Protein 6LMT (pdb70)

Foldseek 3Di:
DPVPCVVVVPPDPDDVLVVLLVVLVVVVVVDDQDQPLALVCLQCSLVVQLPVVLVVLLVVLLVPDPCNVVLVVQVVDDPVPRPDDVLLSVVLVVVSNVSSNRSSLSSNLVSLLVQLSQQRNCQLVDDQVVFDDPPPCPVHDNNVVSSQSSCLSPPVVHPPVRSSVRSSVVRSVVSNVVSVVSVVVVVVVVVCCVPVVCVPDPPSVVVNVVVVVVVVVVVVVVVVVVVVVCVVVVVVVVVVVCVVVVVVVVVVVD/DPVPCVVVVPPDPDDVLVVLLVVLVVVVVVDDQDQPLALVCLQCSLVVQLPVVLVVLLVVLLVPDPCNVVLVVQVVDDPVPRPDDVLLSVVLVVVSNVSSNRSSLSSNLVSLLVQLSQQRNCQLVDDQVVFDDPPPCPVHDNNVVSSQSSCLSPPVVHPPVRSSVRSSVVRSVVSNVVSVVSVVVVVVVVVCCVPVVCVPDPPSVVVNVVVVVVVVVVVVVVVVVVVVVCVVVVVVVVVVVCVVVVVVVVVVVD/DPVPCVVVVPPDPDDVLVVLLVVLVVVVVVDDQDQPLALVCLQCSLVVQLPVVLVVLLVVLLVPDPCNVVLVVQVVDDPVPRPDDVLLSVVLVVVSNVSSNRSSLSSNLVSLLVQLSQQRNCQLVDDQVVFDDPPPCPVHDNNVVSSQSSCLSPPVVHPPVRSSVRSSVVRSVVSNVVSVVSVVVVVVVVVCCVPVVCVPDPPSVVVNVVVVVVVVVVVVVVVVVVVVVCVVVVVVVVVVVCVVVVVVVVVVVD/DPVPCVVVVPPDPDDVLVVLLVVLVVVVVVDDQDQPLALVCLQCSLVVQLPVVLVVLLVVLLVPDPCNVVLVVQVVDDPVPRPDDVLLSVVLVVVSNVSSNRSSLSSNLVSLLVQLSQQRNCQLVDDQVVFDDPPPCPVHDNNVVSSQSSCLSPPVVHPPVRSSVRSSVVRSVVSNVVSVVSVVVVVVVVVCCVPVVCVPDPPSVVVNVVVVVVVVVVVVVVVVVVVVVCVVVVVVVVVVVCVVVVVVVVVVVD/DPVPCVVVVPPDPDDVLVVLLVVLVVVVVVDDQDQPLALVCLQCSLVVQLPVVLVVLLVVLLVPDPCNVVLVVQVVDDPVPRPDDVLLSVVLVVVSNVSSNRSSLSSNLVSLLVQLSQQRNCQLVDDQVVFDDPPPCPVHDNNVVSSQSSCLSPPVVHPPVRSSVRSSVVRSVVSNVVSVVSVVVVVVVVVCCVPVVCVPDPPSVVVNVVVVVVVVVVVVVVVVVVVVVCVVVVVVVVVVVCVVVVVVVVVVVD/DPVPCVVVVPPDPDDVLVVLLVVLVVVVVVDDQDQPLALVCLQCSLVVQLPVVLVVLLVVLLVPDPCNVVLVVQVVDDPVPRPDDVLLSVVLVVVSNVSSNRSSLSSNLVSLLVQLSQQRNCQLVDDQVVFDDPPPCPVHDNNVVSSQSSCLSPPVVHPPVRSSVRSSVVRSVVSNVVSVVSVVVVVVVVVCCVPVVCVPDPPSVVVNVVVVVVVVVVVVVVVVVVVVVCVVVVVVVVVVVCVVVVVVVVVVVD/DPVPCVVVVPPDPDDVLVVLLVVLVVVVVVDDQDQPLALVCLQCSLVVQLPVVLVVLLVVLLVPDPCNVVLVVQVVDDPVPRPDDVLLSVVLVVVSNVSSNRSSLSSNLVSLLVQLSQQRNCQLVDDQVVFDDPPPCPVHDNNVVSSQSSCLSPPVVHPPVRSSVRSSVVRSVVSNVVSVVSVVVVVVVVVCCVPVVCVPDPPSVVVNVVVVVVVVVVVVVVVVVVVVVCVVVVVVVVVVVCVVVVVVVVVVVD/DPVPCVVVVPPDPDDVLVVLLVVLVVVVVVDDQDQPLALVCLQCSLVVQLPVVLVVLLVVLLVPDPCNVVLVVQVVDDPVPRPDDVLLSVVLVVVSNVSSNRSSLSSNLVSLLVQLSQQRNCQLVDDQVVFDDPPPCPVHDNNVVSSQSSCLSPPVVHPPVRSSVRSSVVRSVVSNVVSVVSVVVVVVVVVCCVPVVCVPDPPSVVVNVVVVVVVVVVVVVVVVVVVVVCVVVVVVVVVVVCVVVVVVVVVVVD

Radius of gyration: 42.04 Å; Cα contacts (8 Å, |Δi|>4): 2346; chains: 8; bounding box: 107×107×84 Å

Structure (mmCIF, N/CA/C/O backbone):
data_6LMT
#
_entry.id   6LMT
#
_cell.length_a   1.00
_cell.length_b   1.00
_cell.length_c   1.00
_cell.angle_alpha   90.00
_cell.angle_beta   90.00
_cell.angle_gamma   90.00
#
_symmetry.space_group_name_H-M   'P 1'
#
loop_
_entity.id
_entity.type
_entity.pdbx_description
1 polymer 'Calcium homeostasis modulator 1'
2 non-polymer 'CHOLESTEROL HEMISUCCINATE'
#
loop_
_atom_site.group_PDB
_atom_site.id
_atom_site.type_symbol
_atom_site.label_atom_id
_atom_site.label_alt_id
_atom_site.label_comp_id
_atom_site.label_asym_id
_atom_site.label_entity_id
_atom_site.label_seq_id
_atom_site.pdbx_PDB_ins_code
_atom_site.Cartn_x
_atom_site.Cartn_y
_atom_site.Cartn_z
_atom_site.occupancy
_atom_site.B_iso_or_equiv
_atom_site.auth_seq_id
_atom_site.auth_comp_id
_atom_site.auth_asym_id
_atom_site.auth_atom_id
_atom_site.pdbx_PDB_model_num
ATOM 1 N N . MET A 1 7 ? 159.838 136.641 149.393 1.00 118.09 7 MET A N 1
ATOM 2 C CA . MET A 1 7 ? 159.479 135.896 150.592 1.00 118.09 7 MET A CA 1
ATOM 3 C C . MET A 1 7 ? 160.155 136.527 151.805 1.00 118.09 7 MET A C 1
ATOM 4 O O . MET A 1 7 ? 160.725 135.830 152.638 1.00 118.09 7 MET A O 1
ATOM 9 N N . PHE A 1 8 ? 160.089 137.854 151.897 1.00 130.83 8 PHE A N 1
ATOM 10 C CA . PHE A 1 8 ? 160.838 138.590 152.908 1.00 130.83 8 PHE A CA 1
ATOM 11 C C . PHE A 1 8 ? 159.987 139.090 154.064 1.00 130.83 8 PHE A C 1
ATOM 12 O O . PHE A 1 8 ? 160.468 139.105 155.203 1.00 130.83 8 PHE A O 1
ATOM 20 N N . GLN A 1 9 ? 158.720 139.445 153.813 1.00 134.06 9 GLN A N 1
ATOM 21 C CA . GLN A 1 9 ? 157.826 140.010 154.821 1.00 134.06 9 GLN A CA 1
ATOM 22 C C . GLN A 1 9 ? 157.476 139.050 155.950 1.00 134.06 9 GLN A C 1
ATOM 23 O O . GLN A 1 9 ? 156.913 139.498 156.954 1.00 134.06 9 GLN A O 1
ATOM 29 N N . PHE A 1 10 ? 157.800 137.761 155.822 1.00 128.63 10 PHE A N 1
ATOM 30 C CA . PHE A 1 10 ? 157.310 136.772 156.779 1.00 128.63 10 PHE A CA 1
ATOM 31 C C . PHE A 1 10 ? 158.049 136.900 158.103 1.00 128.63 10 PHE A C 1
ATOM 32 O O . PHE A 1 10 ? 157.454 137.249 159.128 1.00 128.63 10 PHE A O 1
ATOM 40 N N . LEU A 1 11 ? 159.359 136.662 158.093 1.00 136.20 11 LEU A N 1
ATOM 41 C CA . LEU A 1 11 ? 160.157 136.899 159.285 1.00 136.20 11 LEU A CA 1
ATOM 42 C C . LEU A 1 11 ? 160.435 138.380 159.513 1.00 136.20 11 LEU A C 1
ATOM 43 O O . LEU A 1 11 ? 160.830 138.750 160.626 1.00 136.20 11 LEU A O 1
ATOM 48 N N . GLN A 1 12 ? 160.237 139.230 158.495 1.00 138.50 12 GLN A N 1
ATOM 49 C CA . GLN A 1 12 ? 160.334 140.671 158.713 1.00 138.50 12 GLN A CA 1
ATOM 50 C C . GLN A 1 12 ? 159.240 141.162 159.649 1.00 138.50 12 GLN A C 1
ATOM 51 O O . GLN A 1 12 ? 159.506 141.926 160.584 1.00 138.50 12 GLN A O 1
ATOM 57 N N . SER A 1 13 ? 158.003 140.733 159.414 1.00 139.53 13 SER A N 1
ATOM 58 C CA . SER A 1 13 ? 156.922 141.094 160.314 1.00 139.53 13 SER A CA 1
ATOM 59 C C . SER A 1 13 ? 156.802 140.131 161.486 1.00 139.53 13 SER A C 1
ATOM 60 O O . SER A 1 13 ? 156.036 140.401 162.417 1.00 139.53 13 SER A O 1
ATOM 63 N N . ASN A 1 14 ? 157.541 139.019 161.464 1.00 142.19 14 ASN A N 1
ATOM 64 C CA . ASN A 1 14 ? 157.540 138.090 162.594 1.00 142.19 14 ASN A CA 1
ATOM 65 C C . ASN A 1 14 ? 158.998 137.795 162.951 1.00 142.19 14 ASN A C 1
ATOM 66 O O . ASN A 1 14 ? 159.559 136.774 162.547 1.00 142.19 14 ASN A O 1
ATOM 71 N N . GLN A 1 15 ? 159.589 138.684 163.741 1.00 144.20 15 GLN A N 1
ATOM 72 C CA . GLN A 1 15 ? 160.863 138.412 164.408 1.00 144.20 15 GLN A CA 1
ATOM 73 C C . GLN A 1 15 ? 160.653 137.706 165.747 1.00 144.20 15 GLN A C 1
ATOM 74 O O . GLN A 1 15 ? 161.150 138.129 166.789 1.00 144.20 15 GLN A O 1
ATOM 80 N N . GLU A 1 16 ? 159.884 136.615 165.715 1.00 146.27 16 GLU A N 1
ATOM 81 C CA . GLU A 1 16 ? 159.702 135.720 166.847 1.00 146.27 16 GLU A CA 1
ATOM 82 C C . GLU A 1 16 ? 159.828 134.255 166.452 1.00 146.27 16 GLU A C 1
ATOM 83 O O . GLU A 1 16 ? 160.188 133.429 167.297 1.00 146.27 16 GLU A O 1
ATOM 89 N N . SER A 1 17 ? 159.616 133.926 165.175 1.00 144.69 17 SER A N 1
ATOM 90 C CA . SER A 1 17 ? 159.688 132.557 164.675 1.00 144.69 17 SER A CA 1
ATOM 91 C C . SER A 1 17 ? 161.119 132.038 164.542 1.00 144.69 17 SER A C 1
ATOM 92 O O . SER A 1 17 ? 161.319 130.886 164.136 1.00 144.69 17 SER A O 1
ATOM 95 N N . PHE A 1 18 ? 162.108 132.853 164.887 1.00 140.61 18 PHE A N 1
ATOM 96 C CA . PHE A 1 18 ? 163.501 132.460 164.811 1.00 140.61 18 PHE A CA 1
ATOM 97 C C . PHE A 1 18 ? 163.861 131.532 165.964 1.00 140.61 18 PHE A C 1
ATOM 98 O O . PHE A 1 18 ? 163.127 131.388 166.944 1.00 140.61 18 PHE A O 1
ATOM 106 N N . MET A 1 19 ? 165.007 130.882 165.814 1.00 129.25 19 MET A N 1
ATOM 107 C CA . MET A 1 19 ? 165.729 130.296 166.926 1.00 129.25 19 MET A CA 1
ATOM 108 C C . MET A 1 19 ? 167.175 130.770 166.950 1.00 129.25 19 MET A C 1
ATOM 109 O O . MET A 1 19 ? 167.852 130.593 167.968 1.00 129.25 19 MET A O 1
ATOM 114 N N . ASN A 1 20 ? 167.663 131.348 165.853 1.00 126.49 20 ASN A N 1
ATOM 115 C CA . ASN A 1 20 ? 168.813 132.237 165.832 1.00 126.49 20 ASN A CA 1
ATOM 116 C C . ASN A 1 20 ? 168.507 133.342 164.831 1.00 126.49 20 ASN A C 1
ATOM 117 O O . ASN A 1 20 ? 167.830 133.117 163.824 1.00 126.49 20 ASN A O 1
ATOM 122 N N . GLY A 1 21 ? 169.000 134.539 165.125 1.00 121.91 21 GLY A N 1
ATOM 123 C CA . GLY A 1 21 ? 168.622 135.716 164.373 1.00 121.91 21 GLY A CA 1
ATOM 124 C C . GLY A 1 21 ? 169.531 136.030 163.210 1.00 121.91 21 GLY A C 1
ATOM 125 O O . GLY A 1 21 ? 169.061 136.411 162.137 1.00 121.91 21 GLY A O 1
ATOM 126 N N . ILE A 1 22 ? 170.841 135.875 163.410 1.00 117.87 22 ILE A N 1
ATOM 127 C CA . ILE A 1 22 ? 171.798 136.213 162.368 1.00 117.87 22 ILE A CA 1
ATOM 128 C C . ILE A 1 22 ? 171.734 135.230 161.202 1.00 117.87 22 ILE A C 1
ATOM 129 O O . ILE A 1 22 ? 172.023 135.611 160.063 1.00 117.87 22 ILE A O 1
ATOM 134 N N . CYS A 1 23 ? 171.304 133.989 161.435 1.00 115.94 23 CYS A N 1
ATOM 135 C CA . CYS A 1 23 ? 171.207 133.036 160.339 1.00 115.94 23 CYS A CA 1
ATOM 136 C C . CYS A 1 23 ? 169.980 133.290 159.480 1.00 115.94 23 CYS A C 1
ATOM 137 O O . CYS A 1 23 ? 170.020 133.060 158.268 1.00 115.94 23 CYS A O 1
ATOM 140 N N . GLY A 1 24 ? 168.891 133.768 160.079 1.00 113.00 24 GLY A N 1
ATOM 141 C CA . GLY A 1 24 ? 167.742 134.157 159.286 1.00 113.00 24 GLY A CA 1
ATOM 142 C C . GLY A 1 24 ? 167.974 135.427 158.500 1.00 113.00 24 GLY A C 1
ATOM 143 O O . GLY A 1 24 ? 167.453 135.578 157.393 1.00 113.00 24 GLY A O 1
ATOM 144 N N . ILE A 1 25 ? 168.763 136.349 159.048 1.00 111.08 25 ILE A N 1
ATOM 145 C CA . ILE A 1 25 ? 169.089 137.572 158.326 1.00 111.08 25 ILE A CA 1
ATOM 146 C C . ILE A 1 25 ? 170.024 137.276 157.164 1.00 111.08 25 ILE A C 1
ATOM 147 O O . ILE A 1 25 ? 169.853 137.816 156.067 1.00 111.08 25 ILE A O 1
ATOM 152 N N . MET A 1 26 ? 171.005 136.398 157.366 1.00 107.51 26 MET A N 1
ATOM 153 C CA . MET A 1 26 ? 171.955 136.141 156.289 1.00 107.51 26 MET A CA 1
ATOM 154 C C . MET A 1 26 ? 171.361 135.293 155.178 1.00 107.51 26 MET A C 1
ATOM 155 O O . MET A 1 26 ? 171.798 135.407 154.033 1.00 107.51 26 MET A O 1
ATOM 160 N N . ALA A 1 27 ? 170.379 134.448 155.479 1.00 100.43 27 ALA A N 1
ATOM 161 C CA . ALA A 1 27 ? 169.693 133.736 154.410 1.00 100.43 27 ALA A CA 1
ATOM 162 C C . ALA A 1 27 ? 168.815 134.676 153.603 1.00 100.43 27 ALA A C 1
ATOM 163 O O . ALA A 1 27 ? 168.695 134.536 152.384 1.00 100.43 27 ALA A O 1
ATOM 165 N N . LEU A 1 28 ? 168.178 135.624 154.278 1.00 107.13 28 LEU A N 1
ATOM 166 C CA . LEU A 1 28 ? 167.462 136.700 153.609 1.00 107.13 28 LEU A CA 1
ATOM 167 C C . LEU A 1 28 ? 168.397 137.564 152.777 1.00 107.13 28 LEU A C 1
ATOM 168 O O . LEU A 1 28 ? 168.056 137.955 151.658 1.00 107.13 28 LEU A O 1
ATOM 173 N N . ALA A 1 29 ? 169.582 137.862 153.301 1.00 99.48 29 ALA A N 1
ATOM 174 C CA . ALA A 1 29 ? 170.531 138.690 152.573 1.00 99.48 29 ALA A CA 1
ATOM 175 C C . ALA A 1 29 ? 171.159 137.943 151.411 1.00 99.48 29 ALA A C 1
ATOM 176 O O . ALA A 1 29 ? 171.528 138.563 150.417 1.00 99.48 29 ALA A O 1
ATOM 178 N N . SER A 1 30 ? 171.280 136.622 151.517 1.00 89.26 30 SER A N 1
ATOM 179 C CA . SER A 1 30 ? 171.843 135.818 150.441 1.00 89.26 30 SER A CA 1
ATOM 180 C C . SER A 1 30 ? 170.934 135.802 149.228 1.00 89.26 30 SER A C 1
ATOM 181 O O . SER A 1 30 ? 171.395 135.936 148.092 1.00 89.26 30 SER A O 1
ATOM 184 N N . ALA A 1 31 ? 169.638 135.663 149.448 1.00 93.51 31 ALA A N 1
ATOM 185 C CA . ALA A 1 31 ? 168.706 135.621 148.337 1.00 93.51 31 ALA A CA 1
ATOM 186 C C . ALA A 1 31 ? 168.404 136.999 147.779 1.00 93.51 31 ALA A C 1
ATOM 187 O O . ALA A 1 31 ? 168.086 137.123 146.596 1.00 93.51 31 ALA A O 1
ATOM 189 N N . GLN A 1 32 ? 168.483 138.037 148.604 1.00 96.99 32 GLN A N 1
ATOM 190 C CA . GLN A 1 32 ? 168.323 139.390 148.098 1.00 96.99 32 GLN A CA 1
ATOM 191 C C . GLN A 1 32 ? 169.541 139.833 147.310 1.00 96.99 32 GLN A C 1
ATOM 192 O O . GLN A 1 32 ? 169.415 140.592 146.347 1.00 96.99 32 GLN A O 1
ATOM 198 N N . MET A 1 33 ? 170.719 139.350 147.680 1.00 90.66 33 MET A N 1
ATOM 199 C CA . MET A 1 33 ? 171.910 139.631 146.899 1.00 90.66 33 MET A CA 1
ATOM 200 C C . MET A 1 33 ? 171.897 138.898 145.571 1.00 90.66 33 MET A C 1
ATOM 201 O O . MET A 1 33 ? 172.492 139.372 144.605 1.00 90.66 33 MET A O 1
ATOM 206 N N . TYR A 1 34 ? 171.205 137.765 145.488 1.00 80.15 34 TYR A N 1
ATOM 207 C CA . TYR A 1 34 ? 171.048 137.114 144.197 1.00 80.15 34 TYR A CA 1
ATOM 208 C C . TYR A 1 34 ? 170.153 137.931 143.279 1.00 80.15 34 TYR A C 1
ATOM 209 O O . TYR A 1 34 ? 170.381 137.988 142.068 1.00 80.15 34 TYR A O 1
ATOM 218 N N . SER A 1 35 ? 169.125 138.561 143.837 1.00 87.77 35 SER A N 1
ATOM 219 C CA . SER A 1 35 ? 168.228 139.375 143.032 1.00 87.77 35 SER A CA 1
ATOM 220 C C . SER A 1 35 ? 168.913 140.638 142.538 1.00 87.77 35 SER A C 1
ATOM 221 O O . SER A 1 35 ? 168.679 141.076 141.411 1.00 87.77 35 SER A O 1
ATOM 224 N N . SER A 1 36 ? 169.756 141.235 143.370 1.00 90.81 36 SER A N 1
ATOM 225 C CA . SER A 1 36 ? 170.456 142.455 143.022 1.00 90.81 36 SER A CA 1
ATOM 226 C C . SER A 1 36 ? 171.634 142.222 142.095 1.00 90.81 36 SER A C 1
ATOM 227 O O . SER A 1 36 ? 172.106 143.174 141.473 1.00 90.81 36 SER A O 1
ATOM 230 N N . PHE A 1 37 ? 172.136 141.000 142.011 1.00 81.40 37 PHE A N 1
ATOM 231 C CA . PHE A 1 37 ? 173.284 140.707 141.172 1.00 81.40 37 PHE A CA 1
ATOM 232 C C . PHE A 1 37 ? 172.824 140.646 139.730 1.00 81.40 37 PHE A C 1
ATOM 233 O O . PHE A 1 37 ? 171.820 140.006 139.424 1.00 81.40 37 PHE A O 1
ATOM 241 N N . GLU A 1 38 ? 173.529 141.329 138.848 1.00 81.89 38 GLU A N 1
ATOM 242 C CA . GLU A 1 38 ? 173.167 141.337 137.439 1.00 81.89 38 GLU A CA 1
ATOM 243 C C . GLU A 1 38 ? 174.040 140.292 136.765 1.00 81.89 38 GLU A C 1
ATOM 244 O O . GLU A 1 38 ? 175.240 140.486 136.596 1.00 81.89 38 GLU A O 1
ATOM 250 N N . PHE A 1 39 ? 173.422 139.177 136.406 1.00 76.16 39 PHE A N 1
ATOM 251 C CA . PHE A 1 39 ? 174.095 138.062 135.764 1.00 76.16 39 PHE A CA 1
ATOM 252 C C . PHE A 1 39 ? 174.542 138.479 134.379 1.00 76.16 39 PHE A C 1
ATOM 253 O O . PHE A 1 39 ? 173.722 138.880 133.555 1.00 76.16 39 PHE A O 1
ATOM 261 N N . SER A 1 40 ? 175.833 138.403 134.116 1.00 77.45 40 SER A N 1
ATOM 262 C CA . SER A 1 40 ? 176.382 138.839 132.835 1.00 77.45 40 SER A CA 1
ATOM 263 C C . SER A 1 40 ? 177.264 137.744 132.278 1.00 77.45 40 SER A C 1
ATOM 264 O O . SER A 1 40 ? 178.485 137.828 132.401 1.00 77.45 40 SER A O 1
ATOM 267 N N . CYS A 1 41 ? 176.639 136.767 131.640 1.00 77.94 41 CYS A N 1
ATOM 268 C CA . CYS A 1 41 ? 177.356 135.681 130.999 1.00 77.94 41 CYS A CA 1
ATOM 269 C C . CYS A 1 41 ? 178.247 136.242 129.897 1.00 77.94 41 CYS A C 1
ATOM 270 O O . CYS A 1 41 ? 177.818 137.142 129.171 1.00 77.94 41 CYS A O 1
ATOM 273 N N . PRO A 1 42 ? 179.497 135.787 129.779 1.00 77.38 42 PRO A N 1
ATOM 274 C CA . PRO A 1 42 ? 180.395 136.341 128.762 1.00 77.38 42 PRO A CA 1
ATOM 275 C C . PRO A 1 42 ? 179.940 136.074 127.352 1.00 77.38 42 PRO A C 1
ATOM 276 O O . PRO A 1 42 ? 180.229 136.886 126.469 1.00 77.38 42 PRO A O 1
ATOM 280 N N . CYS A 1 43 ? 179.227 134.963 127.141 1.00 81.72 43 CYS A N 1
ATOM 281 C CA . CYS A 1 43 ? 178.802 134.451 125.841 1.00 81.72 43 CYS A CA 1
ATOM 282 C C . CYS A 1 43 ? 179.979 134.238 124.901 1.00 81.72 43 CYS A C 1
ATOM 283 O O . CYS A 1 43 ? 179.928 134.562 123.720 1.00 81.72 43 CYS A O 1
ATOM 286 N N . MET A 1 44 ? 181.032 133.645 125.442 1.00 85.10 44 MET A N 1
ATOM 287 C CA . MET A 1 44 ? 182.238 133.219 124.772 1.00 85.10 44 MET A CA 1
ATOM 288 C C . MET A 1 44 ? 182.544 131.802 125.225 1.00 85.10 44 MET A C 1
ATOM 289 O O . MET A 1 44 ? 182.426 131.506 126.410 1.00 85.10 44 MET A O 1
ATOM 294 N N . PRO A 1 45 ? 182.950 130.911 124.318 1.00 84.36 45 PRO A N 1
ATOM 295 C CA . PRO A 1 45 ? 183.112 129.501 124.690 1.00 84.36 45 PRO A CA 1
ATOM 296 C C . PRO A 1 45 ? 184.308 129.198 125.567 1.00 84.36 45 PRO A C 1
ATOM 297 O O . PRO A 1 45 ? 184.449 128.051 125.994 1.00 84.36 45 PRO A O 1
ATOM 301 N N . GLU A 1 46 ? 185.168 130.161 125.853 1.00 86.60 46 GLU A N 1
ATOM 302 C CA . GLU A 1 46 ? 186.303 129.937 126.734 1.00 86.60 46 GLU A CA 1
ATOM 303 C C . GLU A 1 46 ? 185.970 130.232 128.177 1.00 86.60 46 GLU A C 1
ATOM 304 O O . GLU A 1 46 ? 186.611 129.697 129.079 1.00 86.60 46 GLU A O 1
ATOM 310 N N . TYR A 1 47 ? 184.981 131.077 128.404 1.00 82.40 47 TYR A N 1
ATOM 311 C CA . TYR A 1 47 ? 184.767 131.713 129.681 1.00 82.40 47 TYR A CA 1
ATOM 312 C C . TYR A 1 47 ? 183.399 131.420 130.256 1.00 82.40 47 TYR A C 1
ATOM 313 O O . TYR A 1 47 ? 183.154 131.773 131.408 1.00 82.40 47 TYR A O 1
ATOM 322 N N . ASN A 1 48 ? 182.508 130.783 129.490 1.00 76.60 48 ASN A N 1
ATOM 323 C CA . ASN A 1 48 ? 181.139 130.558 129.945 1.00 76.60 48 ASN A CA 1
ATOM 324 C C . ASN A 1 48 ? 181.074 129.571 131.088 1.00 76.60 48 ASN A C 1
ATOM 325 O O . ASN A 1 48 ? 180.283 129.748 132.015 1.00 76.60 48 ASN A O 1
ATOM 330 N N . TYR A 1 49 ? 181.881 128.520 131.027 1.00 77.56 49 TYR A N 1
ATOM 331 C CA . TYR A 1 49 ? 181.867 127.505 132.063 1.00 77.56 49 TYR A CA 1
ATOM 332 C C . TYR A 1 49 ? 182.365 128.062 133.388 1.00 77.56 49 TYR A C 1
ATOM 333 O O . TYR A 1 49 ? 181.761 127.819 134.430 1.00 77.56 49 TYR A O 1
ATOM 342 N N . THR A 1 50 ? 183.466 128.808 133.373 1.00 75.44 50 THR A N 1
ATOM 343 C CA . THR A 1 50 ? 184.017 129.283 134.633 1.00 75.44 50 THR A CA 1
ATOM 344 C C . THR A 1 50 ? 183.180 130.401 135.219 1.00 75.44 50 THR A C 1
ATOM 345 O O . THR A 1 50 ? 183.132 130.554 136.437 1.00 75.44 50 THR A O 1
ATOM 349 N N . TYR A 1 51 ? 182.497 131.169 134.381 1.00 71.81 51 TYR A N 1
ATOM 350 C CA . TYR A 1 51 ? 181.589 132.175 134.898 1.00 71.81 51 TYR A CA 1
ATOM 351 C C . TYR A 1 51 ? 180.356 131.532 135.513 1.00 71.81 51 TYR A C 1
ATOM 352 O O . TYR A 1 51 ? 179.951 131.891 136.622 1.00 71.81 51 TYR A O 1
ATOM 361 N N . GLY A 1 52 ? 179.747 130.580 134.804 1.00 72.55 52 GLY A N 1
ATOM 362 C CA . GLY A 1 52 ? 178.522 129.974 135.286 1.00 72.55 52 GLY A CA 1
ATOM 363 C C . GLY A 1 52 ? 178.729 129.077 136.486 1.00 72.55 52 GLY A C 1
ATOM 364 O O . GLY A 1 52 ? 177.915 129.065 137.404 1.00 72.55 52 GLY A O 1
ATOM 365 N N . ILE A 1 53 ? 179.822 128.327 136.507 1.00 75.04 53 ILE A N 1
ATOM 366 C CA . ILE A 1 53 ? 180.091 127.468 137.648 1.00 75.04 53 ILE A CA 1
ATOM 367 C C . ILE A 1 53 ? 180.744 128.256 138.772 1.00 75.04 53 ILE A C 1
ATOM 368 O O . ILE A 1 53 ? 180.546 127.941 139.946 1.00 75.04 53 ILE A O 1
ATOM 373 N N . GLY A 1 54 ? 181.467 129.326 138.453 1.00 71.90 54 GLY A N 1
ATOM 374 C CA . GLY A 1 54 ? 182.016 130.177 139.486 1.00 71.90 54 GLY A CA 1
ATOM 375 C C . GLY A 1 54 ? 180.973 130.934 140.270 1.00 71.90 54 GLY A C 1
ATOM 376 O O . GLY A 1 54 ? 181.148 131.167 141.460 1.00 71.90 54 GLY A O 1
ATOM 377 N N . LEU A 1 55 ? 179.869 131.308 139.636 1.00 74.21 55 LEU A N 1
ATOM 378 C CA . LEU A 1 55 ? 178.781 131.923 140.382 1.00 74.21 55 LEU A CA 1
ATOM 379 C C . LEU A 1 55 ? 177.976 130.938 141.197 1.00 74.21 55 LEU A C 1
ATOM 380 O O . LEU A 1 55 ? 177.135 131.353 141.990 1.00 74.21 55 LEU A O 1
ATOM 385 N N . LEU A 1 56 ? 178.211 129.661 141.025 1.00 74.97 56 LEU A N 1
ATOM 386 C CA . LEU A 1 56 ? 177.594 128.658 141.849 1.00 74.97 56 LEU A CA 1
ATOM 387 C C . LEU A 1 56 ? 178.505 128.211 142.980 1.00 74.97 56 LEU A C 1
ATOM 388 O O . LEU A 1 56 ? 178.014 127.685 143.976 1.00 74.97 56 LEU A O 1
ATOM 393 N N . ILE A 1 57 ? 179.807 128.455 142.874 1.00 74.92 57 ILE A N 1
ATOM 394 C CA . ILE A 1 57 ? 180.793 127.981 143.840 1.00 74.92 57 ILE A CA 1
ATOM 395 C C . ILE A 1 57 ? 181.335 129.110 144.712 1.00 74.92 57 ILE A C 1
ATOM 396 O O . ILE A 1 57 ? 181.365 128.991 145.932 1.00 74.92 57 ILE A O 1
ATOM 401 N N . ILE A 1 58 ? 181.775 130.208 144.106 1.00 74.88 58 ILE A N 1
ATOM 402 C CA . ILE A 1 58 ? 182.490 131.269 144.822 1.00 74.88 58 ILE A CA 1
ATOM 403 C C . ILE A 1 58 ? 181.603 132.069 145.780 1.00 74.88 58 ILE A C 1
ATOM 404 O O . ILE A 1 58 ? 182.044 132.285 146.914 1.00 74.88 58 ILE A O 1
ATOM 409 N N . PRO A 1 59 ? 180.387 132.520 145.443 1.00 74.17 59 PRO A N 1
ATOM 410 C CA . PRO A 1 59 ? 179.580 133.206 146.456 1.00 74.17 59 PRO A CA 1
ATOM 411 C C . PRO A 1 59 ? 179.155 132.334 147.631 1.00 74.17 59 PRO A C 1
ATOM 412 O O . PRO A 1 59 ? 179.064 132.875 148.734 1.00 74.17 59 PRO A O 1
ATOM 416 N N . PRO A 1 60 ? 178.906 131.011 147.496 1.00 75.11 60 PRO A N 1
ATOM 417 C CA . PRO A 1 60 ? 178.739 130.219 148.725 1.00 75.11 60 PRO A CA 1
ATOM 418 C C . PRO A 1 60 ? 179.955 130.144 149.632 1.00 75.11 60 PRO A C 1
ATOM 419 O O . PRO A 1 60 ? 179.779 130.099 150.849 1.00 75.11 60 PRO A O 1
ATOM 423 N N . ILE A 1 61 ? 181.170 130.115 149.088 1.00 77.24 61 ILE A N 1
ATOM 424 C CA . ILE A 1 61 ? 182.374 130.153 149.916 1.00 77.24 61 ILE A CA 1
ATOM 425 C C . ILE A 1 61 ? 182.459 131.471 150.667 1.00 77.24 61 ILE A C 1
ATOM 426 O O . ILE A 1 61 ? 182.813 131.509 151.848 1.00 77.24 61 ILE A O 1
ATOM 431 N N . TRP A 1 62 ? 182.080 132.560 150.012 1.00 79.51 62 TRP A N 1
ATOM 432 C CA . TRP A 1 62 ? 182.134 133.864 150.646 1.00 79.51 62 TRP A CA 1
ATOM 433 C C . TRP A 1 62 ? 181.058 134.026 151.718 1.00 79.51 62 TRP A C 1
ATOM 434 O O . TRP A 1 62 ? 181.324 134.602 152.771 1.00 79.51 62 TRP A O 1
ATOM 445 N N . PHE A 1 63 ? 179.844 133.530 151.477 1.00 79.33 63 PHE A N 1
ATOM 446 C CA . PHE A 1 63 ? 178.806 133.554 152.506 1.00 79.33 63 PHE A CA 1
ATOM 447 C C . PHE A 1 63 ? 179.142 132.651 153.682 1.00 79.33 63 PHE A C 1
ATOM 448 O O . PHE A 1 63 ? 178.697 132.907 154.802 1.00 79.33 63 PHE A O 1
ATOM 456 N N . PHE A 1 64 ? 179.919 131.600 153.453 1.00 84.55 64 PHE A N 1
ATOM 457 C CA . PHE A 1 64 ? 180.349 130.731 154.536 1.00 84.55 64 PHE A CA 1
ATOM 458 C C . PHE A 1 64 ? 181.375 131.416 155.427 1.00 84.55 64 PHE A C 1
ATOM 459 O O . PHE A 1 64 ? 181.283 131.351 156.658 1.00 84.55 64 PHE A O 1
ATOM 467 N N . LEU A 1 65 ? 182.365 132.079 154.821 1.00 86.24 65 LEU A N 1
ATOM 468 C CA . LEU A 1 65 ? 183.357 132.827 155.586 1.00 86.24 65 LEU A CA 1
ATOM 469 C C . LEU A 1 65 ? 182.735 134.002 156.308 1.00 86.24 65 LEU A C 1
ATOM 470 O O . LEU A 1 65 ? 183.178 134.375 157.393 1.00 86.24 65 LEU A O 1
ATOM 475 N N . LEU A 1 66 ? 181.729 134.614 155.704 1.00 87.37 66 LEU A N 1
ATOM 476 C CA . LEU A 1 66 ? 181.041 135.731 156.322 1.00 87.37 66 LEU A CA 1
ATOM 477 C C . LEU A 1 66 ? 180.250 135.291 157.541 1.00 87.37 66 LEU A C 1
ATOM 478 O O . LEU A 1 66 ? 180.035 136.085 158.455 1.00 87.37 66 LEU A O 1
ATOM 483 N N . GLY A 1 67 ? 179.819 134.033 157.583 1.00 92.95 67 GLY A N 1
ATOM 484 C CA . GLY A 1 67 ? 179.221 133.513 158.791 1.00 92.95 67 GLY A CA 1
ATOM 485 C C . GLY A 1 67 ? 180.210 133.337 159.920 1.00 92.95 67 GLY A C 1
ATOM 486 O O . GLY A 1 67 ? 179.848 133.475 161.087 1.00 92.95 67 GLY A O 1
ATOM 487 N N . PHE A 1 68 ? 181.458 133.008 159.601 1.00 95.72 68 PHE A N 1
ATOM 488 C CA . PHE A 1 68 ? 182.498 132.948 160.622 1.00 95.72 68 PHE A CA 1
ATOM 489 C C . PHE A 1 68 ? 182.944 134.323 161.091 1.00 95.72 68 PHE A C 1
ATOM 490 O O . PHE A 1 68 ? 183.303 134.483 162.254 1.00 95.72 68 PHE A O 1
ATOM 498 N N . VAL A 1 69 ? 182.960 135.312 160.207 1.00 94.85 69 VAL A N 1
ATOM 499 C CA . VAL A 1 69 ? 183.389 136.651 160.582 1.00 94.85 69 VAL A CA 1
ATOM 500 C C . VAL A 1 69 ? 182.341 137.329 161.455 1.00 94.85 69 VAL A C 1
ATOM 501 O O . VAL A 1 69 ? 182.673 138.010 162.427 1.00 94.85 69 VAL A O 1
ATOM 505 N N . LEU A 1 70 ? 181.067 137.129 161.158 1.00 97.70 70 LEU A N 1
ATOM 506 C CA . LEU A 1 70 ? 180.014 137.769 161.929 1.00 97.70 70 LEU A CA 1
ATOM 507 C C . LEU A 1 70 ? 179.708 137.069 163.242 1.00 97.70 70 LEU A C 1
ATOM 508 O O . LEU A 1 70 ? 179.019 137.653 164.078 1.00 97.70 70 LEU A O 1
ATOM 513 N N . ASN A 1 71 ? 180.185 135.850 163.446 1.00 107.56 71 ASN A N 1
ATOM 514 C CA . ASN A 1 71 ? 179.941 135.141 164.692 1.00 107.56 71 ASN A CA 1
ATOM 515 C C . ASN A 1 71 ? 180.959 135.588 165.731 1.00 107.56 71 ASN A C 1
ATOM 516 O O . ASN A 1 71 ? 182.166 135.502 165.503 1.00 107.56 71 ASN A O 1
ATOM 521 N N . ASN A 1 72 ? 180.474 136.054 166.875 1.00 116.55 72 ASN A N 1
ATOM 522 C CA . ASN A 1 72 ? 181.324 136.637 167.902 1.00 116.55 72 ASN A CA 1
ATOM 523 C C . ASN A 1 72 ? 181.908 135.614 168.866 1.00 116.55 72 ASN A C 1
ATOM 524 O O . ASN A 1 72 ? 182.483 136.007 169.881 1.00 116.55 72 ASN A O 1
ATOM 529 N N . ASN A 1 73 ? 181.782 134.321 168.583 1.00 122.93 73 ASN A N 1
ATOM 530 C CA . ASN A 1 73 ? 182.390 133.292 169.411 1.00 122.93 73 ASN A CA 1
ATOM 531 C C . ASN A 1 73 ? 183.581 132.636 168.741 1.00 122.93 73 ASN A C 1
ATOM 532 O O . ASN A 1 73 ? 184.156 131.706 169.305 1.00 122.93 73 ASN A O 1
ATOM 537 N N . VAL A 1 74 ? 183.954 133.070 167.540 1.00 121.38 74 VAL A N 1
ATOM 538 C CA . VAL A 1 74 ? 185.058 132.412 166.859 1.00 121.38 74 VAL A CA 1
ATOM 539 C C . VAL A 1 74 ? 186.401 132.897 167.370 1.00 121.38 74 VAL A C 1
ATOM 540 O O . VAL A 1 74 ? 187.400 132.192 167.212 1.00 121.38 74 VAL A O 1
ATOM 544 N N . SER A 1 75 ? 186.452 134.074 167.993 1.00 125.28 75 SER A N 1
ATOM 545 C CA . SER A 1 75 ? 187.691 134.545 168.589 1.00 125.28 75 SER A CA 1
ATOM 546 C C . SER A 1 75 ? 187.936 133.871 169.923 1.00 125.28 75 SER A C 1
ATOM 547 O O . SER A 1 75 ? 189.084 133.590 170.277 1.00 125.28 75 SER A O 1
ATOM 550 N N . VAL A 1 76 ? 186.863 133.593 170.665 1.00 130.59 76 VAL A N 1
ATOM 551 C CA . VAL A 1 76 ? 186.991 132.933 171.956 1.00 130.59 76 VAL A CA 1
ATOM 552 C C . VAL A 1 76 ? 187.347 131.468 171.756 1.00 130.59 76 VAL A C 1
ATOM 553 O O . VAL A 1 76 ? 188.134 130.891 172.515 1.00 130.59 76 VAL A O 1
ATOM 557 N N . LEU A 1 77 ? 186.805 130.859 170.705 1.00 130.31 77 LEU A N 1
ATOM 558 C CA . LEU A 1 77 ? 187.175 129.498 170.345 1.00 130.31 77 LEU A CA 1
ATOM 559 C C . LEU A 1 77 ? 188.598 129.426 169.804 1.00 130.31 77 LEU A C 1
ATOM 560 O O . LEU A 1 77 ? 189.315 128.456 170.068 1.00 130.31 77 LEU A O 1
ATOM 565 N N . ALA A 1 78 ? 189.024 130.433 169.039 1.00 133.30 78 ALA A N 1
ATOM 566 C CA . ALA A 1 78 ? 190.400 130.445 168.555 1.00 133.30 78 ALA A CA 1
ATOM 567 C C . ALA A 1 78 ? 191.383 130.688 169.687 1.00 133.30 78 ALA A C 1
ATOM 568 O O . ALA A 1 78 ? 192.519 130.202 169.631 1.00 133.30 78 ALA A O 1
ATOM 570 N N . GLU A 1 79 ? 190.960 131.433 170.711 1.00 138.77 79 GLU A N 1
ATOM 571 C CA . GLU A 1 79 ? 191.767 131.614 171.911 1.00 138.77 79 GLU A CA 1
ATOM 572 C C . GLU A 1 79 ? 191.992 130.291 172.629 1.00 138.77 79 GLU A C 1
ATOM 573 O O . GLU A 1 79 ? 193.114 129.981 173.038 1.00 138.77 79 GLU A O 1
ATOM 579 N N . GLU A 1 80 ? 190.937 129.489 172.772 1.00 142.64 80 GLU A N 1
ATOM 580 C CA . GLU A 1 80 ? 191.049 128.221 173.481 1.00 142.64 80 GLU A CA 1
ATOM 581 C C . GLU A 1 80 ? 191.867 127.194 172.718 1.00 142.64 80 GLU A C 1
ATOM 582 O O . GLU A 1 80 ? 192.572 126.392 173.333 1.00 142.64 80 GLU A O 1
ATOM 588 N N . TRP A 1 81 ? 191.794 127.198 171.393 1.00 147.05 81 TRP A N 1
ATOM 589 C CA . TRP A 1 81 ? 192.545 126.211 170.633 1.00 147.05 81 TRP A CA 1
ATOM 590 C C . TRP A 1 81 ? 194.024 126.566 170.562 1.00 147.05 81 TRP A C 1
ATOM 591 O O . TRP A 1 81 ? 194.869 125.673 170.442 1.00 147.05 81 TRP A O 1
ATOM 602 N N . LYS A 1 82 ? 194.356 127.853 170.637 1.00 146.35 82 LYS A N 1
ATOM 603 C CA . LYS A 1 82 ? 195.752 128.263 170.582 1.00 146.35 82 LYS A CA 1
ATOM 604 C C . LYS A 1 82 ? 196.494 127.912 171.866 1.00 146.35 82 LYS A C 1
ATOM 605 O O . LYS A 1 82 ? 197.697 127.632 171.828 1.00 146.35 82 LYS A O 1
ATOM 611 N N . ARG A 1 83 ? 195.787 127.882 172.991 1.00 149.12 83 ARG A N 1
ATOM 612 C CA . ARG A 1 83 ? 196.400 127.613 174.278 1.00 149.12 83 ARG A CA 1
ATOM 613 C C . ARG A 1 83 ? 196.763 126.132 174.407 1.00 149.12 83 ARG A C 1
ATOM 614 O O . ARG A 1 83 ? 196.072 125.269 173.862 1.00 149.12 83 ARG A O 1
ATOM 622 N N . PRO A 1 84 ? 197.858 125.819 175.106 1.00 152.79 84 PRO A N 1
ATOM 623 C CA . PRO A 1 84 ? 198.334 124.432 175.165 1.00 152.79 84 PRO A CA 1
ATOM 624 C C . PRO A 1 84 ? 197.432 123.534 175.998 1.00 152.79 84 PRO A C 1
ATOM 625 O O . PRO A 1 84 ? 196.610 123.990 176.795 1.00 152.79 84 PRO A O 1
ATOM 629 N N . THR A 1 85 ? 197.613 122.229 175.800 1.00 155.35 85 THR A N 1
ATOM 630 C CA . THR A 1 85 ? 196.849 121.230 176.537 1.00 155.35 85 THR A CA 1
ATOM 631 C C . THR A 1 85 ? 197.288 121.205 177.996 1.00 155.35 85 THR A C 1
ATOM 632 O O . THR A 1 85 ? 198.483 121.121 178.298 1.00 155.35 85 THR A O 1
ATOM 636 N N . GLY A 1 86 ? 196.319 121.282 178.898 1.00 154.72 86 GLY A N 1
ATOM 637 C CA . GLY A 1 86 ? 196.607 121.440 180.306 1.00 154.72 86 GLY A CA 1
ATOM 638 C C . GLY A 1 86 ? 196.241 122.840 180.735 1.00 154.72 86 GLY A C 1
ATOM 639 O O . GLY A 1 86 ? 195.644 123.049 181.794 1.00 154.72 86 GLY A O 1
ATOM 640 N N . ARG A 1 87 ? 196.590 123.812 179.890 1.00 154.93 87 ARG A N 1
ATOM 641 C CA . ARG A 1 87 ? 196.153 125.183 180.113 1.00 154.93 87 ARG A CA 1
ATOM 642 C C . ARG A 1 87 ? 194.697 125.365 179.700 1.00 154.93 87 ARG A C 1
ATOM 643 O O . ARG A 1 87 ? 194.004 126.232 180.246 1.00 154.93 87 ARG A O 1
ATOM 651 N N . ARG A 1 88 ? 194.214 124.535 178.769 1.00 152.68 88 ARG A N 1
ATOM 652 C CA . ARG A 1 88 ? 192.846 124.615 178.256 1.00 152.68 88 ARG A CA 1
ATOM 653 C C . ARG A 1 88 ? 191.842 124.320 179.362 1.00 152.68 88 ARG A C 1
ATOM 654 O O . ARG A 1 88 ? 191.897 123.266 180.003 1.00 152.68 88 ARG A O 1
ATOM 662 N N . THR A 1 89 ? 190.918 125.252 179.579 1.00 152.41 89 THR A N 1
ATOM 663 C CA . THR A 1 89 ? 189.891 125.078 180.593 1.00 152.41 89 THR A CA 1
ATOM 664 C C . THR A 1 89 ? 188.713 124.262 180.095 1.00 152.41 89 THR A C 1
ATOM 665 O O . THR A 1 89 ? 187.784 124.013 180.866 1.00 152.41 89 THR A O 1
ATOM 669 N N . LYS A 1 90 ? 188.717 123.857 178.831 1.00 147.28 90 LYS A N 1
ATOM 670 C CA . LYS A 1 90 ? 187.586 123.173 178.228 1.00 147.28 90 LYS A CA 1
ATOM 671 C C . LYS A 1 90 ? 187.972 121.774 177.789 1.00 147.28 90 LYS A C 1
ATOM 672 O O . LYS A 1 90 ? 189.129 121.502 177.465 1.00 147.28 90 LYS A O 1
ATOM 678 N N . ASP A 1 91 ? 186.989 120.890 177.785 1.00 139.39 91 ASP A N 1
ATOM 679 C CA . ASP A 1 91 ? 187.170 119.572 177.216 1.00 139.39 91 ASP A CA 1
ATOM 680 C C . ASP A 1 91 ? 187.257 119.682 175.698 1.00 139.39 91 ASP A C 1
ATOM 681 O O . ASP A 1 91 ? 186.695 120.603 175.104 1.00 139.39 91 ASP A O 1
ATOM 683 N N . PRO A 1 92 ? 187.976 118.765 175.043 1.00 136.67 92 PRO A N 1
ATOM 684 C CA . PRO A 1 92 ? 188.023 118.794 173.573 1.00 136.67 92 PRO A CA 1
ATOM 685 C C . PRO A 1 92 ? 186.696 118.481 172.900 1.00 136.67 92 PRO A C 1
ATOM 686 O O . PRO A 1 92 ? 186.518 118.865 171.738 1.00 136.67 92 PRO A O 1
ATOM 690 N N . SER A 1 93 ? 185.762 117.812 173.577 1.00 134.65 93 SER A N 1
ATOM 691 C CA . SER A 1 93 ? 184.450 117.589 172.984 1.00 134.65 93 SER A CA 1
ATOM 692 C C . SER A 1 93 ? 183.602 118.849 172.991 1.00 134.65 93 SER A C 1
ATOM 693 O O . SER A 1 93 ? 182.755 119.021 172.111 1.00 134.65 93 SER A O 1
ATOM 696 N N . VAL A 1 94 ? 183.798 119.725 173.976 1.00 134.20 94 VAL A N 1
ATOM 697 C CA . VAL A 1 94 ? 183.068 120.986 174.021 1.00 134.20 94 VAL A CA 1
ATOM 698 C C . VAL A 1 94 ? 183.578 121.934 172.946 1.00 134.20 94 VAL A C 1
ATOM 699 O O . VAL A 1 94 ? 182.800 122.665 172.326 1.00 134.20 94 VAL A O 1
ATOM 703 N N . LEU A 1 95 ? 184.883 121.903 172.673 1.00 133.08 95 LEU A N 1
ATOM 704 C CA . LEU A 1 95 ? 185.431 122.712 171.593 1.00 133.08 95 LEU A CA 1
ATOM 705 C C . LEU A 1 95 ? 184.996 122.186 170.233 1.00 133.08 95 LEU A C 1
ATOM 706 O O . LEU A 1 95 ? 184.698 122.973 169.330 1.00 133.08 95 LEU A O 1
ATOM 711 N N . ARG A 1 96 ? 184.957 120.861 170.066 1.00 130.94 96 ARG A N 1
ATOM 712 C CA . ARG A 1 96 ? 184.475 120.298 168.812 1.00 130.94 96 ARG A CA 1
ATOM 713 C C . ARG A 1 96 ? 182.993 120.550 168.612 1.00 130.94 96 ARG A C 1
ATOM 714 O O . ARG A 1 96 ? 182.554 120.753 167.476 1.00 130.94 96 ARG A O 1
ATOM 722 N N . TYR A 1 97 ? 182.211 120.549 169.692 1.00 130.55 97 TYR A N 1
ATOM 723 C CA . TYR A 1 97 ? 180.784 120.793 169.553 1.00 130.55 97 TYR A CA 1
ATOM 724 C C . TYR A 1 97 ? 180.519 122.245 169.203 1.00 130.55 97 TYR A C 1
ATOM 725 O O . TYR A 1 97 ? 179.607 122.553 168.432 1.00 130.55 97 TYR A O 1
ATOM 734 N N . MET A 1 98 ? 181.321 123.138 169.761 1.00 128.86 98 MET A N 1
ATOM 735 C CA . MET A 1 98 ? 181.203 124.568 169.527 1.00 128.86 98 MET A CA 1
ATOM 736 C C . MET A 1 98 ? 181.520 124.926 168.084 1.00 128.86 98 MET A C 1
ATOM 737 O O . MET A 1 98 ? 180.810 125.721 167.461 1.00 128.86 98 MET A O 1
ATOM 742 N N . LEU A 1 99 ? 182.597 124.349 167.552 1.00 119.98 99 LEU A N 1
ATOM 743 C CA . LEU A 1 99 ? 182.967 124.539 166.158 1.00 119.98 99 LEU A CA 1
ATOM 744 C C . LEU A 1 99 ? 181.910 123.981 165.219 1.00 119.98 99 LEU A C 1
ATOM 745 O O . LEU A 1 99 ? 181.616 124.582 164.182 1.00 119.98 99 LEU A O 1
ATOM 750 N N . CYS A 1 100 ? 181.318 122.844 165.575 1.00 116.16 100 CYS A N 1
ATOM 751 C CA . CYS A 1 100 ? 180.269 122.261 164.755 1.00 116.16 100 CYS A CA 1
ATOM 752 C C . CYS A 1 100 ? 179.001 123.103 164.781 1.00 116.16 100 CYS A C 1
ATOM 753 O O . CYS A 1 100 ? 178.280 123.157 163.786 1.00 116.16 100 CYS A O 1
ATOM 756 N N . SER A 1 101 ? 178.733 123.785 165.892 1.00 112.71 101 SER A N 1
ATOM 757 C CA . SER A 1 101 ? 177.572 124.664 165.982 1.00 112.71 101 SER A CA 1
ATOM 758 C C . SER A 1 101 ? 177.720 125.891 165.094 1.00 112.71 101 SER A C 1
ATOM 759 O O . SER A 1 101 ? 176.766 126.299 164.426 1.00 112.71 101 SER A O 1
ATOM 762 N N . ILE A 1 102 ? 178.907 126.494 165.086 1.00 108.50 102 ILE A N 1
ATOM 763 C CA . ILE A 1 102 ? 179.160 127.664 164.254 1.00 108.50 102 ILE A CA 1
ATOM 764 C C . ILE A 1 102 ? 179.141 127.287 162.778 1.00 108.50 102 ILE A C 1
ATOM 765 O O . ILE A 1 102 ? 178.612 128.026 161.943 1.00 108.50 102 ILE A O 1
ATOM 770 N N . THR A 1 103 ? 179.685 126.118 162.445 1.00 104.54 103 THR A N 1
ATOM 771 C CA . THR A 1 103 ? 179.761 125.671 161.063 1.00 104.54 103 THR A CA 1
ATOM 772 C C . THR A 1 103 ? 178.382 125.392 160.487 1.00 104.54 103 THR A C 1
ATOM 773 O O . THR A 1 103 ? 178.100 125.759 159.343 1.00 104.54 103 THR A O 1
ATOM 777 N N . GLN A 1 104 ? 177.499 124.784 161.276 1.00 106.75 104 GLN A N 1
ATOM 778 C CA . GLN A 1 104 ? 176.171 124.439 160.785 1.00 106.75 104 GLN A CA 1
ATOM 779 C C . GLN A 1 104 ? 175.296 125.662 160.568 1.00 106.75 104 GLN A C 1
ATOM 780 O O . GLN A 1 104 ? 174.480 125.672 159.645 1.00 106.75 104 GLN A O 1
ATOM 786 N N . ARG A 1 105 ? 175.443 126.698 161.382 1.00 105.81 105 ARG A N 1
ATOM 787 C CA . ARG A 1 105 ? 174.688 127.911 161.113 1.00 105.81 105 ARG A CA 1
ATOM 788 C C . ARG A 1 105 ? 175.296 128.737 159.991 1.00 105.81 105 ARG A C 1
ATOM 789 O O . ARG A 1 105 ? 174.605 129.566 159.399 1.00 105.81 105 ARG A O 1
ATOM 797 N N . SER A 1 106 ? 176.568 128.528 159.682 1.00 96.02 106 SER A N 1
ATOM 798 C CA . SER A 1 106 ? 177.217 129.264 158.618 1.00 96.02 106 SER A CA 1
ATOM 799 C C . SER A 1 106 ? 176.964 128.665 157.252 1.00 96.02 106 SER A C 1
ATOM 800 O O . SER A 1 106 ? 177.429 129.230 156.265 1.00 96.02 106 SER A O 1
ATOM 803 N N . LEU A 1 107 ? 176.248 127.550 157.174 1.00 92.95 107 LEU A N 1
ATOM 804 C CA . LEU A 1 107 ? 175.941 126.891 155.918 1.00 92.95 107 LEU A CA 1
ATOM 805 C C . LEU A 1 107 ? 174.550 127.200 155.399 1.00 92.95 107 LEU A C 1
ATOM 806 O O . LEU A 1 107 ? 174.164 126.656 154.372 1.00 92.95 107 LEU A O 1
ATOM 811 N N . ILE A 1 108 ? 173.800 128.064 156.066 1.00 89.59 108 ILE A N 1
ATOM 812 C CA . ILE A 1 108 ? 172.440 128.363 155.642 1.00 89.59 108 ILE A CA 1
ATOM 813 C C . ILE A 1 108 ? 172.434 129.291 154.440 1.00 89.59 108 ILE A C 1
ATOM 814 O O . ILE A 1 108 ? 171.786 129.008 153.433 1.00 89.59 108 ILE A O 1
ATOM 819 N N . ALA A 1 109 ? 173.129 130.408 154.528 1.00 83.58 109 ALA A N 1
ATOM 820 C CA . ALA A 1 109 ? 173.289 131.339 153.420 1.00 83.58 109 ALA A CA 1
ATOM 821 C C . ALA A 1 109 ? 174.016 130.766 152.196 1.00 83.58 109 ALA A C 1
ATOM 822 O O . ALA A 1 109 ? 173.654 131.149 151.082 1.00 83.58 109 ALA A O 1
ATOM 824 N N . PRO A 1 110 ? 175.032 129.887 152.317 1.00 80.69 110 PRO A N 1
ATOM 825 C CA . PRO A 1 110 ? 175.478 129.164 151.120 1.00 80.69 110 PRO A CA 1
ATOM 826 C C . PRO A 1 110 ? 174.428 128.278 150.494 1.00 80.69 110 PRO A C 1
ATOM 827 O O . PRO A 1 110 ? 174.363 128.188 149.267 1.00 80.69 110 PRO A O 1
ATOM 831 N N . ALA A 1 111 ? 173.607 127.613 151.300 1.00 81.69 111 ALA A N 1
ATOM 832 C CA . ALA A 1 111 ? 172.580 126.738 150.760 1.00 81.69 111 ALA A CA 1
ATOM 833 C C . ALA A 1 111 ? 171.455 127.525 150.110 1.00 81.69 111 ALA A C 1
ATOM 834 O O . ALA A 1 111 ? 170.880 127.069 149.123 1.00 81.69 111 ALA A O 1
ATOM 836 N N . VAL A 1 112 ? 171.143 128.706 150.638 1.00 80.79 112 VAL A N 1
ATOM 837 C CA . VAL A 1 112 ? 170.152 129.573 150.019 1.00 80.79 112 VAL A CA 1
ATOM 838 C C . VAL A 1 112 ? 170.645 130.081 148.673 1.00 80.79 112 VAL A C 1
ATOM 839 O O . VAL A 1 112 ? 169.875 130.137 147.713 1.00 80.79 112 VAL A O 1
ATOM 843 N N . TRP A 1 113 ? 171.938 130.410 148.565 1.00 71.79 113 TRP A N 1
ATOM 844 C CA . TRP A 1 113 ? 172.495 130.865 147.297 1.00 71.79 113 TRP A CA 1
ATOM 845 C C . TRP A 1 113 ? 172.441 129.782 146.233 1.00 71.79 113 TRP A C 1
ATOM 846 O O . TRP A 1 113 ? 172.049 130.059 145.102 1.00 71.79 113 TRP A O 1
ATOM 857 N N . VAL A 1 114 ? 172.862 128.561 146.567 1.00 74.73 114 VAL A N 1
ATOM 858 C CA . VAL A 1 114 ? 172.887 127.468 145.602 1.00 74.73 114 VAL A CA 1
ATOM 859 C C . VAL A 1 114 ? 171.485 127.133 145.131 1.00 74.73 114 VAL A C 1
ATOM 860 O O . VAL A 1 114 ? 171.267 126.869 143.949 1.00 74.73 114 VAL A O 1
ATOM 864 N N . SER A 1 115 ? 170.502 127.243 146.013 1.00 75.87 115 SER A N 1
ATOM 865 C CA . SER A 1 115 ? 169.140 126.911 145.643 1.00 75.87 115 SER A CA 1
ATOM 866 C C . SE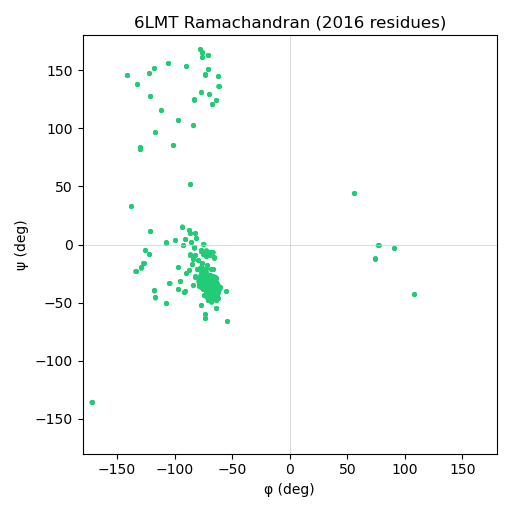R A 1 115 ? 168.501 127.970 144.754 1.00 75.87 115 SER A C 1
ATOM 867 O O . SER A 1 115 ? 167.850 127.617 143.775 1.00 75.87 115 SER A O 1
ATOM 870 N N . VAL A 1 116 ? 168.677 129.263 145.052 1.00 74.45 116 VAL A N 1
ATOM 871 C CA . VAL A 1 116 ? 168.132 130.287 144.159 1.00 74.45 116 VAL A CA 1
ATOM 872 C C . VAL A 1 116 ? 168.859 130.298 142.829 1.00 74.45 116 VAL A C 1
ATOM 873 O O . VAL A 1 116 ? 168.277 130.658 141.813 1.00 74.45 116 VAL A O 1
ATOM 877 N N . THR A 1 117 ? 170.118 129.891 142.802 1.00 71.95 117 THR A N 1
ATOM 878 C CA . THR A 1 117 ? 170.869 129.885 141.561 1.00 71.95 117 THR A CA 1
ATOM 879 C C . THR A 1 117 ? 170.434 128.738 140.664 1.00 71.95 117 THR A C 1
ATOM 880 O O . THR A 1 117 ? 170.333 128.898 139.447 1.00 71.95 117 THR A O 1
ATOM 884 N N . LEU A 1 118 ? 170.140 127.586 141.249 1.00 70.00 118 LEU A N 1
ATOM 885 C CA . LEU A 1 118 ? 169.668 126.459 140.465 1.00 70.00 118 LEU A CA 1
ATOM 886 C C . LEU A 1 118 ? 168.209 126.598 140.062 1.00 70.00 118 LEU A C 1
ATOM 887 O O . LEU A 1 118 ? 167.828 126.119 138.998 1.00 70.00 118 LEU A O 1
ATOM 892 N N . MET A 1 119 ? 167.378 127.247 140.875 1.00 76.00 119 MET A N 1
ATOM 893 C CA . MET A 1 119 ? 165.998 127.458 140.468 1.00 76.00 119 MET A CA 1
ATOM 894 C C . MET A 1 119 ? 165.872 128.534 139.414 1.00 76.00 119 MET A C 1
ATOM 895 O O . MET A 1 119 ? 164.921 128.518 138.637 1.00 76.00 119 MET A O 1
ATOM 900 N N . ASP A 1 120 ? 166.787 129.489 139.387 1.00 79.07 120 ASP A N 1
ATOM 901 C CA . ASP A 1 120 ? 166.750 130.512 138.361 1.00 79.07 120 ASP A CA 1
ATOM 902 C C . ASP A 1 120 ? 167.234 129.971 137.025 1.00 79.07 120 ASP A C 1
ATOM 903 O O . ASP A 1 120 ? 166.706 130.345 135.980 1.00 79.07 120 ASP A O 1
ATOM 908 N N . GLY A 1 121 ? 168.243 129.118 137.029 1.00 73.84 121 GLY A N 1
ATOM 909 C CA . GLY A 1 121 ? 168.651 128.441 135.826 1.00 73.84 121 GLY A CA 1
ATOM 910 C C . GLY A 1 121 ? 169.708 129.118 134.986 1.00 73.84 121 GLY A C 1
ATOM 911 O O . GLY A 1 121 ? 170.142 128.531 133.996 1.00 73.84 121 GLY A O 1
ATOM 912 N N . LYS A 1 122 ? 170.157 130.317 135.353 1.00 76.47 122 LYS A N 1
ATOM 913 C CA . LYS A 1 122 ? 171.095 131.060 134.519 1.00 76.47 122 LYS A CA 1
ATOM 914 C C . LYS A 1 122 ? 172.520 130.541 134.595 1.00 76.47 122 LYS A C 1
ATOM 915 O O . LYS A 1 122 ? 173.252 130.663 133.620 1.00 76.47 122 LYS A O 1
ATOM 921 N N . SER A 1 123 ? 172.943 129.997 135.735 1.00 72.49 123 SER A N 1
ATOM 922 C CA . SER A 1 123 ? 174.279 129.427 135.836 1.00 72.49 123 SER A CA 1
ATOM 923 C C . SER A 1 123 ? 174.432 128.174 135.001 1.00 72.49 123 SER A C 1
ATOM 924 O O . SER A 1 123 ? 175.507 127.927 134.458 1.00 72.49 123 SER A O 1
ATOM 927 N N . PHE A 1 124 ? 173.390 127.353 134.905 1.00 71.84 124 PHE A N 1
ATOM 928 C CA . PHE A 1 124 ? 173.477 126.208 134.017 1.00 71.84 124 PHE A CA 1
ATOM 929 C C . PHE A 1 124 ? 173.353 126.622 132.573 1.00 71.84 124 PHE A C 1
ATOM 930 O O . PHE A 1 124 ? 173.924 125.968 131.704 1.00 71.84 124 PHE A O 1
ATOM 938 N N . LEU A 1 125 ? 172.592 127.677 132.293 1.00 72.48 125 LEU A N 1
ATOM 939 C CA . LEU A 1 125 ? 172.451 128.134 130.921 1.00 72.48 125 LEU A CA 1
ATOM 940 C C . LEU A 1 125 ? 173.758 128.689 130.399 1.00 72.48 125 LEU A C 1
ATOM 941 O O . LEU A 1 125 ? 174.122 128.450 129.249 1.00 72.48 125 LEU A O 1
ATOM 946 N N . CYS A 1 126 ? 174.490 129.408 131.240 1.00 75.97 126 CYS A N 1
ATOM 947 C CA . CYS A 1 126 ? 175.780 129.928 130.831 1.00 75.97 126 CYS A CA 1
ATOM 948 C C . CYS A 1 126 ? 176.802 128.809 130.711 1.00 75.97 126 CYS A C 1
ATOM 949 O O . CYS A 1 126 ? 177.473 128.695 129.690 1.00 75.97 126 CYS A O 1
ATOM 952 N N . ALA A 1 127 ? 176.875 127.923 131.699 1.00 74.24 127 ALA A N 1
ATOM 953 C CA . ALA A 1 127 ? 177.939 126.931 131.735 1.00 74.24 127 ALA A CA 1
ATOM 954 C C . ALA A 1 127 ? 177.775 125.796 130.732 1.00 74.24 127 ALA A C 1
ATOM 955 O O . ALA A 1 127 ? 178.776 125.207 130.324 1.00 74.24 127 ALA A O 1
ATOM 957 N N . PHE A 1 128 ? 176.555 125.469 130.310 1.00 78.59 128 PHE A N 1
ATOM 958 C CA . PHE A 1 128 ? 176.303 124.224 129.592 1.00 78.59 128 PHE A CA 1
ATOM 959 C C . PHE A 1 128 ? 175.713 124.441 128.210 1.00 78.59 128 PHE A C 1
ATOM 960 O O . PHE A 1 128 ? 175.249 123.487 127.597 1.00 78.59 128 PHE A O 1
ATOM 968 N N . SER A 1 129 ? 175.706 125.663 127.702 1.00 82.48 129 SER A N 1
ATOM 969 C CA . SER A 1 129 ? 175.112 125.890 126.396 1.00 82.48 129 SER A CA 1
ATOM 970 C C . SER A 1 129 ? 176.014 125.465 125.251 1.00 82.48 129 SER A C 1
ATOM 971 O O . SER A 1 129 ? 175.517 125.248 124.148 1.00 82.48 129 SER A O 1
ATOM 974 N N . ILE A 1 130 ? 177.322 125.341 125.472 1.00 86.35 130 ILE A N 1
ATOM 975 C CA . ILE A 1 130 ? 178.177 124.775 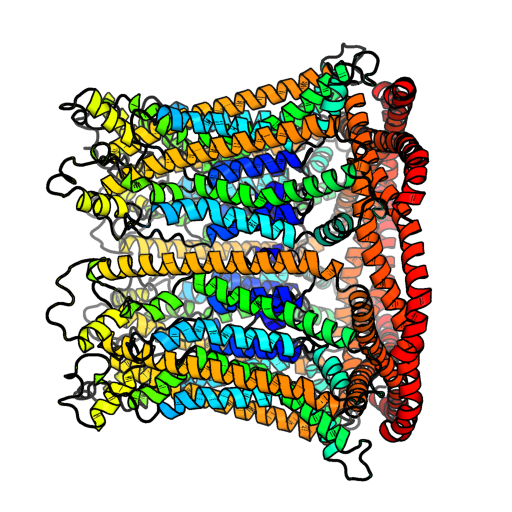124.435 1.00 86.35 130 ILE A CA 1
ATOM 976 C C . ILE A 1 130 ? 178.151 123.260 124.436 1.00 86.35 130 ILE A C 1
ATOM 977 O O . ILE A 1 130 ? 178.707 122.640 123.527 1.00 86.35 130 ILE A O 1
ATOM 982 N N . ASN A 1 131 ? 177.540 122.651 125.439 1.00 88.43 131 ASN A N 1
ATOM 983 C CA . ASN A 1 131 ? 177.368 121.214 125.521 1.00 88.43 131 ASN A CA 1
ATOM 984 C C . ASN A 1 131 ? 176.067 120.755 124.903 1.00 88.43 131 ASN A C 1
ATOM 985 O O . ASN A 1 131 ? 175.743 119.573 124.989 1.00 88.43 131 ASN A O 1
ATOM 990 N N . LEU A 1 132 ? 175.316 121.655 124.290 1.00 91.77 132 LEU A N 1
ATOM 991 C CA . LEU A 1 132 ? 174.041 121.293 123.713 1.00 91.77 132 LEU A CA 1
ATOM 992 C C . LEU A 1 132 ? 174.220 120.544 122.410 1.00 91.77 132 LEU A C 1
ATOM 993 O O . LEU A 1 132 ? 175.277 120.568 121.781 1.00 91.77 132 LEU A O 1
ATOM 998 N N . ASP A 1 133 ? 173.160 119.856 122.023 1.00 106.12 133 ASP A N 1
ATOM 999 C CA . ASP A 1 133 ? 173.054 119.151 120.753 1.00 106.12 133 ASP A CA 1
ATOM 1000 C C . ASP A 1 133 ? 171.914 119.850 120.030 1.00 106.12 133 ASP A C 1
ATOM 1001 O O . ASP A 1 133 ? 170.746 119.548 120.276 1.00 106.12 133 ASP A O 1
ATOM 1006 N N . ILE A 1 134 ? 172.243 120.794 119.147 1.00 106.95 134 ILE A N 1
ATOM 1007 C CA . ILE A 1 134 ? 171.270 121.811 118.758 1.00 106.95 134 ILE A CA 1
ATOM 1008 C C . ILE A 1 134 ? 170.232 121.302 117.769 1.00 106.95 134 ILE A C 1
ATOM 1009 O O . ILE A 1 134 ? 169.258 122.008 117.477 1.00 106.95 134 ILE A O 1
ATOM 1014 N N . GLU A 1 135 ? 170.378 120.068 117.287 1.00 111.44 135 GLU A N 1
ATOM 1015 C CA . GLU A 1 135 ? 169.392 119.480 116.393 1.00 111.44 135 GLU A CA 1
ATOM 1016 C C . GLU A 1 135 ? 168.101 119.101 117.103 1.00 111.44 135 GLU A C 1
ATOM 1017 O O . GLU A 1 135 ? 167.118 118.772 116.433 1.00 111.44 135 GLU A O 1
ATOM 1023 N N . LYS A 1 136 ? 168.079 119.144 118.431 1.00 104.60 136 LYS A N 1
ATOM 1024 C CA . LYS A 1 136 ? 166.890 118.848 119.214 1.00 104.60 136 LYS A CA 1
ATOM 1025 C C . LYS A 1 136 ? 165.982 120.052 119.403 1.00 104.60 136 LYS A C 1
ATOM 1026 O O . LYS A 1 136 ? 164.962 119.929 120.084 1.00 104.60 136 LYS A O 1
ATOM 1032 N N . PHE A 1 137 ? 166.321 121.203 118.829 1.00 100.81 137 PHE A N 1
ATOM 1033 C CA . PHE A 1 137 ? 165.756 122.476 119.251 1.00 100.81 137 PHE A CA 1
ATOM 1034 C C . PHE A 1 137 ? 165.197 123.321 118.120 1.00 100.81 137 PHE A C 1
ATOM 1035 O O . PHE A 1 137 ? 164.390 124.213 118.392 1.00 100.81 137 PHE A O 1
ATOM 1043 N N . GLY A 1 138 ? 165.594 123.078 116.874 1.00 113.08 138 GLY A N 1
ATOM 1044 C CA . GLY A 1 138 ? 165.121 123.898 115.776 1.00 113.08 138 GLY A CA 1
ATOM 1045 C C . GLY A 1 138 ? 165.505 123.393 114.404 1.00 113.08 138 GLY A C 1
ATOM 1046 O O . GLY A 1 138 ? 165.365 122.199 114.122 1.00 113.08 138 GLY A O 1
ATOM 1047 N N . ASN A 1 139 ? 165.953 124.303 113.535 1.00 123.06 139 ASN A N 1
ATOM 1048 C CA . ASN A 1 139 ? 166.496 123.912 112.241 1.00 123.06 139 ASN A CA 1
ATOM 1049 C C . ASN A 1 139 ? 167.744 123.058 112.424 1.00 123.06 139 ASN A C 1
ATOM 1050 O O . ASN A 1 139 ? 168.516 123.236 113.370 1.00 123.06 139 ASN A O 1
ATOM 1055 N N . ALA A 1 140 ? 167.920 122.099 111.523 1.00 125.00 140 ALA A N 1
ATOM 1056 C CA . ALA A 1 140 ? 169.176 121.372 111.452 1.00 125.00 140 ALA A CA 1
ATOM 1057 C C . ALA A 1 140 ? 170.208 122.104 110.617 1.00 125.00 140 ALA A C 1
ATOM 1058 O O . ALA A 1 140 ? 171.404 121.815 110.733 1.00 125.00 140 ALA A O 1
ATOM 1060 N N . SER A 1 141 ? 169.772 123.064 109.803 1.00 125.45 141 SER A N 1
ATOM 1061 C CA . SER A 1 141 ? 170.635 123.816 108.906 1.00 125.45 141 SER A CA 1
ATOM 1062 C C . SER A 1 141 ? 171.345 124.968 109.592 1.00 125.45 141 SER A C 1
ATOM 1063 O O . SER A 1 141 ? 171.939 125.803 108.901 1.00 125.45 141 SER A O 1
ATOM 1066 N N . LEU A 1 142 ? 171.281 125.054 110.920 1.00 122.02 142 LEU A N 1
ATOM 1067 C CA . LEU A 1 142 ? 172.013 126.100 111.619 1.00 122.02 142 LEU A CA 1
ATOM 1068 C C . LEU A 1 142 ? 173.504 125.811 111.643 1.00 122.02 142 LEU A C 1
ATOM 1069 O O . LEU A 1 142 ? 174.296 126.593 111.111 1.00 122.02 142 LEU A O 1
ATOM 1074 N N . VAL A 1 143 ? 173.900 124.681 112.220 1.00 122.85 143 VAL A N 1
ATOM 1075 C CA . VAL A 1 143 ? 175.304 124.388 112.467 1.00 122.85 143 VAL A CA 1
ATOM 1076 C C . VAL A 1 143 ? 175.948 123.589 111.352 1.00 122.85 143 VAL A C 1
ATOM 1077 O O . VAL A 1 143 ? 177.031 123.024 111.563 1.00 122.85 143 VAL A O 1
ATOM 1081 N N . ILE A 1 144 ? 175.327 123.508 110.180 1.00 125.01 144 ILE A N 1
ATOM 1082 C CA . ILE A 1 144 ? 176.034 123.038 108.996 1.00 125.01 144 ILE A CA 1
ATOM 1083 C C . ILE A 1 144 ? 176.643 124.261 108.335 1.00 125.01 144 ILE A C 1
ATOM 1084 O O . ILE A 1 144 ? 176.164 125.387 108.508 1.00 125.01 144 ILE A O 1
ATOM 1089 N N . GLY A 1 145 ? 177.731 124.055 107.599 1.00 123.55 145 GLY A N 1
ATOM 1090 C CA . GLY A 1 145 ? 178.472 125.167 107.049 1.00 123.55 145 GLY A CA 1
ATOM 1091 C C . GLY A 1 145 ? 179.354 125.896 108.039 1.00 123.55 145 GLY A C 1
ATOM 1092 O O . GLY A 1 145 ? 180.019 126.867 107.652 1.00 123.55 145 GLY A O 1
ATOM 1093 N N . MET A 1 146 ? 179.373 125.474 109.300 1.00 118.08 146 MET A N 1
ATOM 1094 C CA . MET A 1 146 ? 180.229 126.042 110.325 1.00 118.08 146 MET A CA 1
ATOM 1095 C C . MET A 1 146 ? 181.373 125.094 110.643 1.00 118.08 146 MET A C 1
ATOM 1096 O O . MET A 1 146 ? 181.287 123.882 110.443 1.00 118.08 146 MET A O 1
ATOM 1101 N N . THR A 1 147 ? 182.446 125.670 111.163 1.00 116.15 147 THR A N 1
ATOM 1102 C CA . THR A 1 147 ? 183.553 124.912 111.707 1.00 116.15 147 THR A CA 1
ATOM 1103 C C . THR A 1 147 ? 183.153 124.416 113.101 1.00 116.15 147 THR A C 1
ATOM 1104 O O . THR A 1 147 ? 182.125 124.817 113.646 1.00 116.15 147 THR A O 1
ATOM 1108 N N . GLU A 1 148 ? 183.939 123.496 113.664 1.00 114.02 148 GLU A N 1
ATOM 1109 C CA . GLU A 1 148 ? 183.758 123.135 115.066 1.00 114.02 148 GLU A CA 1
ATOM 1110 C C . GLU A 1 148 ? 183.999 124.328 115.984 1.00 114.02 148 GLU A C 1
ATOM 1111 O O . GLU A 1 148 ? 183.293 124.496 116.984 1.00 114.02 148 GLU A O 1
ATOM 1117 N N . THR A 1 149 ? 184.963 125.179 115.636 1.00 112.13 149 THR A N 1
ATOM 1118 C CA . THR A 1 149 ? 185.220 126.405 116.385 1.00 112.13 149 THR A CA 1
ATOM 1119 C C . THR A 1 149 ? 184.053 127.377 116.275 1.00 112.13 149 THR A C 1
ATOM 1120 O O . THR A 1 149 ? 183.660 128.005 117.266 1.00 112.13 149 THR A O 1
ATOM 1124 N N . GLU A 1 150 ? 183.475 127.499 115.085 1.00 111.91 150 GLU A N 1
ATOM 1125 C CA . GLU A 1 150 ? 182.446 128.502 114.872 1.00 111.91 150 GLU A CA 1
ATOM 1126 C C . GLU A 1 150 ? 181.118 128.096 115.492 1.00 111.91 150 GLU A C 1
ATOM 1127 O O . GLU A 1 150 ? 180.363 128.960 115.945 1.00 111.91 150 GLU A O 1
ATOM 1133 N N . LYS A 1 151 ? 180.820 126.803 115.555 1.00 106.39 151 LYS A N 1
ATOM 1134 C CA . LYS A 1 151 ? 179.596 126.399 116.230 1.00 106.39 151 LYS A CA 1
ATOM 1135 C C . LYS A 1 151 ? 179.730 126.441 117.744 1.00 106.39 151 LYS A C 1
ATOM 1136 O O . LYS A 1 151 ? 178.717 126.563 118.429 1.00 106.39 151 LYS A O 1
ATOM 1142 N N . LEU A 1 152 ? 180.948 126.360 118.280 1.00 99.32 152 LEU A N 1
ATOM 1143 C CA . LEU A 1 152 ? 181.130 126.628 119.698 1.00 99.32 152 LEU A CA 1
ATOM 1144 C C . LEU A 1 152 ? 180.882 128.090 120.022 1.00 99.32 152 LEU A C 1
ATOM 1145 O O . LEU A 1 152 ? 180.365 128.406 121.094 1.00 99.32 152 LEU A O 1
ATOM 1150 N N . LYS A 1 153 ? 181.250 128.996 119.118 1.00 97.87 153 LYS A N 1
ATOM 1151 C CA . LYS A 1 153 ? 180.912 130.399 119.315 1.00 97.87 153 LYS A CA 1
ATOM 1152 C C . LYS A 1 153 ? 179.427 130.643 119.135 1.00 97.87 153 LYS A C 1
ATOM 1153 O O . LYS A 1 153 ? 178.873 131.555 119.754 1.00 97.87 153 LYS A O 1
ATOM 1159 N N . PHE A 1 154 ? 178.778 129.852 118.284 1.00 95.64 154 PHE A N 1
ATOM 1160 C CA . PHE A 1 154 ? 177.349 129.993 118.050 1.00 95.64 154 PHE A CA 1
ATOM 1161 C C . PHE A 1 154 ? 176.544 129.540 119.262 1.00 95.64 154 PHE A C 1
ATOM 1162 O O . PHE A 1 154 ? 175.601 130.216 119.679 1.00 95.64 154 PHE A O 1
ATOM 1170 N N . LEU A 1 155 ? 176.902 128.394 119.835 1.00 89.93 155 LEU A N 1
ATOM 1171 C CA . LEU A 1 155 ? 176.208 127.863 120.995 1.00 89.93 155 LEU A CA 1
ATOM 1172 C C . LEU A 1 155 ? 176.506 128.636 122.260 1.00 89.93 155 LEU A C 1
ATOM 1173 O O . LEU A 1 155 ? 175.701 128.605 123.188 1.00 89.93 155 LEU A O 1
ATOM 1178 N N . ALA A 1 156 ? 177.638 129.326 122.319 1.00 85.97 156 ALA A N 1
ATOM 1179 C CA . ALA A 1 156 ? 177.978 130.096 123.500 1.00 85.97 156 ALA A CA 1
ATOM 1180 C C . ALA A 1 156 ? 177.132 131.343 123.647 1.00 85.97 156 ALA A C 1
ATOM 1181 O O . ALA A 1 156 ? 177.068 131.894 124.741 1.00 85.97 156 ALA A O 1
ATOM 1183 N N . ARG A 1 157 ? 176.473 131.793 122.589 1.00 86.94 157 ARG A N 1
ATOM 1184 C CA . ARG A 1 157 ? 175.690 133.014 122.635 1.00 86.94 157 ARG A CA 1
ATOM 1185 C C . ARG A 1 157 ? 174.229 132.769 122.971 1.00 86.94 157 ARG A C 1
ATOM 1186 O O . ARG A 1 157 ? 173.469 133.732 123.056 1.00 86.94 157 ARG A O 1
ATOM 1194 N N . ILE A 1 158 ? 173.848 131.498 123.161 1.00 83.48 158 ILE A N 1
ATOM 1195 C CA . ILE A 1 158 ? 172.485 131.170 123.620 1.00 83.48 158 ILE A CA 1
ATOM 1196 C C . ILE A 1 158 ? 172.053 131.848 124.915 1.00 83.48 158 ILE A C 1
ATOM 1197 O O . ILE A 1 158 ? 170.903 132.310 124.974 1.00 83.48 158 ILE A O 1
ATOM 1202 N N . PRO A 1 159 ? 172.884 132.007 125.964 1.00 79.24 159 PRO A N 1
ATOM 1203 C CA . PRO A 1 159 ? 172.402 132.744 127.142 1.00 79.24 159 PRO A CA 1
ATOM 1204 C C . PRO A 1 159 ? 172.142 134.228 126.929 1.00 79.24 159 PRO A C 1
ATOM 1205 O O . PRO A 1 159 ? 171.618 134.871 127.839 1.00 79.24 159 PRO A O 1
ATOM 1209 N N . CYS A 1 160 ? 172.479 134.786 125.782 1.00 87.98 160 CYS A N 1
ATOM 1210 C CA . CYS A 1 160 ? 172.382 136.210 125.506 1.00 87.98 160 CYS A CA 1
ATOM 1211 C C . CYS A 1 160 ? 171.293 136.419 124.461 1.00 87.98 160 CYS A C 1
ATOM 1212 O O . CYS A 1 160 ? 171.419 135.941 123.334 1.00 87.98 160 CYS A O 1
ATOM 1215 N N . LYS A 1 161 ? 170.218 137.115 124.841 1.00 92.48 161 LYS A N 1
ATOM 1216 C CA . LYS A 1 161 ? 169.104 137.338 123.921 1.00 92.48 161 LYS A CA 1
ATOM 1217 C C . LYS A 1 161 ? 169.501 138.243 122.770 1.00 92.48 161 LYS A C 1
ATOM 1218 O O . LYS A 1 161 ? 169.107 138.014 121.624 1.00 92.48 161 LYS A O 1
ATOM 1224 N N . ASP A 1 162 ? 170.263 139.282 123.062 1.00 95.42 162 ASP A N 1
ATOM 1225 C CA . ASP A 1 162 ? 170.670 140.277 122.090 1.00 95.42 162 ASP A CA 1
ATOM 1226 C C . ASP A 1 162 ? 171.949 139.914 121.354 1.00 95.42 162 ASP A C 1
ATOM 1227 O O . ASP A 1 162 ? 172.509 140.763 120.662 1.00 95.42 162 ASP A O 1
ATOM 1232 N N . LEU A 1 163 ? 172.409 138.676 121.468 1.00 90.71 163 LEU A N 1
ATOM 1233 C CA . LEU A 1 163 ? 173.514 138.185 120.667 1.00 90.71 163 LEU A CA 1
ATOM 1234 C C . LEU A 1 163 ? 173.159 136.913 119.923 1.00 90.71 163 LEU A C 1
ATOM 1235 O O . LEU A 1 163 ? 173.983 136.414 119.156 1.00 90.71 163 LEU A O 1
ATOM 1240 N N . PHE A 1 164 ? 171.974 136.364 120.146 1.00 92.22 164 PHE A N 1
ATOM 1241 C CA . PHE A 1 164 ? 171.529 135.145 119.495 1.00 92.22 164 PHE A CA 1
ATOM 1242 C C . PHE A 1 164 ? 170.258 135.507 118.750 1.00 92.22 164 PHE A C 1
ATOM 1243 O O . PHE A 1 164 ? 169.338 136.079 119.340 1.00 92.22 164 PHE A O 1
ATOM 1251 N N . GLU A 1 165 ? 170.206 135.188 117.461 1.00 100.61 165 GLU A N 1
ATOM 1252 C CA . GLU A 1 165 ? 169.165 135.758 116.620 1.00 100.61 165 GLU A CA 1
ATOM 1253 C C . GLU A 1 165 ? 167.951 134.850 116.465 1.00 100.61 165 GLU A C 1
ATOM 1254 O O . GLU A 1 165 ? 166.829 135.347 116.333 1.00 100.61 165 GLU A O 1
ATOM 1260 N N . ASP A 1 166 ? 168.135 133.535 116.500 1.00 99.13 166 ASP A N 1
ATOM 1261 C CA . ASP A 1 166 ? 167.038 132.594 116.300 1.00 99.13 166 ASP A CA 1
ATOM 1262 C C . ASP A 1 166 ? 166.337 132.420 117.634 1.00 99.13 166 ASP A C 1
ATOM 1263 O O . ASP A 1 166 ? 166.820 131.715 118.509 1.00 99.13 166 ASP A O 1
ATOM 1268 N N . ASN A 1 167 ? 165.189 133.068 117.790 1.00 95.26 167 ASN A N 1
ATOM 1269 C CA . ASN A 1 167 ? 164.541 133.112 119.091 1.00 95.26 167 ASN A CA 1
ATOM 1270 C C . ASN A 1 167 ? 163.893 131.784 119.429 1.00 95.26 167 ASN A C 1
ATOM 1271 O O . ASN A 1 167 ? 163.792 131.434 120.602 1.00 95.26 167 ASN A O 1
ATOM 1276 N N . GLU A 1 168 ? 163.480 131.023 118.422 1.00 96.23 168 GLU A N 1
ATOM 1277 C CA . GLU A 1 168 ? 162.833 129.743 118.672 1.00 96.23 168 GLU A CA 1
ATOM 1278 C C . GLU A 1 168 ? 163.820 128.717 119.204 1.00 96.23 168 GLU A C 1
ATOM 1279 O O . GLU A 1 168 ? 163.494 127.962 120.123 1.00 96.23 168 GLU A O 1
ATOM 1285 N N . VAL A 1 169 ? 165.026 128.679 118.649 1.00 92.26 169 VAL A N 1
ATOM 1286 C CA . VAL A 1 169 ? 166.048 127.761 119.134 1.00 92.26 169 VAL A CA 1
ATOM 1287 C C . VAL A 1 169 ? 166.550 128.200 120.500 1.00 92.26 169 VAL A C 1
ATOM 1288 O O . VAL A 1 169 ? 166.843 127.371 121.363 1.00 92.26 169 VAL A O 1
ATOM 1292 N N . ARG A 1 170 ? 166.609 129.504 120.735 1.00 87.44 170 ARG A N 1
ATOM 1293 C CA . ARG A 1 170 ? 167.060 130.003 122.021 1.00 87.44 170 ARG A CA 1
ATOM 1294 C C . ARG A 1 170 ? 166.050 129.705 123.115 1.00 87.44 170 ARG A C 1
ATOM 1295 O O . ARG A 1 170 ? 166.434 129.311 124.211 1.00 87.44 170 ARG A O 1
ATOM 1303 N N . VAL A 1 171 ? 164.760 129.881 122.836 1.00 85.44 171 VAL A N 1
ATOM 1304 C CA . VAL A 1 171 ? 163.722 129.623 123.829 1.00 85.44 171 VAL A CA 1
ATOM 1305 C C . VAL A 1 171 ? 163.630 128.135 124.149 1.00 85.44 171 VAL A C 1
ATOM 1306 O O . VAL A 1 171 ? 163.463 127.749 125.309 1.00 85.44 171 VAL A O 1
ATOM 1310 N N . ALA A 1 172 ? 163.804 127.279 123.145 1.00 83.60 172 ALA A N 1
ATOM 1311 C CA . ALA A 1 172 ? 163.741 125.844 123.382 1.00 83.60 172 ALA A CA 1
ATOM 1312 C C . ALA A 1 172 ? 164.946 125.345 124.165 1.00 83.60 172 ALA A C 1
ATOM 1313 O O . ALA A 1 172 ? 164.807 124.492 125.045 1.00 83.60 172 ALA A O 1
ATOM 1315 N N . ALA A 1 173 ? 166.133 125.866 123.872 1.00 82.49 173 ALA A N 1
ATOM 1316 C CA . ALA A 1 173 ? 167.328 125.455 124.598 1.00 82.49 173 ALA A CA 1
ATOM 1317 C C . ALA A 1 173 ? 167.365 126.021 126.006 1.00 82.49 173 ALA A C 1
ATOM 1318 O O . ALA A 1 173 ? 167.889 125.377 126.912 1.00 82.49 173 ALA A O 1
ATOM 1320 N N . THR A 1 174 ? 166.817 127.213 126.207 1.00 79.47 174 THR A N 1
ATOM 1321 C CA . THR A 1 174 ? 166.747 127.791 127.538 1.00 79.47 174 THR A CA 1
ATOM 1322 C C . THR A 1 174 ? 165.776 127.029 128.424 1.00 79.47 174 THR A C 1
ATOM 1323 O O . THR A 1 174 ? 166.055 126.816 129.603 1.00 79.47 174 THR A O 1
ATOM 1327 N N . ARG A 1 175 ? 164.641 126.597 127.875 1.00 78.92 175 ARG A N 1
ATOM 1328 C CA . ARG A 1 175 ? 163.675 125.838 128.659 1.00 78.92 175 ARG A CA 1
ATOM 1329 C C . ARG A 1 175 ? 164.179 124.460 129.025 1.00 78.92 175 ARG A C 1
ATOM 1330 O O . ARG A 1 175 ? 163.870 123.963 130.108 1.00 78.92 175 ARG A O 1
ATOM 1338 N N . TYR A 1 176 ? 164.941 123.837 128.137 1.00 78.46 176 TYR A N 1
ATOM 1339 C CA . TYR A 1 176 ? 165.516 122.534 128.419 1.00 78.46 176 TYR A CA 1
ATOM 1340 C C . TYR A 1 176 ? 166.550 122.598 129.531 1.00 78.46 176 TYR A C 1
ATOM 1341 O O . TYR A 1 176 ? 166.554 121.752 130.425 1.00 78.46 176 TYR A O 1
ATOM 1350 N N . ILE A 1 177 ? 167.422 123.598 129.509 1.00 75.51 177 ILE A N 1
ATOM 1351 C CA . ILE A 1 177 ? 168.463 123.678 130.523 1.00 75.51 177 ILE A CA 1
ATOM 1352 C C . ILE A 1 177 ? 167.907 124.177 131.850 1.00 75.51 177 ILE A C 1
ATOM 1353 O O . ILE A 1 177 ? 168.328 123.712 132.909 1.00 75.51 177 ILE A O 1
ATOM 1358 N N . LYS A 1 178 ? 166.928 125.074 131.829 1.00 75.27 178 LYS A N 1
ATOM 1359 C CA . LYS A 1 178 ? 166.337 125.544 133.071 1.00 75.27 178 LYS A CA 1
ATOM 1360 C C . LYS A 1 178 ? 165.524 124.455 133.759 1.00 75.27 178 LYS A C 1
ATOM 1361 O O . LYS A 1 178 ? 165.462 124.419 134.988 1.00 75.27 178 LYS A O 1
ATOM 1367 N N . CYS A 1 179 ? 164.945 123.540 132.987 1.00 76.16 179 CYS A N 1
ATOM 1368 C CA . CYS A 1 179 ? 164.304 122.359 133.547 1.00 76.16 179 CYS A CA 1
ATOM 1369 C C . CYS A 1 179 ? 165.290 121.466 134.290 1.00 76.16 179 CYS A C 1
ATOM 1370 O O . CYS A 1 179 ? 164.995 121.001 135.395 1.00 76.16 179 CYS A O 1
ATOM 1373 N N . ILE A 1 180 ? 166.453 121.202 133.696 1.00 71.32 180 ILE A N 1
ATOM 1374 C CA . ILE A 1 180 ? 167.465 120.371 134.338 1.00 71.32 180 ILE A CA 1
ATOM 1375 C C . ILE A 1 180 ? 168.042 121.070 135.562 1.00 71.32 180 ILE A C 1
ATOM 1376 O O . ILE A 1 180 ? 168.347 120.435 136.573 1.00 71.32 180 ILE A O 1
ATOM 1381 N N . SER A 1 181 ? 168.163 122.391 135.505 1.00 71.55 181 SER A N 1
ATOM 1382 C CA . SER A 1 181 ? 168.661 123.156 136.636 1.00 71.55 181 SER A CA 1
ATOM 1383 C C . SER A 1 181 ? 167.669 123.165 137.785 1.00 71.55 181 SER A C 1
ATOM 1384 O O . SER A 1 181 ? 168.065 123.112 138.948 1.00 71.55 181 SER A O 1
ATOM 1387 N N . GLN A 1 182 ? 166.378 123.243 137.481 1.00 72.95 182 GLN A N 1
ATOM 1388 C CA . GLN A 1 182 ? 165.360 123.167 138.517 1.00 72.95 182 GLN A CA 1
ATOM 1389 C C . GLN A 1 182 ? 165.249 121.771 139.095 1.00 72.95 182 GLN A C 1
ATOM 1390 O O . GLN A 1 182 ? 164.920 121.620 140.267 1.00 72.95 182 GLN A O 1
ATOM 1396 N N . ALA A 1 183 ? 165.536 120.748 138.301 1.00 73.43 183 ALA A N 1
ATOM 1397 C CA . ALA A 1 183 ? 165.581 119.394 138.825 1.00 73.43 183 ALA A CA 1
ATOM 1398 C C . ALA A 1 183 ? 166.748 119.210 139.778 1.00 73.43 183 ALA A C 1
ATOM 1399 O O . ALA A 1 183 ? 166.604 118.560 140.812 1.00 73.43 183 ALA A O 1
ATOM 1401 N N . CYS A 1 184 ? 167.911 119.771 139.449 1.00 76.71 184 CYS A N 1
ATOM 1402 C CA . CYS A 1 184 ? 169.042 119.739 140.368 1.00 76.71 184 CYS A CA 1
ATOM 1403 C C . CYS A 1 184 ? 168.795 120.600 141.591 1.00 76.71 184 CYS A C 1
ATOM 1404 O O . CYS A 1 184 ? 169.298 120.292 142.665 1.00 76.71 184 CYS A O 1
ATOM 1407 N N . GLY A 1 185 ? 168.030 121.674 141.452 1.00 75.07 185 GLY A N 1
ATOM 1408 C CA . GLY A 1 185 ? 167.701 122.493 142.597 1.00 75.07 185 GLY A CA 1
ATOM 1409 C C . GLY A 1 185 ? 166.759 121.819 143.561 1.00 75.07 185 GLY A C 1
ATOM 1410 O O . GLY A 1 185 ? 166.878 122.002 144.770 1.00 75.07 185 GLY A O 1
ATOM 1411 N N . TRP A 1 186 ? 165.801 121.050 143.049 1.00 74.70 186 TRP A N 1
ATOM 1412 C CA . TRP A 1 186 ? 164.923 120.295 143.929 1.00 74.70 186 TRP A CA 1
ATOM 1413 C C . TRP A 1 186 ? 165.615 119.098 144.544 1.00 74.70 186 TRP A C 1
ATOM 1414 O O . TRP A 1 186 ? 165.321 118.760 145.688 1.00 74.70 186 TRP A O 1
ATOM 1425 N N . MET A 1 187 ? 166.536 118.457 143.828 1.00 80.60 187 MET A N 1
ATOM 1426 C CA . MET A 1 187 ? 167.293 117.380 144.444 1.00 80.60 187 MET A CA 1
ATOM 1427 C C . MET A 1 187 ? 168.284 117.904 145.465 1.00 80.60 187 MET A C 1
ATOM 1428 O O . MET A 1 187 ? 168.561 117.224 146.450 1.00 80.60 187 MET A O 1
ATOM 1433 N N . PHE A 1 188 ? 168.829 119.099 145.245 1.00 80.07 188 PHE A N 1
ATOM 1434 C CA . PHE A 1 188 ? 169.697 119.711 146.238 1.00 80.07 188 PHE A CA 1
ATOM 1435 C C . PHE A 1 188 ? 168.925 120.075 147.494 1.00 80.07 188 PHE A C 1
ATOM 1436 O O . PHE A 1 188 ? 169.406 119.827 148.597 1.00 80.07 188 PHE A O 1
ATOM 1444 N N . LEU A 1 189 ? 167.740 120.675 147.349 1.00 80.24 189 LEU A N 1
ATOM 1445 C CA . LEU A 1 189 ? 166.923 121.020 148.510 1.00 80.24 189 LEU A CA 1
ATOM 1446 C C . LEU A 1 189 ? 166.508 119.793 149.291 1.00 80.24 189 LEU A C 1
ATOM 1447 O O . LEU A 1 189 ? 166.451 119.820 150.518 1.00 80.24 189 LEU A O 1
ATOM 1452 N N . LEU A 1 190 ? 166.242 118.708 148.594 1.00 84.18 190 LEU A N 1
ATOM 1453 C CA . LEU A 1 190 ? 165.742 117.505 149.219 1.00 84.18 190 LEU A CA 1
ATOM 1454 C C . LEU A 1 190 ? 166.847 116.762 149.948 1.00 84.18 190 LEU A C 1
ATOM 1455 O O . LEU A 1 190 ? 166.608 116.221 151.028 1.00 84.18 190 LEU A O 1
ATOM 1460 N N . MET A 1 191 ? 168.066 116.768 149.407 1.00 91.13 191 MET A N 1
ATOM 1461 C CA . MET A 1 191 ? 169.191 116.150 150.098 1.00 91.13 191 MET A CA 1
ATOM 1462 C C . MET A 1 191 ? 169.648 116.971 151.290 1.00 91.13 191 MET A C 1
ATOM 1463 O O . MET A 1 191 ? 170.077 116.411 152.299 1.00 91.13 191 MET A O 1
ATOM 1468 N N . MET A 1 192 ? 169.600 118.292 151.193 1.00 93.10 192 MET A N 1
ATOM 1469 C CA . MET A 1 192 ? 170.054 119.091 152.316 1.00 93.10 192 MET A CA 1
ATOM 1470 C C . MET A 1 192 ? 169.027 119.134 153.430 1.00 93.10 192 MET A C 1
ATOM 1471 O O . MET A 1 192 ? 169.395 119.303 154.590 1.00 93.10 192 MET A O 1
ATOM 1476 N N . THR A 1 193 ? 167.749 118.977 153.111 1.00 90.37 193 THR A N 1
ATOM 1477 C CA . THR A 1 193 ? 166.737 118.926 154.153 1.00 90.37 193 THR A CA 1
ATOM 1478 C C . THR A 1 193 ? 166.698 117.557 154.809 1.00 90.37 193 THR A C 1
ATOM 1479 O O . THR A 1 193 ? 166.423 117.451 156.005 1.00 90.37 193 THR A O 1
ATOM 1483 N N . PHE A 1 194 ? 166.994 116.503 154.059 1.00 94.56 194 PHE A N 1
ATOM 1484 C CA . PHE A 1 194 ? 167.067 115.185 154.664 1.00 94.56 194 PHE A CA 1
ATOM 1485 C C . PHE A 1 194 ? 168.332 115.021 155.492 1.00 94.56 194 PHE A C 1
ATOM 1486 O O . PHE A 1 194 ? 168.330 114.289 156.485 1.00 94.56 194 PHE A O 1
ATOM 1494 N N . THR A 1 195 ? 169.408 115.706 155.115 1.00 94.60 195 THR A N 1
ATOM 1495 C CA . THR A 1 195 ? 170.580 115.801 155.976 1.00 94.60 195 THR A CA 1
ATOM 1496 C C . THR A 1 195 ? 170.263 116.569 157.250 1.00 94.60 195 THR A C 1
ATOM 1497 O O . THR A 1 195 ? 170.697 116.179 158.335 1.00 94.60 195 THR A O 1
ATOM 1501 N N . ALA A 1 196 ? 169.497 117.651 157.139 1.00 95.25 196 ALA A N 1
ATOM 1502 C CA . ALA A 1 196 ? 169.070 118.405 158.311 1.00 95.25 196 ALA A CA 1
ATOM 1503 C C . ALA A 1 196 ? 168.159 117.592 159.210 1.00 95.25 196 ALA A C 1
ATOM 1504 O O . ALA A 1 196 ? 168.146 117.798 160.425 1.00 95.25 196 ALA A O 1
ATOM 1506 N N . PHE A 1 197 ? 167.394 116.671 158.635 1.00 99.04 197 PHE A N 1
ATOM 1507 C CA . PHE A 1 197 ? 166.529 115.824 159.438 1.00 99.04 197 PHE A CA 1
ATOM 1508 C C . PHE A 1 197 ? 167.334 114.804 160.230 1.00 99.04 197 PHE A C 1
ATOM 1509 O O . PHE A 1 197 ? 167.062 114.581 161.411 1.00 99.04 197 PHE A O 1
ATOM 1517 N N . LEU A 1 198 ? 168.331 114.183 159.601 1.00 103.15 198 LEU A N 1
ATOM 1518 C CA . LEU A 1 198 ? 169.144 113.191 160.290 1.00 103.15 198 LEU A CA 1
ATOM 1519 C C . LEU A 1 198 ? 170.047 113.821 161.332 1.00 103.15 198 LEU A C 1
ATOM 1520 O O . LEU A 1 198 ? 170.361 113.186 162.338 1.00 103.15 198 LEU A O 1
ATOM 1525 N N . ILE A 1 199 ? 170.483 115.055 161.112 1.00 105.86 199 ILE A N 1
ATOM 1526 C CA . ILE A 1 199 ? 171.299 115.727 162.113 1.00 105.86 199 ILE A CA 1
ATOM 1527 C C . ILE A 1 199 ? 170.450 116.139 163.308 1.00 105.86 199 ILE A C 1
ATOM 1528 O O . ILE A 1 199 ? 170.847 115.944 164.456 1.00 105.86 199 ILE A O 1
ATOM 1533 N N . ARG A 1 200 ? 169.254 116.659 163.070 1.00 107.09 200 ARG A N 1
ATOM 1534 C CA . ARG A 1 200 ? 168.399 117.058 164.177 1.00 107.09 200 ARG A CA 1
ATOM 1535 C C . ARG A 1 200 ? 167.623 115.911 164.802 1.00 107.09 200 ARG A C 1
ATOM 1536 O O . ARG A 1 200 ? 166.790 116.165 165.671 1.00 107.09 200 ARG A O 1
ATOM 1544 N N . ALA A 1 201 ? 167.851 114.672 164.394 1.00 113.82 201 ALA A N 1
ATOM 1545 C CA . ALA A 1 201 ? 167.227 113.536 165.052 1.00 113.82 201 ALA A CA 1
ATOM 1546 C C . ALA A 1 201 ? 168.224 112.586 165.687 1.00 113.82 201 ALA A C 1
ATOM 1547 O O . ALA A 1 201 ? 167.976 112.088 166.783 1.00 113.82 201 ALA A O 1
ATOM 1549 N N . ILE A 1 202 ? 169.352 112.327 165.036 1.00 120.13 202 ILE A N 1
ATOM 1550 C CA . ILE A 1 202 ? 170.312 111.352 165.536 1.00 120.13 202 ILE A CA 1
ATOM 1551 C C . ILE A 1 202 ? 171.358 111.997 166.437 1.00 120.13 202 ILE A C 1
ATOM 1552 O O . ILE A 1 202 ? 171.721 111.434 167.469 1.00 120.13 202 ILE A O 1
ATOM 1557 N N . ARG A 1 203 ? 171.844 113.181 166.097 1.00 123.67 203 ARG A N 1
ATOM 1558 C CA . ARG A 1 203 ? 172.908 113.816 166.876 1.00 123.67 203 ARG A CA 1
ATOM 1559 C C . ARG A 1 203 ? 172.498 114.272 168.283 1.00 123.67 203 ARG A C 1
ATOM 1560 O O . ARG A 1 203 ? 173.299 114.080 169.206 1.00 123.67 203 ARG A O 1
ATOM 1568 N N . PRO A 1 204 ? 171.299 114.825 168.548 1.00 127.19 204 PRO A N 1
ATOM 1569 C CA . PRO A 1 204 ? 170.923 115.044 169.958 1.00 127.19 204 PRO A CA 1
ATOM 1570 C C . PRO A 1 204 ? 170.650 113.767 170.748 1.00 127.19 204 PRO A C 1
ATOM 1571 O O . PRO A 1 204 ? 170.440 113.854 171.965 1.00 127.19 204 PRO A O 1
ATOM 1575 N N . CYS A 1 205 ? 170.631 112.600 170.108 1.00 132.45 205 CYS A N 1
ATOM 1576 C CA . CYS A 1 205 ? 170.689 111.330 170.813 1.00 132.45 205 CYS A CA 1
ATOM 1577 C C . CYS A 1 205 ? 172.113 110.905 171.139 1.00 132.45 205 CYS A C 1
ATOM 1578 O O . CYS A 1 205 ? 172.297 109.971 171.925 1.00 132.45 205 CYS A O 1
ATOM 1581 N N . PHE A 1 206 ? 173.114 111.553 170.555 1.00 132.62 206 PHE A N 1
ATOM 1582 C CA . PHE A 1 206 ? 174.510 111.150 170.703 1.00 132.62 206 PHE A CA 1
ATOM 1583 C C . PHE A 1 206 ? 175.381 112.197 171.382 1.00 132.62 206 PHE A C 1
ATOM 1584 O O . PHE A 1 206 ? 176.174 111.844 172.257 1.00 132.62 206 PHE A O 1
ATOM 1592 N N . THR A 1 207 ? 175.274 113.469 170.993 1.00 133.86 207 THR A N 1
ATOM 1593 C CA . THR A 1 207 ? 176.038 114.542 171.635 1.00 133.86 207 THR A CA 1
ATOM 1594 C C . THR A 1 207 ? 175.111 115.285 172.592 1.00 133.86 207 THR A C 1
ATOM 1595 O O . THR A 1 207 ? 174.492 116.290 172.251 1.00 133.86 207 THR A O 1
ATOM 1599 N N . GLN A 1 208 ? 175.006 114.764 173.806 1.00 138.33 208 GLN A N 1
ATOM 1600 C CA . GLN A 1 208 ? 174.305 115.443 174.881 1.00 138.33 208 GLN A CA 1
ATOM 1601 C C . GLN A 1 208 ? 175.277 115.626 176.037 1.00 138.33 208 GLN A C 1
ATOM 1602 O O . GLN A 1 208 ? 176.194 114.820 176.221 1.00 138.33 208 GLN A O 1
ATOM 1608 N N . ALA A 1 209 ? 175.094 116.731 176.763 1.00 139.80 209 ALA A N 1
ATOM 1609 C CA . ALA A 1 209 ? 175.865 117.325 177.854 1.00 139.80 209 ALA A CA 1
ATOM 1610 C C . ALA A 1 209 ? 177.144 117.972 177.356 1.00 139.80 209 ALA A C 1
ATOM 1611 O O . ALA A 1 209 ? 177.746 118.744 178.097 1.00 139.80 209 ALA A O 1
ATOM 1613 N N . ALA A 1 210 ? 177.551 117.739 176.111 1.00 138.21 210 ALA A N 1
ATOM 1614 C CA . ALA A 1 210 ? 178.413 118.691 175.434 1.00 138.21 210 ALA A CA 1
ATOM 1615 C C . ALA A 1 210 ? 177.582 119.855 174.939 1.00 138.21 210 ALA A C 1
ATOM 1616 O O . ALA A 1 210 ? 178.035 121.000 174.965 1.00 138.21 210 ALA A O 1
ATOM 1618 N N . PHE A 1 211 ? 176.355 119.560 174.505 1.00 137.33 211 PHE A N 1
ATOM 1619 C CA . PHE A 1 211 ? 175.371 120.582 174.177 1.00 137.33 211 PHE A CA 1
ATOM 1620 C C . PHE A 1 211 ? 175.037 121.445 175.380 1.00 137.33 211 PHE A C 1
ATOM 1621 O O . PHE A 1 211 ? 174.826 122.653 175.246 1.00 137.33 211 PHE A O 1
ATOM 1629 N N . LEU A 1 212 ? 174.992 120.848 176.561 1.00 140.72 212 LEU A N 1
ATOM 1630 C CA . LEU A 1 212 ? 174.660 121.619 177.748 1.00 140.72 212 LEU A CA 1
ATOM 1631 C C . LEU A 1 212 ? 175.862 122.414 178.248 1.00 140.72 212 LEU A C 1
ATOM 1632 O O . LEU A 1 212 ? 175.692 123.507 178.794 1.00 140.72 212 LEU A O 1
ATOM 1637 N N . LYS A 1 213 ? 177.079 121.900 178.051 1.00 140.45 213 LYS A N 1
ATOM 1638 C CA . LYS A 1 213 ? 178.264 122.681 178.396 1.00 140.45 213 LYS A CA 1
ATOM 1639 C C . LYS A 1 213 ? 178.506 123.805 177.400 1.00 140.45 213 LYS A C 1
ATOM 1640 O O . LYS A 1 213 ? 178.978 124.882 177.780 1.00 140.45 213 LYS A O 1
ATOM 1646 N N . THR A 1 214 ? 178.202 123.576 176.122 1.00 137.97 214 THR A N 1
ATOM 1647 C CA . THR A 1 214 ? 178.371 124.622 175.123 1.00 137.97 214 THR A CA 1
ATOM 1648 C C . THR A 1 214 ? 177.310 125.697 175.278 1.00 137.97 214 THR A C 1
ATOM 1649 O O . THR A 1 214 ? 177.579 126.874 175.010 1.00 137.97 214 THR A O 1
ATOM 1653 N N . LYS A 1 215 ? 176.120 125.326 175.748 1.00 140.11 215 LYS A N 1
ATOM 1654 C CA . LYS A 1 215 ? 175.109 126.331 176.033 1.00 140.11 215 LYS A CA 1
ATOM 1655 C C . LYS A 1 215 ? 175.477 127.180 177.237 1.00 140.11 215 LYS A C 1
ATOM 1656 O O . LYS A 1 215 ? 175.272 128.394 177.206 1.00 140.11 215 LYS A O 1
ATOM 1662 N N . TYR A 1 216 ? 176.042 126.579 178.283 1.00 142.63 216 TYR A N 1
ATOM 1663 C CA . TYR A 1 216 ? 176.512 127.380 179.407 1.00 142.63 216 TYR A CA 1
ATOM 1664 C C . TYR A 1 216 ? 177.683 128.263 179.004 1.00 142.63 216 TYR A C 1
ATOM 1665 O O . TYR A 1 216 ? 177.825 129.381 179.512 1.00 142.63 216 TYR A O 1
ATOM 1674 N N . TRP A 1 217 ? 178.519 127.780 178.085 1.00 139.74 217 TRP A N 1
ATOM 1675 C CA . TRP A 1 217 ? 179.635 128.572 177.582 1.00 139.74 217 TRP A CA 1
ATOM 1676 C C . TRP A 1 217 ? 179.148 129.785 176.801 1.00 139.74 217 TRP A C 1
ATOM 1677 O O . TRP A 1 217 ? 179.702 130.879 176.941 1.00 139.74 217 TRP A O 1
ATOM 1688 N N . SER A 1 218 ? 178.100 129.615 175.995 1.00 139.59 218 SER A N 1
ATOM 1689 C CA . SER A 1 218 ? 177.571 130.728 175.213 1.00 139.59 218 SER A CA 1
ATOM 1690 C C . SER A 1 218 ? 176.882 131.759 176.093 1.00 139.59 218 SER A C 1
ATOM 1691 O O . SER A 1 218 ? 177.013 132.965 175.858 1.00 139.59 218 SER A O 1
ATOM 1694 N N . HIS A 1 219 ? 176.132 131.307 177.104 1.00 142.16 219 HIS A N 1
ATOM 1695 C CA . HIS A 1 219 ? 175.528 132.249 178.038 1.00 142.16 219 HIS A CA 1
ATOM 1696 C C . HIS A 1 219 ? 176.577 132.951 178.878 1.00 142.16 219 HIS A C 1
ATOM 1697 O O . HIS A 1 219 ? 176.393 134.115 179.228 1.00 142.16 219 HIS A O 1
ATOM 1704 N N . TYR A 1 220 ? 177.680 132.273 179.198 1.00 142.85 220 TYR A N 1
ATOM 1705 C CA . TYR A 1 220 ? 178.717 132.904 180.003 1.00 142.85 220 TYR A CA 1
ATOM 1706 C C . TYR A 1 220 ? 179.416 134.019 179.248 1.00 142.85 220 TYR A C 1
ATOM 1707 O O . TYR A 1 220 ? 179.827 135.010 179.857 1.00 142.85 220 TYR A O 1
ATOM 1716 N N . ILE A 1 221 ? 179.535 133.889 177.929 1.00 139.81 221 ILE A N 1
ATOM 1717 C CA . ILE A 1 221 ? 180.185 134.922 177.133 1.00 139.81 221 ILE A CA 1
ATOM 1718 C C . ILE A 1 221 ? 179.334 136.179 177.061 1.00 139.81 221 ILE A C 1
ATOM 1719 O O . ILE A 1 221 ? 179.840 137.291 177.258 1.00 139.81 221 ILE A O 1
ATOM 1724 N N . ASP A 1 222 ? 178.036 136.028 176.783 1.00 141.62 222 ASP A N 1
ATOM 1725 C CA . ASP A 1 222 ? 177.150 137.188 176.725 1.00 141.62 222 ASP A CA 1
ATOM 1726 C C . ASP A 1 222 ? 177.018 137.881 178.075 1.00 141.62 222 ASP A C 1
ATOM 1727 O O . ASP A 1 222 ? 176.871 139.105 178.128 1.00 141.62 222 ASP A O 1
ATOM 1732 N N . ILE A 1 223 ? 177.100 137.128 179.168 1.00 143.43 223 ILE A N 1
ATOM 1733 C CA . ILE A 1 223 ? 177.069 137.739 180.490 1.00 143.43 223 ILE A CA 1
ATOM 1734 C C . ILE A 1 223 ? 178.379 138.467 180.779 1.00 143.43 223 ILE A C 1
ATOM 1735 O O . ILE A 1 223 ? 178.373 139.586 181.301 1.00 143.43 223 ILE A O 1
ATOM 1740 N N . GLU A 1 224 ? 179.516 137.867 180.415 1.00 142.82 224 GLU A N 1
ATOM 1741 C CA . GLU A 1 224 ? 180.810 138.474 180.717 1.00 142.82 224 GLU A CA 1
ATOM 1742 C C . GLU A 1 224 ? 181.053 139.743 179.905 1.00 142.82 224 GLU A C 1
ATOM 1743 O O . GLU A 1 224 ? 181.658 140.693 180.414 1.00 142.82 224 GLU A O 1
ATOM 1749 N N . ARG A 1 225 ? 180.571 139.790 178.661 1.00 137.99 225 ARG A N 1
ATOM 1750 C CA . ARG A 1 225 ? 180.712 140.998 177.855 1.00 137.99 225 ARG A CA 1
ATOM 1751 C C . ARG A 1 225 ? 179.861 142.130 178.394 1.00 137.99 225 ARG A C 1
ATOM 1752 O O . ARG A 1 225 ? 180.332 143.268 178.506 1.00 137.99 225 ARG A O 1
ATOM 1760 N N . LYS A 1 226 ? 178.598 141.839 178.720 1.00 142.02 226 LYS A N 1
ATOM 1761 C CA . LYS A 1 226 ? 177.724 142.881 179.239 1.00 142.02 226 LYS A CA 1
ATOM 1762 C C . LYS A 1 226 ? 178.178 143.371 180.604 1.00 142.02 226 LYS A C 1
ATOM 1763 O O . LYS A 1 226 ? 178.225 144.579 180.828 1.00 142.02 226 LYS A O 1
ATOM 1769 N N . MET A 1 227 ? 178.563 142.466 181.504 1.00 146.32 227 MET A N 1
ATOM 1770 C CA . MET A 1 227 ? 178.958 142.888 182.842 1.00 146.32 227 MET A CA 1
ATOM 1771 C C . MET A 1 227 ? 180.274 143.645 182.834 1.00 146.32 227 MET A C 1
ATOM 1772 O O . MET A 1 227 ? 180.487 144.510 183.688 1.00 146.32 227 MET A O 1
ATOM 1777 N N . PHE A 1 228 ? 181.150 143.362 181.870 1.00 146.53 228 PHE A N 1
ATOM 1778 C CA . PHE A 1 228 ? 182.344 144.182 181.717 1.00 146.53 228 PHE A CA 1
ATOM 1779 C C . PHE A 1 228 ? 182.007 145.577 181.200 1.00 146.53 228 PHE A C 1
ATOM 1780 O O . PHE A 1 228 ? 182.679 146.544 181.576 1.00 146.53 228 PHE A O 1
ATOM 1788 N N . ASP A 1 229 ? 180.965 145.709 180.370 1.00 146.29 229 ASP A N 1
ATOM 1789 C CA . ASP A 1 229 ? 180.588 147.028 179.863 1.00 146.29 229 ASP A CA 1
ATOM 1790 C C . ASP A 1 229 ? 180.038 147.918 180.966 1.00 146.29 229 ASP A C 1
ATOM 1791 O O . ASP A 1 229 ? 180.462 149.070 181.106 1.00 146.29 229 ASP A O 1
ATOM 1796 N N . GLU A 1 230 ? 179.093 147.410 181.762 1.00 147.19 230 GLU A N 1
ATOM 1797 C CA . GLU A 1 230 ? 178.561 148.242 182.834 1.00 147.19 230 GLU A CA 1
ATOM 1798 C C . GLU A 1 230 ? 179.539 148.436 183.979 1.00 147.19 230 GLU A C 1
ATOM 1799 O O . GLU A 1 230 ? 179.386 149.399 184.737 1.00 147.19 230 GLU A O 1
ATOM 1805 N N . THR A 1 231 ? 180.538 147.569 184.130 1.00 148.35 231 THR A N 1
ATOM 1806 C CA . THR A 1 231 ? 181.519 147.815 185.180 1.00 148.35 231 THR A CA 1
ATOM 1807 C C . THR A 1 231 ? 182.489 148.908 184.760 1.00 148.35 231 THR A C 1
ATOM 1808 O O . THR A 1 231 ? 182.897 149.733 185.587 1.00 148.35 231 THR A O 1
ATOM 1812 N N . CYS A 1 232 ? 182.845 148.950 183.471 1.00 148.23 232 CYS A N 1
ATOM 1813 C CA . CYS A 1 232 ? 183.638 150.066 182.963 1.00 148.23 232 CYS A CA 1
ATOM 1814 C C . CYS A 1 232 ? 182.885 151.381 183.086 1.00 148.23 232 CYS A C 1
ATOM 1815 O O . CYS A 1 232 ? 183.486 152.413 183.397 1.00 148.23 232 CYS A O 1
ATOM 1818 N N . LYS A 1 233 ? 181.563 151.361 182.887 1.00 146.83 233 LYS A N 1
ATOM 1819 C CA . LYS A 1 233 ? 180.793 152.597 182.983 1.00 146.83 233 LYS A CA 1
ATOM 1820 C C . LYS A 1 233 ? 180.683 153.099 184.416 1.00 146.83 233 LYS A C 1
ATOM 1821 O O . LYS A 1 233 ? 180.698 154.311 184.641 1.00 146.83 233 LYS A O 1
ATOM 1827 N N . GLU A 1 234 ? 180.583 152.207 185.397 1.00 148.33 234 GLU A N 1
ATOM 1828 C CA . GLU A 1 234 ? 180.508 152.697 186.766 1.00 148.33 234 GLU A CA 1
ATOM 1829 C C . GLU A 1 234 ? 181.875 153.121 187.300 1.00 148.33 234 GLU A C 1
ATOM 1830 O O . GLU A 1 234 ? 181.952 154.043 188.122 1.00 148.33 234 GLU A O 1
ATOM 1836 N N . HIS A 1 235 ? 182.959 152.498 186.836 1.00 149.36 235 HIS A N 1
ATOM 1837 C CA . HIS A 1 235 ? 184.286 153.005 187.160 1.00 149.36 235 HIS A CA 1
ATOM 1838 C C . HIS A 1 235 ? 184.624 154.274 186.397 1.00 149.36 235 HIS A C 1
ATOM 1839 O O . HIS A 1 235 ? 185.506 155.022 186.827 1.00 149.36 235 HIS A O 1
ATOM 1846 N N . ALA A 1 236 ? 183.949 154.533 185.278 1.00 147.89 236 ALA A N 1
ATOM 1847 C CA . ALA A 1 236 ? 184.089 155.828 184.629 1.00 147.89 236 ALA A CA 1
ATOM 1848 C C . ALA A 1 236 ? 183.376 156.913 185.423 1.00 147.89 236 ALA A C 1
ATOM 1849 O O . ALA A 1 236 ? 183.937 157.989 185.646 1.00 147.89 236 ALA A O 1
ATOM 1851 N N . LYS A 1 237 ? 182.149 156.630 185.883 1.00 147.80 237 LYS A N 1
ATOM 1852 C CA . LYS A 1 237 ? 181.328 157.635 186.557 1.00 147.80 237 LYS A CA 1
ATOM 1853 C C . LYS A 1 237 ? 181.932 158.100 187.873 1.00 147.80 237 LYS A C 1
ATOM 1854 O O . LYS A 1 237 ? 181.685 159.234 188.292 1.00 147.80 237 LYS A O 1
ATOM 1860 N N . SER A 1 238 ? 182.719 157.249 188.530 1.00 149.50 238 SER A N 1
ATOM 1861 C CA . SER A 1 238 ? 183.470 157.693 189.697 1.00 149.50 238 SER A CA 1
ATOM 1862 C C . SER A 1 238 ? 184.490 158.760 189.320 1.00 149.50 238 SER A C 1
ATOM 1863 O O . SER A 1 238 ? 184.474 159.870 189.862 1.00 149.50 238 SER A O 1
ATOM 1866 N N . PHE A 1 239 ? 185.357 158.456 188.353 1.00 150.82 239 PHE A N 1
ATOM 1867 C CA . PHE A 1 239 ? 186.448 159.366 188.015 1.00 150.82 239 PHE A CA 1
ATOM 1868 C C . PHE A 1 239 ? 185.970 160.556 187.193 1.00 150.82 239 PHE A C 1
ATOM 1869 O O . PHE A 1 239 ? 186.595 161.622 187.229 1.00 150.82 239 PHE A O 1
ATOM 1877 N N . ALA A 1 240 ? 184.879 160.401 186.443 1.00 149.87 240 ALA A N 1
ATOM 1878 C CA . ALA A 1 240 ? 184.363 161.528 185.676 1.00 149.87 240 ALA A CA 1
ATOM 1879 C C . ALA A 1 240 ? 183.685 162.543 186.582 1.00 149.87 240 ALA A C 1
ATOM 1880 O O . ALA A 1 240 ? 183.783 163.748 186.340 1.00 149.87 240 ALA A O 1
ATOM 1882 N N . LYS A 1 241 ? 183.006 162.080 187.636 1.00 151.46 241 LYS A N 1
ATOM 1883 C CA . LYS A 1 241 ? 182.445 162.999 188.622 1.00 151.46 241 LYS A CA 1
ATOM 1884 C C . LYS A 1 241 ? 183.535 163.784 189.342 1.00 151.46 241 LYS A C 1
ATOM 1885 O O . LYS A 1 241 ? 183.339 164.965 189.656 1.00 151.46 241 LYS A O 1
ATOM 1891 N N . VAL A 1 242 ? 184.694 163.161 189.568 1.00 152.86 242 VAL A N 1
ATOM 1892 C CA . VAL A 1 242 ? 185.811 163.856 190.200 1.00 152.86 242 VAL A CA 1
ATOM 1893 C C . VAL A 1 242 ? 186.329 164.972 189.299 1.00 152.86 242 VAL A C 1
ATOM 1894 O O . VAL A 1 242 ? 186.550 166.103 189.750 1.00 152.86 242 VAL A O 1
ATOM 1898 N N . CYS A 1 243 ? 186.480 164.684 188.004 1.00 153.18 243 CYS A N 1
ATOM 1899 C CA . CYS A 1 243 ? 187.082 165.654 187.092 1.00 153.18 243 CYS A CA 1
ATOM 1900 C C . CYS A 1 243 ? 186.146 166.818 186.796 1.00 153.18 243 CYS A C 1
ATOM 1901 O O . CYS A 1 243 ? 186.594 167.965 186.699 1.00 153.18 243 CYS A O 1
ATOM 1904 N N . ILE A 1 244 ? 184.846 166.549 186.668 1.00 152.40 244 ILE A N 1
ATOM 1905 C CA . ILE A 1 244 ? 183.894 167.605 186.332 1.00 152.40 244 ILE A CA 1
ATOM 1906 C C . ILE A 1 244 ? 183.717 168.565 187.502 1.00 152.40 244 ILE A C 1
ATOM 1907 O O . ILE A 1 244 ? 183.704 169.791 187.324 1.00 152.40 244 ILE A O 1
ATOM 1912 N N . HIS A 1 245 ? 183.616 168.022 188.721 1.00 156.45 245 HIS A N 1
ATOM 1913 C CA . HIS A 1 245 ? 183.441 168.861 189.902 1.00 156.45 245 HIS A CA 1
ATOM 1914 C C . HIS A 1 245 ? 184.676 169.713 190.164 1.00 156.45 245 HIS A C 1
ATOM 1915 O O . HIS A 1 245 ? 184.558 170.891 190.520 1.00 156.45 245 HIS A O 1
ATOM 1922 N N . GLN A 1 246 ? 185.866 169.148 189.951 1.00 156.14 246 GLN A N 1
ATOM 1923 C CA . GLN A 1 246 ? 187.098 169.907 190.099 1.00 156.14 246 GLN A CA 1
ATOM 1924 C C . GLN A 1 246 ? 187.266 170.960 189.006 1.00 156.14 246 GLN A C 1
ATOM 1925 O O . GLN A 1 246 ? 187.915 171.985 189.246 1.00 156.14 246 GLN A O 1
ATOM 1931 N N . TYR A 1 247 ? 186.670 170.752 187.828 1.00 154.70 247 TYR A N 1
ATOM 1932 C CA . TYR A 1 247 ? 186.711 171.783 186.793 1.00 154.70 247 TYR A CA 1
ATOM 1933 C C . TYR A 1 247 ? 185.887 173.004 187.187 1.00 154.70 247 TYR A C 1
ATOM 1934 O O . TYR A 1 247 ? 186.341 174.145 187.037 1.00 154.70 247 TYR A O 1
ATOM 1943 N N . PHE A 1 248 ? 184.675 172.789 187.687 1.00 154.46 248 PHE A N 1
ATOM 1944 C CA . PHE A 1 248 ? 183.823 173.906 188.066 1.00 154.46 248 PHE A CA 1
ATOM 1945 C C . PHE A 1 248 ? 184.210 174.548 189.391 1.00 154.46 248 PHE A C 1
ATOM 1946 O O . PHE A 1 248 ? 183.604 175.558 189.749 1.00 154.46 248 PHE A O 1
ATOM 1954 N N . GLU A 1 249 ? 185.191 174.007 190.120 1.00 157.42 249 GLU A N 1
ATOM 1955 C CA . GLU A 1 249 ? 185.716 174.715 191.286 1.00 157.42 249 GLU A CA 1
ATOM 1956 C C . GLU A 1 249 ? 186.393 176.017 190.882 1.00 157.42 249 GLU A C 1
ATOM 1957 O O . GLU A 1 249 ? 186.325 177.017 191.605 1.00 157.42 249 GLU A O 1
ATOM 1963 N N . ASN A 1 250 ? 187.053 176.019 189.728 1.00 158.19 250 ASN A N 1
ATOM 1964 C CA . ASN A 1 250 ? 187.787 177.200 189.297 1.00 158.19 250 ASN A CA 1
ATOM 1965 C C . ASN A 1 250 ? 186.962 178.043 188.334 1.00 158.19 250 ASN A C 1
ATOM 1966 O O . ASN A 1 250 ? 186.991 179.280 188.389 1.00 158.19 250 ASN A O 1
ATOM 1971 N N . ILE A 1 251 ? 186.202 177.391 187.456 1.00 157.57 251 ILE A N 1
ATOM 1972 C CA . ILE A 1 251 ? 185.524 178.133 186.405 1.00 157.57 251 ILE A CA 1
ATOM 1973 C C . ILE A 1 251 ? 184.275 178.826 186.934 1.00 157.57 251 ILE A C 1
ATOM 1974 O O . ILE A 1 251 ? 183.938 179.922 186.473 1.00 157.57 251 ILE A O 1
ATOM 1979 N N . SER A 1 252 ? 183.605 178.259 187.947 1.00 158.61 252 SER A N 1
ATOM 1980 C CA . SER A 1 252 ? 182.535 179.005 188.607 1.00 158.61 252 SER A CA 1
ATOM 1981 C C . SER A 1 252 ? 183.065 180.186 189.407 1.00 158.61 252 SER A C 1
ATOM 1982 O O . SER A 1 252 ? 182.303 181.120 189.676 1.00 158.61 252 SER A O 1
ATOM 1985 N N . GLY A 1 253 ? 184.346 180.172 189.782 1.00 158.71 253 GLY A N 1
ATOM 1986 C CA . GLY A 1 253 ? 184.968 181.383 190.293 1.00 158.71 253 GLY A CA 1
ATOM 1987 C C . GLY A 1 253 ? 185.051 182.472 189.241 1.00 158.71 253 GLY A C 1
ATOM 1988 O O . GLY A 1 253 ? 185.018 183.663 189.558 1.00 158.71 253 GLY A O 1
ATOM 1989 N N . GLU A 1 254 ? 185.165 182.075 187.971 1.00 159.17 254 GLU A N 1
ATOM 1990 C CA . GLU A 1 254 ? 185.057 183.036 186.876 1.00 159.17 254 GLU A CA 1
ATOM 1991 C C . GLU A 1 254 ? 183.606 183.302 186.487 1.00 159.17 254 GLU A C 1
ATOM 1992 O O . GLU A 1 254 ? 183.260 184.439 186.148 1.00 159.17 254 GLU A O 1
ATOM 1998 N N . MET A 1 255 ? 182.735 182.290 186.565 1.00 159.10 255 MET A N 1
ATOM 1999 C CA . MET A 1 255 ? 181.319 182.449 186.232 1.00 159.10 255 MET A CA 1
ATOM 2000 C C . MET A 1 255 ? 180.555 183.316 187.232 1.00 159.10 255 MET A C 1
ATOM 2001 O O . MET A 1 255 ? 179.385 183.628 186.975 1.00 159.10 255 MET A O 1
ATOM 2006 N N . GLN A 1 256 ? 181.171 183.673 188.363 1.00 159.58 256 GLN A N 1
ATOM 2007 C CA . GLN A 1 256 ? 180.657 184.735 189.223 1.00 159.58 256 GLN A CA 1
ATOM 2008 C C . GLN A 1 256 ? 180.459 186.029 188.442 1.00 159.58 256 GLN A C 1
ATOM 2009 O O . GLN A 1 256 ? 179.329 186.484 188.237 1.00 159.58 256 GLN A O 1
ATOM 2015 N N . ASN A 1 257 ? 181.554 186.618 187.965 1.00 159.87 257 ASN A N 1
ATOM 2016 C CA . ASN A 1 257 ? 181.456 187.868 187.227 1.00 159.87 257 ASN A CA 1
ATOM 2017 C C . ASN A 1 257 ? 180.954 187.669 185.807 1.00 159.87 257 ASN A C 1
ATOM 2018 O O . ASN A 1 257 ? 180.458 188.624 185.200 1.00 159.87 257 ASN A O 1
ATOM 2023 N N . PHE A 1 258 ? 181.060 186.453 185.269 1.00 158.80 258 PHE A N 1
ATOM 2024 C CA . PHE A 1 258 ? 180.749 186.239 183.861 1.00 158.80 258 PHE A CA 1
ATOM 2025 C C . PHE A 1 258 ? 179.273 185.939 183.624 1.00 158.80 258 PHE A C 1
ATOM 2026 O O . PHE A 1 258 ? 178.782 186.135 182.508 1.00 158.80 258 PHE A O 1
ATOM 2034 N N . HIS A 1 259 ? 178.546 185.471 184.642 1.00 156.79 259 HIS A N 1
ATOM 2035 C CA . HIS A 1 259 ? 177.121 185.197 184.488 1.00 156.79 259 HIS A CA 1
ATOM 2036 C C . HIS A 1 259 ? 176.320 185.676 185.693 1.00 156.79 259 HIS A C 1
ATOM 2037 O O . HIS A 1 259 ? 175.312 185.064 186.061 1.00 156.79 259 HIS A O 1
ATOM 2044 N N . ARG A 1 260 ? 176.756 186.766 186.318 1.00 158.71 260 ARG A N 1
ATOM 2045 C CA . ARG A 1 260 ? 175.926 187.462 187.292 1.00 158.71 260 ARG A CA 1
ATOM 2046 C C . ARG A 1 260 ? 176.181 188.962 187.224 1.00 158.71 260 ARG A C 1
ATOM 2047 O O . ARG A 1 260 ? 175.354 189.717 186.717 1.00 158.71 260 ARG A O 1
ATOM 2055 N N . MET B 1 7 ? 169.123 146.383 149.393 1.00 119.52 7 MET B N 1
ATOM 2056 C CA . MET B 1 7 ? 169.396 145.603 150.592 1.00 119.52 7 MET B CA 1
ATOM 2057 C C . MET B 1 7 ? 169.427 146.527 151.805 1.00 119.52 7 MET B C 1
ATOM 2058 O O . MET B 1 7 ? 170.324 146.437 152.638 1.00 119.52 7 MET B O 1
ATOM 2063 N N . PHE B 1 8 ? 168.443 147.419 151.897 1.00 131.00 8 PHE B N 1
ATOM 2064 C CA . PHE B 1 8 ? 168.452 148.469 152.908 1.00 131.00 8 PHE B CA 1
ATOM 2065 C C . PHE B 1 8 ? 167.496 148.221 154.064 1.00 131.00 8 PHE B C 1
ATOM 2066 O O . PHE B 1 8 ? 167.826 148.571 155.203 1.00 131.00 8 PHE B O 1
ATOM 2074 N N . GLN B 1 9 ? 166.349 147.576 153.813 1.00 133.42 9 GLN B N 1
ATOM 2075 C CA . GLN B 1 9 ? 165.318 147.343 154.821 1.00 133.42 9 GLN B CA 1
ATOM 2076 C C . GLN B 1 9 ? 165.749 146.416 155.950 1.00 133.42 9 GLN B C 1
ATOM 2077 O O . GLN B 1 9 ? 165.034 146.335 156.954 1.00 133.42 9 GLN B O 1
ATOM 2083 N N . PHE B 1 10 ? 166.890 145.735 155.822 1.00 128.70 10 PHE B N 1
ATOM 2084 C CA . PHE B 1 10 ? 167.243 144.689 156.779 1.00 128.70 10 PHE B CA 1
ATOM 2085 C C . PHE B 1 10 ? 167.675 145.301 158.103 1.00 128.70 10 PHE B C 1
ATOM 2086 O O . PHE B 1 10 ? 167.007 145.128 159.128 1.00 128.70 10 PHE B O 1
ATOM 2094 N N . LEU B 1 11 ? 168.769 146.060 158.093 1.00 135.77 11 LEU B N 1
ATOM 2095 C CA . LEU B 1 11 ? 169.166 146.792 159.285 1.00 135.77 11 LEU B CA 1
ATOM 2096 C C . LEU B 1 11 ? 168.315 148.035 159.513 1.00 135.77 11 LEU B C 1
ATOM 2097 O O . LEU B 1 11 ? 168.333 148.576 160.626 1.00 135.77 11 LEU B O 1
ATOM 2102 N N . GLN B 1 12 ? 167.574 148.496 158.495 1.00 137.99 12 GLN B N 1
ATOM 2103 C CA . GLN B 1 12 ? 166.624 149.583 158.713 1.00 137.99 12 GLN B CA 1
ATOM 2104 C C . GLN B 1 12 ? 165.503 149.157 159.649 1.00 137.99 12 GLN B C 1
ATOM 2105 O O . GLN B 1 12 ? 165.151 149.886 160.584 1.00 137.99 12 GLN B O 1
ATOM 2111 N N . SER B 1 13 ? 164.932 147.980 159.414 1.00 139.43 13 SER B N 1
ATOM 2112 C CA . SER B 1 13 ? 163.912 147.470 160.314 1.00 139.43 13 SER B CA 1
ATOM 2113 C C . SER B 1 13 ? 164.509 146.705 161.486 1.00 139.43 13 SER B C 1
ATOM 2114 O O . SER B 1 13 ? 163.776 146.354 162.417 1.00 139.43 13 SER B O 1
ATOM 2117 N N . ASN B 1 14 ? 165.817 146.441 161.464 1.00 142.25 14 ASN B N 1
ATOM 2118 C CA . ASN B 1 14 ? 166.473 145.783 162.594 1.00 142.25 14 ASN B CA 1
ATOM 2119 C C . ASN B 1 14 ? 167.713 146.606 162.951 1.00 142.25 14 ASN B C 1
ATOM 2120 O O . ASN B 1 14 ? 168.832 146.280 162.547 1.00 142.25 14 ASN B O 1
ATOM 2125 N N . GLN B 1 15 ? 167.502 147.652 163.741 1.00 143.31 15 GLN B N 1
ATOM 2126 C CA . GLN B 1 15 ? 168.595 148.361 164.408 1.00 143.31 15 GLN B CA 1
ATOM 2127 C C . GLN B 1 15 ? 168.946 147.713 165.747 1.00 143.31 15 GLN B C 1
ATOM 2128 O O . GLN B 1 15 ? 168.998 148.364 166.789 1.00 143.31 15 GLN B O 1
ATOM 2134 N N . GLU B 1 16 ? 169.174 146.398 165.715 1.00 144.50 16 GLU B N 1
ATOM 2135 C CA . GLU B 1 16 ? 169.677 145.636 166.847 1.00 144.50 16 GLU B CA 1
ATOM 2136 C C . GLU B 1 16 ? 170.803 144.689 166.452 1.00 144.50 16 GLU B C 1
ATOM 2137 O O . GLU B 1 16 ? 171.642 144.360 167.297 1.00 144.50 16 GLU B O 1
ATOM 2143 N N . SER B 1 17 ? 170.886 144.307 165.175 1.00 143.17 17 SER B N 1
ATOM 2144 C CA . SER B 1 17 ? 171.904 143.390 164.675 1.00 143.17 17 SER B CA 1
ATOM 2145 C C . SER B 1 17 ? 173.283 144.035 164.542 1.00 143.17 17 SER B C 1
ATOM 2146 O O . SER B 1 17 ? 174.240 143.361 164.136 1.00 143.17 17 SER B O 1
ATOM 2149 N N . PHE B 1 18 ? 173.407 145.310 164.887 1.00 139.47 18 PHE B N 1
ATOM 2150 C CA . PHE B 1 18 ? 174.669 146.017 164.811 1.00 139.47 18 PHE B CA 1
ATOM 2151 C C . PHE B 1 18 ? 175.580 145.616 165.964 1.00 139.47 18 PHE B C 1
ATOM 2152 O O . PHE B 1 18 ? 175.163 144.995 166.944 1.00 139.47 18 PHE B O 1
ATOM 2160 N N . MET B 1 19 ? 176.850 145.967 165.814 1.00 127.31 19 MET B N 1
ATOM 2161 C CA . MET B 1 19 ? 177.774 146.063 166.926 1.00 127.31 19 MET B CA 1
ATOM 2162 C C . MET B 1 19 ? 178.462 147.420 166.950 1.00 127.31 19 MET B C 1
ATOM 2163 O O . MET B 1 19 ? 179.066 147.774 167.968 1.00 127.31 19 MET B O 1
ATOM 2168 N N . ASN B 1 20 ? 178.399 148.174 165.853 1.00 125.95 20 ASN B N 1
ATOM 2169 C CA . ASN B 1 20 ? 178.584 149.616 165.832 1.00 125.95 20 ASN B CA 1
ATOM 2170 C C . ASN B 1 20 ? 177.585 150.180 164.831 1.00 125.95 20 ASN B C 1
ATOM 2171 O O . ASN B 1 20 ? 177.266 149.543 163.824 1.00 125.95 20 ASN B O 1
ATOM 2176 N N . GLY B 1 21 ? 177.087 151.376 165.125 1.00 121.59 21 GLY B N 1
ATOM 2177 C CA . GLY B 1 21 ? 175.988 151.941 164.373 1.00 121.59 21 GLY B CA 1
ATOM 2178 C C . GLY B 1 21 ? 176.409 152.806 163.210 1.00 121.59 21 GLY B C 1
ATOM 2179 O O . GLY B 1 21 ? 175.807 152.742 162.137 1.00 121.59 21 GLY B O 1
ATOM 2180 N N . ILE B 1 22 ? 177.445 153.622 163.410 1.00 117.58 22 ILE B N 1
ATOM 2181 C CA . ILE B 1 22 ? 177.882 154.538 162.368 1.00 117.58 22 ILE B CA 1
ATOM 2182 C C . ILE B 1 22 ? 178.532 153.798 161.202 1.00 117.58 22 ILE B C 1
ATOM 2183 O O . ILE B 1 22 ? 178.468 154.271 160.063 1.00 117.58 22 ILE B O 1
ATOM 2188 N N . CYS B 1 23 ? 179.106 152.616 161.435 1.00 115.93 23 CYS B N 1
ATOM 2189 C CA . CYS B 1 23 ? 179.711 151.873 160.339 1.00 115.93 23 CYS B CA 1
ATOM 2190 C C . CYS B 1 23 ? 178.664 151.185 159.480 1.00 115.93 23 CYS B C 1
ATOM 2191 O O . CYS B 1 23 ? 178.855 151.052 158.268 1.00 115.93 23 CYS B O 1
ATOM 2194 N N . GLY B 1 24 ? 177.556 150.753 160.079 1.00 113.55 24 GLY B N 1
ATOM 2195 C CA . GLY B 1 24 ? 176.468 150.216 159.286 1.00 113.55 24 GLY B CA 1
ATOM 2196 C C . GLY B 1 24 ? 175.734 151.279 158.500 1.00 113.55 24 GLY B C 1
ATOM 2197 O O . GLY B 1 24 ? 175.259 151.017 157.393 1.00 113.55 24 GLY B O 1
ATOM 2198 N N . ILE B 1 25 ? 175.640 152.489 159.048 1.00 111.31 25 ILE B N 1
ATOM 2199 C CA . ILE B 1 25 ? 175.006 153.584 158.326 1.00 111.31 25 ILE B CA 1
ATOM 2200 C C . ILE B 1 25 ? 175.876 154.035 157.164 1.00 111.31 25 ILE B C 1
ATOM 2201 O O . ILE B 1 25 ? 175.373 154.296 156.067 1.00 111.31 25 ILE B O 1
ATOM 2206 N N . MET B 1 26 ? 177.191 154.108 157.366 1.00 107.52 26 MET B N 1
ATOM 2207 C CA . MET B 1 26 ? 178.044 154.598 156.289 1.00 107.52 26 MET B CA 1
ATOM 2208 C C . MET B 1 26 ? 178.224 153.578 155.178 1.00 107.52 26 MET B C 1
ATOM 2209 O O . MET B 1 26 ? 178.452 153.968 154.033 1.00 107.52 26 MET B O 1
ATOM 2214 N N . ALA B 1 27 ? 178.127 152.286 155.479 1.00 101.14 27 ALA B N 1
ATOM 2215 C CA . ALA B 1 27 ? 178.145 151.298 154.410 1.00 101.14 27 ALA B CA 1
ATOM 2216 C C . ALA B 1 27 ? 176.860 151.342 153.603 1.00 101.14 27 ALA B C 1
ATOM 2217 O O . ALA B 1 27 ? 176.874 151.158 152.384 1.00 101.14 27 ALA B O 1
ATOM 2219 N N . LEU B 1 28 ? 175.739 151.562 154.278 1.00 107.13 28 LEU B N 1
ATOM 2220 C CA . LEU B 1 28 ? 174.472 151.817 153.609 1.00 107.13 28 LEU B CA 1
ATOM 2221 C C . LEU B 1 28 ? 174.522 153.088 152.777 1.00 107.13 28 LEU B C 1
ATOM 2222 O O . LEU B 1 28 ? 174.004 153.123 151.658 1.00 107.13 28 LEU B O 1
ATOM 2227 N N . ALA B 1 29 ? 175.149 154.137 153.301 1.00 99.23 29 ALA B N 1
ATOM 2228 C CA . ALA B 1 29 ? 175.235 155.393 152.573 1.00 99.23 29 ALA B CA 1
ATOM 2229 C C . ALA B 1 29 ? 176.207 155.309 151.411 1.00 99.23 29 ALA B C 1
ATOM 2230 O O . ALA B 1 29 ? 176.030 156.008 150.417 1.00 99.23 29 ALA B O 1
ATOM 2232 N N . SER B 1 30 ? 177.227 154.461 151.517 1.00 89.77 30 SER B N 1
ATOM 2233 C CA . SER B 1 30 ? 178.193 154.291 150.441 1.00 89.77 30 SER B CA 1
ATOM 2234 C C . SER B 1 30 ? 177.562 153.636 149.228 1.00 89.77 30 SER B C 1
ATOM 2235 O O . SER B 1 30 ? 177.793 154.057 148.092 1.00 89.77 30 SER B O 1
ATOM 2238 N N . ALA B 1 31 ? 176.744 152.621 149.448 1.00 93.07 31 ALA B N 1
ATOM 2239 C CA . ALA B 1 31 ? 176.114 151.933 148.337 1.00 93.07 31 ALA B CA 1
ATOM 2240 C C . ALA B 1 31 ? 174.927 152.694 147.779 1.00 93.07 31 ALA B C 1
ATOM 2241 O O . ALA B 1 31 ? 174.614 152.556 146.596 1.00 93.07 31 ALA B O 1
ATOM 2243 N N . GLN B 1 32 ? 174.249 153.484 148.604 1.00 96.46 32 GLN B N 1
ATOM 2244 C CA . GLN B 1 32 ? 173.179 154.328 148.098 1.00 96.46 32 GLN B CA 1
ATOM 2245 C C . GLN B 1 32 ? 173.727 155.502 147.310 1.00 96.46 32 GLN B C 1
ATOM 2246 O O . GLN B 1 32 ? 173.101 155.950 146.347 1.00 96.46 32 GLN B O 1
ATOM 2252 N N . MET B 1 33 ? 174.901 155.993 147.680 1.00 90.31 33 MET B N 1
ATOM 2253 C CA . MET B 1 33 ? 175.545 157.034 146.899 1.00 90.31 33 MET B CA 1
ATOM 2254 C C . MET B 1 33 ? 176.054 156.506 145.571 1.00 90.31 33 MET B C 1
ATOM 2255 O O . MET B 1 33 ? 176.139 157.263 144.605 1.00 90.31 33 MET B O 1
ATOM 2260 N N . TYR B 1 34 ? 176.365 155.216 145.488 1.00 79.87 34 TYR B N 1
ATOM 2261 C CA . TYR B 1 34 ? 176.716 154.645 144.197 1.00 79.87 34 TYR B CA 1
ATOM 2262 C C . TYR B 1 34 ? 175.504 154.590 143.279 1.00 79.87 34 TYR B C 1
ATOM 2263 O O . TYR B 1 34 ? 175.625 154.792 142.068 1.00 79.87 34 TYR B O 1
ATOM 2272 N N . SER B 1 35 ? 174.332 154.308 143.837 1.00 88.33 35 SER B N 1
ATOM 2273 C CA . SER B 1 35 ? 173.122 154.250 143.032 1.00 88.33 35 SER B CA 1
ATOM 2274 C C . SER B 1 35 ? 172.714 155.627 142.538 1.00 88.33 35 SER B C 1
ATOM 2275 O O . SER B 1 35 ? 172.238 155.771 141.411 1.00 88.33 35 SER B O 1
ATOM 2278 N N . SER B 1 36 ? 172.888 156.645 143.370 1.00 90.98 36 SER B N 1
ATOM 2279 C CA . SER B 1 36 ? 172.520 158.003 143.022 1.00 90.98 36 SER B CA 1
ATOM 2280 C C . SER B 1 36 ? 173.517 158.671 142.095 1.00 90.98 36 SER B C 1
ATOM 2281 O O . SER B 1 36 ? 173.178 159.677 141.473 1.00 90.98 36 SER B O 1
ATOM 2284 N N . PHE B 1 37 ? 174.737 158.162 142.011 1.00 81.15 37 PHE B N 1
ATOM 2285 C CA . PHE B 1 37 ? 175.755 158.766 141.172 1.00 81.15 37 PHE B CA 1
ATOM 2286 C C . PHE B 1 37 ? 175.473 158.398 139.730 1.00 81.15 37 PHE B C 1
ATOM 2287 O O . PHE B 1 37 ? 175.216 157.236 139.424 1.00 81.15 37 PHE B O 1
ATOM 2295 N N . GLU B 1 38 ? 175.489 159.380 138.848 1.00 82.35 38 GLU B N 1
ATOM 2296 C CA . GLU B 1 38 ? 175.227 159.129 137.439 1.00 82.35 38 GLU B CA 1
ATOM 2297 C C . GLU B 1 38 ? 176.583 159.007 136.765 1.00 82.35 38 GLU B C 1
ATOM 2298 O O . GLU B 1 38 ? 177.295 159.994 136.596 1.00 82.35 38 GLU B O 1
ATOM 2304 N N . PHE B 1 39 ? 176.935 157.782 136.406 1.00 76.36 39 PHE B N 1
ATOM 2305 C CA . PHE B 1 39 ? 178.199 157.470 135.764 1.00 76.36 39 PHE B CA 1
ATOM 2306 C C . PHE B 1 39 ? 178.220 158.081 134.379 1.00 76.36 39 PHE B C 1
ATOM 2307 O O . PHE B 1 39 ? 177.357 157.784 133.555 1.00 76.36 39 PHE B O 1
ATOM 2315 N N . SER B 1 40 ? 179.187 158.939 134.116 1.00 77.55 40 SER B N 1
ATOM 2316 C CA . SER B 1 40 ? 179.267 159.636 132.835 1.00 77.55 40 SER B CA 1
ATOM 2317 C C . SER B 1 40 ? 180.664 159.486 132.278 1.00 77.55 40 SER B C 1
ATOM 2318 O O . SER B 1 40 ? 181.468 160.408 132.401 1.00 77.55 40 SER B O 1
ATOM 2321 N N . CYS B 1 41 ? 180.914 158.353 131.640 1.00 77.34 41 CYS B N 1
ATOM 2322 C CA . CYS B 1 41 ? 182.189 158.092 130.999 1.00 77.34 41 CYS B CA 1
ATOM 2323 C C . CYS B 1 41 ? 182.422 159.118 129.897 1.00 77.34 41 CYS B C 1
ATOM 2324 O O . CYS B 1 41 ? 181.482 159.452 129.171 1.00 77.34 41 CYS B O 1
ATOM 2327 N N . PRO B 1 42 ? 183.627 159.681 129.779 1.00 76.24 42 PRO B N 1
ATOM 2328 C CA . PRO B 1 42 ? 183.871 160.708 128.762 1.00 76.24 42 PRO B CA 1
ATOM 2329 C C . PRO B 1 42 ? 183.738 160.197 127.352 1.00 76.24 42 PRO B C 1
ATOM 2330 O O . PRO B 1 42 ? 183.368 160.976 126.469 1.00 76.24 42 PRO B O 1
ATOM 2334 N N . CYS B 1 43 ? 184.020 158.907 127.141 1.00 81.49 43 CYS B N 1
ATOM 2335 C CA . CYS B 1 43 ? 184.081 158.244 125.841 1.00 81.49 43 CYS B CA 1
ATOM 2336 C C . CYS B 1 43 ? 185.064 158.926 124.901 1.00 81.49 43 CYS B C 1
ATOM 2337 O O . CYS B 1 43 ? 184.799 159.119 123.720 1.00 81.49 43 CYS B O 1
ATOM 2340 N N . MET B 1 44 ? 186.228 159.252 125.442 1.00 84.59 44 MET B N 1
ATOM 2341 C CA . MET B 1 44 ? 187.382 159.803 124.772 1.00 84.59 44 MET B CA 1
ATOM 2342 C C . MET B 1 44 ? 188.600 159.018 125.225 1.00 84.59 44 MET B C 1
ATOM 2343 O O . MET B 1 44 ? 188.726 158.725 126.410 1.00 84.59 44 MET B O 1
ATOM 2348 N N . PRO B 1 45 ? 189.517 158.674 124.318 1.00 83.69 45 PRO B N 1
ATOM 2349 C CA . PRO B 1 45 ? 190.629 157.792 124.690 1.00 83.69 45 PRO B CA 1
ATOM 2350 C C . PRO B 1 45 ? 191.689 158.423 125.567 1.00 83.69 45 PRO B C 1
ATOM 2351 O O . PRO B 1 45 ? 192.599 157.712 125.994 1.00 83.69 45 PRO B O 1
ATOM 2355 N N . GLU B 1 46 ? 191.616 159.713 125.853 1.00 86.03 46 GLU B N 1
ATOM 2356 C CA . GLU B 1 46 ? 192.577 160.357 126.734 1.00 86.03 46 GLU B CA 1
ATOM 2357 C C . GLU B 1 46 ? 192.133 160.330 128.177 1.00 86.03 46 GLU B C 1
ATOM 2358 O O . GLU B 1 46 ? 192.964 160.405 129.079 1.00 86.03 46 GLU B O 1
ATOM 2364 N N . TYR B 1 47 ? 190.836 160.228 128.404 1.00 81.26 47 TYR B N 1
ATOM 2365 C CA . TYR B 1 47 ? 190.235 160.526 129.681 1.00 81.26 47 TYR B CA 1
ATOM 2366 C C . TYR B 1 47 ? 189.474 159.352 130.256 1.00 81.26 47 TYR B C 1
ATOM 2367 O O . TYR B 1 47 ? 189.052 159.429 131.408 1.00 81.26 47 TYR B O 1
ATOM 2376 N N . ASN B 1 48 ? 189.295 158.271 129.490 1.00 76.14 48 ASN B N 1
ATOM 2377 C CA . ASN B 1 48 ? 188.486 157.144 129.945 1.00 76.14 48 ASN B CA 1
ATOM 2378 C C . ASN B 1 48 ? 189.138 156.400 131.088 1.00 76.14 48 ASN B C 1
ATOM 2379 O O . ASN B 1 48 ? 188.454 155.967 132.015 1.00 76.14 48 ASN B O 1
ATOM 2384 N N . TYR B 1 49 ? 190.452 156.228 131.027 1.00 75.92 49 TYR B N 1
ATOM 2385 C CA . TYR B 1 49 ? 191.160 155.500 132.063 1.00 75.92 49 TYR B CA 1
ATOM 2386 C C . TYR B 1 49 ? 191.118 156.247 133.388 1.00 75.92 49 TYR B C 1
ATOM 2387 O O . TYR B 1 49 ? 190.863 155.647 134.430 1.00 75.92 49 TYR B O 1
ATOM 2396 N N . THR B 1 50 ? 191.369 157.553 133.373 1.00 74.84 50 THR B N 1
ATOM 2397 C CA . THR B 1 50 ? 191.422 158.278 134.633 1.00 74.84 50 THR B CA 1
ATOM 2398 C C . THR B 1 50 ? 190.040 158.476 135.219 1.00 74.84 50 THR B C 1
ATOM 2399 O O . THR B 1 50 ? 189.899 158.551 136.437 1.00 74.84 50 THR B O 1
ATOM 2403 N N . TYR B 1 51 ? 189.014 158.536 134.381 1.00 70.97 51 TYR B N 1
ATOM 2404 C CA . TYR B 1 51 ? 187.661 158.606 134.898 1.00 70.97 51 TYR B CA 1
ATOM 2405 C C . TYR B 1 51 ? 187.244 157.280 135.513 1.00 70.97 51 TYR B C 1
ATOM 2406 O O . TYR B 1 51 ? 186.704 157.246 136.622 1.00 70.97 51 TYR B O 1
ATOM 2415 N N . GLY B 1 52 ? 187.486 156.176 134.804 1.00 72.01 52 GLY B N 1
ATOM 2416 C CA . GLY B 1 52 ? 187.049 154.881 135.286 1.00 72.01 52 GLY B CA 1
ATOM 2417 C C . GLY B 1 52 ? 187.829 154.393 136.486 1.00 72.01 52 GLY B C 1
ATOM 2418 O O . GLY B 1 52 ? 187.262 153.809 137.404 1.00 72.01 52 GLY B O 1
ATOM 2419 N N . ILE B 1 53 ? 189.133 154.636 136.507 1.00 73.22 53 ILE B N 1
ATOM 2420 C CA . ILE B 1 53 ? 189.930 154.218 137.648 1.00 73.22 53 ILE B CA 1
ATOM 2421 C C . ILE B 1 53 ? 189.835 155.237 138.772 1.00 73.22 53 ILE B C 1
ATOM 2422 O O . ILE B 1 53 ? 189.918 154.874 139.946 1.00 73.22 53 ILE B O 1
ATOM 2427 N N . GLY B 1 54 ? 189.589 156.505 138.453 1.00 71.69 54 GLY B N 1
ATOM 2428 C CA . GLY B 1 54 ? 189.376 157.495 139.486 1.00 71.69 54 GLY B CA 1
ATOM 2429 C C . GLY B 1 54 ? 188.103 157.293 140.270 1.00 71.69 54 GLY B C 1
ATOM 2430 O O . GLY B 1 54 ? 188.062 157.582 141.460 1.00 71.69 54 GLY B O 1
ATOM 2431 N N . LEU B 1 55 ? 187.058 156.777 139.636 1.00 72.75 55 LEU B N 1
ATOM 2432 C CA . LEU B 1 55 ? 185.854 156.443 140.382 1.00 72.75 55 LEU B CA 1
ATOM 2433 C C . LEU B 1 55 ? 185.981 155.176 141.197 1.00 72.75 55 LEU B C 1
ATOM 2434 O O . LEU B 1 55 ? 185.093 154.875 141.990 1.00 72.75 55 LEU B O 1
ATOM 2439 N N . LEU B 1 56 ? 187.050 154.440 141.025 1.00 73.74 56 LEU B N 1
ATOM 2440 C CA . LEU B 1 56 ? 187.323 153.294 141.849 1.00 73.74 56 LEU B CA 1
ATOM 2441 C C . LEU B 1 56 ? 188.283 153.623 142.980 1.00 73.74 56 LEU B C 1
ATOM 2442 O O . LEU B 1 56 ? 188.308 152.903 143.976 1.00 73.74 56 LEU B O 1
ATOM 2447 N N . ILE B 1 57 ? 189.031 154.715 142.874 1.00 73.67 57 ILE B N 1
ATOM 2448 C CA . ILE B 1 57 ? 190.064 155.078 143.840 1.00 73.67 57 ILE B CA 1
ATOM 2449 C C . ILE B 1 57 ? 189.648 156.259 144.712 1.00 73.67 57 ILE B C 1
ATOM 2450 O O . ILE B 1 57 ? 189.754 156.197 145.932 1.00 73.67 57 ILE B O 1
ATOM 2455 N N . ILE B 1 58 ? 189.184 157.347 144.106 1.00 73.49 58 ILE B N 1
ATOM 2456 C CA . ILE B 1 58 ? 188.939 158.603 144.822 1.00 73.49 58 ILE B CA 1
ATOM 2457 C C . ILE B 1 58 ? 187.746 158.541 145.780 1.00 73.49 58 ILE B C 1
ATOM 2458 O O . ILE B 1 58 ? 187.905 159.005 146.914 1.00 73.49 58 ILE B O 1
ATOM 2463 N N . PRO B 1 59 ? 186.567 158.000 145.443 1.00 72.77 59 PRO B N 1
ATOM 2464 C CA . PRO B 1 59 ? 185.511 157.915 146.456 1.00 72.77 59 PRO B CA 1
ATOM 2465 C C . PRO B 1 59 ? 185.828 156.997 147.631 1.00 72.77 59 PRO B C 1
ATOM 2466 O O . PRO B 1 59 ? 185.381 157.315 148.734 1.00 72.77 59 PRO B O 1
ATOM 2470 N N . PRO B 1 60 ? 186.587 155.885 147.496 1.00 74.20 60 PRO B N 1
ATOM 2471 C CA . PRO B 1 60 ? 187.029 155.208 148.725 1.00 74.20 60 PRO B CA 1
ATOM 2472 C C . PRO B 1 60 ? 187.942 156.014 149.632 1.00 74.20 60 PRO B C 1
ATOM 2473 O O . PRO B 1 60 ? 187.849 155.858 150.849 1.00 74.20 60 PRO B O 1
ATOM 2477 N N . ILE B 1 61 ? 188.822 156.853 149.088 1.00 76.25 61 ILE B N 1
ATOM 2478 C CA . ILE B 1 61 ? 189.646 157.731 149.916 1.00 76.25 61 ILE B CA 1
ATOM 2479 C C . ILE B 1 61 ? 188.774 158.723 150.667 1.00 76.25 61 ILE B C 1
ATOM 2480 O O . ILE B 1 61 ? 188.997 159.000 151.848 1.00 76.25 61 ILE B O 1
ATOM 2485 N N . TRP B 1 62 ? 187.736 159.226 150.012 1.00 79.53 62 TRP B N 1
ATOM 2486 C CA . TRP B 1 62 ? 186.852 160.186 150.646 1.00 79.53 62 TRP B CA 1
ATOM 2487 C C . TRP B 1 62 ? 185.977 159.539 151.718 1.00 79.53 62 TRP B C 1
ATOM 2488 O O . TRP B 1 62 ? 185.757 160.135 152.771 1.00 79.53 62 TRP B O 1
ATOM 2499 N N . PHE B 1 63 ? 185.469 158.330 151.477 1.00 79.39 63 PHE B N 1
ATOM 2500 C CA . PHE B 1 63 ? 184.718 157.613 152.506 1.00 79.39 63 PHE B CA 1
ATOM 2501 C C . PHE B 1 63 ? 185.595 157.212 153.682 1.00 79.39 63 PHE B C 1
ATOM 2502 O O . PHE B 1 63 ? 185.099 157.079 154.802 1.00 79.39 63 PHE B O 1
ATOM 2510 N N . PHE B 1 64 ? 186.887 157.019 153.453 1.00 83.45 64 PHE B N 1
ATOM 2511 C CA . PHE B 1 64 ? 187.805 156.708 154.536 1.00 83.45 64 PHE B CA 1
ATOM 2512 C C . PHE B 1 64 ? 188.047 157.918 155.427 1.00 83.45 64 PHE B C 1
ATOM 2513 O O . PHE B 1 64 ? 188.027 157.807 156.658 1.00 83.45 64 PHE B O 1
ATOM 2521 N N . LEU B 1 65 ? 188.278 159.086 154.821 1.00 86.01 65 LEU B N 1
ATOM 2522 C CA . LEU B 1 65 ? 188.450 160.317 155.586 1.00 86.01 65 LEU B CA 1
ATOM 2523 C C . LEU B 1 65 ? 187.180 160.708 156.308 1.00 86.01 65 LEU B C 1
ATOM 2524 O O . LEU B 1 65 ? 187.229 161.285 157.393 1.00 86.01 65 LEU B O 1
ATOM 2529 N N . LEU B 1 66 ? 186.035 160.430 155.704 1.00 87.26 66 LEU B N 1
ATOM 2530 C CA . LEU B 1 66 ? 184.759 160.733 156.322 1.00 87.26 66 LEU B CA 1
ATOM 2531 C C . LEU B 1 66 ? 184.511 159.862 157.541 1.00 87.26 66 LEU B C 1
ATOM 2532 O O . LEU B 1 66 ? 183.797 160.272 158.455 1.00 87.26 66 LEU B O 1
ATOM 2537 N N . GLY B 1 67 ? 185.096 158.669 157.583 1.00 91.37 67 GLY B N 1
ATOM 2538 C CA . GLY B 1 67 ? 185.041 157.877 158.791 1.00 91.37 67 GLY B CA 1
ATOM 2539 C C . GLY B 1 67 ? 185.865 158.452 159.920 1.00 91.37 67 GLY B C 1
ATOM 2540 O O . GLY B 1 67 ? 185.511 158.295 161.087 1.00 91.37 67 GLY B O 1
ATOM 2541 N N . PHE B 1 68 ? 186.979 159.102 159.601 1.00 94.65 68 PHE B N 1
ATOM 2542 C CA . PHE B 1 68 ? 187.757 159.796 160.622 1.00 94.65 68 PHE B CA 1
ATOM 2543 C C . PHE B 1 68 ? 187.100 161.083 161.091 1.00 94.65 68 PHE B C 1
ATOM 2544 O O . PHE B 1 68 ? 187.241 161.450 162.254 1.00 94.65 68 PHE B O 1
ATOM 2552 N N . VAL B 1 69 ? 186.412 161.793 160.207 1.00 94.24 69 VAL B N 1
ATOM 2553 C CA . VAL B 1 69 ? 185.769 163.043 160.582 1.00 94.24 69 VAL B CA 1
ATOM 2554 C C . VAL B 1 69 ? 184.548 162.782 161.455 1.00 94.24 69 VAL B C 1
ATOM 2555 O O . VAL B 1 69 ? 184.301 163.498 162.427 1.00 94.24 69 VAL B O 1
ATOM 2559 N N . LEU B 1 70 ? 183.789 161.740 161.158 1.00 96.28 70 LEU B N 1
ATOM 2560 C CA . LEU B 1 70 ? 182.592 161.448 161.929 1.00 96.28 70 LEU B CA 1
ATOM 2561 C C . LEU B 1 70 ? 182.871 160.737 163.242 1.00 96.28 70 LEU B C 1
ATOM 2562 O O . LEU B 1 70 ? 181.970 160.662 164.078 1.00 96.28 70 LEU B O 1
ATOM 2567 N N . ASN B 1 71 ? 184.070 160.212 163.446 1.00 106.15 71 ASN B N 1
ATOM 2568 C CA . ASN B 1 71 ? 184.398 159.538 164.692 1.00 106.15 71 ASN B CA 1
ATOM 2569 C C . ASN B 1 71 ? 184.802 160.574 165.731 1.00 106.15 71 ASN B C 1
ATOM 2570 O O . ASN B 1 71 ? 185.717 161.367 165.503 1.00 106.15 71 ASN B O 1
ATOM 2575 N N . ASN B 1 72 ? 184.130 160.560 166.875 1.00 116.16 72 ASN B N 1
ATOM 2576 C CA . ASN B 1 72 ? 184.318 161.574 167.902 1.00 116.16 72 ASN B CA 1
ATOM 2577 C C . ASN B 1 72 ? 185.455 161.264 168.866 1.00 116.16 72 ASN B C 1
ATOM 2578 O O . ASN B 1 72 ? 185.583 161.948 169.881 1.00 116.16 72 ASN B O 1
ATOM 2583 N N . ASN B 1 73 ? 186.280 160.260 168.583 1.00 122.56 73 ASN B N 1
ATOM 2584 C CA . ASN B 1 73 ? 187.437 159.962 169.411 1.00 122.56 73 ASN B CA 1
ATOM 2585 C C . ASN B 1 73 ? 188.744 160.340 168.741 1.00 122.56 73 ASN B C 1
ATOM 2586 O O . ASN B 1 73 ? 189.808 160.090 169.305 1.00 122.56 73 ASN B O 1
ATOM 2591 N N . VAL B 1 74 ? 188.700 160.911 167.540 1.00 121.07 74 VAL B N 1
ATOM 2592 C CA . VAL B 1 74 ? 189.946 161.227 166.859 1.00 121.07 74 VAL B CA 1
ATOM 2593 C C . VAL B 1 74 ? 190.553 162.520 167.370 1.00 121.07 74 VAL B C 1
ATOM 2594 O O . VAL B 1 74 ? 191.758 162.727 167.212 1.00 121.07 74 VAL B O 1
ATOM 2598 N N . SER B 1 75 ? 189.757 163.387 167.993 1.00 125.03 75 SER B N 1
ATOM 2599 C CA . SER B 1 75 ? 190.300 164.596 168.589 1.00 125.03 75 SER B CA 1
ATOM 2600 C C . SER B 1 75 ? 190.950 164.294 169.923 1.00 125.03 75 SER B C 1
ATOM 2601 O O . SER B 1 75 ? 191.960 164.907 170.277 1.00 125.03 75 SER B O 1
ATOM 2604 N N . VAL B 1 76 ? 190.387 163.338 170.665 1.00 129.55 76 VAL B N 1
ATOM 2605 C CA . VAL B 1 76 ? 190.945 162.962 171.956 1.00 129.55 76 VAL B CA 1
ATOM 2606 C C . VAL B 1 76 ? 192.232 162.177 171.756 1.00 129.55 76 VAL B C 1
ATOM 2607 O O . VAL B 1 76 ? 193.197 162.326 172.515 1.00 129.55 76 VAL B O 1
ATOM 2611 N N . LEU B 1 77 ? 192.280 161.363 170.705 1.00 129.92 77 LEU B N 1
ATOM 2612 C CA . LEU B 1 77 ? 193.504 160.663 170.345 1.00 129.92 77 LEU B CA 1
ATOM 2613 C C . LEU B 1 77 ? 194.561 161.618 169.804 1.00 129.92 77 LEU B C 1
ATOM 2614 O O . LEU B 1 77 ? 195.754 161.440 170.068 1.00 129.92 77 LEU B O 1
ATOM 2619 N N . ALA B 1 78 ? 194.150 162.632 169.039 1.00 133.43 78 ALA B N 1
ATOM 2620 C CA . ALA B 1 78 ? 195.115 163.613 168.555 1.00 133.43 78 ALA B CA 1
ATOM 2621 C C . ALA B 1 78 ? 195.638 164.480 169.687 1.00 133.43 78 ALA B C 1
ATOM 2622 O O . ALA B 1 78 ? 196.784 164.940 169.631 1.00 133.43 78 ALA B O 1
ATOM 2624 N N . GLU B 1 79 ? 194.812 164.708 170.711 1.00 139.31 79 GLU B N 1
ATOM 2625 C CA . GLU B 1 79 ? 195.255 165.406 171.911 1.00 139.31 79 GLU B CA 1
ATOM 2626 C C . GLU B 1 79 ? 196.349 164.630 172.629 1.00 139.31 79 GLU B C 1
ATOM 2627 O O . GLU B 1 79 ? 197.362 165.204 173.038 1.00 139.31 79 GLU B O 1
ATOM 2633 N N . GLU B 1 80 ? 196.171 163.317 172.772 1.00 142.73 80 GLU B N 1
ATOM 2634 C CA . GLU B 1 80 ? 197.146 162.499 173.481 1.00 142.73 80 GLU B CA 1
ATOM 2635 C C . GLU B 1 80 ? 198.450 162.351 172.718 1.00 142.73 80 GLU B C 1
ATOM 2636 O O . GLU B 1 80 ? 199.516 162.283 173.333 1.00 142.73 80 GLU B O 1
ATOM 2642 N N . TRP B 1 81 ? 198.396 162.303 171.393 1.00 147.14 81 TRP B N 1
ATOM 2643 C CA . TRP B 1 81 ? 199.625 162.136 170.633 1.00 147.14 81 TRP B CA 1
ATOM 2644 C C . TRP B 1 81 ? 200.420 163.432 170.562 1.00 147.14 81 TRP B C 1
ATOM 2645 O O . TRP B 1 81 ? 201.649 163.399 170.442 1.00 147.14 81 TRP B O 1
ATOM 2656 N N . LYS B 1 82 ? 199.745 164.578 170.637 1.00 146.54 82 LYS B N 1
ATOM 2657 C CA . LYS B 1 82 ? 200.442 165.855 170.582 1.00 146.54 82 LYS B CA 1
ATOM 2658 C C . LYS B 1 82 ? 201.215 166.131 171.866 1.00 146.54 82 LYS B C 1
ATOM 2659 O O . LYS B 1 82 ? 202.264 166.783 171.828 1.00 146.54 82 LYS B O 1
ATOM 2665 N N . ARG B 1 83 ? 200.736 165.610 172.991 1.00 149.45 83 ARG B N 1
ATOM 2666 C CA . ARG B 1 83 ? 201.359 165.853 174.278 1.00 149.45 83 ARG B CA 1
ATOM 2667 C C . ARG B 1 83 ? 202.663 165.063 174.407 1.00 149.45 83 ARG B C 1
ATOM 2668 O O . ARG B 1 83 ? 202.786 163.964 173.862 1.00 149.45 83 ARG B O 1
ATOM 2676 N N . PRO B 1 84 ? 203.659 165.616 175.106 1.00 153.27 84 PRO B N 1
ATOM 2677 C CA . PRO B 1 84 ? 204.977 164.971 175.165 1.00 153.27 84 PRO B CA 1
ATOM 2678 C C . PRO B 1 84 ? 204.973 163.699 175.998 1.00 153.27 84 PRO B C 1
ATOM 2679 O O . PRO B 1 84 ? 204.070 163.439 176.795 1.00 153.27 84 PRO B O 1
ATOM 2683 N N . THR B 1 85 ? 206.025 162.904 175.800 1.00 153.86 85 THR B N 1
ATOM 2684 C CA . THR B 1 85 ? 206.191 161.657 176.537 1.00 153.86 85 THR B CA 1
ATOM 2685 C C . THR B 1 85 ? 206.519 161.949 177.996 1.00 153.86 85 THR B C 1
ATOM 2686 O O . THR B 1 85 ? 207.423 162.735 178.298 1.00 153.86 85 THR B O 1
ATOM 2690 N N . GLY B 1 86 ? 205.779 161.319 178.898 1.00 154.25 86 GLY B N 1
ATOM 2691 C CA . GLY B 1 86 ? 205.872 161.635 180.306 1.00 154.25 86 GLY B CA 1
ATOM 2692 C C . GLY B 1 86 ? 204.623 162.366 180.735 1.00 154.25 86 GLY B C 1
ATOM 2693 O O . GLY B 1 86 ? 204.052 162.091 181.794 1.00 154.25 86 GLY B O 1
ATOM 2694 N N . ARG B 1 87 ? 204.182 163.299 179.890 1.00 154.83 87 ARG B N 1
ATOM 2695 C CA . ARG B 1 87 ? 202.903 163.960 180.113 1.00 154.83 87 ARG B CA 1
ATOM 2696 C C . ARG B 1 87 ? 201.745 163.059 179.700 1.00 154.83 87 ARG B C 1
ATOM 2697 O O . ARG B 1 87 ? 200.642 163.183 180.246 1.00 154.83 87 ARG B O 1
ATOM 2705 N N . ARG B 1 88 ? 201.991 162.131 178.769 1.00 152.87 88 ARG B N 1
ATOM 2706 C CA . ARG B 1 88 ? 200.967 161.220 178.256 1.00 152.87 88 ARG B CA 1
ATOM 2707 C C . ARG B 1 88 ? 200.466 160.301 179.362 1.00 152.87 88 ARG B C 1
ATOM 2708 O O . ARG B 1 88 ? 201.249 159.595 180.003 1.00 152.87 88 ARG B O 1
ATOM 2716 N N . THR B 1 89 ? 199.153 160.307 179.579 1.00 152.95 89 THR B N 1
ATOM 2717 C CA . THR B 1 89 ? 198.550 159.458 180.593 1.00 152.95 89 THR B CA 1
ATOM 2718 C C . THR B 1 89 ? 198.294 158.048 180.095 1.00 152.95 89 THR B C 1
ATOM 2719 O O . THR B 1 89 ? 197.813 157.215 180.866 1.00 152.95 89 THR B O 1
ATOM 2723 N N . LYS B 1 90 ? 198.583 157.765 178.831 1.00 147.22 90 LYS B N 1
ATOM 2724 C CA . LYS B 1 90 ? 198.267 156.481 178.228 1.00 147.22 90 LYS B CA 1
ATOM 2725 C C . LYS B 1 90 ? 199.529 155.765 177.789 1.00 147.22 90 LYS B C 1
ATOM 2726 O O . LYS B 1 90 ? 200.539 156.391 177.465 1.00 147.22 90 LYS B O 1
ATOM 2732 N N . ASP B 1 91 ? 199.459 154.445 177.785 1.00 139.80 91 ASP B N 1
ATOM 2733 C CA . ASP B 1 91 ? 200.519 153.640 177.216 1.00 139.80 91 ASP B CA 1
ATOM 2734 C C . ASP B 1 91 ? 200.503 153.779 175.698 1.00 139.80 91 ASP B C 1
ATOM 2735 O O . ASP B 1 91 ? 199.454 154.034 175.104 1.00 139.80 91 ASP B O 1
ATOM 2737 N N . PRO B 1 92 ? 201.659 153.641 175.043 1.00 137.49 92 PRO B N 1
ATOM 2738 C CA . PRO B 1 92 ? 201.672 153.694 173.573 1.00 137.49 92 PRO B CA 1
ATOM 2739 C C . PRO B 1 92 ? 200.955 152.535 172.900 1.00 137.49 92 PRO B C 1
ATOM 2740 O O . PRO B 1 92 ? 200.558 152.680 171.738 1.00 137.49 92 PRO B O 1
ATOM 2744 N N . SER B 1 93 ? 200.768 151.401 173.577 1.00 135.00 93 SER B N 1
ATOM 2745 C CA . SER B 1 93 ? 199.998 150.315 172.984 1.00 135.00 93 SER B CA 1
ATOM 2746 C C . SER B 1 93 ? 198.507 150.607 172.991 1.00 135.00 93 SER B C 1
ATOM 2747 O O . SER B 1 93 ? 197.787 150.129 172.111 1.00 135.00 93 SER B O 1
ATOM 2750 N N . VAL B 1 94 ? 198.026 151.365 173.976 1.00 134.07 94 VAL B N 1
ATOM 2751 C CA . VAL B 1 94 ? 196.618 151.740 174.021 1.00 134.07 94 VAL B CA 1
ATOM 2752 C C . VAL B 1 94 ? 196.309 152.771 172.946 1.00 134.07 94 VAL B C 1
ATOM 2753 O O . VAL B 1 94 ? 195.242 152.738 172.326 1.00 134.07 94 VAL B O 1
ATOM 2757 N N . LEU B 1 95 ? 197.253 153.672 172.673 1.00 132.71 95 LEU B N 1
ATOM 2758 C CA . LEU B 1 95 ? 197.069 154.632 171.593 1.00 132.71 95 LEU B CA 1
ATOM 2759 C C . LEU B 1 95 ? 197.134 153.952 170.233 1.00 132.71 95 LEU B C 1
ATOM 2760 O O . LEU B 1 95 ? 196.366 154.297 169.330 1.00 132.71 95 LEU B O 1
ATOM 2765 N N . ARG B 1 96 ? 198.043 152.987 170.066 1.00 130.95 96 ARG B N 1
ATOM 2766 C CA . ARG B 1 96 ? 198.100 152.248 168.812 1.00 130.95 96 ARG B CA 1
ATOM 2767 C C . ARG B 1 96 ? 196.874 151.379 168.612 1.00 130.95 96 ARG B C 1
ATOM 2768 O O . ARG B 1 96 ? 196.420 151.212 167.476 1.00 130.95 96 ARG B O 1
ATOM 2776 N N . TYR B 1 97 ? 196.322 150.825 169.692 1.00 130.55 97 TYR B N 1
ATOM 2777 C CA . TYR B 1 97 ? 195.140 149.989 169.553 1.00 130.55 97 TYR B CA 1
ATOM 2778 C C . TYR B 1 97 ? 193.926 150.828 169.203 1.00 130.55 97 TYR B C 1
ATOM 2779 O O . TYR B 1 97 ? 193.063 150.401 168.432 1.00 130.55 97 TYR B O 1
ATOM 2788 N N . MET B 1 98 ? 193.862 152.026 169.761 1.00 128.19 98 MET B N 1
ATOM 2789 C CA . MET B 1 98 ? 192.767 152.954 169.527 1.00 128.19 98 MET B CA 1
ATOM 2790 C C . MET B 1 98 ? 192.738 153.432 168.084 1.00 128.19 98 MET B C 1
ATOM 2791 O O . MET B 1 98 ? 191.674 153.491 167.461 1.00 128.19 98 MET B O 1
ATOM 2796 N N . LEU B 1 99 ? 193.908 153.785 167.552 1.00 119.05 99 LEU B N 1
ATOM 2797 C CA . LEU B 1 99 ? 194.035 154.181 166.158 1.00 119.05 99 LEU B CA 1
ATOM 2798 C C . LEU B 1 99 ? 193.682 153.039 165.219 1.00 119.05 99 LEU B C 1
ATOM 2799 O O . LEU B 1 99 ? 193.049 153.257 164.182 1.00 119.05 99 LEU B O 1
ATOM 2804 N N . CYS B 1 100 ? 194.067 151.816 165.575 1.00 115.70 100 CYS B N 1
ATOM 2805 C CA . CYS B 1 100 ? 193.738 150.662 164.755 1.00 115.70 100 CYS B CA 1
ATOM 2806 C C . CYS B 1 100 ? 192.246 150.361 164.781 1.00 115.70 100 CYS B C 1
ATOM 2807 O O . CYS B 1 100 ? 191.698 149.890 163.786 1.00 115.70 100 CYS B O 1
ATOM 2810 N N . SER B 1 101 ? 191.574 150.654 165.892 1.00 112.01 101 SER B N 1
ATOM 2811 C CA . SER B 1 101 ? 190.132 150.455 165.982 1.00 112.01 101 SER B CA 1
ATOM 2812 C C . SER B 1 101 ? 189.369 151.427 165.094 1.00 112.01 101 SER B C 1
ATOM 2813 O O . SER B 1 101 ? 188.405 151.040 164.426 1.00 112.01 101 SER B O 1
ATOM 2816 N N . ILE B 1 102 ? 189.781 152.693 165.086 1.00 108.19 102 ILE B N 1
ATOM 2817 C CA . ILE B 1 102 ? 189.133 153.699 164.254 1.00 108.19 102 ILE B CA 1
ATOM 2818 C C . ILE B 1 102 ? 189.386 153.419 162.778 1.00 108.19 102 ILE B C 1
ATOM 2819 O O . ILE B 1 102 ? 188.490 153.567 161.943 1.00 108.19 102 ILE B O 1
ATOM 2824 N N . THR B 1 103 ? 190.598 152.976 162.445 1.00 103.77 103 THR B N 1
ATOM 2825 C CA . THR B 1 103 ? 190.968 152.714 161.063 1.00 103.77 103 THR B CA 1
ATOM 2826 C C . THR B 1 103 ? 190.189 151.542 160.487 1.00 103.77 103 THR B C 1
ATOM 2827 O O . THR B 1 103 ? 189.731 151.602 159.343 1.00 103.77 103 THR B O 1
ATOM 2831 N N . GLN B 1 104 ? 189.995 150.487 161.276 1.00 106.34 104 GLN B N 1
ATOM 2832 C CA . GLN B 1 104 ? 189.300 149.305 160.785 1.00 106.34 104 GLN B CA 1
ATOM 2833 C C . GLN B 1 104 ? 187.816 149.550 160.568 1.00 106.34 104 GLN B C 1
ATOM 2834 O O . GLN B 1 104 ? 187.233 148.981 159.645 1.00 106.34 104 GLN B O 1
ATOM 2840 N N . ARG B 1 105 ? 187.188 150.388 161.382 1.00 105.05 105 ARG B N 1
ATOM 2841 C CA . ARG B 1 105 ? 185.797 150.711 161.113 1.00 105.05 105 ARG B CA 1
ATOM 2842 C C . ARG B 1 105 ? 185.643 151.725 159.991 1.00 105.05 105 ARG B C 1
ATOM 2843 O O . ARG B 1 105 ? 184.568 151.822 159.399 1.00 105.05 105 ARG B O 1
ATOM 2851 N N . SER B 1 106 ? 186.689 152.476 159.682 1.00 95.47 106 SER B N 1
ATOM 2852 C CA . SER B 1 106 ? 186.628 153.456 158.618 1.00 95.47 106 SER B CA 1
ATOM 2853 C C . SER B 1 106 ? 186.872 152.854 157.252 1.00 95.47 106 SER B C 1
ATOM 2854 O O . SER B 1 106 ? 186.802 153.582 156.265 1.00 95.47 106 SER B O 1
ATOM 2857 N N . LEU B 1 107 ? 187.154 151.559 157.174 1.00 91.87 107 LEU B N 1
ATOM 2858 C CA . LEU B 1 107 ? 187.404 150.876 155.918 1.00 91.87 107 LEU B CA 1
ATOM 2859 C C . LEU B 1 107 ? 186.201 150.110 155.399 1.00 91.87 107 LEU B C 1
ATOM 2860 O O . LEU B 1 107 ? 186.313 149.453 154.372 1.00 91.87 107 LEU B O 1
ATOM 2865 N N . ILE B 1 108 ? 185.060 150.192 156.066 1.00 89.07 108 ILE B N 1
ATOM 2866 C CA . ILE B 1 108 ? 183.887 149.441 155.642 1.00 89.07 108 ILE B CA 1
ATOM 2867 C C . ILE B 1 108 ? 183.226 150.093 154.440 1.00 89.07 108 ILE B C 1
ATOM 2868 O O . ILE B 1 108 ? 182.969 149.435 153.433 1.00 89.07 108 ILE B O 1
ATOM 2873 N N . ALA B 1 109 ? 182.929 151.374 154.528 1.00 83.84 109 ALA B N 1
ATOM 2874 C CA . ALA B 1 109 ? 182.383 152.146 153.420 1.00 83.84 109 ALA B CA 1
ATOM 2875 C C . ALA B 1 109 ? 183.302 152.255 152.196 1.00 83.84 109 ALA B C 1
ATOM 2876 O O . ALA B 1 109 ? 182.775 152.269 151.082 1.00 83.84 109 ALA B O 1
ATOM 2878 N N . PRO B 1 110 ? 184.643 152.351 152.317 1.00 80.66 110 PRO B N 1
ATOM 2879 C CA . PRO B 1 110 ? 185.469 152.156 151.120 1.00 80.66 110 PRO B CA 1
ATOM 2880 C C . PRO B 1 110 ? 185.352 150.787 150.494 1.00 80.66 110 PRO B C 1
ATOM 2881 O O . PRO B 1 110 ? 185.371 150.677 149.267 1.00 80.66 110 PRO B O 1
ATOM 2885 N N . ALA B 1 111 ? 185.242 149.736 151.300 1.00 81.54 111 ALA B N 1
ATOM 2886 C CA . ALA B 1 111 ? 185.135 148.391 150.760 1.00 81.54 111 ALA B CA 1
ATOM 2887 C C . ALA B 1 111 ? 183.783 148.152 150.110 1.00 81.54 111 ALA B C 1
ATOM 2888 O O . ALA B 1 111 ? 183.699 147.423 149.123 1.00 81.54 111 ALA B O 1
ATOM 2890 N N . VAL B 1 112 ? 182.728 148.767 150.638 1.00 80.96 112 VAL B N 1
ATOM 2891 C CA . VAL B 1 112 ? 181.414 148.679 150.019 1.00 80.96 112 VAL B CA 1
ATOM 2892 C C . VAL B 1 112 ? 181.403 149.387 148.673 1.00 80.96 112 VAL B C 1
ATOM 2893 O O . VAL B 1 112 ? 180.819 148.882 147.713 1.00 80.96 112 VAL B O 1
ATOM 2897 N N . TRP B 1 113 ? 182.084 150.534 148.565 1.00 71.82 113 TRP B N 1
ATOM 2898 C CA . TRP B 1 113 ? 182.157 151.250 147.297 1.00 71.82 113 TRP B CA 1
ATOM 2899 C C . TRP B 1 113 ? 182.884 150.445 146.233 1.00 71.82 113 TRP B C 1
ATOM 2900 O O . TRP B 1 113 ? 182.411 150.364 145.102 1.00 71.82 113 TRP B O 1
ATOM 2911 N N . VAL B 1 114 ? 184.046 149.880 146.567 1.00 74.65 114 VAL B N 1
ATOM 2912 C CA . VAL B 1 114 ? 184.837 149.124 145.602 1.00 74.65 114 VAL B CA 1
ATOM 2913 C C . VAL B 1 114 ? 184.081 147.896 145.131 1.00 74.65 114 VAL B C 1
ATOM 2914 O O . VAL B 1 114 ? 184.114 147.555 143.949 1.00 74.65 114 VAL B O 1
ATOM 2918 N N . SER B 1 115 ? 183.309 147.279 146.013 1.00 76.74 115 SER B N 1
ATOM 2919 C CA . SER B 1 115 ? 182.581 146.081 145.643 1.00 76.74 115 SER B CA 1
ATOM 2920 C C . SER B 1 115 ? 181.380 146.378 144.754 1.00 76.74 115 SER B C 1
ATOM 2921 O O . SER B 1 115 ? 181.169 145.668 143.775 1.00 76.74 115 SER B O 1
ATOM 2924 N N . VAL B 1 116 ? 180.590 147.417 145.052 1.00 75.09 116 VAL B N 1
ATOM 2925 C CA . VAL B 1 116 ? 179.480 147.755 144.159 1.00 75.09 116 VAL B CA 1
ATOM 2926 C C . VAL B 1 116 ? 179.987 148.277 142.829 1.00 75.09 116 VAL B C 1
ATOM 2927 O O . VAL B 1 116 ? 179.320 148.120 141.813 1.00 75.09 116 VAL B O 1
ATOM 2931 N N . THR B 1 117 ? 181.165 148.880 142.802 1.00 72.00 117 THR B N 1
ATOM 2932 C CA . THR B 1 117 ? 181.701 149.406 141.561 1.00 72.00 117 THR B CA 1
ATOM 2933 C C . THR B 1 117 ? 182.204 148.288 140.664 1.00 72.00 117 THR B C 1
ATOM 2934 O O . THR B 1 117 ? 182.019 148.329 139.447 1.00 72.00 117 THR B O 1
ATOM 2938 N N . LEU B 1 118 ? 182.810 147.265 141.249 1.00 70.62 118 LEU B N 1
ATOM 2939 C CA . LEU B 1 118 ? 183.273 146.134 140.465 1.00 70.62 118 LEU B CA 1
ATOM 2940 C C . LEU B 1 118 ? 182.143 145.201 140.062 1.00 70.62 118 LEU B C 1
ATOM 2941 O O . LEU B 1 118 ? 182.212 144.593 138.998 1.00 70.62 118 LEU B O 1
ATOM 2946 N N . MET B 1 119 ? 181.097 145.073 140.875 1.00 75.91 119 MET B N 1
ATOM 2947 C CA . MET B 1 119 ? 179.972 144.246 140.468 1.00 75.91 119 MET B CA 1
ATOM 2948 C C . MET B 1 119 ? 179.122 144.918 139.414 1.00 75.91 119 MET B C 1
ATOM 2949 O O . MET B 1 119 ? 178.461 144.234 138.637 1.00 75.91 119 MET B O 1
ATOM 2954 N N . ASP B 1 120 ? 179.094 146.241 139.387 1.00 78.70 120 ASP B N 1
ATOM 2955 C CA . ASP B 1 120 ? 178.344 146.937 138.361 1.00 78.70 120 ASP B CA 1
ATOM 2956 C C . ASP B 1 120 ? 179.069 146.897 137.025 1.00 78.70 120 ASP B C 1
ATOM 2957 O O . ASP B 1 120 ? 178.432 146.788 135.980 1.00 78.70 120 ASP B O 1
ATOM 2962 N N . GLY B 1 121 ? 180.385 147.007 137.029 1.00 73.10 121 GLY B N 1
ATOM 2963 C CA . GLY B 1 121 ? 181.153 146.817 135.826 1.00 73.10 121 GLY B CA 1
ATOM 2964 C C . GLY B 1 121 ? 181.421 148.044 134.986 1.00 73.10 121 GLY B C 1
ATOM 2965 O O . GLY B 1 121 ? 182.144 147.935 133.996 1.00 73.10 121 GLY B O 1
ATOM 2966 N N . LYS B 1 122 ? 180.891 149.208 135.353 1.00 75.30 122 LYS B N 1
ATOM 2967 C CA . LYS B 1 122 ? 181.029 150.397 134.519 1.00 75.30 122 LYS B CA 1
ATOM 2968 C C . LYS B 1 122 ? 182.404 151.038 134.595 1.00 75.30 122 LYS B C 1
ATOM 2969 O O . LYS B 1 122 ? 182.835 151.642 133.620 1.00 75.30 122 LYS B O 1
ATOM 2975 N N . SER B 1 123 ? 183.087 150.952 135.735 1.00 72.84 123 SER B N 1
ATOM 2976 C CA . SER B 1 123 ? 184.435 151.494 135.836 1.00 72.84 123 SER B CA 1
ATOM 2977 C C . SER B 1 123 ? 185.430 150.716 135.001 1.00 72.84 123 SER B C 1
ATOM 2978 O O . SER B 1 123 ? 186.364 151.301 134.458 1.00 72.84 123 SER B O 1
ATOM 2981 N N . PHE B 1 124 ? 185.273 149.399 134.905 1.00 72.10 124 PHE B N 1
ATOM 2982 C CA . PHE B 1 124 ? 186.145 148.651 134.017 1.00 72.10 124 PHE B CA 1
ATOM 2983 C C . PHE B 1 124 ? 185.764 148.856 132.573 1.00 72.10 124 PHE B C 1
ATOM 2984 O O . PHE B 1 124 ? 186.631 148.797 131.704 1.00 72.10 124 PHE B O 1
ATOM 2992 N N . LEU B 1 125 ? 184.480 149.063 132.293 1.00 72.65 125 LEU B N 1
ATOM 2993 C CA . LEU B 1 125 ? 184.057 149.287 130.921 1.00 72.65 125 LEU B CA 1
ATOM 2994 C C . LEU B 1 125 ? 184.588 150.604 130.399 1.00 72.65 125 LEU B C 1
ATOM 2995 O O . LEU B 1 125 ? 185.015 150.692 129.249 1.00 72.65 125 LEU B O 1
ATOM 3000 N N . CYS B 1 126 ? 184.597 151.630 131.240 1.00 75.61 126 CYS B N 1
ATOM 3001 C CA . CYS B 1 126 ? 185.142 152.909 130.831 1.00 75.61 126 CYS B CA 1
ATOM 3002 C C . CYS B 1 126 ? 186.656 152.841 130.711 1.00 75.61 126 CYS B C 1
ATOM 3003 O O . CYS B 1 126 ? 187.211 153.234 129.690 1.00 75.61 126 CYS B O 1
ATOM 3006 N N . ALA B 1 127 ? 187.334 152.266 131.699 1.00 73.53 127 ALA B N 1
ATOM 3007 C CA . ALA B 1 127 ? 188.788 152.317 131.735 1.00 73.53 127 ALA B CA 1
ATOM 3008 C C . ALA B 1 127 ? 189.474 151.399 130.732 1.00 73.53 127 ALA B C 1
ATOM 3009 O O . ALA B 1 127 ? 190.599 151.690 130.324 1.00 73.53 127 ALA B O 1
ATOM 3011 N N . PHE B 1 128 ? 188.843 150.304 130.310 1.00 79.42 128 PHE B N 1
ATOM 3012 C CA . PHE B 1 128 ? 189.545 149.246 129.592 1.00 79.42 128 PHE B CA 1
ATOM 3013 C C . PHE B 1 128 ? 188.975 148.982 128.210 1.00 79.42 128 PHE B C 1
ATOM 3014 O O . PHE B 1 128 ? 189.321 147.980 127.597 1.00 79.42 128 PHE B O 1
ATOM 3022 N N . SER B 1 129 ? 188.106 149.841 127.702 1.00 83.51 129 SER B N 1
ATOM 3023 C CA . SER B 1 129 ? 187.525 149.581 126.396 1.00 83.51 129 SER B CA 1
ATOM 3024 C C . SER B 1 129 ? 188.463 149.919 125.251 1.00 83.51 129 SER B C 1
ATOM 3025 O O . SER B 1 129 ? 188.265 149.414 124.148 1.00 83.51 129 SER B O 1
ATOM 3028 N N . ILE B 1 130 ? 189.477 150.756 125.472 1.00 87.67 130 ILE B N 1
ATOM 3029 C CA . ILE B 1 130 ? 190.481 150.961 124.435 1.00 87.67 130 ILE B CA 1
ATOM 3030 C C . ILE B 1 130 ? 191.534 149.871 124.436 1.00 87.67 130 ILE B C 1
ATOM 3031 O O . ILE B 1 130 ? 192.365 149.826 123.527 1.00 87.67 130 ILE B O 1
ATOM 3036 N N . ASN B 1 131 ? 191.533 149.008 125.439 1.00 89.86 131 ASN B N 1
ATOM 3037 C CA . ASN B 1 131 ? 192.427 147.871 125.521 1.00 89.86 131 ASN B CA 1
ATOM 3038 C C . ASN B 1 131 ? 191.832 146.626 124.903 1.00 89.86 131 ASN B C 1
ATOM 3039 O O . ASN B 1 131 ? 192.438 145.561 124.989 1.00 89.86 131 ASN B O 1
ATOM 3044 N N . LEU B 1 132 ? 190.664 146.732 124.290 1.00 92.65 132 LEU B N 1
ATOM 3045 C CA . LEU B 1 132 ? 190.018 145.574 123.713 1.00 92.65 132 LEU B CA 1
ATOM 3046 C C . LEU B 1 132 ? 190.674 145.171 122.410 1.00 92.65 132 LEU B C 1
ATOM 3047 O O . LEU B 1 132 ? 191.405 145.935 121.781 1.00 92.65 132 LEU B O 1
ATOM 3052 N N . ASP B 1 133 ? 190.412 143.935 122.023 1.00 106.86 133 ASP B N 1
ATOM 3053 C CA . ASP B 1 133 ? 190.835 143.362 120.753 1.00 106.86 133 ASP B CA 1
ATOM 3054 C C . ASP B 1 133 ? 189.535 143.050 120.030 1.00 106.86 133 ASP B C 1
ATOM 3055 O O . ASP B 1 133 ? 188.923 142.010 120.276 1.00 106.86 133 ASP B O 1
ATOM 3060 N N . ILE B 1 134 ? 189.100 143.949 119.147 1.00 107.33 134 ILE B N 1
ATOM 3061 C CA . ILE B 1 134 ? 187.692 143.981 118.758 1.00 107.33 134 ILE B CA 1
ATOM 3062 C C . ILE B 1 134 ? 187.319 142.887 117.769 1.00 107.33 134 ILE B C 1
ATOM 3063 O O . ILE B 1 134 ? 186.131 142.698 117.477 1.00 107.33 134 ILE B O 1
ATOM 3068 N N . GLU B 1 135 ? 188.294 142.118 117.287 1.00 112.05 135 GLU B N 1
ATOM 3069 C CA . GLU B 1 135 ? 188.013 141.005 116.393 1.00 112.05 135 GLU B CA 1
ATOM 3070 C C . GLU B 1 135 ? 187.368 139.824 117.103 1.00 112.05 135 GLU B C 1
ATOM 3071 O O . GLU B 1 135 ? 186.906 138.897 116.433 1.00 112.05 135 GLU B O 1
ATOM 3077 N N . LYS B 1 136 ? 187.322 139.839 118.431 1.00 105.84 136 LYS B N 1
ATOM 3078 C CA . LYS B 1 136 ? 186.691 138.789 119.214 1.00 105.84 136 LYS B CA 1
ATOM 3079 C C . LYS B 1 136 ? 185.198 138.998 119.403 1.00 105.84 136 LYS B C 1
ATOM 3080 O O . LYS B 1 136 ? 184.563 138.190 120.084 1.00 105.84 136 LYS B O 1
ATOM 3086 N N . PHE B 1 137 ? 184.623 140.052 118.829 1.00 101.60 137 PHE B N 1
ATOM 3087 C CA . PHE B 1 137 ? 183.324 140.552 119.251 1.00 101.60 137 PHE B CA 1
ATOM 3088 C C . PHE B 1 137 ? 182.331 140.755 118.120 1.00 101.60 137 PHE B C 1
ATOM 3089 O O . PHE B 1 137 ? 181.129 140.814 118.392 1.00 101.60 137 PHE B O 1
ATOM 3097 N N . GLY B 1 138 ? 182.783 140.863 116.874 1.00 113.41 138 GLY B N 1
ATOM 3098 C CA . GLY B 1 138 ? 181.869 141.109 115.776 1.00 113.41 138 GLY B CA 1
ATOM 3099 C C . GLY B 1 138 ? 182.497 141.023 114.404 1.00 113.41 138 GLY B C 1
ATOM 3100 O O . GLY B 1 138 ? 183.243 140.079 114.122 1.00 113.41 138 GLY B O 1
ATOM 3101 N N . ASN B 1 139 ? 182.170 141.983 113.535 1.00 122.66 139 ASN B N 1
ATOM 3102 C CA . ASN B 1 139 ? 182.832 142.091 112.241 1.00 122.66 139 ASN B CA 1
ATOM 3103 C C . ASN B 1 139 ? 184.317 142.370 112.424 1.00 122.66 139 ASN B C 1
ATOM 3104 O O . ASN B 1 139 ? 184.738 143.041 113.370 1.00 122.66 139 ASN B O 1
ATOM 3109 N N . ALA B 1 140 ? 185.120 141.815 111.523 1.00 125.72 140 ALA B N 1
ATOM 3110 C CA . ALA B 1 140 ? 186.522 142.189 111.452 1.00 125.72 140 ALA B CA 1
ATOM 3111 C C . ALA B 1 140 ? 186.735 143.438 110.617 1.00 125.72 140 ALA B C 1
ATOM 3112 O O . ALA B 1 140 ? 187.785 144.078 110.733 1.00 125.72 140 ALA B O 1
ATOM 3114 N N . SER B 1 141 ? 185.747 143.808 109.803 1.00 126.11 141 SER B N 1
ATOM 3115 C CA . SER B 1 141 ? 185.826 144.950 108.906 1.00 126.11 141 SER B CA 1
ATOM 3116 C C . SER B 1 141 ? 185.513 146.266 109.592 1.00 126.11 141 SER B C 1
ATOM 3117 O O . SER B 1 141 ? 185.343 147.276 108.901 1.00 126.11 141 SER B O 1
ATOM 3120 N N . LEU B 1 142 ? 185.408 146.282 110.920 1.00 122.19 142 LEU B N 1
ATOM 3121 C CA . LEU B 1 142 ? 185.185 147.539 111.619 1.00 122.19 142 LEU B CA 1
ATOM 3122 C C . LEU B 1 142 ? 186.444 148.389 111.643 1.00 122.19 142 LEU B C 1
ATOM 3123 O O . LEU B 1 142 ? 186.451 149.502 111.111 1.00 122.19 142 LEU B O 1
ATOM 3128 N N . VAL B 1 143 ? 187.523 147.870 112.220 1.00 123.53 143 VAL B N 1
ATOM 3129 C CA . VAL B 1 143 ? 188.723 148.655 112.467 1.00 123.53 143 VAL B CA 1
ATOM 3130 C C . VAL B 1 143 ? 189.744 148.545 111.352 1.00 123.53 143 VAL B C 1
ATOM 3131 O O . VAL B 1 143 ? 190.909 148.912 111.563 1.00 123.53 143 VAL B O 1
ATOM 3135 N N . ILE B 1 144 ? 189.362 148.050 110.180 1.00 126.22 144 ILE B N 1
ATOM 3136 C CA . ILE B 1 144 ? 190.194 148.218 108.996 1.00 126.22 144 ILE B CA 1
ATOM 3137 C C . ILE B 1 144 ? 189.760 149.513 108.334 1.00 126.22 144 ILE B C 1
ATOM 3138 O O . ILE B 1 144 ? 188.625 149.970 108.508 1.00 126.22 144 ILE B O 1
ATOM 3143 N N . GLY B 1 145 ? 190.675 150.136 107.599 1.00 124.76 145 GLY B N 1
ATOM 3144 C CA . GLY B 1 145 ? 190.413 151.446 107.049 1.00 124.76 145 GLY B CA 1
ATOM 3145 C C . GLY B 1 145 ? 190.520 152.586 108.039 1.00 124.76 145 GLY B C 1
ATOM 3146 O O . GLY B 1 145 ? 190.304 153.742 107.652 1.00 124.76 145 GLY B O 1
ATOM 3147 N N . MET B 1 146 ? 190.833 152.300 109.300 1.00 119.31 146 MET B N 1
ATOM 3148 C CA . MET B 1 146 ? 191.036 153.308 110.325 1.00 119.31 146 MET B CA 1
ATOM 3149 C C . MET B 1 146 ? 192.515 153.446 110.643 1.00 119.31 146 MET B C 1
ATOM 3150 O O . MET B 1 146 ? 193.312 152.528 110.443 1.00 119.31 146 MET B O 1
ATOM 3155 N N . THR B 1 147 ? 192.866 154.612 111.163 1.00 116.28 147 THR B N 1
ATOM 3156 C CA . THR B 1 147 ? 194.185 154.860 111.707 1.00 116.28 147 THR B CA 1
ATOM 3157 C C . THR B 1 147 ? 194.253 154.226 113.101 1.00 116.28 147 THR B C 1
ATOM 3158 O O . THR B 1 147 ? 193.243 153.782 113.646 1.00 116.28 147 THR B O 1
ATOM 3162 N N . GLU B 1 148 ? 195.460 154.131 113.664 1.00 115.47 148 GLU B N 1
ATOM 3163 C CA . GLU B 1 148 ? 195.587 153.747 115.066 1.00 115.47 148 GLU B CA 1
ATOM 3164 C C . GLU B 1 148 ? 194.914 154.761 115.984 1.00 115.47 148 GLU B C 1
ATOM 3165 O O . GLU B 1 148 ? 194.296 154.381 116.984 1.00 115.47 148 GLU B O 1
ATOM 3171 N N . THR B 1 149 ? 194.994 156.045 115.636 1.00 112.71 149 THR B N 1
ATOM 3172 C CA . THR B 1 149 ? 194.308 157.093 116.385 1.00 112.71 149 THR B CA 1
ATOM 3173 C C . THR B 1 149 ? 192.796 156.956 116.275 1.00 112.71 149 THR B C 1
ATOM 3174 O O . THR B 1 149 ? 192.074 157.121 117.266 1.00 112.71 149 THR B O 1
ATOM 3178 N N . GLU B 1 150 ? 192.301 156.633 115.085 1.00 112.90 150 GLU B N 1
ATOM 3179 C CA . GLU B 1 150 ? 190.864 156.615 114.872 1.00 112.90 150 GLU B CA 1
ATOM 3180 C C . GLU B 1 150 ? 190.213 155.389 115.492 1.00 112.90 150 GLU B C 1
ATOM 3181 O O . GLU B 1 150 ? 189.068 155.466 115.945 1.00 112.90 150 GLU B O 1
ATOM 3187 N N . LYS B 1 151 ? 190.916 154.263 115.555 1.00 107.42 151 LYS B N 1
ATOM 3188 C CA . LYS B 1 151 ? 190.336 153.113 116.230 1.00 107.42 151 LYS B CA 1
ATOM 3189 C C . LYS B 1 151 ? 190.401 153.237 117.744 1.00 107.42 151 LYS B C 1
ATOM 3190 O O . LYS B 1 151 ? 189.598 152.607 118.429 1.00 107.42 151 LYS B O 1
ATOM 3196 N N . LEU B 1 152 ? 191.319 154.041 118.280 1.00 99.81 152 LEU B N 1
ATOM 3197 C CA . LEU B 1 152 ? 191.259 154.359 119.698 1.00 99.81 152 LEU B CA 1
ATOM 3198 C C . LEU B 1 152 ? 190.049 155.217 120.022 1.00 99.81 152 LEU B C 1
ATOM 3199 O O . LEU B 1 152 ? 189.460 155.075 121.094 1.00 99.81 152 LEU B O 1
ATOM 3204 N N . LYS B 1 153 ? 189.669 156.118 119.118 1.00 99.65 153 LYS B N 1
ATOM 3205 C CA . LYS B 1 153 ? 188.438 156.871 119.315 1.00 99.65 153 LYS B CA 1
ATOM 3206 C C . LYS B 1 153 ? 187.216 155.994 119.135 1.00 99.65 153 LYS B C 1
ATOM 3207 O O . LYS B 1 153 ? 186.179 156.247 119.754 1.00 99.65 153 LYS B O 1
ATOM 3213 N N . PHE B 1 154 ? 187.316 154.976 118.284 1.00 96.52 154 PHE B N 1
ATOM 3214 C CA . PHE B 1 154 ? 186.205 154.065 118.050 1.00 96.52 154 PHE B CA 1
ATOM 3215 C C . PHE B 1 154 ? 185.957 153.175 119.262 1.00 96.52 154 PHE B C 1
ATOM 3216 O O . PHE B 1 154 ? 184.812 152.986 119.679 1.00 96.52 154 PHE B O 1
ATOM 3224 N N . LEU B 1 155 ? 187.020 152.619 119.835 1.00 91.39 155 LEU B N 1
ATOM 3225 C CA . LEU B 1 155 ? 186.905 151.752 120.995 1.00 91.39 155 LEU B CA 1
ATOM 3226 C C . LEU B 1 155 ? 186.569 152.509 122.260 1.00 91.39 155 LEU B C 1
ATOM 3227 O O . LEU B 1 155 ? 186.022 151.918 123.188 1.00 91.39 155 LEU B O 1
ATOM 3232 N N . ALA B 1 156 ? 186.882 153.798 122.319 1.00 86.63 156 ALA B N 1
ATOM 3233 C CA . ALA B 1 156 ? 186.578 154.583 123.500 1.00 86.63 156 ALA B CA 1
ATOM 3234 C C . ALA B 1 156 ? 185.097 154.866 123.647 1.00 86.63 156 ALA B C 1
ATOM 3235 O O . ALA B 1 156 ? 184.663 155.210 124.741 1.00 86.63 156 ALA B O 1
ATOM 3237 N N . ARG B 1 157 ? 184.313 154.718 122.589 1.00 88.62 157 ARG B N 1
ATOM 3238 C CA . ARG B 1 157 ? 182.897 155.028 122.635 1.00 88.62 157 ARG B CA 1
ATOM 3239 C C . ARG B 1 157 ? 182.036 153.822 122.971 1.00 88.62 157 ARG B C 1
ATOM 3240 O O . ARG B 1 157 ? 180.819 153.965 123.056 1.00 88.62 157 ARG B O 1
ATOM 3248 N N . ILE B 1 158 ? 182.666 152.654 123.161 1.00 84.87 158 ILE B N 1
ATOM 3249 C CA . ILE B 1 158 ? 181.935 151.458 123.620 1.00 84.87 158 ILE B CA 1
ATOM 3250 C C . ILE B 1 158 ? 181.149 151.632 124.915 1.00 84.87 158 ILE B C 1
ATOM 3251 O O . ILE B 1 158 ? 180.009 151.146 124.974 1.00 84.87 158 ILE B O 1
ATOM 3256 N N . PRO B 1 159 ? 181.625 152.332 125.964 1.00 81.15 159 PRO B N 1
ATOM 3257 C CA . PRO B 1 159 ? 180.762 152.512 127.142 1.00 81.15 159 PRO B CA 1
ATOM 3258 C C . PRO B 1 159 ? 179.529 153.377 126.929 1.00 81.15 159 PRO B C 1
ATOM 3259 O O . PRO B 1 159 ? 178.703 153.462 127.839 1.00 81.15 159 PRO B O 1
ATOM 3263 N N . CYS B 1 160 ? 179.373 154.010 125.782 1.00 89.22 160 CYS B N 1
ATOM 3264 C CA . CYS B 1 160 ? 178.298 154.949 125.506 1.00 89.22 160 CYS B CA 1
ATOM 3265 C C . CYS B 1 160 ? 177.379 154.326 124.462 1.00 89.22 160 CYS B C 1
ATOM 3266 O O . CYS B 1 160 ? 177.807 154.078 123.334 1.00 89.22 160 CYS B O 1
ATOM 3269 N N . LYS B 1 161 ? 176.127 154.059 124.841 1.00 93.19 161 LYS B N 1
ATOM 3270 C CA . LYS B 1 161 ? 175.182 153.428 123.921 1.00 93.19 161 LYS B CA 1
ATOM 3271 C C . LYS B 1 161 ? 174.823 154.350 122.770 1.00 93.19 161 LYS B C 1
ATOM 3272 O O . LYS B 1 161 ? 174.706 153.908 121.624 1.00 93.19 161 LYS B O 1
ATOM 3278 N N . ASP B 1 162 ? 174.627 155.623 123.062 1.00 95.89 162 ASP B N 1
ATOM 3279 C CA . ASP B 1 162 ? 174.211 156.614 122.090 1.00 95.89 162 ASP B CA 1
ATOM 3280 C C . ASP B 1 162 ? 175.372 157.262 121.354 1.00 95.89 162 ASP B C 1
ATOM 3281 O O . ASP B 1 162 ? 175.168 158.258 120.662 1.00 95.89 162 ASP B O 1
ATOM 3286 N N . LEU B 1 163 ? 176.573 156.712 121.468 1.00 91.00 163 LEU B N 1
ATOM 3287 C CA . LEU B 1 163 ? 177.701 157.145 120.667 1.00 91.00 163 LEU B CA 1
ATOM 3288 C C . LEU B 1 163 ? 178.349 155.995 119.923 1.00 91.00 163 LEU B C 1
ATOM 3289 O O . LEU B 1 163 ? 179.285 156.225 119.156 1.00 91.00 163 LEU B O 1
ATOM 3294 N N . PHE B 1 164 ? 177.900 154.769 120.146 1.00 92.45 164 PHE B N 1
ATOM 3295 C CA . PHE B 1 164 ? 178.447 153.592 119.495 1.00 92.45 164 PHE B CA 1
ATOM 3296 C C . PHE B 1 164 ? 177.293 152.950 118.750 1.00 92.45 164 PHE B C 1
ATOM 3297 O O . PHE B 1 164 ? 176.238 152.704 119.340 1.00 92.45 164 PHE B O 1
ATOM 3305 N N . GLU B 1 165 ? 177.481 152.688 117.461 1.00 101.31 165 GLU B N 1
ATOM 3306 C CA . GLU B 1 165 ? 176.342 152.355 116.620 1.00 101.31 165 GLU B CA 1
ATOM 3307 C C . GLU B 1 165 ? 176.126 150.854 116.465 1.00 101.31 165 GLU B C 1
ATOM 3308 O O . GLU B 1 165 ? 174.981 150.412 116.333 1.00 101.31 165 GLU B O 1
ATOM 3314 N N . ASP B 1 166 ? 177.186 150.054 116.500 1.00 99.58 166 ASP B N 1
ATOM 3315 C CA . ASP B 1 166 ? 177.075 148.613 116.300 1.00 99.58 166 ASP B CA 1
ATOM 3316 C C . ASP B 1 166 ? 176.703 147.994 117.634 1.00 99.58 166 ASP B C 1
ATOM 3317 O O . ASP B 1 166 ? 177.543 147.837 118.509 1.00 99.58 166 ASP B O 1
ATOM 3322 N N . ASN B 1 167 ? 175.433 147.641 117.790 1.00 96.48 167 ASN B N 1
ATOM 3323 C CA . ASN B 1 167 ? 174.944 147.213 119.091 1.00 96.48 167 ASN B CA 1
ATOM 3324 C C . ASN B 1 167 ? 175.424 145.816 119.429 1.00 96.48 167 ASN B C 1
ATOM 3325 O O . ASN B 1 167 ? 175.600 145.498 120.602 1.00 96.48 167 ASN B O 1
ATOM 3330 N N . GLU B 1 168 ? 175.671 144.987 118.422 1.00 97.53 168 GLU B N 1
ATOM 3331 C CA . GLU B 1 168 ? 176.118 143.624 118.672 1.00 97.53 168 GLU B CA 1
ATOM 3332 C C . GLU B 1 168 ? 177.542 143.596 119.204 1.00 97.53 168 GLU B C 1
ATOM 3333 O O . GLU B 1 168 ? 177.845 142.832 120.123 1.00 97.53 168 GLU B O 1
ATOM 3339 N N . VAL B 1 169 ? 178.421 144.422 118.649 1.00 93.46 169 VAL B N 1
ATOM 3340 C CA . VAL B 1 169 ? 179.792 144.496 119.134 1.00 93.46 169 VAL B CA 1
ATOM 3341 C C . VAL B 1 169 ? 179.838 145.161 120.500 1.00 93.46 169 VAL B C 1
ATOM 3342 O O . VAL B 1 169 ? 180.631 144.782 121.363 1.00 93.46 169 VAL B O 1
ATOM 3346 N N . ARG B 1 170 ? 178.957 146.125 120.735 1.00 88.30 170 ARG B N 1
ATOM 3347 C CA . ARG B 1 170 ? 178.923 146.797 122.021 1.00 88.30 170 ARG B CA 1
ATOM 3348 C C . ARG B 1 170 ? 178.420 145.872 123.115 1.00 88.30 170 ARG B C 1
ATOM 3349 O O . ARG B 1 170 ? 178.970 145.864 124.211 1.00 88.30 170 ARG B O 1
ATOM 3357 N N . VAL B 1 171 ? 177.384 145.084 122.836 1.00 85.72 171 VAL B N 1
ATOM 3358 C CA . VAL B 1 171 ? 176.832 144.168 123.829 1.00 85.72 171 VAL B CA 1
ATOM 3359 C C . VAL B 1 171 ? 177.819 143.050 124.149 1.00 85.72 171 VAL B C 1
ATOM 3360 O O . VAL B 1 171 ? 177.974 142.659 125.309 1.00 85.72 171 VAL B O 1
ATOM 3364 N N . ALA B 1 172 ? 178.547 142.568 123.145 1.00 84.72 172 ALA B N 1
ATOM 3365 C CA . ALA B 1 172 ? 179.517 141.509 123.382 1.00 84.72 172 ALA B CA 1
ATOM 3366 C C . ALA B 1 172 ? 180.722 142.008 124.165 1.00 84.72 172 ALA B C 1
ATOM 3367 O O . ALA B 1 172 ? 181.227 141.307 125.045 1.00 84.72 172 ALA B O 1
ATOM 3369 N N . ALA B 1 173 ? 181.193 143.216 123.872 1.00 83.09 173 ALA B N 1
ATOM 3370 C CA . ALA B 1 173 ? 182.329 143.770 124.598 1.00 83.09 173 ALA B CA 1
ATOM 3371 C C . ALA B 1 173 ? 181.955 144.196 126.006 1.00 83.09 173 ALA B C 1
ATOM 3372 O O . ALA B 1 173 ? 182.781 144.111 126.912 1.00 83.09 173 ALA B O 1
ATOM 3374 N N . THR B 1 174 ? 180.724 144.652 126.207 1.00 80.33 174 THR B N 1
ATOM 3375 C CA . THR B 1 174 ? 180.266 145.012 127.538 1.00 80.33 174 THR B CA 1
ATOM 3376 C C . THR B 1 174 ? 180.118 143.786 128.424 1.00 80.33 174 THR B C 1
ATOM 3377 O O . THR B 1 174 ? 180.467 143.832 129.603 1.00 80.33 174 THR B O 1
ATOM 3381 N N . ARG B 1 175 ? 179.621 142.678 127.875 1.00 78.99 175 ARG B N 1
ATOM 3382 C CA . ARG B 1 175 ? 179.475 141.458 128.659 1.00 78.99 175 ARG B CA 1
ATOM 3383 C C . ARG B 1 175 ? 180.805 140.840 129.025 1.00 78.99 175 ARG B C 1
ATOM 3384 O O . ARG B 1 175 ? 180.938 140.270 130.108 1.00 78.99 175 ARG B O 1
ATOM 3392 N N . TYR B 1 176 ? 181.785 140.938 128.137 1.00 78.69 176 TYR B N 1
ATOM 3393 C CA . TYR B 1 176 ? 183.113 140.424 128.419 1.00 78.69 176 TYR B CA 1
ATOM 3394 C C . TYR B 1 176 ? 183.798 141.200 129.531 1.00 78.69 176 TYR B C 1
ATOM 3395 O O . TYR B 1 176 ? 184.400 140.605 130.425 1.00 78.69 176 TYR B O 1
ATOM 3404 N N . ILE B 1 177 ? 183.708 142.524 129.509 1.00 75.83 177 ILE B N 1
ATOM 3405 C CA . ILE B 1 177 ? 184.388 143.316 130.523 1.00 75.83 177 ILE B CA 1
ATOM 3406 C C . ILE B 1 177 ? 183.641 143.276 131.850 1.00 75.83 177 ILE B C 1
ATOM 3407 O O . ILE B 1 177 ? 184.268 143.245 132.909 1.00 75.83 177 ILE B O 1
ATOM 3412 N N . LYS B 1 178 ? 182.315 143.218 131.829 1.00 74.79 178 LYS B N 1
ATOM 3413 C CA . LYS B 1 178 ? 181.565 143.133 133.071 1.00 74.79 178 LYS B CA 1
ATOM 3414 C C . LYS B 1 178 ? 181.760 141.788 133.759 1.00 74.79 178 LYS B C 1
ATOM 3415 O O . LYS B 1 178 ? 181.742 141.718 134.988 1.00 74.79 178 LYS B O 1
ATOM 3421 N N . CYS B 1 179 ? 181.998 140.731 132.987 1.00 76.25 179 CYS B N 1
ATOM 3422 C CA . CYS B 1 179 ? 182.379 139.442 133.547 1.00 76.25 179 CYS B CA 1
ATOM 3423 C C . CYS B 1 179 ? 183.708 139.508 134.290 1.00 76.25 179 CYS B C 1
ATOM 3424 O O . CYS B 1 179 ? 183.828 138.971 135.395 1.00 76.25 179 CYS B O 1
ATOM 3427 N N . ILE B 1 180 ? 184.717 140.144 133.696 1.00 71.06 180 ILE B N 1
ATOM 3428 C CA . ILE B 1 180 ? 186.021 140.272 134.338 1.00 71.06 180 ILE B CA 1
ATOM 3429 C C . ILE B 1 180 ? 185.934 141.175 135.562 1.00 71.06 180 ILE B C 1
ATOM 3430 O O . ILE B 1 180 ? 186.599 140.941 136.573 1.00 71.06 180 ILE B O 1
ATOM 3435 N N . SER B 1 181 ? 185.086 142.194 135.505 1.00 71.45 181 SER B N 1
ATOM 3436 C CA . SER B 1 181 ? 184.897 143.087 136.636 1.00 71.45 181 SER B CA 1
ATOM 3437 C C . SER B 1 181 ? 184.189 142.392 137.785 1.00 71.45 181 SER B C 1
ATOM 3438 O O . SER B 1 181 ? 184.507 142.635 138.948 1.00 71.45 181 SER B O 1
ATOM 3441 N N . GLN B 1 182 ? 183.221 141.534 137.481 1.00 72.83 182 GLN B N 1
ATOM 3442 C CA . GLN B 1 182 ? 182.555 140.761 138.517 1.00 72.83 182 GLN B CA 1
ATOM 3443 C C . GLN B 1 182 ? 183.464 139.695 139.095 1.00 72.83 182 GLN B C 1
ATOM 3444 O O . GLN B 1 182 ? 183.337 139.355 140.267 1.00 72.83 182 GLN B O 1
ATOM 3450 N N . ALA B 1 183 ? 184.390 139.174 138.301 1.00 73.37 183 ALA B N 1
ATOM 3451 C CA . ALA B 1 183 ? 185.379 138.249 138.825 1.00 73.37 183 ALA B CA 1
ATOM 3452 C C . ALA B 1 183 ? 186.335 138.944 139.778 1.00 73.37 183 ALA B C 1
ATOM 3453 O O . ALA B 1 183 ? 186.692 138.383 140.812 1.00 73.37 183 ALA B O 1
ATOM 3455 N N . CYS B 1 184 ? 186.760 140.164 139.449 1.00 77.25 184 CYS B N 1
ATOM 3456 C CA . CYS B 1 184 ? 187.582 140.941 140.368 1.00 77.25 184 CYS B CA 1
ATOM 3457 C C . CYS B 1 184 ? 186.799 141.375 141.591 1.00 77.25 184 CYS B C 1
ATOM 3458 O O . CYS B 1 184 ? 187.372 141.513 142.665 1.00 77.25 184 CYS B O 1
ATOM 3461 N N . GLY B 1 185 ? 185.499 141.593 141.452 1.00 75.29 185 GLY B N 1
ATOM 3462 C CA . GLY B 1 185 ? 184.687 141.939 142.597 1.00 75.29 185 GLY B CA 1
ATOM 3463 C C . GLY B 1 185 ? 184.497 140.797 143.561 1.00 75.29 185 GLY B C 1
ATOM 3464 O O . GLY B 1 185 ? 184.452 141.011 144.770 1.00 75.29 185 GLY B O 1
ATOM 3465 N N . TRP B 1 186 ? 184.364 139.576 143.049 1.00 74.71 186 TRP B N 1
ATOM 3466 C CA . TRP B 1 186 ? 184.276 138.421 143.929 1.00 74.71 186 TRP B CA 1
ATOM 3467 C C . TRP B 1 186 ? 185.612 138.063 144.544 1.00 74.71 186 TRP B C 1
ATOM 3468 O O . TRP B 1 186 ? 185.644 137.617 145.688 1.00 74.71 186 TRP B O 1
ATOM 3479 N N . MET B 1 187 ? 186.717 138.262 143.828 1.00 81.26 187 MET B N 1
ATOM 3480 C CA . MET B 1 187 ? 188.014 138.036 144.444 1.00 81.26 187 MET B CA 1
ATOM 3481 C C . MET B 1 187 ? 188.344 139.107 145.465 1.00 81.26 187 MET B C 1
ATOM 3482 O O . MET B 1 187 ? 189.021 138.822 146.450 1.00 81.26 187 MET B O 1
ATOM 3487 N N . PHE B 1 188 ? 187.884 140.337 145.245 1.00 80.59 188 PHE B N 1
ATOM 3488 C CA . PHE B 1 188 ? 188.066 141.384 146.238 1.00 80.59 188 PHE B CA 1
ATOM 3489 C C . PHE B 1 188 ? 187.262 141.095 147.494 1.00 80.59 188 PHE B C 1
ATOM 3490 O O . PHE B 1 188 ? 187.778 141.260 148.597 1.00 80.59 188 PHE B O 1
ATOM 3498 N N . LEU B 1 189 ? 186.000 140.681 147.349 1.00 80.45 189 LEU B N 1
ATOM 3499 C CA . LEU B 1 189 ? 185.178 140.348 148.510 1.00 80.45 189 LEU B CA 1
ATOM 3500 C C . LEU B 1 189 ? 185.753 139.187 149.291 1.00 80.45 189 LEU B C 1
ATOM 3501 O O . LEU B 1 189 ? 185.693 139.165 150.518 1.00 80.45 189 LEU B O 1
ATOM 3506 N N . LEU B 1 190 ? 186.332 138.231 148.594 1.00 83.63 190 LEU B N 1
ATOM 3507 C CA . LEU B 1 190 ? 186.829 137.027 149.219 1.00 83.63 190 LEU B CA 1
ATOM 3508 C C . LEU B 1 190 ? 188.136 137.283 149.948 1.00 83.63 190 LEU B C 1
ATOM 3509 O O . LEU B 1 190 ? 188.349 136.732 151.028 1.00 83.63 190 LEU B O 1
ATOM 3514 N N . MET B 1 191 ? 188.993 138.150 149.407 1.00 89.94 191 MET B N 1
ATOM 3515 C CA . MET B 1 191 ? 190.226 138.508 150.098 1.00 89.94 191 MET B CA 1
ATOM 3516 C C . MET B 1 191 ? 189.969 139.412 151.290 1.00 89.94 191 MET B C 1
ATOM 3517 O O . MET B 1 191 ? 190.668 139.319 152.299 1.00 89.94 191 MET B O 1
ATOM 3522 N N . MET B 1 192 ? 189.000 140.311 151.193 1.00 91.81 192 MET B N 1
ATOM 3523 C CA . MET B 1 192 ? 188.757 141.198 152.316 1.00 91.81 192 MET B CA 1
ATOM 3524 C C . MET B 1 192 ? 188.000 140.502 153.430 1.00 91.81 192 MET B C 1
ATOM 3525 O O . MET B 1 192 ? 188.141 140.881 154.590 1.00 91.81 192 MET B O 1
ATOM 3530 N N . THR B 1 193 ? 187.207 139.487 153.111 1.00 90.45 193 THR B N 1
ATOM 3531 C CA . THR B 1 193 ? 186.528 138.736 154.153 1.00 90.45 193 THR B CA 1
ATOM 3532 C C . THR B 1 193 ? 187.468 137.739 154.809 1.00 90.45 193 THR B C 1
ATOM 3533 O O . THR B 1 193 ? 187.348 137.471 156.005 1.00 90.45 193 THR B O 1
ATOM 3537 N N . PHE B 1 194 ? 188.423 137.204 154.059 1.00 93.94 194 PHE B N 1
ATOM 3538 C CA . PHE B 1 194 ? 189.405 136.324 154.664 1.00 93.94 194 PHE B CA 1
ATOM 3539 C C . PHE B 1 194 ? 190.416 137.102 155.492 1.00 93.94 194 PHE B C 1
ATOM 3540 O O . PHE B 1 194 ? 190.933 136.583 156.485 1.00 93.94 194 PHE B O 1
ATOM 3548 N N . THR B 1 195 ? 190.693 138.348 155.115 1.00 94.70 195 THR B N 1
ATOM 3549 C CA . THR B 1 195 ? 191.454 139.243 155.976 1.00 94.70 195 THR B CA 1
ATOM 3550 C C . THR B 1 195 ? 190.688 139.562 157.250 1.00 94.70 195 THR B C 1
ATOM 3551 O O . THR B 1 195 ? 191.270 139.594 158.335 1.00 94.70 195 THR B O 1
ATOM 3555 N N . ALA B 1 196 ? 189.380 139.785 157.139 1.00 95.71 196 ALA B N 1
ATOM 3556 C CA . ALA B 1 196 ? 188.546 140.017 158.311 1.00 95.71 196 ALA B CA 1
ATOM 3557 C C . ALA B 1 196 ? 188.476 138.797 159.210 1.00 95.71 196 ALA B C 1
ATOM 3558 O O . ALA B 1 196 ? 188.322 138.934 160.425 1.00 95.71 196 ALA B O 1
ATOM 3560 N N . PHE B 1 197 ? 188.586 137.605 158.635 1.00 99.04 197 PHE B N 1
ATOM 3561 C CA . PHE B 1 197 ? 188.574 136.395 159.438 1.00 99.04 197 PHE B CA 1
ATOM 3562 C C . PHE B 1 197 ? 189.864 136.242 160.230 1.00 99.04 197 PHE B C 1
ATOM 3563 O O . PHE B 1 197 ? 189.830 135.893 161.411 1.00 99.04 197 PHE B O 1
ATOM 3571 N N . LEU B 1 198 ? 191.008 136.508 159.601 1.00 102.98 198 LEU B N 1
ATOM 3572 C CA . LEU B 1 198 ? 192.285 136.382 160.290 1.00 102.98 198 LEU B CA 1
ATOM 3573 C C . LEU B 1 198 ? 192.478 137.467 161.332 1.00 102.98 198 LEU B C 1
ATOM 3574 O O . LEU B 1 198 ? 193.149 137.239 162.338 1.00 102.98 198 LEU B O 1
ATOM 3579 N N . ILE B 1 199 ? 191.913 138.648 161.112 1.00 105.90 199 ILE B N 1
ATOM 3580 C CA . ILE B 1 199 ? 192.016 139.699 162.113 1.00 105.90 199 ILE B CA 1
ATOM 3581 C C . ILE B 1 199 ? 191.124 139.391 163.308 1.00 105.90 199 ILE B C 1
ATOM 3582 O O . ILE B 1 199 ? 191.542 139.533 164.456 1.00 105.90 199 ILE B O 1
ATOM 3587 N N . ARG B 1 200 ? 189.910 138.912 163.070 1.00 106.75 200 ARG B N 1
ATOM 3588 C CA . ARG B 1 200 ? 189.023 138.590 164.177 1.00 106.75 200 ARG B CA 1
ATOM 3589 C C . ARG B 1 200 ? 189.285 137.230 164.802 1.00 106.75 200 ARG B C 1
ATOM 3590 O O . ARG B 1 200 ? 188.517 136.821 165.671 1.00 106.75 200 ARG B O 1
ATOM 3598 N N . ALA B 1 201 ? 190.323 136.515 164.394 1.00 113.92 201 ALA B N 1
ATOM 3599 C CA . ALA B 1 201 ? 190.685 135.271 165.052 1.00 113.92 201 ALA B CA 1
ATOM 3600 C C . ALA B 1 201 ? 192.062 135.304 165.687 1.00 113.92 201 ALA B C 1
ATOM 3601 O O . ALA B 1 201 ? 192.239 134.777 166.783 1.00 113.92 201 ALA B O 1
ATOM 3603 N N . ILE B 1 202 ? 193.042 135.919 165.036 1.00 119.27 202 ILE B N 1
ATOM 3604 C CA . ILE B 1 202 ? 194.411 135.908 165.536 1.00 119.27 202 ILE B CA 1
ATOM 3605 C C . ILE B 1 202 ? 194.695 137.104 166.437 1.00 119.27 202 ILE B C 1
ATOM 3606 O O . ILE B 1 202 ? 195.350 136.962 167.469 1.00 119.27 202 ILE B O 1
ATOM 3611 N N . ARG B 1 203 ? 194.201 138.285 166.097 1.00 124.14 203 ARG B N 1
ATOM 3612 C CA . ARG B 1 203 ? 194.505 139.486 166.876 1.00 124.14 203 ARG B CA 1
ATOM 3613 C C . ARG B 1 203 ? 193.892 139.518 168.283 1.00 124.14 203 ARG B C 1
ATOM 3614 O O . ARG B 1 203 ? 194.594 139.949 169.206 1.00 124.14 203 ARG B O 1
ATOM 3622 N N . PRO B 1 204 ? 192.653 139.062 168.548 1.00 126.71 204 PRO B N 1
ATOM 3623 C CA . PRO B 1 204 ? 192.233 138.951 169.958 1.00 126.71 204 PRO B CA 1
ATOM 3624 C C . PRO B 1 204 ? 192.942 137.855 170.748 1.00 126.71 204 PRO B C 1
ATOM 3625 O O . PRO B 1 204 ? 192.733 137.768 171.965 1.00 126.71 204 PRO B O 1
ATOM 3629 N N . CYS B 1 205 ? 193.755 137.016 170.108 1.00 132.43 205 CYS B N 1
ATOM 3630 C CA . CYS B 1 205 ? 194.693 136.159 170.813 1.00 132.43 205 CYS B CA 1
ATOM 3631 C C . CYS B 1 205 ? 196.001 136.865 171.139 1.00 132.43 205 CYS B C 1
ATOM 3632 O O . CYS B 1 205 ? 196.791 136.335 171.925 1.00 132.43 205 CYS B O 1
ATOM 3635 N N . PHE B 1 206 ? 196.250 138.031 170.555 1.00 133.76 206 PHE B N 1
ATOM 3636 C CA . PHE B 1 206 ? 197.522 138.733 170.703 1.00 133.76 206 PHE B CA 1
ATOM 3637 C C . PHE B 1 206 ? 197.398 140.090 171.382 1.00 133.76 206 PHE B C 1
ATOM 3638 O O . PHE B 1 206 ? 198.208 140.401 172.257 1.00 133.76 206 PHE B O 1
ATOM 3646 N N . THR B 1 207 ? 196.423 140.914 170.993 1.00 134.28 207 THR B N 1
ATOM 3647 C CA . THR B 1 207 ? 196.204 142.212 171.635 1.00 134.28 207 THR B CA 1
ATOM 3648 C C . THR B 1 207 ? 195.024 142.082 172.592 1.00 134.28 207 THR B C 1
ATOM 3649 O O . THR B 1 207 ? 193.875 142.356 172.251 1.00 134.28 207 THR B O 1
ATOM 3653 N N . GLN B 1 208 ? 195.318 141.640 173.806 1.00 139.20 208 GLN B N 1
ATOM 3654 C CA . GLN B 1 208 ? 194.341 141.624 174.881 1.00 139.20 208 GLN B CA 1
ATOM 3655 C C . GLN B 1 208 ? 194.899 142.441 176.037 1.00 139.20 208 GLN B C 1
ATOM 3656 O O . GLN B 1 208 ? 196.118 142.519 176.221 1.00 139.20 208 GLN B O 1
ATOM 3662 N N . ALA B 1 209 ? 193.989 143.093 176.763 1.00 141.03 209 ALA B N 1
ATOM 3663 C CA . ALA B 1 209 ? 194.114 144.058 177.854 1.00 141.03 209 ALA B CA 1
ATOM 3664 C C . ALA B 1 209 ? 194.561 145.420 177.356 1.00 141.03 209 ALA B C 1
ATOM 3665 O O . ALA B 1 209 ? 194.441 146.391 178.097 1.00 141.03 209 ALA B O 1
ATOM 3667 N N . ALA B 1 210 ? 195.013 145.543 176.111 1.00 139.66 210 ALA B N 1
ATOM 3668 C CA . ALA B 1 210 ? 194.950 146.826 175.434 1.00 139.66 210 ALA B CA 1
ATOM 3669 C C . ALA B 1 210 ? 193.539 147.062 174.939 1.00 139.66 210 ALA B C 1
ATOM 3670 O O . ALA B 1 210 ? 193.050 148.191 174.965 1.00 139.66 210 ALA B O 1
ATOM 3672 N N . PHE B 1 211 ? 192.880 145.984 174.505 1.00 138.81 211 PHE B N 1
ATOM 3673 C CA . PHE B 1 211 ? 191.461 146.012 174.177 1.00 138.81 211 PHE B CA 1
ATOM 3674 C C . PHE B 1 211 ? 190.615 146.386 175.380 1.00 138.81 211 PHE B C 1
ATOM 3675 O O . PHE B 1 211 ? 189.612 147.091 175.246 1.00 138.81 211 PHE B O 1
ATOM 3683 N N . LEU B 1 212 ? 191.005 145.931 176.561 1.00 142.35 212 LEU B N 1
ATOM 3684 C CA . LEU B 1 212 ? 190.226 146.242 177.748 1.00 142.35 212 LEU B CA 1
ATOM 3685 C C . LEU B 1 212 ? 190.514 147.654 178.248 1.00 142.35 212 LEU B C 1
ATOM 3686 O O . LEU B 1 212 ? 189.620 148.307 178.794 1.00 142.35 212 LEU B O 1
ATOM 3691 N N . LYS B 1 213 ? 191.738 148.152 178.051 1.00 141.91 213 LYS B N 1
ATOM 3692 C CA . LYS B 1 213 ? 192.024 149.542 178.396 1.00 141.91 213 LYS B CA 1
ATOM 3693 C C . LYS B 1 213 ? 191.399 150.507 177.400 1.00 141.91 213 LYS B C 1
ATOM 3694 O O . LYS B 1 213 ? 190.971 151.603 177.780 1.00 141.91 213 LYS B O 1
ATOM 3700 N N . THR B 1 214 ? 191.347 150.130 176.122 1.00 138.24 214 THR B N 1
ATOM 3701 C CA . THR B 1 214 ? 190.726 150.989 175.123 1.00 138.24 214 THR B CA 1
ATOM 3702 C C . THR B 1 214 ? 189.216 151.000 175.278 1.00 138.24 214 THR B C 1
ATOM 3703 O O . THR B 1 214 ? 188.574 152.022 175.010 1.00 138.24 214 THR B O 1
ATOM 3707 N N . LYS B 1 215 ? 188.637 149.896 175.748 1.00 140.60 215 LYS B N 1
ATOM 3708 C CA . LYS B 1 215 ? 187.211 149.892 176.033 1.00 140.60 215 LYS B CA 1
ATOM 3709 C C . LYS B 1 215 ? 186.871 150.752 177.237 1.00 140.60 215 LYS B C 1
ATOM 3710 O O . LYS B 1 215 ? 185.868 151.465 177.206 1.00 140.60 215 LYS B O 1
ATOM 3716 N N . TYR B 1 216 ? 187.696 150.727 178.283 1.00 143.78 216 TYR B N 1
ATOM 3717 C CA . TYR B 1 216 ? 187.462 151.625 179.407 1.00 143.78 216 TYR B CA 1
ATOM 3718 C C . TYR B 1 216 ? 187.665 153.078 179.004 1.00 143.78 216 TYR B C 1
ATOM 3719 O O . TYR B 1 216 ? 186.975 153.969 179.512 1.00 143.78 216 TYR B O 1
ATOM 3728 N N . TRP B 1 217 ? 188.598 153.328 178.085 1.00 140.02 217 TRP B N 1
ATOM 3729 C CA . TRP B 1 217 ? 188.827 154.676 177.582 1.00 140.02 217 TRP B CA 1
ATOM 3730 C C . TRP B 1 217 ? 187.625 155.190 176.801 1.00 140.02 217 TRP B C 1
ATOM 3731 O O . TRP B 1 217 ? 187.243 156.355 176.941 1.00 140.02 217 TRP B O 1
ATOM 3742 N N . SER B 1 218 ? 187.004 154.329 175.995 1.00 139.77 218 SER B N 1
ATOM 3743 C CA . SER B 1 218 ? 185.843 154.742 175.213 1.00 139.77 218 SER B CA 1
ATOM 3744 C C . SER B 1 218 ? 184.627 154.983 176.093 1.00 139.77 218 SER B C 1
ATOM 3745 O O . SER B 1 218 ? 183.866 155.929 175.858 1.00 139.77 218 SER B O 1
ATOM 3748 N N . HIS B 1 219 ? 184.416 154.134 177.104 1.00 143.00 219 HIS B N 1
ATOM 3749 C CA . HIS B 1 219 ? 183.323 154.372 178.038 1.00 143.00 219 HIS B CA 1
ATOM 3750 C C . HIS B 1 219 ? 183.568 155.610 178.878 1.00 143.00 219 HIS B C 1
ATOM 3751 O O . HIS B 1 219 ? 182.615 156.303 179.228 1.00 143.00 219 HIS B O 1
ATOM 3758 N N . TYR B 1 220 ? 184.828 155.911 179.198 1.00 143.72 220 TYR B N 1
ATOM 3759 C CA . TYR B 1 220 ? 185.114 157.091 180.003 1.00 143.72 220 TYR B CA 1
ATOM 3760 C C . TYR B 1 220 ? 184.821 158.374 179.248 1.00 143.72 220 TYR B C 1
ATOM 3761 O O . TYR B 1 220 ? 184.411 159.365 179.857 1.00 143.72 220 TYR B O 1
ATOM 3770 N N . ILE B 1 221 ? 184.996 158.366 177.929 1.00 140.17 221 ILE B N 1
ATOM 3771 C CA . ILE B 1 221 ? 184.726 159.556 177.133 1.00 140.17 221 ILE B CA 1
ATOM 3772 C C . ILE B 1 221 ? 183.235 159.843 177.061 1.00 140.17 221 ILE B C 1
ATOM 3773 O O . ILE B 1 221 ? 182.807 160.987 177.258 1.00 140.17 221 ILE B O 1
ATOM 3778 N N . ASP B 1 222 ? 182.424 158.818 176.783 1.00 141.70 222 ASP B N 1
ATOM 3779 C CA . ASP B 1 222 ? 180.978 159.012 176.725 1.00 141.70 222 ASP B CA 1
ATOM 3780 C C . ASP B 1 222 ? 180.394 159.409 178.075 1.00 141.70 222 ASP B C 1
ATOM 3781 O O . ASP B 1 222 ? 179.424 160.170 178.128 1.00 141.70 222 ASP B O 1
ATOM 3786 N N . ILE B 1 223 ? 180.985 158.934 179.168 1.00 143.74 223 ILE B N 1
ATOM 3787 C CA . ILE B 1 223 ? 180.531 159.345 180.490 1.00 143.74 223 ILE B CA 1
ATOM 3788 C C . ILE B 1 223 ? 180.941 160.785 180.779 1.00 143.74 223 ILE B C 1
ATOM 3789 O O . ILE B 1 223 ? 180.146 161.572 181.301 1.00 143.74 223 ILE B O 1
ATOM 3794 N N . GLU B 1 224 ? 182.170 161.165 180.415 1.00 143.74 224 GLU B N 1
ATOM 3795 C CA . GLU B 1 224 ? 182.656 162.509 180.717 1.00 143.74 224 GLU B CA 1
ATOM 3796 C C . GLU B 1 224 ? 181.931 163.579 179.905 1.00 143.74 224 GLU B C 1
ATOM 3797 O O . GLU B 1 224 ? 181.686 164.678 180.414 1.00 143.74 224 GLU B O 1
ATOM 3803 N N . ARG B 1 225 ? 181.556 163.271 178.661 1.00 138.65 225 ARG B N 1
ATOM 3804 C CA . ARG B 1 225 ? 180.802 164.225 177.855 1.00 138.65 225 ARG B CA 1
ATOM 3805 C C . ARG B 1 225 ? 179.400 164.423 178.394 1.00 138.65 225 ARG B C 1
ATOM 3806 O O . ARG B 1 225 ? 178.928 165.561 178.506 1.00 138.65 225 ARG B O 1
ATOM 3814 N N . LYS B 1 226 ? 178.712 163.325 178.720 1.00 141.72 226 LYS B N 1
ATOM 3815 C CA . LYS B 1 226 ? 177.358 163.443 179.239 1.00 141.72 226 LYS B CA 1
ATOM 3816 C C . LYS B 1 226 ? 177.332 164.110 180.604 1.00 141.72 226 LYS B C 1
ATOM 3817 O O . LYS B 1 226 ? 176.511 164.998 180.828 1.00 141.72 226 LYS B O 1
ATOM 3823 N N . MET B 1 227 ? 178.244 163.743 181.504 1.00 146.57 227 MET B N 1
ATOM 3824 C CA . MET B 1 227 ? 178.225 164.321 182.842 1.00 146.57 227 MET B CA 1
ATOM 3825 C C . MET B 1 227 ? 178.621 165.787 182.834 1.00 146.57 227 MET B C 1
ATOM 3826 O O . MET B 1 227 ? 178.159 166.549 183.688 1.00 146.57 227 MET B O 1
ATOM 3831 N N . PHE B 1 228 ? 179.440 166.207 181.870 1.00 146.44 228 PHE B N 1
ATOM 3832 C CA . PHE B 1 228 ? 179.705 167.630 181.717 1.00 146.44 228 PHE B CA 1
ATOM 3833 C C . PHE B 1 228 ? 178.481 168.378 181.200 1.00 146.44 228 PHE B C 1
ATOM 3834 O O . PHE B 1 228 ? 178.272 169.537 181.576 1.00 146.44 228 PHE B O 1
ATOM 3842 N N . ASP B 1 229 ? 177.650 167.735 180.370 1.00 146.00 229 ASP B N 1
ATOM 3843 C CA . ASP B 1 229 ? 176.450 168.401 179.863 1.00 146.00 229 ASP B CA 1
ATOM 3844 C C . ASP B 1 229 ? 175.432 168.641 180.966 1.00 146.00 229 ASP B C 1
ATOM 3845 O O . ASP B 1 229 ? 174.917 169.755 181.106 1.00 146.00 229 ASP B O 1
ATOM 3850 N N . GLU B 1 230 ? 175.124 167.614 181.762 1.00 147.33 230 GLU B N 1
ATOM 3851 C CA . GLU B 1 230 ? 174.159 167.826 182.834 1.00 147.33 230 GLU B CA 1
ATOM 3852 C C . GLU B 1 230 ? 174.713 168.655 183.979 1.00 147.33 230 GLU B C 1
ATOM 3853 O O . GLU B 1 230 ? 173.924 169.228 184.737 1.00 147.33 230 GLU B O 1
ATOM 3859 N N . THR B 1 231 ? 176.032 168.748 184.130 1.00 148.26 231 THR B N 1
ATOM 3860 C CA . THR B 1 231 ? 176.552 169.615 185.180 1.00 148.26 231 THR B CA 1
ATOM 3861 C C . THR B 1 231 ? 176.465 171.075 184.760 1.00 148.26 231 THR B C 1
ATOM 3862 O O . THR B 1 231 ? 176.170 171.946 185.587 1.00 148.26 231 THR B O 1
ATOM 3866 N N . CYS B 1 232 ? 176.688 171.356 183.471 1.00 147.80 232 CYS B N 1
ATOM 3867 C CA . CYS B 1 232 ? 176.459 172.706 182.963 1.00 147.80 232 CYS B CA 1
ATOM 3868 C C . CYS B 1 232 ? 174.996 173.103 183.086 1.00 147.80 232 CYS B C 1
ATOM 3869 O O . CYS B 1 232 ? 174.692 174.258 183.397 1.00 147.80 232 CYS B O 1
ATOM 3872 N N . LYS B 1 233 ? 174.076 172.154 182.887 1.00 146.33 233 LYS B N 1
ATOM 3873 C CA . LYS B 1 233 ? 172.657 172.483 182.983 1.00 146.33 233 LYS B CA 1
ATOM 3874 C C . LYS B 1 233 ? 172.225 172.761 184.416 1.00 146.33 233 LYS B C 1
ATOM 3875 O O . LYS B 1 233 ? 171.378 173.628 184.641 1.00 146.33 233 LYS B O 1
ATOM 3881 N N . GLU B 1 234 ? 172.785 172.059 185.397 1.00 148.54 234 GLU B N 1
ATOM 3882 C CA . GLU B 1 234 ? 172.385 172.353 186.766 1.00 148.54 234 GLU B CA 1
ATOM 3883 C C . GLU B 1 234 ? 173.052 173.619 187.300 1.00 148.54 234 GLU B C 1
ATOM 3884 O O . GLU B 1 234 ? 172.455 174.326 188.122 1.00 148.54 234 GLU B O 1
ATOM 3890 N N . HIS B 1 235 ? 174.260 173.945 186.836 1.00 149.45 235 HIS B N 1
ATOM 3891 C CA . HIS B 1 235 ? 174.839 175.242 187.160 1.00 149.45 235 HIS B CA 1
ATOM 3892 C C . HIS B 1 235 ? 174.180 176.378 186.397 1.00 149.45 235 HIS B C 1
ATOM 3893 O O . HIS B 1 235 ? 174.275 177.531 186.827 1.00 149.45 235 HIS B O 1
ATOM 3900 N N . ALA B 1 236 ? 173.520 176.084 185.278 1.00 147.78 236 ALA B N 1
ATOM 3901 C CA . ALA B 1 236 ? 172.704 177.099 184.629 1.00 147.78 236 ALA B CA 1
ATOM 3902 C C . ALA B 1 236 ? 171.432 177.362 185.423 1.00 147.78 236 ALA B C 1
ATOM 3903 O O . ALA B 1 236 ? 171.068 178.519 185.646 1.00 147.78 236 ALA B O 1
ATOM 3905 N N . LYS B 1 237 ? 170.764 176.294 185.883 1.00 147.41 237 LYS B N 1
ATOM 3906 C CA . LYS B 1 237 ? 169.473 176.424 186.557 1.00 147.41 237 LYS B CA 1
ATOM 3907 C C . LYS B 1 237 ? 169.572 177.180 187.873 1.00 147.41 237 LYS B C 1
ATOM 3908 O O . LYS B 1 237 ? 168.595 177.808 188.292 1.00 147.41 237 LYS B O 1
ATOM 3914 N N . SER B 1 238 ? 170.730 177.135 188.530 1.00 148.88 238 SER B N 1
ATOM 3915 C CA . SER B 1 238 ? 170.947 177.980 189.697 1.00 148.88 238 SER B CA 1
ATOM 3916 C C . SER B 1 238 ? 170.914 179.456 189.320 1.00 148.88 238 SER B C 1
ATOM 3917 O O . SER B 1 238 ? 170.118 180.229 189.862 1.00 148.88 238 SER B O 1
ATOM 3920 N N . PHE B 1 239 ? 171.742 179.853 188.353 1.00 149.71 239 PHE B N 1
ATOM 3921 C CA . PHE B 1 239 ? 171.870 181.269 188.015 1.00 149.71 239 PHE B CA 1
ATOM 3922 C C . PHE B 1 239 ? 170.690 181.772 187.193 1.00 149.71 239 PHE B C 1
ATOM 3923 O O . PHE B 1 239 ? 170.379 182.968 187.229 1.00 149.71 239 PHE B O 1
ATOM 3931 N N . ALA B 1 240 ? 170.029 180.892 186.443 1.00 149.48 240 ALA B N 1
ATOM 3932 C CA . ALA B 1 240 ? 168.867 181.323 185.676 1.00 149.48 240 ALA B CA 1
ATOM 3933 C C . ALA B 1 240 ? 167.669 181.562 186.582 1.00 149.48 240 ALA B C 1
ATOM 3934 O O . ALA B 1 240 ? 166.887 182.483 186.340 1.00 149.48 240 ALA B O 1
ATOM 3936 N N . LYS B 1 241 ? 167.516 180.754 187.636 1.00 151.29 241 LYS B N 1
ATOM 3937 C CA . LYS B 1 241 ? 166.470 181.007 188.622 1.00 151.29 241 LYS B CA 1
ATOM 3938 C C . LYS B 1 241 ? 166.686 182.333 189.342 1.00 151.29 241 LYS B C 1
ATOM 3939 O O . LYS B 1 241 ? 165.712 183.029 189.656 1.00 151.29 241 LYS B O 1
ATOM 3945 N N . VAL B 1 242 ? 167.946 182.712 189.568 1.00 152.57 242 VAL B N 1
ATOM 3946 C CA . VAL B 1 242 ? 168.244 183.994 190.200 1.00 152.57 242 VAL B CA 1
ATOM 3947 C C . VAL B 1 242 ? 167.821 185.148 189.299 1.00 152.57 242 VAL B C 1
ATOM 3948 O O . VAL B 1 242 ? 167.178 186.105 189.750 1.00 152.57 242 VAL B O 1
ATOM 3952 N N . CYS B 1 243 ? 168.132 185.052 188.004 1.00 152.86 243 CYS B N 1
ATOM 3953 C CA . CYS B 1 243 ? 167.872 186.163 187.092 1.00 152.86 243 CYS B CA 1
ATOM 3954 C C . CYS B 1 243 ? 166.387 186.324 186.796 1.00 152.86 243 CYS B C 1
ATOM 3955 O O . CYS B 1 243 ? 165.893 187.452 186.699 1.00 152.86 243 CYS B O 1
ATOM 3958 N N . ILE B 1 244 ? 165.658 185.215 186.668 1.00 152.09 244 ILE B N 1
ATOM 3959 C CA . ILE B 1 244 ? 164.238 185.289 186.332 1.00 152.09 244 ILE B CA 1
ATOM 3960 C C . ILE B 1 244 ? 163.434 185.843 187.502 1.00 152.09 244 ILE B C 1
ATOM 3961 O O . ILE B 1 244 ? 162.558 186.700 187.324 1.00 152.09 244 ILE B O 1
ATOM 3966 N N . HIS B 1 245 ? 163.747 185.387 188.721 1.00 156.86 245 HIS B N 1
ATOM 3967 C CA . HIS B 1 245 ? 163.029 185.857 189.902 1.00 156.86 245 HIS B CA 1
ATOM 3968 C C . HIS B 1 245 ? 163.300 187.332 190.164 1.00 156.86 245 HIS B C 1
ATOM 3969 O O . HIS B 1 245 ? 162.384 188.081 190.520 1.00 156.86 245 HIS B O 1
ATOM 3976 N N . GLN B 1 246 ? 164.541 187.774 189.951 1.00 156.27 246 GLN B N 1
ATOM 3977 C CA . GLN B 1 246 ? 164.876 189.182 190.099 1.00 156.27 246 GLN B CA 1
ATOM 3978 C C . GLN B 1 246 ? 164.250 190.045 189.006 1.00 156.27 246 GLN B C 1
ATOM 3979 O O . GLN B 1 246 ? 163.984 191.229 189.246 1.00 156.27 246 GLN B O 1
ATOM 3985 N N . TYR B 1 247 ? 163.976 189.477 187.828 1.00 155.61 247 TYR B N 1
ATOM 3986 C CA . TYR B 1 247 ? 163.275 190.235 186.793 1.00 155.61 247 TYR B CA 1
ATOM 3987 C C . TYR B 1 247 ? 161.829 190.515 187.187 1.00 155.61 247 TYR B C 1
ATOM 3988 O O . TYR B 1 247 ? 161.343 191.643 187.037 1.00 155.61 247 TYR B O 1
ATOM 3997 N N . PHE B 1 248 ? 161.125 189.507 187.687 1.00 156.00 248 PHE B N 1
ATOM 3998 C CA . PHE B 1 248 ? 159.733 189.694 188.066 1.00 156.00 248 PHE B CA 1
ATOM 3999 C C . PHE B 1 248 ? 159.552 190.422 189.391 1.00 156.00 248 PHE B C 1
ATOM 4000 O O . PHE B 1 248 ? 158.409 190.708 189.749 1.00 156.00 248 PHE B O 1
ATOM 4008 N N . GLU B 1 249 ? 160.628 190.733 190.120 1.00 159.70 249 GLU B N 1
ATOM 4009 C CA . GLU B 1 249 ? 160.498 191.605 191.286 1.00 159.70 249 GLU B CA 1
ATOM 4010 C C . GLU B 1 249 ? 160.057 193.003 190.882 1.00 159.70 249 GLU B C 1
ATOM 4011 O O . GLU B 1 249 ? 159.302 193.663 191.605 1.00 159.70 249 GLU B O 1
ATOM 4017 N N . ASN B 1 250 ? 160.523 193.472 189.728 1.00 160.62 250 ASN B N 1
ATOM 4018 C CA . ASN B 1 250 ? 160.206 194.826 189.297 1.00 160.62 250 ASN B CA 1
ATOM 4019 C C . ASN B 1 250 ? 159.027 194.838 188.334 1.00 160.62 250 ASN B C 1
ATOM 4020 O O . ASN B 1 250 ? 158.172 195.734 188.389 1.00 160.62 250 ASN B O 1
ATOM 4025 N N . ILE B 1 251 ? 158.951 193.840 187.456 1.00 159.86 251 ILE B N 1
ATOM 4026 C CA . ILE B 1 251 ? 157.946 193.886 186.405 1.00 159.86 251 ILE B CA 1
ATOM 4027 C C . ILE B 1 251 ? 156.573 193.493 186.934 1.00 159.86 251 ILE B C 1
ATOM 4028 O O . ILE B 1 251 ? 155.560 194.029 186.473 1.00 159.86 251 ILE B O 1
ATOM 4033 N N . SER B 1 252 ? 156.500 192.617 187.947 1.00 160.78 252 SER B N 1
ATOM 4034 C CA . SER B 1 252 ? 155.216 192.389 188.607 1.00 160.78 252 SER B CA 1
ATOM 4035 C C . SER B 1 252 ? 154.755 193.599 189.407 1.00 160.78 252 SER B C 1
ATOM 4036 O O . SER B 1 252 ? 153.556 193.720 189.676 1.00 160.78 252 SER B O 1
ATOM 4039 N N . GLY B 1 253 ? 155.672 194.494 189.782 1.00 161.19 253 GLY B N 1
ATOM 4040 C CA . GLY B 1 253 ? 155.255 195.790 190.293 1.00 161.19 253 GLY B CA 1
ATOM 4041 C C . GLY B 1 253 ? 154.544 196.619 189.241 1.00 161.19 253 GLY B C 1
ATOM 4042 O O . GLY B 1 253 ? 153.679 197.438 189.558 1.00 161.19 253 GLY B O 1
ATOM 4043 N N . GLU B 1 254 ? 154.905 196.420 187.971 1.00 161.48 254 GLU B N 1
ATOM 4044 C CA . GLU B 1 254 ? 154.149 197.022 186.876 1.00 161.48 254 GLU B CA 1
ATOM 4045 C C . GLU B 1 254 ? 152.935 196.184 186.487 1.00 161.48 254 GLU B C 1
ATOM 4046 O O . GLU B 1 254 ? 151.886 196.743 186.148 1.00 161.48 254 GLU B O 1
ATOM 4052 N N . MET B 1 255 ? 153.034 194.853 186.565 1.00 161.58 255 MET B N 1
ATOM 4053 C CA . MET B 1 255 ? 151.920 193.964 186.232 1.00 161.58 255 MET B CA 1
ATOM 4054 C C . MET B 1 255 ? 150.768 194.037 187.232 1.00 161.58 255 MET B C 1
ATOM 4055 O O . MET B 1 255 ? 149.720 193.430 186.975 1.00 161.58 255 MET B O 1
ATOM 4060 N N . GLN B 1 256 ? 150.951 194.725 188.363 1.00 162.71 256 GLN B N 1
ATOM 4061 C CA . GLN B 1 256 ? 149.837 195.112 189.223 1.00 162.71 256 GLN B CA 1
ATOM 4062 C C . GLN B 1 256 ? 148.781 195.888 188.442 1.00 162.71 256 GLN B C 1
ATOM 4063 O O . GLN B 1 256 ? 147.661 195.411 188.237 1.00 162.71 256 GLN B O 1
ATOM 4069 N N . ASN B 1 257 ? 149.139 197.078 187.965 1.00 162.92 257 ASN B N 1
ATOM 4070 C CA . ASN B 1 257 ? 148.186 197.893 187.227 1.00 162.92 257 ASN B CA 1
ATOM 4071 C C . ASN B 1 257 ? 147.972 197.397 185.807 1.00 162.92 257 ASN B C 1
ATOM 4072 O O . ASN B 1 257 ? 146.945 197.721 185.200 1.00 162.92 257 ASN B O 1
ATOM 4077 N N . PHE B 1 258 ? 148.906 196.612 185.269 1.00 160.49 258 PHE B N 1
ATOM 4078 C CA . PHE B 1 258 ? 148.838 196.241 183.861 1.00 160.49 258 PHE B CA 1
ATOM 4079 C C . PHE B 1 258 ? 148.006 194.985 183.624 1.00 160.49 258 PHE B C 1
ATOM 4080 O O . PHE B 1 258 ? 147.521 194.776 182.508 1.00 160.49 258 PHE B O 1
ATOM 4088 N N . HIS B 1 259 ? 147.823 194.140 184.642 1.00 158.86 259 HIS B N 1
ATOM 4089 C CA . HIS B 1 259 ? 147.009 192.939 184.488 1.00 158.86 259 HIS B CA 1
ATOM 4090 C C . HIS B 1 259 ? 146.105 192.711 185.693 1.00 158.86 259 HIS B C 1
ATOM 4091 O O . HIS B 1 259 ? 145.824 191.566 186.061 1.00 158.86 259 HIS B O 1
ATOM 4098 N N . ARG B 1 260 ? 145.642 193.790 186.318 1.00 160.77 260 ARG B N 1
ATOM 4099 C CA . ARG B 1 260 ? 144.563 193.695 187.292 1.00 160.77 260 ARG B CA 1
ATOM 4100 C C . ARG B 1 260 ? 143.682 194.937 187.224 1.00 160.77 260 ARG B C 1
ATOM 4101 O O . ARG B 1 260 ? 142.563 194.885 186.717 1.00 160.77 260 ARG B O 1
ATOM 4109 N N . MET C 1 7 ? 168.834 159.845 149.402 1.00 118.01 7 MET C N 1
ATOM 4110 C CA . MET C 1 7 ? 169.581 159.490 150.600 1.00 118.01 7 MET C CA 1
ATOM 4111 C C . MET C 1 7 ? 168.949 160.164 151.813 1.00 118.01 7 MET C C 1
ATOM 4112 O O . MET C 1 7 ? 169.646 160.737 152.645 1.00 118.01 7 MET C O 1
ATOM 4117 N N . PHE C 1 8 ? 167.622 160.095 151.906 1.00 130.83 8 PHE C N 1
ATOM 4118 C CA . PHE C 1 8 ? 166.885 160.843 152.917 1.00 130.83 8 PHE C CA 1
ATOM 4119 C C . PHE C 1 8 ? 166.389 159.991 154.075 1.00 130.83 8 PHE C C 1
ATOM 4120 O O . PHE C 1 8 ? 166.374 160.472 155.213 1.00 130.83 8 PHE C O 1
ATOM 4128 N N . GLN C 1 9 ? 166.036 158.723 153.825 1.00 134.02 9 GLN C N 1
ATOM 4129 C CA . GLN C 1 9 ? 165.476 157.828 154.834 1.00 134.02 9 GLN C CA 1
ATOM 4130 C C . GLN C 1 9 ? 166.437 157.481 155.962 1.00 134.02 9 GLN C C 1
ATOM 4131 O O . GLN C 1 9 ? 165.991 156.918 156.967 1.00 134.02 9 GLN C O 1
ATOM 4137 N N . PHE C 1 10 ? 167.725 157.809 155.833 1.00 128.52 10 PHE C N 1
ATOM 4138 C CA . PHE C 1 10 ? 168.716 157.323 156.789 1.00 128.52 10 PHE C CA 1
ATOM 4139 C C . PHE C 1 10 ? 168.588 158.061 158.113 1.00 128.52 10 PHE C C 1
ATOM 4140 O O . PHE C 1 10 ? 168.241 157.466 159.139 1.00 128.52 10 PHE C O 1
ATOM 4148 N N . LEU C 1 11 ? 168.822 159.372 158.102 1.00 136.18 11 LEU C N 1
ATOM 4149 C CA . LEU C 1 11 ? 168.584 160.171 159.293 1.00 136.18 11 LEU C CA 1
ATOM 4150 C C . LEU C 1 11 ? 167.103 160.444 159.523 1.00 136.18 11 LEU C C 1
ATOM 4151 O O . LEU C 1 11 ? 166.733 160.839 160.636 1.00 136.18 11 LEU C O 1
ATOM 4156 N N . GLN C 1 12 ? 166.252 160.243 158.505 1.00 138.49 12 GLN C N 1
ATOM 4157 C CA . GLN C 1 12 ? 164.811 160.336 158.724 1.00 138.49 12 GLN C CA 1
ATOM 4158 C C . GLN C 1 12 ? 164.324 159.242 159.662 1.00 138.49 12 GLN C C 1
ATOM 4159 O O . GLN C 1 12 ? 163.560 159.507 160.598 1.00 138.49 12 GLN C O 1
ATOM 4165 N N . SER C 1 13 ? 164.756 158.007 159.428 1.00 139.51 13 SER C N 1
ATOM 4166 C CA . SER C 1 13 ? 164.399 156.925 160.328 1.00 139.51 13 SER C CA 1
ATOM 4167 C C . SER C 1 13 ? 165.363 156.809 161.500 1.00 139.51 13 SER C C 1
ATOM 4168 O O . SER C 1 13 ? 165.096 156.043 162.432 1.00 139.51 13 SER C O 1
ATOM 4171 N N . ASN C 1 14 ? 166.472 157.551 161.477 1.00 142.26 14 ASN C N 1
ATOM 4172 C CA . ASN C 1 14 ? 167.403 157.552 162.605 1.00 142.26 14 ASN C CA 1
ATOM 4173 C C . ASN C 1 14 ? 167.695 159.012 162.961 1.00 142.26 14 ASN C C 1
ATOM 4174 O O . ASN C 1 14 ? 168.714 159.575 162.556 1.00 142.26 14 ASN C O 1
ATOM 4179 N N . GLN C 1 15 ? 166.804 159.601 163.752 1.00 144.28 15 GLN C N 1
ATOM 4180 C CA . GLN C 1 15 ? 167.073 160.876 164.418 1.00 144.28 15 GLN C CA 1
ATOM 4181 C C . GLN C 1 15 ? 167.781 160.669 165.756 1.00 144.28 15 GLN C C 1
ATOM 4182 O O . GLN C 1 15 ? 167.358 161.165 166.798 1.00 144.28 15 GLN C O 1
ATOM 4188 N N . GLU C 1 16 ? 168.875 159.903 165.723 1.00 146.48 16 GLU C N 1
ATOM 4189 C CA . GLU C 1 16 ? 169.771 159.723 166.855 1.00 146.48 16 GLU C CA 1
ATOM 4190 C C . GLU C 1 16 ? 171.235 159.853 166.458 1.00 146.48 16 GLU C C 1
ATOM 4191 O O . GLU C 1 16 ? 172.061 160.216 167.303 1.00 146.48 16 GLU C O 1
ATOM 4197 N N . SER C 1 17 ? 171.564 159.642 165.182 1.00 144.92 17 SER C N 1
ATOM 4198 C CA . SER C 1 17 ? 172.932 159.716 164.680 1.00 144.92 17 SER C CA 1
ATOM 4199 C C . SER C 1 17 ? 173.447 161.149 164.546 1.00 144.92 17 SER C C 1
ATOM 4200 O O . SER C 1 17 ? 174.598 161.352 164.138 1.00 144.92 17 SER C O 1
ATOM 4203 N N . PHE C 1 18 ? 172.630 162.136 164.890 1.00 140.81 18 PHE C N 1
ATOM 4204 C CA . PHE C 1 18 ? 173.019 163.530 164.813 1.00 140.81 18 PHE C CA 1
ATOM 4205 C C . PHE C 1 18 ? 173.947 163.894 165.966 1.00 140.81 18 PHE C C 1
ATOM 4206 O O . PHE C 1 18 ? 174.094 163.161 166.946 1.00 140.81 18 PHE C O 1
ATOM 4214 N N . MET C 1 19 ? 174.594 165.041 165.814 1.00 129.38 19 MET C N 1
ATOM 4215 C CA . MET C 1 19 ? 175.178 165.765 166.925 1.00 129.38 19 MET C CA 1
ATOM 4216 C C . MET C 1 19 ? 174.701 167.210 166.948 1.00 129.38 19 MET C C 1
ATOM 4217 O O . MET C 1 19 ? 174.877 167.888 167.966 1.00 129.38 19 MET C O 1
ATOM 4222 N N . ASN C 1 20 ? 174.121 167.696 165.852 1.00 126.64 20 ASN C N 1
ATOM 4223 C CA . ASN C 1 20 ? 173.229 168.844 165.831 1.00 126.64 20 ASN C CA 1
ATOM 4224 C C . ASN C 1 20 ? 172.124 168.533 164.830 1.00 126.64 20 ASN C C 1
ATOM 4225 O O . ASN C 1 20 ? 172.349 167.857 163.824 1.00 126.64 20 ASN C O 1
ATOM 4230 N N . GLY C 1 21 ? 170.925 169.023 165.126 1.00 122.08 21 GLY C N 1
ATOM 4231 C CA . GLY C 1 21 ? 169.749 168.642 164.375 1.00 122.08 21 GLY C CA 1
ATOM 4232 C C . GLY C 1 21 ? 169.431 169.550 163.211 1.00 122.08 21 GLY C C 1
ATOM 4233 O O . GLY C 1 21 ? 169.051 169.077 162.139 1.00 122.08 21 GLY C O 1
ATOM 4234 N N . ILE C 1 22 ? 169.583 170.860 163.411 1.00 117.98 22 ILE C N 1
ATOM 4235 C CA . ILE C 1 22 ? 169.241 171.815 162.368 1.00 117.98 22 ILE C CA 1
ATOM 4236 C C . ILE C 1 22 ? 170.224 171.753 161.201 1.00 117.98 22 ILE C C 1
ATOM 4237 O O . ILE C 1 22 ? 169.841 172.041 160.062 1.00 117.98 22 ILE C O 1
ATOM 4242 N N . CYS C 1 23 ? 171.466 171.326 161.434 1.00 116.08 23 CYS C N 1
ATOM 4243 C CA . CYS C 1 23 ? 172.419 171.231 160.337 1.00 116.08 23 CYS C CA 1
ATOM 4244 C C . CYS C 1 23 ? 172.167 170.003 159.479 1.00 116.08 23 CYS C C 1
ATOM 4245 O O . CYS C 1 23 ? 172.396 170.043 158.267 1.00 116.08 23 CYS C O 1
ATOM 4248 N N . GLY C 1 24 ? 171.693 168.913 160.079 1.00 113.13 24 GLY C N 1
ATOM 4249 C CA . GLY C 1 24 ? 171.306 167.763 159.287 1.00 113.13 24 GLY C CA 1
ATOM 4250 C C . GLY C 1 24 ? 170.034 167.991 158.502 1.00 113.13 24 GLY C C 1
ATOM 4251 O O . GLY C 1 24 ? 169.884 167.469 157.396 1.00 113.13 24 GLY C O 1
ATOM 4252 N N . ILE C 1 25 ? 169.110 168.778 159.050 1.00 111.19 25 ILE C N 1
ATOM 4253 C CA . ILE C 1 25 ? 167.886 169.100 158.329 1.00 111.19 25 ILE C CA 1
ATOM 4254 C C . ILE C 1 25 ? 168.178 170.035 157.167 1.00 111.19 25 ILE C C 1
ATOM 4255 O O . ILE C 1 25 ? 167.638 169.862 156.070 1.00 111.19 25 ILE C O 1
ATOM 4260 N N . MET C 1 26 ? 169.055 171.019 157.367 1.00 107.73 26 MET C N 1
ATOM 4261 C CA . MET C 1 26 ? 169.307 171.968 156.289 1.00 107.73 26 MET C CA 1
ATOM 4262 C C . MET C 1 26 ? 170.156 171.376 155.178 1.00 107.73 26 MET C C 1
ATOM 4263 O O . MET C 1 26 ? 170.040 171.812 154.032 1.00 107.73 26 MET C O 1
ATOM 4268 N N . ALA C 1 27 ? 171.004 170.396 155.479 1.00 100.49 27 ALA C N 1
ATOM 4269 C CA . ALA C 1 27 ? 171.717 169.712 154.410 1.00 100.49 27 ALA C CA 1
ATOM 4270 C C . ALA C 1 27 ? 170.778 168.830 153.604 1.00 100.49 27 ALA C C 1
ATOM 4271 O O . ALA C 1 27 ? 170.918 168.710 152.385 1.00 100.49 27 ALA C O 1
ATOM 4273 N N . LEU C 1 28 ? 169.833 168.191 154.280 1.00 107.08 28 LEU C N 1
ATOM 4274 C CA . LEU C 1 28 ? 168.758 167.472 153.612 1.00 107.08 28 LEU C CA 1
ATOM 4275 C C . LEU C 1 28 ? 167.891 168.404 152.781 1.00 107.08 28 LEU C C 1
ATOM 4276 O O . LEU C 1 28 ? 167.500 168.061 151.662 1.00 107.08 28 LEU C O 1
ATOM 4281 N N . ALA C 1 29 ? 167.590 169.589 153.304 1.00 99.33 29 ALA C N 1
ATOM 4282 C CA . ALA C 1 29 ? 166.759 170.535 152.576 1.00 99.33 29 ALA C CA 1
ATOM 4283 C C . ALA C 1 29 ? 167.504 171.164 151.413 1.00 99.33 29 ALA C C 1
ATOM 4284 O O . ALA C 1 29 ? 166.882 171.531 150.419 1.00 99.33 29 ALA C O 1
ATOM 4286 N N . SER C 1 30 ? 168.824 171.289 151.518 1.00 89.26 30 SER C N 1
ATOM 4287 C CA . SER C 1 30 ? 169.625 171.853 150.441 1.00 89.26 30 SER C CA 1
ATOM 4288 C C . SER C 1 30 ? 169.643 170.943 149.228 1.00 89.26 30 SER C C 1
ATOM 4289 O O . SER C 1 30 ? 169.507 171.403 148.092 1.00 89.26 30 SER C O 1
ATOM 4292 N N . ALA C 1 31 ? 169.786 169.648 149.449 1.00 93.49 31 ALA C N 1
ATOM 4293 C CA . ALA C 1 31 ? 169.829 168.715 148.339 1.00 93.49 31 ALA C CA 1
ATOM 4294 C C . ALA C 1 31 ? 168.451 168.409 147.782 1.00 93.49 31 ALA C C 1
ATOM 4295 O O . ALA C 1 31 ? 168.328 168.090 146.600 1.00 93.49 31 ALA C O 1
ATOM 4297 N N . GLN C 1 32 ? 167.414 168.486 148.608 1.00 96.99 32 GLN C N 1
ATOM 4298 C CA . GLN C 1 32 ? 166.061 168.323 148.103 1.00 96.99 32 GLN C CA 1
ATOM 4299 C C . GLN C 1 32 ? 165.614 169.539 147.315 1.00 96.99 32 GLN C C 1
ATOM 4300 O O . GLN C 1 32 ? 164.854 169.410 146.352 1.00 96.99 32 GLN C O 1
ATOM 4306 N N . MET C 1 33 ? 166.094 170.718 147.684 1.00 90.70 33 MET C N 1
ATOM 4307 C CA . MET C 1 33 ? 165.810 171.908 146.902 1.00 90.70 33 MET C CA 1
ATOM 4308 C C . MET C 1 33 ? 166.541 171.896 145.574 1.00 90.70 33 MET C C 1
ATOM 4309 O O . MET C 1 33 ? 166.065 172.489 144.607 1.00 90.70 33 MET C O 1
ATOM 4314 N N . TYR C 1 34 ? 167.676 171.206 145.490 1.00 80.16 34 TYR C N 1
ATOM 4315 C CA . TYR C 1 34 ? 168.327 171.051 144.198 1.00 80.16 34 TYR C CA 1
ATOM 4316 C C . TYR C 1 34 ? 167.510 170.152 143.282 1.00 80.16 34 TYR C C 1
ATOM 4317 O O . TYR C 1 34 ? 167.452 170.380 142.070 1.00 80.16 34 TYR C O 1
ATOM 4326 N N . SER C 1 35 ? 166.884 169.124 143.841 1.00 87.88 35 SER C N 1
ATOM 4327 C CA . SER C 1 35 ? 166.072 168.224 143.038 1.00 87.88 35 SER C CA 1
ATOM 4328 C C . SER C 1 35 ? 164.806 168.905 142.544 1.00 87.88 35 SER C C 1
ATOM 4329 O O . SER C 1 35 ? 164.368 168.669 141.417 1.00 87.88 35 SER C O 1
ATOM 4332 N N . SER C 1 36 ? 164.208 169.747 143.376 1.00 90.91 36 SER C N 1
ATOM 4333 C CA . SER C 1 36 ? 162.985 170.444 143.029 1.00 90.91 36 SER C CA 1
ATOM 4334 C C . SER C 1 36 ? 163.215 171.622 142.101 1.00 90.91 36 SER C C 1
ATOM 4335 O O . SER C 1 36 ? 162.261 172.090 141.479 1.00 90.91 36 SER C O 1
ATOM 4338 N N . PHE C 1 37 ? 164.436 172.127 142.015 1.00 81.58 37 PHE C N 1
ATOM 4339 C CA . PHE C 1 37 ? 164.725 173.275 141.175 1.00 81.58 37 PHE C CA 1
ATOM 4340 C C . PHE C 1 37 ? 164.786 172.814 139.733 1.00 81.58 37 PHE C C 1
ATOM 4341 O O . PHE C 1 37 ? 165.428 171.812 139.427 1.00 81.58 37 PHE C O 1
ATOM 4349 N N . GLU C 1 38 ? 164.100 173.517 138.851 1.00 82.10 38 GLU C N 1
ATOM 4350 C CA . GLU C 1 38 ? 164.091 173.154 137.443 1.00 82.10 38 GLU C CA 1
ATOM 4351 C C . GLU C 1 38 ? 165.134 174.029 136.767 1.00 82.10 38 GLU C C 1
ATOM 4352 O O . GLU C 1 38 ? 164.936 175.229 136.597 1.00 82.10 38 GLU C O 1
ATOM 4358 N N . PHE C 1 39 ? 166.250 173.413 136.407 1.00 76.38 39 PHE C N 1
ATOM 4359 C CA . PHE C 1 39 ? 167.362 174.089 135.764 1.00 76.38 39 PHE C CA 1
ATOM 4360 C C . PHE C 1 39 ? 166.943 174.534 134.379 1.00 76.38 39 PHE C C 1
ATOM 4361 O O . PHE C 1 39 ? 166.543 173.712 133.557 1.00 76.38 39 PHE C O 1
ATOM 4369 N N . SER C 1 40 ? 167.016 175.825 134.115 1.00 77.57 40 SER C N 1
ATOM 4370 C CA . SER C 1 40 ? 166.577 176.373 132.835 1.00 77.57 40 SER C CA 1
ATOM 4371 C C . SER C 1 40 ? 167.668 177.256 132.276 1.00 77.57 40 SER C C 1
ATOM 4372 O O . SER C 1 40 ? 167.582 178.477 132.398 1.00 77.57 40 SER C O 1
ATOM 4375 N N . CYS C 1 41 ? 168.647 176.634 131.637 1.00 78.02 41 CYS C N 1
ATOM 4376 C CA . CYS C 1 41 ? 169.731 177.354 130.995 1.00 78.02 41 CYS C CA 1
ATOM 4377 C C . CYS C 1 41 ? 169.166 178.242 129.892 1.00 78.02 41 CYS C C 1
ATOM 4378 O O . CYS C 1 41 ? 168.267 177.810 129.168 1.00 78.02 41 CYS C O 1
ATOM 4381 N N . PRO C 1 42 ? 169.617 179.493 129.774 1.00 77.40 42 PRO C N 1
ATOM 4382 C CA . PRO C 1 42 ? 169.060 180.389 128.757 1.00 77.40 42 PRO C CA 1
ATOM 4383 C C . PRO C 1 42 ? 169.328 179.934 127.346 1.00 77.40 42 PRO C C 1
ATOM 4384 O O . PRO C 1 42 ? 168.514 180.220 126.464 1.00 77.40 42 PRO C O 1
ATOM 4388 N N . CYS C 1 43 ? 170.440 179.224 127.135 1.00 81.72 43 CYS C N 1
ATOM 4389 C CA . CYS C 1 43 ? 170.952 178.799 125.835 1.00 81.72 43 CYS C CA 1
ATOM 4390 C C . CYS C 1 43 ? 171.161 179.976 124.894 1.00 81.72 43 CYS C C 1
ATOM 4391 O O . CYS C 1 43 ? 170.836 179.923 123.713 1.00 81.72 43 CYS C O 1
ATOM 4394 N N . MET C 1 44 ? 171.751 181.031 125.433 1.00 85.36 44 MET C N 1
ATOM 4395 C CA . MET C 1 44 ? 172.174 182.238 124.762 1.00 85.36 44 MET C CA 1
ATOM 4396 C C . MET C 1 44 ? 173.591 182.548 125.214 1.00 85.36 44 MET C C 1
ATOM 4397 O O . MET C 1 44 ? 173.888 182.432 126.399 1.00 85.36 44 MET C O 1
ATOM 4402 N N . PRO C 1 45 ? 174.480 182.955 124.306 1.00 84.56 45 PRO C N 1
ATOM 4403 C CA . PRO C 1 45 ? 175.890 183.122 124.676 1.00 84.56 45 PRO C CA 1
ATOM 4404 C C . PRO C 1 45 ? 176.190 184.318 125.553 1.00 84.56 45 PRO C C 1
ATOM 4405 O O . PRO C 1 45 ? 177.337 184.463 125.978 1.00 84.56 45 PRO C O 1
ATOM 4409 N N . GLU C 1 46 ? 175.225 185.177 125.838 1.00 86.80 46 GLU C N 1
ATOM 4410 C CA . GLU C 1 46 ? 175.447 186.313 126.718 1.00 86.80 46 GLU C CA 1
ATOM 4411 C C . GLU C 1 46 ? 175.154 185.980 128.162 1.00 86.80 46 GLU C C 1
ATOM 4412 O O . GLU C 1 46 ? 175.688 186.623 129.063 1.00 86.80 46 GLU C O 1
ATOM 4418 N N . TYR C 1 47 ? 174.312 184.989 128.390 1.00 82.64 47 TYR C N 1
ATOM 4419 C CA . TYR C 1 47 ? 173.678 184.774 129.669 1.00 82.64 47 TYR C CA 1
ATOM 4420 C C . TYR C 1 47 ? 173.974 183.407 130.244 1.00 82.64 47 TYR C C 1
ATOM 4421 O O . TYR C 1 47 ? 173.623 183.162 131.397 1.00 82.64 47 TYR C O 1
ATOM 4430 N N . ASN C 1 48 ? 174.614 182.517 129.478 1.00 76.89 48 ASN C N 1
ATOM 4431 C CA . ASN C 1 48 ? 174.842 181.149 129.934 1.00 76.89 48 ASN C CA 1
ATOM 4432 C C . ASN C 1 48 ? 175.831 181.088 131.076 1.00 76.89 48 ASN C C 1
ATOM 4433 O O . ASN C 1 48 ? 175.657 180.297 132.004 1.00 76.89 48 ASN C O 1
ATOM 4438 N N . TYR C 1 49 ? 176.880 181.897 131.013 1.00 77.73 49 TYR C N 1
ATOM 4439 C CA . TYR C 1 49 ? 177.895 181.887 132.049 1.00 77.73 49 TYR C CA 1
ATOM 4440 C C . TYR C 1 49 ? 177.338 182.384 133.373 1.00 77.73 49 TYR C C 1
ATOM 4441 O O . TYR C 1 49 ? 177.584 181.781 134.415 1.00 77.73 49 TYR C O 1
ATOM 4450 N N . THR C 1 50 ? 176.589 183.484 133.359 1.00 75.61 50 THR C N 1
ATOM 4451 C CA . THR C 1 50 ? 176.114 184.034 134.619 1.00 75.61 50 THR C CA 1
ATOM 4452 C C . THR C 1 50 ? 174.999 183.194 135.206 1.00 75.61 50 THR C C 1
ATOM 4453 O O . THR C 1 50 ? 174.847 183.147 136.424 1.00 75.61 50 THR C O 1
ATOM 4457 N N . TYR C 1 51 ? 174.232 182.508 134.369 1.00 71.93 51 TYR C N 1
ATOM 4458 C CA . TYR C 1 51 ? 173.229 181.599 134.888 1.00 71.93 51 TYR C CA 1
ATOM 4459 C C . TYR C 1 51 ? 173.875 180.367 135.503 1.00 71.93 51 TYR C C 1
ATOM 4460 O O . TYR C 1 51 ? 173.519 179.962 136.612 1.00 71.93 51 TYR C O 1
ATOM 4469 N N . GLY C 1 52 ? 174.828 179.760 134.794 1.00 72.68 52 GLY C N 1
ATOM 4470 C CA . GLY C 1 52 ? 175.438 178.538 135.276 1.00 72.68 52 GLY C CA 1
ATOM 4471 C C . GLY C 1 52 ? 176.336 178.748 136.475 1.00 72.68 52 GLY C C 1
ATOM 4472 O O . GLY C 1 52 ? 176.350 177.934 137.394 1.00 72.68 52 GLY C O 1
ATOM 4473 N N . ILE C 1 53 ? 177.083 179.843 136.494 1.00 75.13 53 ILE C N 1
ATOM 4474 C CA . ILE C 1 53 ? 177.943 180.114 137.635 1.00 75.13 53 ILE C CA 1
ATOM 4475 C C . ILE C 1 53 ? 177.153 180.766 138.759 1.00 75.13 53 ILE C C 1
ATOM 4476 O O . ILE C 1 53 ? 177.470 180.570 139.933 1.00 75.13 53 ILE C O 1
ATOM 4481 N N . GLY C 1 54 ? 176.081 181.487 138.440 1.00 72.07 54 GLY C N 1
ATOM 4482 C CA . GLY C 1 54 ? 175.230 182.034 139.474 1.00 72.07 54 GLY C CA 1
ATOM 4483 C C . GLY C 1 54 ? 174.476 180.989 140.259 1.00 72.07 54 GLY C C 1
ATOM 4484 O O . GLY C 1 54 ? 174.244 181.165 141.450 1.00 72.07 54 GLY C O 1
ATOM 4485 N N . LEU C 1 55 ? 174.105 179.884 139.627 1.00 74.30 55 LEU C N 1
ATOM 4486 C CA . LEU C 1 55 ? 173.493 178.795 140.373 1.00 74.30 55 LEU C CA 1
ATOM 4487 C C . LEU C 1 55 ? 174.481 177.993 141.188 1.00 74.30 55 LEU C C 1
ATOM 4488 O O . LEU C 1 55 ? 174.069 177.151 141.982 1.00 74.30 55 LEU C O 1
ATOM 4493 N N . LEU C 1 56 ? 175.757 178.232 141.015 1.00 75.01 56 LEU C N 1
ATOM 4494 C CA . LEU C 1 56 ? 176.763 177.618 141.838 1.00 75.01 56 LEU C CA 1
ATOM 4495 C C . LEU C 1 56 ? 177.208 178.531 142.969 1.00 75.01 56 LEU C C 1
ATOM 4496 O O . LEU C 1 56 ? 177.737 178.042 143.964 1.00 75.01 56 LEU C O 1
ATOM 4501 N N . ILE C 1 57 ? 176.961 179.832 142.862 1.00 74.87 57 ILE C N 1
ATOM 4502 C CA . ILE C 1 57 ? 177.433 180.820 143.827 1.00 74.87 57 ILE C CA 1
ATOM 4503 C C . ILE C 1 57 ? 176.303 181.359 144.699 1.00 74.87 57 ILE C C 1
ATOM 4504 O O . ILE C 1 57 ? 176.423 181.391 145.919 1.00 74.87 57 ILE C O 1
ATOM 4509 N N . ILE C 1 58 ? 175.204 181.796 144.094 1.00 74.88 58 ILE C N 1
ATOM 4510 C CA . ILE C 1 58 ? 174.141 182.509 144.810 1.00 74.88 58 ILE C CA 1
ATOM 4511 C C . ILE C 1 58 ? 173.345 181.620 145.770 1.00 74.88 58 ILE C C 1
ATOM 4512 O O . ILE C 1 58 ? 173.128 182.061 146.903 1.00 74.88 58 ILE C O 1
ATOM 4517 N N . PRO C 1 59 ? 172.896 180.403 145.434 1.00 74.17 59 PRO C N 1
ATOM 4518 C CA . PRO C 1 59 ? 172.213 179.594 146.448 1.00 74.17 59 PRO C CA 1
ATOM 4519 C C . PRO C 1 59 ? 173.088 179.173 147.622 1.00 74.17 59 PRO C C 1
ATOM 4520 O O . PRO C 1 59 ? 172.548 179.081 148.726 1.00 74.17 59 PRO C O 1
ATOM 4524 N N . PRO C 1 60 ? 174.412 178.927 147.486 1.00 75.17 60 PRO C N 1
ATOM 4525 C CA . PRO C 1 60 ? 175.204 178.763 148.715 1.00 75.17 60 PRO C CA 1
ATOM 4526 C C . PRO C 1 60 ? 175.278 179.980 149.621 1.00 75.17 60 PRO C C 1
ATOM 4527 O O . PRO C 1 60 ? 175.324 179.805 150.838 1.00 75.17 60 PRO C O 1
ATOM 4531 N N . ILE C 1 61 ? 175.303 181.195 149.076 1.00 77.24 61 ILE C N 1
ATOM 4532 C CA . ILE C 1 61 ? 175.262 182.399 149.903 1.00 77.24 61 ILE C CA 1
ATOM 4533 C C . ILE C 1 61 ? 173.945 182.481 150.656 1.00 77.24 61 ILE C C 1
ATOM 4534 O O . ILE C 1 61 ? 173.907 182.835 151.836 1.00 77.24 61 ILE C O 1
ATOM 4539 N N . TRP C 1 62 ? 172.856 182.098 150.002 1.00 79.60 62 TRP C N 1
ATOM 4540 C CA . TRP C 1 62 ? 171.552 182.149 150.637 1.00 79.60 62 TRP C CA 1
ATOM 4541 C C . TRP C 1 62 ? 171.395 181.074 151.709 1.00 79.60 62 TRP C C 1
ATOM 4542 O O . TRP C 1 62 ? 170.818 181.339 152.763 1.00 79.60 62 TRP C O 1
ATOM 4553 N N . PHE C 1 63 ? 171.893 179.861 151.469 1.00 79.43 63 PHE C N 1
ATOM 4554 C CA . PHE C 1 63 ? 171.873 178.824 152.499 1.00 79.43 63 PHE C CA 1
ATOM 4555 C C . PHE C 1 63 ? 172.777 179.163 153.674 1.00 79.43 63 PHE C C 1
ATOM 4556 O O . PHE C 1 63 ? 172.523 178.718 154.794 1.00 79.43 63 PHE C O 1
ATOM 4564 N N . PHE C 1 64 ? 173.824 179.943 153.444 1.00 84.75 64 PHE C N 1
ATOM 4565 C CA . PHE C 1 64 ? 174.694 180.375 154.526 1.00 84.75 64 PHE C CA 1
ATOM 4566 C C . PHE C 1 64 ? 174.007 181.401 155.417 1.00 84.75 64 PHE C C 1
ATOM 4567 O O . PHE C 1 64 ? 174.073 181.309 156.647 1.00 84.75 64 PHE C O 1
ATOM 4575 N N . LEU C 1 65 ? 173.341 182.388 154.810 1.00 86.44 65 LEU C N 1
ATOM 4576 C CA . LEU C 1 65 ? 172.591 183.378 155.575 1.00 86.44 65 LEU C CA 1
ATOM 4577 C C . LEU C 1 65 ? 171.418 182.754 156.299 1.00 86.44 65 LEU C C 1
ATOM 4578 O O . LEU C 1 65 ? 171.045 183.197 157.384 1.00 86.44 65 LEU C O 1
ATOM 4583 N N . LEU C 1 66 ? 170.808 181.746 155.695 1.00 87.40 66 LEU C N 1
ATOM 4584 C CA . LEU C 1 66 ? 169.694 181.055 156.315 1.00 87.40 66 LEU C CA 1
ATOM 4585 C C . LEU C 1 66 ? 170.137 180.267 157.535 1.00 87.40 66 LEU C C 1
ATOM 4586 O O . LEU C 1 66 ? 169.344 180.050 158.449 1.00 87.40 66 LEU C O 1
ATOM 4591 N N . GLY C 1 67 ? 171.395 179.839 157.575 1.00 93.08 67 GLY C N 1
ATOM 4592 C CA . GLY C 1 67 ? 171.919 179.243 158.783 1.00 93.08 67 GLY C CA 1
ATOM 4593 C C . GLY C 1 67 ? 172.093 180.234 159.912 1.00 93.08 67 GLY C C 1
ATOM 4594 O O . GLY C 1 67 ? 171.957 179.872 161.079 1.00 93.08 67 GLY C O 1
ATOM 4595 N N . PHE C 1 68 ? 172.418 181.482 159.591 1.00 95.94 68 PHE C N 1
ATOM 4596 C CA . PHE C 1 68 ? 172.476 182.523 160.612 1.00 95.94 68 PHE C CA 1
ATOM 4597 C C . PHE C 1 68 ? 171.101 182.966 161.082 1.00 95.94 68 PHE C C 1
ATOM 4598 O O . PHE C 1 68 ? 170.941 183.325 162.245 1.00 95.94 68 PHE C O 1
ATOM 4606 N N . VAL C 1 69 ? 170.111 182.978 160.198 1.00 94.95 69 VAL C N 1
ATOM 4607 C CA . VAL C 1 69 ? 168.771 183.403 160.575 1.00 94.95 69 VAL C CA 1
ATOM 4608 C C . VAL C 1 69 ? 168.097 182.355 161.449 1.00 94.95 69 VAL C C 1
ATOM 4609 O O . VAL C 1 69 ? 167.416 182.685 162.421 1.00 94.95 69 VAL C O 1
ATOM 4613 N N . LEU C 1 70 ? 168.300 181.081 161.152 1.00 97.78 70 LEU C N 1
ATOM 4614 C CA . LEU C 1 70 ? 167.663 180.027 161.925 1.00 97.78 70 LEU C CA 1
ATOM 4615 C C . LEU C 1 70 ? 168.365 179.724 163.237 1.00 97.78 70 LEU C C 1
ATOM 4616 O O . LEU C 1 70 ? 167.784 179.033 164.075 1.00 97.78 70 LEU C O 1
ATOM 4621 N N . ASN C 1 71 ? 169.583 180.204 163.441 1.00 107.66 71 ASN C N 1
ATOM 4622 C CA . ASN C 1 71 ? 170.294 179.963 164.686 1.00 107.66 71 ASN C CA 1
ATOM 4623 C C . ASN C 1 71 ? 169.845 180.981 165.724 1.00 107.66 71 ASN C C 1
ATOM 4624 O O . ASN C 1 71 ? 169.928 182.188 165.496 1.00 107.66 71 ASN C O 1
ATOM 4629 N N . ASN C 1 72 ? 169.382 180.495 166.869 1.00 116.64 72 ASN C N 1
ATOM 4630 C CA . ASN C 1 72 ? 168.797 181.344 167.896 1.00 116.64 72 ASN C CA 1
ATOM 4631 C C . ASN C 1 72 ? 169.819 181.932 168.859 1.00 116.64 72 ASN C C 1
ATOM 4632 O O . ASN C 1 72 ? 169.425 182.506 169.873 1.00 116.64 72 ASN C O 1
ATOM 4637 N N . ASN C 1 73 ? 171.112 181.809 168.574 1.00 122.98 73 ASN C N 1
ATOM 4638 C CA . ASN C 1 73 ? 172.141 182.420 169.402 1.00 122.98 73 ASN C CA 1
ATOM 4639 C C . ASN C 1 73 ? 172.793 183.612 168.730 1.00 122.98 73 ASN C C 1
ATOM 4640 O O . ASN C 1 73 ? 173.722 184.190 169.293 1.00 122.98 73 ASN C O 1
ATOM 4645 N N . VAL C 1 74 ? 172.357 183.983 167.529 1.00 121.32 74 VAL C N 1
ATOM 4646 C CA . VAL C 1 74 ? 173.011 185.089 166.846 1.00 121.32 74 VAL C CA 1
ATOM 4647 C C . VAL C 1 74 ? 172.523 186.431 167.357 1.00 121.32 74 VAL C C 1
ATOM 4648 O O . VAL C 1 74 ? 173.225 187.431 167.198 1.00 121.32 74 VAL C O 1
ATOM 4652 N N . SER C 1 75 ? 171.347 186.479 167.981 1.00 125.22 75 SER C N 1
ATOM 4653 C CA . SER C 1 75 ? 170.873 187.717 168.576 1.00 125.22 75 SER C CA 1
ATOM 4654 C C . SER C 1 75 ? 171.547 187.965 169.910 1.00 125.22 75 SER C C 1
ATOM 4655 O O . SER C 1 75 ? 171.825 189.114 170.263 1.00 125.22 75 SER C O 1
ATOM 4658 N N . VAL C 1 76 ? 171.828 186.893 170.652 1.00 130.63 76 VAL C N 1
ATOM 4659 C CA . VAL C 1 76 ? 172.490 187.024 171.943 1.00 130.63 76 VAL C CA 1
ATOM 4660 C C . VAL C 1 76 ? 173.954 187.383 171.741 1.00 130.63 76 VAL C C 1
ATOM 4661 O O . VAL C 1 76 ? 174.529 188.172 172.499 1.00 130.63 76 VAL C O 1
ATOM 4665 N N . LEU C 1 77 ? 174.563 186.842 170.690 1.00 130.26 77 LEU C N 1
ATOM 4666 C CA . LEU C 1 77 ? 175.923 187.216 170.328 1.00 130.26 77 LEU C CA 1
ATOM 4667 C C . LEU C 1 77 ? 175.991 188.638 169.786 1.00 130.26 77 LEU C C 1
ATOM 4668 O O . LEU C 1 77 ? 176.959 189.359 170.049 1.00 130.26 77 LEU C O 1
ATOM 4673 N N . ALA C 1 78 ? 174.981 189.061 169.022 1.00 133.15 78 ALA C N 1
ATOM 4674 C CA . ALA C 1 78 ? 174.965 190.437 168.538 1.00 133.15 78 ALA C CA 1
ATOM 4675 C C . ALA C 1 78 ? 174.721 191.420 169.668 1.00 133.15 78 ALA C C 1
ATOM 4676 O O . ALA C 1 78 ? 175.203 192.557 169.611 1.00 133.15 78 ALA C O 1
ATOM 4678 N N . GLU C 1 79 ? 173.978 190.996 170.693 1.00 138.59 79 GLU C N 1
ATOM 4679 C CA . GLU C 1 79 ? 173.796 191.804 171.893 1.00 138.59 79 GLU C CA 1
ATOM 4680 C C . GLU C 1 79 ? 175.118 192.032 172.610 1.00 138.59 79 GLU C C 1
ATOM 4681 O O . GLU C 1 79 ? 175.426 193.155 173.018 1.00 138.59 79 GLU C O 1
ATOM 4687 N N . GLU C 1 80 ? 175.924 190.979 172.753 1.00 142.58 80 GLU C N 1
ATOM 4688 C CA . GLU C 1 80 ? 177.192 191.095 173.461 1.00 142.58 80 GLU C CA 1
ATOM 4689 C C . GLU C 1 80 ? 178.216 191.915 172.696 1.00 142.58 80 GLU C C 1
ATOM 4690 O O . GLU C 1 80 ? 179.017 192.623 173.310 1.00 142.58 80 GLU C O 1
ATOM 4696 N N . TRP C 1 81 ? 178.211 191.841 171.372 1.00 147.12 81 TRP C N 1
ATOM 4697 C CA . TRP C 1 81 ? 179.195 192.595 170.610 1.00 147.12 81 TRP C CA 1
ATOM 4698 C C . TRP C 1 81 ? 178.837 194.073 170.538 1.00 147.12 81 TRP C C 1
ATOM 4699 O O . TRP C 1 81 ? 179.727 194.920 170.417 1.00 147.12 81 TRP C O 1
ATOM 4710 N N . LYS C 1 82 ? 177.549 194.401 170.614 1.00 146.42 82 LYS C N 1
ATOM 4711 C CA . LYS C 1 82 ? 177.135 195.796 170.559 1.00 146.42 82 LYS C CA 1
ATOM 4712 C C . LYS C 1 82 ? 177.485 196.540 171.842 1.00 146.42 82 LYS C C 1
ATOM 4713 O O . LYS C 1 82 ? 177.762 197.744 171.802 1.00 146.42 82 LYS C O 1
ATOM 4719 N N . ARG C 1 83 ? 177.518 195.833 172.968 1.00 149.13 83 ARG C N 1
ATOM 4720 C CA . ARG C 1 83 ? 177.787 196.448 174.254 1.00 149.13 83 ARG C CA 1
ATOM 4721 C C . ARG C 1 83 ? 179.266 196.815 174.381 1.00 149.13 83 ARG C C 1
ATOM 4722 O O . ARG C 1 83 ? 180.131 196.127 173.835 1.00 149.13 83 ARG C O 1
ATOM 4730 N N . PRO C 1 84 ? 179.577 197.912 175.079 1.00 152.89 84 PRO C N 1
ATOM 4731 C CA . PRO C 1 84 ? 180.963 198.391 175.137 1.00 152.89 84 PRO C CA 1
ATOM 4732 C C . PRO C 1 84 ? 181.864 197.492 175.969 1.00 152.89 84 PRO C C 1
ATOM 4733 O O . PRO C 1 84 ? 181.412 196.669 176.768 1.00 152.89 84 PRO C O 1
ATOM 4737 N N . THR C 1 85 ? 183.169 197.677 175.770 1.00 155.46 85 THR C N 1
ATOM 4738 C CA . THR C 1 85 ? 184.170 196.916 176.506 1.00 155.46 85 THR C CA 1
ATOM 4739 C C . THR C 1 85 ? 184.196 197.356 177.965 1.00 155.46 85 THR C C 1
ATOM 4740 O O . THR C 1 85 ? 184.277 198.551 178.266 1.00 155.46 85 THR C O 1
ATOM 4744 N N . GLY C 1 86 ? 184.122 196.387 178.868 1.00 154.68 86 GLY C N 1
ATOM 4745 C CA . GLY C 1 86 ? 183.964 196.676 180.276 1.00 154.68 86 GLY C CA 1
ATOM 4746 C C . GLY C 1 86 ? 182.565 196.307 180.707 1.00 154.68 86 GLY C C 1
ATOM 4747 O O . GLY C 1 86 ? 182.359 195.709 181.766 1.00 154.68 86 GLY C O 1
ATOM 4748 N N . ARG C 1 87 ? 181.592 196.652 179.863 1.00 154.95 87 ARG C N 1
ATOM 4749 C CA . ARG C 1 87 ? 180.222 196.212 180.087 1.00 154.95 87 ARG C CA 1
ATOM 4750 C C . ARG C 1 87 ? 180.044 194.755 179.675 1.00 154.95 87 ARG C C 1
ATOM 4751 O O . ARG C 1 87 ? 179.179 194.060 180.222 1.00 154.95 87 ARG C O 1
ATOM 4759 N N . ARG C 1 88 ? 180.875 194.274 178.743 1.00 152.72 88 ARG C N 1
ATOM 4760 C CA . ARG C 1 88 ? 180.798 192.905 178.231 1.00 152.72 88 ARG C CA 1
ATOM 4761 C C . ARG C 1 88 ? 181.097 191.903 179.338 1.00 152.72 88 ARG C C 1
ATOM 4762 O O . ARG C 1 88 ? 182.151 191.961 179.978 1.00 152.72 88 ARG C O 1
ATOM 4770 N N . THR C 1 89 ? 180.167 190.976 179.556 1.00 152.37 89 THR C N 1
ATOM 4771 C CA . THR C 1 89 ? 180.344 189.951 180.571 1.00 152.37 89 THR C CA 1
ATOM 4772 C C . THR C 1 89 ? 181.164 188.774 180.073 1.00 152.37 89 THR C C 1
ATOM 4773 O O . THR C 1 89 ? 181.416 187.847 180.845 1.00 152.37 89 THR C O 1
ATOM 4777 N N . LYS C 1 90 ? 181.567 188.779 178.808 1.00 147.24 90 LYS C N 1
ATOM 4778 C CA . LYS C 1 90 ? 182.253 187.649 178.206 1.00 147.24 90 LYS C CA 1
ATOM 4779 C C . LYS C 1 90 ? 183.651 188.038 177.765 1.00 147.24 90 LYS C C 1
ATOM 4780 O O . LYS C 1 90 ? 183.919 189.196 177.440 1.00 147.24 90 LYS C O 1
ATOM 4786 N N . ASP C 1 91 ? 184.537 187.058 177.761 1.00 139.36 91 ASP C N 1
ATOM 4787 C CA . ASP C 1 91 ? 185.855 187.242 177.190 1.00 139.36 91 ASP C CA 1
ATOM 4788 C C . ASP C 1 91 ? 185.744 187.327 175.673 1.00 139.36 91 ASP C C 1
ATOM 4789 O O . ASP C 1 91 ? 184.823 186.763 175.080 1.00 139.36 91 ASP C O 1
ATOM 4791 N N . PRO C 1 92 ? 186.657 188.049 175.017 1.00 136.69 92 PRO C N 1
ATOM 4792 C CA . PRO C 1 92 ? 186.627 188.094 173.547 1.00 136.69 92 PRO C CA 1
ATOM 4793 C C . PRO C 1 92 ? 186.943 186.768 172.874 1.00 136.69 92 PRO C C 1
ATOM 4794 O O . PRO C 1 92 ? 186.559 186.588 171.713 1.00 136.69 92 PRO C O 1
ATOM 4798 N N . SER C 1 93 ? 187.615 185.837 173.551 1.00 134.70 93 SER C N 1
ATOM 4799 C CA . SER C 1 93 ? 187.842 184.525 172.959 1.00 134.70 93 SER C CA 1
ATOM 4800 C C . SER C 1 93 ? 186.583 183.673 172.968 1.00 134.70 93 SER C C 1
ATOM 4801 O O . SER C 1 93 ? 186.413 182.825 172.088 1.00 134.70 93 SER C O 1
ATOM 4804 N N . VAL C 1 94 ? 185.708 183.868 173.953 1.00 134.19 94 VAL C N 1
ATOM 4805 C CA . VAL C 1 94 ? 184.449 183.133 174.000 1.00 134.19 94 VAL C CA 1
ATOM 4806 C C . VAL C 1 94 ? 183.499 183.641 172.925 1.00 134.19 94 VAL C C 1
ATOM 4807 O O . VAL C 1 94 ? 182.769 182.860 172.307 1.00 134.19 94 VAL C O 1
ATOM 4811 N N . LEU C 1 95 ? 183.526 184.945 172.652 1.00 133.15 95 LEU C N 1
ATOM 4812 C CA . LEU C 1 95 ? 182.714 185.491 171.571 1.00 133.15 95 LEU C CA 1
ATOM 4813 C C . LEU C 1 95 ? 183.241 185.056 170.211 1.00 133.15 95 LEU C C 1
ATOM 4814 O O . LEU C 1 95 ? 182.454 184.755 169.309 1.00 133.15 95 LEU C O 1
ATOM 4819 N N . ARG C 1 96 ? 184.565 185.021 170.043 1.00 131.11 96 ARG C N 1
ATOM 4820 C CA . ARG C 1 96 ? 185.129 184.539 168.789 1.00 131.11 96 ARG C CA 1
ATOM 4821 C C . ARG C 1 96 ? 184.880 183.056 168.591 1.00 131.11 96 ARG C C 1
ATOM 4822 O O . ARG C 1 96 ? 184.677 182.616 167.455 1.00 131.11 96 ARG C O 1
ATOM 4830 N N . TYR C 1 97 ? 184.885 182.276 169.671 1.00 130.59 97 TYR C N 1
ATOM 4831 C CA . TYR C 1 97 ? 184.644 180.848 169.533 1.00 130.59 97 TYR C CA 1
ATOM 4832 C C . TYR C 1 97 ? 183.192 180.578 169.185 1.00 130.59 97 TYR C C 1
ATOM 4833 O O . TYR C 1 97 ? 182.886 179.665 168.414 1.00 130.59 97 TYR C O 1
ATOM 4842 N N . MET C 1 98 ? 182.298 181.378 169.743 1.00 129.08 98 MET C N 1
ATOM 4843 C CA . MET C 1 98 ? 180.868 181.256 169.511 1.00 129.08 98 MET C CA 1
ATOM 4844 C C . MET C 1 98 ? 180.508 181.572 168.068 1.00 129.08 98 MET C C 1
ATOM 4845 O O . MET C 1 98 ? 179.715 180.858 167.446 1.00 129.08 98 MET C O 1
ATOM 4850 N N . LEU C 1 99 ? 181.081 182.650 167.534 1.00 120.17 99 LEU C N 1
ATOM 4851 C CA . LEU C 1 99 ? 180.889 183.018 166.140 1.00 120.17 99 LEU C CA 1
ATOM 4852 C C . LEU C 1 99 ? 181.449 181.962 165.202 1.00 120.17 99 LEU C C 1
ATOM 4853 O O . LEU C 1 99 ? 180.847 181.666 164.165 1.00 120.17 99 LEU C O 1
ATOM 4858 N N . CYS C 1 100 ? 182.588 181.373 165.557 1.00 116.34 100 CYS C N 1
ATOM 4859 C CA . CYS C 1 100 ? 183.173 180.325 164.736 1.00 116.34 100 CYS C CA 1
ATOM 4860 C C . CYS C 1 100 ? 182.334 179.055 164.765 1.00 116.34 100 CYS C C 1
ATOM 4861 O O . CYS C 1 100 ? 182.281 178.333 163.770 1.00 116.34 100 CYS C O 1
ATOM 4864 N N . SER C 1 101 ? 181.654 178.786 165.876 1.00 112.75 101 SER C N 1
ATOM 4865 C CA . SER C 1 101 ? 180.778 177.623 165.968 1.00 112.75 101 SER C CA 1
ATOM 4866 C C . SER C 1 101 ? 179.551 177.767 165.081 1.00 112.75 101 SER C C 1
ATOM 4867 O O . SER C 1 101 ? 179.144 176.811 164.414 1.00 112.75 101 SER C O 1
ATOM 4870 N N . ILE C 1 102 ? 178.944 178.952 165.072 1.00 108.62 102 ILE C N 1
ATOM 4871 C CA . ILE C 1 102 ? 177.772 179.202 164.241 1.00 108.62 102 ILE C CA 1
ATOM 4872 C C . ILE C 1 102 ? 178.148 179.182 162.765 1.00 108.62 102 ILE C C 1
ATOM 4873 O O . ILE C 1 102 ? 177.410 178.651 161.931 1.00 108.62 102 ILE C O 1
ATOM 4878 N N . THR C 1 103 ? 179.316 179.729 162.431 1.00 104.68 103 THR C N 1
ATOM 4879 C CA . THR C 1 103 ? 179.761 179.806 161.048 1.00 104.68 103 THR C CA 1
ATOM 4880 C C . THR C 1 103 ? 180.043 178.427 160.473 1.00 104.68 103 THR C C 1
ATOM 4881 O O . THR C 1 103 ? 179.676 178.143 159.329 1.00 104.68 103 THR C O 1
ATOM 4885 N N . GLN C 1 104 ? 180.654 177.546 161.262 1.00 106.91 104 GLN C N 1
ATOM 4886 C CA . GLN C 1 104 ? 181.002 176.219 160.771 1.00 106.91 104 GLN C CA 1
ATOM 4887 C C . GLN C 1 104 ? 179.782 175.340 160.556 1.00 106.91 104 GLN C C 1
ATOM 4888 O O . GLN C 1 104 ? 179.773 174.524 159.634 1.00 106.91 104 GLN C O 1
ATOM 4894 N N . ARG C 1 105 ? 178.746 175.485 161.371 1.00 105.85 105 ARG C N 1
ATOM 4895 C CA . ARG C 1 105 ? 177.535 174.727 161.104 1.00 105.85 105 ARG C CA 1
ATOM 4896 C C . ARG C 1 105 ? 176.706 175.332 159.982 1.00 105.85 105 ARG C C 1
ATOM 4897 O O . ARG C 1 105 ? 175.879 174.638 159.391 1.00 105.85 105 ARG C O 1
ATOM 4905 N N . SER C 1 106 ? 176.912 176.604 159.672 1.00 96.22 106 SER C N 1
ATOM 4906 C CA . SER C 1 106 ? 176.172 177.250 158.608 1.00 96.22 106 SER C CA 1
ATOM 4907 C C . SER C 1 106 ? 176.771 176.998 157.242 1.00 96.22 106 SER C C 1
ATOM 4908 O O . SER C 1 106 ? 176.204 177.461 156.255 1.00 96.22 106 SER C O 1
ATOM 4911 N N . LEU C 1 107 ? 177.888 176.285 157.163 1.00 93.17 107 LEU C N 1
ATOM 4912 C CA . LEU C 1 107 ? 178.547 175.979 155.907 1.00 93.17 107 LEU C CA 1
ATOM 4913 C C . LEU C 1 107 ? 178.241 174.586 155.389 1.00 93.17 107 LEU C C 1
ATOM 4914 O O . LEU C 1 107 ? 178.785 174.201 154.361 1.00 93.17 107 LEU C O 1
ATOM 4919 N N . ILE C 1 108 ? 177.379 173.835 156.058 1.00 89.78 108 ILE C N 1
ATOM 4920 C CA . ILE C 1 108 ? 177.084 172.474 155.635 1.00 89.78 108 ILE C CA 1
ATOM 4921 C C . ILE C 1 108 ? 176.155 172.464 154.433 1.00 89.78 108 ILE C C 1
ATOM 4922 O O . ILE C 1 108 ? 176.439 171.817 153.427 1.00 89.78 108 ILE C O 1
ATOM 4927 N N . ALA C 1 109 ? 175.036 173.157 154.522 1.00 83.76 109 ALA C N 1
ATOM 4928 C CA . ALA C 1 109 ? 174.103 173.313 153.415 1.00 83.76 109 ALA C CA 1
ATOM 4929 C C . ALA C 1 109 ? 174.673 174.041 152.190 1.00 83.76 109 ALA C C 1
ATOM 4930 O O . ALA C 1 109 ? 174.291 173.677 151.076 1.00 83.76 109 ALA C O 1
ATOM 4932 N N . PRO C 1 110 ? 175.550 175.059 152.310 1.00 80.87 110 PRO C N 1
ATOM 4933 C CA . PRO C 1 110 ? 176.271 175.507 151.112 1.00 80.87 110 PRO C CA 1
ATOM 4934 C C . PRO C 1 110 ? 177.159 174.458 150.485 1.00 80.87 110 PRO C C 1
ATOM 4935 O O . PRO C 1 110 ? 177.248 174.393 149.258 1.00 80.87 110 PRO C O 1
ATOM 4939 N N . ALA C 1 111 ? 177.827 173.639 151.291 1.00 81.69 111 ALA C N 1
ATOM 4940 C CA . ALA C 1 111 ? 178.704 172.615 150.751 1.00 81.69 111 ALA C CA 1
ATOM 4941 C C . ALA C 1 111 ? 177.919 171.487 150.103 1.00 81.69 111 ALA C C 1
ATOM 4942 O O . ALA C 1 111 ? 178.376 170.913 149.115 1.00 81.69 111 ALA C O 1
ATOM 4944 N N . VAL C 1 112 ? 176.740 171.173 150.631 1.00 80.75 112 VAL C N 1
ATOM 4945 C CA . VAL C 1 112 ? 175.875 170.179 150.014 1.00 80.75 112 VAL C CA 1
ATOM 4946 C C . VAL C 1 112 ? 175.364 170.669 148.668 1.00 80.75 112 VAL C C 1
ATOM 4947 O O . VAL C 1 112 ? 175.309 169.899 147.709 1.00 80.75 112 VAL C O 1
ATOM 4951 N N . TRP C 1 113 ? 175.031 171.961 148.560 1.00 71.81 113 TRP C N 1
ATOM 4952 C CA . TRP C 1 113 ? 174.574 172.517 147.292 1.00 71.81 113 TRP C CA 1
ATOM 4953 C C . TRP C 1 113 ? 175.656 172.464 146.227 1.00 71.81 113 TRP C C 1
ATOM 4954 O O . TRP C 1 113 ? 175.380 172.071 145.096 1.00 71.81 113 TRP C O 1
ATOM 4965 N N . VAL C 1 114 ? 176.877 172.889 146.559 1.00 74.71 114 VAL C N 1
ATOM 4966 C CA . VAL C 1 114 ? 177.969 172.917 145.593 1.00 74.71 114 VAL C CA 1
ATOM 4967 C C . VAL C 1 114 ? 178.307 171.514 145.123 1.00 74.71 114 VAL C C 1
ATOM 4968 O O . VAL C 1 114 ? 178.571 171.296 143.941 1.00 74.71 114 VAL C O 1
ATOM 4972 N N . SER C 1 115 ? 178.201 170.532 146.006 1.00 75.77 115 SER C N 1
ATOM 4973 C CA . SER C 1 115 ? 178.536 169.171 145.636 1.00 75.77 115 SER C CA 1
ATOM 4974 C C . SER C 1 115 ? 177.478 168.528 144.749 1.00 75.77 115 SER C C 1
ATOM 4975 O O . SER C 1 115 ? 177.832 167.878 143.770 1.00 75.77 115 SER C O 1
ATOM 4978 N N . VAL C 1 116 ? 176.184 168.701 145.048 1.00 74.37 116 VAL C N 1
ATOM 4979 C CA . VAL C 1 116 ? 175.161 168.152 144.156 1.00 74.37 116 VAL C CA 1
ATOM 4980 C C . VAL C 1 116 ? 175.147 168.879 142.826 1.00 74.37 116 VAL C C 1
ATOM 4981 O O . VAL C 1 116 ? 174.788 168.295 141.810 1.00 74.37 116 VAL C O 1
ATOM 4985 N N . THR C 1 117 ? 175.551 170.139 142.797 1.00 71.92 117 THR C N 1
ATOM 4986 C CA . THR C 1 117 ? 175.554 170.889 141.556 1.00 71.92 117 THR C CA 1
ATOM 4987 C C . THR C 1 117 ? 176.701 170.457 140.659 1.00 71.92 117 THR C C 1
ATOM 4988 O O . THR C 1 117 ? 176.540 170.354 139.441 1.00 71.92 117 THR C O 1
ATOM 4992 N N . LEU C 1 118 ? 177.854 170.166 141.242 1.00 69.87 118 LEU C N 1
ATOM 4993 C CA . LEU C 1 118 ? 178.982 169.696 140.457 1.00 69.87 118 LEU C CA 1
ATOM 4994 C C . LEU C 1 118 ? 178.846 168.236 140.056 1.00 69.87 118 LEU C C 1
ATOM 4995 O O . LEU C 1 118 ? 179.325 167.856 138.992 1.00 69.87 118 LEU C O 1
ATOM 5000 N N . MET C 1 119 ? 178.200 167.405 140.870 1.00 75.84 119 MET C N 1
ATOM 5001 C CA . MET C 1 119 ? 177.993 166.024 140.464 1.00 75.84 119 MET C CA 1
ATOM 5002 C C . MET C 1 119 ? 176.916 165.894 139.411 1.00 75.84 119 MET C C 1
ATOM 5003 O O . MET C 1 119 ? 176.933 164.943 138.635 1.00 75.84 119 MET C O 1
ATOM 5008 N N . ASP C 1 120 ? 175.958 166.807 139.385 1.00 79.07 120 ASP C N 1
ATOM 5009 C CA . ASP C 1 120 ? 174.934 166.766 138.359 1.00 79.07 120 ASP C CA 1
ATOM 5010 C C . ASP C 1 120 ? 175.473 167.251 137.023 1.00 79.07 120 ASP C C 1
ATOM 5011 O O . ASP C 1 120 ? 175.100 166.721 135.978 1.00 79.07 120 ASP C O 1
ATOM 5016 N N . GLY C 1 121 ? 176.323 168.262 137.025 1.00 73.87 121 GLY C N 1
ATOM 5017 C CA . GLY C 1 121 ? 176.998 168.671 135.822 1.00 73.87 121 GLY C CA 1
ATOM 5018 C C . GLY C 1 121 ? 176.317 169.726 134.981 1.00 73.87 121 GLY C C 1
ATOM 5019 O O . GLY C 1 121 ? 176.903 170.161 133.990 1.00 73.87 121 GLY C O 1
ATOM 5020 N N . LYS C 1 122 ? 175.118 170.171 135.349 1.00 76.54 122 LYS C N 1
ATOM 5021 C CA . LYS C 1 122 ? 174.372 171.107 134.515 1.00 76.54 122 LYS C CA 1
ATOM 5022 C C . LYS C 1 122 ? 174.886 172.534 134.590 1.00 76.54 122 LYS C C 1
ATOM 5023 O O . LYS C 1 122 ? 174.762 173.265 133.614 1.00 76.54 122 LYS C O 1
ATOM 5029 N N . SER C 1 123 ? 175.430 172.959 135.729 1.00 72.55 123 SER C N 1
ATOM 5030 C CA . SER C 1 123 ? 175.997 174.296 135.828 1.00 72.55 123 SER C CA 1
ATOM 5031 C C . SER C 1 123 ? 177.249 174.452 134.992 1.00 72.55 123 SER C C 1
ATOM 5032 O O . SER C 1 123 ? 177.493 175.527 134.448 1.00 72.55 123 SER C O 1
ATOM 5035 N N . PHE C 1 124 ? 178.073 173.412 134.896 1.00 71.88 124 PHE C N 1
ATOM 5036 C CA . PHE C 1 124 ? 179.217 173.502 134.007 1.00 71.88 124 PHE C CA 1
ATOM 5037 C C . PHE C 1 124 ? 178.801 173.376 132.563 1.00 71.88 124 PHE C C 1
ATOM 5038 O O . PHE C 1 124 ? 179.454 173.948 131.694 1.00 71.88 124 PHE C O 1
ATOM 5046 N N . LEU C 1 125 ? 177.748 172.611 132.285 1.00 72.62 125 LEU C N 1
ATOM 5047 C CA . LEU C 1 125 ? 177.291 172.468 130.914 1.00 72.62 125 LEU C CA 1
ATOM 5048 C C . LEU C 1 125 ? 176.731 173.774 130.391 1.00 72.62 125 LEU C C 1
ATOM 5049 O O . LEU C 1 125 ? 176.969 174.137 129.240 1.00 72.62 125 LEU C O 1
ATOM 5054 N N . CYS C 1 126 ? 176.011 174.504 131.233 1.00 76.10 126 CYS C N 1
ATOM 5055 C CA . CYS C 1 126 ? 175.488 175.792 130.823 1.00 76.10 126 CYS C CA 1
ATOM 5056 C C . CYS C 1 126 ? 176.604 176.818 130.701 1.00 76.10 126 CYS C C 1
ATOM 5057 O O . CYS C 1 126 ? 176.715 177.488 129.679 1.00 76.10 126 CYS C O 1
ATOM 5060 N N . ALA C 1 127 ? 177.490 176.894 131.688 1.00 74.42 127 ALA C N 1
ATOM 5061 C CA . ALA C 1 127 ? 178.479 177.960 131.722 1.00 74.42 127 ALA C CA 1
ATOM 5062 C C . ALA C 1 127 ? 179.614 177.798 130.718 1.00 74.42 127 ALA C C 1
ATOM 5063 O O . ALA C 1 127 ? 180.200 178.801 130.310 1.00 74.42 127 ALA C O 1
ATOM 5065 N N . PHE C 1 128 ? 179.944 176.579 130.297 1.00 78.74 128 PHE C N 1
ATOM 5066 C CA . PHE C 1 128 ? 181.189 176.330 129.578 1.00 78.74 128 PHE C CA 1
ATOM 5067 C C . PHE C 1 128 ? 180.973 175.738 128.197 1.00 78.74 128 PHE C C 1
ATOM 5068 O O . PHE C 1 128 ? 181.927 175.277 127.583 1.00 78.74 128 PHE C O 1
ATOM 5076 N N . SER C 1 129 ? 179.750 175.728 127.690 1.00 82.67 129 SER C N 1
ATOM 5077 C CA . SER C 1 129 ? 179.524 175.132 126.384 1.00 82.67 129 SER C CA 1
ATOM 5078 C C . SER C 1 129 ? 179.945 176.034 125.239 1.00 82.67 129 SER C C 1
ATOM 5079 O O . SER C 1 129 ? 180.162 175.537 124.135 1.00 82.67 129 SER C O 1
ATOM 5082 N N . ILE C 1 130 ? 180.066 177.343 125.458 1.00 86.63 130 ILE C N 1
ATOM 5083 C CA . ILE C 1 130 ? 180.628 178.199 124.420 1.00 86.63 130 ILE C CA 1
ATOM 5084 C C . ILE C 1 130 ? 182.143 178.177 124.420 1.00 86.63 130 ILE C C 1
ATOM 5085 O O . ILE C 1 130 ? 182.761 178.734 123.511 1.00 86.63 130 ILE C O 1
ATOM 5090 N N . ASN C 1 131 ? 182.755 177.568 125.423 1.00 88.73 131 ASN C N 1
ATOM 5091 C CA . ASN C 1 131 ? 184.193 177.400 125.503 1.00 88.73 131 ASN C CA 1
ATOM 5092 C C . ASN C 1 131 ? 184.655 176.100 124.886 1.00 88.73 131 ASN C C 1
ATOM 5093 O O . ASN C 1 131 ? 185.837 175.779 124.971 1.00 88.73 131 ASN C O 1
ATOM 5098 N N . LEU C 1 132 ? 183.756 175.346 124.275 1.00 91.89 132 LEU C N 1
ATOM 5099 C CA . LEU C 1 132 ? 184.121 174.071 123.698 1.00 91.89 132 LEU C CA 1
ATOM 5100 C C . LEU C 1 132 ? 184.868 174.252 122.394 1.00 91.89 132 LEU C C 1
ATOM 5101 O O . LEU C 1 132 ? 184.841 175.308 121.765 1.00 91.89 132 LEU C O 1
ATOM 5106 N N . ASP C 1 133 ? 185.559 173.194 122.008 1.00 106.25 133 ASP C N 1
ATOM 5107 C CA . ASP C 1 133 ? 186.262 173.089 120.737 1.00 106.25 133 ASP C CA 1
ATOM 5108 C C . ASP C 1 133 ? 185.566 171.946 120.015 1.00 106.25 133 ASP C C 1
ATOM 5109 O O . ASP C 1 133 ? 185.872 170.779 120.261 1.00 106.25 133 ASP C O 1
ATOM 5114 N N . ILE C 1 134 ? 184.621 172.272 119.133 1.00 107.16 134 ILE C N 1
ATOM 5115 C CA . ILE C 1 134 ? 183.606 171.296 118.746 1.00 107.16 134 ILE C CA 1
ATOM 5116 C C . ILE C 1 134 ? 184.116 170.259 117.757 1.00 107.16 134 ILE C C 1
ATOM 5117 O O . ILE C 1 134 ? 183.413 169.283 117.466 1.00 107.16 134 ILE C O 1
ATOM 5122 N N . GLU C 1 135 ? 185.349 170.407 117.273 1.00 111.71 135 GLU C N 1
ATOM 5123 C CA . GLU C 1 135 ? 185.939 169.423 116.380 1.00 111.71 135 GLU C CA 1
ATOM 5124 C C . GLU C 1 135 ? 186.322 168.134 117.090 1.00 111.71 135 GLU C C 1
ATOM 5125 O O . GLU C 1 135 ? 186.653 167.151 116.421 1.00 111.71 135 GLU C O 1
ATOM 5131 N N . LYS C 1 136 ? 186.281 168.112 118.418 1.00 104.96 136 LYS C N 1
ATOM 5132 C CA . LYS C 1 136 ? 186.581 166.925 119.201 1.00 104.96 136 LYS C CA 1
ATOM 5133 C C . LYS C 1 136 ? 185.380 166.013 119.393 1.00 104.96 136 LYS C C 1
ATOM 5134 O O . LYS C 1 136 ? 185.505 164.994 120.074 1.00 104.96 136 LYS C O 1
ATOM 5140 N N . PHE C 1 137 ? 184.227 166.349 118.820 1.00 101.02 137 PHE C N 1
ATOM 5141 C CA . PHE C 1 137 ? 182.956 165.780 119.243 1.00 101.02 137 PHE C CA 1
ATOM 5142 C C . PHE C 1 137 ? 182.111 165.219 118.113 1.00 101.02 137 PHE C C 1
ATOM 5143 O O . PHE C 1 137 ? 181.222 164.409 118.386 1.00 101.02 137 PHE C O 1
ATOM 5151 N N . GLY C 1 138 ? 182.353 165.615 116.867 1.00 113.13 138 GLY C N 1
ATOM 5152 C CA . GLY C 1 138 ? 181.532 165.140 115.770 1.00 113.13 138 GLY C CA 1
ATOM 5153 C C . GLY C 1 138 ? 182.035 165.524 114.397 1.00 113.13 138 GLY C C 1
ATOM 5154 O O . GLY C 1 138 ? 183.230 165.386 114.114 1.00 113.13 138 GLY C O 1
ATOM 5155 N N . ASN C 1 139 ? 181.123 165.969 113.529 1.00 123.10 139 ASN C N 1
ATOM 5156 C CA . ASN C 1 139 ? 181.512 166.512 112.234 1.00 123.10 139 ASN C CA 1
ATOM 5157 C C . ASN C 1 139 ? 182.362 167.762 112.415 1.00 123.10 139 ASN C C 1
ATOM 5158 O O . ASN C 1 139 ? 182.183 168.534 113.361 1.00 123.10 139 ASN C O 1
ATOM 5163 N N . ALA C 1 140 ? 183.320 167.940 111.513 1.00 125.08 140 ALA C N 1
ATOM 5164 C CA . ALA C 1 140 ? 184.044 169.198 111.441 1.00 125.08 140 ALA C CA 1
ATOM 5165 C C . ALA C 1 140 ? 183.308 170.228 110.605 1.00 125.08 140 ALA C C 1
ATOM 5166 O O . ALA C 1 140 ? 183.594 171.424 110.721 1.00 125.08 140 ALA C O 1
ATOM 5168 N N . SER C 1 141 ? 182.349 169.789 109.793 1.00 125.54 141 SER C N 1
ATOM 5169 C CA . SER C 1 141 ? 181.593 170.649 108.896 1.00 125.54 141 SER C CA 1
ATOM 5170 C C . SER C 1 141 ? 180.440 171.356 109.583 1.00 125.54 141 SER C C 1
ATOM 5171 O O . SER C 1 141 ? 179.603 171.947 108.892 1.00 125.54 141 SER C O 1
ATOM 5174 N N . LEU C 1 142 ? 180.356 171.293 110.911 1.00 122.12 142 LEU C N 1
ATOM 5175 C CA . LEU C 1 142 ? 179.309 172.022 111.610 1.00 122.12 142 LEU C CA 1
ATOM 5176 C C . LEU C 1 142 ? 179.594 173.514 111.632 1.00 122.12 142 LEU C C 1
ATOM 5177 O O . LEU C 1 142 ? 178.809 174.304 111.101 1.00 122.12 142 LEU C O 1
ATOM 5182 N N . VAL C 1 143 ? 180.723 173.914 112.209 1.00 123.01 143 VAL C N 1
ATOM 5183 C CA . VAL C 1 143 ? 181.012 175.319 112.454 1.00 123.01 143 VAL C CA 1
ATOM 5184 C C . VAL C 1 143 ? 181.809 175.964 111.338 1.00 123.01 143 VAL C C 1
ATOM 5185 O O . VAL C 1 143 ? 182.371 177.048 111.548 1.00 123.01 143 VAL C O 1
ATOM 5189 N N . ILE C 1 144 ? 181.890 175.343 110.166 1.00 125.12 144 ILE C N 1
ATOM 5190 C CA . ILE C 1 144 ? 182.357 176.051 108.982 1.00 125.12 144 ILE C CA 1
ATOM 5191 C C . ILE C 1 144 ? 181.132 176.655 108.321 1.00 125.12 144 ILE C C 1
ATOM 5192 O O . ILE C 1 144 ? 180.008 176.174 108.495 1.00 125.12 144 ILE C O 1
ATOM 5197 N N . GLY C 1 145 ? 181.335 177.744 107.584 1.00 123.80 145 GLY C N 1
ATOM 5198 C CA . GLY C 1 145 ? 180.220 178.481 107.035 1.00 123.80 145 GLY C CA 1
ATOM 5199 C C . GLY C 1 145 ? 179.489 179.362 108.025 1.00 123.80 145 GLY C C 1
ATOM 5200 O O . GLY C 1 145 ? 178.517 180.024 107.638 1.00 123.80 145 GLY C O 1
ATOM 5201 N N . MET C 1 146 ? 179.913 179.383 109.285 1.00 118.30 146 MET C N 1
ATOM 5202 C CA . MET C 1 146 ? 179.343 180.238 110.310 1.00 118.30 146 MET C CA 1
ATOM 5203 C C . MET C 1 146 ? 180.289 181.384 110.627 1.00 118.30 146 MET C C 1
ATOM 5204 O O . MET C 1 146 ? 181.501 181.302 110.426 1.00 118.30 146 MET C O 1
ATOM 5209 N N . THR C 1 147 ? 179.710 182.456 111.147 1.00 116.24 147 THR C N 1
ATOM 5210 C CA . THR C 1 147 ? 180.465 183.566 111.689 1.00 116.24 147 THR C CA 1
ATOM 5211 C C . THR C 1 147 ? 180.964 183.168 113.083 1.00 116.24 147 THR C C 1
ATOM 5212 O O . THR C 1 147 ? 180.566 182.139 113.629 1.00 116.24 147 THR C O 1
ATOM 5216 N N . GLU C 1 148 ? 181.882 183.957 113.645 1.00 114.07 148 GLU C N 1
ATOM 5217 C CA . GLU C 1 148 ? 182.246 183.778 115.046 1.00 114.07 148 GLU C CA 1
ATOM 5218 C C . GLU C 1 148 ? 181.052 184.016 115.965 1.00 114.07 148 GLU C C 1
ATOM 5219 O O . GLU C 1 148 ? 180.887 183.310 116.965 1.00 114.07 148 GLU C O 1
ATOM 5225 N N . THR C 1 149 ? 180.198 184.978 115.617 1.00 112.22 149 THR C N 1
ATOM 5226 C CA . THR C 1 149 ? 178.973 185.232 116.367 1.00 112.22 149 THR C CA 1
ATOM 5227 C C . THR C 1 149 ? 178.003 184.063 116.259 1.00 112.22 149 THR C C 1
ATOM 5228 O O . THR C 1 149 ? 177.378 183.668 117.251 1.00 112.22 149 THR C O 1
ATOM 5232 N N . GLU C 1 150 ? 177.882 183.483 115.069 1.00 112.08 150 GLU C N 1
ATOM 5233 C CA . GLU C 1 150 ? 176.881 182.452 114.858 1.00 112.08 150 GLU C CA 1
ATOM 5234 C C . GLU C 1 150 ? 177.292 181.125 115.478 1.00 112.08 150 GLU C C 1
ATOM 5235 O O . GLU C 1 150 ? 176.430 180.368 115.933 1.00 112.08 150 GLU C O 1
ATOM 5241 N N . LYS C 1 151 ? 178.586 180.830 115.541 1.00 106.54 151 LYS C N 1
ATOM 5242 C CA . LYS C 1 151 ? 178.993 179.608 116.216 1.00 106.54 151 LYS C CA 1
ATOM 5243 C C . LYS C 1 151 ? 178.953 179.743 117.730 1.00 106.54 151 LYS C C 1
ATOM 5244 O O . LYS C 1 151 ? 178.833 178.730 118.416 1.00 106.54 151 LYS C O 1
ATOM 5250 N N . LEU C 1 152 ? 179.030 180.961 118.265 1.00 99.52 152 LEU C N 1
ATOM 5251 C CA . LEU C 1 152 ? 178.764 181.144 119.683 1.00 99.52 152 LEU C CA 1
ATOM 5252 C C . LEU C 1 152 ? 177.302 180.892 120.009 1.00 99.52 152 LEU C C 1
ATOM 5253 O O . LEU C 1 152 ? 176.988 180.374 121.081 1.00 99.52 152 LEU C O 1
ATOM 5258 N N . LYS C 1 153 ? 176.394 181.257 119.105 1.00 98.19 153 LYS C N 1
ATOM 5259 C CA . LYS C 1 153 ? 174.993 180.916 119.303 1.00 98.19 153 LYS C CA 1
ATOM 5260 C C . LYS C 1 153 ? 174.752 179.430 119.125 1.00 98.19 153 LYS C C 1
ATOM 5261 O O . LYS C 1 153 ? 173.843 178.874 119.745 1.00 98.19 153 LYS C O 1
ATOM 5267 N N . PHE C 1 154 ? 175.544 178.783 118.274 1.00 95.83 154 PHE C N 1
ATOM 5268 C CA . PHE C 1 154 ? 175.407 177.352 118.041 1.00 95.83 154 PHE C CA 1
ATOM 5269 C C . PHE C 1 154 ? 175.864 176.549 119.253 1.00 95.83 154 PHE C C 1
ATOM 5270 O O . PHE C 1 154 ? 175.190 175.605 119.671 1.00 95.83 154 PHE C O 1
ATOM 5278 N N . LEU C 1 155 ? 177.008 176.911 119.825 1.00 90.23 155 LEU C N 1
ATOM 5279 C CA . LEU C 1 155 ? 177.543 176.219 120.984 1.00 90.23 155 LEU C CA 1
ATOM 5280 C C . LEU C 1 155 ? 176.770 176.516 122.250 1.00 90.23 155 LEU C C 1
ATOM 5281 O O . LEU C 1 155 ? 176.804 175.712 123.178 1.00 90.23 155 LEU C O 1
ATOM 5286 N N . ALA C 1 156 ? 176.077 177.647 122.309 1.00 86.25 156 ALA C N 1
ATOM 5287 C CA . ALA C 1 156 ? 175.308 177.985 123.490 1.00 86.25 156 ALA C CA 1
ATOM 5288 C C . ALA C 1 156 ? 174.062 177.136 123.639 1.00 86.25 156 ALA C C 1
ATOM 5289 O O . ALA C 1 156 ? 173.513 177.071 124.733 1.00 86.25 156 ALA C O 1
ATOM 5291 N N . ARG C 1 157 ? 173.613 176.475 122.582 1.00 87.33 157 ARG C N 1
ATOM 5292 C CA . ARG C 1 157 ? 172.395 175.689 122.630 1.00 87.33 157 ARG C CA 1
ATOM 5293 C C . ARG C 1 157 ? 172.643 174.228 122.967 1.00 87.33 157 ARG C C 1
ATOM 5294 O O . ARG C 1 157 ? 171.683 173.466 123.052 1.00 87.33 157 ARG C O 1
ATOM 5302 N N . ILE C 1 158 ? 173.916 173.851 123.156 1.00 83.77 158 ILE C N 1
ATOM 5303 C CA . ILE C 1 158 ? 174.248 172.490 123.615 1.00 83.77 158 ILE C CA 1
ATOM 5304 C C . ILE C 1 158 ? 173.572 172.056 124.911 1.00 83.77 158 ILE C C 1
ATOM 5305 O O . ILE C 1 158 ? 173.113 170.905 124.971 1.00 83.77 158 ILE C O 1
ATOM 5310 N N . PRO C 1 159 ? 173.412 172.888 125.959 1.00 79.47 159 PRO C N 1
ATOM 5311 C CA . PRO C 1 159 ? 172.677 172.405 127.139 1.00 79.47 159 PRO C CA 1
ATOM 5312 C C . PRO C 1 159 ? 171.194 172.140 126.927 1.00 79.47 159 PRO C C 1
ATOM 5313 O O . PRO C 1 159 ? 170.553 171.615 127.838 1.00 79.47 159 PRO C O 1
ATOM 5317 N N . CYS C 1 160 ? 170.634 172.475 125.780 1.00 88.32 160 CYS C N 1
ATOM 5318 C CA . CYS C 1 160 ? 169.210 172.374 125.505 1.00 88.32 160 CYS C CA 1
ATOM 5319 C C . CYS C 1 160 ? 169.003 171.284 124.462 1.00 88.32 160 CYS C C 1
ATOM 5320 O O . CYS C 1 160 ? 169.479 171.411 123.334 1.00 88.32 160 CYS C O 1
ATOM 5323 N N . LYS C 1 161 ? 168.310 170.207 124.843 1.00 92.68 161 LYS C N 1
ATOM 5324 C CA . LYS C 1 161 ? 168.090 169.092 123.924 1.00 92.68 161 LYS C CA 1
ATOM 5325 C C . LYS C 1 161 ? 167.182 169.486 122.774 1.00 92.68 161 LYS C C 1
ATOM 5326 O O . LYS C 1 161 ? 167.412 169.092 121.628 1.00 92.68 161 LYS C O 1
ATOM 5332 N N . ASP C 1 162 ? 166.141 170.245 123.066 1.00 95.71 162 ASP C N 1
ATOM 5333 C CA . ASP C 1 162 ? 165.144 170.649 122.095 1.00 95.71 162 ASP C CA 1
ATOM 5334 C C . ASP C 1 162 ? 165.503 171.928 121.358 1.00 95.71 162 ASP C C 1
ATOM 5335 O O . ASP C 1 162 ? 164.652 172.486 120.666 1.00 95.71 162 ASP C O 1
ATOM 5340 N N . LEU C 1 163 ? 166.740 172.392 121.470 1.00 90.92 163 LEU C N 1
ATOM 5341 C CA . LEU C 1 163 ? 167.228 173.497 120.668 1.00 90.92 163 LEU C CA 1
ATOM 5342 C C . LEU C 1 163 ? 168.500 173.145 119.923 1.00 90.92 163 LEU C C 1
ATOM 5343 O O . LEU C 1 163 ? 168.996 173.970 119.155 1.00 90.92 163 LEU C O 1
ATOM 5348 N N . PHE C 1 164 ? 169.053 171.962 120.147 1.00 92.54 164 PHE C N 1
ATOM 5349 C CA . PHE C 1 164 ? 170.272 171.519 119.494 1.00 92.54 164 PHE C CA 1
ATOM 5350 C C . PHE C 1 164 ? 169.913 170.247 118.751 1.00 92.54 164 PHE C C 1
ATOM 5351 O O . PHE C 1 164 ? 169.344 169.327 119.342 1.00 92.54 164 PHE C O 1
ATOM 5359 N N . GLU C 1 165 ? 170.230 170.196 117.461 1.00 100.89 165 GLU C N 1
ATOM 5360 C CA . GLU C 1 165 ? 169.662 169.152 116.621 1.00 100.89 165 GLU C CA 1
ATOM 5361 C C . GLU C 1 165 ? 170.574 167.940 116.467 1.00 100.89 165 GLU C C 1
ATOM 5362 O O . GLU C 1 165 ? 170.080 166.817 116.335 1.00 100.89 165 GLU C O 1
ATOM 5368 N N . ASP C 1 166 ? 171.888 168.128 116.500 1.00 99.33 166 ASP C N 1
ATOM 5369 C CA . ASP C 1 166 ? 172.832 167.033 116.300 1.00 99.33 166 ASP C CA 1
ATOM 5370 C C . ASP C 1 166 ? 173.009 166.334 117.634 1.00 99.33 166 ASP C C 1
ATOM 5371 O O . ASP C 1 166 ? 173.714 166.819 118.508 1.00 99.33 166 ASP C O 1
ATOM 5376 N N . ASN C 1 167 ? 172.364 165.185 117.792 1.00 95.45 167 ASN C N 1
ATOM 5377 C CA . ASN C 1 167 ? 172.323 164.537 119.093 1.00 95.45 167 ASN C CA 1
ATOM 5378 C C . ASN C 1 167 ? 173.653 163.893 119.431 1.00 95.45 167 ASN C C 1
ATOM 5379 O O . ASN C 1 167 ? 174.004 163.793 120.604 1.00 95.45 167 ASN C O 1
ATOM 5384 N N . GLU C 1 168 ? 174.414 163.482 118.423 1.00 96.41 168 GLU C N 1
ATOM 5385 C CA . GLU C 1 168 ? 175.696 162.838 118.672 1.00 96.41 168 GLU C CA 1
ATOM 5386 C C . GLU C 1 168 ? 176.720 163.828 119.203 1.00 96.41 168 GLU C C 1
ATOM 5387 O O . GLU C 1 168 ? 177.477 163.505 120.121 1.00 96.41 168 GLU C O 1
ATOM 5393 N N . VAL C 1 169 ? 176.755 165.034 118.647 1.00 92.45 169 VAL C N 1
ATOM 5394 C CA . VAL C 1 169 ? 177.670 166.058 119.131 1.00 92.45 169 VAL C CA 1
ATOM 5395 C C . VAL C 1 169 ? 177.231 166.560 120.497 1.00 92.45 169 VAL C C 1
ATOM 5396 O O . VAL C 1 169 ? 178.060 166.856 121.359 1.00 92.45 169 VAL C O 1
ATOM 5400 N N . ARG C 1 170 ? 175.927 166.616 120.732 1.00 87.68 170 ARG C N 1
ATOM 5401 C CA . ARG C 1 170 ? 175.428 167.066 122.018 1.00 87.68 170 ARG C CA 1
ATOM 5402 C C . ARG C 1 170 ? 175.729 166.058 123.113 1.00 87.68 170 ARG C C 1
ATOM 5403 O O . ARG C 1 170 ? 176.124 166.444 124.208 1.00 87.68 170 ARG C O 1
ATOM 5411 N N . VAL C 1 171 ? 175.557 164.768 122.835 1.00 85.62 171 VAL C N 1
ATOM 5412 C CA . VAL C 1 171 ? 175.819 163.731 123.829 1.00 85.62 171 VAL C CA 1
ATOM 5413 C C . VAL C 1 171 ? 177.307 163.643 124.147 1.00 85.62 171 VAL C C 1
ATOM 5414 O O . VAL C 1 171 ? 177.695 163.478 125.308 1.00 85.62 171 VAL C O 1
ATOM 5418 N N . ALA C 1 172 ? 178.162 163.818 123.142 1.00 83.71 172 ALA C N 1
ATOM 5419 C CA . ALA C 1 172 ? 179.597 163.759 123.378 1.00 83.71 172 ALA C CA 1
ATOM 5420 C C . ALA C 1 172 ? 180.094 164.966 124.160 1.00 83.71 172 ALA C C 1
ATOM 5421 O O . ALA C 1 172 ? 180.947 164.830 125.039 1.00 83.71 172 ALA C O 1
ATOM 5423 N N . ALA C 1 173 ? 179.569 166.152 123.866 1.00 82.59 173 ALA C N 1
ATOM 5424 C CA . ALA C 1 173 ? 179.978 167.349 124.591 1.00 82.59 173 ALA C CA 1
ATOM 5425 C C . ALA C 1 173 ? 179.413 167.385 126.000 1.00 82.59 173 ALA C C 1
ATOM 5426 O O . ALA C 1 173 ? 180.056 167.911 126.905 1.00 82.59 173 ALA C O 1
ATOM 5428 N N . THR C 1 174 ? 178.222 166.834 126.202 1.00 79.56 174 THR C N 1
ATOM 5429 C CA . THR C 1 174 ? 177.646 166.764 127.534 1.00 79.56 174 THR C CA 1
ATOM 5430 C C . THR C 1 174 ? 178.411 165.795 128.420 1.00 79.56 174 THR C C 1
ATOM 5431 O O . THR C 1 174 ? 178.625 166.075 129.598 1.00 79.56 174 THR C O 1
ATOM 5435 N N . ARG C 1 175 ? 178.845 164.660 127.872 1.00 79.00 175 ARG C N 1
ATOM 5436 C CA . ARG C 1 175 ? 179.608 163.697 128.655 1.00 79.00 175 ARG C CA 1
ATOM 5437 C C . ARG C 1 175 ? 180.985 164.205 129.019 1.00 79.00 175 ARG C C 1
ATOM 5438 O O . ARG C 1 175 ? 181.484 163.898 130.103 1.00 79.00 175 ARG C O 1
ATOM 5446 N N . TYR C 1 176 ? 181.605 164.968 128.131 1.00 78.52 176 TYR C N 1
ATOM 5447 C CA . TYR C 1 176 ? 182.906 165.547 128.411 1.00 78.52 176 TYR C CA 1
ATOM 5448 C C . TYR C 1 176 ? 182.841 166.581 129.523 1.00 78.52 176 TYR C C 1
ATOM 5449 O O . TYR C 1 176 ? 183.688 166.588 130.416 1.00 78.52 176 TYR C O 1
ATOM 5458 N N . ILE C 1 177 ? 181.838 167.451 129.501 1.00 75.62 177 ILE C N 1
ATOM 5459 C CA . ILE C 1 177 ? 181.757 168.492 130.514 1.00 75.62 177 ILE C CA 1
ATOM 5460 C C . ILE C 1 177 ? 181.260 167.935 131.842 1.00 75.62 177 ILE C C 1
ATOM 5461 O O . ILE C 1 177 ? 181.725 168.358 132.900 1.00 75.62 177 ILE C O 1
ATOM 5466 N N . LYS C 1 178 ? 180.366 166.954 131.822 1.00 75.18 178 LYS C N 1
ATOM 5467 C CA . LYS C 1 178 ? 179.899 166.363 133.065 1.00 75.18 178 LYS C CA 1
ATOM 5468 C C . LYS C 1 178 ? 180.990 165.553 133.752 1.00 75.18 178 LYS C C 1
ATOM 5469 O O . LYS C 1 178 ? 181.028 165.493 134.982 1.00 75.18 178 LYS C O 1
ATOM 5475 N N . CYS C 1 179 ? 181.907 164.976 132.980 1.00 76.11 179 CYS C N 1
ATOM 5476 C CA . CYS C 1 179 ? 183.090 164.338 133.540 1.00 76.11 179 CYS C CA 1
ATOM 5477 C C . CYS C 1 179 ? 183.981 165.327 134.282 1.00 76.11 179 CYS C C 1
ATOM 5478 O O . CYS C 1 179 ? 184.447 165.034 135.386 1.00 76.11 179 CYS C O 1
ATOM 5481 N N . ILE C 1 180 ? 184.241 166.490 133.686 1.00 71.29 180 ILE C N 1
ATOM 5482 C CA . ILE C 1 180 ? 185.070 167.506 134.327 1.00 71.29 180 ILE C CA 1
ATOM 5483 C C . ILE C 1 180 ? 184.370 168.082 135.551 1.00 71.29 180 ILE C C 1
ATOM 5484 O O . ILE C 1 180 ? 185.006 168.389 136.561 1.00 71.29 180 ILE C O 1
ATOM 5489 N N . SER C 1 181 ? 183.050 168.199 135.495 1.00 71.52 181 SER C N 1
ATOM 5490 C CA . SER C 1 181 ? 182.284 168.696 136.626 1.00 71.52 181 SER C CA 1
ATOM 5491 C C . SER C 1 181 ? 182.279 167.704 137.776 1.00 71.52 181 SER C C 1
ATOM 5492 O O . SER C 1 181 ? 182.331 168.101 138.939 1.00 71.52 181 SER C O 1
ATOM 5495 N N . GLN C 1 182 ? 182.204 166.413 137.473 1.00 72.96 182 GLN C N 1
ATOM 5496 C CA . GLN C 1 182 ? 182.283 165.396 138.510 1.00 72.96 182 GLN C CA 1
ATOM 5497 C C . GLN C 1 182 ? 183.680 165.289 139.087 1.00 72.96 182 GLN C C 1
ATOM 5498 O O . GLN C 1 182 ? 183.833 164.961 140.259 1.00 72.96 182 GLN C O 1
ATOM 5504 N N . ALA C 1 183 ? 184.702 165.578 138.291 1.00 73.55 183 ALA C N 1
ATOM 5505 C CA . ALA C 1 183 ? 186.056 165.627 138.814 1.00 73.55 183 ALA C CA 1
ATOM 5506 C C . ALA C 1 183 ? 186.238 166.795 139.766 1.00 73.55 183 ALA C C 1
ATOM 5507 O O . ALA C 1 183 ? 186.889 166.654 140.800 1.00 73.55 183 ALA C O 1
ATOM 5509 N N . CYS C 1 184 ? 185.673 167.957 139.437 1.00 76.72 184 CYS C N 1
ATOM 5510 C CA . CYS C 1 184 ? 185.703 169.089 140.355 1.00 76.72 184 CYS C CA 1
ATOM 5511 C C . CYS C 1 184 ? 184.844 168.840 141.579 1.00 76.72 184 CYS C C 1
ATOM 5512 O O . CYS C 1 184 ? 185.151 169.345 142.653 1.00 76.72 184 CYS C O 1
ATOM 5515 N N . GLY C 1 185 ? 183.772 168.072 141.442 1.00 75.09 185 GLY C N 1
ATOM 5516 C CA . GLY C 1 185 ? 182.955 167.742 142.588 1.00 75.09 185 GLY C CA 1
ATOM 5517 C C . GLY C 1 185 ? 183.632 166.802 143.551 1.00 75.09 185 GLY C C 1
ATOM 5518 O O . GLY C 1 185 ? 183.450 166.922 144.760 1.00 75.09 185 GLY C O 1
ATOM 5519 N N . TRP C 1 186 ? 184.403 165.846 143.040 1.00 74.73 186 TRP C N 1
ATOM 5520 C CA . TRP C 1 186 ? 185.161 164.970 143.919 1.00 74.73 186 TRP C CA 1
ATOM 5521 C C . TRP C 1 186 ? 186.357 165.666 144.533 1.00 74.73 186 TRP C C 1
ATOM 5522 O O . TRP C 1 186 ? 186.697 165.374 145.677 1.00 74.73 186 TRP C O 1
ATOM 5533 N N . MET C 1 187 ? 186.995 166.588 143.816 1.00 80.69 187 MET C N 1
ATOM 5534 C CA . MET C 1 187 ? 188.070 167.349 144.431 1.00 80.69 187 MET C CA 1
ATOM 5535 C C . MET C 1 187 ? 187.545 168.339 145.451 1.00 80.69 187 MET C C 1
ATOM 5536 O O . MET C 1 187 ? 188.225 168.618 146.435 1.00 80.69 187 MET C O 1
ATOM 5541 N N . PHE C 1 188 ? 186.348 168.880 145.232 1.00 80.23 188 PHE C N 1
ATOM 5542 C CA . PHE C 1 188 ? 185.735 169.748 146.224 1.00 80.23 188 PHE C CA 1
ATOM 5543 C C . PHE C 1 188 ? 185.374 168.975 147.482 1.00 80.23 188 PHE C C 1
ATOM 5544 O O . PHE C 1 188 ? 185.622 169.457 148.584 1.00 80.23 188 PHE C O 1
ATOM 5552 N N . LEU C 1 189 ? 184.777 167.789 147.338 1.00 80.30 189 LEU C N 1
ATOM 5553 C CA . LEU C 1 189 ? 184.435 166.972 148.500 1.00 80.30 189 LEU C CA 1
ATOM 5554 C C . LEU C 1 189 ? 185.664 166.560 149.280 1.00 80.30 189 LEU C C 1
ATOM 5555 O O . LEU C 1 189 ? 185.639 166.504 150.507 1.00 80.30 189 LEU C O 1
ATOM 5560 N N . LEU C 1 190 ? 186.749 166.297 148.582 1.00 84.22 190 LEU C N 1
ATOM 5561 C CA . LEU C 1 190 ? 187.954 165.801 149.207 1.00 84.22 190 LEU C CA 1
ATOM 5562 C C . LEU C 1 190 ? 188.695 166.908 149.934 1.00 84.22 190 LEU C C 1
ATOM 5563 O O . LEU C 1 190 ? 189.238 166.671 151.013 1.00 84.22 190 LEU C O 1
ATOM 5568 N N . MET C 1 191 ? 188.685 168.127 149.392 1.00 91.42 191 MET C N 1
ATOM 5569 C CA . MET C 1 191 ? 189.301 169.254 150.082 1.00 91.42 191 MET C CA 1
ATOM 5570 C C . MET C 1 191 ? 188.480 169.710 151.274 1.00 91.42 191 MET C C 1
ATOM 5571 O O . MET C 1 191 ? 189.040 170.141 152.282 1.00 91.42 191 MET C O 1
ATOM 5576 N N . MET C 1 192 ? 187.159 169.657 151.179 1.00 93.43 192 MET C N 1
ATOM 5577 C CA . MET C 1 192 ? 186.359 170.111 152.302 1.00 93.43 192 MET C CA 1
ATOM 5578 C C . MET C 1 192 ? 186.320 169.084 153.416 1.00 93.43 192 MET C C 1
ATOM 5579 O O . MET C 1 192 ? 186.151 169.452 154.577 1.00 93.43 192 MET C O 1
ATOM 5584 N N . THR C 1 193 ? 186.480 167.806 153.098 1.00 90.57 193 THR C N 1
ATOM 5585 C CA . THR C 1 193 ? 186.535 166.795 154.141 1.00 90.57 193 THR C CA 1
ATOM 5586 C C . THR C 1 193 ? 187.905 166.760 154.795 1.00 90.57 193 THR C C 1
ATOM 5587 O O . THR C 1 193 ? 188.012 166.486 155.991 1.00 90.57 193 THR C O 1
ATOM 5591 N N . PHE C 1 194 ? 188.957 167.059 154.044 1.00 94.85 194 PHE C N 1
ATOM 5592 C CA . PHE C 1 194 ? 190.275 167.135 154.648 1.00 94.85 194 PHE C CA 1
ATOM 5593 C C . PHE C 1 194 ? 190.437 168.401 155.476 1.00 94.85 194 PHE C C 1
ATOM 5594 O O . PHE C 1 194 ? 191.170 168.402 156.468 1.00 94.85 194 PHE C O 1
ATOM 5602 N N . THR C 1 195 ? 189.748 169.475 155.099 1.00 94.96 195 THR C N 1
ATOM 5603 C CA . THR C 1 195 ? 189.651 170.647 155.959 1.00 94.96 195 THR C CA 1
ATOM 5604 C C . THR C 1 195 ? 188.885 170.330 157.234 1.00 94.96 195 THR C C 1
ATOM 5605 O O . THR C 1 195 ? 189.274 170.765 158.318 1.00 94.96 195 THR C O 1
ATOM 5609 N N . ALA C 1 196 ? 187.805 169.560 157.124 1.00 95.52 196 ALA C N 1
ATOM 5610 C CA . ALA C 1 196 ? 187.054 169.132 158.296 1.00 95.52 196 ALA C CA 1
ATOM 5611 C C . ALA C 1 196 ? 187.870 168.224 159.196 1.00 95.52 196 ALA C C 1
ATOM 5612 O O . ALA C 1 196 ? 187.665 168.212 160.411 1.00 95.52 196 ALA C O 1
ATOM 5614 N N . PHE C 1 197 ? 188.792 167.461 158.621 1.00 99.14 197 PHE C N 1
ATOM 5615 C CA . PHE C 1 197 ? 189.642 166.599 159.423 1.00 99.14 197 PHE C CA 1
ATOM 5616 C C . PHE C 1 197 ? 190.661 167.407 160.214 1.00 99.14 197 PHE C C 1
ATOM 5617 O O . PHE C 1 197 ? 190.886 167.137 161.395 1.00 99.14 197 PHE C O 1
ATOM 5625 N N . LEU C 1 198 ? 191.279 168.405 159.583 1.00 103.38 198 LEU C N 1
ATOM 5626 C CA . LEU C 1 198 ? 192.269 169.221 160.271 1.00 103.38 198 LEU C CA 1
ATOM 5627 C C . LEU C 1 198 ? 191.637 170.124 161.313 1.00 103.38 198 LEU C C 1
ATOM 5628 O O . LEU C 1 198 ? 192.273 170.440 162.318 1.00 103.38 198 LEU C O 1
ATOM 5633 N N . ILE C 1 199 ? 190.401 170.556 161.094 1.00 106.08 199 ILE C N 1
ATOM 5634 C CA . ILE C 1 199 ? 189.729 171.371 162.095 1.00 106.08 199 ILE C CA 1
ATOM 5635 C C . ILE C 1 199 ? 189.320 170.522 163.290 1.00 106.08 199 ILE C C 1
ATOM 5636 O O . ILE C 1 199 ? 189.515 170.920 164.438 1.00 106.08 199 ILE C O 1
ATOM 5641 N N . ARG C 1 200 ? 188.803 169.324 163.054 1.00 107.23 200 ARG C N 1
ATOM 5642 C CA . ARG C 1 200 ? 188.407 168.469 164.162 1.00 107.23 200 ARG C CA 1
ATOM 5643 C C . ARG C 1 200 ? 189.557 167.696 164.787 1.00 107.23 200 ARG C C 1
ATOM 5644 O O . ARG C 1 200 ? 189.306 166.863 165.657 1.00 107.23 200 ARG C O 1
ATOM 5652 N N . ALA C 1 201 ? 190.794 167.927 164.377 1.00 113.93 201 ALA C N 1
ATOM 5653 C CA . ALA C 1 201 ? 191.933 167.307 165.034 1.00 113.93 201 ALA C CA 1
ATOM 5654 C C . ALA C 1 201 ? 192.881 168.307 165.668 1.00 113.93 201 ALA C C 1
ATOM 5655 O O . ALA C 1 201 ? 193.380 168.061 166.764 1.00 113.93 201 ALA C O 1
ATOM 5657 N N . ILE C 1 202 ? 193.136 169.435 165.016 1.00 120.31 202 ILE C N 1
ATOM 5658 C CA . ILE C 1 202 ? 194.109 170.398 165.515 1.00 120.31 202 ILE C CA 1
ATOM 5659 C C . ILE C 1 202 ? 193.462 171.443 166.415 1.00 120.31 202 ILE C C 1
ATOM 5660 O O . ILE C 1 202 ? 194.025 171.808 167.447 1.00 120.31 202 ILE C O 1
ATOM 5665 N N . ARG C 1 203 ? 192.277 171.926 166.077 1.00 123.92 203 ARG C N 1
ATOM 5666 C CA . ARG C 1 203 ? 191.640 172.988 166.855 1.00 123.92 203 ARG C CA 1
ATOM 5667 C C . ARG C 1 203 ? 191.186 172.578 168.263 1.00 123.92 203 ARG C C 1
ATOM 5668 O O . ARG C 1 203 ? 191.377 173.380 169.185 1.00 123.92 203 ARG C O 1
ATOM 5676 N N . PRO C 1 204 ? 190.636 171.378 168.529 1.00 127.26 204 PRO C N 1
ATOM 5677 C CA . PRO C 1 204 ? 190.420 171.003 169.940 1.00 127.26 204 PRO C CA 1
ATOM 5678 C C . PRO C 1 204 ? 191.698 170.733 170.729 1.00 127.26 204 PRO C C 1
ATOM 5679 O O . PRO C 1 204 ? 191.613 170.524 171.946 1.00 127.26 204 PRO C O 1
ATOM 5683 N N . CYS C 1 205 ? 192.865 170.717 170.088 1.00 132.44 205 CYS C N 1
ATOM 5684 C CA . CYS C 1 205 ? 194.135 170.779 170.791 1.00 132.44 205 CYS C CA 1
ATOM 5685 C C . CYS C 1 205 ? 194.557 172.204 171.116 1.00 132.44 205 CYS C C 1
ATOM 5686 O O . CYS C 1 205 ? 195.491 172.391 171.901 1.00 132.44 205 CYS C O 1
ATOM 5689 N N . PHE C 1 206 ? 193.906 173.203 170.532 1.00 132.67 206 PHE C N 1
ATOM 5690 C CA . PHE C 1 206 ? 194.305 174.600 170.679 1.00 132.67 206 PHE C CA 1
ATOM 5691 C C . PHE C 1 206 ? 193.256 175.469 171.358 1.00 132.67 206 PHE C C 1
ATOM 5692 O O . PHE C 1 206 ? 193.608 176.263 172.232 1.00 132.67 206 PHE C O 1
ATOM 5700 N N . THR C 1 207 ? 191.984 175.358 170.970 1.00 133.88 207 THR C N 1
ATOM 5701 C CA . THR C 1 207 ? 190.910 176.119 171.613 1.00 133.88 207 THR C CA 1
ATOM 5702 C C . THR C 1 207 ? 190.170 175.192 172.571 1.00 133.88 207 THR C C 1
ATOM 5703 O O . THR C 1 207 ? 189.166 174.569 172.231 1.00 133.88 207 THR C O 1
ATOM 5707 N N . GLN C 1 208 ? 190.693 175.089 173.785 1.00 138.40 208 GLN C N 1
ATOM 5708 C CA . GLN C 1 208 ? 190.016 174.386 174.861 1.00 138.40 208 GLN C CA 1
ATOM 5709 C C . GLN C 1 208 ? 189.832 175.358 176.016 1.00 138.40 208 GLN C C 1
ATOM 5710 O O . GLN C 1 208 ? 190.635 176.278 176.199 1.00 138.40 208 GLN C O 1
ATOM 5716 N N . ALA C 1 209 ? 188.727 175.173 176.743 1.00 139.85 209 ALA C N 1
ATOM 5717 C CA . ALA C 1 209 ? 188.133 175.944 177.834 1.00 139.85 209 ALA C CA 1
ATOM 5718 C C . ALA C 1 209 ? 187.482 177.220 177.336 1.00 139.85 209 ALA C C 1
ATOM 5719 O O . ALA C 1 209 ? 186.709 177.821 178.077 1.00 139.85 209 ALA C O 1
ATOM 5721 N N . ALA C 1 210 ? 187.712 177.627 176.091 1.00 138.20 210 ALA C N 1
ATOM 5722 C CA . ALA C 1 210 ? 186.757 178.486 175.413 1.00 138.20 210 ALA C CA 1
ATOM 5723 C C . ALA C 1 210 ? 185.595 177.652 174.920 1.00 138.20 210 ALA C C 1
ATOM 5724 O O . ALA C 1 210 ? 184.449 178.102 174.947 1.00 138.20 210 ALA C O 1
ATOM 5726 N N . PHE C 1 211 ? 185.894 176.425 174.487 1.00 137.39 211 PHE C N 1
ATOM 5727 C CA . PHE C 1 211 ? 184.873 175.438 174.160 1.00 137.39 211 PHE C CA 1
ATOM 5728 C C . PHE C 1 211 ? 184.012 175.103 175.364 1.00 137.39 211 PHE C C 1
ATOM 5729 O O . PHE C 1 211 ? 182.805 174.888 175.232 1.00 137.39 211 PHE C O 1
ATOM 5737 N N . LEU C 1 212 ? 184.611 175.060 176.545 1.00 140.70 212 LEU C N 1
ATOM 5738 C CA . LEU C 1 212 ? 183.842 174.727 177.733 1.00 140.70 212 LEU C CA 1
ATOM 5739 C C . LEU C 1 212 ? 183.044 175.927 178.233 1.00 140.70 212 LEU C C 1
ATOM 5740 O O . LEU C 1 212 ? 181.952 175.755 178.780 1.00 140.70 212 LEU C O 1
ATOM 5745 N N . LYS C 1 213 ? 183.554 177.146 178.034 1.00 140.48 213 LYS C N 1
ATOM 5746 C CA . LYS C 1 213 ? 182.771 178.329 178.379 1.00 140.48 213 LYS C CA 1
ATOM 5747 C C . LYS C 1 213 ? 181.645 178.566 177.384 1.00 140.48 213 LYS C C 1
ATOM 5748 O O . LYS C 1 213 ? 180.567 179.036 177.765 1.00 140.48 213 LYS C O 1
ATOM 5754 N N . THR C 1 214 ? 181.874 178.263 176.107 1.00 138.03 214 THR C N 1
ATOM 5755 C CA . THR C 1 214 ? 180.827 178.428 175.108 1.00 138.03 214 THR C CA 1
ATOM 5756 C C . THR C 1 214 ? 179.754 177.365 175.265 1.00 138.03 214 THR C C 1
ATOM 5757 O O . THR C 1 214 ? 178.577 177.629 174.998 1.00 138.03 214 THR C O 1
ATOM 5761 N N . LYS C 1 215 ? 180.129 176.176 175.735 1.00 140.14 215 LYS C N 1
ATOM 5762 C CA . LYS C 1 215 ? 179.127 175.162 176.022 1.00 140.14 215 LYS C CA 1
ATOM 5763 C C . LYS C 1 215 ? 178.278 175.529 177.226 1.00 140.14 215 LYS C C 1
ATOM 5764 O O . LYS C 1 215 ? 177.065 175.320 177.197 1.00 140.14 215 LYS C O 1
ATOM 5770 N N . TYR C 1 216 ? 178.879 176.096 178.272 1.00 142.83 216 TYR C N 1
ATOM 5771 C CA . TYR C 1 216 ? 178.078 176.565 179.396 1.00 142.83 216 TYR C CA 1
ATOM 5772 C C . TYR C 1 216 ? 177.191 177.733 178.993 1.00 142.83 216 TYR C C 1
ATOM 5773 O O . TYR C 1 216 ? 176.073 177.872 179.502 1.00 142.83 216 TYR C O 1
ATOM 5782 N N . TRP C 1 217 ? 177.671 178.570 178.072 1.00 139.98 217 TRP C N 1
ATOM 5783 C CA . TRP C 1 217 ? 176.876 179.683 177.570 1.00 139.98 217 TRP C CA 1
ATOM 5784 C C . TRP C 1 217 ? 175.663 179.192 176.791 1.00 139.98 217 TRP C C 1
ATOM 5785 O O . TRP C 1 217 ? 174.567 179.743 176.931 1.00 139.98 217 TRP C O 1
ATOM 5796 N N . SER C 1 218 ? 175.835 178.144 175.985 1.00 139.83 218 SER C N 1
ATOM 5797 C CA . SER C 1 218 ? 174.723 177.612 175.204 1.00 139.83 218 SER C CA 1
ATOM 5798 C C . SER C 1 218 ? 173.694 176.920 176.086 1.00 139.83 218 SER C C 1
ATOM 5799 O O . SER C 1 218 ? 172.487 177.048 175.851 1.00 139.83 218 SER C O 1
ATOM 5802 N N . HIS C 1 219 ? 174.149 176.173 177.096 1.00 142.33 219 HIS C N 1
ATOM 5803 C CA . HIS C 1 219 ? 173.210 175.566 178.032 1.00 142.33 219 HIS C CA 1
ATOM 5804 C C . HIS C 1 219 ? 172.506 176.614 178.872 1.00 142.33 219 HIS C C 1
ATOM 5805 O O . HIS C 1 219 ? 171.342 176.427 179.223 1.00 142.33 219 HIS C O 1
ATOM 5812 N N . TYR C 1 220 ? 173.181 177.719 179.190 1.00 143.05 220 TYR C N 1
ATOM 5813 C CA . TYR C 1 220 ? 172.548 178.755 179.995 1.00 143.05 220 TYR C CA 1
ATOM 5814 C C . TYR C 1 220 ? 171.431 179.451 179.241 1.00 143.05 220 TYR C C 1
ATOM 5815 O O . TYR C 1 220 ? 170.439 179.860 179.851 1.00 143.05 220 TYR C O 1
ATOM 5824 N N . ILE C 1 221 ? 171.559 179.569 177.922 1.00 140.01 221 ILE C N 1
ATOM 5825 C CA . ILE C 1 221 ? 170.523 180.216 177.127 1.00 140.01 221 ILE C CA 1
ATOM 5826 C C . ILE C 1 221 ? 169.269 179.362 177.056 1.00 140.01 221 ILE C C 1
ATOM 5827 O O . ILE C 1 221 ? 168.155 179.865 177.254 1.00 140.01 221 ILE C O 1
ATOM 5832 N N . ASP C 1 222 ? 169.423 178.064 176.779 1.00 141.79 222 ASP C N 1
ATOM 5833 C CA . ASP C 1 222 ? 168.266 177.175 176.722 1.00 141.79 222 ASP C CA 1
ATOM 5834 C C . ASP C 1 222 ? 167.574 177.042 178.073 1.00 141.79 222 ASP C C 1
ATOM 5835 O O . ASP C 1 222 ? 166.350 176.891 178.127 1.00 141.79 222 ASP C O 1
ATOM 5840 N N . ILE C 1 223 ? 168.328 177.126 179.165 1.00 143.62 223 ILE C N 1
ATOM 5841 C CA . ILE C 1 223 ? 167.718 177.095 180.488 1.00 143.62 223 ILE C CA 1
ATOM 5842 C C . ILE C 1 223 ? 166.986 178.402 180.776 1.00 143.62 223 ILE C C 1
ATOM 5843 O O . ILE C 1 223 ? 165.868 178.394 181.299 1.00 143.62 223 ILE C O 1
ATOM 5848 N N . GLU C 1 224 ? 167.583 179.541 180.411 1.00 143.03 224 GLU C N 1
ATOM 5849 C CA . GLU C 1 224 ? 166.973 180.834 180.713 1.00 143.03 224 GLU C CA 1
ATOM 5850 C C . GLU C 1 224 ? 165.703 181.073 179.902 1.00 143.03 224 GLU C C 1
ATOM 5851 O O . GLU C 1 224 ? 164.751 181.676 180.411 1.00 143.03 224 GLU C O 1
ATOM 5857 N N . ARG C 1 225 ? 165.655 180.590 178.658 1.00 138.17 225 ARG C N 1
ATOM 5858 C CA . ARG C 1 225 ? 164.447 180.727 177.853 1.00 138.17 225 ARG C CA 1
ATOM 5859 C C . ARG C 1 225 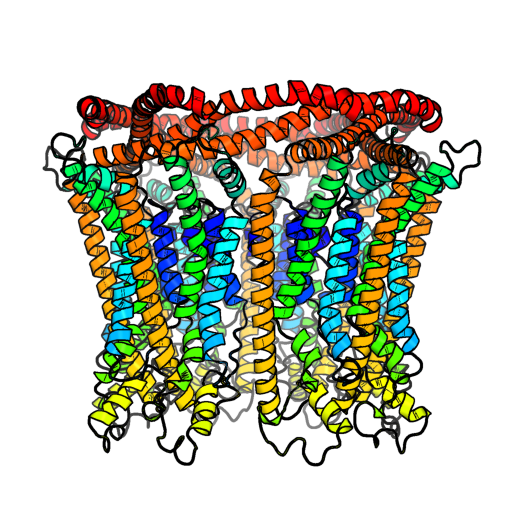? 163.318 179.873 178.394 1.00 138.17 225 ARG C C 1
ATOM 5860 O O . ARG C 1 225 ? 162.178 180.341 178.506 1.00 138.17 225 ARG C O 1
ATOM 5868 N N . LYS C 1 226 ? 163.612 178.611 178.720 1.00 142.15 226 LYS C N 1
ATOM 5869 C CA . LYS C 1 226 ? 162.573 177.735 179.241 1.00 142.15 226 LYS C CA 1
ATOM 5870 C C . LYS C 1 226 ? 162.083 178.188 180.606 1.00 142.15 226 LYS C C 1
ATOM 5871 O O . LYS C 1 226 ? 160.875 178.232 180.832 1.00 142.15 226 LYS C O 1
ATOM 5877 N N . MET C 1 227 ? 162.988 178.576 181.505 1.00 146.56 227 MET C N 1
ATOM 5878 C CA . MET C 1 227 ? 162.566 178.972 182.844 1.00 146.56 227 MET C CA 1
ATOM 5879 C C . MET C 1 227 ? 161.805 180.286 182.835 1.00 146.56 227 MET C C 1
ATOM 5880 O O . MET C 1 227 ? 160.940 180.496 183.689 1.00 146.56 227 MET C O 1
ATOM 5885 N N . PHE C 1 228 ? 162.085 181.162 181.870 1.00 146.64 228 PHE C N 1
ATOM 5886 C CA . PHE C 1 228 ? 161.262 182.353 181.717 1.00 146.64 228 PHE C CA 1
ATOM 5887 C C . PHE C 1 228 ? 159.868 182.013 181.202 1.00 146.64 228 PHE C C 1
ATOM 5888 O O . PHE C 1 228 ? 158.899 182.682 181.578 1.00 146.64 228 PHE C O 1
ATOM 5896 N N . ASP C 1 229 ? 159.737 180.970 180.372 1.00 146.27 229 ASP C N 1
ATOM 5897 C CA . ASP C 1 229 ? 158.419 180.588 179.867 1.00 146.27 229 ASP C CA 1
ATOM 5898 C C . ASP C 1 229 ? 157.531 180.037 180.971 1.00 146.27 229 ASP C C 1
ATOM 5899 O O . ASP C 1 229 ? 156.378 180.458 181.112 1.00 146.27 229 ASP C O 1
ATOM 5904 N N . GLU C 1 230 ? 158.043 179.094 181.768 1.00 147.20 230 GLU C N 1
ATOM 5905 C CA . GLU C 1 230 ? 157.213 178.560 182.841 1.00 147.20 230 GLU C CA 1
ATOM 5906 C C . GLU C 1 230 ? 157.017 179.538 183.985 1.00 147.20 230 GLU C C 1
ATOM 5907 O O . GLU C 1 230 ? 156.055 179.383 184.744 1.00 147.20 230 GLU C O 1
ATOM 5913 N N . THR C 1 231 ? 157.882 180.540 184.135 1.00 148.35 231 THR C N 1
ATOM 5914 C CA . THR C 1 231 ? 157.634 181.520 185.184 1.00 148.35 231 THR C CA 1
ATOM 5915 C C . THR C 1 231 ? 156.538 182.487 184.764 1.00 148.35 231 THR C C 1
ATOM 5916 O O . THR C 1 231 ? 155.713 182.894 185.591 1.00 148.35 231 THR C O 1
ATOM 5920 N N . CYS C 1 232 ? 156.494 182.843 183.475 1.00 148.21 232 CYS C N 1
ATOM 5921 C CA . CYS C 1 232 ? 155.375 183.632 182.968 1.00 148.21 232 CYS C CA 1
ATOM 5922 C C . CYS C 1 232 ? 154.062 182.875 183.092 1.00 148.21 232 CYS C C 1
ATOM 5923 O O . CYS C 1 232 ? 153.029 183.475 183.404 1.00 148.21 232 CYS C O 1
ATOM 5926 N N . LYS C 1 233 ? 154.086 181.554 182.894 1.00 146.78 233 LYS C N 1
ATOM 5927 C CA . LYS C 1 233 ? 152.852 180.780 182.992 1.00 146.78 233 LYS C CA 1
ATOM 5928 C C . LYS C 1 233 ? 152.352 180.671 184.425 1.00 146.78 233 LYS C C 1
ATOM 5929 O O . LYS C 1 233 ? 151.140 180.682 184.652 1.00 146.78 233 LYS C O 1
ATOM 5935 N N . GLU C 1 234 ? 153.245 180.573 185.406 1.00 148.23 234 GLU C N 1
ATOM 5936 C CA . GLU C 1 234 ? 152.756 180.498 186.775 1.00 148.23 234 GLU C CA 1
ATOM 5937 C C . GLU C 1 234 ? 152.329 181.864 187.309 1.00 148.23 234 GLU C C 1
ATOM 5938 O O . GLU C 1 234 ? 151.408 181.939 188.132 1.00 148.23 234 GLU C O 1
ATOM 5944 N N . HIS C 1 235 ? 152.949 182.950 186.843 1.00 149.32 235 HIS C N 1
ATOM 5945 C CA . HIS C 1 235 ? 152.438 184.275 187.167 1.00 149.32 235 HIS C CA 1
ATOM 5946 C C . HIS C 1 235 ? 151.168 184.609 186.405 1.00 149.32 235 HIS C C 1
ATOM 5947 O O . HIS C 1 235 ? 150.418 185.490 186.834 1.00 149.32 235 HIS C O 1
ATOM 5954 N N . ALA C 1 236 ? 150.910 183.933 185.287 1.00 147.79 236 ALA C N 1
ATOM 5955 C CA . ALA C 1 236 ? 149.614 184.070 184.638 1.00 147.79 236 ALA C CA 1
ATOM 5956 C C . ALA C 1 236 ? 148.532 183.354 185.433 1.00 147.79 236 ALA C C 1
ATOM 5957 O O . ALA C 1 236 ? 147.455 183.912 185.657 1.00 147.79 236 ALA C O 1
ATOM 5959 N N . LYS C 1 237 ? 148.818 182.128 185.894 1.00 147.58 237 LYS C N 1
ATOM 5960 C CA . LYS C 1 237 ? 147.816 181.304 186.570 1.00 147.58 237 LYS C CA 1
ATOM 5961 C C . LYS C 1 237 ? 147.350 181.908 187.886 1.00 147.58 237 LYS C C 1
ATOM 5962 O O . LYS C 1 237 ? 146.217 181.659 188.306 1.00 147.58 237 LYS C O 1
ATOM 5968 N N . SER C 1 238 ? 148.200 182.698 188.542 1.00 149.31 238 SER C N 1
ATOM 5969 C CA . SER C 1 238 ? 147.755 183.448 189.709 1.00 149.31 238 SER C CA 1
ATOM 5970 C C . SER C 1 238 ? 146.685 184.465 189.331 1.00 149.31 238 SER C C 1
ATOM 5971 O O . SER C 1 238 ? 145.576 184.447 189.875 1.00 149.31 238 SER C O 1
ATOM 5974 N N . PHE C 1 239 ? 146.986 185.332 188.363 1.00 150.67 239 PHE C N 1
ATOM 5975 C CA . PHE C 1 239 ? 146.073 186.421 188.026 1.00 150.67 239 PHE C CA 1
ATOM 5976 C C . PHE C 1 239 ? 144.883 185.939 187.205 1.00 150.67 239 PHE C C 1
ATOM 5977 O O . PHE C 1 239 ? 143.816 186.562 187.242 1.00 150.67 239 PHE C O 1
ATOM 5985 N N . ALA C 1 240 ? 145.040 184.848 186.456 1.00 149.63 240 ALA C N 1
ATOM 5986 C CA . ALA C 1 240 ? 143.914 184.329 185.690 1.00 149.63 240 ALA C CA 1
ATOM 5987 C C . ALA C 1 240 ? 142.901 183.649 186.597 1.00 149.63 240 ALA C C 1
ATOM 5988 O O . ALA C 1 240 ? 141.696 183.743 186.356 1.00 149.63 240 ALA C O 1
ATOM 5990 N N . LYS C 1 241 ? 143.367 182.971 187.651 1.00 151.25 241 LYS C N 1
ATOM 5991 C CA . LYS C 1 241 ? 142.451 182.409 188.639 1.00 151.25 241 LYS C CA 1
ATOM 5992 C C . LYS C 1 241 ? 141.663 183.497 189.359 1.00 151.25 241 LYS C C 1
ATOM 5993 O O . LYS C 1 241 ? 140.483 183.298 189.674 1.00 151.25 241 LYS C O 1
ATOM 5999 N N . VAL C 1 242 ? 142.284 184.658 189.584 1.00 152.59 242 VAL C N 1
ATOM 6000 C CA . VAL C 1 242 ? 141.586 185.774 190.216 1.00 152.59 242 VAL C CA 1
ATOM 6001 C C . VAL C 1 242 ? 140.468 186.287 189.315 1.00 152.59 242 VAL C C 1
ATOM 6002 O O . VAL C 1 242 ? 139.337 186.506 189.767 1.00 152.59 242 VAL C O 1
ATOM 6006 N N . CYS C 1 243 ? 140.754 186.438 188.019 1.00 152.87 243 CYS C N 1
ATOM 6007 C CA . CYS C 1 243 ? 139.782 187.038 187.108 1.00 152.87 243 CYS C CA 1
ATOM 6008 C C . CYS C 1 243 ? 138.621 186.098 186.814 1.00 152.87 243 CYS C C 1
ATOM 6009 O O . CYS C 1 243 ? 137.472 186.543 186.717 1.00 152.87 243 CYS C O 1
ATOM 6012 N N . ILE C 1 244 ? 138.893 184.799 186.687 1.00 152.23 244 ILE C N 1
ATOM 6013 C CA . ILE C 1 244 ? 137.839 183.844 186.352 1.00 152.23 244 ILE C CA 1
ATOM 6014 C C . ILE C 1 244 ? 136.881 183.666 187.523 1.00 152.23 244 ILE C C 1
ATOM 6015 O O . ILE C 1 244 ? 135.654 183.649 187.347 1.00 152.23 244 ILE C O 1
ATOM 6020 N N . HIS C 1 245 ? 137.425 183.567 188.742 1.00 156.32 245 HIS C N 1
ATOM 6021 C CA . HIS C 1 245 ? 136.587 183.390 189.924 1.00 156.32 245 HIS C CA 1
ATOM 6022 C C . HIS C 1 245 ? 135.732 184.623 190.186 1.00 156.32 245 HIS C C 1
ATOM 6023 O O . HIS C 1 245 ? 134.555 184.501 190.543 1.00 156.32 245 HIS C O 1
ATOM 6030 N N . GLN C 1 246 ? 136.294 185.814 189.971 1.00 155.95 246 GLN C N 1
ATOM 6031 C CA . GLN C 1 246 ? 135.531 187.044 190.119 1.00 155.95 246 GLN C CA 1
ATOM 6032 C C . GLN C 1 246 ? 134.477 187.208 189.027 1.00 155.95 246 GLN C C 1
ATOM 6033 O O . GLN C 1 246 ? 133.450 187.855 189.267 1.00 155.95 246 GLN C O 1
ATOM 6039 N N . TYR C 1 247 ? 134.686 186.612 187.849 1.00 154.50 247 TYR C N 1
ATOM 6040 C CA . TYR C 1 247 ? 133.654 186.650 186.815 1.00 154.50 247 TYR C CA 1
ATOM 6041 C C . TYR C 1 247 ? 132.435 185.822 187.210 1.00 154.50 247 TYR C C 1
ATOM 6042 O O . TYR C 1 247 ? 131.293 186.273 187.061 1.00 154.50 247 TYR C O 1
ATOM 6051 N N . PHE C 1 248 ? 132.654 184.612 187.711 1.00 154.28 248 PHE C N 1
ATOM 6052 C CA . PHE C 1 248 ? 131.540 183.757 188.092 1.00 154.28 248 PHE C CA 1
ATOM 6053 C C . PHE C 1 248 ? 130.897 184.143 189.417 1.00 154.28 248 PHE C C 1
ATOM 6054 O O . PHE C 1 248 ? 129.889 183.535 189.777 1.00 154.28 248 PHE C O 1
ATOM 6062 N N . GLU C 1 249 ? 131.436 185.126 190.145 1.00 157.39 249 GLU C N 1
ATOM 6063 C CA . GLU C 1 249 ? 130.728 185.650 191.312 1.00 157.39 249 GLU C CA 1
ATOM 6064 C C . GLU C 1 249 ? 129.425 186.323 190.908 1.00 157.39 249 GLU C C 1
ATOM 6065 O O . GLU C 1 249 ? 128.425 186.254 191.632 1.00 157.39 249 GLU C O 1
ATOM 6071 N N . ASN C 1 250 ? 129.420 186.983 189.753 1.00 158.30 250 ASN C N 1
ATOM 6072 C CA . ASN C 1 250 ? 128.236 187.714 189.323 1.00 158.30 250 ASN C CA 1
ATOM 6073 C C . ASN C 1 250 ? 127.395 186.885 188.361 1.00 158.30 250 ASN C C 1
ATOM 6074 O O . ASN C 1 250 ? 126.157 186.911 188.418 1.00 158.30 250 ASN C O 1
ATOM 6079 N N . ILE C 1 251 ? 128.048 186.127 187.483 1.00 157.71 251 ILE C N 1
ATOM 6080 C CA . ILE C 1 251 ? 127.306 185.446 186.433 1.00 157.71 251 ILE C CA 1
ATOM 6081 C C . ILE C 1 251 ? 126.617 184.195 186.964 1.00 157.71 251 ILE C C 1
ATOM 6082 O O . ILE C 1 251 ? 125.522 183.855 186.504 1.00 157.71 251 ILE C O 1
ATOM 6087 N N . SER C 1 252 ? 127.187 183.527 187.977 1.00 158.82 252 SER C N 1
ATOM 6088 C CA . SER C 1 252 ? 126.444 182.456 188.639 1.00 158.82 252 SER C CA 1
ATOM 6089 C C . SER C 1 252 ? 125.263 182.983 189.439 1.00 158.82 252 SER C C 1
ATOM 6090 O O . SER C 1 252 ? 124.332 182.219 189.709 1.00 158.82 252 SER C O 1
ATOM 6093 N N . GLY C 1 253 ? 125.274 184.265 189.813 1.00 158.83 253 GLY C N 1
ATOM 6094 C CA . GLY C 1 253 ? 124.062 184.884 190.325 1.00 158.83 253 GLY C CA 1
ATOM 6095 C C . GLY C 1 253 ? 122.972 184.963 189.273 1.00 158.83 253 GLY C C 1
ATOM 6096 O O . GLY C 1 253 ? 121.781 184.927 189.592 1.00 158.83 253 GLY C O 1
ATOM 6097 N N . GLU C 1 254 ? 123.367 185.078 188.003 1.00 159.21 254 GLU C N 1
ATOM 6098 C CA . GLU C 1 254 ? 122.405 184.965 186.909 1.00 159.21 254 GLU C CA 1
ATOM 6099 C C . GLU C 1 254 ? 122.143 183.514 186.521 1.00 159.21 254 GLU C C 1
ATOM 6100 O O . GLU C 1 254 ? 121.007 183.164 186.183 1.00 159.21 254 GLU C O 1
ATOM 6106 N N . MET C 1 255 ? 123.157 182.645 186.599 1.00 159.10 255 MET C N 1
ATOM 6107 C CA . MET C 1 255 ? 123.001 181.229 186.267 1.00 159.10 255 MET C CA 1
ATOM 6108 C C . MET C 1 255 ? 122.138 180.463 187.268 1.00 159.10 255 MET C C 1
ATOM 6109 O O . MET C 1 255 ? 121.829 179.293 187.013 1.00 159.10 255 MET C O 1
ATOM 6114 N N . GLN C 1 256 ? 121.780 181.079 188.400 1.00 159.62 256 GLN C N 1
ATOM 6115 C CA . GLN C 1 256 ? 120.721 180.563 189.261 1.00 159.62 256 GLN C CA 1
ATOM 6116 C C . GLN C 1 256 ? 119.426 180.361 188.481 1.00 159.62 256 GLN C C 1
ATOM 6117 O O . GLN C 1 256 ? 118.973 179.230 188.278 1.00 159.62 256 GLN C O 1
ATOM 6123 N N . ASN C 1 257 ? 118.834 181.454 188.004 1.00 160.11 257 ASN C N 1
ATOM 6124 C CA . ASN C 1 257 ? 117.583 181.352 187.267 1.00 160.11 257 ASN C CA 1
ATOM 6125 C C . ASN C 1 257 ? 117.783 180.850 185.847 1.00 160.11 257 ASN C C 1
ATOM 6126 O O . ASN C 1 257 ? 116.828 180.351 185.242 1.00 160.11 257 ASN C O 1
ATOM 6131 N N . PHE C 1 258 ? 118.998 180.959 185.308 1.00 158.81 258 PHE C N 1
ATOM 6132 C CA . PHE C 1 258 ? 119.212 180.648 183.900 1.00 158.81 258 PHE C CA 1
ATOM 6133 C C . PHE C 1 258 ? 119.515 179.172 183.664 1.00 158.81 258 PHE C C 1
ATOM 6134 O O . PHE C 1 258 ? 119.320 178.680 182.548 1.00 158.81 258 PHE C O 1
ATOM 6142 N N . HIS C 1 259 ? 119.986 178.447 184.682 1.00 156.70 259 HIS C N 1
ATOM 6143 C CA . HIS C 1 259 ? 120.263 177.023 184.528 1.00 156.70 259 HIS C CA 1
ATOM 6144 C C . HIS C 1 259 ? 119.788 176.221 185.735 1.00 156.70 259 HIS C C 1
ATOM 6145 O O . HIS C 1 259 ? 120.403 175.215 186.103 1.00 156.70 259 HIS C O 1
ATOM 6152 N N . ARG C 1 260 ? 118.698 176.655 186.360 1.00 158.64 260 ARG C N 1
ATOM 6153 C CA . ARG C 1 260 ? 118.004 175.823 187.335 1.00 158.64 260 ARG C CA 1
ATOM 6154 C C . ARG C 1 260 ? 116.503 176.075 187.268 1.00 158.64 260 ARG C C 1
ATOM 6155 O O . ARG C 1 260 ? 115.750 175.245 186.763 1.00 158.64 260 ARG C O 1
ATOM 6163 N N . MET D 1 7 ? 159.057 169.123 149.393 1.00 119.36 7 MET D N 1
ATOM 6164 C CA . MET D 1 7 ? 159.837 169.396 150.592 1.00 119.36 7 MET D CA 1
ATOM 6165 C C . MET D 1 7 ? 158.913 169.427 151.805 1.00 119.36 7 MET D C 1
ATOM 6166 O O . MET D 1 7 ? 159.003 170.324 152.638 1.00 119.36 7 MET D O 1
ATOM 6171 N N . PHE D 1 8 ? 158.021 168.443 151.897 1.00 130.91 8 PHE D N 1
ATOM 6172 C CA . PHE D 1 8 ? 156.971 168.452 152.908 1.00 130.91 8 PHE D CA 1
ATOM 6173 C C . PHE D 1 8 ? 157.219 167.496 154.064 1.00 130.91 8 PHE D C 1
ATOM 6174 O O . PHE D 1 8 ? 156.869 167.826 155.203 1.00 130.91 8 PHE D O 1
ATOM 6182 N N . GLN D 1 9 ? 157.864 166.349 153.813 1.00 133.43 9 GLN D N 1
ATOM 6183 C CA . GLN D 1 9 ? 158.097 165.318 154.821 1.00 133.43 9 GLN D CA 1
ATOM 6184 C C . GLN D 1 9 ? 159.024 165.749 155.950 1.00 133.43 9 GLN D C 1
ATOM 6185 O O . GLN D 1 9 ? 159.105 165.034 156.954 1.00 133.43 9 GLN D O 1
ATOM 6191 N N . PHE D 1 10 ? 159.705 166.890 155.822 1.00 128.73 10 PHE D N 1
ATOM 6192 C CA . PHE D 1 10 ? 160.751 167.243 156.779 1.00 128.73 10 PHE D CA 1
ATOM 6193 C C . PHE D 1 10 ? 160.139 167.675 158.103 1.00 128.73 10 PHE D C 1
ATOM 6194 O O . PHE D 1 10 ? 160.312 167.007 159.128 1.00 128.73 10 PHE D O 1
ATOM 6202 N N . LEU D 1 11 ? 159.380 168.769 158.093 1.00 135.69 11 LEU D N 1
ATOM 6203 C CA . LEU D 1 11 ? 158.648 169.166 159.285 1.00 135.69 11 LEU D CA 1
ATOM 6204 C C . LEU D 1 11 ? 157.405 168.315 159.513 1.00 135.69 11 LEU D C 1
ATOM 6205 O O . LEU D 1 11 ? 156.864 168.333 160.626 1.00 135.69 11 LEU D O 1
ATOM 6210 N N . GLN D 1 12 ? 156.944 167.574 158.495 1.00 138.03 12 GLN D N 1
ATOM 6211 C CA . GLN D 1 12 ? 155.857 166.624 158.713 1.00 138.03 12 GLN D CA 1
ATOM 6212 C C . GLN D 1 12 ? 156.283 165.503 159.649 1.00 138.03 12 GLN D C 1
ATOM 6213 O O . GLN D 1 12 ? 155.554 165.151 160.584 1.00 138.03 12 GLN D O 1
ATOM 6219 N N . SER D 1 13 ? 157.460 164.932 159.414 1.00 139.40 13 SER D N 1
ATOM 6220 C CA . SER D 1 13 ? 157.970 163.912 160.314 1.00 139.40 13 SER D CA 1
ATOM 6221 C C . SER D 1 13 ? 158.735 164.509 161.486 1.00 139.40 13 SER D C 1
ATOM 6222 O O . SER D 1 13 ? 159.086 163.776 162.417 1.00 139.40 13 SER D O 1
ATOM 6225 N N . ASN D 1 14 ? 158.999 165.817 161.464 1.00 142.19 14 ASN D N 1
ATOM 6226 C CA . ASN D 1 14 ? 159.657 166.473 162.594 1.00 142.19 14 ASN D CA 1
ATOM 6227 C C . ASN D 1 14 ? 158.834 167.713 162.951 1.00 142.19 14 ASN D C 1
ATOM 6228 O O . ASN D 1 14 ? 159.160 168.832 162.547 1.00 142.19 14 ASN D O 1
ATOM 6233 N N . GLN D 1 15 ? 157.788 167.502 163.741 1.00 143.17 15 GLN D N 1
ATOM 6234 C CA . GLN D 1 15 ? 157.079 168.595 164.408 1.00 143.17 15 GLN D CA 1
ATOM 6235 C C . GLN D 1 15 ? 157.727 168.946 165.747 1.00 143.17 15 GLN D C 1
ATOM 6236 O O . GLN D 1 15 ? 157.076 168.998 166.789 1.00 143.17 15 GLN D O 1
ATOM 6242 N N . GLU D 1 16 ? 159.042 169.174 165.715 1.00 144.36 16 GLU D N 1
ATOM 6243 C CA . GLU D 1 16 ? 159.804 169.677 166.847 1.00 144.36 16 GLU D CA 1
ATOM 6244 C C . GLU D 1 16 ? 160.751 170.803 166.452 1.00 144.36 16 GLU D C 1
ATOM 6245 O O . GLU D 1 16 ? 161.080 171.642 167.297 1.00 144.36 16 GLU D O 1
ATOM 6251 N N . SER D 1 17 ? 161.133 170.886 165.175 1.00 143.09 17 SER D N 1
ATOM 6252 C CA . SER D 1 17 ? 162.050 171.904 164.675 1.00 143.09 17 SER D CA 1
ATOM 6253 C C . SER D 1 17 ? 161.405 173.283 164.542 1.00 143.09 17 SER D C 1
ATOM 6254 O O . SER D 1 17 ? 162.079 174.240 164.136 1.00 143.09 17 SER D O 1
ATOM 6257 N N . PHE D 1 18 ? 160.130 173.407 164.887 1.00 139.37 18 PHE D N 1
ATOM 6258 C CA . PHE D 1 18 ? 159.423 174.669 164.811 1.00 139.37 18 PHE D CA 1
ATOM 6259 C C . PHE D 1 18 ? 159.824 175.580 165.964 1.00 139.37 18 PHE D C 1
ATOM 6260 O O . PHE D 1 18 ? 160.445 175.163 166.944 1.00 139.37 18 PHE D O 1
ATOM 6268 N N . MET D 1 19 ? 159.473 176.850 165.814 1.00 127.27 19 MET D N 1
ATOM 6269 C CA . MET D 1 19 ? 159.377 177.774 166.926 1.00 127.27 19 MET D CA 1
ATOM 6270 C C . MET D 1 19 ? 158.020 178.462 166.950 1.00 127.27 19 MET D C 1
ATOM 6271 O O . MET D 1 19 ? 157.666 179.066 167.968 1.00 127.27 19 MET D O 1
ATOM 6276 N N . ASN D 1 20 ? 157.266 178.399 165.853 1.00 125.97 20 ASN D N 1
ATOM 6277 C CA . ASN D 1 20 ? 155.824 178.584 165.832 1.00 125.97 20 ASN D CA 1
ATOM 6278 C C . ASN D 1 20 ? 155.260 177.585 164.831 1.00 125.97 20 ASN D C 1
ATOM 6279 O O . ASN D 1 20 ? 155.897 177.266 163.824 1.00 125.97 20 ASN D O 1
ATOM 6284 N N . GLY D 1 21 ? 154.064 177.087 165.125 1.00 121.69 21 GLY D N 1
ATOM 6285 C CA . GLY D 1 21 ? 153.499 175.988 164.373 1.00 121.69 21 GLY D CA 1
ATOM 6286 C C . GLY D 1 21 ? 152.634 176.409 163.210 1.00 121.69 21 GLY D C 1
ATOM 6287 O O . GLY D 1 21 ? 152.698 175.807 162.137 1.00 121.69 21 GLY D O 1
ATOM 6288 N N . ILE D 1 22 ? 151.818 177.445 163.410 1.00 117.57 22 ILE D N 1
ATOM 6289 C CA . ILE D 1 22 ? 150.902 177.882 162.368 1.00 117.57 22 ILE D CA 1
ATOM 6290 C C . ILE D 1 22 ? 151.642 178.532 161.202 1.00 117.57 22 ILE D C 1
ATOM 6291 O O . ILE D 1 22 ? 151.169 178.468 160.063 1.00 117.57 22 ILE D O 1
ATOM 6296 N N . CYS D 1 23 ? 152.824 179.106 161.435 1.00 115.91 23 CYS D N 1
ATOM 6297 C CA . CYS D 1 23 ? 153.567 179.711 160.339 1.00 115.91 23 CYS D CA 1
ATOM 6298 C C . CYS D 1 23 ? 154.255 178.664 159.480 1.00 115.91 23 CYS D C 1
ATOM 6299 O O . CYS D 1 23 ? 154.388 178.855 158.268 1.00 115.91 23 CYS D O 1
ATOM 6302 N N . GLY D 1 24 ? 154.687 177.556 160.079 1.00 113.52 24 GLY D N 1
ATOM 6303 C CA . GLY D 1 24 ? 155.224 176.468 159.286 1.00 113.52 24 GLY D CA 1
ATOM 6304 C C . GLY D 1 24 ? 154.161 175.734 158.500 1.00 113.52 24 GLY D C 1
ATOM 6305 O O . GLY D 1 24 ? 154.423 175.259 157.393 1.00 113.52 24 GLY D O 1
ATOM 6306 N N . ILE D 1 25 ? 152.951 175.640 159.048 1.00 111.26 25 ILE D N 1
ATOM 6307 C CA . ILE D 1 25 ? 151.856 175.006 158.326 1.00 111.26 25 ILE D CA 1
ATOM 6308 C C . ILE D 1 25 ? 151.405 175.876 157.164 1.00 111.26 25 ILE D C 1
ATOM 6309 O O . ILE D 1 25 ? 151.144 175.373 156.067 1.00 111.26 25 ILE D O 1
ATOM 6314 N N . MET D 1 26 ? 151.332 177.191 157.366 1.00 107.44 26 MET D N 1
ATOM 6315 C CA . MET D 1 26 ? 150.842 178.044 156.289 1.00 107.44 26 MET D CA 1
ATOM 6316 C C . MET D 1 26 ? 151.862 178.224 155.178 1.00 107.44 26 MET D C 1
ATOM 6317 O O . MET D 1 26 ? 151.472 178.452 154.033 1.00 107.44 26 MET D O 1
ATOM 6322 N N . ALA D 1 27 ? 153.154 178.127 155.479 1.00 101.11 27 ALA D N 1
ATOM 6323 C CA . ALA D 1 27 ? 154.142 178.145 154.410 1.00 101.11 27 ALA D CA 1
ATOM 6324 C C . ALA D 1 27 ? 154.098 176.860 153.603 1.00 101.11 27 ALA D C 1
ATOM 6325 O O . ALA D 1 27 ? 154.282 176.874 152.384 1.00 101.11 27 ALA D O 1
ATOM 6327 N N . LEU D 1 28 ? 153.878 175.739 154.278 1.00 107.20 28 LEU D N 1
ATOM 6328 C CA . LEU D 1 28 ? 153.623 174.472 153.609 1.00 107.20 28 LEU D CA 1
ATOM 6329 C C . LEU D 1 28 ? 152.352 174.522 152.777 1.00 107.20 28 LEU D C 1
ATOM 6330 O O . LEU D 1 28 ? 152.317 174.004 151.658 1.00 107.20 28 LEU D O 1
ATOM 6335 N N . ALA D 1 29 ? 151.303 175.149 153.301 1.00 99.24 29 ALA D N 1
ATOM 6336 C CA . ALA D 1 29 ? 150.047 175.235 152.573 1.00 99.24 29 ALA D CA 1
ATOM 6337 C C . ALA D 1 29 ? 150.131 176.207 151.411 1.00 99.24 29 ALA D C 1
ATOM 6338 O O . ALA D 1 29 ? 149.432 176.030 150.417 1.00 99.24 29 ALA D O 1
ATOM 6340 N N . SER D 1 30 ? 150.979 177.227 151.517 1.00 89.80 30 SER D N 1
ATOM 6341 C CA . SER D 1 30 ? 151.149 178.193 150.441 1.00 89.80 30 SER D CA 1
ATOM 6342 C C . SER D 1 30 ? 151.804 177.562 149.228 1.00 89.80 30 SER D C 1
ATOM 6343 O O . SER D 1 30 ? 151.383 177.793 148.092 1.00 89.80 30 SER D O 1
ATOM 6346 N N . ALA D 1 31 ? 152.819 176.744 149.448 1.00 93.05 31 ALA D N 1
ATOM 6347 C CA . ALA D 1 31 ? 153.507 176.114 148.337 1.00 93.05 31 ALA D CA 1
ATOM 6348 C C . ALA D 1 31 ? 152.746 174.927 147.779 1.00 93.05 31 ALA D C 1
ATOM 6349 O O . ALA D 1 31 ? 152.884 174.614 146.596 1.00 93.05 31 ALA D O 1
ATOM 6351 N N . GLN D 1 32 ? 151.956 174.249 148.604 1.00 96.42 32 GLN D N 1
ATOM 6352 C CA . GLN D 1 32 ? 151.112 173.179 148.098 1.00 96.42 32 GLN D CA 1
ATOM 6353 C C . GLN D 1 32 ? 149.938 173.727 147.310 1.00 96.42 32 GLN D C 1
ATOM 6354 O O . GLN D 1 32 ? 149.490 173.101 146.347 1.00 96.42 32 GLN D O 1
ATOM 6360 N N . MET D 1 33 ? 149.447 174.901 147.680 1.00 90.39 33 MET D N 1
ATOM 6361 C CA . MET D 1 33 ? 148.406 175.545 146.899 1.00 90.39 33 MET D CA 1
ATOM 6362 C C . MET D 1 33 ? 148.934 176.054 145.571 1.00 90.39 33 MET D C 1
ATOM 6363 O O . MET D 1 33 ? 148.177 176.139 144.605 1.00 90.39 33 MET D O 1
ATOM 6368 N N . TYR D 1 34 ? 150.224 176.365 145.488 1.00 79.82 34 TYR D N 1
ATOM 6369 C CA . TYR D 1 34 ? 150.795 176.716 144.197 1.00 79.82 34 TYR D CA 1
ATOM 6370 C C . TYR D 1 34 ? 150.850 175.504 143.279 1.00 79.82 34 TYR D C 1
ATOM 6371 O O . TYR D 1 34 ? 150.648 175.625 142.068 1.00 79.82 34 TYR D O 1
ATOM 6380 N N . SER D 1 35 ? 151.132 174.332 143.837 1.00 88.24 35 SER D N 1
ATOM 6381 C CA . SER D 1 35 ? 151.190 173.122 143.032 1.00 88.24 35 SER D CA 1
ATOM 6382 C C . SER D 1 35 ? 149.813 172.714 142.538 1.00 88.24 35 SER D C 1
ATOM 6383 O O . SER D 1 35 ? 149.669 172.238 141.411 1.00 88.24 35 SER D O 1
ATOM 6386 N N . SER D 1 36 ? 148.795 172.888 143.370 1.00 90.94 36 SER D N 1
ATOM 6387 C CA . SER D 1 36 ? 147.437 172.520 143.022 1.00 90.94 36 SER D CA 1
ATOM 6388 C C . SER D 1 36 ? 146.769 173.517 142.095 1.00 90.94 36 SER D C 1
ATOM 6389 O O . SER D 1 36 ? 145.763 173.178 141.473 1.00 90.94 36 SER D O 1
ATOM 6392 N N . PHE D 1 37 ? 147.278 174.737 142.011 1.00 81.12 37 PHE D N 1
ATOM 6393 C CA . PHE D 1 37 ? 146.674 175.755 141.172 1.00 81.12 37 PHE D CA 1
ATOM 6394 C C . PHE D 1 37 ? 147.042 175.473 139.730 1.00 81.12 37 PHE D C 1
ATOM 6395 O O . PHE D 1 37 ? 148.204 175.216 139.424 1.00 81.12 37 PHE D O 1
ATOM 6403 N N . GLU D 1 38 ? 146.060 175.489 138.848 1.00 82.32 38 GLU D N 1
ATOM 6404 C CA . GLU D 1 38 ? 146.311 175.227 137.439 1.00 82.32 38 GLU D CA 1
ATOM 6405 C C . GLU D 1 38 ? 146.433 176.583 136.765 1.00 82.32 38 GLU D C 1
ATOM 6406 O O . GLU D 1 38 ? 145.446 177.295 136.596 1.00 82.32 38 GLU D O 1
ATOM 6412 N N . PHE D 1 39 ? 147.658 176.935 136.406 1.00 76.40 39 PHE D N 1
ATOM 6413 C CA . PHE D 1 39 ? 147.970 178.199 135.764 1.00 76.40 39 PHE D CA 1
ATOM 6414 C C . PHE D 1 39 ? 147.359 178.220 134.379 1.00 76.40 39 PHE D C 1
ATOM 6415 O O . PHE D 1 39 ? 147.656 177.357 133.555 1.00 76.40 39 PHE D O 1
ATOM 6423 N N . SER D 1 40 ? 146.501 179.187 134.116 1.00 77.54 40 SER D N 1
ATOM 6424 C CA . SER D 1 40 ? 145.804 179.267 132.835 1.00 77.54 40 SER D CA 1
ATOM 6425 C C . SER D 1 40 ? 145.954 180.664 132.278 1.00 77.54 40 SER D C 1
ATOM 6426 O O . SER D 1 40 ? 145.032 181.468 132.401 1.00 77.54 40 SER D O 1
ATOM 6429 N N . CYS D 1 41 ? 147.087 180.914 131.640 1.00 77.29 41 CYS D N 1
ATOM 6430 C CA . CYS D 1 41 ? 147.348 182.189 130.999 1.00 77.29 41 CYS D CA 1
ATOM 6431 C C . CYS D 1 41 ? 146.322 182.422 129.897 1.00 77.29 41 CYS D C 1
ATOM 6432 O O . CYS D 1 41 ? 145.988 181.482 129.171 1.00 77.29 41 CYS D O 1
ATOM 6435 N N . PRO D 1 42 ? 145.759 183.627 129.779 1.00 76.23 42 PRO D N 1
ATOM 6436 C CA . PRO D 1 42 ? 144.732 183.871 128.762 1.00 76.23 42 PRO D CA 1
ATOM 6437 C C . PRO D 1 42 ? 145.243 183.738 127.352 1.00 76.23 42 PRO D C 1
ATOM 6438 O O . PRO D 1 42 ? 144.464 183.368 126.469 1.00 76.23 42 PRO D O 1
ATOM 6442 N N . CYS D 1 43 ? 146.533 184.020 127.141 1.00 81.51 43 CYS D N 1
ATOM 6443 C CA . CYS D 1 43 ? 147.196 184.081 125.841 1.00 81.51 43 CYS D CA 1
ATOM 6444 C C . CYS D 1 43 ? 146.514 185.064 124.901 1.00 81.51 43 CYS D C 1
ATOM 6445 O O . CYS D 1 43 ? 146.321 184.799 123.720 1.00 81.51 43 CYS D O 1
ATOM 6448 N N . MET D 1 44 ? 146.188 186.228 125.442 1.00 84.46 44 MET D N 1
ATOM 6449 C CA . MET D 1 44 ? 145.637 187.382 124.772 1.00 84.46 44 MET D CA 1
ATOM 6450 C C . MET D 1 44 ? 146.422 188.600 125.225 1.00 84.46 44 MET D C 1
ATOM 6451 O O . MET D 1 44 ? 146.715 188.726 126.410 1.00 84.46 44 MET D O 1
ATOM 6456 N N . PRO D 1 45 ? 146.766 189.517 124.318 1.00 83.75 45 PRO D N 1
ATOM 6457 C CA . PRO D 1 45 ? 147.648 190.629 124.690 1.00 83.75 45 PRO D CA 1
ATOM 6458 C C . PRO D 1 45 ? 147.017 191.689 125.567 1.00 83.75 45 PRO D C 1
ATOM 6459 O O . PRO D 1 45 ? 147.728 192.599 125.994 1.00 83.75 45 PRO D O 1
ATOM 6463 N N . GLU D 1 46 ? 145.727 191.616 125.853 1.00 86.07 46 GLU D N 1
ATOM 6464 C CA . GLU D 1 46 ? 145.083 192.577 126.734 1.00 86.07 46 GLU D CA 1
ATOM 6465 C C . GLU D 1 46 ? 145.110 192.133 128.177 1.00 86.07 46 GLU D C 1
ATOM 6466 O O . GLU D 1 46 ? 145.035 192.964 129.079 1.00 86.07 46 GLU D O 1
ATOM 6472 N N . TYR D 1 47 ? 145.212 190.836 128.404 1.00 81.23 47 TYR D N 1
ATOM 6473 C CA . TYR D 1 47 ? 144.914 190.235 129.681 1.00 81.23 47 TYR D CA 1
ATOM 6474 C C . TYR D 1 47 ? 146.088 189.474 130.256 1.00 81.23 47 TYR D C 1
ATOM 6475 O O . TYR D 1 47 ? 146.011 189.052 131.408 1.00 81.23 47 TYR D O 1
ATOM 6484 N N . ASN D 1 48 ? 147.169 189.295 129.490 1.00 76.16 48 ASN D N 1
ATOM 6485 C CA . ASN D 1 48 ? 148.296 188.486 129.945 1.00 76.16 48 ASN D CA 1
ATOM 6486 C C . ASN D 1 48 ? 149.040 189.138 131.088 1.00 76.16 48 ASN D C 1
ATOM 6487 O O . ASN D 1 48 ? 149.473 188.454 132.015 1.00 76.16 48 ASN D O 1
ATOM 6492 N N . TYR D 1 49 ? 149.212 190.452 131.027 1.00 75.83 49 TYR D N 1
ATOM 6493 C CA . TYR D 1 49 ? 149.940 191.160 132.063 1.00 75.83 49 TYR D CA 1
ATOM 6494 C C . TYR D 1 49 ? 149.193 191.118 133.388 1.00 75.83 49 TYR D C 1
ATOM 6495 O O . TYR D 1 49 ? 149.793 190.863 134.430 1.00 75.83 49 TYR D O 1
ATOM 6504 N N . THR D 1 50 ? 147.887 191.369 133.373 1.00 74.73 50 THR D N 1
ATOM 6505 C CA . THR D 1 50 ? 147.162 191.422 134.633 1.00 74.73 50 THR D CA 1
ATOM 6506 C C . THR D 1 50 ? 146.964 190.040 135.219 1.00 74.73 50 THR D C 1
ATOM 6507 O O . THR D 1 50 ? 146.889 189.899 136.437 1.00 74.73 50 THR D O 1
ATOM 6511 N N . TYR D 1 51 ? 146.904 189.014 134.381 1.00 70.87 51 TYR D N 1
ATOM 6512 C CA . TYR D 1 51 ? 146.834 187.661 134.898 1.00 70.87 51 TYR D CA 1
ATOM 6513 C C . TYR D 1 51 ? 148.160 187.244 135.513 1.00 70.87 51 TYR D C 1
ATOM 6514 O O . TYR D 1 51 ? 148.194 186.704 136.622 1.00 70.87 51 TYR D O 1
ATOM 6523 N N . GLY D 1 52 ? 149.264 187.486 134.804 1.00 71.85 52 GLY D N 1
ATOM 6524 C CA . GLY D 1 52 ? 150.559 187.049 135.286 1.00 71.85 52 GLY D CA 1
ATOM 6525 C C . GLY D 1 52 ? 151.047 187.829 136.486 1.00 71.85 52 GLY D C 1
ATOM 6526 O O . GLY D 1 52 ? 151.631 187.262 137.404 1.00 71.85 52 GLY D O 1
ATOM 6527 N N . ILE D 1 53 ? 150.804 189.133 136.507 1.00 73.23 53 ILE D N 1
ATOM 6528 C CA . ILE D 1 53 ? 151.222 189.930 137.648 1.00 73.23 53 ILE D CA 1
ATOM 6529 C C . ILE D 1 53 ? 150.203 189.835 138.772 1.00 73.23 53 ILE D C 1
ATOM 6530 O O . ILE D 1 53 ? 150.566 189.918 139.946 1.00 73.23 53 ILE D O 1
ATOM 6535 N N . GLY D 1 54 ? 148.935 189.589 138.453 1.00 71.76 54 GLY D N 1
ATOM 6536 C CA . GLY D 1 54 ? 147.945 189.376 139.486 1.00 71.76 54 GLY D CA 1
ATOM 6537 C C . GLY D 1 54 ? 148.147 188.103 140.270 1.00 71.76 54 GLY D C 1
ATOM 6538 O O . GLY D 1 54 ? 147.858 188.062 141.460 1.00 71.76 54 GLY D O 1
ATOM 6539 N N . LEU D 1 55 ? 148.663 187.058 139.636 1.00 72.79 55 LEU D N 1
ATOM 6540 C CA . LEU D 1 55 ? 148.997 185.854 140.382 1.00 72.79 55 LEU D CA 1
ATOM 6541 C C . LEU D 1 55 ? 150.264 185.981 141.197 1.00 72.79 55 LEU D C 1
ATOM 6542 O O . LEU D 1 55 ? 150.565 185.093 141.990 1.00 72.79 55 LEU D O 1
ATOM 6547 N N . LEU D 1 56 ? 151.000 187.050 141.025 1.00 73.70 56 LEU D N 1
ATOM 6548 C CA . LEU D 1 56 ? 152.146 187.323 141.849 1.00 73.70 56 LEU D CA 1
ATOM 6549 C C . LEU D 1 56 ? 151.817 188.283 142.980 1.00 73.70 56 LEU D C 1
ATOM 6550 O O . LEU D 1 56 ? 152.537 188.308 143.976 1.00 73.70 56 LEU D O 1
ATOM 6555 N N . ILE D 1 57 ? 150.725 189.031 142.874 1.00 73.70 57 ILE D N 1
ATOM 6556 C CA . ILE D 1 57 ? 150.362 190.064 143.840 1.00 73.70 57 ILE D CA 1
ATOM 6557 C C . ILE D 1 57 ? 149.181 189.648 144.712 1.00 73.70 57 ILE D C 1
ATOM 6558 O O . ILE D 1 57 ? 149.243 189.754 145.932 1.00 73.70 57 ILE D O 1
ATOM 6563 N N . ILE D 1 58 ? 148.093 189.184 144.106 1.00 73.52 58 ILE D N 1
ATOM 6564 C CA . ILE D 1 58 ? 146.837 188.939 144.822 1.00 73.52 58 ILE D CA 1
ATOM 6565 C C . ILE D 1 58 ? 146.899 187.746 145.780 1.00 73.52 58 ILE D C 1
ATOM 6566 O O . ILE D 1 58 ? 146.435 187.905 146.914 1.00 73.52 58 ILE D O 1
ATOM 6571 N N . PRO D 1 59 ? 147.440 186.567 145.443 1.00 72.88 59 PRO D N 1
ATOM 6572 C CA . PRO D 1 59 ? 147.525 185.511 146.456 1.00 72.88 59 PRO D CA 1
ATOM 6573 C C . PRO D 1 59 ? 148.443 185.828 147.631 1.00 72.88 59 PRO D C 1
ATOM 6574 O O . PRO D 1 59 ? 148.125 185.381 148.734 1.00 72.88 59 PRO D O 1
ATOM 6578 N N . PRO D 1 60 ? 149.555 186.587 147.496 1.00 74.27 60 PRO D N 1
ATOM 6579 C CA . PRO D 1 60 ? 150.232 187.029 148.725 1.00 74.27 60 PRO D CA 1
ATOM 6580 C C . PRO D 1 60 ? 149.426 187.942 149.632 1.00 74.27 60 PRO D C 1
ATOM 6581 O O . PRO D 1 60 ? 149.582 187.849 150.849 1.00 74.27 60 PRO D O 1
ATOM 6585 N N . ILE D 1 61 ? 148.587 188.822 149.088 1.00 76.28 61 ILE D N 1
ATOM 6586 C CA . ILE D 1 61 ? 147.709 189.646 149.916 1.00 76.28 61 ILE D CA 1
ATOM 6587 C C . ILE D 1 61 ? 146.717 188.774 150.667 1.00 76.28 61 ILE D C 1
ATOM 6588 O O . ILE D 1 61 ? 146.440 188.997 151.848 1.00 76.28 61 ILE D O 1
ATOM 6593 N N . TRP D 1 62 ? 146.214 187.736 150.012 1.00 79.51 62 TRP D N 1
ATOM 6594 C CA . TRP D 1 62 ? 145.254 186.852 150.646 1.00 79.51 62 TRP D CA 1
ATOM 6595 C C . TRP D 1 62 ? 145.901 185.977 151.718 1.00 79.51 62 TRP D C 1
ATOM 6596 O O . TRP D 1 62 ? 145.305 185.757 152.771 1.00 79.51 62 TRP D O 1
ATOM 6607 N N . PHE D 1 63 ? 147.110 185.469 151.477 1.00 79.44 63 PHE D N 1
ATOM 6608 C CA . PHE D 1 63 ? 147.827 184.718 152.506 1.00 79.44 63 PHE D CA 1
ATOM 6609 C C . PHE D 1 63 ? 148.228 185.595 153.682 1.00 79.44 63 PHE D C 1
ATOM 6610 O O . PHE D 1 63 ? 148.361 185.099 154.802 1.00 79.44 63 PHE D O 1
ATOM 6618 N N . PHE D 1 64 ? 148.421 186.887 153.453 1.00 83.59 64 PHE D N 1
ATOM 6619 C CA . PHE D 1 64 ? 148.732 187.805 154.536 1.00 83.59 64 PHE D CA 1
ATOM 6620 C C . PHE D 1 64 ? 147.522 188.047 155.427 1.00 83.59 64 PHE D C 1
ATOM 6621 O O . PHE D 1 64 ? 147.633 188.027 156.658 1.00 83.59 64 PHE D O 1
ATOM 6629 N N . LEU D 1 65 ? 146.354 188.278 154.821 1.00 86.15 65 LEU D N 1
ATOM 6630 C CA . LEU D 1 65 ? 145.123 188.450 155.586 1.00 86.15 65 LEU D CA 1
ATOM 6631 C C . LEU D 1 65 ? 144.732 187.180 156.308 1.00 86.15 65 LEU D C 1
ATOM 6632 O O . LEU D 1 65 ? 144.155 187.229 157.393 1.00 86.15 65 LEU D O 1
ATOM 6637 N N . LEU D 1 66 ? 145.010 186.035 155.704 1.00 87.35 66 LEU D N 1
ATOM 6638 C CA . LEU D 1 66 ? 144.707 184.759 156.322 1.00 87.35 66 LEU D CA 1
ATOM 6639 C C . LEU D 1 66 ? 145.578 184.511 157.541 1.00 87.35 66 LEU D C 1
ATOM 6640 O O . LEU D 1 66 ? 145.168 183.797 158.455 1.00 87.35 66 LEU D O 1
ATOM 6645 N N . GLY D 1 67 ? 146.771 185.096 157.583 1.00 91.50 67 GLY D N 1
ATOM 6646 C CA . GLY D 1 67 ? 147.563 185.041 158.791 1.00 91.50 67 GLY D CA 1
ATOM 6647 C C . GLY D 1 67 ? 146.988 185.865 159.920 1.00 91.50 67 GLY D C 1
ATOM 6648 O O . GLY D 1 67 ? 147.145 185.511 161.087 1.00 91.50 67 GLY D O 1
ATOM 6649 N N . PHE D 1 68 ? 146.338 186.979 159.601 1.00 94.75 68 PHE D N 1
ATOM 6650 C CA . PHE D 1 68 ? 145.644 187.757 160.622 1.00 94.75 68 PHE D CA 1
ATOM 6651 C C . PHE D 1 68 ? 144.357 187.100 161.091 1.00 94.75 68 PHE D C 1
ATOM 6652 O O . PHE D 1 68 ? 143.990 187.241 162.254 1.00 94.75 68 PHE D O 1
ATOM 6660 N N . VAL D 1 69 ? 143.647 186.412 160.207 1.00 94.47 69 VAL D N 1
ATOM 6661 C CA . VAL D 1 69 ? 142.397 185.769 160.582 1.00 94.47 69 VAL D CA 1
ATOM 6662 C C . VAL D 1 69 ? 142.658 184.548 161.455 1.00 94.47 69 VAL D C 1
ATOM 6663 O O . VAL D 1 69 ? 141.942 184.301 162.427 1.00 94.47 69 VAL D O 1
ATOM 6667 N N . LEU D 1 70 ? 143.700 183.789 161.158 1.00 96.48 70 LEU D N 1
ATOM 6668 C CA . LEU D 1 70 ? 143.992 182.592 161.929 1.00 96.48 70 LEU D CA 1
ATOM 6669 C C . LEU D 1 70 ? 144.703 182.871 163.242 1.00 96.48 70 LEU D C 1
ATOM 6670 O O . LEU D 1 70 ? 144.778 181.970 164.078 1.00 96.48 70 LEU D O 1
ATOM 6675 N N . ASN D 1 71 ? 145.228 184.070 163.446 1.00 106.20 71 ASN D N 1
ATOM 6676 C CA . ASN D 1 71 ? 145.902 184.398 164.692 1.00 106.20 71 ASN D CA 1
ATOM 6677 C C . ASN D 1 71 ? 144.866 184.802 165.731 1.00 106.20 71 ASN D C 1
ATOM 6678 O O . ASN D 1 71 ? 144.073 185.717 165.503 1.00 106.20 71 ASN D O 1
ATOM 6683 N N . ASN D 1 72 ? 144.880 184.130 166.875 1.00 116.13 72 ASN D N 1
ATOM 6684 C CA . ASN D 1 72 ? 143.866 184.318 167.902 1.00 116.13 72 ASN D CA 1
ATOM 6685 C C . ASN D 1 72 ? 144.176 185.455 168.866 1.00 116.13 72 ASN D C 1
ATOM 6686 O O . ASN D 1 72 ? 143.492 185.583 169.881 1.00 116.13 72 ASN D O 1
ATOM 6691 N N . ASN D 1 73 ? 145.180 186.280 168.583 1.00 122.57 73 ASN D N 1
ATOM 6692 C CA . ASN D 1 73 ? 145.478 187.437 169.411 1.00 122.57 73 ASN D CA 1
ATOM 6693 C C . ASN D 1 73 ? 145.100 188.744 168.741 1.00 122.57 73 ASN D C 1
ATOM 6694 O O . ASN D 1 73 ? 145.350 189.808 169.305 1.00 122.57 73 ASN D O 1
ATOM 6699 N N . VAL D 1 74 ? 144.529 188.700 167.540 1.00 121.15 74 VAL D N 1
ATOM 6700 C CA . VAL D 1 74 ? 144.213 189.946 166.859 1.00 121.15 74 VAL D CA 1
ATOM 6701 C C . VAL D 1 74 ? 142.920 190.553 167.370 1.00 121.15 74 VAL D C 1
ATOM 6702 O O . VAL D 1 74 ? 142.713 191.758 167.212 1.00 121.15 74 VAL D O 1
ATOM 6706 N N . SER D 1 75 ? 142.053 189.757 167.993 1.00 125.05 75 SER D N 1
ATOM 6707 C CA . SER D 1 75 ? 140.844 190.300 168.589 1.00 125.05 75 SER D CA 1
ATOM 6708 C C . SER D 1 75 ? 141.146 190.950 169.923 1.00 125.05 75 SER D C 1
ATOM 6709 O O . SER D 1 75 ? 140.533 191.960 170.277 1.00 125.05 75 SER D O 1
ATOM 6712 N N . VAL D 1 76 ? 142.102 190.387 170.665 1.00 129.53 76 VAL D N 1
ATOM 6713 C CA . VAL D 1 76 ? 142.478 190.945 171.956 1.00 129.53 76 VAL D CA 1
ATOM 6714 C C . VAL D 1 76 ? 143.263 192.232 171.756 1.00 129.53 76 VAL D C 1
ATOM 6715 O O . VAL D 1 76 ? 143.114 193.197 172.515 1.00 129.53 76 VAL D O 1
ATOM 6719 N N . LEU D 1 77 ? 144.077 192.280 170.705 1.00 129.89 77 LEU D N 1
ATOM 6720 C CA . LEU D 1 77 ? 144.777 193.504 170.345 1.00 129.89 77 LEU D CA 1
ATOM 6721 C C . LEU D 1 77 ? 143.822 194.561 169.804 1.00 129.89 77 LEU D C 1
ATOM 6722 O O . LEU D 1 77 ? 144.000 195.754 170.068 1.00 129.89 77 LEU D O 1
ATOM 6727 N N . ALA D 1 78 ? 142.808 194.150 169.039 1.00 133.37 78 ALA D N 1
ATOM 6728 C CA . ALA D 1 78 ? 141.827 195.115 168.555 1.00 133.37 78 ALA D CA 1
ATOM 6729 C C . ALA D 1 78 ? 140.960 195.638 169.687 1.00 133.37 78 ALA D C 1
ATOM 6730 O O . ALA D 1 78 ? 140.500 196.784 169.631 1.00 133.37 78 ALA D O 1
ATOM 6732 N N . GLU D 1 79 ? 140.732 194.812 170.711 1.00 139.23 79 GLU D N 1
ATOM 6733 C CA . GLU D 1 79 ? 140.034 195.255 171.911 1.00 139.23 79 GLU D CA 1
ATOM 6734 C C . GLU D 1 79 ? 140.810 196.349 172.629 1.00 139.23 79 GLU D C 1
ATOM 6735 O O . GLU D 1 79 ? 140.236 197.362 173.038 1.00 139.23 79 GLU D O 1
ATOM 6741 N N . GLU D 1 80 ? 142.123 196.171 172.772 1.00 142.72 80 GLU D N 1
ATOM 6742 C CA . GLU D 1 80 ? 142.941 197.146 173.481 1.00 142.72 80 GLU D CA 1
ATOM 6743 C C . GLU D 1 80 ? 143.089 198.450 172.718 1.00 142.72 80 GLU D C 1
ATOM 6744 O O . GLU D 1 80 ? 143.157 199.516 173.333 1.00 142.72 80 GLU D O 1
ATOM 6750 N N . TRP D 1 81 ? 143.137 198.396 171.393 1.00 147.17 81 TRP D N 1
ATOM 6751 C CA . TRP D 1 81 ? 143.304 199.625 170.633 1.00 147.17 81 TRP D CA 1
ATOM 6752 C C . TRP D 1 81 ? 142.008 200.420 170.562 1.00 147.17 81 TRP D C 1
ATOM 6753 O O . TRP D 1 81 ? 142.041 201.649 170.442 1.00 147.17 81 TRP D O 1
ATOM 6764 N N . LYS D 1 82 ? 140.862 199.745 170.637 1.00 146.59 82 LYS D N 1
ATOM 6765 C CA . LYS D 1 82 ? 139.585 200.442 170.582 1.00 146.59 82 LYS D CA 1
ATOM 6766 C C . LYS D 1 82 ? 139.309 201.215 171.866 1.00 146.59 82 LYS D C 1
ATOM 6767 O O . LYS D 1 82 ? 138.657 202.264 171.828 1.00 146.59 82 LYS D O 1
ATOM 6773 N N . ARG D 1 83 ? 139.830 200.736 172.991 1.00 149.44 83 ARG D N 1
ATOM 6774 C CA . ARG D 1 83 ? 139.587 201.359 174.278 1.00 149.44 83 ARG D CA 1
ATOM 6775 C C . ARG D 1 83 ? 140.377 202.663 174.407 1.00 149.44 83 ARG D C 1
ATOM 6776 O O . ARG D 1 83 ? 141.476 202.786 173.862 1.00 149.44 83 ARG D O 1
ATOM 6784 N N . PRO D 1 84 ? 139.824 203.659 175.106 1.00 153.23 84 PRO D N 1
ATOM 6785 C CA . PRO D 1 84 ? 140.469 204.977 175.165 1.00 153.23 84 PRO D CA 1
ATOM 6786 C C . PRO D 1 84 ? 141.741 204.973 175.998 1.00 153.23 84 PRO D C 1
ATOM 6787 O O . PRO D 1 84 ? 142.001 204.070 176.795 1.00 153.23 84 PRO D O 1
ATOM 6791 N N . THR D 1 85 ? 142.536 206.025 175.800 1.00 153.74 85 THR D N 1
ATOM 6792 C CA . THR D 1 85 ? 143.783 206.191 176.537 1.00 153.74 85 THR D CA 1
ATOM 6793 C C . THR D 1 85 ? 143.491 206.519 177.996 1.00 153.74 85 THR D C 1
ATOM 6794 O O . THR D 1 85 ? 142.705 207.423 178.298 1.00 153.74 85 THR D O 1
ATOM 6798 N N . GLY D 1 86 ? 144.121 205.779 178.898 1.00 154.15 86 GLY D N 1
ATOM 6799 C CA . GLY D 1 86 ? 143.805 205.872 180.306 1.00 154.15 86 GLY D CA 1
ATOM 6800 C C . GLY D 1 86 ? 143.074 204.623 180.735 1.00 154.15 86 GLY D C 1
ATOM 6801 O O . GLY D 1 86 ? 143.349 204.052 181.794 1.00 154.15 86 GLY D O 1
ATOM 6802 N N . ARG D 1 87 ? 142.141 204.182 179.890 1.00 154.74 87 ARG D N 1
ATOM 6803 C CA . ARG D 1 87 ? 141.480 202.903 180.113 1.00 154.74 87 ARG D CA 1
ATOM 6804 C C . ARG D 1 87 ? 142.381 201.745 179.700 1.00 154.74 87 ARG D C 1
ATOM 6805 O O . ARG D 1 87 ? 142.257 200.642 180.246 1.00 154.74 87 ARG D O 1
ATOM 6813 N N . ARG D 1 88 ? 143.309 201.991 178.769 1.00 152.79 88 ARG D N 1
ATOM 6814 C CA . ARG D 1 88 ? 144.220 200.967 178.256 1.00 152.79 88 ARG D CA 1
ATOM 6815 C C . ARG D 1 88 ? 145.139 200.466 179.362 1.00 152.79 88 ARG D C 1
ATOM 6816 O O . ARG D 1 88 ? 145.845 201.249 180.003 1.00 152.79 88 ARG D O 1
ATOM 6824 N N . THR D 1 89 ? 145.133 199.153 179.579 1.00 152.92 89 THR D N 1
ATOM 6825 C CA . THR D 1 89 ? 145.982 198.550 180.593 1.00 152.92 89 THR D CA 1
ATOM 6826 C C . THR D 1 89 ? 147.392 198.294 180.095 1.00 152.92 89 THR D C 1
ATOM 6827 O O . THR D 1 89 ? 148.225 197.813 180.866 1.00 152.92 89 THR D O 1
ATOM 6831 N N . LYS D 1 90 ? 147.675 198.583 178.831 1.00 147.22 90 LYS D N 1
ATOM 6832 C CA . LYS D 1 90 ? 148.959 198.267 178.228 1.00 147.22 90 LYS D CA 1
ATOM 6833 C C . LYS D 1 90 ? 149.675 199.529 177.789 1.00 147.22 90 LYS D C 1
ATOM 6834 O O . LYS D 1 90 ? 149.049 200.539 177.465 1.00 147.22 90 LYS D O 1
ATOM 6840 N N . ASP D 1 91 ? 150.995 199.459 177.785 1.00 139.86 91 ASP D N 1
ATOM 6841 C CA . ASP D 1 91 ? 151.800 200.519 177.216 1.00 139.86 91 ASP D CA 1
ATOM 6842 C C . ASP D 1 91 ? 151.661 200.503 175.698 1.00 139.86 91 ASP D C 1
ATOM 6843 O O . ASP D 1 91 ? 151.406 199.454 175.104 1.00 139.86 91 ASP D O 1
ATOM 6845 N N . PRO D 1 92 ? 151.799 201.659 175.043 1.00 137.49 92 PRO D N 1
ATOM 6846 C CA . PRO D 1 92 ? 151.746 201.672 173.573 1.00 137.49 92 PRO D CA 1
ATOM 6847 C C . PRO D 1 92 ? 152.905 200.955 172.900 1.00 137.49 92 PRO D C 1
ATOM 6848 O O . PRO D 1 92 ? 152.760 200.558 171.738 1.00 137.49 92 PRO D O 1
ATOM 6852 N N . SER D 1 93 ? 154.039 200.768 173.577 1.00 135.01 93 SER D N 1
ATOM 6853 C CA . SER D 1 93 ? 155.125 199.998 172.984 1.00 135.01 93 SER D CA 1
ATOM 6854 C C . SER D 1 93 ? 154.833 198.507 172.991 1.00 135.01 93 SER D C 1
ATOM 6855 O O . SER D 1 93 ? 155.311 197.787 172.111 1.00 135.01 93 SER D O 1
ATOM 6858 N N . VAL D 1 94 ? 154.075 198.026 173.976 1.00 134.08 94 VAL D N 1
ATOM 6859 C CA . VAL D 1 94 ? 153.700 196.618 174.021 1.00 134.08 94 VAL D CA 1
ATOM 6860 C C . VAL D 1 94 ? 152.669 196.309 172.946 1.00 134.08 94 VAL D C 1
ATOM 6861 O O . VAL D 1 94 ? 152.702 195.242 172.326 1.00 134.08 94 VAL D O 1
ATOM 6865 N N . LEU D 1 95 ? 151.768 197.253 172.673 1.00 132.76 95 LEU D N 1
ATOM 6866 C CA . LEU D 1 95 ? 150.808 197.069 171.593 1.00 132.76 95 LEU D CA 1
ATOM 6867 C C . LEU D 1 95 ? 151.488 197.134 170.233 1.00 132.76 95 LEU D C 1
ATOM 6868 O O . LEU D 1 95 ? 151.143 196.366 169.330 1.00 132.76 95 LEU D O 1
ATOM 6873 N N . ARG D 1 96 ? 152.453 198.043 170.066 1.00 130.97 96 ARG D N 1
ATOM 6874 C CA . ARG D 1 96 ? 153.192 198.100 168.812 1.00 130.97 96 ARG D CA 1
ATOM 6875 C C . ARG D 1 96 ? 154.061 196.874 168.612 1.00 130.97 96 ARG D C 1
ATOM 6876 O O . ARG D 1 96 ? 154.228 196.420 167.476 1.00 130.97 96 ARG D O 1
ATOM 6884 N N . TYR D 1 97 ? 154.615 196.322 169.692 1.00 130.56 97 TYR D N 1
ATOM 6885 C CA . TYR D 1 97 ? 155.451 195.140 169.553 1.00 130.56 97 TYR D CA 1
ATOM 6886 C C . TYR D 1 97 ? 154.612 193.926 169.203 1.00 130.56 97 TYR D C 1
ATOM 6887 O O . TYR D 1 97 ? 155.039 193.063 168.432 1.00 130.56 97 TYR D O 1
ATOM 6896 N N . MET D 1 98 ? 153.414 193.862 169.761 1.00 128.19 98 MET D N 1
ATOM 6897 C CA . MET D 1 98 ? 152.486 192.767 169.527 1.00 128.19 98 MET D CA 1
ATOM 6898 C C . MET D 1 98 ? 152.008 192.738 168.084 1.00 128.19 98 MET D C 1
ATOM 6899 O O . MET D 1 98 ? 151.949 191.674 167.461 1.00 128.19 98 MET D O 1
ATOM 6904 N N . LEU D 1 99 ? 151.655 193.908 167.552 1.00 119.02 99 LEU D N 1
ATOM 6905 C CA . LEU D 1 99 ? 151.259 194.035 166.158 1.00 119.02 99 LEU D CA 1
ATOM 6906 C C . LEU D 1 99 ? 152.401 193.682 165.219 1.00 119.02 99 LEU D C 1
ATOM 6907 O O . LEU D 1 99 ? 152.183 193.049 164.182 1.00 119.02 99 LEU D O 1
ATOM 6912 N N . CYS D 1 100 ? 153.624 194.067 165.575 1.00 115.75 100 CYS D N 1
ATOM 6913 C CA . CYS D 1 100 ? 154.778 193.738 164.755 1.00 115.75 100 CYS D CA 1
ATOM 6914 C C . CYS D 1 100 ? 155.079 192.246 164.781 1.00 115.75 100 CYS D C 1
ATOM 6915 O O . CYS D 1 100 ? 155.550 191.698 163.786 1.00 115.75 100 CYS D O 1
ATOM 6918 N N . SER D 1 101 ? 154.786 191.574 165.892 1.00 112.11 101 SER D N 1
ATOM 6919 C CA . SER D 1 101 ? 154.985 190.132 165.982 1.00 112.11 101 SER D CA 1
ATOM 6920 C C . SER D 1 101 ? 154.013 189.369 165.094 1.00 112.11 101 SER D C 1
ATOM 6921 O O . SER D 1 101 ? 154.400 188.405 164.426 1.00 112.11 101 SER D O 1
ATOM 6924 N N . ILE D 1 102 ? 152.747 189.781 165.086 1.00 108.22 102 ILE D N 1
ATOM 6925 C CA . ILE D 1 102 ? 151.741 189.133 164.254 1.00 108.22 102 ILE D CA 1
ATOM 6926 C C . ILE D 1 102 ? 152.021 189.386 162.778 1.00 108.22 102 ILE D C 1
ATOM 6927 O O . ILE D 1 102 ? 151.873 188.490 161.943 1.00 108.22 102 ILE D O 1
ATOM 6932 N N . THR D 1 103 ? 152.464 190.598 162.445 1.00 103.79 103 THR D N 1
ATOM 6933 C CA . THR D 1 103 ? 152.726 190.968 161.063 1.00 103.79 103 THR D CA 1
ATOM 6934 C C . THR D 1 103 ? 153.898 190.189 160.487 1.00 103.79 103 THR D C 1
ATOM 6935 O O . THR D 1 103 ? 153.838 189.731 159.343 1.00 103.79 103 THR D O 1
ATOM 6939 N N . GLN D 1 104 ? 154.953 189.995 161.276 1.00 106.43 104 GLN D N 1
ATOM 6940 C CA . GLN D 1 104 ? 156.135 189.300 160.785 1.00 106.43 104 GLN D CA 1
ATOM 6941 C C . GLN D 1 104 ? 155.890 187.816 160.568 1.00 106.43 104 GLN D C 1
ATOM 6942 O O . GLN D 1 104 ? 156.459 187.233 159.645 1.00 106.43 104 GLN D O 1
ATOM 6948 N N . ARG D 1 105 ? 155.052 187.188 161.382 1.00 105.12 105 ARG D N 1
ATOM 6949 C CA . ARG D 1 105 ? 154.729 185.797 161.113 1.00 105.12 105 ARG D CA 1
ATOM 6950 C C . ARG D 1 105 ? 153.715 185.643 159.991 1.00 105.12 105 ARG D C 1
ATOM 6951 O O . ARG D 1 105 ? 153.618 184.568 159.399 1.00 105.12 105 ARG D O 1
ATOM 6959 N N . SER D 1 106 ? 152.964 186.689 159.682 1.00 95.49 106 SER D N 1
ATOM 6960 C CA . SER D 1 106 ? 151.984 186.628 158.618 1.00 95.49 106 SER D CA 1
ATOM 6961 C C . SER D 1 106 ? 152.586 186.872 157.252 1.00 95.49 106 SER D C 1
ATOM 6962 O O . SER D 1 106 ? 151.858 186.802 156.265 1.00 95.49 106 SER D O 1
ATOM 6965 N N . LEU D 1 107 ? 153.881 187.154 157.174 1.00 91.96 107 LEU D N 1
ATOM 6966 C CA . LEU D 1 107 ? 154.564 187.404 155.918 1.00 91.96 107 LEU D CA 1
ATOM 6967 C C . LEU D 1 107 ? 155.330 186.201 155.399 1.00 91.96 107 LEU D C 1
ATOM 6968 O O . LEU D 1 107 ? 155.987 186.313 154.372 1.00 91.96 107 LEU D O 1
ATOM 6973 N N . ILE D 1 108 ? 155.248 185.060 156.066 1.00 89.08 108 ILE D N 1
ATOM 6974 C CA . ILE D 1 108 ? 155.999 183.887 155.642 1.00 89.08 108 ILE D CA 1
ATOM 6975 C C . ILE D 1 108 ? 155.347 183.226 154.440 1.00 89.08 108 ILE D C 1
ATOM 6976 O O . ILE D 1 108 ? 156.005 182.969 153.433 1.00 89.08 108 ILE D O 1
ATOM 6981 N N . ALA D 1 109 ? 154.066 182.929 154.528 1.00 83.86 109 ALA D N 1
ATOM 6982 C CA . ALA D 1 109 ? 153.294 182.383 153.420 1.00 83.86 109 ALA D CA 1
ATOM 6983 C C . ALA D 1 109 ? 153.185 183.302 152.196 1.00 83.86 109 ALA D C 1
ATOM 6984 O O . ALA D 1 109 ? 153.171 182.775 151.082 1.00 83.86 109 ALA D O 1
ATOM 6986 N N . PRO D 1 110 ? 153.089 184.643 152.317 1.00 80.73 110 PRO D N 1
ATOM 6987 C CA . PRO D 1 110 ? 153.284 185.469 151.120 1.00 80.73 110 PRO D CA 1
ATOM 6988 C C . PRO D 1 110 ? 154.653 185.352 150.494 1.00 80.73 110 PRO D C 1
ATOM 6989 O O . PRO D 1 110 ? 154.763 185.371 149.267 1.00 80.73 110 PRO D O 1
ATOM 6993 N N . ALA D 1 111 ? 155.704 185.242 151.300 1.00 81.55 111 ALA D N 1
ATOM 6994 C CA . ALA D 1 111 ? 157.049 185.135 150.760 1.00 81.55 111 ALA D CA 1
ATOM 6995 C C . ALA D 1 111 ? 157.288 183.783 150.110 1.00 81.55 111 ALA D C 1
ATOM 6996 O O . ALA D 1 111 ? 158.017 183.699 149.123 1.00 81.55 111 ALA D O 1
ATOM 6998 N N . VAL D 1 112 ? 156.673 182.728 150.638 1.00 80.96 112 VAL D N 1
ATOM 6999 C CA . VAL D 1 112 ? 156.761 181.414 150.019 1.00 80.96 112 VAL D CA 1
ATOM 7000 C C . VAL D 1 112 ? 156.053 181.403 148.673 1.00 80.96 112 VAL D C 1
ATOM 7001 O O . VAL D 1 112 ? 156.558 180.819 147.713 1.00 80.96 112 VAL D O 1
ATOM 7005 N N . TRP D 1 113 ? 154.906 182.084 148.565 1.00 71.88 113 TRP D N 1
ATOM 7006 C CA . TRP D 1 113 ? 154.190 182.157 147.297 1.00 71.88 113 TRP D CA 1
ATOM 7007 C C . TRP D 1 113 ? 154.995 182.884 146.233 1.00 71.88 113 TRP D C 1
ATOM 7008 O O . TRP D 1 113 ? 155.076 182.411 145.102 1.00 71.88 113 TRP D O 1
ATOM 7019 N N . VAL D 1 114 ? 155.560 184.046 146.567 1.00 74.65 114 VAL D N 1
ATOM 7020 C CA . VAL D 1 114 ? 156.316 184.837 145.602 1.00 74.65 114 VAL D CA 1
ATOM 7021 C C . VAL D 1 114 ? 157.544 184.081 145.131 1.00 74.65 114 VAL D C 1
ATOM 7022 O O . VAL D 1 114 ? 157.885 184.114 143.949 1.00 74.65 114 VAL D O 1
ATOM 7026 N N . SER D 1 115 ? 158.161 183.309 146.013 1.00 76.77 115 SER D N 1
ATOM 7027 C CA . SER D 1 115 ? 159.359 182.581 145.643 1.00 76.77 115 SER D CA 1
ATOM 7028 C C . SER D 1 115 ? 159.062 181.380 144.754 1.00 76.77 115 SER D C 1
ATOM 7029 O O . SER D 1 115 ? 159.772 181.169 143.775 1.00 76.77 115 SER D O 1
ATOM 7032 N N . VAL D 1 116 ? 158.023 180.590 145.052 1.00 75.12 116 VAL D N 1
ATOM 7033 C CA . VAL D 1 116 ? 157.685 179.480 144.159 1.00 75.12 116 VAL D CA 1
ATOM 7034 C C . VAL D 1 116 ? 157.163 179.987 142.829 1.00 75.12 116 VAL D C 1
ATOM 7035 O O . VAL D 1 116 ? 157.320 179.320 141.813 1.00 75.12 116 VAL D O 1
ATOM 7039 N N . THR D 1 117 ? 156.560 181.165 142.802 1.00 72.00 117 THR D N 1
ATOM 7040 C CA . THR D 1 117 ? 156.034 181.701 141.561 1.00 72.00 117 THR D CA 1
ATOM 7041 C C . THR D 1 117 ? 157.152 182.204 140.664 1.00 72.00 117 THR D C 1
ATOM 7042 O O . THR D 1 117 ? 157.111 182.019 139.447 1.00 72.00 117 THR D O 1
ATOM 7046 N N . LEU D 1 118 ? 158.175 182.810 141.249 1.00 70.57 118 LEU D N 1
ATOM 7047 C CA . LEU D 1 118 ? 159.306 183.273 140.465 1.00 70.57 118 LEU D CA 1
ATOM 7048 C C . LEU D 1 118 ? 160.239 182.143 140.062 1.00 70.57 118 LEU D C 1
ATOM 7049 O O . LEU D 1 118 ? 160.847 182.212 138.998 1.00 70.57 118 LEU D O 1
ATOM 7054 N N . MET D 1 119 ? 160.367 181.097 140.875 1.00 75.94 119 MET D N 1
ATOM 7055 C CA . MET D 1 119 ? 161.194 179.972 140.468 1.00 75.94 119 MET D CA 1
ATOM 7056 C C . MET D 1 119 ? 160.522 179.122 139.414 1.00 75.94 119 MET D C 1
ATOM 7057 O O . MET D 1 119 ? 161.206 178.461 138.637 1.00 75.94 119 MET D O 1
ATOM 7062 N N . ASP D 1 120 ? 159.199 179.094 139.387 1.00 78.66 120 ASP D N 1
ATOM 7063 C CA . ASP D 1 120 ? 158.503 178.344 138.361 1.00 78.66 120 ASP D CA 1
ATOM 7064 C C . ASP D 1 120 ? 158.543 179.069 137.025 1.00 78.66 120 ASP D C 1
ATOM 7065 O O . ASP D 1 120 ? 158.652 178.432 135.980 1.00 78.66 120 ASP D O 1
ATOM 7070 N N . GLY D 1 121 ? 158.433 180.385 137.029 1.00 73.19 121 GLY D N 1
ATOM 7071 C CA . GLY D 1 121 ? 158.623 181.153 135.826 1.00 73.19 121 GLY D CA 1
ATOM 7072 C C . GLY D 1 121 ? 157.396 181.421 134.986 1.00 73.19 121 GLY D C 1
ATOM 7073 O O . GLY D 1 121 ? 157.505 182.144 133.996 1.00 73.19 121 GLY D O 1
ATOM 7074 N N . LYS D 1 122 ? 156.232 180.891 135.353 1.00 75.26 122 LYS D N 1
ATOM 7075 C CA . LYS D 1 122 ? 155.043 181.029 134.519 1.00 75.26 122 LYS D CA 1
ATOM 7076 C C . LYS D 1 122 ? 154.402 182.404 134.595 1.00 75.26 122 LYS D C 1
ATOM 7077 O O . LYS D 1 122 ? 153.798 182.835 133.620 1.00 75.26 122 LYS D O 1
ATOM 7083 N N . SER D 1 123 ? 154.488 183.087 135.735 1.00 72.79 123 SER D N 1
ATOM 7084 C CA . SER D 1 123 ? 153.946 184.435 135.836 1.00 72.79 123 SER D CA 1
ATOM 7085 C C . SER D 1 123 ? 154.724 185.430 135.001 1.00 72.79 123 SER D C 1
ATOM 7086 O O . SER D 1 123 ? 154.139 186.364 134.458 1.00 72.79 123 SER D O 1
ATOM 7089 N N . PHE D 1 124 ? 156.041 185.273 134.905 1.00 72.08 124 PHE D N 1
ATOM 7090 C CA . PHE D 1 124 ? 156.789 186.145 134.017 1.00 72.08 124 PHE D CA 1
ATOM 7091 C C . PHE D 1 124 ? 156.584 185.764 132.573 1.00 72.08 124 PHE D C 1
ATOM 7092 O O . PHE D 1 124 ? 156.643 186.631 131.704 1.00 72.08 124 PHE D O 1
ATOM 7100 N N . LEU D 1 125 ? 156.377 184.480 132.293 1.00 72.61 125 LEU D N 1
ATOM 7101 C CA . LEU D 1 125 ? 156.153 184.057 130.921 1.00 72.61 125 LEU D CA 1
ATOM 7102 C C . LEU D 1 125 ? 154.836 184.588 130.399 1.00 72.61 125 LEU D C 1
ATOM 7103 O O . LEU D 1 125 ? 154.748 185.015 129.249 1.00 72.61 125 LEU D O 1
ATOM 7108 N N . CYS D 1 126 ? 153.810 184.597 131.240 1.00 75.59 126 CYS D N 1
ATOM 7109 C CA . CYS D 1 126 ? 152.531 185.142 130.831 1.00 75.59 126 CYS D CA 1
ATOM 7110 C C . CYS D 1 126 ? 152.599 186.656 130.711 1.00 75.59 126 CYS D C 1
ATOM 7111 O O . CYS D 1 126 ? 152.206 187.211 129.690 1.00 75.59 126 CYS D O 1
ATOM 7114 N N . ALA D 1 127 ? 153.174 187.334 131.699 1.00 73.52 127 ALA D N 1
ATOM 7115 C CA . ALA D 1 127 ? 153.123 188.788 131.735 1.00 73.52 127 ALA D CA 1
ATOM 7116 C C . ALA D 1 127 ? 154.041 189.474 130.732 1.00 73.52 127 ALA D C 1
ATOM 7117 O O . ALA D 1 127 ? 153.750 190.599 130.324 1.00 73.52 127 ALA D O 1
ATOM 7119 N N . PHE D 1 128 ? 155.136 188.843 130.310 1.00 79.41 128 PHE D N 1
ATOM 7120 C CA . PHE D 1 128 ? 156.194 189.545 129.592 1.00 79.41 128 PHE D CA 1
ATOM 7121 C C . PHE D 1 128 ? 156.458 188.975 128.210 1.00 79.41 128 PHE D C 1
ATOM 7122 O O . PHE D 1 128 ? 157.460 189.321 127.597 1.00 79.41 128 PHE D O 1
ATOM 7130 N N . SER D 1 129 ? 155.599 188.106 127.702 1.00 83.53 129 SER D N 1
ATOM 7131 C CA . SER D 1 129 ? 155.859 187.525 126.396 1.00 83.53 129 SER D CA 1
ATOM 7132 C C . SER D 1 129 ? 155.521 188.463 125.251 1.00 83.53 129 SER D C 1
ATOM 7133 O O . SER D 1 129 ? 156.026 188.265 124.148 1.00 83.53 129 SER D O 1
ATOM 7136 N N . ILE D 1 130 ? 154.684 189.477 125.472 1.00 87.56 130 ILE D N 1
ATOM 7137 C CA . ILE D 1 130 ? 154.479 190.481 124.435 1.00 87.56 130 ILE D CA 1
ATOM 7138 C C . ILE D 1 130 ? 155.569 191.534 124.436 1.00 87.56 130 ILE D C 1
ATOM 7139 O O . ILE D 1 130 ? 155.614 192.365 123.527 1.00 87.56 130 ILE D O 1
ATOM 7144 N N . ASN D 1 131 ? 156.432 191.533 125.439 1.00 89.78 131 ASN D N 1
ATOM 7145 C CA . ASN D 1 131 ? 157.569 192.427 125.521 1.00 89.78 131 ASN D CA 1
ATOM 7146 C C . ASN D 1 131 ? 158.814 191.832 124.903 1.00 89.78 131 ASN D C 1
ATOM 7147 O O . ASN D 1 131 ? 159.879 192.438 124.989 1.00 89.78 131 ASN D O 1
ATOM 7152 N N . LEU D 1 132 ? 158.708 190.664 124.290 1.00 92.50 132 LEU D N 1
ATOM 7153 C CA . LEU D 1 132 ? 159.866 190.018 123.713 1.00 92.50 132 LEU D CA 1
ATOM 7154 C C . LEU D 1 132 ? 160.269 190.674 122.410 1.00 92.50 132 LEU D C 1
ATOM 7155 O O . LEU D 1 132 ? 159.505 191.405 121.781 1.00 92.50 132 LEU D O 1
ATOM 7160 N N . ASP D 1 133 ? 161.505 190.412 122.023 1.00 106.65 133 ASP D N 1
ATOM 7161 C CA . ASP D 1 133 ? 162.078 190.835 120.753 1.00 106.65 133 ASP D CA 1
ATOM 7162 C C . ASP D 1 133 ? 162.390 189.535 120.030 1.00 106.65 133 ASP D C 1
ATOM 7163 O O . ASP D 1 133 ? 163.430 188.923 120.276 1.00 106.65 133 ASP D O 1
ATOM 7168 N N . ILE D 1 134 ? 161.491 189.100 119.147 1.00 107.15 134 ILE D N 1
ATOM 7169 C CA . ILE D 1 134 ? 161.459 187.692 118.758 1.00 107.15 134 ILE D CA 1
ATOM 7170 C C . ILE D 1 134 ? 162.553 187.319 117.769 1.00 107.15 134 ILE D C 1
ATOM 7171 O O . ILE D 1 134 ? 162.742 186.131 117.477 1.00 107.15 134 ILE D O 1
ATOM 7176 N N . GLU D 1 135 ? 163.322 188.294 117.287 1.00 111.89 135 GLU D N 1
ATOM 7177 C CA . GLU D 1 135 ? 164.435 188.013 116.393 1.00 111.89 135 GLU D CA 1
ATOM 7178 C C . GLU D 1 135 ? 165.616 187.368 117.103 1.00 111.89 135 GLU D C 1
ATOM 7179 O O . GLU D 1 135 ? 166.543 186.906 116.433 1.00 111.89 135 GLU D O 1
ATOM 7185 N N . LYS D 1 136 ? 165.601 187.322 118.431 1.00 105.58 136 LYS D N 1
ATOM 7186 C CA . LYS D 1 136 ? 166.651 186.691 119.214 1.00 105.58 136 LYS D CA 1
ATOM 7187 C C . LYS D 1 136 ? 166.442 185.198 119.403 1.00 105.58 136 LYS D C 1
ATOM 7188 O O . LYS D 1 136 ? 167.250 184.563 120.084 1.00 105.58 136 LYS D O 1
ATOM 7194 N N . PHE D 1 137 ? 165.388 184.623 118.829 1.00 101.45 137 PHE D N 1
ATOM 7195 C CA . PHE D 1 137 ? 164.888 183.324 119.251 1.00 101.45 137 PHE D CA 1
ATOM 7196 C C . PHE D 1 137 ? 164.685 182.331 118.120 1.00 101.45 137 PHE D C 1
ATOM 7197 O O . PHE D 1 137 ? 164.626 181.129 118.392 1.00 101.45 137 PHE D O 1
ATOM 7205 N N . GLY D 1 138 ? 164.577 182.783 116.874 1.00 113.15 138 GLY D N 1
ATOM 7206 C CA . GLY D 1 138 ? 164.331 181.869 115.776 1.00 113.15 138 GLY D CA 1
ATOM 7207 C C . GLY D 1 138 ? 164.417 182.497 114.404 1.00 113.15 138 GLY D C 1
ATOM 7208 O O . GLY D 1 138 ? 165.361 183.243 114.122 1.00 113.15 138 GLY D O 1
ATOM 7209 N N . ASN D 1 139 ? 163.457 182.170 113.535 1.00 122.37 139 ASN D N 1
ATOM 7210 C CA . ASN D 1 139 ? 163.349 182.832 112.241 1.00 122.37 139 ASN D CA 1
ATOM 7211 C C . ASN D 1 139 ? 163.070 184.317 112.424 1.00 122.37 139 ASN D C 1
ATOM 7212 O O . ASN D 1 139 ? 162.399 184.738 113.370 1.00 122.37 139 ASN D O 1
ATOM 7217 N N . ALA D 1 140 ? 163.625 185.120 111.523 1.00 125.48 140 ALA D N 1
ATOM 7218 C CA . ALA D 1 140 ? 163.251 186.522 111.452 1.00 125.48 140 ALA D CA 1
ATOM 7219 C C . ALA D 1 140 ? 162.002 186.735 110.617 1.00 125.48 140 ALA D C 1
ATOM 7220 O O . ALA D 1 140 ? 161.362 187.785 110.733 1.00 125.48 140 ALA D O 1
ATOM 7222 N N . SER D 1 141 ? 161.632 185.747 109.803 1.00 125.88 141 SER D N 1
ATOM 7223 C CA . SER D 1 141 ? 160.490 185.826 108.906 1.00 125.88 141 SER D CA 1
ATOM 7224 C C . SER D 1 141 ? 159.174 185.513 109.592 1.00 125.88 141 SER D C 1
ATOM 7225 O O . SER D 1 141 ? 158.164 185.343 108.901 1.00 125.88 141 SER D O 1
ATOM 7228 N N . LEU D 1 142 ? 159.158 185.408 110.920 1.00 122.04 142 LEU D N 1
ATOM 7229 C CA . LEU D 1 142 ? 157.901 185.185 111.619 1.00 122.04 142 LEU D CA 1
ATOM 7230 C C . LEU D 1 142 ? 157.051 186.444 111.643 1.00 122.04 142 LEU D C 1
ATOM 7231 O O . LEU D 1 142 ? 155.938 186.451 111.111 1.00 122.04 142 LEU D O 1
ATOM 7236 N N . VAL D 1 143 ? 157.570 187.523 112.220 1.00 123.42 143 VAL D N 1
ATOM 7237 C CA . VAL D 1 143 ? 156.785 188.723 112.467 1.00 123.42 143 VAL D CA 1
ATOM 7238 C C . VAL D 1 143 ? 156.895 189.744 111.352 1.00 123.42 143 VAL D C 1
ATOM 7239 O O . VAL D 1 143 ? 156.528 190.909 111.563 1.00 123.42 143 VAL D O 1
ATOM 7243 N N . ILE D 1 144 ? 157.390 189.362 110.180 1.00 126.10 144 ILE D N 1
ATOM 7244 C CA . ILE D 1 144 ? 157.222 190.194 108.996 1.00 126.10 144 ILE D CA 1
ATOM 7245 C C . ILE D 1 144 ? 155.927 189.760 108.334 1.00 126.10 144 ILE D C 1
ATOM 7246 O O . ILE D 1 144 ? 155.470 188.625 108.508 1.00 126.10 144 ILE D O 1
ATOM 7251 N N . GLY D 1 145 ? 155.304 190.675 107.599 1.00 124.64 145 GLY D N 1
ATOM 7252 C CA . GLY D 1 145 ? 153.994 190.413 107.049 1.00 124.64 145 GLY D CA 1
ATOM 7253 C C . GLY D 1 145 ? 152.854 190.520 108.039 1.00 124.64 145 GLY D C 1
ATOM 7254 O O . GLY D 1 145 ? 151.698 190.304 107.652 1.00 124.64 145 GLY D O 1
ATOM 7255 N N . MET D 1 146 ? 153.140 190.833 109.300 1.00 119.24 146 MET D N 1
ATOM 7256 C CA . MET D 1 146 ? 152.132 191.036 110.325 1.00 119.24 146 MET D CA 1
ATOM 7257 C C . MET D 1 146 ? 151.994 192.515 110.643 1.00 119.24 146 MET D C 1
ATOM 7258 O O . MET D 1 146 ? 152.912 193.312 110.443 1.00 119.24 146 MET D O 1
ATOM 7263 N N . THR D 1 147 ? 150.828 192.866 111.163 1.00 116.21 147 THR D N 1
ATOM 7264 C CA . THR D 1 147 ? 150.580 194.185 111.707 1.00 116.21 147 THR D CA 1
ATOM 7265 C C . THR D 1 147 ? 151.214 194.253 113.101 1.00 116.21 147 THR D C 1
ATOM 7266 O O . THR D 1 147 ? 151.658 193.243 113.646 1.00 116.21 147 THR D O 1
ATOM 7270 N N . GLU D 1 148 ? 151.309 195.460 113.664 1.00 115.49 148 GLU D N 1
ATOM 7271 C CA . GLU D 1 148 ? 151.693 195.587 115.066 1.00 115.49 148 GLU D CA 1
ATOM 7272 C C . GLU D 1 148 ? 150.679 194.914 115.984 1.00 115.49 148 GLU D C 1
ATOM 7273 O O . GLU D 1 148 ? 151.059 194.296 116.984 1.00 115.49 148 GLU D O 1
ATOM 7279 N N . THR D 1 149 ? 149.395 194.994 115.636 1.00 112.72 149 THR D N 1
ATOM 7280 C CA . THR D 1 149 ? 148.347 194.308 116.385 1.00 112.72 149 THR D CA 1
ATOM 7281 C C . THR D 1 149 ? 148.484 192.796 116.275 1.00 112.72 149 THR D C 1
ATOM 7282 O O . THR D 1 149 ? 148.319 192.074 117.266 1.00 112.72 149 THR D O 1
ATOM 7286 N N . GLU D 1 150 ? 148.807 192.301 115.085 1.00 112.85 150 GLU D N 1
ATOM 7287 C CA . GLU D 1 150 ? 148.825 190.864 114.872 1.00 112.85 150 GLU D CA 1
ATOM 7288 C C . GLU D 1 150 ? 150.051 190.213 115.492 1.00 112.85 150 GLU D C 1
ATOM 7289 O O . GLU D 1 150 ? 149.974 189.068 115.945 1.00 112.85 150 GLU D O 1
ATOM 7295 N N . LYS D 1 151 ? 151.177 190.916 115.555 1.00 107.49 151 LYS D N 1
ATOM 7296 C CA . LYS D 1 151 ? 152.327 190.336 116.230 1.00 107.49 151 LYS D CA 1
ATOM 7297 C C . LYS D 1 151 ? 152.203 190.401 117.744 1.00 107.49 151 LYS D C 1
ATOM 7298 O O . LYS D 1 151 ? 152.833 189.598 118.429 1.00 107.49 151 LYS D O 1
ATOM 7304 N N . LEU D 1 152 ? 151.399 191.319 118.280 1.00 99.89 152 LEU D N 1
ATOM 7305 C CA . LEU D 1 152 ? 151.081 191.259 119.698 1.00 99.89 152 LEU D CA 1
ATOM 7306 C C . LEU D 1 152 ? 150.223 190.049 120.022 1.00 99.89 152 LEU D C 1
ATOM 7307 O O . LEU D 1 152 ? 150.365 189.460 121.094 1.00 99.89 152 LEU D O 1
ATOM 7312 N N . LYS D 1 153 ? 149.322 189.669 119.118 1.00 99.69 153 LYS D N 1
ATOM 7313 C CA . LYS D 1 153 ? 148.569 188.438 119.315 1.00 99.69 153 LYS D CA 1
ATOM 7314 C C . LYS D 1 153 ? 149.446 187.216 119.135 1.00 99.69 153 LYS D C 1
ATOM 7315 O O . LYS D 1 153 ? 149.193 186.179 119.754 1.00 99.69 153 LYS D O 1
ATOM 7321 N N . PHE D 1 154 ? 150.464 187.316 118.284 1.00 96.51 154 PHE D N 1
ATOM 7322 C CA . PHE D 1 154 ? 151.375 186.205 118.050 1.00 96.51 154 PHE D CA 1
ATOM 7323 C C . PHE D 1 154 ? 152.265 185.957 119.262 1.00 96.51 154 PHE D C 1
ATOM 7324 O O . PHE D 1 154 ? 152.454 184.812 119.679 1.00 96.51 154 PHE D O 1
ATOM 7332 N N . LEU D 1 155 ? 152.821 187.020 119.835 1.00 91.40 155 LEU D N 1
ATOM 7333 C CA . LEU D 1 155 ? 153.688 186.905 120.995 1.00 91.40 155 LEU D CA 1
ATOM 7334 C C . LEU D 1 155 ? 152.931 186.569 122.260 1.00 91.40 155 LEU D C 1
ATOM 7335 O O . LEU D 1 155 ? 153.522 186.022 123.188 1.00 91.40 155 LEU D O 1
ATOM 7340 N N . ALA D 1 156 ? 151.642 186.882 122.319 1.00 86.57 156 ALA D N 1
ATOM 7341 C CA . ALA D 1 156 ? 150.857 186.578 123.500 1.00 86.57 156 ALA D CA 1
ATOM 7342 C C . ALA D 1 156 ? 150.574 185.097 123.647 1.00 86.57 156 ALA D C 1
ATOM 7343 O O . ALA D 1 156 ? 150.230 184.663 124.741 1.00 86.57 156 ALA D O 1
ATOM 7345 N N . ARG D 1 157 ? 150.722 184.313 122.589 1.00 88.52 157 ARG D N 1
ATOM 7346 C CA . ARG D 1 157 ? 150.412 182.897 122.635 1.00 88.52 157 ARG D CA 1
ATOM 7347 C C . ARG D 1 157 ? 151.618 182.036 122.971 1.00 88.52 157 ARG D C 1
ATOM 7348 O O . ARG D 1 157 ? 151.475 180.819 123.056 1.00 88.52 157 ARG D O 1
ATOM 7356 N N . ILE D 1 158 ? 152.786 182.666 123.161 1.00 84.78 158 ILE D N 1
ATOM 7357 C CA . ILE D 1 158 ? 153.982 181.935 123.620 1.00 84.78 158 ILE D CA 1
ATOM 7358 C C . ILE D 1 158 ? 153.808 181.149 124.915 1.00 84.78 158 ILE D C 1
ATOM 7359 O O . ILE D 1 158 ? 154.294 180.009 124.974 1.00 84.78 158 ILE D O 1
ATOM 7364 N N . PRO D 1 159 ? 153.108 181.625 125.964 1.00 81.00 159 PRO D N 1
ATOM 7365 C CA . PRO D 1 159 ? 152.928 180.762 127.142 1.00 81.00 159 PRO D CA 1
ATOM 7366 C C . PRO D 1 159 ? 152.063 179.529 126.929 1.00 81.00 159 PRO D C 1
ATOM 7367 O O . PRO D 1 159 ? 151.978 178.703 127.839 1.00 81.00 159 PRO D O 1
ATOM 7371 N N . CYS D 1 160 ? 151.430 179.373 125.782 1.00 89.13 160 CYS D N 1
ATOM 7372 C CA . CYS D 1 160 ? 150.491 178.298 125.506 1.00 89.13 160 CYS D CA 1
ATOM 7373 C C . CYS D 1 160 ? 151.114 177.379 124.462 1.00 89.13 160 CYS D C 1
ATOM 7374 O O . CYS D 1 160 ? 151.362 177.807 123.334 1.00 89.13 160 CYS D O 1
ATOM 7377 N N . LYS D 1 161 ? 151.381 176.127 124.841 1.00 93.07 161 LYS D N 1
ATOM 7378 C CA . LYS D 1 161 ? 152.012 175.182 123.921 1.00 93.07 161 LYS D CA 1
ATOM 7379 C C . LYS D 1 161 ? 151.090 174.823 122.770 1.00 93.07 161 LYS D C 1
ATOM 7380 O O . LYS D 1 161 ? 151.532 174.706 121.624 1.00 93.07 161 LYS D O 1
ATOM 7386 N N . ASP D 1 162 ? 149.817 174.627 123.062 1.00 95.84 162 ASP D N 1
ATOM 7387 C CA . ASP D 1 162 ? 148.826 174.211 122.090 1.00 95.84 162 ASP D CA 1
ATOM 7388 C C . ASP D 1 162 ? 148.178 175.372 121.354 1.00 95.84 162 ASP D C 1
ATOM 7389 O O . ASP D 1 162 ? 147.182 175.168 120.662 1.00 95.84 162 ASP D O 1
ATOM 7394 N N . LEU D 1 163 ? 148.728 176.573 121.468 1.00 90.90 163 LEU D N 1
ATOM 7395 C CA . LEU D 1 163 ? 148.295 177.701 120.667 1.00 90.90 163 LEU D CA 1
ATOM 7396 C C . LEU D 1 163 ? 149.445 178.349 119.923 1.00 90.90 163 LEU D C 1
ATOM 7397 O O . LEU D 1 163 ? 149.215 179.285 119.156 1.00 90.90 163 LEU D O 1
ATOM 7402 N N . PHE D 1 164 ? 150.671 177.900 120.146 1.00 92.37 164 PHE D N 1
ATOM 7403 C CA . PHE D 1 164 ? 151.848 178.447 119.495 1.00 92.37 164 PHE D CA 1
ATOM 7404 C C . PHE D 1 164 ? 152.490 177.293 118.750 1.00 92.37 164 PHE D C 1
ATOM 7405 O O . PHE D 1 164 ? 152.736 176.238 119.340 1.00 92.37 164 PHE D O 1
ATOM 7413 N N . GLU D 1 165 ? 152.752 177.481 117.461 1.00 101.20 165 GLU D N 1
ATOM 7414 C CA . GLU D 1 165 ? 153.085 176.342 116.620 1.00 101.20 165 GLU D CA 1
ATOM 7415 C C . GLU D 1 165 ? 154.586 176.126 116.465 1.00 101.20 165 GLU D C 1
ATOM 7416 O O . GLU D 1 165 ? 155.028 174.981 116.333 1.00 101.20 165 GLU D O 1
ATOM 7422 N N . ASP D 1 166 ? 155.386 177.186 116.500 1.00 99.50 166 ASP D N 1
ATOM 7423 C CA . ASP D 1 166 ? 156.827 177.075 116.300 1.00 99.50 166 ASP D CA 1
ATOM 7424 C C . ASP D 1 166 ? 157.446 176.703 117.634 1.00 99.50 166 ASP D C 1
ATOM 7425 O O . ASP D 1 166 ? 157.603 177.543 118.509 1.00 99.50 166 ASP D O 1
ATOM 7430 N N . ASN D 1 167 ? 157.799 175.433 117.790 1.00 96.40 167 ASN D N 1
ATOM 7431 C CA . ASN D 1 167 ? 158.227 174.944 119.091 1.00 96.40 167 ASN D CA 1
ATOM 7432 C C . ASN D 1 167 ? 159.624 175.424 119.429 1.00 96.40 167 ASN D C 1
ATOM 7433 O O . ASN D 1 167 ? 159.942 175.600 120.602 1.00 96.40 167 ASN D O 1
ATOM 7438 N N . GLU D 1 168 ? 160.453 175.671 118.422 1.00 97.41 168 GLU D N 1
ATOM 7439 C CA . GLU D 1 168 ? 161.816 176.118 118.672 1.00 97.41 168 GLU D CA 1
ATOM 7440 C C . GLU D 1 168 ? 161.844 177.542 119.204 1.00 97.41 168 GLU D C 1
ATOM 7441 O O . GLU D 1 168 ? 162.608 177.845 120.123 1.00 97.41 168 GLU D O 1
ATOM 7447 N N . VAL D 1 169 ? 161.018 178.421 118.649 1.00 93.33 169 VAL D N 1
ATOM 7448 C CA . VAL D 1 169 ? 160.944 179.792 119.134 1.00 93.33 169 VAL D CA 1
ATOM 7449 C C . VAL D 1 169 ? 160.279 179.838 120.500 1.00 93.33 169 VAL D C 1
ATOM 7450 O O . VAL D 1 169 ? 160.658 180.631 121.363 1.00 93.33 169 VAL D O 1
ATOM 7454 N N . ARG D 1 170 ? 159.315 178.957 120.735 1.00 88.19 170 ARG D N 1
ATOM 7455 C CA . ARG D 1 170 ? 158.643 178.923 122.021 1.00 88.19 170 ARG D CA 1
ATOM 7456 C C . ARG D 1 170 ? 159.568 178.420 123.115 1.00 88.19 170 ARG D C 1
ATOM 7457 O O . ARG D 1 170 ? 159.576 178.970 124.211 1.00 88.19 170 ARG D O 1
ATOM 7465 N N . VAL D 1 171 ? 160.356 177.384 122.836 1.00 85.73 171 VAL D N 1
ATOM 7466 C CA . VAL D 1 171 ? 161.272 176.832 123.829 1.00 85.73 171 VAL D CA 1
ATOM 7467 C C . VAL D 1 171 ? 162.390 177.819 124.149 1.00 85.73 171 VAL D C 1
ATOM 7468 O O . VAL D 1 171 ? 162.781 177.974 125.309 1.00 85.73 171 VAL D O 1
ATOM 7472 N N . ALA D 1 172 ? 162.872 178.547 123.145 1.00 84.72 172 ALA D N 1
ATOM 7473 C CA . ALA D 1 172 ? 163.931 179.517 123.382 1.00 84.72 172 ALA D CA 1
ATOM 7474 C C . ALA D 1 172 ? 163.432 180.722 124.165 1.00 84.72 172 ALA D C 1
ATOM 7475 O O . ALA D 1 172 ? 164.133 181.227 125.045 1.00 84.72 172 ALA D O 1
ATOM 7477 N N . ALA D 1 173 ? 162.224 181.193 123.872 1.00 83.07 173 ALA D N 1
ATOM 7478 C CA . ALA D 1 173 ? 161.670 182.329 124.598 1.00 83.07 173 ALA D CA 1
ATOM 7479 C C . ALA D 1 173 ? 161.244 181.955 126.006 1.00 83.07 173 ALA D C 1
ATOM 7480 O O . ALA D 1 173 ? 161.329 182.781 126.912 1.00 83.07 173 ALA D O 1
ATOM 7482 N N . THR D 1 174 ? 160.788 180.724 126.207 1.00 80.35 174 THR D N 1
ATOM 7483 C CA . THR D 1 174 ? 160.428 180.266 127.538 1.00 80.35 174 THR D CA 1
ATOM 7484 C C . THR D 1 174 ? 161.654 180.118 128.424 1.00 80.35 174 THR D C 1
ATOM 7485 O O . THR D 1 174 ? 161.608 180.467 129.603 1.00 80.35 174 THR D O 1
ATOM 7489 N N . ARG D 1 175 ? 162.762 179.621 127.875 1.00 79.01 175 ARG D N 1
ATOM 7490 C CA . ARG D 1 175 ? 163.982 179.475 128.659 1.00 79.01 175 ARG D CA 1
ATOM 7491 C C . ARG D 1 175 ? 164.600 180.805 129.025 1.00 79.01 175 ARG D C 1
ATOM 7492 O O . ARG D 1 175 ? 165.170 180.938 130.108 1.00 79.01 175 ARG D O 1
ATOM 7500 N N . TYR D 1 176 ? 164.502 181.785 128.137 1.00 78.78 176 TYR D N 1
ATOM 7501 C CA . TYR D 1 176 ? 165.016 183.113 128.419 1.00 78.78 176 TYR D CA 1
ATOM 7502 C C . TYR D 1 176 ? 164.240 183.798 129.531 1.00 78.78 176 TYR D C 1
ATOM 7503 O O . TYR D 1 176 ? 164.835 184.400 130.425 1.00 78.78 176 TYR D O 1
ATOM 7512 N N . ILE D 1 177 ? 162.916 183.708 129.509 1.00 75.81 177 ILE D N 1
ATOM 7513 C CA . ILE D 1 177 ? 162.124 184.388 130.523 1.00 75.81 177 ILE D CA 1
ATOM 7514 C C . ILE D 1 177 ? 162.164 183.641 131.850 1.00 75.81 177 ILE D C 1
ATOM 7515 O O . ILE D 1 177 ? 162.195 184.268 132.909 1.00 75.81 177 ILE D O 1
ATOM 7520 N N . LYS D 1 178 ? 162.222 182.315 131.829 1.00 74.81 178 LYS D N 1
ATOM 7521 C CA . LYS D 1 178 ? 162.307 181.565 133.071 1.00 74.81 178 LYS D CA 1
ATOM 7522 C C . LYS D 1 178 ? 163.652 181.760 133.759 1.00 74.81 178 LYS D C 1
ATOM 7523 O O . LYS D 1 178 ? 163.722 181.742 134.988 1.00 74.81 178 LYS D O 1
ATOM 7529 N N . CYS D 1 179 ? 164.709 181.998 132.987 1.00 76.22 179 CYS D N 1
ATOM 7530 C CA . CYS D 1 179 ? 165.998 182.379 133.547 1.00 76.22 179 CYS D CA 1
ATOM 7531 C C . CYS D 1 179 ? 165.932 183.708 134.290 1.00 76.22 179 CYS D C 1
ATOM 7532 O O . CYS D 1 179 ? 166.469 183.828 135.395 1.00 76.22 179 CYS D O 1
ATOM 7535 N N . ILE D 1 180 ? 165.296 184.717 133.696 1.00 71.04 180 ILE D N 1
ATOM 7536 C CA . ILE D 1 180 ? 165.168 186.021 134.338 1.00 71.04 180 ILE D CA 1
ATOM 7537 C C . ILE D 1 180 ? 164.265 185.934 135.562 1.00 71.04 180 ILE D C 1
ATOM 7538 O O . ILE D 1 180 ? 164.499 186.599 136.573 1.00 71.04 180 ILE D O 1
ATOM 7543 N N . SER D 1 181 ? 163.246 185.086 135.505 1.00 71.44 181 SER D N 1
ATOM 7544 C CA . SER D 1 181 ? 162.353 184.897 136.636 1.00 71.44 181 SER D CA 1
ATOM 7545 C C . SER D 1 181 ? 163.048 184.189 137.785 1.00 71.44 181 SER D C 1
ATOM 7546 O O . SER D 1 181 ? 162.805 184.507 138.948 1.00 71.44 181 SER D O 1
ATOM 7549 N N . GLN D 1 182 ? 163.906 183.221 137.481 1.00 72.80 182 GLN D N 1
ATOM 7550 C CA . GLN D 1 182 ? 164.679 182.555 138.517 1.00 72.80 182 GLN D CA 1
ATOM 7551 C C . GLN D 1 182 ? 165.745 183.464 139.095 1.00 72.80 182 GLN D C 1
ATOM 7552 O O . GLN D 1 182 ? 166.085 183.337 140.267 1.00 72.80 182 GLN D O 1
ATOM 7558 N N . ALA D 1 183 ? 166.266 184.390 138.301 1.00 73.30 183 ALA D N 1
ATOM 7559 C CA . ALA D 1 183 ? 167.191 185.379 138.825 1.00 73.30 183 ALA D CA 1
ATOM 7560 C C . ALA D 1 183 ? 166.496 186.335 139.778 1.00 73.30 183 ALA D C 1
ATOM 7561 O O . ALA D 1 183 ? 167.057 186.692 140.812 1.00 73.30 183 ALA D O 1
ATOM 7563 N N . CYS D 1 184 ? 165.276 186.760 139.449 1.00 77.22 184 CYS D N 1
ATOM 7564 C CA . CYS D 1 184 ? 164.499 187.582 140.368 1.00 77.22 184 CYS D CA 1
ATOM 7565 C C . CYS D 1 184 ? 164.065 186.799 141.591 1.00 77.22 184 CYS D C 1
ATOM 7566 O O . CYS D 1 184 ? 163.927 187.372 142.665 1.00 77.22 184 CYS D O 1
ATOM 7569 N N . GLY D 1 185 ? 163.847 185.499 141.452 1.00 75.31 185 GLY D N 1
ATOM 7570 C CA . GLY D 1 185 ? 163.501 184.687 142.597 1.00 75.31 185 GLY D CA 1
ATOM 7571 C C . GLY D 1 185 ? 164.643 184.497 143.561 1.00 75.31 185 GLY D C 1
ATOM 7572 O O . GLY D 1 185 ? 164.429 184.452 144.770 1.00 75.31 185 GLY D O 1
ATOM 7573 N N . TRP D 1 186 ? 165.864 184.364 143.049 1.00 74.72 186 TRP D N 1
ATOM 7574 C CA . TRP D 1 186 ? 167.019 184.276 143.929 1.00 74.72 186 TRP D CA 1
ATOM 7575 C C . TRP D 1 186 ? 167.377 185.612 144.544 1.00 74.72 186 TRP D C 1
ATOM 7576 O O . TRP D 1 186 ? 167.823 185.644 145.688 1.00 74.72 186 TRP D O 1
ATOM 7587 N N . MET D 1 187 ? 167.178 186.717 143.828 1.00 81.25 187 MET D N 1
ATOM 7588 C CA . MET D 1 187 ? 167.404 188.014 144.444 1.00 81.25 187 MET D CA 1
ATOM 7589 C C . MET D 1 187 ? 166.333 188.344 145.465 1.00 81.25 187 MET D C 1
ATOM 7590 O O . MET D 1 187 ? 166.618 189.021 146.450 1.00 81.25 187 MET D O 1
ATOM 7595 N N . PHE D 1 188 ? 165.103 187.884 145.245 1.00 80.64 188 PHE D N 1
ATOM 7596 C CA . PHE D 1 188 ? 164.056 188.066 146.238 1.00 80.64 188 PHE D CA 1
ATOM 7597 C C . PHE D 1 188 ? 164.345 187.262 147.494 1.00 80.64 188 PHE D C 1
ATOM 7598 O O . PHE D 1 188 ? 164.180 187.778 148.597 1.00 80.64 188 PHE D O 1
ATOM 7606 N N . LEU D 1 189 ? 164.759 186.000 147.349 1.00 80.47 189 LEU D N 1
ATOM 7607 C CA . LEU D 1 189 ? 165.092 185.178 148.510 1.00 80.47 189 LEU D CA 1
ATOM 7608 C C . LEU D 1 189 ? 166.253 185.753 149.291 1.00 80.47 189 LEU D C 1
ATOM 7609 O O . LEU D 1 189 ? 166.275 185.693 150.518 1.00 80.47 189 LEU D O 1
ATOM 7614 N N . LEU D 1 190 ? 167.209 186.332 148.594 1.00 83.65 190 LEU D N 1
ATOM 7615 C CA . LEU D 1 190 ? 168.413 186.829 149.219 1.00 83.65 190 LEU D CA 1
ATOM 7616 C C . LEU D 1 190 ? 168.157 188.136 149.948 1.00 83.65 190 LEU D C 1
ATOM 7617 O O . LEU D 1 190 ? 168.708 188.349 151.028 1.00 83.65 190 LEU D O 1
ATOM 7622 N N . MET D 1 191 ? 167.290 188.993 149.407 1.00 89.91 191 MET D N 1
ATOM 7623 C CA . MET D 1 191 ? 166.932 190.226 150.098 1.00 89.91 191 MET D CA 1
ATOM 7624 C C . MET D 1 191 ? 166.028 189.969 151.290 1.00 89.91 191 MET D C 1
ATOM 7625 O O . MET D 1 191 ? 166.121 190.668 152.299 1.00 89.91 191 MET D O 1
ATOM 7630 N N . MET D 1 192 ? 165.129 189.000 151.193 1.00 91.83 192 MET D N 1
ATOM 7631 C CA . MET D 1 192 ? 164.242 188.757 152.316 1.00 91.83 192 MET D CA 1
ATOM 7632 C C . MET D 1 192 ? 164.938 188.000 153.430 1.00 91.83 192 MET D C 1
ATOM 7633 O O . MET D 1 192 ? 164.559 188.141 154.590 1.00 91.83 192 MET D O 1
ATOM 7638 N N . THR D 1 193 ? 165.953 187.207 153.111 1.00 90.56 193 THR D N 1
ATOM 7639 C CA . THR D 1 193 ? 166.704 186.528 154.153 1.00 90.56 193 THR D CA 1
ATOM 7640 C C . THR D 1 193 ? 167.701 187.468 154.809 1.00 90.56 193 THR D C 1
ATOM 7641 O O . THR D 1 193 ? 167.969 187.348 156.005 1.00 90.56 193 THR D O 1
ATOM 7645 N N . PHE D 1 194 ? 168.236 188.423 154.059 1.00 94.01 194 PHE D N 1
ATOM 7646 C CA . PHE D 1 194 ? 169.116 189.405 154.664 1.00 94.01 194 PHE D CA 1
ATOM 7647 C C . PHE D 1 194 ? 168.338 190.416 155.492 1.00 94.01 194 PHE D C 1
ATOM 7648 O O . PHE D 1 194 ? 168.857 190.933 156.485 1.00 94.01 194 PHE D O 1
ATOM 7656 N N . THR D 1 195 ? 167.092 190.693 155.115 1.00 94.83 195 THR D N 1
ATOM 7657 C CA . THR D 1 195 ? 166.197 191.454 155.976 1.00 94.83 195 THR D CA 1
ATOM 7658 C C . THR D 1 195 ? 165.878 190.688 157.250 1.00 94.83 195 THR D C 1
ATOM 7659 O O . THR D 1 195 ? 165.846 191.270 158.335 1.00 94.83 195 THR D O 1
ATOM 7663 N N . ALA D 1 196 ? 165.655 189.380 157.139 1.00 95.85 196 ALA D N 1
ATOM 7664 C CA . ALA D 1 196 ? 165.423 188.546 158.311 1.00 95.85 196 ALA D CA 1
ATOM 7665 C C . ALA D 1 196 ? 166.643 188.476 159.210 1.00 95.85 196 ALA D C 1
ATOM 7666 O O . ALA D 1 196 ? 166.506 188.322 160.425 1.00 95.85 196 ALA D O 1
ATOM 7668 N N . PHE D 1 197 ? 167.835 188.586 158.635 1.00 99.12 197 PHE D N 1
ATOM 7669 C CA . PHE D 1 197 ? 169.045 188.574 159.438 1.00 99.12 197 PHE D CA 1
ATOM 7670 C C . PHE D 1 197 ? 169.198 189.864 160.230 1.00 99.12 197 PHE D C 1
ATOM 7671 O O . PHE D 1 197 ? 169.547 189.830 161.411 1.00 99.12 197 PHE D O 1
ATOM 7679 N N . LEU D 1 198 ? 168.932 191.008 159.601 1.00 103.10 198 LEU D N 1
ATOM 7680 C CA . LEU D 1 198 ? 169.058 192.285 160.290 1.00 103.10 198 LEU D CA 1
ATOM 7681 C C . LEU D 1 198 ? 167.973 192.478 161.332 1.00 103.10 198 LEU D C 1
ATOM 7682 O O . LEU D 1 198 ? 168.201 193.149 162.338 1.00 103.10 198 LEU D O 1
ATOM 7687 N N . ILE D 1 199 ? 166.792 191.913 161.112 1.00 106.00 199 ILE D N 1
ATOM 7688 C CA . ILE D 1 199 ? 165.741 192.016 162.113 1.00 106.00 199 ILE D CA 1
ATOM 7689 C C . ILE D 1 199 ? 166.049 191.124 163.308 1.00 106.00 199 ILE D C 1
ATOM 7690 O O . ILE D 1 199 ? 165.907 191.542 164.456 1.00 106.00 199 ILE D O 1
ATOM 7695 N N . ARG D 1 200 ? 166.528 189.910 163.070 1.00 106.97 200 ARG D N 1
ATOM 7696 C CA . ARG D 1 200 ? 166.850 189.023 164.177 1.00 106.97 200 ARG D CA 1
ATOM 7697 C C . ARG D 1 200 ? 168.210 189.285 164.802 1.00 106.97 200 ARG D C 1
ATOM 7698 O O . ARG D 1 200 ? 168.619 188.517 165.671 1.00 106.97 200 ARG D O 1
ATOM 7706 N N . ALA D 1 201 ? 168.925 190.323 164.394 1.00 114.16 201 ALA D N 1
ATOM 7707 C CA . ALA D 1 201 ? 170.169 190.685 165.052 1.00 114.16 201 ALA D CA 1
ATOM 7708 C C . ALA D 1 201 ? 170.136 192.062 165.687 1.00 114.16 201 ALA D C 1
ATOM 7709 O O . ALA D 1 201 ? 170.663 192.239 166.783 1.00 114.16 201 ALA D O 1
ATOM 7711 N N . ILE D 1 202 ? 169.521 193.042 165.036 1.00 119.40 202 ILE D N 1
ATOM 7712 C CA . ILE D 1 202 ? 169.532 194.411 165.536 1.00 119.40 202 ILE D CA 1
ATOM 7713 C C . ILE D 1 202 ? 168.336 194.695 166.437 1.00 119.40 202 ILE D C 1
ATOM 7714 O O . ILE D 1 202 ? 168.478 195.350 167.469 1.00 119.40 202 ILE D O 1
ATOM 7719 N N . ARG D 1 203 ? 167.155 194.201 166.097 1.00 124.27 203 ARG D N 1
ATOM 7720 C CA . ARG D 1 203 ? 165.954 194.505 166.876 1.00 124.27 203 ARG D CA 1
ATOM 7721 C C . ARG D 1 203 ? 165.922 193.892 168.283 1.00 124.27 203 ARG D C 1
ATOM 7722 O O . ARG D 1 203 ? 165.491 194.594 169.206 1.00 124.27 203 ARG D O 1
ATOM 7730 N N . PRO D 1 204 ? 166.378 192.653 168.548 1.00 126.81 204 PRO D N 1
ATOM 7731 C CA . PRO D 1 204 ? 166.489 192.233 169.958 1.00 126.81 204 PRO D CA 1
ATOM 7732 C C . PRO D 1 204 ? 167.585 192.942 170.748 1.00 126.81 204 PRO D C 1
ATOM 7733 O O . PRO D 1 204 ? 167.672 192.733 171.965 1.00 126.81 204 PRO D O 1
ATOM 7737 N N . CYS D 1 205 ? 168.424 193.755 170.108 1.00 132.66 205 CYS D N 1
ATOM 7738 C CA . CYS D 1 205 ? 169.281 194.693 170.813 1.00 132.66 205 CYS D CA 1
ATOM 7739 C C . CYS D 1 205 ? 168.575 196.001 171.139 1.00 132.66 205 CYS D C 1
ATOM 7740 O O . CYS D 1 205 ? 169.105 196.791 171.925 1.00 132.66 205 CYS D O 1
ATOM 7743 N N . PHE D 1 206 ? 167.409 196.250 170.555 1.00 134.02 206 PHE D N 1
ATOM 7744 C CA . PHE D 1 206 ? 166.707 197.522 170.703 1.00 134.02 206 PHE D CA 1
ATOM 7745 C C . PHE D 1 206 ? 165.350 197.398 171.382 1.00 134.02 206 PHE D C 1
ATOM 7746 O O . PHE D 1 206 ? 165.039 198.208 172.257 1.00 134.02 206 PHE D O 1
ATOM 7754 N N . THR D 1 207 ? 164.526 196.423 170.993 1.00 134.45 207 THR D N 1
ATOM 7755 C CA . THR D 1 207 ? 163.228 196.204 171.635 1.00 134.45 207 THR D CA 1
ATOM 7756 C C . THR D 1 207 ? 163.358 195.024 172.592 1.00 134.45 207 THR D C 1
ATOM 7757 O O . THR D 1 207 ? 163.084 193.875 172.251 1.00 134.45 207 THR D O 1
ATOM 7761 N N . GLN D 1 208 ? 163.800 195.318 173.806 1.00 139.33 208 GLN D N 1
ATOM 7762 C CA . GLN D 1 208 ? 163.816 194.341 174.881 1.00 139.33 208 GLN D CA 1
ATOM 7763 C C . GLN D 1 208 ? 162.999 194.899 176.037 1.00 139.33 208 GLN D C 1
ATOM 7764 O O . GLN D 1 208 ? 162.921 196.118 176.221 1.00 139.33 208 GLN D O 1
ATOM 7770 N N . ALA D 1 209 ? 162.347 193.989 176.763 1.00 141.13 209 ALA D N 1
ATOM 7771 C CA . ALA D 1 209 ? 161.382 194.114 177.854 1.00 141.13 209 ALA D CA 1
ATOM 7772 C C . ALA D 1 209 ? 160.020 194.561 177.356 1.00 141.13 209 ALA D C 1
ATOM 7773 O O . ALA D 1 209 ? 159.049 194.441 178.097 1.00 141.13 209 ALA D O 1
ATOM 7775 N N . ALA D 1 210 ? 159.897 195.013 176.111 1.00 139.69 210 ALA D N 1
ATOM 7776 C CA . ALA D 1 210 ? 158.614 194.950 175.434 1.00 139.69 210 ALA D CA 1
ATOM 7777 C C . ALA D 1 210 ? 158.378 193.539 174.939 1.00 139.69 210 ALA D C 1
ATOM 7778 O O . ALA D 1 210 ? 157.249 193.050 174.965 1.00 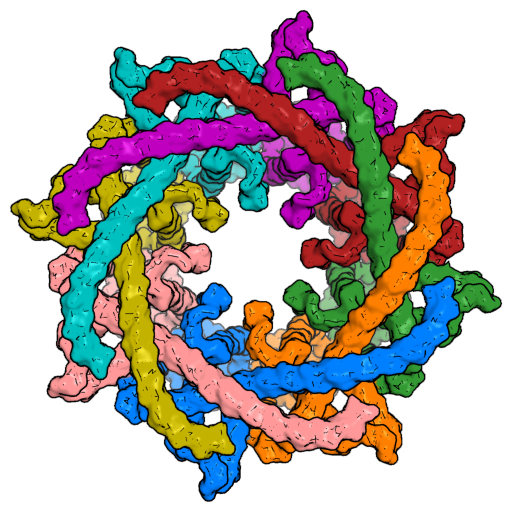139.69 210 ALA D O 1
ATOM 7780 N N . PHE D 1 211 ? 159.456 192.880 174.505 1.00 138.87 211 PHE D N 1
ATOM 7781 C CA . PHE D 1 211 ? 159.428 191.461 174.177 1.00 138.87 211 PHE D CA 1
ATOM 7782 C C . PHE D 1 211 ? 159.054 190.615 175.380 1.00 138.87 211 PHE D C 1
ATOM 7783 O O . PHE D 1 211 ? 158.349 189.612 175.246 1.00 138.87 211 PHE D O 1
ATOM 7791 N N . LEU D 1 212 ? 159.509 191.005 176.561 1.00 142.42 212 LEU D N 1
ATOM 7792 C CA . LEU D 1 212 ? 159.198 190.226 177.748 1.00 142.42 212 LEU D CA 1
ATOM 7793 C C . LEU D 1 212 ? 157.786 190.514 178.248 1.00 142.42 212 LEU D C 1
ATOM 7794 O O . LEU D 1 212 ? 157.133 189.620 178.794 1.00 142.42 212 LEU D O 1
ATOM 7799 N N . LYS D 1 213 ? 157.288 191.738 178.051 1.00 141.90 213 LYS D N 1
ATOM 7800 C CA . LYS D 1 213 ? 155.898 192.024 178.396 1.00 141.90 213 LYS D CA 1
ATOM 7801 C C . LYS D 1 213 ? 154.933 191.399 177.400 1.00 141.90 213 LYS D C 1
ATOM 7802 O O . LYS D 1 213 ? 153.837 190.971 177.780 1.00 141.90 213 LYS D O 1
ATOM 7808 N N . THR D 1 214 ? 155.310 191.347 176.122 1.00 138.19 214 THR D N 1
ATOM 7809 C CA . THR D 1 214 ? 154.451 190.726 175.123 1.00 138.19 214 THR D CA 1
ATOM 7810 C C . THR D 1 214 ? 154.440 189.216 175.278 1.00 138.19 214 THR D C 1
ATOM 7811 O O . THR D 1 214 ? 153.418 188.574 175.010 1.00 138.19 214 THR D O 1
ATOM 7815 N N . LYS D 1 215 ? 155.544 188.637 175.748 1.00 140.56 215 LYS D N 1
ATOM 7816 C CA . LYS D 1 215 ? 155.548 187.211 176.033 1.00 140.56 215 LYS D CA 1
ATOM 7817 C C . LYS D 1 215 ? 154.688 186.871 177.237 1.00 140.56 215 LYS D C 1
ATOM 7818 O O . LYS D 1 215 ? 153.975 185.868 177.206 1.00 140.56 215 LYS D O 1
ATOM 7824 N N . TYR D 1 216 ? 154.713 187.696 178.283 1.00 143.69 216 TYR D N 1
ATOM 7825 C CA . TYR D 1 216 ? 153.815 187.462 179.407 1.00 143.69 216 TYR D CA 1
ATOM 7826 C C . TYR D 1 216 ? 152.362 187.665 179.004 1.00 143.69 216 TYR D C 1
ATOM 7827 O O . TYR D 1 216 ? 151.471 186.975 179.512 1.00 143.69 216 TYR D O 1
ATOM 7836 N N . TRP D 1 217 ? 152.112 188.598 178.085 1.00 139.99 217 TRP D N 1
ATOM 7837 C CA . TRP D 1 217 ? 150.764 188.827 177.582 1.00 139.99 217 TRP D CA 1
ATOM 7838 C C . TRP D 1 217 ? 150.250 187.625 176.801 1.00 139.99 217 TRP D C 1
ATOM 7839 O O . TRP D 1 217 ? 149.085 187.243 176.941 1.00 139.99 217 TRP D O 1
ATOM 7850 N N . SER D 1 218 ? 151.111 187.004 175.995 1.00 139.72 218 SER D N 1
ATOM 7851 C CA . SER D 1 218 ? 150.698 185.843 175.213 1.00 139.72 218 SER D CA 1
ATOM 7852 C C . SER D 1 218 ? 150.457 184.627 176.093 1.00 139.72 218 SER D C 1
ATOM 7853 O O . SER D 1 218 ? 149.511 183.866 175.858 1.00 139.72 218 SER D O 1
ATOM 7856 N N . HIS D 1 219 ? 151.306 184.416 177.104 1.00 142.90 219 HIS D N 1
ATOM 7857 C CA . HIS D 1 219 ? 151.068 183.323 178.038 1.00 142.90 219 HIS D CA 1
ATOM 7858 C C . HIS D 1 219 ? 149.830 183.568 178.878 1.00 142.90 219 HIS D C 1
ATOM 7859 O O . HIS D 1 219 ? 149.137 182.615 179.228 1.00 142.90 219 HIS D O 1
ATOM 7866 N N . TYR D 1 220 ? 149.529 184.828 179.198 1.00 143.57 220 TYR D N 1
ATOM 7867 C CA . TYR D 1 220 ? 148.349 185.114 180.003 1.00 143.57 220 TYR D CA 1
ATOM 7868 C C . TYR D 1 220 ? 147.066 184.821 179.248 1.00 143.57 220 TYR D C 1
ATOM 7869 O O . TYR D 1 220 ? 146.075 184.411 179.857 1.00 143.57 220 TYR D O 1
ATOM 7878 N N . ILE D 1 221 ? 147.074 184.996 177.929 1.00 140.12 221 ILE D N 1
ATOM 7879 C CA . ILE D 1 221 ? 145.884 184.726 177.133 1.00 140.12 221 ILE D CA 1
ATOM 7880 C C . ILE D 1 221 ? 145.597 183.235 177.061 1.00 140.12 221 ILE D C 1
ATOM 7881 O O . ILE D 1 221 ? 144.453 182.807 177.258 1.00 140.12 221 ILE D O 1
ATOM 7886 N N . ASP D 1 222 ? 146.622 182.424 176.783 1.00 141.62 222 ASP D N 1
ATOM 7887 C CA . ASP D 1 222 ? 146.428 180.978 176.725 1.00 141.62 222 ASP D CA 1
ATOM 7888 C C . ASP D 1 222 ? 146.031 180.394 178.075 1.00 141.62 222 ASP D C 1
ATOM 7889 O O . ASP D 1 222 ? 145.270 179.424 178.128 1.00 141.62 222 ASP D O 1
ATOM 7894 N N . ILE D 1 223 ? 146.506 180.985 179.168 1.00 143.53 223 ILE D N 1
ATOM 7895 C CA . ILE D 1 223 ? 146.095 180.531 180.490 1.00 143.53 223 ILE D CA 1
ATOM 7896 C C . ILE D 1 223 ? 144.655 180.941 180.779 1.00 143.53 223 ILE D C 1
ATOM 7897 O O . ILE D 1 223 ? 143.868 180.146 181.301 1.00 143.53 223 ILE D O 1
ATOM 7902 N N . GLU D 1 224 ? 144.275 182.170 180.415 1.00 143.58 224 GLU D N 1
ATOM 7903 C CA . GLU D 1 224 ? 142.931 182.656 180.717 1.00 143.58 224 GLU D CA 1
ATOM 7904 C C . GLU D 1 224 ? 141.861 181.931 179.905 1.00 143.58 224 GLU D C 1
ATOM 7905 O O . GLU D 1 224 ? 140.762 181.686 180.414 1.00 143.58 224 GLU D O 1
ATOM 7911 N N . ARG D 1 225 ? 142.169 181.556 178.661 1.00 138.51 225 ARG D N 1
ATOM 7912 C CA . ARG D 1 225 ? 141.215 180.802 177.855 1.00 138.51 225 ARG D CA 1
ATOM 7913 C C . ARG D 1 225 ? 141.017 179.400 178.394 1.00 138.51 225 ARG D C 1
ATOM 7914 O O . ARG D 1 225 ? 139.879 178.928 178.506 1.00 138.51 225 ARG D O 1
ATOM 7922 N N . LYS D 1 226 ? 142.115 178.712 178.720 1.00 141.54 226 LYS D N 1
ATOM 7923 C CA . LYS D 1 226 ? 141.997 177.358 179.239 1.00 141.54 226 LYS D CA 1
ATOM 7924 C C . LYS D 1 226 ? 141.330 177.332 180.604 1.00 141.54 226 LYS D C 1
ATOM 7925 O O . LYS D 1 226 ? 140.442 176.511 180.828 1.00 141.54 226 LYS D O 1
ATOM 7931 N N . MET D 1 227 ? 141.697 178.244 181.504 1.00 146.38 227 MET D N 1
ATOM 7932 C CA . MET D 1 227 ? 141.119 178.225 182.842 1.00 146.38 227 MET D CA 1
ATOM 7933 C C . MET D 1 227 ? 139.653 178.621 182.834 1.00 146.38 227 MET D C 1
ATOM 7934 O O . MET D 1 227 ? 138.891 178.159 183.688 1.00 146.38 227 MET D O 1
ATOM 7939 N N . PHE D 1 228 ? 139.233 179.440 181.870 1.00 146.24 228 PHE D N 1
ATOM 7940 C CA . PHE D 1 228 ? 137.810 179.705 181.717 1.00 146.24 228 PHE D CA 1
ATOM 7941 C C . PHE D 1 228 ? 137.062 178.481 181.200 1.00 146.24 228 PHE D C 1
ATOM 7942 O O . PHE D 1 228 ? 135.903 178.272 181.576 1.00 146.24 228 PHE D O 1
ATOM 7950 N N . ASP D 1 229 ? 137.705 177.650 180.370 1.00 145.82 229 ASP D N 1
ATOM 7951 C CA . ASP D 1 229 ? 137.039 176.450 179.863 1.00 145.82 229 ASP D CA 1
ATOM 7952 C C . ASP D 1 229 ? 136.799 175.432 180.966 1.00 145.82 229 ASP D C 1
ATOM 7953 O O . ASP D 1 229 ? 135.685 174.917 181.106 1.00 145.82 229 ASP D O 1
ATOM 7958 N N . GLU D 1 230 ? 137.826 175.124 181.762 1.00 147.15 230 GLU D N 1
ATOM 7959 C CA . GLU D 1 230 ? 137.614 174.159 182.834 1.00 147.15 230 GLU D CA 1
ATOM 7960 C C . GLU D 1 230 ? 136.785 174.713 183.979 1.00 147.15 230 GLU D C 1
ATOM 7961 O O . GLU D 1 230 ? 136.212 173.924 184.737 1.00 147.15 230 GLU D O 1
ATOM 7967 N N . THR D 1 231 ? 136.692 176.032 184.130 1.00 148.07 231 THR D N 1
ATOM 7968 C CA . THR D 1 231 ? 135.825 176.552 185.180 1.00 148.07 231 THR D CA 1
ATOM 7969 C C . THR D 1 231 ? 134.365 176.465 184.760 1.00 148.07 231 THR D C 1
ATOM 7970 O O . THR D 1 231 ? 133.494 176.170 185.587 1.00 148.07 231 THR D O 1
ATOM 7974 N N . CYS D 1 232 ? 134.084 176.688 183.471 1.00 147.59 232 CYS D N 1
ATOM 7975 C CA . CYS D 1 232 ? 132.734 176.459 182.963 1.00 147.59 232 CYS D CA 1
ATOM 7976 C C . CYS D 1 232 ? 132.337 174.996 183.086 1.00 147.59 232 CYS D C 1
ATOM 7977 O O . CYS D 1 232 ? 131.182 174.692 183.397 1.00 147.59 232 CYS D O 1
ATOM 7980 N N . LYS D 1 233 ? 133.286 174.076 182.887 1.00 146.05 233 LYS D N 1
ATOM 7981 C CA . LYS D 1 233 ? 132.957 172.657 182.983 1.00 146.05 233 LYS D CA 1
ATOM 7982 C C . LYS D 1 233 ? 132.679 172.225 184.416 1.00 146.05 233 LYS D C 1
ATOM 7983 O O . LYS D 1 233 ? 131.812 171.378 184.641 1.00 146.05 233 LYS D O 1
ATOM 7989 N N . GLU D 1 234 ? 133.381 172.785 185.397 1.00 148.26 234 GLU D N 1
ATOM 7990 C CA . GLU D 1 234 ? 133.087 172.385 186.766 1.00 148.26 234 GLU D CA 1
ATOM 7991 C C . GLU D 1 234 ? 131.821 173.052 187.300 1.00 148.26 234 GLU D C 1
ATOM 7992 O O . GLU D 1 234 ? 131.114 172.455 188.122 1.00 148.26 234 GLU D O 1
ATOM 7998 N N . HIS D 1 235 ? 131.495 174.260 186.836 1.00 149.23 235 HIS D N 1
ATOM 7999 C CA . HIS D 1 235 ? 130.198 174.839 187.160 1.00 149.23 235 HIS D CA 1
ATOM 8000 C C . HIS D 1 235 ? 129.062 174.180 186.397 1.00 149.23 235 HIS D C 1
ATOM 8001 O O . HIS D 1 235 ? 127.909 174.275 186.827 1.00 149.23 235 HIS D O 1
ATOM 8008 N N . ALA D 1 236 ? 129.356 173.520 185.278 1.00 147.66 236 ALA D N 1
ATOM 8009 C CA . ALA D 1 236 ? 128.341 172.704 184.629 1.00 147.66 236 ALA D CA 1
ATOM 8010 C C . ALA D 1 236 ? 128.078 171.432 185.423 1.00 147.66 236 ALA D C 1
ATOM 8011 O O . ALA D 1 236 ? 126.921 171.068 185.646 1.00 147.66 236 ALA D O 1
ATOM 8013 N N . LYS D 1 237 ? 129.146 170.764 185.883 1.00 147.36 237 LYS D N 1
ATOM 8014 C CA . LYS D 1 237 ? 129.016 169.473 186.557 1.00 147.36 237 LYS D CA 1
ATOM 8015 C C . LYS D 1 237 ? 128.260 169.572 187.873 1.00 147.36 237 LYS D C 1
ATOM 8016 O O . LYS D 1 237 ? 127.632 168.595 188.292 1.00 147.36 237 LYS D O 1
ATOM 8022 N N . SER D 1 238 ? 128.305 170.730 188.530 1.00 148.77 238 SER D N 1
ATOM 8023 C CA . SER D 1 238 ? 127.460 170.947 189.697 1.00 148.77 238 SER D CA 1
ATOM 8024 C C . SER D 1 238 ? 125.984 170.914 189.320 1.00 148.77 238 SER D C 1
ATOM 8025 O O . SER D 1 238 ? 125.211 170.118 189.862 1.00 148.77 238 SER D O 1
ATOM 8028 N N . PHE D 1 239 ? 125.587 171.742 188.353 1.00 149.63 239 PHE D N 1
ATOM 8029 C CA . PHE D 1 239 ? 124.171 171.870 188.015 1.00 149.63 239 PHE D CA 1
ATOM 8030 C C . PHE D 1 239 ? 123.668 170.690 187.193 1.00 149.63 239 PHE D C 1
ATOM 8031 O O . PHE D 1 239 ? 122.472 170.379 187.229 1.00 149.63 239 PHE D O 1
ATOM 8039 N N . ALA D 1 240 ? 124.548 170.029 186.443 1.00 149.39 240 ALA D N 1
ATOM 8040 C CA . ALA D 1 240 ? 124.117 168.867 185.676 1.00 149.39 240 ALA D CA 1
ATOM 8041 C C . ALA D 1 240 ? 123.878 167.669 186.582 1.00 149.39 240 ALA D C 1
ATOM 8042 O O . ALA D 1 240 ? 122.957 166.887 186.340 1.00 149.39 240 ALA D O 1
ATOM 8044 N N . LYS D 1 241 ? 124.686 167.516 187.636 1.00 151.16 241 LYS D N 1
ATOM 8045 C CA . LYS D 1 241 ? 124.433 166.470 188.622 1.00 151.16 241 LYS D CA 1
ATOM 8046 C C . LYS D 1 241 ? 123.107 166.686 189.342 1.00 151.16 241 LYS D C 1
ATOM 8047 O O . LYS D 1 241 ? 122.411 165.712 189.656 1.00 151.16 241 LYS D O 1
ATOM 8053 N N . VAL D 1 242 ? 122.728 167.946 189.568 1.00 152.44 242 VAL D N 1
ATOM 8054 C CA . VAL D 1 242 ? 121.446 168.244 190.200 1.00 152.44 242 VAL D CA 1
ATOM 8055 C C . VAL D 1 242 ? 120.292 167.821 189.299 1.00 152.44 242 VAL D C 1
ATOM 8056 O O . VAL D 1 242 ? 119.335 167.178 189.750 1.00 152.44 242 VAL D O 1
ATOM 8060 N N . CYS D 1 243 ? 120.388 168.132 188.004 1.00 152.72 243 CYS D N 1
ATOM 8061 C CA . CYS D 1 243 ? 119.277 167.872 187.092 1.00 152.72 243 CYS D CA 1
ATOM 8062 C C . CYS D 1 243 ? 119.116 166.387 186.796 1.00 152.72 243 CYS D C 1
ATOM 8063 O O . CYS D 1 243 ? 117.988 165.893 186.699 1.00 152.72 243 CYS D O 1
ATOM 8066 N N . ILE D 1 244 ? 120.225 165.658 186.668 1.00 151.96 244 ILE D N 1
ATOM 8067 C CA . ILE D 1 244 ? 120.151 164.238 186.332 1.00 151.96 244 ILE D CA 1
ATOM 8068 C C . ILE D 1 244 ? 119.597 163.434 187.502 1.00 151.96 244 ILE D C 1
ATOM 8069 O O . ILE D 1 244 ? 118.740 162.558 187.324 1.00 151.96 244 ILE D O 1
ATOM 8074 N N . HIS D 1 245 ? 120.053 163.747 188.721 1.00 156.76 245 HIS D N 1
ATOM 8075 C CA . HIS D 1 245 ? 119.583 163.029 189.902 1.00 156.76 245 HIS D CA 1
ATOM 8076 C C . HIS D 1 245 ? 118.108 163.300 190.164 1.00 156.76 245 HIS D C 1
ATOM 8077 O O . HIS D 1 245 ? 117.359 162.384 190.520 1.00 156.76 245 HIS D O 1
ATOM 8084 N N . GLN D 1 246 ? 117.666 164.541 189.951 1.00 156.10 246 GLN D N 1
ATOM 8085 C CA . GLN D 1 246 ? 116.258 164.876 190.099 1.00 156.10 246 GLN D CA 1
ATOM 8086 C C . GLN D 1 246 ? 115.395 164.250 189.006 1.00 156.10 246 GLN D C 1
ATOM 8087 O O . GLN D 1 246 ? 114.211 163.984 189.246 1.00 156.10 246 GLN D O 1
ATOM 8093 N N . TYR D 1 247 ? 115.963 163.976 187.828 1.00 155.41 247 TYR D N 1
ATOM 8094 C CA . TYR D 1 247 ? 115.205 163.275 186.793 1.00 155.41 247 TYR D CA 1
ATOM 8095 C C . TYR D 1 247 ? 114.925 161.829 187.187 1.00 155.41 247 TYR D C 1
ATOM 8096 O O . TYR D 1 247 ? 113.797 161.343 187.037 1.00 155.41 247 TYR D O 1
ATOM 8105 N N . PHE D 1 248 ? 115.933 161.125 187.687 1.00 155.89 248 PHE D N 1
ATOM 8106 C CA . PHE D 1 248 ? 115.746 159.733 188.066 1.00 155.89 248 PHE D CA 1
ATOM 8107 C C . PHE D 1 248 ? 115.018 159.552 189.391 1.00 155.89 248 PHE D C 1
ATOM 8108 O O . PHE D 1 248 ? 114.732 158.409 189.749 1.00 155.89 248 PHE D O 1
ATOM 8116 N N . GLU D 1 249 ? 114.707 160.628 190.120 1.00 159.54 249 GLU D N 1
ATOM 8117 C CA . GLU D 1 249 ? 113.835 160.498 191.286 1.00 159.54 249 GLU D CA 1
ATOM 8118 C C . GLU D 1 249 ? 112.437 160.057 190.882 1.00 159.54 249 GLU D C 1
ATOM 8119 O O . GLU D 1 249 ? 111.777 159.302 191.605 1.00 159.54 249 GLU D O 1
ATOM 8125 N N . ASN D 1 250 ? 111.968 160.523 189.728 1.00 160.39 250 ASN D N 1
ATOM 8126 C CA . ASN D 1 250 ? 110.614 160.206 189.297 1.00 160.39 250 ASN D CA 1
ATOM 8127 C C . ASN D 1 250 ? 110.602 159.027 188.334 1.00 160.39 250 ASN D C 1
ATOM 8128 O O . ASN D 1 250 ? 109.706 158.172 188.389 1.00 160.39 250 ASN D O 1
ATOM 8133 N N . ILE D 1 251 ? 111.600 158.951 187.456 1.00 159.63 251 ILE D N 1
ATOM 8134 C CA . ILE D 1 251 ? 111.554 157.946 186.405 1.00 159.63 251 ILE D CA 1
ATOM 8135 C C . ILE D 1 251 ? 111.947 156.573 186.934 1.00 159.63 251 ILE D C 1
ATOM 8136 O O . ILE D 1 251 ? 111.411 155.560 186.473 1.00 159.63 251 ILE D O 1
ATOM 8141 N N . SER D 1 252 ? 112.823 156.500 187.947 1.00 160.56 252 SER D N 1
ATOM 8142 C CA . SER D 1 252 ? 113.051 155.216 188.607 1.00 160.56 252 SER D CA 1
ATOM 8143 C C . SER D 1 252 ? 111.841 154.755 189.407 1.00 160.56 252 SER D C 1
ATOM 8144 O O . SER D 1 252 ? 111.720 153.556 189.676 1.00 160.56 252 SER D O 1
ATOM 8147 N N . GLY D 1 253 ? 110.946 155.672 189.782 1.00 160.93 253 GLY D N 1
ATOM 8148 C CA . GLY D 1 253 ? 109.650 155.255 190.293 1.00 160.93 253 GLY D CA 1
ATOM 8149 C C . GLY D 1 253 ? 108.821 154.544 189.241 1.00 160.93 253 GLY D C 1
ATOM 8150 O O . GLY D 1 253 ? 108.002 153.679 189.558 1.00 160.93 253 GLY D O 1
ATOM 8151 N N . GLU D 1 254 ? 109.020 154.905 187.971 1.00 161.33 254 GLU D N 1
ATOM 8152 C CA . GLU D 1 254 ? 108.418 154.149 186.876 1.00 161.33 254 GLU D CA 1
ATOM 8153 C C . GLU D 1 254 ? 109.256 152.935 186.487 1.00 161.33 254 GLU D C 1
ATOM 8154 O O . GLU D 1 254 ? 108.697 151.886 186.148 1.00 161.33 254 GLU D O 1
ATOM 8160 N N . MET D 1 255 ? 110.587 153.034 186.565 1.00 161.44 255 MET D N 1
ATOM 8161 C CA . MET D 1 255 ? 111.476 151.920 186.232 1.00 161.44 255 MET D CA 1
ATOM 8162 C C . MET D 1 255 ? 111.403 150.768 187.232 1.00 161.44 255 MET D C 1
ATOM 8163 O O . MET D 1 255 ? 112.010 149.720 186.975 1.00 161.44 255 MET D O 1
ATOM 8168 N N . GLN D 1 256 ? 110.715 150.951 188.363 1.00 162.49 256 GLN D N 1
ATOM 8169 C CA . GLN D 1 256 ? 110.328 149.837 189.223 1.00 162.49 256 GLN D CA 1
ATOM 8170 C C . GLN D 1 256 ? 109.552 148.781 188.442 1.00 162.49 256 GLN D C 1
ATOM 8171 O O . GLN D 1 256 ? 110.029 147.661 188.237 1.00 162.49 256 GLN D O 1
ATOM 8177 N N . ASN D 1 257 ? 108.362 149.139 187.965 1.00 162.80 257 ASN D N 1
ATOM 8178 C CA . ASN D 1 257 ? 107.547 148.186 187.227 1.00 162.80 257 ASN D CA 1
ATOM 8179 C C . ASN D 1 257 ? 108.043 147.972 185.807 1.00 162.80 257 ASN D C 1
ATOM 8180 O O . ASN D 1 257 ? 107.719 146.945 185.200 1.00 162.80 257 ASN D O 1
ATOM 8185 N N . PHE D 1 258 ? 108.828 148.906 185.269 1.00 160.38 258 PHE D N 1
ATOM 8186 C CA . PHE D 1 258 ? 109.199 148.838 183.861 1.00 160.38 258 PHE D CA 1
ATOM 8187 C C . PHE D 1 258 ? 110.455 148.006 183.624 1.00 160.38 258 PHE D C 1
ATOM 8188 O O . PHE D 1 258 ? 110.664 147.521 182.508 1.00 160.38 258 PHE D O 1
ATOM 8196 N N . HIS D 1 259 ? 111.300 147.823 184.642 1.00 158.75 259 HIS D N 1
ATOM 8197 C CA . HIS D 1 259 ? 112.501 147.009 184.488 1.00 158.75 259 HIS D CA 1
ATOM 8198 C C . HIS D 1 259 ? 112.729 146.105 185.693 1.00 158.75 259 HIS D C 1
ATOM 8199 O O . HIS D 1 259 ? 113.874 145.824 186.061 1.00 158.75 259 HIS D O 1
ATOM 8206 N N . ARG D 1 260 ? 111.650 145.642 186.318 1.00 160.72 260 ARG D N 1
ATOM 8207 C CA . ARG D 1 260 ? 111.745 144.563 187.292 1.00 160.72 260 ARG D CA 1
ATOM 8208 C C . ARG D 1 260 ? 110.503 143.682 187.224 1.00 160.72 260 ARG D C 1
ATOM 8209 O O . ARG D 1 260 ? 110.555 142.563 186.717 1.00 160.72 260 ARG D O 1
ATOM 8217 N N . MET E 1 7 ? 145.608 168.815 149.403 1.00 118.37 7 MET E N 1
ATOM 8218 C CA . MET E 1 7 ? 145.965 169.561 150.602 1.00 118.37 7 MET E CA 1
ATOM 8219 C C . MET E 1 7 ? 145.290 168.930 151.815 1.00 118.37 7 MET E C 1
ATOM 8220 O O . MET E 1 7 ? 144.718 169.628 152.647 1.00 118.37 7 MET E O 1
ATOM 8225 N N . PHE E 1 8 ? 145.357 167.604 151.908 1.00 131.00 8 PHE E N 1
ATOM 8226 C CA . PHE E 1 8 ? 144.608 166.868 152.919 1.00 131.00 8 PHE E CA 1
ATOM 8227 C C . PHE E 1 8 ? 145.460 166.370 154.077 1.00 131.00 8 PHE E C 1
ATOM 8228 O O . PHE E 1 8 ? 144.978 166.356 155.215 1.00 131.00 8 PHE E O 1
ATOM 8236 N N . GLN E 1 9 ? 146.727 166.016 153.826 1.00 134.07 9 GLN E N 1
ATOM 8237 C CA . GLN E 1 9 ? 147.621 165.453 154.835 1.00 134.07 9 GLN E CA 1
ATOM 8238 C C . GLN E 1 9 ? 147.970 166.415 155.963 1.00 134.07 9 GLN E C 1
ATOM 8239 O O . GLN E 1 9 ? 148.533 165.968 156.968 1.00 134.07 9 GLN E O 1
ATOM 8245 N N . PHE E 1 10 ? 147.644 167.703 155.834 1.00 128.66 10 PHE E N 1
ATOM 8246 C CA . PHE E 1 10 ? 148.132 168.693 156.791 1.00 128.66 10 PHE E CA 1
ATOM 8247 C C . PHE E 1 10 ? 147.393 168.566 158.115 1.00 128.66 10 PHE E C 1
ATOM 8248 O O . PHE E 1 10 ? 147.988 168.218 159.140 1.00 128.66 10 PHE E O 1
ATOM 8256 N N . LEU E 1 11 ? 146.083 168.802 158.103 1.00 136.27 11 LEU E N 1
ATOM 8257 C CA . LEU E 1 11 ? 145.284 168.565 159.295 1.00 136.27 11 LEU E CA 1
ATOM 8258 C C . LEU E 1 11 ? 145.008 167.084 159.525 1.00 136.27 11 LEU E C 1
ATOM 8259 O O . LEU E 1 11 ? 144.613 166.715 160.637 1.00 136.27 11 LEU E O 1
ATOM 8264 N N . GLN E 1 12 ? 145.208 166.233 158.507 1.00 138.50 12 GLN E N 1
ATOM 8265 C CA . GLN E 1 12 ? 145.112 164.793 158.726 1.00 138.50 12 GLN E CA 1
ATOM 8266 C C . GLN E 1 12 ? 146.206 164.304 159.663 1.00 138.50 12 GLN E C 1
ATOM 8267 O O . GLN E 1 12 ? 145.941 163.540 160.599 1.00 138.50 12 GLN E O 1
ATOM 8273 N N . SER E 1 13 ? 147.442 164.734 159.429 1.00 139.55 13 SER E N 1
ATOM 8274 C CA . SER E 1 13 ? 148.524 164.375 160.329 1.00 139.55 13 SER E CA 1
ATOM 8275 C C . SER E 1 13 ? 148.642 165.339 161.500 1.00 139.55 13 SER E C 1
ATOM 8276 O O . SER E 1 13 ? 149.408 165.071 162.432 1.00 139.55 13 SER E O 1
ATOM 8279 N N . ASN E 1 14 ? 147.901 166.450 161.478 1.00 142.21 14 ASN E N 1
ATOM 8280 C CA . ASN E 1 14 ? 147.901 167.380 162.606 1.00 142.21 14 ASN E CA 1
ATOM 8281 C C . ASN E 1 14 ? 146.442 167.674 162.962 1.00 142.21 14 ASN E C 1
ATOM 8282 O O . ASN E 1 14 ? 145.881 168.694 162.558 1.00 142.21 14 ASN E O 1
ATOM 8287 N N . GLN E 1 15 ? 145.852 166.784 163.753 1.00 144.16 15 GLN E N 1
ATOM 8288 C CA . GLN E 1 15 ? 144.578 167.055 164.420 1.00 144.16 15 GLN E CA 1
ATOM 8289 C C . GLN E 1 15 ? 144.786 167.763 165.758 1.00 144.16 15 GLN E C 1
ATOM 8290 O O . GLN E 1 15 ? 144.289 167.340 166.799 1.00 144.16 15 GLN E O 1
ATOM 8296 N N . GLU E 1 16 ? 145.553 168.855 165.725 1.00 146.37 16 GLU E N 1
ATOM 8297 C CA . GLU E 1 16 ? 145.734 169.750 166.856 1.00 146.37 16 GLU E CA 1
ATOM 8298 C C . GLU E 1 16 ? 145.607 171.215 166.460 1.00 146.37 16 GLU E C 1
ATOM 8299 O O . GLU E 1 16 ? 145.245 172.042 167.304 1.00 146.37 16 GLU E O 1
ATOM 8305 N N . SER E 1 17 ? 145.819 171.544 165.183 1.00 144.75 17 SER E N 1
ATOM 8306 C CA . SER E 1 17 ? 145.746 172.912 164.681 1.00 144.75 17 SER E CA 1
ATOM 8307 C C . SER E 1 17 ? 144.314 173.429 164.548 1.00 144.75 17 SER E C 1
ATOM 8308 O O . SER E 1 17 ? 144.113 174.581 164.140 1.00 144.75 17 SER E O 1
ATOM 8311 N N . PHE E 1 18 ? 143.325 172.614 164.893 1.00 140.71 18 PHE E N 1
ATOM 8312 C CA . PHE E 1 18 ? 141.932 173.005 164.816 1.00 140.71 18 PHE E CA 1
ATOM 8313 C C . PHE E 1 18 ? 141.570 173.933 165.968 1.00 140.71 18 PHE E C 1
ATOM 8314 O O . PHE E 1 18 ? 142.304 174.079 166.948 1.00 140.71 18 PHE E O 1
ATOM 8322 N N . MET E 1 19 ? 140.424 174.582 165.817 1.00 129.25 19 MET E N 1
ATOM 8323 C CA . MET E 1 19 ? 139.701 175.167 166.928 1.00 129.25 19 MET E CA 1
ATOM 8324 C C . MET E 1 19 ? 138.256 174.692 166.952 1.00 129.25 19 MET E C 1
ATOM 8325 O O . MET E 1 19 ? 137.578 174.869 167.970 1.00 129.25 19 MET E O 1
ATOM 8330 N N . ASN E 1 20 ? 137.768 174.113 165.855 1.00 126.63 20 ASN E N 1
ATOM 8331 C CA . ASN E 1 20 ? 136.619 173.222 165.834 1.00 126.63 20 ASN E CA 1
ATOM 8332 C C . ASN E 1 20 ? 136.928 172.117 164.834 1.00 126.63 20 ASN E C 1
ATOM 8333 O O . ASN E 1 20 ? 137.604 172.341 163.828 1.00 126.63 20 ASN E O 1
ATOM 8338 N N . GLY E 1 21 ? 136.436 170.919 165.129 1.00 122.15 21 GLY E N 1
ATOM 8339 C CA . GLY E 1 21 ? 136.815 169.742 164.378 1.00 122.15 21 GLY E CA 1
ATOM 8340 C C . GLY E 1 21 ? 135.907 169.426 163.215 1.00 122.15 21 GLY E C 1
ATOM 8341 O O . GLY E 1 21 ? 136.379 169.045 162.142 1.00 122.15 21 GLY E O 1
ATOM 8342 N N . ILE E 1 22 ? 134.597 169.580 163.415 1.00 117.98 22 ILE E N 1
ATOM 8343 C CA . ILE E 1 22 ? 133.641 169.239 162.372 1.00 117.98 22 ILE E CA 1
ATOM 8344 C C . ILE E 1 22 ? 133.704 170.222 161.206 1.00 117.98 22 ILE E C 1
ATOM 8345 O O . ILE E 1 22 ? 133.416 169.840 160.066 1.00 117.98 22 ILE E O 1
ATOM 8350 N N . CYS E 1 23 ? 134.133 171.463 161.438 1.00 116.17 23 CYS E N 1
ATOM 8351 C CA . CYS E 1 23 ? 134.229 172.416 160.341 1.00 116.17 23 CYS E CA 1
ATOM 8352 C C . CYS E 1 23 ? 135.457 172.163 159.483 1.00 116.17 23 CYS E C 1
ATOM 8353 O O . CYS E 1 23 ? 135.417 172.391 158.271 1.00 116.17 23 CYS E O 1
ATOM 8356 N N . GLY E 1 24 ? 136.546 171.687 160.082 1.00 113.20 24 GLY E N 1
ATOM 8357 C CA . GLY E 1 24 ? 137.696 171.298 159.290 1.00 113.20 24 GLY E CA 1
ATOM 8358 C C . GLY E 1 24 ? 137.465 170.027 158.505 1.00 113.20 24 GLY E C 1
ATOM 8359 O O . GLY E 1 24 ? 137.987 169.876 157.399 1.00 113.20 24 GLY E O 1
ATOM 8360 N N . ILE E 1 25 ? 136.677 169.104 159.054 1.00 111.21 25 ILE E N 1
ATOM 8361 C CA . ILE E 1 25 ? 136.353 167.881 158.333 1.00 111.21 25 ILE E CA 1
ATOM 8362 C C . ILE E 1 25 ? 135.419 168.174 157.170 1.00 111.21 25 ILE E C 1
ATOM 8363 O O . ILE E 1 25 ? 135.591 167.633 156.074 1.00 111.21 25 ILE E O 1
ATOM 8368 N N . MET E 1 26 ? 134.436 169.052 157.370 1.00 107.55 26 MET E N 1
ATOM 8369 C CA . MET E 1 26 ? 133.487 169.306 156.294 1.00 107.55 26 MET E CA 1
ATOM 8370 C C . MET E 1 26 ? 134.080 170.154 155.182 1.00 107.55 26 MET E C 1
ATOM 8371 O O . MET E 1 26 ? 133.644 170.039 154.037 1.00 107.55 26 MET E O 1
ATOM 8376 N N . ALA E 1 27 ? 135.061 171.001 155.483 1.00 100.40 27 ALA E N 1
ATOM 8377 C CA . ALA E 1 27 ? 135.746 171.712 154.414 1.00 100.40 27 ALA E CA 1
ATOM 8378 C C . ALA E 1 27 ? 136.626 170.773 153.607 1.00 100.40 27 ALA E C 1
ATOM 8379 O O . ALA E 1 27 ? 136.747 170.912 152.388 1.00 100.40 27 ALA E O 1
ATOM 8381 N N . LEU E 1 28 ? 137.264 169.826 154.283 1.00 107.04 28 LEU E N 1
ATOM 8382 C CA . LEU E 1 28 ? 137.981 168.751 153.615 1.00 107.04 28 LEU E CA 1
ATOM 8383 C C . LEU E 1 28 ? 137.048 167.884 152.784 1.00 107.04 28 LEU E C 1
ATOM 8384 O O . LEU E 1 28 ? 137.390 167.493 151.665 1.00 107.04 28 LEU E O 1
ATOM 8389 N N . ALA E 1 29 ? 135.863 167.586 153.308 1.00 99.37 29 ALA E N 1
ATOM 8390 C CA . ALA E 1 29 ? 134.916 166.756 152.580 1.00 99.37 29 ALA E CA 1
ATOM 8391 C C . ALA E 1 29 ? 134.287 167.501 151.417 1.00 99.37 29 ALA E C 1
ATOM 8392 O O . ALA E 1 29 ? 133.920 166.880 150.423 1.00 99.37 29 ALA E O 1
ATOM 8394 N N . SER E 1 30 ? 134.164 168.822 151.522 1.00 89.08 30 SER E N 1
ATOM 8395 C CA . SER E 1 30 ? 133.601 169.624 150.445 1.00 89.08 30 SER E CA 1
ATOM 8396 C C . SER E 1 30 ? 134.511 169.641 149.232 1.00 89.08 30 SER E C 1
ATOM 8397 O O . SER E 1 30 ? 134.050 169.505 148.096 1.00 89.08 30 SER E O 1
ATOM 8400 N N . ALA E 1 31 ? 135.806 169.782 149.453 1.00 93.31 31 ALA E N 1
ATOM 8401 C CA . ALA E 1 31 ? 136.739 169.823 148.343 1.00 93.31 31 ALA E CA 1
ATOM 8402 C C . ALA E 1 31 ? 137.043 168.445 147.785 1.00 93.31 31 ALA E C 1
ATOM 8403 O O . ALA E 1 31 ? 137.362 168.321 146.603 1.00 93.31 31 ALA E O 1
ATOM 8405 N N . GLN E 1 32 ? 136.964 167.408 148.611 1.00 96.95 32 GLN E N 1
ATOM 8406 C CA . GLN E 1 32 ? 137.126 166.054 148.106 1.00 96.95 32 GLN E CA 1
ATOM 8407 C C . GLN E 1 32 ? 135.909 165.609 147.318 1.00 96.95 32 GLN E C 1
ATOM 8408 O O . GLN E 1 32 ? 136.036 164.850 146.356 1.00 96.95 32 GLN E O 1
ATOM 8414 N N . MET E 1 33 ? 134.730 166.092 147.687 1.00 90.52 33 MET E N 1
ATOM 8415 C CA . MET E 1 33 ? 133.540 165.809 146.906 1.00 90.52 33 MET E CA 1
ATOM 8416 C C . MET E 1 33 ? 133.553 166.540 145.578 1.00 90.52 33 MET E C 1
ATOM 8417 O O . MET E 1 33 ? 132.959 166.065 144.611 1.00 90.52 33 MET E O 1
ATOM 8422 N N . TYR E 1 34 ? 134.244 167.674 145.494 1.00 80.02 34 TYR E N 1
ATOM 8423 C CA . TYR E 1 34 ? 134.400 168.325 144.202 1.00 80.02 34 TYR E CA 1
ATOM 8424 C C . TYR E 1 34 ? 135.297 167.507 143.285 1.00 80.02 34 TYR E C 1
ATOM 8425 O O . TYR E 1 34 ? 135.069 167.449 142.074 1.00 80.02 34 TYR E O 1
ATOM 8434 N N . SER E 1 35 ? 136.325 166.879 143.844 1.00 87.75 35 SER E N 1
ATOM 8435 C CA . SER E 1 35 ? 137.224 166.065 143.041 1.00 87.75 35 SER E CA 1
ATOM 8436 C C . SER E 1 35 ? 136.540 164.801 142.547 1.00 87.75 35 SER E C 1
ATOM 8437 O O . SER E 1 35 ? 136.775 164.363 141.420 1.00 87.75 35 SER E O 1
ATOM 8440 N N . SER E 1 36 ? 135.698 164.204 143.380 1.00 90.84 36 SER E N 1
ATOM 8441 C CA . SER E 1 36 ? 134.999 162.983 143.032 1.00 90.84 36 SER E CA 1
ATOM 8442 C C . SER E 1 36 ? 133.822 163.214 142.105 1.00 90.84 36 SER E C 1
ATOM 8443 O O . SER E 1 36 ? 133.351 162.261 141.483 1.00 90.84 36 SER E O 1
ATOM 8446 N N . PHE E 1 37 ? 133.318 164.435 142.019 1.00 81.56 37 PHE E N 1
ATOM 8447 C CA . PHE E 1 37 ? 132.170 164.726 141.179 1.00 81.56 37 PHE E CA 1
ATOM 8448 C C . PHE E 1 37 ? 132.631 164.786 139.737 1.00 81.56 37 PHE E C 1
ATOM 8449 O O . PHE E 1 37 ? 133.634 165.427 139.431 1.00 81.56 37 PHE E O 1
ATOM 8457 N N . GLU E 1 38 ? 131.927 164.101 138.855 1.00 82.15 38 GLU E N 1
ATOM 8458 C CA . GLU E 1 38 ? 132.290 164.093 137.447 1.00 82.15 38 GLU E CA 1
ATOM 8459 C C . GLU E 1 38 ? 131.416 165.137 136.772 1.00 82.15 38 GLU E C 1
ATOM 8460 O O . GLU E 1 38 ? 130.216 164.941 136.602 1.00 82.15 38 GLU E O 1
ATOM 8466 N N . PHE E 1 39 ? 132.033 166.252 136.412 1.00 76.36 39 PHE E N 1
ATOM 8467 C CA . PHE E 1 39 ? 131.359 167.365 135.769 1.00 76.36 39 PHE E CA 1
ATOM 8468 C C . PHE E 1 39 ? 130.913 166.946 134.384 1.00 76.36 39 PHE E C 1
ATOM 8469 O O . PHE E 1 39 ? 131.734 166.546 133.561 1.00 76.36 39 PHE E O 1
ATOM 8477 N N . SER E 1 40 ? 129.622 167.021 134.120 1.00 77.56 40 SER E N 1
ATOM 8478 C CA . SER E 1 40 ? 129.074 166.583 132.840 1.00 77.56 40 SER E CA 1
ATOM 8479 C C . SER E 1 40 ? 128.191 167.676 132.281 1.00 77.56 40 SER E C 1
ATOM 8480 O O . SER E 1 40 ? 126.970 167.591 132.404 1.00 77.56 40 SER E O 1
ATOM 8483 N N . CYS E 1 41 ? 128.815 168.654 131.642 1.00 78.00 41 CYS E N 1
ATOM 8484 C CA . CYS E 1 41 ? 128.097 169.739 131.000 1.00 78.00 41 CYS E CA 1
ATOM 8485 C C . CYS E 1 41 ? 127.208 169.176 129.898 1.00 78.00 41 CYS E C 1
ATOM 8486 O O . CYS E 1 41 ? 127.638 168.275 129.173 1.00 78.00 41 CYS E O 1
ATOM 8489 N N . PRO E 1 42 ? 125.957 169.629 129.779 1.00 77.32 42 PRO E N 1
ATOM 8490 C CA . PRO E 1 42 ? 125.060 169.073 128.763 1.00 77.32 42 PRO E CA 1
ATOM 8491 C C . PRO E 1 42 ? 125.515 169.340 127.352 1.00 77.32 42 PRO E C 1
ATOM 8492 O O . PRO E 1 42 ? 125.227 168.526 126.470 1.00 77.32 42 PRO E O 1
ATOM 8496 N N . CYS E 1 43 ? 126.227 170.451 127.141 1.00 81.66 43 CYS E N 1
ATOM 8497 C CA . CYS E 1 43 ? 126.652 170.962 125.840 1.00 81.66 43 CYS E CA 1
ATOM 8498 C C . CYS E 1 43 ? 125.476 171.174 124.900 1.00 81.66 43 CYS E C 1
ATOM 8499 O O . CYS E 1 43 ? 125.527 170.849 123.719 1.00 81.66 43 CYS E O 1
ATOM 8502 N N . MET E 1 44 ? 124.421 171.765 125.439 1.00 85.23 44 MET E N 1
ATOM 8503 C CA . MET E 1 44 ? 123.215 172.189 124.769 1.00 85.23 44 MET E CA 1
ATOM 8504 C C . MET E 1 44 ? 122.907 173.607 125.220 1.00 85.23 44 MET E C 1
ATOM 8505 O O . MET E 1 44 ? 123.024 173.904 126.405 1.00 85.23 44 MET E O 1
ATOM 8510 N N . PRO E 1 45 ? 122.501 174.497 124.313 1.00 84.31 45 PRO E N 1
ATOM 8511 C CA . PRO E 1 45 ? 122.337 175.906 124.683 1.00 84.31 45 PRO E CA 1
ATOM 8512 C C . PRO E 1 45 ? 121.140 176.209 125.560 1.00 84.31 45 PRO E C 1
ATOM 8513 O O . PRO E 1 45 ? 120.998 177.355 125.985 1.00 84.31 45 PRO E O 1
ATOM 8517 N N . GLU E 1 46 ? 120.281 175.244 125.846 1.00 86.58 46 GLU E N 1
ATOM 8518 C CA . GLU E 1 46 ? 119.145 175.468 126.726 1.00 86.58 46 GLU E CA 1
ATOM 8519 C C . GLU E 1 46 ? 119.478 175.175 128.169 1.00 86.58 46 GLU E C 1
ATOM 8520 O O . GLU E 1 46 ? 118.836 175.710 129.070 1.00 86.58 46 GLU E O 1
ATOM 8526 N N . TYR E 1 47 ? 120.468 174.331 128.397 1.00 82.44 47 TYR E N 1
ATOM 8527 C CA . TYR E 1 47 ? 120.682 173.697 129.676 1.00 82.44 47 TYR E CA 1
ATOM 8528 C C . TYR E 1 47 ? 122.049 173.991 130.251 1.00 82.44 47 TYR E C 1
ATOM 8529 O O . TYR E 1 47 ? 122.294 173.640 131.403 1.00 82.44 47 TYR E O 1
ATOM 8538 N N . ASN E 1 48 ? 122.940 174.629 129.485 1.00 76.74 48 ASN E N 1
ATOM 8539 C CA . ASN E 1 48 ? 124.309 174.856 129.940 1.00 76.74 48 ASN E CA 1
ATOM 8540 C C . ASN E 1 48 ? 124.372 175.845 131.083 1.00 76.74 48 ASN E C 1
ATOM 8541 O O . ASN E 1 48 ? 125.162 175.669 132.010 1.00 76.74 48 ASN E O 1
ATOM 8546 N N . TYR E 1 49 ? 123.564 176.894 131.020 1.00 77.65 49 TYR E N 1
ATOM 8547 C CA . TYR E 1 49 ? 123.576 177.910 132.056 1.00 77.65 49 TYR E CA 1
ATOM 8548 C C . TYR E 1 49 ? 123.078 177.353 133.380 1.00 77.65 49 TYR E C 1
ATOM 8549 O O . TYR E 1 49 ? 123.681 177.598 134.422 1.00 77.65 49 TYR E O 1
ATOM 8558 N N . THR E 1 50 ? 121.978 176.606 133.366 1.00 75.57 50 THR E N 1
ATOM 8559 C CA . THR E 1 50 ? 121.427 176.131 134.626 1.00 75.57 50 THR E CA 1
ATOM 8560 C C . THR E 1 50 ? 122.265 175.015 135.213 1.00 75.57 50 THR E C 1
ATOM 8561 O O . THR E 1 50 ? 122.312 174.864 136.431 1.00 75.57 50 THR E O 1
ATOM 8565 N N . TYR E 1 51 ? 122.949 174.247 134.376 1.00 71.88 51 TYR E N 1
ATOM 8566 C CA . TYR E 1 51 ? 123.858 173.243 134.894 1.00 71.88 51 TYR E CA 1
ATOM 8567 C C . TYR E 1 51 ? 125.090 173.888 135.509 1.00 71.88 51 TYR E C 1
ATOM 8568 O O . TYR E 1 51 ? 125.495 173.531 136.618 1.00 71.88 51 TYR E O 1
ATOM 8577 N N . GLY E 1 52 ? 125.698 174.840 134.800 1.00 72.68 52 GLY E N 1
ATOM 8578 C CA . GLY E 1 52 ? 126.922 175.448 135.281 1.00 72.68 52 GLY E CA 1
ATOM 8579 C C . GLY E 1 52 ? 126.713 176.346 136.481 1.00 72.68 52 GLY E C 1
ATOM 8580 O O . GLY E 1 52 ? 127.527 176.359 137.399 1.00 72.68 52 GLY E O 1
ATOM 8581 N N . ILE E 1 53 ? 125.619 177.094 136.500 1.00 75.07 53 ILE E N 1
ATOM 8582 C CA . ILE E 1 53 ? 125.350 177.954 137.641 1.00 75.07 53 ILE E CA 1
ATOM 8583 C C . ILE E 1 53 ? 124.697 177.166 138.766 1.00 75.07 53 ILE E C 1
ATOM 8584 O O . ILE E 1 53 ? 124.893 177.483 139.939 1.00 75.07 53 ILE E O 1
ATOM 8589 N N . GLY E 1 54 ? 123.975 176.095 138.446 1.00 72.05 54 GLY E N 1
ATOM 8590 C CA . GLY E 1 54 ? 123.427 175.244 139.481 1.00 72.05 54 GLY E CA 1
ATOM 8591 C C . GLY E 1 54 ? 124.470 174.489 140.265 1.00 72.05 54 GLY E C 1
ATOM 8592 O O . GLY E 1 54 ? 124.295 174.257 141.456 1.00 72.05 54 GLY E O 1
ATOM 8593 N N . LEU E 1 55 ? 125.575 174.116 139.633 1.00 74.30 55 LEU E N 1
ATOM 8594 C CA . LEU E 1 55 ? 126.663 173.503 140.379 1.00 74.30 55 LEU E CA 1
ATOM 8595 C C . LEU E 1 55 ? 127.467 174.490 141.193 1.00 74.30 55 LEU E C 1
ATOM 8596 O O . LEU E 1 55 ? 128.308 174.076 141.988 1.00 74.30 55 LEU E O 1
ATOM 8601 N N . LEU E 1 56 ? 127.230 175.766 141.021 1.00 75.08 56 LEU E N 1
ATOM 8602 C CA . LEU E 1 56 ? 127.845 176.771 141.844 1.00 75.08 56 LEU E CA 1
ATOM 8603 C C . LEU E 1 56 ? 126.933 177.217 142.975 1.00 75.08 56 LEU E C 1
ATOM 8604 O O . LEU E 1 56 ? 127.423 177.745 143.970 1.00 75.08 56 LEU E O 1
ATOM 8609 N N . ILE E 1 57 ? 125.632 176.972 142.868 1.00 74.90 57 ILE E N 1
ATOM 8610 C CA . ILE E 1 57 ? 124.645 177.445 143.833 1.00 74.90 57 ILE E CA 1
ATOM 8611 C C . ILE E 1 57 ? 124.104 176.316 144.706 1.00 74.90 57 ILE E C 1
ATOM 8612 O O . ILE E 1 57 ? 124.073 176.436 145.925 1.00 74.90 57 ILE E O 1
ATOM 8617 N N . ILE E 1 58 ? 123.665 175.217 144.101 1.00 74.81 58 ILE E N 1
ATOM 8618 C CA . ILE E 1 58 ? 122.951 174.156 144.817 1.00 74.81 58 ILE E CA 1
ATOM 8619 C C . ILE E 1 58 ? 123.839 173.358 145.776 1.00 74.81 58 ILE E C 1
ATOM 8620 O O . ILE E 1 58 ? 123.398 173.142 146.910 1.00 74.81 58 ILE E O 1
ATOM 8625 N N . PRO E 1 59 ? 125.055 172.908 145.440 1.00 74.03 59 PRO E N 1
ATOM 8626 C CA . PRO E 1 59 ? 125.863 172.223 146.454 1.00 74.03 59 PRO E CA 1
ATOM 8627 C C . PRO E 1 59 ? 126.286 173.098 147.628 1.00 74.03 59 PRO E C 1
ATOM 8628 O O . PRO E 1 59 ? 126.377 172.558 148.732 1.00 74.03 59 PRO E O 1
ATOM 8632 N N . PRO E 1 60 ? 126.534 174.421 147.492 1.00 75.12 60 PRO E N 1
ATOM 8633 C CA . PRO E 1 60 ? 126.699 175.214 148.721 1.00 75.12 60 PRO E CA 1
ATOM 8634 C C . PRO E 1 60 ? 125.483 175.289 149.628 1.00 75.12 60 PRO E C 1
ATOM 8635 O O . PRO E 1 60 ? 125.658 175.334 150.844 1.00 75.12 60 PRO E O 1
ATOM 8639 N N . ILE E 1 61 ? 124.267 175.315 149.082 1.00 77.19 61 ILE E N 1
ATOM 8640 C CA . ILE E 1 61 ? 123.064 175.277 149.910 1.00 77.19 61 ILE E CA 1
ATOM 8641 C C . ILE E 1 61 ? 122.980 173.959 150.662 1.00 77.19 61 ILE E C 1
ATOM 8642 O O . ILE E 1 61 ? 122.626 173.922 151.843 1.00 77.19 61 ILE E O 1
ATOM 8647 N N . TRP E 1 62 ? 123.361 172.870 150.009 1.00 79.48 62 TRP E N 1
ATOM 8648 C CA . TRP E 1 62 ? 123.308 171.566 150.644 1.00 79.48 62 TRP E CA 1
ATOM 8649 C C . TRP E 1 62 ? 124.383 171.407 151.716 1.00 79.48 62 TRP E C 1
ATOM 8650 O O . TRP E 1 62 ? 124.117 170.831 152.770 1.00 79.48 62 TRP E O 1
ATOM 8661 N N . PHE E 1 63 ? 125.597 171.903 151.475 1.00 79.25 63 PHE E N 1
ATOM 8662 C CA . PHE E 1 63 ? 126.634 171.882 152.505 1.00 79.25 63 PHE E CA 1
ATOM 8663 C C . PHE E 1 63 ? 126.296 172.786 153.680 1.00 79.25 63 PHE E C 1
ATOM 8664 O O . PHE E 1 63 ? 126.741 172.531 154.800 1.00 79.25 63 PHE E O 1
ATOM 8672 N N . PHE E 1 64 ? 125.518 173.835 153.450 1.00 84.57 64 PHE E N 1
ATOM 8673 C CA . PHE E 1 64 ? 125.088 174.705 154.532 1.00 84.57 64 PHE E CA 1
ATOM 8674 C C . PHE E 1 64 ? 124.061 174.019 155.423 1.00 84.57 64 PHE E C 1
ATOM 8675 O O . PHE E 1 64 ? 124.153 174.085 156.653 1.00 84.57 64 PHE E O 1
ATOM 8683 N N . LEU E 1 65 ? 123.073 173.355 154.817 1.00 86.07 65 LEU E N 1
ATOM 8684 C CA . LEU E 1 65 ? 122.081 172.606 155.582 1.00 86.07 65 LEU E CA 1
ATOM 8685 C C . LEU E 1 65 ? 122.704 171.433 156.305 1.00 86.07 65 LEU E C 1
ATOM 8686 O O . LEU E 1 65 ? 122.261 171.060 157.390 1.00 86.07 65 LEU E O 1
ATOM 8691 N N . LEU E 1 66 ? 123.712 170.821 155.702 1.00 87.17 66 LEU E N 1
ATOM 8692 C CA . LEU E 1 66 ? 124.400 169.706 156.321 1.00 87.17 66 LEU E CA 1
ATOM 8693 C C . LEU E 1 66 ? 125.190 170.148 157.541 1.00 87.17 66 LEU E C 1
ATOM 8694 O O . LEU E 1 66 ? 125.406 169.354 158.455 1.00 87.17 66 LEU E O 1
ATOM 8699 N N . GLY E 1 67 ? 125.619 171.406 157.581 1.00 92.88 67 GLY E N 1
ATOM 8700 C CA . GLY E 1 67 ? 126.216 171.928 158.789 1.00 92.88 67 GLY E CA 1
ATOM 8701 C C . GLY E 1 67 ? 125.226 172.104 159.918 1.00 92.88 67 GLY E C 1
ATOM 8702 O O . GLY E 1 67 ? 125.588 171.966 161.085 1.00 92.88 67 GLY E O 1
ATOM 8703 N N . PHE E 1 68 ? 123.979 172.430 159.598 1.00 95.65 68 PHE E N 1
ATOM 8704 C CA . PHE E 1 68 ? 122.937 172.490 160.619 1.00 95.65 68 PHE E CA 1
ATOM 8705 C C . PHE E 1 68 ? 122.493 171.115 161.088 1.00 95.65 68 PHE E C 1
ATOM 8706 O O . PHE E 1 68 ? 122.134 170.956 162.252 1.00 95.65 68 PHE E O 1
ATOM 8714 N N . VAL E 1 69 ? 122.479 170.126 160.205 1.00 94.77 69 VAL E N 1
ATOM 8715 C CA . VAL E 1 69 ? 122.052 168.786 160.582 1.00 94.77 69 VAL E CA 1
ATOM 8716 C C . VAL E 1 69 ? 123.100 168.110 161.455 1.00 94.77 69 VAL E C 1
ATOM 8717 O O . VAL E 1 69 ? 122.769 167.430 162.427 1.00 94.77 69 VAL E O 1
ATOM 8721 N N . LEU E 1 70 ? 124.374 168.312 161.158 1.00 97.59 70 LEU E N 1
ATOM 8722 C CA . LEU E 1 70 ? 125.427 167.674 161.931 1.00 97.59 70 LEU E CA 1
ATOM 8723 C C . LEU E 1 70 ? 125.731 168.375 163.243 1.00 97.59 70 LEU E C 1
ATOM 8724 O O . LEU E 1 70 ? 126.421 167.793 164.080 1.00 97.59 70 LEU E O 1
ATOM 8729 N N . ASN E 1 71 ? 125.253 169.593 163.446 1.00 107.51 71 ASN E N 1
ATOM 8730 C CA . ASN E 1 71 ? 125.496 170.304 164.692 1.00 107.51 71 ASN E CA 1
ATOM 8731 C C . ASN E 1 71 ? 124.477 169.856 165.730 1.00 107.51 71 ASN E C 1
ATOM 8732 O O . ASN E 1 71 ? 123.270 169.941 165.502 1.00 107.51 71 ASN E O 1
ATOM 8737 N N . ASN E 1 72 ? 124.963 169.392 166.875 1.00 116.66 72 ASN E N 1
ATOM 8738 C CA . ASN E 1 72 ? 124.113 168.809 167.902 1.00 116.66 72 ASN E CA 1
ATOM 8739 C C . ASN E 1 72 ? 123.527 169.832 168.865 1.00 116.66 72 ASN E C 1
ATOM 8740 O O . ASN E 1 72 ? 122.952 169.439 169.880 1.00 116.66 72 ASN E O 1
ATOM 8745 N N . ASN E 1 73 ? 123.652 171.125 168.581 1.00 122.95 73 ASN E N 1
ATOM 8746 C CA . ASN E 1 73 ? 123.042 172.154 169.408 1.00 122.95 73 ASN E CA 1
ATOM 8747 C C . ASN E 1 73 ? 121.851 172.808 168.737 1.00 122.95 73 ASN E C 1
ATOM 8748 O O . ASN E 1 73 ? 121.274 173.737 169.300 1.00 122.95 73 ASN E O 1
ATOM 8753 N N . VAL E 1 74 ? 121.479 172.372 167.536 1.00 121.28 74 VAL E N 1
ATOM 8754 C CA . VAL E 1 74 ? 120.374 173.028 166.853 1.00 121.28 74 VAL E CA 1
ATOM 8755 C C . VAL E 1 74 ? 119.031 172.542 167.364 1.00 121.28 74 VAL E C 1
ATOM 8756 O O . VAL E 1 74 ? 118.032 173.246 167.206 1.00 121.28 74 VAL E O 1
ATOM 8760 N N . SER E 1 75 ? 118.981 171.366 167.988 1.00 125.20 75 SER E N 1
ATOM 8761 C CA . SER E 1 75 ? 117.743 170.894 168.584 1.00 125.20 75 SER E CA 1
ATOM 8762 C C . SER E 1 75 ? 117.496 171.568 169.918 1.00 125.20 75 SER E C 1
ATOM 8763 O O . SER E 1 75 ? 116.348 171.848 170.271 1.00 125.20 75 SER E O 1
ATOM 8766 N N . VAL E 1 76 ? 118.569 171.848 170.659 1.00 130.57 76 VAL E N 1
ATOM 8767 C CA . VAL E 1 76 ? 118.439 172.510 171.951 1.00 130.57 76 VAL E CA 1
ATOM 8768 C C . VAL E 1 76 ? 118.082 173.974 171.749 1.00 130.57 76 VAL E C 1
ATOM 8769 O O . VAL E 1 76 ? 117.294 174.551 172.507 1.00 130.57 76 VAL E O 1
ATOM 8773 N N . LEU E 1 77 ? 118.624 174.583 170.697 1.00 130.29 77 LEU E N 1
ATOM 8774 C CA . LEU E 1 77 ? 118.252 175.943 170.336 1.00 130.29 77 LEU E CA 1
ATOM 8775 C C . LEU E 1 77 ? 116.830 176.013 169.794 1.00 130.29 77 LEU E C 1
ATOM 8776 O O . LEU E 1 77 ? 116.111 176.982 170.057 1.00 130.29 77 LEU E O 1
ATOM 8781 N N . ALA E 1 78 ? 116.405 175.004 169.030 1.00 133.23 78 ALA E N 1
ATOM 8782 C CA . ALA E 1 78 ? 115.029 174.990 168.546 1.00 133.23 78 ALA E CA 1
ATOM 8783 C C . ALA E 1 78 ? 114.046 174.748 169.677 1.00 133.23 78 ALA E C 1
ATOM 8784 O O . ALA E 1 78 ? 112.910 175.231 169.620 1.00 133.23 78 ALA E O 1
ATOM 8786 N N . GLU E 1 79 ? 114.469 174.004 170.702 1.00 138.60 79 GLU E N 1
ATOM 8787 C CA . GLU E 1 79 ? 113.661 173.823 171.902 1.00 138.60 79 GLU E CA 1
ATOM 8788 C C . GLU E 1 79 ? 113.435 175.146 172.619 1.00 138.60 79 GLU E C 1
ATOM 8789 O O . GLU E 1 79 ? 112.312 175.455 173.027 1.00 138.60 79 GLU E O 1
ATOM 8795 N N . GLU E 1 80 ? 114.489 175.950 172.761 1.00 142.57 80 GLU E N 1
ATOM 8796 C CA . GLU E 1 80 ? 114.375 177.218 173.469 1.00 142.57 80 GLU E CA 1
ATOM 8797 C C . GLU E 1 80 ? 113.557 178.243 172.705 1.00 142.57 80 GLU E C 1
ATOM 8798 O O . GLU E 1 80 ? 112.850 179.045 173.319 1.00 142.57 80 GLU E O 1
ATOM 8804 N N . TRP E 1 81 ? 113.630 178.238 171.380 1.00 147.19 81 TRP E N 1
ATOM 8805 C CA . TRP E 1 81 ? 112.878 179.223 170.619 1.00 147.19 81 TRP E CA 1
ATOM 8806 C C . TRP E 1 81 ? 111.400 178.867 170.547 1.00 147.19 81 TRP E C 1
ATOM 8807 O O . TRP E 1 81 ? 110.554 179.759 170.426 1.00 147.19 81 TRP E O 1
ATOM 8818 N N . LYS E 1 82 ? 111.069 177.579 170.623 1.00 146.47 82 LYS E N 1
ATOM 8819 C CA . LYS E 1 82 ? 109.673 177.168 170.568 1.00 146.47 82 LYS E CA 1
ATOM 8820 C C . LYS E 1 82 ? 108.931 177.519 171.852 1.00 146.47 82 LYS E C 1
ATOM 8821 O O . LYS E 1 82 ? 107.727 177.798 171.812 1.00 146.47 82 LYS E O 1
ATOM 8827 N N . ARG E 1 83 ? 109.637 177.551 172.977 1.00 149.08 83 ARG E N 1
ATOM 8828 C CA . ARG E 1 83 ? 109.023 177.820 174.264 1.00 149.08 83 ARG E CA 1
ATOM 8829 C C . ARG E 1 83 ? 108.658 179.301 174.391 1.00 149.08 83 ARG E C 1
ATOM 8830 O O . ARG E 1 83 ? 109.348 180.165 173.845 1.00 149.08 83 ARG E O 1
ATOM 8838 N N . PRO E 1 84 ? 107.563 179.613 175.089 1.00 152.80 84 PRO E N 1
ATOM 8839 C CA . PRO E 1 84 ? 107.085 181.000 175.147 1.00 152.80 84 PRO E CA 1
ATOM 8840 C C . PRO E 1 84 ? 107.986 181.899 175.979 1.00 152.80 84 PRO E C 1
ATOM 8841 O O . PRO E 1 84 ? 108.808 181.445 176.778 1.00 152.80 84 PRO E O 1
ATOM 8845 N N . THR E 1 85 ? 107.802 183.204 175.780 1.00 155.41 85 THR E N 1
ATOM 8846 C CA . THR E 1 85 ? 108.565 184.205 176.517 1.00 155.41 85 THR E CA 1
ATOM 8847 C C . THR E 1 85 ? 108.126 184.231 177.976 1.00 155.41 85 THR E C 1
ATOM 8848 O O . THR E 1 85 ? 106.931 184.314 178.277 1.00 155.41 85 THR E O 1
ATOM 8852 N N . GLY E 1 86 ? 109.094 184.155 178.878 1.00 154.64 86 GLY E N 1
ATOM 8853 C CA . GLY E 1 86 ? 108.805 183.998 180.286 1.00 154.64 86 GLY E CA 1
ATOM 8854 C C . GLY E 1 86 ? 109.173 182.599 180.717 1.00 154.64 86 GLY E C 1
ATOM 8855 O O . GLY E 1 86 ? 109.770 182.391 181.776 1.00 154.64 86 GLY E O 1
ATOM 8856 N N . ARG E 1 87 ? 108.826 181.626 179.872 1.00 154.88 87 ARG E N 1
ATOM 8857 C CA . ARG E 1 87 ? 109.265 180.255 180.096 1.00 154.88 87 ARG E CA 1
ATOM 8858 C C . ARG E 1 87 ? 110.721 180.075 179.684 1.00 154.88 87 ARG E C 1
ATOM 8859 O O . ARG E 1 87 ? 111.414 179.209 180.231 1.00 154.88 87 ARG E O 1
ATOM 8867 N N . ARG E 1 88 ? 111.203 180.905 178.753 1.00 152.65 88 ARG E N 1
ATOM 8868 C CA . ARG E 1 88 ? 112.571 180.826 178.240 1.00 152.65 88 ARG E CA 1
ATOM 8869 C C . ARG E 1 88 ? 113.575 181.123 179.347 1.00 152.65 88 ARG E C 1
ATOM 8870 O O . ARG E 1 88 ? 113.518 182.177 179.987 1.00 152.65 88 ARG E O 1
ATOM 8878 N N . THR E 1 89 ? 114.500 180.192 179.565 1.00 152.18 89 THR E N 1
ATOM 8879 C CA . THR E 1 89 ? 115.526 180.368 180.579 1.00 152.18 89 THR E CA 1
ATOM 8880 C C . THR E 1 89 ? 116.703 181.186 180.081 1.00 152.18 89 THR E C 1
ATOM 8881 O O . THR E 1 89 ? 117.632 181.436 180.853 1.00 152.18 89 THR E O 1
ATOM 8885 N N . LYS E 1 90 ? 116.699 181.589 178.816 1.00 146.98 90 LYS E N 1
ATOM 8886 C CA . LYS E 1 90 ? 117.830 182.274 178.214 1.00 146.98 90 LYS E CA 1
ATOM 8887 C C . LYS E 1 90 ? 117.442 183.672 177.773 1.00 146.98 90 LYS E C 1
ATOM 8888 O O . LYS E 1 90 ? 116.285 183.942 177.449 1.00 146.98 90 LYS E O 1
ATOM 8894 N N . ASP E 1 91 ? 118.424 184.557 177.769 1.00 139.23 91 ASP E N 1
ATOM 8895 C CA . ASP E 1 91 ? 118.242 185.875 177.199 1.00 139.23 91 ASP E CA 1
ATOM 8896 C C . ASP E 1 91 ? 118.156 185.764 175.681 1.00 139.23 91 ASP E C 1
ATOM 8897 O O . ASP E 1 91 ? 118.719 184.842 175.088 1.00 139.23 91 ASP E O 1
ATOM 8899 N N . PRO E 1 92 ? 117.436 186.678 175.025 1.00 136.52 92 PRO E N 1
ATOM 8900 C CA . PRO E 1 92 ? 117.390 186.648 173.555 1.00 136.52 92 PRO E CA 1
ATOM 8901 C C . PRO E 1 92 ? 118.716 186.962 172.882 1.00 136.52 92 PRO E C 1
ATOM 8902 O O . PRO E 1 92 ? 118.896 186.578 171.721 1.00 136.52 92 PRO E O 1
ATOM 8906 N N . SER E 1 93 ? 119.649 187.633 173.559 1.00 134.58 93 SER E N 1
ATOM 8907 C CA . SER E 1 93 ? 120.961 187.858 172.966 1.00 134.58 93 SER E CA 1
ATOM 8908 C C . SER E 1 93 ? 121.811 186.598 172.975 1.00 134.58 93 SER E C 1
ATOM 8909 O O . SER E 1 93 ? 122.658 186.427 172.095 1.00 134.58 93 SER E O 1
ATOM 8912 N N . VAL E 1 94 ? 121.615 185.723 173.961 1.00 134.11 94 VAL E N 1
ATOM 8913 C CA . VAL E 1 94 ? 122.348 184.463 174.007 1.00 134.11 94 VAL E CA 1
ATOM 8914 C C . VAL E 1 94 ? 121.839 183.514 172.932 1.00 134.11 94 VAL E C 1
ATOM 8915 O O . VAL E 1 94 ? 122.618 182.783 172.314 1.00 134.11 94 VAL E O 1
ATOM 8919 N N . LEU E 1 95 ? 120.534 183.542 172.659 1.00 133.04 95 LEU E N 1
ATOM 8920 C CA . LEU E 1 95 ? 119.987 182.732 171.579 1.00 133.04 95 LEU E CA 1
ATOM 8921 C C . LEU E 1 95 ? 120.422 183.258 170.219 1.00 133.04 95 LEU E C 1
ATOM 8922 O O . LEU E 1 95 ? 120.722 182.470 169.317 1.00 133.04 95 LEU E O 1
ATOM 8927 N N . ARG E 1 96 ? 120.460 184.582 170.051 1.00 130.98 96 ARG E N 1
ATOM 8928 C CA . ARG E 1 96 ? 120.942 185.145 168.797 1.00 130.98 96 ARG E CA 1
ATOM 8929 C C . ARG E 1 96 ? 122.424 184.894 168.598 1.00 130.98 96 ARG E C 1
ATOM 8930 O O . ARG E 1 96 ? 122.864 184.691 167.462 1.00 130.98 96 ARG E O 1
ATOM 8938 N N . TYR E 1 97 ? 123.205 184.898 169.678 1.00 130.52 97 TYR E N 1
ATOM 8939 C CA . TYR E 1 97 ? 124.633 184.655 169.540 1.00 130.52 97 TYR E CA 1
ATOM 8940 C C . TYR E 1 97 ? 124.900 183.203 169.191 1.00 130.52 97 TYR E C 1
ATOM 8941 O O . TYR E 1 97 ? 125.813 182.895 168.421 1.00 130.52 97 TYR E O 1
ATOM 8950 N N . MET E 1 98 ? 124.099 182.310 169.750 1.00 128.97 98 MET E N 1
ATOM 8951 C CA . MET E 1 98 ? 124.218 180.880 169.517 1.00 128.97 98 MET E CA 1
ATOM 8952 C C . MET E 1 98 ? 123.902 180.520 168.075 1.00 128.97 98 MET E C 1
ATOM 8953 O O . MET E 1 98 ? 124.614 179.726 167.452 1.00 128.97 98 MET E O 1
ATOM 8958 N N . LEU E 1 99 ? 122.825 181.095 167.541 1.00 119.99 99 LEU E N 1
ATOM 8959 C CA . LEU E 1 99 ? 122.456 180.903 166.147 1.00 119.99 99 LEU E CA 1
ATOM 8960 C C . LEU E 1 99 ? 123.513 181.462 165.209 1.00 119.99 99 LEU E C 1
ATOM 8961 O O . LEU E 1 99 ? 123.808 180.860 164.172 1.00 119.99 99 LEU E O 1
ATOM 8966 N N . CYS E 1 100 ? 124.103 182.600 165.564 1.00 116.22 100 CYS E N 1
ATOM 8967 C CA . CYS E 1 100 ? 125.152 183.184 164.743 1.00 116.22 100 CYS E CA 1
ATOM 8968 C C . CYS E 1 100 ? 126.421 182.343 164.771 1.00 116.22 100 CYS E C 1
ATOM 8969 O O . CYS E 1 100 ? 127.142 182.289 163.776 1.00 116.22 100 CYS E O 1
ATOM 8972 N N . SER E 1 101 ? 126.690 181.662 165.883 1.00 112.74 101 SER E N 1
ATOM 8973 C CA . SER E 1 101 ? 127.851 180.784 165.974 1.00 112.74 101 SER E CA 1
ATOM 8974 C C . SER E 1 101 ? 127.705 179.557 165.087 1.00 112.74 101 SER E C 1
ATOM 8975 O O . SER E 1 101 ? 128.660 179.149 164.420 1.00 112.74 101 SER E O 1
ATOM 8978 N N . ILE E 1 102 ? 126.519 178.952 165.078 1.00 108.51 102 ILE E N 1
ATOM 8979 C CA . ILE E 1 102 ? 126.267 177.781 164.247 1.00 108.51 102 ILE E CA 1
ATOM 8980 C C . ILE E 1 102 ? 126.287 178.157 162.771 1.00 108.51 102 ILE E C 1
ATOM 8981 O O . ILE E 1 102 ? 126.817 177.418 161.937 1.00 108.51 102 ILE E O 1
ATOM 8986 N N . THR E 1 103 ? 125.742 179.326 162.437 1.00 104.48 103 THR E N 1
ATOM 8987 C CA . THR E 1 103 ? 125.666 179.771 161.054 1.00 104.48 103 THR E CA 1
ATOM 8988 C C . THR E 1 103 ? 127.045 180.051 160.479 1.00 104.48 103 THR E C 1
ATOM 8989 O O . THR E 1 103 ? 127.328 179.684 159.335 1.00 104.48 103 THR E O 1
ATOM 8993 N N . GLN E 1 104 ? 127.927 180.661 161.268 1.00 106.72 104 GLN E N 1
ATOM 8994 C CA . GLN E 1 104 ? 129.254 181.007 160.777 1.00 106.72 104 GLN E CA 1
ATOM 8995 C C . GLN E 1 104 ? 130.131 179.785 160.562 1.00 106.72 104 GLN E C 1
ATOM 8996 O O . GLN E 1 104 ? 130.947 179.775 159.639 1.00 106.72 104 GLN E O 1
ATOM 9002 N N . ARG E 1 105 ? 129.985 178.749 161.376 1.00 105.71 105 ARG E N 1
ATOM 9003 C CA . ARG E 1 105 ? 130.741 177.537 161.109 1.00 105.71 105 ARG E CA 1
ATOM 9004 C C . ARG E 1 105 ? 130.135 176.710 159.987 1.00 105.71 105 ARG E C 1
ATOM 9005 O O . ARG E 1 105 ? 130.827 175.881 159.396 1.00 105.71 105 ARG E O 1
ATOM 9013 N N . SER E 1 106 ? 128.863 176.917 159.678 1.00 96.02 106 SER E N 1
ATOM 9014 C CA . SER E 1 106 ? 128.216 176.179 158.614 1.00 96.02 106 SER E CA 1
ATOM 9015 C C . SER E 1 106 ? 128.468 176.777 157.247 1.00 96.02 106 SER E C 1
ATOM 9016 O O . SER E 1 106 ? 128.004 176.211 156.260 1.00 96.02 106 SER E O 1
ATOM 9019 N N . LEU E 1 107 ? 129.183 177.892 157.168 1.00 92.93 107 LEU E N 1
ATOM 9020 C CA . LEU E 1 107 ? 129.490 178.551 155.912 1.00 92.93 107 LEU E CA 1
ATOM 9021 C C . LEU E 1 107 ? 130.882 178.244 155.394 1.00 92.93 107 LEU E C 1
ATOM 9022 O O . LEU E 1 107 ? 131.268 178.787 154.367 1.00 92.93 107 LEU E O 1
ATOM 9027 N N . ILE E 1 108 ? 131.632 177.380 156.063 1.00 89.66 108 ILE E N 1
ATOM 9028 C CA . ILE E 1 108 ? 132.992 177.083 155.640 1.00 89.66 108 ILE E CA 1
ATOM 9029 C C . ILE E 1 108 ? 133.001 176.154 154.438 1.00 89.66 108 ILE E C 1
ATOM 9030 O O . ILE E 1 108 ? 133.648 176.438 153.431 1.00 89.66 108 ILE E O 1
ATOM 9035 N N . ALA E 1 109 ? 132.306 175.037 154.527 1.00 83.57 109 ALA E N 1
ATOM 9036 C CA . ALA E 1 109 ? 132.148 174.104 153.420 1.00 83.57 109 ALA E CA 1
ATOM 9037 C C . ALA E 1 109 ? 131.421 174.675 152.195 1.00 83.57 109 ALA E C 1
ATOM 9038 O O . ALA E 1 109 ? 131.785 174.292 151.081 1.00 83.57 109 ALA E O 1
ATOM 9040 N N . PRO E 1 110 ? 130.404 175.554 152.315 1.00 80.70 110 PRO E N 1
ATOM 9041 C CA . PRO E 1 110 ? 129.958 176.275 151.117 1.00 80.70 110 PRO E CA 1
ATOM 9042 C C . PRO E 1 110 ? 131.008 177.161 150.490 1.00 80.70 110 PRO E C 1
ATOM 9043 O O . PRO E 1 110 ? 131.072 177.251 149.263 1.00 80.70 110 PRO E O 1
ATOM 9047 N N . ALA E 1 111 ? 131.827 177.828 151.296 1.00 81.63 111 ALA E N 1
ATOM 9048 C CA . ALA E 1 111 ? 132.853 178.704 150.756 1.00 81.63 111 ALA E CA 1
ATOM 9049 C C . ALA E 1 111 ? 133.979 177.918 150.107 1.00 81.63 111 ALA E C 1
ATOM 9050 O O . ALA E 1 111 ? 134.554 178.374 149.120 1.00 81.63 111 ALA E O 1
ATOM 9052 N N . VAL E 1 112 ? 134.292 176.738 150.636 1.00 80.68 112 VAL E N 1
ATOM 9053 C CA . VAL E 1 112 ? 135.285 175.871 150.018 1.00 80.68 112 VAL E CA 1
ATOM 9054 C C . VAL E 1 112 ? 134.793 175.361 148.672 1.00 80.68 112 VAL E C 1
ATOM 9055 O O . VAL E 1 112 ? 135.563 175.305 147.713 1.00 80.68 112 VAL E O 1
ATOM 9059 N N . TRP E 1 113 ? 133.501 175.031 148.565 1.00 71.67 113 TRP E N 1
ATOM 9060 C CA . TRP E 1 113 ? 132.944 174.574 147.296 1.00 71.67 113 TRP E CA 1
ATOM 9061 C C . TRP E 1 113 ? 132.998 175.656 146.232 1.00 71.67 113 TRP E C 1
ATOM 9062 O O . TRP E 1 113 ? 133.391 175.379 145.101 1.00 71.67 113 TRP E O 1
ATOM 9073 N N . VAL E 1 114 ? 132.575 176.877 146.564 1.00 74.60 114 VAL E N 1
ATOM 9074 C CA . VAL E 1 114 ? 132.549 177.970 145.598 1.00 74.60 114 VAL E CA 1
ATOM 9075 C C . VAL E 1 114 ? 133.952 178.305 145.127 1.00 74.60 114 VAL E C 1
ATOM 9076 O O . VAL E 1 114 ? 134.170 178.569 143.946 1.00 74.60 114 VAL E O 1
ATOM 9080 N N . SER E 1 115 ? 134.934 178.198 146.010 1.00 75.80 115 SER E N 1
ATOM 9081 C CA . SER E 1 115 ? 136.296 178.531 145.640 1.00 75.80 115 SER E CA 1
ATOM 9082 C C . SER E 1 115 ? 136.936 177.472 144.753 1.00 75.80 115 SER E C 1
ATOM 9083 O O . SER E 1 115 ? 137.587 177.825 143.774 1.00 75.80 115 SER E O 1
ATOM 9086 N N . VAL E 1 116 ? 136.762 176.179 145.051 1.00 74.35 116 VAL E N 1
ATOM 9087 C CA . VAL E 1 116 ? 137.309 175.155 144.160 1.00 74.35 116 VAL E CA 1
ATOM 9088 C C . VAL E 1 116 ? 136.582 175.142 142.830 1.00 74.35 116 VAL E C 1
ATOM 9089 O O . VAL E 1 116 ? 137.165 174.782 141.814 1.00 74.35 116 VAL E O 1
ATOM 9093 N N . THR E 1 117 ? 135.322 175.547 142.801 1.00 71.87 117 THR E N 1
ATOM 9094 C CA . THR E 1 117 ? 134.572 175.552 141.560 1.00 71.87 117 THR E CA 1
ATOM 9095 C C . THR E 1 117 ? 135.006 176.698 140.663 1.00 71.87 117 THR E C 1
ATOM 9096 O O . THR E 1 117 ? 135.108 176.538 139.446 1.00 71.87 117 THR E O 1
ATOM 9100 N N . LEU E 1 118 ? 135.299 177.851 141.246 1.00 69.80 118 LEU E N 1
ATOM 9101 C CA . LEU E 1 118 ? 135.770 178.978 140.462 1.00 69.80 118 LEU E CA 1
ATOM 9102 C C . LEU E 1 118 ? 137.229 178.840 140.060 1.00 69.80 118 LEU E C 1
ATOM 9103 O O . LEU E 1 118 ? 137.610 179.319 138.996 1.00 69.80 118 LEU E O 1
ATOM 9108 N N . MET E 1 119 ? 138.060 178.193 140.874 1.00 75.97 119 MET E N 1
ATOM 9109 C CA . MET E 1 119 ? 139.441 177.983 140.467 1.00 75.97 119 MET E CA 1
ATOM 9110 C C . MET E 1 119 ? 139.569 176.906 139.414 1.00 75.97 119 MET E C 1
ATOM 9111 O O . MET E 1 119 ? 140.520 176.923 138.638 1.00 75.97 119 MET E O 1
ATOM 9116 N N . ASP E 1 120 ? 138.654 175.950 139.388 1.00 79.00 120 ASP E N 1
ATOM 9117 C CA . ASP E 1 120 ? 138.694 174.926 138.362 1.00 79.00 120 ASP E CA 1
ATOM 9118 C C . ASP E 1 120 ? 138.209 175.465 137.026 1.00 79.00 120 ASP E C 1
ATOM 9119 O O . ASP E 1 120 ? 138.738 175.092 135.981 1.00 79.00 120 ASP E O 1
ATOM 9124 N N . GLY E 1 121 ? 137.200 176.317 137.029 1.00 73.76 121 GLY E N 1
ATOM 9125 C CA . GLY E 1 121 ? 136.791 176.993 135.826 1.00 73.76 121 GLY E CA 1
ATOM 9126 C C . GLY E 1 121 ? 135.735 176.314 134.985 1.00 73.76 121 GLY E C 1
ATOM 9127 O O . GLY E 1 121 ? 135.301 176.900 133.994 1.00 73.76 121 GLY E O 1
ATOM 9128 N N . LYS E 1 122 ? 135.288 175.115 135.353 1.00 76.48 122 LYS E N 1
ATOM 9129 C CA . LYS E 1 122 ? 134.351 174.370 134.519 1.00 76.48 122 LYS E CA 1
ATOM 9130 C C . LYS E 1 122 ? 132.925 174.887 134.594 1.00 76.48 122 LYS E C 1
ATOM 9131 O O . LYS E 1 122 ? 132.194 174.764 133.619 1.00 76.48 122 LYS E O 1
ATOM 9137 N N . SER E 1 123 ? 132.501 175.431 135.734 1.00 72.54 123 SER E N 1
ATOM 9138 C CA . SER E 1 123 ? 131.164 176.001 135.833 1.00 72.54 123 SER E CA 1
ATOM 9139 C C . SER E 1 123 ? 131.010 177.253 134.997 1.00 72.54 123 SER E C 1
ATOM 9140 O O . SER E 1 123 ? 129.935 177.498 134.454 1.00 72.54 123 SER E O 1
ATOM 9143 N N . PHE E 1 124 ? 132.051 178.075 134.901 1.00 71.75 124 PHE E N 1
ATOM 9144 C CA . PHE E 1 124 ? 131.963 179.219 134.012 1.00 71.75 124 PHE E CA 1
ATOM 9145 C C . PHE E 1 124 ? 132.088 178.803 132.568 1.00 71.75 124 PHE E C 1
ATOM 9146 O O . PHE E 1 124 ? 131.517 179.457 131.699 1.00 71.75 124 PHE E O 1
ATOM 9154 N N . LEU E 1 125 ? 132.851 177.749 132.289 1.00 72.63 125 LEU E N 1
ATOM 9155 C CA . LEU E 1 125 ? 132.993 177.292 130.918 1.00 72.63 125 LEU E CA 1
ATOM 9156 C C . LEU E 1 125 ? 131.687 176.734 130.396 1.00 72.63 125 LEU E C 1
ATOM 9157 O O . LEU E 1 125 ? 131.324 176.972 129.245 1.00 72.63 125 LEU E O 1
ATOM 9162 N N . CYS E 1 126 ? 130.956 176.015 131.238 1.00 75.96 126 CYS E N 1
ATOM 9163 C CA . CYS E 1 126 ? 129.667 175.493 130.828 1.00 75.96 126 CYS E CA 1
ATOM 9164 C C . CYS E 1 126 ? 128.643 176.611 130.707 1.00 75.96 126 CYS E C 1
ATOM 9165 O O . CYS E 1 126 ? 127.973 176.723 129.685 1.00 75.96 126 CYS E O 1
ATOM 9168 N N . ALA E 1 127 ? 128.568 177.497 131.694 1.00 74.34 127 ALA E N 1
ATOM 9169 C CA . ALA E 1 127 ? 127.503 178.488 131.728 1.00 74.34 127 ALA E CA 1
ATOM 9170 C C . ALA E 1 127 ? 127.667 179.622 130.724 1.00 74.34 127 ALA E C 1
ATOM 9171 O O . ALA E 1 127 ? 126.665 180.211 130.316 1.00 74.34 127 ALA E O 1
ATOM 9173 N N . PHE E 1 128 ? 128.886 179.951 130.303 1.00 78.65 128 PHE E N 1
ATOM 9174 C CA . PHE E 1 128 ? 129.137 181.195 129.584 1.00 78.65 128 PHE E CA 1
ATOM 9175 C C . PHE E 1 128 ? 129.728 180.978 128.203 1.00 78.65 128 PHE E C 1
ATOM 9176 O O . PHE E 1 128 ? 130.191 181.932 127.589 1.00 78.65 128 PHE E O 1
ATOM 9184 N N . SER E 1 129 ? 129.737 179.756 127.695 1.00 82.60 129 SER E N 1
ATOM 9185 C CA . SER E 1 129 ? 130.332 179.529 126.390 1.00 82.60 129 SER E CA 1
ATOM 9186 C C . SER E 1 129 ? 129.430 179.952 125.244 1.00 82.60 129 SER E C 1
ATOM 9187 O O . SER E 1 129 ? 129.927 180.168 124.141 1.00 82.60 129 SER E O 1
ATOM 9190 N N . ILE E 1 130 ? 128.121 180.074 125.464 1.00 86.51 130 ILE E N 1
ATOM 9191 C CA . ILE E 1 130 ? 127.266 180.638 124.426 1.00 86.51 130 ILE E CA 1
ATOM 9192 C C . ILE E 1 130 ? 127.290 182.153 124.426 1.00 86.51 130 ILE E C 1
ATOM 9193 O O . ILE E 1 130 ? 126.734 182.771 123.517 1.00 86.51 130 ILE E O 1
ATOM 9198 N N . ASN E 1 131 ? 127.900 182.764 125.429 1.00 88.61 131 ASN E N 1
ATOM 9199 C CA . ASN E 1 131 ? 128.070 184.201 125.510 1.00 88.61 131 ASN E CA 1
ATOM 9200 C C . ASN E 1 131 ? 129.371 184.661 124.892 1.00 88.61 131 ASN E C 1
ATOM 9201 O O . ASN E 1 131 ? 129.694 185.843 124.977 1.00 88.61 131 ASN E O 1
ATOM 9206 N N . LEU E 1 132 ? 130.123 183.761 124.280 1.00 91.77 132 LEU E N 1
ATOM 9207 C CA . LEU E 1 132 ? 131.399 184.124 123.704 1.00 91.77 132 LEU E CA 1
ATOM 9208 C C . LEU E 1 132 ? 131.219 184.872 122.400 1.00 91.77 132 LEU E C 1
ATOM 9209 O O . LEU E 1 132 ? 130.162 184.846 121.770 1.00 91.77 132 LEU E O 1
ATOM 9214 N N . ASP E 1 133 ? 132.278 185.561 122.013 1.00 106.19 133 ASP E N 1
ATOM 9215 C CA . ASP E 1 133 ? 132.384 186.265 120.742 1.00 106.19 133 ASP E CA 1
ATOM 9216 C C . ASP E 1 133 ? 133.525 185.566 120.020 1.00 106.19 133 ASP E C 1
ATOM 9217 O O . ASP E 1 133 ? 134.693 185.871 120.266 1.00 106.19 133 ASP E O 1
ATOM 9222 N N . ILE E 1 134 ? 133.198 184.622 119.138 1.00 107.08 134 ILE E N 1
ATOM 9223 C CA . ILE E 1 134 ? 134.173 183.606 118.751 1.00 107.08 134 ILE E CA 1
ATOM 9224 C C . ILE E 1 134 ? 135.210 184.115 117.761 1.00 107.08 134 ILE E C 1
ATOM 9225 O O . ILE E 1 134 ? 136.185 183.410 117.470 1.00 107.08 134 ILE E O 1
ATOM 9230 N N . GLU E 1 135 ? 135.063 185.348 117.278 1.00 111.71 135 GLU E N 1
ATOM 9231 C CA . GLU E 1 135 ? 136.049 185.937 116.384 1.00 111.71 135 GLU E CA 1
ATOM 9232 C C . GLU E 1 135 ? 137.338 186.317 117.094 1.00 111.71 135 GLU E C 1
ATOM 9233 O O . GLU E 1 135 ? 138.321 186.647 116.425 1.00 111.71 135 GLU E O 1
ATOM 9239 N N . LYS E 1 136 ? 137.361 186.276 118.423 1.00 104.90 136 LYS E N 1
ATOM 9240 C CA . LYS E 1 136 ? 138.548 186.574 119.205 1.00 104.90 136 LYS E CA 1
ATOM 9241 C C . LYS E 1 136 ? 139.458 185.372 119.396 1.00 104.90 136 LYS E C 1
ATOM 9242 O O . LYS E 1 136 ? 140.478 185.496 120.077 1.00 104.90 136 LYS E O 1
ATOM 9248 N N . PHE E 1 137 ? 139.120 184.219 118.824 1.00 100.99 137 PHE E N 1
ATOM 9249 C CA . PHE E 1 137 ? 139.687 182.948 119.246 1.00 100.99 137 PHE E CA 1
ATOM 9250 C C . PHE E 1 137 ? 140.247 182.102 118.117 1.00 100.99 137 PHE E C 1
ATOM 9251 O O . PHE E 1 137 ? 141.056 181.211 118.389 1.00 100.99 137 PHE E O 1
ATOM 9259 N N . GLY E 1 138 ? 139.851 182.344 116.870 1.00 113.22 138 GLY E N 1
ATOM 9260 C CA . GLY E 1 138 ? 140.325 181.523 115.773 1.00 113.22 138 GLY E CA 1
ATOM 9261 C C . GLY E 1 138 ? 139.941 182.026 114.401 1.00 113.22 138 GLY E C 1
ATOM 9262 O O . GLY E 1 138 ? 140.080 183.221 114.117 1.00 113.22 138 GLY E O 1
ATOM 9263 N N . ASN E 1 139 ? 139.495 181.115 113.532 1.00 123.20 139 ASN E N 1
ATOM 9264 C CA . ASN E 1 139 ? 138.952 181.505 112.238 1.00 123.20 139 ASN E CA 1
ATOM 9265 C C . ASN E 1 139 ? 137.703 182.357 112.419 1.00 123.20 139 ASN E C 1
ATOM 9266 O O . ASN E 1 139 ? 136.931 182.179 113.365 1.00 123.20 139 ASN E O 1
ATOM 9271 N N . ALA E 1 140 ? 137.526 183.316 111.517 1.00 125.21 140 ALA E N 1
ATOM 9272 C CA . ALA E 1 140 ? 136.270 184.041 111.445 1.00 125.21 140 ALA E CA 1
ATOM 9273 C C . ALA E 1 140 ? 135.238 183.307 110.610 1.00 125.21 140 ALA E C 1
ATOM 9274 O O . ALA E 1 140 ? 134.042 183.595 110.726 1.00 125.21 140 ALA E O 1
ATOM 9276 N N . SER E 1 141 ? 135.676 182.347 109.798 1.00 125.67 141 SER E N 1
ATOM 9277 C CA . SER E 1 141 ? 134.814 181.593 108.900 1.00 125.67 141 SER E CA 1
ATOM 9278 C C . SER E 1 141 ? 134.105 180.440 109.587 1.00 125.67 141 SER E C 1
ATOM 9279 O O . SER E 1 141 ? 133.513 179.605 108.897 1.00 125.67 141 SER E O 1
ATOM 9282 N N . LEU E 1 142 ? 134.169 180.356 110.915 1.00 122.15 142 LEU E N 1
ATOM 9283 C CA . LEU E 1 142 ? 133.438 179.310 111.615 1.00 122.15 142 LEU E CA 1
ATOM 9284 C C . LEU E 1 142 ? 131.947 179.597 111.637 1.00 122.15 142 LEU E C 1
ATOM 9285 O O . LEU E 1 142 ? 131.156 178.813 111.106 1.00 122.15 142 LEU E O 1
ATOM 9290 N N . VAL E 1 143 ? 131.548 180.727 112.214 1.00 122.96 143 VAL E N 1
ATOM 9291 C CA . VAL E 1 143 ? 130.145 181.018 112.460 1.00 122.96 143 VAL E CA 1
ATOM 9292 C C . VAL E 1 143 ? 129.500 181.816 111.344 1.00 122.96 143 VAL E C 1
ATOM 9293 O O . VAL E 1 143 ? 128.417 182.380 111.554 1.00 122.96 143 VAL E O 1
ATOM 9297 N N . ILE E 1 144 ? 130.121 181.896 110.172 1.00 125.22 144 ILE E N 1
ATOM 9298 C CA . ILE E 1 144 ? 129.414 182.364 108.987 1.00 125.22 144 ILE E CA 1
ATOM 9299 C C . ILE E 1 144 ? 128.807 181.140 108.326 1.00 125.22 144 ILE E C 1
ATOM 9300 O O . ILE E 1 144 ? 129.287 180.016 108.501 1.00 125.22 144 ILE E O 1
ATOM 9305 N N . GLY E 1 145 ? 127.719 181.345 107.590 1.00 123.78 145 GLY E N 1
ATOM 9306 C CA . GLY E 1 145 ? 126.980 180.231 107.041 1.00 123.78 145 GLY E CA 1
ATOM 9307 C C . GLY E 1 145 ? 126.098 179.502 108.031 1.00 123.78 145 GLY E C 1
ATOM 9308 O O . GLY E 1 145 ? 125.435 178.530 107.645 1.00 123.78 145 GLY E O 1
ATOM 9309 N N . MET E 1 146 ? 126.078 179.925 109.291 1.00 118.25 146 MET E N 1
ATOM 9310 C CA . MET E 1 146 ? 125.222 179.357 110.316 1.00 118.25 146 MET E CA 1
ATOM 9311 C C . MET E 1 146 ? 124.078 180.304 110.634 1.00 118.25 146 MET E C 1
ATOM 9312 O O . MET E 1 146 ? 124.162 181.516 110.432 1.00 118.25 146 MET E O 1
ATOM 9317 N N . THR E 1 147 ? 123.005 179.726 111.154 1.00 116.27 147 THR E N 1
ATOM 9318 C CA . THR E 1 147 ? 121.896 180.483 111.697 1.00 116.27 147 THR E CA 1
ATOM 9319 C C . THR E 1 147 ? 122.295 180.981 113.090 1.00 116.27 147 THR E C 1
ATOM 9320 O O . THR E 1 147 ? 123.324 180.582 113.636 1.00 116.27 147 THR E O 1
ATOM 9324 N N . GLU E 1 148 ? 121.507 181.901 113.652 1.00 114.00 148 GLU E N 1
ATOM 9325 C CA . GLU E 1 148 ? 121.688 182.264 115.053 1.00 114.00 148 GLU E CA 1
ATOM 9326 C C . GLU E 1 148 ? 121.448 181.071 115.972 1.00 114.00 148 GLU E C 1
ATOM 9327 O O . GLU E 1 148 ? 122.154 180.905 116.973 1.00 114.00 148 GLU E O 1
ATOM 9333 N N . THR E 1 149 ? 120.484 180.218 115.625 1.00 112.08 149 THR E N 1
ATOM 9334 C CA . THR E 1 149 ? 120.229 178.993 116.374 1.00 112.08 149 THR E CA 1
ATOM 9335 C C . THR E 1 149 ? 121.397 178.022 116.266 1.00 112.08 149 THR E C 1
ATOM 9336 O O . THR E 1 149 ? 121.791 177.396 117.258 1.00 112.08 149 THR E O 1
ATOM 9340 N N . GLU E 1 150 ? 121.976 177.900 115.076 1.00 112.05 150 GLU E N 1
ATOM 9341 C CA . GLU E 1 150 ? 123.006 176.898 114.865 1.00 112.05 150 GLU E CA 1
ATOM 9342 C C . GLU E 1 150 ? 124.333 177.306 115.485 1.00 112.05 150 GLU E C 1
ATOM 9343 O O . GLU E 1 150 ? 125.089 176.443 115.939 1.00 112.05 150 GLU E O 1
ATOM 9349 N N . LYS E 1 151 ? 124.630 178.600 115.547 1.00 106.48 151 LYS E N 1
ATOM 9350 C CA . LYS E 1 151 ? 125.853 179.005 116.222 1.00 106.48 151 LYS E CA 1
ATOM 9351 C C . LYS E 1 151 ? 125.718 178.965 117.736 1.00 106.48 151 LYS E C 1
ATOM 9352 O O . LYS E 1 151 ? 126.731 178.844 118.422 1.00 106.48 151 LYS E O 1
ATOM 9358 N N . LEU E 1 152 ? 124.500 179.044 118.271 1.00 99.42 152 LEU E N 1
ATOM 9359 C CA . LEU E 1 152 ? 124.317 178.778 119.690 1.00 99.42 152 LEU E CA 1
ATOM 9360 C C . LEU E 1 152 ? 124.568 177.316 120.015 1.00 99.42 152 LEU E C 1
ATOM 9361 O O . LEU E 1 152 ? 125.085 177.001 121.088 1.00 99.42 152 LEU E O 1
ATOM 9366 N N . LYS E 1 153 ? 124.201 176.409 119.112 1.00 98.15 153 LYS E N 1
ATOM 9367 C CA . LYS E 1 153 ? 124.540 175.007 119.310 1.00 98.15 153 LYS E CA 1
ATOM 9368 C C . LYS E 1 153 ? 126.026 174.764 119.131 1.00 98.15 153 LYS E C 1
ATOM 9369 O O . LYS E 1 153 ? 126.580 173.854 119.750 1.00 98.15 153 LYS E O 1
ATOM 9375 N N . PHE E 1 154 ? 126.674 175.555 118.280 1.00 95.73 154 PHE E N 1
ATOM 9376 C CA . PHE E 1 154 ? 128.104 175.415 118.047 1.00 95.73 154 PHE E CA 1
ATOM 9377 C C . PHE E 1 154 ? 128.908 175.871 119.258 1.00 95.73 154 PHE E C 1
ATOM 9378 O O . PHE E 1 154 ? 129.851 175.196 119.677 1.00 95.73 154 PHE E O 1
ATOM 9386 N N . LEU E 1 155 ? 128.547 177.016 119.831 1.00 90.07 155 LEU E N 1
ATOM 9387 C CA . LEU E 1 155 ? 129.241 177.550 120.990 1.00 90.07 155 LEU E CA 1
ATOM 9388 C C . LEU E 1 155 ? 128.943 176.778 122.255 1.00 90.07 155 LEU E C 1
ATOM 9389 O O . LEU E 1 155 ? 129.747 176.810 123.183 1.00 90.07 155 LEU E O 1
ATOM 9394 N N . ALA E 1 156 ? 127.811 176.086 122.315 1.00 86.09 156 ALA E N 1
ATOM 9395 C CA . ALA E 1 156 ? 127.472 175.317 123.496 1.00 86.09 156 ALA E CA 1
ATOM 9396 C C . ALA E 1 156 ? 128.320 174.071 123.644 1.00 86.09 156 ALA E C 1
ATOM 9397 O O . ALA E 1 156 ? 128.384 173.521 124.739 1.00 86.09 156 ALA E O 1
ATOM 9399 N N . ARG E 1 157 ? 128.980 173.621 122.587 1.00 87.22 157 ARG E N 1
ATOM 9400 C CA . ARG E 1 157 ? 129.764 172.401 122.635 1.00 87.22 157 ARG E CA 1
ATOM 9401 C C . ARG E 1 157 ? 131.225 172.647 122.971 1.00 87.22 157 ARG E C 1
ATOM 9402 O O . ARG E 1 157 ? 131.986 171.686 123.057 1.00 87.22 157 ARG E O 1
ATOM 9410 N N . ILE E 1 158 ? 131.604 173.919 123.161 1.00 83.63 158 ILE E N 1
ATOM 9411 C CA . ILE E 1 158 ? 132.966 174.249 123.620 1.00 83.63 158 ILE E CA 1
ATOM 9412 C C . ILE E 1 158 ? 133.399 173.573 124.916 1.00 83.63 158 ILE E C 1
ATOM 9413 O O . ILE E 1 158 ? 134.549 173.112 124.975 1.00 83.63 158 ILE E O 1
ATOM 9418 N N . PRO E 1 159 ? 132.567 173.414 125.964 1.00 79.39 159 PRO E N 1
ATOM 9419 C CA . PRO E 1 159 ? 133.049 172.678 127.143 1.00 79.39 159 PRO E CA 1
ATOM 9420 C C . PRO E 1 159 ? 133.312 171.195 126.931 1.00 79.39 159 PRO E C 1
ATOM 9421 O O . PRO E 1 159 ? 133.836 170.552 127.842 1.00 79.39 159 PRO E O 1
ATOM 9425 N N . CYS E 1 160 ? 132.976 170.636 125.785 1.00 88.20 160 CYS E N 1
ATOM 9426 C CA . CYS E 1 160 ? 133.074 169.211 125.510 1.00 88.20 160 CYS E CA 1
ATOM 9427 C C . CYS E 1 160 ? 134.164 169.002 124.466 1.00 88.20 160 CYS E C 1
ATOM 9428 O O . CYS E 1 160 ? 134.038 169.479 123.338 1.00 88.20 160 CYS E O 1
ATOM 9431 N N . LYS E 1 161 ? 135.240 168.308 124.847 1.00 92.62 161 LYS E N 1
ATOM 9432 C CA . LYS E 1 161 ? 136.354 168.086 123.927 1.00 92.62 161 LYS E CA 1
ATOM 9433 C C . LYS E 1 161 ? 135.959 167.179 122.777 1.00 92.62 161 LYS E C 1
ATOM 9434 O O . LYS E 1 161 ? 136.353 167.408 121.631 1.00 92.62 161 LYS E O 1
ATOM 9440 N N . ASP E 1 162 ? 135.198 166.139 123.069 1.00 95.62 162 ASP E N 1
ATOM 9441 C CA . ASP E 1 162 ? 134.793 165.143 122.099 1.00 95.62 162 ASP E CA 1
ATOM 9442 C C . ASP E 1 162 ? 133.514 165.504 121.361 1.00 95.62 162 ASP E C 1
ATOM 9443 O O . ASP E 1 162 ? 132.955 164.654 120.670 1.00 95.62 162 ASP E O 1
ATOM 9448 N N . LEU E 1 163 ? 133.052 166.741 121.474 1.00 90.79 163 LEU E N 1
ATOM 9449 C CA . LEU E 1 163 ? 131.947 167.231 120.672 1.00 90.79 163 LEU E CA 1
ATOM 9450 C C . LEU E 1 163 ? 132.301 168.502 119.927 1.00 90.79 163 LEU E C 1
ATOM 9451 O O . LEU E 1 163 ? 131.477 169.000 119.160 1.00 90.79 163 LEU E O 1
ATOM 9456 N N . PHE E 1 164 ? 133.485 169.053 120.151 1.00 92.41 164 PHE E N 1
ATOM 9457 C CA . PHE E 1 164 ? 133.929 170.272 119.498 1.00 92.41 164 PHE E CA 1
ATOM 9458 C C . PHE E 1 164 ? 135.201 169.911 118.755 1.00 92.41 164 PHE E C 1
ATOM 9459 O O . PHE E 1 164 ? 136.121 169.340 119.346 1.00 92.41 164 PHE E O 1
ATOM 9467 N N . GLU E 1 165 ? 135.253 170.228 117.465 1.00 100.79 165 GLU E N 1
ATOM 9468 C CA . GLU E 1 165 ? 136.295 169.659 116.625 1.00 100.79 165 GLU E CA 1
ATOM 9469 C C . GLU E 1 165 ? 137.508 170.569 116.470 1.00 100.79 165 GLU E C 1
ATOM 9470 O O . GLU E 1 165 ? 138.631 170.073 116.338 1.00 100.79 165 GLU E O 1
ATOM 9476 N N . ASP E 1 166 ? 137.322 171.884 116.504 1.00 99.12 166 ASP E N 1
ATOM 9477 C CA . ASP E 1 166 ? 138.419 172.825 116.304 1.00 99.12 166 ASP E CA 1
ATOM 9478 C C . ASP E 1 166 ? 139.119 173.001 117.638 1.00 99.12 166 ASP E C 1
ATOM 9479 O O . ASP E 1 166 ? 138.635 173.707 118.511 1.00 99.12 166 ASP E O 1
ATOM 9484 N N . ASN E 1 167 ? 140.267 172.355 117.795 1.00 95.38 167 ASN E N 1
ATOM 9485 C CA . ASN E 1 167 ? 140.915 172.313 119.096 1.00 95.38 167 ASN E CA 1
ATOM 9486 C C . ASN E 1 167 ? 141.561 173.642 119.433 1.00 95.38 167 ASN E C 1
ATOM 9487 O O . ASN E 1 167 ? 141.661 173.993 120.606 1.00 95.38 167 ASN E O 1
ATOM 9492 N N . GLU E 1 168 ? 141.973 174.403 118.426 1.00 96.27 168 GLU E N 1
ATOM 9493 C CA . GLU E 1 168 ? 142.618 175.683 118.675 1.00 96.27 168 GLU E CA 1
ATOM 9494 C C . GLU E 1 168 ? 141.631 176.709 119.206 1.00 96.27 168 GLU E C 1
ATOM 9495 O O . GLU E 1 168 ? 141.955 177.465 120.124 1.00 96.27 168 GLU E O 1
ATOM 9501 N N . VAL E 1 169 ? 140.425 176.745 118.650 1.00 92.36 169 VAL E N 1
ATOM 9502 C CA . VAL E 1 169 ? 139.401 177.662 119.134 1.00 92.36 169 VAL E CA 1
ATOM 9503 C C . VAL E 1 169 ? 138.899 177.224 120.500 1.00 92.36 169 VAL E C 1
ATOM 9504 O O . VAL E 1 169 ? 138.605 178.053 121.362 1.00 92.36 169 VAL E O 1
ATOM 9508 N N . ARG E 1 170 ? 138.841 175.920 120.736 1.00 87.64 170 ARG E N 1
ATOM 9509 C CA . ARG E 1 170 ? 138.391 175.421 122.022 1.00 87.64 170 ARG E CA 1
ATOM 9510 C C . ARG E 1 170 ? 139.399 175.721 123.116 1.00 87.64 170 ARG E C 1
ATOM 9511 O O . ARG E 1 170 ? 139.015 176.116 124.212 1.00 87.64 170 ARG E O 1
ATOM 9519 N N . VAL E 1 171 ? 140.690 175.547 122.838 1.00 85.59 171 VAL E N 1
ATOM 9520 C CA . VAL E 1 171 ? 141.727 175.807 123.832 1.00 85.59 171 VAL E CA 1
ATOM 9521 C C . VAL E 1 171 ? 141.818 177.295 124.150 1.00 85.59 171 VAL E C 1
ATOM 9522 O O . VAL E 1 171 ? 141.983 177.683 125.310 1.00 85.59 171 VAL E O 1
ATOM 9526 N N . ALA E 1 172 ? 141.643 178.151 123.145 1.00 83.74 172 ALA E N 1
ATOM 9527 C CA . ALA E 1 172 ? 141.704 179.585 123.381 1.00 83.74 172 ALA E CA 1
ATOM 9528 C C . ALA E 1 172 ? 140.498 180.084 124.164 1.00 83.74 172 ALA E C 1
ATOM 9529 O O . ALA E 1 172 ? 140.636 180.937 125.043 1.00 83.74 172 ALA E O 1
ATOM 9531 N N . ALA E 1 173 ? 139.312 179.561 123.870 1.00 82.60 173 ALA E N 1
ATOM 9532 C CA . ALA E 1 173 ? 138.116 179.972 124.595 1.00 82.60 173 ALA E CA 1
ATOM 9533 C C . ALA E 1 173 ? 138.079 179.407 126.004 1.00 82.60 173 ALA E C 1
ATOM 9534 O O . ALA E 1 173 ? 137.554 180.051 126.909 1.00 82.60 173 ALA E O 1
ATOM 9536 N N . THR E 1 174 ? 138.628 178.215 126.206 1.00 79.60 174 THR E N 1
ATOM 9537 C CA . THR E 1 174 ? 138.698 177.638 127.537 1.00 79.60 174 THR E CA 1
ATOM 9538 C C . THR E 1 174 ? 139.668 178.402 128.423 1.00 79.60 174 THR E C 1
ATOM 9539 O O . THR E 1 174 ? 139.388 178.616 129.602 1.00 79.60 174 THR E O 1
ATOM 9543 N N . ARG E 1 175 ? 140.803 178.835 127.875 1.00 79.05 175 ARG E N 1
ATOM 9544 C CA . ARG E 1 175 ? 141.768 179.596 128.658 1.00 79.05 175 ARG E CA 1
ATOM 9545 C C . ARG E 1 175 ? 141.262 180.973 129.023 1.00 79.05 175 ARG E C 1
ATOM 9546 O O . ARG E 1 175 ? 141.570 181.472 130.106 1.00 79.05 175 ARG E O 1
ATOM 9554 N N . TYR E 1 176 ? 140.499 181.595 128.134 1.00 78.49 176 TYR E N 1
ATOM 9555 C CA . TYR E 1 176 ? 139.922 182.897 128.415 1.00 78.49 176 TYR E CA 1
ATOM 9556 C C . TYR E 1 176 ? 138.888 182.833 129.526 1.00 78.49 176 TYR E C 1
ATOM 9557 O O . TYR E 1 176 ? 138.882 183.680 130.419 1.00 78.49 176 TYR E O 1
ATOM 9566 N N . ILE E 1 177 ? 138.017 181.832 129.505 1.00 75.57 177 ILE E N 1
ATOM 9567 C CA . ILE E 1 177 ? 136.976 181.752 130.518 1.00 75.57 177 ILE E CA 1
ATOM 9568 C C . ILE E 1 177 ? 137.532 181.254 131.846 1.00 75.57 177 ILE E C 1
ATOM 9569 O O . ILE E 1 177 ? 137.110 181.720 132.904 1.00 75.57 177 ILE E O 1
ATOM 9574 N N . LYS E 1 178 ? 138.512 180.359 131.826 1.00 75.19 178 LYS E N 1
ATOM 9575 C CA . LYS E 1 178 ? 139.103 179.891 133.069 1.00 75.19 178 LYS E CA 1
ATOM 9576 C C . LYS E 1 178 ? 139.915 180.981 133.756 1.00 75.19 178 LYS E C 1
ATOM 9577 O O . LYS E 1 178 ? 139.975 181.018 134.986 1.00 75.19 178 LYS E O 1
ATOM 9583 N N . CYS E 1 179 ? 140.493 181.896 132.984 1.00 76.08 179 CYS E N 1
ATOM 9584 C CA . CYS E 1 179 ? 141.132 183.078 133.543 1.00 76.08 179 CYS E CA 1
ATOM 9585 C C . CYS E 1 179 ? 140.145 183.971 134.285 1.00 76.08 179 CYS E C 1
ATOM 9586 O O . CYS E 1 179 ? 140.439 184.437 135.390 1.00 76.08 179 CYS E O 1
ATOM 9589 N N . ILE E 1 180 ? 138.982 184.233 133.690 1.00 71.25 180 ILE E N 1
ATOM 9590 C CA . ILE E 1 180 ? 137.968 185.063 134.331 1.00 71.25 180 ILE E CA 1
ATOM 9591 C C . ILE E 1 180 ? 137.391 184.364 135.555 1.00 71.25 180 ILE E C 1
ATOM 9592 O O . ILE E 1 180 ? 137.085 185.000 136.566 1.00 71.25 180 ILE E O 1
ATOM 9597 N N . SER E 1 181 ? 137.272 183.044 135.499 1.00 71.63 181 SER E N 1
ATOM 9598 C CA . SER E 1 181 ? 136.774 182.279 136.630 1.00 71.63 181 SER E CA 1
ATOM 9599 C C . SER E 1 181 ? 137.766 182.272 137.780 1.00 71.63 181 SER E C 1
ATOM 9600 O O . SER E 1 181 ? 137.369 182.325 138.943 1.00 71.63 181 SER E O 1
ATOM 9603 N N . GLN E 1 182 ? 139.057 182.195 137.477 1.00 72.92 182 GLN E N 1
ATOM 9604 C CA . GLN E 1 182 ? 140.074 182.273 138.513 1.00 72.92 182 GLN E CA 1
ATOM 9605 C C . GLN E 1 182 ? 140.183 183.670 139.090 1.00 72.92 182 GLN E C 1
ATOM 9606 O O . GLN E 1 182 ? 140.512 183.822 140.263 1.00 72.92 182 GLN E O 1
ATOM 9612 N N . ALA E 1 183 ? 139.896 184.692 138.295 1.00 73.49 183 ALA E N 1
ATOM 9613 C CA . ALA E 1 183 ? 139.849 186.046 138.818 1.00 73.49 183 ALA E CA 1
ATOM 9614 C C . ALA E 1 183 ? 138.681 186.230 139.770 1.00 73.49 183 ALA E C 1
ATOM 9615 O O . ALA E 1 183 ? 138.824 186.881 140.804 1.00 73.49 183 ALA E O 1
ATOM 9617 N N . CYS E 1 184 ? 137.519 185.666 139.441 1.00 76.65 184 CYS E N 1
ATOM 9618 C CA . CYS E 1 184 ? 136.387 185.698 140.359 1.00 76.65 184 CYS E CA 1
ATOM 9619 C C . CYS E 1 184 ? 136.635 184.839 141.584 1.00 76.65 184 CYS E C 1
ATOM 9620 O O . CYS E 1 184 ? 136.131 185.147 142.657 1.00 76.65 184 CYS E O 1
ATOM 9623 N N . GLY E 1 185 ? 137.402 183.766 141.446 1.00 75.14 185 GLY E N 1
ATOM 9624 C CA . GLY E 1 185 ? 137.731 182.948 142.592 1.00 75.14 185 GLY E CA 1
ATOM 9625 C C . GLY E 1 185 ? 138.672 183.624 143.555 1.00 75.14 185 GLY E C 1
ATOM 9626 O O . GLY E 1 185 ? 138.552 183.442 144.764 1.00 75.14 185 GLY E O 1
ATOM 9627 N N . TRP E 1 186 ? 139.628 184.394 143.044 1.00 74.73 186 TRP E N 1
ATOM 9628 C CA . TRP E 1 186 ? 140.506 185.150 143.923 1.00 74.73 186 TRP E CA 1
ATOM 9629 C C . TRP E 1 186 ? 139.812 186.347 144.536 1.00 74.73 186 TRP E C 1
ATOM 9630 O O . TRP E 1 186 ? 140.105 186.687 145.681 1.00 74.73 186 TRP E O 1
ATOM 9641 N N . MET E 1 187 ? 138.890 186.986 143.820 1.00 80.60 187 MET E N 1
ATOM 9642 C CA . MET E 1 187 ? 138.132 188.063 144.435 1.00 80.60 187 MET E CA 1
ATOM 9643 C C . MET E 1 187 ? 137.141 187.538 145.455 1.00 80.60 187 MET E C 1
ATOM 9644 O O . MET E 1 187 ? 136.863 188.219 146.440 1.00 80.60 187 MET E O 1
ATOM 9649 N N . PHE E 1 188 ? 136.598 186.343 145.237 1.00 80.16 188 PHE E N 1
ATOM 9650 C CA . PHE E 1 188 ? 135.729 185.730 146.229 1.00 80.16 188 PHE E CA 1
ATOM 9651 C C . PHE E 1 188 ? 136.502 185.368 147.486 1.00 80.16 188 PHE E C 1
ATOM 9652 O O . PHE E 1 188 ? 136.020 185.617 148.588 1.00 80.16 188 PHE E O 1
ATOM 9660 N N . LEU E 1 189 ? 137.687 184.770 147.342 1.00 80.32 189 LEU E N 1
ATOM 9661 C CA . LEU E 1 189 ? 138.504 184.426 148.504 1.00 80.32 189 LEU E CA 1
ATOM 9662 C C . LEU E 1 189 ? 138.917 185.655 149.284 1.00 80.32 189 LEU E C 1
ATOM 9663 O O . LEU E 1 189 ? 138.974 185.629 150.511 1.00 80.32 189 LEU E O 1
ATOM 9668 N N . LEU E 1 190 ? 139.182 186.740 148.586 1.00 84.19 190 LEU E N 1
ATOM 9669 C CA . LEU E 1 190 ? 139.680 187.944 149.210 1.00 84.19 190 LEU E CA 1
ATOM 9670 C C . LEU E 1 190 ? 138.574 188.686 149.938 1.00 84.19 190 LEU E C 1
ATOM 9671 O O . LEU E 1 190 ? 138.812 189.229 151.017 1.00 84.19 190 LEU E O 1
ATOM 9676 N N . MET E 1 191 ? 137.356 188.678 149.397 1.00 91.37 191 MET E N 1
ATOM 9677 C CA . MET E 1 191 ? 136.229 189.296 150.086 1.00 91.37 191 MET E CA 1
ATOM 9678 C C . MET E 1 191 ? 135.773 188.475 151.279 1.00 91.37 191 MET E C 1
ATOM 9679 O O . MET E 1 191 ? 135.343 189.036 152.287 1.00 91.37 191 MET E O 1
ATOM 9684 N N . MET E 1 192 ? 135.823 187.154 151.184 1.00 93.33 192 MET E N 1
ATOM 9685 C CA . MET E 1 192 ? 135.369 186.355 152.307 1.00 93.33 192 MET E CA 1
ATOM 9686 C C . MET E 1 192 ? 136.395 186.315 153.421 1.00 93.33 192 MET E C 1
ATOM 9687 O O . MET E 1 192 ? 136.027 186.146 154.581 1.00 93.33 192 MET E O 1
ATOM 9692 N N . THR E 1 193 ? 137.674 186.473 153.103 1.00 90.54 193 THR E N 1
ATOM 9693 C CA . THR E 1 193 ? 138.685 186.526 154.145 1.00 90.54 193 THR E CA 1
ATOM 9694 C C . THR E 1 193 ? 138.722 187.896 154.800 1.00 90.54 193 THR E C 1
ATOM 9695 O O . THR E 1 193 ? 138.996 188.002 155.995 1.00 90.54 193 THR E O 1
ATOM 9699 N N . PHE E 1 194 ? 138.425 188.948 154.049 1.00 94.77 194 PHE E N 1
ATOM 9700 C CA . PHE E 1 194 ? 138.351 190.266 154.652 1.00 94.77 194 PHE E CA 1
ATOM 9701 C C . PHE E 1 194 ? 137.085 190.430 155.480 1.00 94.77 194 PHE E C 1
ATOM 9702 O O . PHE E 1 194 ? 137.085 191.163 156.473 1.00 94.77 194 PHE E O 1
ATOM 9710 N N . THR E 1 195 ? 136.010 189.743 155.103 1.00 94.84 195 THR E N 1
ATOM 9711 C CA . THR E 1 195 ? 134.838 189.648 155.964 1.00 94.84 195 THR E CA 1
ATOM 9712 C C . THR E 1 195 ? 135.154 188.881 157.239 1.00 94.84 195 THR E C 1
ATOM 9713 O O . THR E 1 195 ? 134.719 189.271 158.323 1.00 94.84 195 THR E O 1
ATOM 9717 N N . ALA E 1 196 ? 135.923 187.800 157.129 1.00 95.57 196 ALA E N 1
ATOM 9718 C CA . ALA E 1 196 ? 136.349 187.048 158.301 1.00 95.57 196 ALA E CA 1
ATOM 9719 C C . ALA E 1 196 ? 137.259 187.863 159.200 1.00 95.57 196 ALA E C 1
ATOM 9720 O O . ALA E 1 196 ? 137.271 187.658 160.415 1.00 95.57 196 ALA E O 1
ATOM 9722 N N . PHE E 1 197 ? 138.024 188.784 158.625 1.00 99.23 197 PHE E N 1
ATOM 9723 C CA . PHE E 1 197 ? 138.887 189.633 159.427 1.00 99.23 197 PHE E CA 1
ATOM 9724 C C . PHE E 1 197 ? 138.081 190.653 160.218 1.00 99.23 197 PHE E C 1
ATOM 9725 O O . PHE E 1 197 ? 138.351 190.877 161.399 1.00 99.23 197 PHE E O 1
ATOM 9733 N N . LEU E 1 198 ? 137.083 191.272 159.588 1.00 103.32 198 LEU E N 1
ATOM 9734 C CA . LEU E 1 198 ? 136.268 192.263 160.276 1.00 103.32 198 LEU E CA 1
ATOM 9735 C C . LEU E 1 198 ? 135.365 191.633 161.318 1.00 103.32 198 LEU E C 1
ATOM 9736 O O . LEU E 1 198 ? 135.050 192.269 162.323 1.00 103.32 198 LEU E O 1
ATOM 9741 N N . ILE E 1 199 ? 134.931 190.398 161.099 1.00 105.89 199 ILE E N 1
ATOM 9742 C CA . ILE E 1 199 ? 134.116 189.726 162.100 1.00 105.89 199 ILE E CA 1
ATOM 9743 C C . ILE E 1 199 ? 134.964 189.316 163.295 1.00 105.89 199 ILE E C 1
ATOM 9744 O O . ILE E 1 199 ? 134.567 189.512 164.443 1.00 105.89 199 ILE E O 1
ATOM 9749 N N . ARG E 1 200 ? 136.161 188.797 163.059 1.00 107.15 200 ARG E N 1
ATOM 9750 C CA . ARG E 1 200 ? 137.016 188.400 164.167 1.00 107.15 200 ARG E CA 1
ATOM 9751 C C . ARG E 1 200 ? 137.791 189.548 164.791 1.00 107.15 200 ARG E C 1
ATOM 9752 O O . ARG E 1 200 ? 138.623 189.296 165.661 1.00 107.15 200 ARG E O 1
ATOM 9760 N N . ALA E 1 201 ? 137.562 190.787 164.382 1.00 113.90 201 ALA E N 1
ATOM 9761 C CA . ALA E 1 201 ? 138.183 191.924 165.039 1.00 113.90 201 ALA E CA 1
ATOM 9762 C C . ALA E 1 201 ? 137.185 192.874 165.673 1.00 113.90 201 ALA E C 1
ATOM 9763 O O . ALA E 1 201 ? 137.432 193.373 166.769 1.00 113.90 201 ALA E O 1
ATOM 9765 N N . ILE E 1 202 ? 136.057 193.130 165.021 1.00 120.12 202 ILE E N 1
ATOM 9766 C CA . ILE E 1 202 ? 135.096 194.105 165.520 1.00 120.12 202 ILE E CA 1
ATOM 9767 C C . ILE E 1 202 ? 134.050 193.459 166.421 1.00 120.12 202 ILE E C 1
ATOM 9768 O O . ILE E 1 202 ? 133.686 194.023 167.453 1.00 120.12 202 ILE E O 1
ATOM 9773 N N . ARG E 1 203 ? 133.565 192.275 166.082 1.00 123.58 203 ARG E N 1
ATOM 9774 C CA . ARG E 1 203 ? 132.502 191.639 166.861 1.00 123.58 203 ARG E CA 1
ATOM 9775 C C . ARG E 1 203 ? 132.912 191.185 168.269 1.00 123.58 203 ARG E C 1
ATOM 9776 O O . ARG E 1 203 ? 132.110 191.376 169.191 1.00 123.58 203 ARG E O 1
ATOM 9784 N N . PRO E 1 204 ? 134.111 190.633 168.534 1.00 126.99 204 PRO E N 1
ATOM 9785 C CA . PRO E 1 204 ? 134.487 190.416 169.945 1.00 126.99 204 PRO E CA 1
ATOM 9786 C C . PRO E 1 204 ? 134.758 191.694 170.734 1.00 126.99 204 PRO E C 1
ATOM 9787 O O . PRO E 1 204 ? 134.967 191.608 171.951 1.00 126.99 204 PRO E O 1
ATOM 9791 N N . CYS E 1 205 ? 134.776 192.861 170.093 1.00 132.25 205 CYS E N 1
ATOM 9792 C CA . CYS E 1 205 ? 134.716 194.131 170.797 1.00 132.25 205 CYS E CA 1
ATOM 9793 C C . CYS E 1 205 ? 133.292 194.555 171.122 1.00 132.25 205 CYS E C 1
ATOM 9794 O O . CYS E 1 205 ? 133.106 195.489 171.907 1.00 132.25 205 CYS E O 1
ATOM 9797 N N . PHE E 1 206 ? 132.292 193.905 170.538 1.00 132.40 206 PHE E N 1
ATOM 9798 C CA . PHE E 1 206 ? 130.895 194.306 170.685 1.00 132.40 206 PHE E CA 1
ATOM 9799 C C . PHE E 1 206 ? 130.025 193.259 171.365 1.00 132.40 206 PHE E C 1
ATOM 9800 O O . PHE E 1 206 ? 129.231 193.612 172.239 1.00 132.40 206 PHE E O 1
ATOM 9808 N N . THR E 1 207 ? 130.133 191.986 170.976 1.00 133.59 207 THR E N 1
ATOM 9809 C CA . THR E 1 207 ? 129.371 190.914 171.619 1.00 133.59 207 THR E CA 1
ATOM 9810 C C . THR E 1 207 ? 130.298 190.173 172.577 1.00 133.59 207 THR E C 1
ATOM 9811 O O . THR E 1 207 ? 130.918 189.167 172.237 1.00 133.59 207 THR E O 1
ATOM 9815 N N . GLN E 1 208 ? 130.401 190.695 173.791 1.00 138.10 208 GLN E N 1
ATOM 9816 C CA . GLN E 1 208 ? 131.103 190.017 174.867 1.00 138.10 208 GLN E CA 1
ATOM 9817 C C . GLN E 1 208 ? 130.131 189.834 176.022 1.00 138.10 208 GLN E C 1
ATOM 9818 O O . GLN E 1 208 ? 129.213 190.639 176.205 1.00 138.10 208 GLN E O 1
ATOM 9824 N N . ALA E 1 209 ? 130.315 188.729 176.749 1.00 139.57 209 ALA E N 1
ATOM 9825 C CA . ALA E 1 209 ? 129.544 188.136 177.840 1.00 139.57 209 ALA E CA 1
ATOM 9826 C C . ALA E 1 209 ? 128.266 187.487 177.342 1.00 139.57 209 ALA E C 1
ATOM 9827 O O . ALA E 1 209 ? 127.665 186.715 178.083 1.00 139.57 209 ALA E O 1
ATOM 9829 N N . ALA E 1 210 ? 127.859 187.718 176.097 1.00 138.00 210 ALA E N 1
ATOM 9830 C CA . ALA E 1 210 ? 126.999 186.764 175.420 1.00 138.00 210 ALA E CA 1
ATOM 9831 C C . ALA E 1 210 ? 127.831 185.601 174.926 1.00 138.00 210 ALA E C 1
ATOM 9832 O O . ALA E 1 210 ? 127.379 184.456 174.954 1.00 138.00 210 ALA E O 1
ATOM 9834 N N . PHE E 1 211 ? 129.058 185.898 174.493 1.00 137.18 211 PHE E N 1
ATOM 9835 C CA . PHE E 1 211 ? 130.044 184.876 174.166 1.00 137.18 211 PHE E CA 1
ATOM 9836 C C . PHE E 1 211 ? 130.378 184.014 175.370 1.00 137.18 211 PHE E C 1
ATOM 9837 O O . PHE E 1 211 ? 130.590 182.806 175.238 1.00 137.18 211 PHE E O 1
ATOM 9845 N N . LEU E 1 212 ? 130.422 184.613 176.551 1.00 140.54 212 LEU E N 1
ATOM 9846 C CA . LEU E 1 212 ? 130.754 183.843 177.739 1.00 140.54 212 LEU E CA 1
ATOM 9847 C C . LEU E 1 212 ? 129.553 183.047 178.238 1.00 140.54 212 LEU E C 1
ATOM 9848 O O . LEU E 1 212 ? 129.724 181.954 178.786 1.00 140.54 212 LEU E O 1
ATOM 9853 N N . LYS E 1 213 ? 128.335 183.559 178.040 1.00 140.31 213 LYS E N 1
ATOM 9854 C CA . LYS E 1 213 ? 127.151 182.778 178.385 1.00 140.31 213 LYS E CA 1
ATOM 9855 C C . LYS E 1 213 ? 126.911 181.652 177.391 1.00 140.31 213 LYS E C 1
ATOM 9856 O O . LYS E 1 213 ? 126.440 180.575 177.771 1.00 140.31 213 LYS E O 1
ATOM 9862 N N . THR E 1 214 ? 127.215 181.881 176.113 1.00 137.89 214 THR E N 1
ATOM 9863 C CA . THR E 1 214 ? 127.048 180.834 175.114 1.00 137.89 214 THR E CA 1
ATOM 9864 C C . THR E 1 214 ? 128.110 179.760 175.271 1.00 137.89 214 THR E C 1
ATOM 9865 O O . THR E 1 214 ? 127.843 178.582 175.004 1.00 137.89 214 THR E O 1
ATOM 9869 N N . LYS E 1 215 ? 129.300 180.133 175.741 1.00 140.06 215 LYS E N 1
ATOM 9870 C CA . LYS E 1 215 ? 130.312 179.129 176.027 1.00 140.06 215 LYS E CA 1
ATOM 9871 C C . LYS E 1 215 ? 129.944 178.281 177.231 1.00 140.06 215 LYS E C 1
ATOM 9872 O O . LYS E 1 215 ? 130.151 177.067 177.202 1.00 140.06 215 LYS E O 1
ATOM 9878 N N . TYR E 1 216 ? 129.378 178.882 178.277 1.00 142.85 216 TYR E N 1
ATOM 9879 C CA . TYR E 1 216 ? 128.908 178.082 179.402 1.00 142.85 216 TYR E CA 1
ATOM 9880 C C . TYR E 1 216 ? 127.739 177.197 178.999 1.00 142.85 216 TYR E C 1
ATOM 9881 O O . TYR E 1 216 ? 127.598 176.079 179.508 1.00 142.85 216 TYR E O 1
ATOM 9890 N N . TRP E 1 217 ? 126.902 177.678 178.078 1.00 139.86 217 TRP E N 1
ATOM 9891 C CA . TRP E 1 217 ? 125.788 176.884 177.576 1.00 139.86 217 TRP E CA 1
ATOM 9892 C C . TRP E 1 217 ? 126.276 175.671 176.797 1.00 139.86 217 TRP E C 1
ATOM 9893 O O . TRP E 1 217 ? 125.724 174.576 176.937 1.00 139.86 217 TRP E O 1
ATOM 9904 N N . SER E 1 218 ? 127.325 175.841 175.990 1.00 139.69 218 SER E N 1
ATOM 9905 C CA . SER E 1 218 ? 127.855 174.729 175.210 1.00 139.69 218 SER E CA 1
ATOM 9906 C C . SER E 1 218 ? 128.545 173.699 176.091 1.00 139.69 218 SER E C 1
ATOM 9907 O O . SER E 1 218 ? 128.416 172.492 175.857 1.00 139.69 218 SER E O 1
ATOM 9910 N N . HIS E 1 219 ? 129.294 174.153 177.102 1.00 142.26 219 HIS E N 1
ATOM 9911 C CA . HIS E 1 219 ? 129.899 173.213 178.038 1.00 142.26 219 HIS E CA 1
ATOM 9912 C C . HIS E 1 219 ? 128.851 172.510 178.877 1.00 142.26 219 HIS E C 1
ATOM 9913 O O . HIS E 1 219 ? 129.036 171.346 179.228 1.00 142.26 219 HIS E O 1
ATOM 9920 N N . TYR E 1 220 ? 127.746 173.187 179.196 1.00 143.08 220 TYR E N 1
ATOM 9921 C CA . TYR E 1 220 ? 126.710 172.555 180.001 1.00 143.08 220 TYR E CA 1
ATOM 9922 C C . TYR E 1 220 ? 126.012 171.439 179.246 1.00 143.08 220 TYR E C 1
ATOM 9923 O O . TYR E 1 220 ? 125.602 170.448 179.856 1.00 143.08 220 TYR E O 1
ATOM 9932 N N . ILE E 1 221 ? 125.894 171.567 177.928 1.00 139.96 221 ILE E N 1
ATOM 9933 C CA . ILE E 1 221 ? 125.245 170.533 177.132 1.00 139.96 221 ILE E CA 1
ATOM 9934 C C . ILE E 1 221 ? 126.097 169.277 177.062 1.00 139.96 221 ILE E C 1
ATOM 9935 O O . ILE E 1 221 ? 125.593 168.164 177.260 1.00 139.96 221 ILE E O 1
ATOM 9940 N N . ASP E 1 222 ? 127.396 169.429 176.784 1.00 141.78 222 ASP E N 1
ATOM 9941 C CA . ASP E 1 222 ? 128.283 168.271 176.727 1.00 141.78 222 ASP E CA 1
ATOM 9942 C C . ASP E 1 222 ? 128.415 167.579 178.078 1.00 141.78 222 ASP E C 1
ATOM 9943 O O . ASP E 1 222 ? 128.564 166.355 178.132 1.00 141.78 222 ASP E O 1
ATOM 9948 N N . ILE E 1 223 ? 128.332 168.333 179.170 1.00 143.58 223 ILE E N 1
ATOM 9949 C CA . ILE E 1 223 ? 128.363 167.722 180.493 1.00 143.58 223 ILE E CA 1
ATOM 9950 C C . ILE E 1 223 ? 127.054 166.993 180.782 1.00 143.58 223 ILE E C 1
ATOM 9951 O O . ILE E 1 223 ? 127.061 165.875 181.305 1.00 143.58 223 ILE E O 1
ATOM 9956 N N . GLU E 1 224 ? 125.917 167.591 180.417 1.00 142.99 224 GLU E N 1
ATOM 9957 C CA . GLU E 1 224 ? 124.623 166.983 180.718 1.00 142.99 224 GLU E CA 1
ATOM 9958 C C . GLU E 1 224 ? 124.381 165.713 179.907 1.00 142.99 224 GLU E C 1
ATOM 9959 O O . GLU E 1 224 ? 123.778 164.763 180.417 1.00 142.99 224 GLU E O 1
ATOM 9965 N N . ARG E 1 225 ? 124.865 165.665 178.664 1.00 138.15 225 ARG E N 1
ATOM 9966 C CA . ARG E 1 225 ? 124.725 164.457 177.859 1.00 138.15 225 ARG E CA 1
ATOM 9967 C C . ARG E 1 225 ? 125.578 163.327 178.400 1.00 138.15 225 ARG E C 1
ATOM 9968 O O . ARG E 1 225 ? 125.108 162.188 178.512 1.00 138.15 225 ARG E O 1
ATOM 9976 N N . LYS E 1 226 ? 126.840 163.619 178.725 1.00 142.15 226 LYS E N 1
ATOM 9977 C CA . LYS E 1 226 ? 127.715 162.579 179.246 1.00 142.15 226 LYS E CA 1
ATOM 9978 C C . LYS E 1 226 ? 127.261 162.090 180.611 1.00 142.15 226 LYS E C 1
ATOM 9979 O O . LYS E 1 226 ? 127.216 160.881 180.837 1.00 142.15 226 LYS E O 1
ATOM 9985 N N . MET E 1 227 ? 126.875 162.995 181.510 1.00 146.62 227 MET E N 1
ATOM 9986 C CA . MET E 1 227 ? 126.479 162.573 182.849 1.00 146.62 227 MET E CA 1
ATOM 9987 C C . MET E 1 227 ? 125.164 161.814 182.841 1.00 146.62 227 MET E C 1
ATOM 9988 O O . MET E 1 227 ? 124.952 160.950 183.695 1.00 146.62 227 MET E O 1
ATOM 9993 N N . PHE E 1 228 ? 124.288 162.095 181.876 1.00 146.59 228 PHE E N 1
ATOM 9994 C CA . PHE E 1 228 ? 123.095 161.274 181.723 1.00 146.59 228 PHE E CA 1
ATOM 9995 C C . PHE E 1 228 ? 123.434 159.880 181.208 1.00 146.59 228 PHE E C 1
ATOM 9996 O O . PHE E 1 228 ? 122.763 158.912 181.584 1.00 146.59 228 PHE E O 1
ATOM 10004 N N . ASP E 1 229 ? 124.476 159.748 180.378 1.00 146.31 229 ASP E N 1
ATOM 10005 C CA . ASP E 1 229 ? 124.856 158.429 179.872 1.00 146.31 229 ASP E CA 1
ATOM 10006 C C . ASP E 1 229 ? 125.406 157.540 180.976 1.00 146.31 229 ASP E C 1
ATOM 10007 O O . ASP E 1 229 ? 124.984 156.388 181.117 1.00 146.31 229 ASP E O 1
ATOM 10012 N N . GLU E 1 230 ? 126.350 158.051 181.773 1.00 147.30 230 GLU E N 1
ATOM 10013 C CA . GLU E 1 230 ? 126.882 157.220 182.845 1.00 147.30 230 GLU E CA 1
ATOM 10014 C C . GLU E 1 230 ? 125.905 157.025 183.990 1.00 147.30 230 GLU E C 1
ATOM 10015 O O . GLU E 1 230 ? 126.058 156.063 184.749 1.00 147.30 230 GLU E O 1
ATOM 10021 N N . THR E 1 231 ? 124.904 157.891 184.1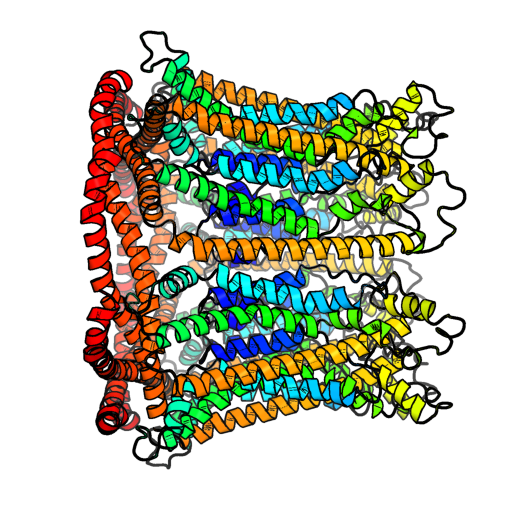40 1.00 148.41 231 THR E N 1
ATOM 10022 C CA . THR E 1 231 ? 123.923 157.645 185.189 1.00 148.41 231 THR E CA 1
ATOM 10023 C C . THR E 1 231 ? 122.955 156.550 184.769 1.00 148.41 231 THR E C 1
ATOM 10024 O O . THR E 1 231 ? 122.547 155.726 185.597 1.00 148.41 231 THR E O 1
ATOM 10028 N N . CYS E 1 232 ? 122.599 156.507 183.480 1.00 148.34 232 CYS E N 1
ATOM 10029 C CA . CYS E 1 232 ? 121.808 155.390 182.973 1.00 148.34 232 CYS E CA 1
ATOM 10030 C C . CYS E 1 232 ? 122.563 154.075 183.098 1.00 148.34 232 CYS E C 1
ATOM 10031 O O . CYS E 1 232 ? 121.962 153.043 183.409 1.00 148.34 232 CYS E O 1
ATOM 10034 N N . LYS E 1 233 ? 123.884 154.097 182.900 1.00 146.89 233 LYS E N 1
ATOM 10035 C CA . LYS E 1 233 ? 124.656 152.862 182.997 1.00 146.89 233 LYS E CA 1
ATOM 10036 C C . LYS E 1 233 ? 124.765 152.361 184.430 1.00 146.89 233 LYS E C 1
ATOM 10037 O O . LYS E 1 233 ? 124.752 151.150 184.656 1.00 146.89 233 LYS E O 1
ATOM 10043 N N . GLU E 1 234 ? 124.864 153.255 185.411 1.00 148.40 234 GLU E N 1
ATOM 10044 C CA . GLU E 1 234 ? 124.939 152.766 186.780 1.00 148.40 234 GLU E CA 1
ATOM 10045 C C . GLU E 1 234 ? 123.573 152.340 187.314 1.00 148.40 234 GLU E C 1
ATOM 10046 O O . GLU E 1 234 ? 123.496 151.419 188.137 1.00 148.40 234 GLU E O 1
ATOM 10052 N N . HIS E 1 235 ? 122.488 152.962 186.849 1.00 149.44 235 HIS E N 1
ATOM 10053 C CA . HIS E 1 235 ? 121.161 152.453 187.173 1.00 149.44 235 HIS E CA 1
ATOM 10054 C C . HIS E 1 235 ? 120.826 151.183 186.411 1.00 149.44 235 HIS E C 1
ATOM 10055 O O . HIS E 1 235 ? 119.944 150.434 186.840 1.00 149.44 235 HIS E O 1
ATOM 10062 N N . ALA E 1 236 ? 121.501 150.924 185.292 1.00 147.97 236 ALA E N 1
ATOM 10063 C CA . ALA E 1 236 ? 121.362 149.629 184.644 1.00 147.97 236 ALA E CA 1
ATOM 10064 C C . ALA E 1 236 ? 122.077 148.546 185.439 1.00 147.97 236 ALA E C 1
ATOM 10065 O O . ALA E 1 236 ? 121.517 147.469 185.662 1.00 147.97 236 ALA E O 1
ATOM 10067 N N . LYS E 1 237 ? 123.303 148.830 185.900 1.00 147.75 237 LYS E N 1
ATOM 10068 C CA . LYS E 1 237 ? 124.125 147.826 186.575 1.00 147.75 237 LYS E CA 1
ATOM 10069 C C . LYS E 1 237 ? 123.521 147.362 187.891 1.00 147.75 237 LYS E C 1
ATOM 10070 O O . LYS E 1 237 ? 123.769 146.228 188.311 1.00 147.75 237 LYS E O 1
ATOM 10076 N N . SER E 1 238 ? 122.733 148.212 188.547 1.00 149.45 238 SER E N 1
ATOM 10077 C CA . SER E 1 238 ? 121.982 147.769 189.714 1.00 149.45 238 SER E CA 1
ATOM 10078 C C . SER E 1 238 ? 120.963 146.700 189.337 1.00 149.45 238 SER E C 1
ATOM 10079 O O . SER E 1 238 ? 120.980 145.591 189.880 1.00 149.45 238 SER E O 1
ATOM 10082 N N . PHE E 1 239 ? 120.097 147.003 188.369 1.00 150.77 239 PHE E N 1
ATOM 10083 C CA . PHE E 1 239 ? 119.006 146.091 188.032 1.00 150.77 239 PHE E CA 1
ATOM 10084 C C . PHE E 1 239 ? 119.486 144.901 187.211 1.00 150.77 239 PHE E C 1
ATOM 10085 O O . PHE E 1 239 ? 118.862 143.834 187.247 1.00 150.77 239 PHE E O 1
ATOM 10093 N N . ALA E 1 240 ? 120.577 145.056 186.461 1.00 149.74 240 ALA E N 1
ATOM 10094 C CA . ALA E 1 240 ? 121.095 143.929 185.695 1.00 149.74 240 ALA E CA 1
ATOM 10095 C C . ALA E 1 240 ? 121.774 142.915 186.602 1.00 149.74 240 ALA E C 1
ATOM 10096 O O . ALA E 1 240 ? 121.678 141.710 186.361 1.00 149.74 240 ALA E O 1
ATOM 10098 N N . LYS E 1 241 ? 122.452 143.380 187.656 1.00 151.35 241 LYS E N 1
ATOM 10099 C CA . LYS E 1 241 ? 123.014 142.463 188.644 1.00 151.35 241 LYS E CA 1
ATOM 10100 C C . LYS E 1 241 ? 121.924 141.677 189.363 1.00 151.35 241 LYS E C 1
ATOM 10101 O O . LYS E 1 241 ? 122.122 140.497 189.679 1.00 151.35 241 LYS E O 1
ATOM 10107 N N . VAL E 1 242 ? 120.764 142.299 189.589 1.00 152.73 242 VAL E N 1
ATOM 10108 C CA . VAL E 1 242 ? 119.648 141.603 190.221 1.00 152.73 242 VAL E CA 1
ATOM 10109 C C . VAL E 1 242 ? 119.132 140.486 189.320 1.00 152.73 242 VAL E C 1
ATOM 10110 O O . VAL E 1 242 ? 118.912 139.355 189.772 1.00 152.73 242 VAL E O 1
ATOM 10114 N N . CYS E 1 243 ? 118.981 140.772 188.025 1.00 153.03 243 CYS E N 1
ATOM 10115 C CA . CYS E 1 243 ? 118.380 139.801 187.113 1.00 153.03 243 CYS E CA 1
ATOM 10116 C C . CYS E 1 243 ? 119.318 138.638 186.819 1.00 153.03 243 CYS E C 1
ATOM 10117 O O . CYS E 1 243 ? 118.871 137.490 186.723 1.00 153.03 243 CYS E O 1
ATOM 10120 N N . ILE E 1 244 ? 120.617 138.909 186.692 1.00 152.38 244 ILE E N 1
ATOM 10121 C CA . ILE E 1 244 ? 121.571 137.853 186.357 1.00 152.38 244 ILE E CA 1
ATOM 10122 C C . ILE E 1 244 ? 121.748 136.895 187.528 1.00 152.38 244 ILE E C 1
ATOM 10123 O O . ILE E 1 244 ? 121.763 135.668 187.351 1.00 152.38 244 ILE E O 1
ATOM 10128 N N . HIS E 1 245 ? 121.848 137.439 188.747 1.00 156.51 245 HIS E N 1
ATOM 10129 C CA . HIS E 1 245 ? 122.024 136.600 189.928 1.00 156.51 245 HIS E CA 1
ATOM 10130 C C . HIS E 1 245 ? 120.790 135.747 190.191 1.00 156.51 245 HIS E C 1
ATOM 10131 O O . HIS E 1 245 ? 120.910 134.570 190.547 1.00 156.51 245 HIS E O 1
ATOM 10138 N N . GLN E 1 246 ? 119.600 136.311 189.976 1.00 156.16 246 GLN E N 1
ATOM 10139 C CA . GLN E 1 246 ? 118.368 135.550 190.124 1.00 156.16 246 GLN E CA 1
ATOM 10140 C C . GLN E 1 246 ? 118.202 134.496 189.032 1.00 156.16 246 GLN E C 1
ATOM 10141 O O . GLN E 1 246 ? 117.554 133.471 189.272 1.00 156.16 246 GLN E O 1
ATOM 10147 N N . TYR E 1 247 ? 118.798 134.704 187.854 1.00 154.73 247 TYR E N 1
ATOM 10148 C CA . TYR E 1 247 ? 118.759 133.672 186.820 1.00 154.73 247 TYR E CA 1
ATOM 10149 C C . TYR E 1 247 ? 119.585 132.453 187.215 1.00 154.73 247 TYR E C 1
ATOM 10150 O O . TYR E 1 247 ? 119.132 131.311 187.066 1.00 154.73 247 TYR E O 1
ATOM 10159 N N . PHE E 1 248 ? 120.796 132.670 187.716 1.00 154.52 248 PHE E N 1
ATOM 10160 C CA . PHE E 1 248 ? 121.649 131.554 188.097 1.00 154.52 248 PHE E CA 1
ATOM 10161 C C . PHE E 1 248 ? 121.262 130.912 189.421 1.00 154.52 248 PHE E C 1
ATOM 10162 O O . PHE E 1 248 ? 121.869 129.903 189.781 1.00 154.52 248 PHE E O 1
ATOM 10170 N N . GLU E 1 249 ? 120.280 131.453 190.150 1.00 157.55 249 GLU E N 1
ATOM 10171 C CA . GLU E 1 249 ? 119.755 130.745 191.316 1.00 157.55 249 GLU E CA 1
ATOM 10172 C C . GLU E 1 249 ? 119.080 129.442 190.913 1.00 157.55 249 GLU E C 1
ATOM 10173 O O . GLU E 1 249 ? 119.149 128.443 191.637 1.00 157.55 249 GLU E O 1
ATOM 10179 N N . ASN E 1 250 ? 118.420 129.439 189.758 1.00 158.52 250 ASN E N 1
ATOM 10180 C CA . ASN E 1 250 ? 117.688 128.256 189.328 1.00 158.52 250 ASN E CA 1
ATOM 10181 C C . ASN E 1 250 ? 118.515 127.414 188.366 1.00 158.52 250 ASN E C 1
ATOM 10182 O O . ASN E 1 250 ? 118.487 126.176 188.423 1.00 158.52 250 ASN E O 1
ATOM 10187 N N . ILE E 1 251 ? 119.274 128.066 187.488 1.00 157.93 251 ILE E N 1
ATOM 10188 C CA . ILE E 1 251 ? 119.954 127.323 186.438 1.00 157.93 251 ILE E CA 1
ATOM 10189 C C . ILE E 1 251 ? 121.203 126.632 186.968 1.00 157.93 251 ILE E C 1
ATOM 10190 O O . ILE E 1 251 ? 121.542 125.537 186.509 1.00 157.93 251 ILE E O 1
ATOM 10195 N N . SER E 1 252 ? 121.872 127.201 187.981 1.00 158.99 252 SER E N 1
ATOM 10196 C CA . SER E 1 252 ? 122.943 126.457 188.642 1.00 158.99 252 SER E CA 1
ATOM 10197 C C . SER E 1 252 ? 122.414 125.275 189.442 1.00 158.99 252 SER E C 1
ATOM 10198 O O . SER E 1 252 ? 123.177 124.344 189.713 1.00 158.99 252 SER E O 1
ATOM 10201 N N . GLY E 1 253 ? 121.133 125.289 189.817 1.00 159.07 253 GLY E N 1
ATOM 10202 C CA . GLY E 1 253 ? 120.512 124.078 190.329 1.00 159.07 253 GLY E CA 1
ATOM 10203 C C . GLY E 1 253 ? 120.430 122.988 189.278 1.00 159.07 253 GLY E C 1
ATOM 10204 O O . GLY E 1 253 ? 120.465 121.797 189.596 1.00 159.07 253 GLY E O 1
ATOM 10205 N N . GLU E 1 254 ? 120.316 123.383 188.007 1.00 159.47 254 GLU E N 1
ATOM 10206 C CA . GLU E 1 254 ? 120.427 122.421 186.913 1.00 159.47 254 GLU E CA 1
ATOM 10207 C C . GLU E 1 254 ? 121.878 122.157 186.525 1.00 159.47 254 GLU E C 1
ATOM 10208 O O . GLU E 1 254 ? 122.226 121.020 186.187 1.00 159.47 254 GLU E O 1
ATOM 10214 N N . MET E 1 255 ? 122.748 123.170 186.602 1.00 159.39 255 MET E N 1
ATOM 10215 C CA . MET E 1 255 ? 124.164 123.012 186.270 1.00 159.39 255 MET E CA 1
ATOM 10216 C C . MET E 1 255 ? 124.929 122.147 187.271 1.00 159.39 255 MET E C 1
ATOM 10217 O O . MET E 1 255 ? 126.099 121.837 187.016 1.00 159.39 255 MET E O 1
ATOM 10222 N N . GLN E 1 256 ? 124.312 121.790 188.403 1.00 159.99 256 GLN E N 1
ATOM 10223 C CA . GLN E 1 256 ? 124.827 120.730 189.264 1.00 159.99 256 GLN E CA 1
ATOM 10224 C C . GLN E 1 256 ? 125.027 119.435 188.484 1.00 159.99 256 GLN E C 1
ATOM 10225 O O . GLN E 1 256 ? 126.157 118.981 188.280 1.00 159.99 256 GLN E O 1
ATOM 10231 N N . ASN E 1 257 ? 123.933 118.845 188.007 1.00 160.44 257 ASN E N 1
ATOM 10232 C CA . ASN E 1 257 ? 124.033 117.594 187.270 1.00 160.44 257 ASN E CA 1
ATOM 10233 C C . ASN E 1 257 ? 124.536 117.793 185.850 1.00 160.44 257 ASN E C 1
ATOM 10234 O O . ASN E 1 257 ? 125.033 116.837 185.245 1.00 160.44 257 ASN E O 1
ATOM 10239 N N . PHE E 1 258 ? 124.428 119.008 185.311 1.00 159.16 258 PHE E N 1
ATOM 10240 C CA . PHE E 1 258 ? 124.739 119.221 183.903 1.00 159.16 258 PHE E CA 1
ATOM 10241 C C . PHE E 1 258 ? 126.216 119.523 183.667 1.00 159.16 258 PHE E C 1
ATOM 10242 O O . PHE E 1 258 ? 126.707 119.327 182.551 1.00 159.16 258 PHE E O 1
ATOM 10250 N N . HIS E 1 259 ? 126.941 119.992 184.684 1.00 157.13 259 HIS E N 1
ATOM 10251 C CA . HIS E 1 259 ? 128.366 120.268 184.531 1.00 157.13 259 HIS E CA 1
ATOM 10252 C C . HIS E 1 259 ? 129.167 119.791 185.737 1.00 157.13 259 HIS E C 1
ATOM 10253 O O . HIS E 1 259 ? 130.174 120.404 186.105 1.00 157.13 259 HIS E O 1
ATOM 10260 N N . ARG E 1 260 ? 128.732 118.701 186.362 1.00 158.96 260 ARG E N 1
ATOM 10261 C CA . ARG E 1 260 ? 129.563 118.007 187.337 1.00 158.96 260 ARG E CA 1
ATOM 10262 C C . ARG E 1 260 ? 129.309 116.506 187.270 1.00 158.96 260 ARG E C 1
ATOM 10263 O O . ARG E 1 260 ? 130.138 115.751 186.765 1.00 158.96 260 ARG E O 1
ATOM 10271 N N . MET F 1 7 ? 136.317 159.057 149.393 1.00 119.17 7 MET F N 1
ATOM 10272 C CA . MET F 1 7 ? 136.044 159.837 150.592 1.00 119.17 7 MET F CA 1
ATOM 10273 C C . MET F 1 7 ? 136.013 158.913 151.805 1.00 119.17 7 MET F C 1
ATOM 10274 O O . MET F 1 7 ? 135.116 159.003 152.638 1.00 119.17 7 MET F O 1
ATOM 10279 N N . PHE F 1 8 ? 136.997 158.021 151.897 1.00 130.90 8 PHE F N 1
ATOM 10280 C CA . PHE F 1 8 ? 136.988 156.971 152.908 1.00 130.90 8 PHE F CA 1
ATOM 10281 C C . PHE F 1 8 ? 137.944 157.219 154.064 1.00 130.90 8 PHE F C 1
ATOM 10282 O O . PHE F 1 8 ? 137.614 156.869 155.203 1.00 130.90 8 PHE F O 1
ATOM 10290 N N . GLN F 1 9 ? 139.091 157.864 153.813 1.00 133.48 9 GLN F N 1
ATOM 10291 C CA . GLN F 1 9 ? 140.122 158.097 154.821 1.00 133.48 9 GLN F CA 1
ATOM 10292 C C . GLN F 1 9 ? 139.691 159.024 155.950 1.00 133.48 9 GLN F C 1
ATOM 10293 O O . GLN F 1 9 ? 140.406 159.105 156.954 1.00 133.48 9 GLN F O 1
ATOM 10299 N N . PHE F 1 10 ? 138.550 159.705 155.822 1.00 128.62 10 PHE F N 1
ATOM 10300 C CA . PHE F 1 10 ? 138.197 160.751 156.779 1.00 128.62 10 PHE F CA 1
ATOM 10301 C C . PHE F 1 10 ? 137.765 160.139 158.103 1.00 128.62 10 PHE F C 1
ATOM 10302 O O . PHE F 1 10 ? 138.433 160.312 159.128 1.00 128.62 10 PHE F O 1
ATOM 10310 N N . LEU F 1 11 ? 136.671 159.380 158.093 1.00 135.64 11 LEU F N 1
ATOM 10311 C CA . LEU F 1 11 ? 136.274 158.648 159.285 1.00 135.64 11 LEU F CA 1
ATOM 10312 C C . LEU F 1 11 ? 137.125 157.405 159.513 1.00 135.64 11 LEU F C 1
ATOM 10313 O O . LEU F 1 11 ? 137.107 156.864 160.626 1.00 135.64 11 LEU F O 1
ATOM 10318 N N . GLN F 1 12 ? 137.866 156.944 158.495 1.00 137.88 12 GLN F N 1
ATOM 10319 C CA . GLN F 1 12 ? 138.816 155.857 158.713 1.00 137.88 12 GLN F CA 1
ATOM 10320 C C . GLN F 1 12 ? 139.937 156.283 159.649 1.00 137.88 12 GLN F C 1
ATOM 10321 O O . GLN F 1 12 ? 140.289 155.554 160.584 1.00 137.88 12 GLN F O 1
ATOM 10327 N N . SER F 1 13 ? 140.508 157.460 159.414 1.00 139.32 13 SER F N 1
ATOM 10328 C CA . SER F 1 13 ? 141.528 157.970 160.314 1.00 139.32 13 SER F CA 1
ATOM 10329 C C . SER F 1 13 ? 140.931 158.735 161.486 1.00 139.32 13 SER F C 1
ATOM 10330 O O . SER F 1 13 ? 141.664 159.086 162.417 1.00 139.32 13 SER F O 1
ATOM 10333 N N . ASN F 1 14 ? 139.623 158.999 161.464 1.00 142.11 14 ASN F N 1
ATOM 10334 C CA . ASN F 1 14 ? 138.967 159.657 162.594 1.00 142.11 14 ASN F CA 1
ATOM 10335 C C . ASN F 1 14 ? 137.727 158.834 162.951 1.00 142.11 14 ASN F C 1
ATOM 10336 O O . ASN F 1 14 ? 136.608 159.160 162.547 1.00 142.11 14 ASN F O 1
ATOM 10341 N N . GLN F 1 15 ? 137.938 157.788 163.741 1.00 143.16 15 GLN F N 1
ATOM 10342 C CA . GLN F 1 15 ? 136.845 157.079 164.408 1.00 143.16 15 GLN F CA 1
ATOM 10343 C C . GLN F 1 15 ? 136.494 157.727 165.747 1.00 143.16 15 GLN F C 1
ATOM 10344 O O . GLN F 1 15 ? 136.442 157.076 166.789 1.00 143.16 15 GLN F O 1
ATOM 10350 N N . GLU F 1 16 ? 136.266 159.042 165.715 1.00 144.42 16 GLU F N 1
ATOM 10351 C CA . GLU F 1 16 ? 135.763 159.804 166.847 1.00 144.42 16 GLU F CA 1
ATOM 10352 C C . GLU F 1 16 ? 134.637 160.751 166.452 1.00 144.42 16 GLU F C 1
ATOM 10353 O O . GLU F 1 16 ? 133.798 161.080 167.297 1.00 144.42 16 GLU F O 1
ATOM 10359 N N . SER F 1 17 ? 134.554 161.133 165.175 1.00 143.16 17 SER F N 1
ATOM 10360 C CA . SER F 1 17 ? 133.536 162.050 164.675 1.00 143.16 17 SER F CA 1
ATOM 10361 C C . SER F 1 17 ? 132.157 161.405 164.542 1.00 143.16 17 SER F C 1
ATOM 10362 O O . SER F 1 17 ? 131.200 162.079 164.136 1.00 143.16 17 SER F O 1
ATOM 10365 N N . PHE F 1 18 ? 132.033 160.130 164.887 1.00 139.38 18 PHE F N 1
ATOM 10366 C CA . PHE F 1 18 ? 130.771 159.423 164.811 1.00 139.38 18 PHE F CA 1
ATOM 10367 C C . PHE F 1 18 ? 129.860 159.824 165.964 1.00 139.38 18 PHE F C 1
ATOM 10368 O O . PHE F 1 18 ? 130.277 160.445 166.944 1.00 139.38 18 PHE F O 1
ATOM 10376 N N . MET F 1 19 ? 128.590 159.473 165.814 1.00 127.24 19 MET F N 1
ATOM 10377 C CA . MET F 1 19 ? 127.666 159.377 166.926 1.00 127.24 19 MET F CA 1
ATOM 10378 C C . MET F 1 19 ? 126.978 158.020 166.950 1.00 127.24 19 MET F C 1
ATOM 10379 O O . MET F 1 19 ? 126.374 157.666 167.968 1.00 127.24 19 MET F O 1
ATOM 10384 N N . ASN F 1 20 ? 127.041 157.266 165.853 1.00 125.88 20 ASN F N 1
ATOM 10385 C CA . ASN F 1 20 ? 126.856 155.824 165.832 1.00 125.88 20 ASN F CA 1
ATOM 10386 C C . ASN F 1 20 ? 127.855 155.260 164.831 1.00 125.88 20 ASN F C 1
ATOM 10387 O O . ASN F 1 20 ? 128.174 155.897 163.824 1.00 125.88 20 ASN F O 1
ATOM 10392 N N . GLY F 1 21 ? 128.353 154.064 165.125 1.00 121.62 21 GLY F N 1
ATOM 10393 C CA . GLY F 1 21 ? 129.452 153.499 164.373 1.00 121.62 21 GLY F CA 1
ATOM 10394 C C . GLY F 1 21 ? 129.031 152.634 163.210 1.00 121.62 21 GLY F C 1
ATOM 10395 O O . GLY F 1 21 ? 129.633 152.698 162.137 1.00 121.62 21 GLY F O 1
ATOM 10396 N N . ILE F 1 22 ? 127.995 151.818 163.410 1.00 117.57 22 ILE F N 1
ATOM 10397 C CA . ILE F 1 22 ? 127.558 150.902 162.368 1.00 117.57 22 ILE F CA 1
ATOM 10398 C C . ILE F 1 22 ? 126.908 151.642 161.202 1.00 117.57 22 ILE F C 1
ATOM 10399 O O . ILE F 1 22 ? 126.972 151.169 160.063 1.00 117.57 22 ILE F O 1
ATOM 10404 N N . CYS F 1 23 ? 126.334 152.824 161.435 1.00 115.91 23 CYS F N 1
ATOM 10405 C CA . CYS F 1 23 ? 125.729 153.567 160.339 1.00 115.91 23 CYS F CA 1
ATOM 10406 C C . CYS F 1 23 ? 126.776 154.255 159.480 1.00 115.91 23 CYS F C 1
ATOM 10407 O O . CYS F 1 23 ? 126.585 154.388 158.268 1.00 115.91 23 CYS F O 1
ATOM 10410 N N . GLY F 1 24 ? 127.884 154.687 160.079 1.00 113.61 24 GLY F N 1
ATOM 10411 C CA . GLY F 1 24 ? 128.972 155.224 159.286 1.00 113.61 24 GLY F CA 1
ATOM 10412 C C . GLY F 1 24 ? 129.706 154.161 158.500 1.00 113.61 24 GLY F C 1
ATOM 10413 O O . GLY F 1 24 ? 130.181 154.423 157.393 1.00 113.61 24 GLY F O 1
ATOM 10414 N N . ILE F 1 25 ? 129.800 152.951 159.048 1.00 111.27 25 ILE F N 1
ATOM 10415 C CA . ILE F 1 25 ? 130.434 151.856 158.326 1.00 111.27 25 ILE F CA 1
ATOM 10416 C C . ILE F 1 25 ? 129.564 151.405 157.164 1.00 111.27 25 ILE F C 1
ATOM 10417 O O . ILE F 1 25 ? 130.067 151.144 156.067 1.00 111.27 25 ILE F O 1
ATOM 10422 N N . MET F 1 26 ? 128.249 151.332 157.366 1.00 107.43 26 MET F N 1
ATOM 10423 C CA . MET F 1 26 ? 127.396 150.842 156.289 1.00 107.43 26 MET F CA 1
ATOM 10424 C C . MET F 1 26 ? 127.216 151.862 155.178 1.00 107.43 26 MET F C 1
ATOM 10425 O O . MET F 1 26 ? 126.988 151.472 154.033 1.00 107.43 26 MET F O 1
ATOM 10430 N N . ALA F 1 27 ? 127.313 153.154 155.479 1.00 101.05 27 ALA F N 1
ATOM 10431 C CA . ALA F 1 27 ? 127.295 154.142 154.410 1.00 101.05 27 ALA F CA 1
ATOM 10432 C C . ALA F 1 27 ? 128.580 154.098 153.603 1.00 101.05 27 ALA F C 1
ATOM 10433 O O . ALA F 1 27 ? 128.566 154.282 152.384 1.00 101.05 27 ALA F O 1
ATOM 10435 N N . LEU F 1 28 ? 129.701 153.878 154.278 1.00 107.16 28 LEU F N 1
ATOM 10436 C CA . LEU F 1 28 ? 130.968 153.623 153.609 1.00 107.16 28 LEU F CA 1
ATOM 10437 C C . LEU F 1 28 ? 130.918 152.352 152.777 1.00 107.16 28 LEU F C 1
ATOM 10438 O O . LEU F 1 28 ? 131.436 152.317 151.658 1.00 107.16 28 LEU F O 1
ATOM 10443 N N . ALA F 1 29 ? 130.291 151.303 153.301 1.00 99.25 29 ALA F N 1
ATOM 10444 C CA . ALA F 1 29 ? 130.205 150.047 152.573 1.00 99.25 29 ALA F CA 1
ATOM 10445 C C . ALA F 1 29 ? 129.233 150.131 151.411 1.00 99.25 29 ALA F C 1
ATOM 10446 O O . ALA F 1 29 ? 129.410 149.432 150.417 1.00 99.25 29 ALA F O 1
ATOM 10448 N N . SER F 1 30 ? 128.213 150.979 151.517 1.00 89.83 30 SER F N 1
ATOM 10449 C CA . SER F 1 30 ? 127.247 151.149 150.441 1.00 89.83 30 SER F CA 1
ATOM 10450 C C . SER F 1 30 ? 127.878 151.804 149.228 1.00 89.83 30 SER F C 1
ATOM 10451 O O . SER F 1 30 ? 127.647 151.383 148.092 1.00 89.83 30 SER F O 1
ATOM 10454 N N . ALA F 1 31 ? 128.696 152.819 149.448 1.00 93.09 31 ALA F N 1
ATOM 10455 C CA . ALA F 1 31 ? 129.326 153.507 148.337 1.00 93.09 31 ALA F CA 1
ATOM 10456 C C . ALA F 1 31 ? 130.513 152.746 147.779 1.00 93.09 31 ALA F C 1
ATOM 10457 O O . ALA F 1 31 ? 130.826 152.884 146.596 1.00 93.09 31 ALA F O 1
ATOM 10459 N N . GLN F 1 32 ? 131.191 151.956 148.604 1.00 96.47 32 GLN F N 1
ATOM 10460 C CA . GLN F 1 32 ? 132.261 151.112 148.098 1.00 96.47 32 GLN F CA 1
ATOM 10461 C C . GLN F 1 32 ? 131.713 149.938 147.310 1.00 96.47 32 GLN F C 1
ATOM 10462 O O . GLN F 1 32 ? 132.339 149.490 146.347 1.00 96.47 32 GLN F O 1
ATOM 10468 N N . MET F 1 33 ? 130.539 149.447 147.680 1.00 90.40 33 MET F N 1
ATOM 10469 C CA . MET F 1 33 ? 129.895 148.406 146.899 1.00 90.40 33 MET F CA 1
ATOM 10470 C C . MET F 1 33 ? 129.386 148.934 145.571 1.00 90.40 33 MET F C 1
ATOM 10471 O O . MET F 1 33 ? 129.301 148.177 144.605 1.00 90.40 33 MET F O 1
ATOM 10476 N N . TYR F 1 34 ? 129.075 150.224 145.488 1.00 79.81 34 TYR F N 1
ATOM 10477 C CA . TYR F 1 34 ? 128.724 150.795 144.197 1.00 79.81 34 TYR F CA 1
ATOM 10478 C C . TYR F 1 34 ? 129.936 150.850 143.279 1.00 79.81 34 TYR F C 1
ATOM 10479 O O . TYR F 1 34 ? 129.815 150.648 142.068 1.00 79.81 34 TYR F O 1
ATOM 10488 N N . SER F 1 35 ? 131.108 151.132 143.837 1.00 88.25 35 SER F N 1
ATOM 10489 C CA . SER F 1 35 ? 132.318 151.190 143.032 1.00 88.25 35 SER F CA 1
ATOM 10490 C C . SER F 1 35 ? 132.726 149.813 142.538 1.00 88.25 35 SER F C 1
ATOM 10491 O O . SER F 1 35 ? 133.202 149.669 141.411 1.00 88.25 35 SER F O 1
ATOM 10494 N N . SER F 1 36 ? 132.552 148.795 143.370 1.00 91.08 36 SER F N 1
ATOM 10495 C CA . SER F 1 36 ? 132.920 147.437 143.022 1.00 91.08 36 SER F CA 1
ATOM 10496 C C . SER F 1 36 ? 131.923 146.769 142.095 1.00 91.08 36 SER F C 1
ATOM 10497 O O . SER F 1 36 ? 132.262 145.763 141.473 1.00 91.08 36 SER F O 1
ATOM 10500 N N . PHE F 1 37 ? 130.703 147.278 142.011 1.00 81.16 37 PHE F N 1
ATOM 10501 C CA . PHE F 1 37 ? 129.685 146.674 141.172 1.00 81.16 37 PHE F CA 1
ATOM 10502 C C . PHE F 1 37 ? 129.967 147.042 139.730 1.00 81.16 37 PHE F C 1
ATOM 10503 O O . PHE F 1 37 ? 130.224 148.204 139.424 1.00 81.16 37 PHE F O 1
ATOM 10511 N N . GLU F 1 38 ? 129.951 146.060 138.848 1.00 82.29 38 GLU F N 1
ATOM 10512 C CA . GLU F 1 38 ? 130.213 146.311 137.439 1.00 82.29 38 GLU F CA 1
ATOM 10513 C C . GLU F 1 38 ? 128.857 146.433 136.765 1.00 82.29 38 GLU F C 1
ATOM 10514 O O . GLU F 1 38 ? 128.145 145.446 136.596 1.00 82.29 38 GLU F O 1
ATOM 10520 N N . PHE F 1 39 ? 128.505 147.658 136.406 1.00 76.30 39 PHE F N 1
ATOM 10521 C CA . PHE F 1 39 ? 127.241 147.970 135.764 1.00 76.30 39 PHE F CA 1
ATOM 10522 C C . PHE F 1 39 ? 127.220 147.359 134.379 1.00 76.30 39 PHE F C 1
ATOM 10523 O O . PHE F 1 39 ? 128.083 147.656 133.555 1.00 76.30 39 PHE F O 1
ATOM 10531 N N . SER F 1 40 ? 126.253 146.501 134.116 1.00 77.47 40 SER F N 1
ATOM 10532 C CA . SER F 1 40 ? 126.173 145.804 132.835 1.00 77.47 40 SER F CA 1
ATOM 10533 C C . SER F 1 40 ? 124.776 145.954 132.278 1.00 77.47 40 SER F C 1
ATOM 10534 O O . SER F 1 40 ? 123.972 145.032 132.401 1.00 77.47 40 SER F O 1
ATOM 10537 N N . CYS F 1 41 ? 124.526 147.087 131.640 1.00 77.26 41 CYS F N 1
ATOM 10538 C CA . CYS F 1 41 ? 123.251 147.348 130.999 1.00 77.26 41 CYS F CA 1
ATOM 10539 C C . CYS F 1 41 ? 123.018 146.322 129.897 1.00 77.26 41 CYS F C 1
ATOM 10540 O O . CYS F 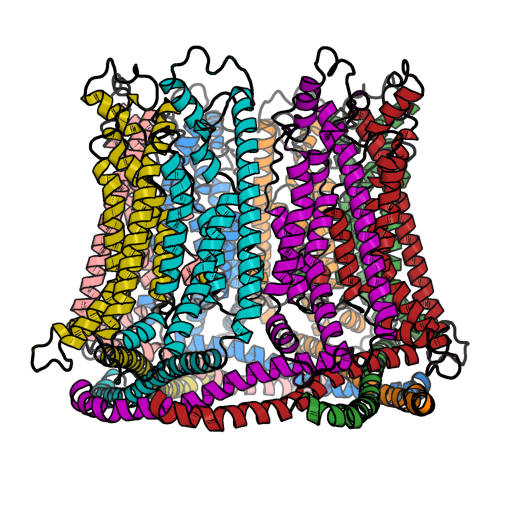1 41 ? 123.958 145.988 129.171 1.00 77.26 41 CYS F O 1
ATOM 10543 N N . PRO F 1 42 ? 121.813 145.759 129.779 1.00 76.21 42 PRO F N 1
ATOM 10544 C CA . PRO F 1 42 ? 121.569 144.732 128.762 1.00 76.21 42 PRO F CA 1
ATOM 10545 C C . PRO F 1 42 ? 121.702 145.243 127.352 1.00 76.21 42 PRO F C 1
ATOM 10546 O O . PRO F 1 42 ? 122.072 144.464 126.469 1.00 76.21 42 PRO F O 1
ATOM 10550 N N . CYS F 1 43 ? 121.420 146.533 127.141 1.00 81.43 43 CYS F N 1
ATOM 10551 C CA . CYS F 1 43 ? 121.359 147.196 125.841 1.00 81.43 43 CYS F CA 1
ATOM 10552 C C . CYS F 1 43 ? 120.376 146.514 124.901 1.00 81.43 43 CYS F C 1
ATOM 10553 O O . CYS F 1 43 ? 120.641 146.321 123.720 1.00 81.43 43 CYS F O 1
ATOM 10556 N N . MET F 1 44 ? 119.212 146.188 125.442 1.00 84.58 44 MET F N 1
ATOM 10557 C CA . MET F 1 44 ? 118.058 145.637 124.772 1.00 84.58 44 MET F CA 1
ATOM 10558 C C . MET F 1 44 ? 116.840 146.422 125.225 1.00 84.58 44 MET F C 1
ATOM 10559 O O . MET F 1 44 ? 116.714 146.715 126.410 1.00 84.58 44 MET F O 1
ATOM 10564 N N . PRO F 1 45 ? 115.923 146.766 124.318 1.00 83.65 45 PRO F N 1
ATOM 10565 C CA . PRO F 1 45 ? 114.811 147.648 124.690 1.00 83.65 45 PRO F CA 1
ATOM 10566 C C . PRO F 1 45 ? 113.751 147.017 125.567 1.00 83.65 45 PRO F C 1
ATOM 10567 O O . PRO F 1 45 ? 112.841 147.728 125.994 1.00 83.65 45 PRO F O 1
ATOM 10571 N N . GLU F 1 46 ? 113.824 145.727 125.853 1.00 86.11 46 GLU F N 1
ATOM 10572 C CA . GLU F 1 46 ? 112.863 145.083 126.734 1.00 86.11 46 GLU F CA 1
ATOM 10573 C C . GLU F 1 46 ? 113.307 145.110 128.177 1.00 86.11 46 GLU F C 1
ATOM 10574 O O . GLU F 1 46 ? 112.476 145.035 129.079 1.00 86.11 46 GLU F O 1
ATOM 10580 N N . TYR F 1 47 ? 114.604 145.212 128.404 1.00 81.38 47 TYR F N 1
ATOM 10581 C CA . TYR F 1 47 ? 115.205 144.914 129.681 1.00 81.38 47 TYR F CA 1
ATOM 10582 C C . TYR F 1 47 ? 115.966 146.088 130.256 1.00 81.38 47 TYR F C 1
ATOM 10583 O O . TYR F 1 47 ? 116.388 146.011 131.408 1.00 81.38 47 TYR F O 1
ATOM 10592 N N . ASN F 1 48 ? 116.145 147.169 129.490 1.00 76.21 48 ASN F N 1
ATOM 10593 C CA . ASN F 1 48 ? 116.954 148.296 129.945 1.00 76.21 48 ASN F CA 1
ATOM 10594 C C . ASN F 1 48 ? 116.302 149.040 131.088 1.00 76.21 48 ASN F C 1
ATOM 10595 O O . ASN F 1 48 ? 116.986 149.473 132.015 1.00 76.21 48 ASN F O 1
ATOM 10600 N N . TYR F 1 49 ? 114.988 149.212 131.027 1.00 75.97 49 TYR F N 1
ATOM 10601 C CA . TYR F 1 49 ? 114.280 149.940 132.063 1.00 75.97 49 TYR F CA 1
ATOM 10602 C C . TYR F 1 49 ? 114.322 149.193 133.388 1.00 75.97 49 TYR F C 1
ATOM 10603 O O . TYR F 1 49 ? 114.577 149.793 134.430 1.00 75.97 49 TYR F O 1
ATOM 10612 N N . THR F 1 50 ? 114.071 147.887 133.373 1.00 74.79 50 THR F N 1
ATOM 10613 C CA . THR F 1 50 ? 114.018 147.162 134.633 1.00 74.79 50 THR F CA 1
ATOM 10614 C C . THR F 1 50 ? 115.400 146.964 135.219 1.00 74.79 50 THR F C 1
ATOM 10615 O O . THR F 1 50 ? 115.541 146.889 136.437 1.00 74.79 50 THR F O 1
ATOM 10619 N N . TYR F 1 51 ? 116.426 146.904 134.381 1.00 70.81 51 TYR F N 1
ATOM 10620 C CA . TYR F 1 51 ? 117.779 146.834 134.898 1.00 70.81 51 TYR F CA 1
ATOM 10621 C C . TYR F 1 51 ? 118.196 148.160 135.513 1.00 70.81 51 TYR F C 1
ATOM 10622 O O . TYR F 1 51 ? 118.736 148.194 136.622 1.00 70.81 51 TYR F O 1
ATOM 10631 N N . GLY F 1 52 ? 117.954 149.264 134.804 1.00 71.84 52 GLY F N 1
ATOM 10632 C CA . GLY F 1 52 ? 118.391 150.559 135.286 1.00 71.84 52 GLY F CA 1
ATOM 10633 C C . GLY F 1 52 ? 117.611 151.047 136.486 1.00 71.84 52 GLY F C 1
ATOM 10634 O O . GLY F 1 52 ? 118.178 151.631 137.404 1.00 71.84 52 GLY F O 1
ATOM 10635 N N . ILE F 1 53 ? 116.307 150.804 136.507 1.00 73.18 53 ILE F N 1
ATOM 10636 C CA . ILE F 1 53 ? 115.510 151.222 137.648 1.00 73.18 53 ILE F CA 1
ATOM 10637 C C . ILE F 1 53 ? 115.605 150.203 138.772 1.00 73.18 53 ILE F C 1
ATOM 10638 O O . ILE F 1 53 ? 115.522 150.566 139.946 1.00 73.18 53 ILE F O 1
ATOM 10643 N N . GLY F 1 54 ? 115.851 148.935 138.453 1.00 71.75 54 GLY F N 1
ATOM 10644 C CA . GLY F 1 54 ? 116.064 147.945 139.486 1.00 71.75 54 GLY F CA 1
ATOM 10645 C C . GLY F 1 54 ? 117.337 148.147 140.270 1.00 71.75 54 GLY F C 1
ATOM 10646 O O . GLY F 1 54 ? 117.378 147.858 141.460 1.00 71.75 54 GLY F O 1
ATOM 10647 N N . LEU F 1 55 ? 118.382 148.663 139.636 1.00 72.78 55 LEU F N 1
ATOM 10648 C CA . LEU F 1 55 ? 119.586 148.997 140.382 1.00 72.78 55 LEU F CA 1
ATOM 10649 C C . LEU F 1 55 ? 119.459 150.264 141.197 1.00 72.78 55 LEU F C 1
ATOM 10650 O O . LEU F 1 55 ? 120.348 150.565 141.990 1.00 72.78 55 LEU F O 1
ATOM 10655 N N . LEU F 1 56 ? 118.390 151.000 141.025 1.00 73.66 56 LEU F N 1
ATOM 10656 C CA . LEU F 1 56 ? 118.117 152.146 141.849 1.00 73.66 56 LEU F CA 1
ATOM 10657 C C . LEU F 1 56 ? 117.157 151.817 142.980 1.00 73.66 56 LEU F C 1
ATOM 10658 O O . LEU F 1 56 ? 117.132 152.537 143.976 1.00 73.66 56 LEU F O 1
ATOM 10663 N N . ILE F 1 57 ? 116.409 150.725 142.874 1.00 73.73 57 ILE F N 1
ATOM 10664 C CA . ILE F 1 57 ? 115.376 150.362 143.840 1.00 73.73 57 ILE F CA 1
ATOM 10665 C C . ILE F 1 57 ? 115.792 149.181 144.712 1.00 73.73 57 ILE F C 1
ATOM 10666 O O . ILE F 1 57 ? 115.686 149.243 145.932 1.00 73.73 57 ILE F O 1
ATOM 10671 N N . ILE F 1 58 ? 116.256 148.093 144.106 1.00 73.50 58 ILE F N 1
ATOM 10672 C CA . ILE F 1 58 ? 116.501 146.837 144.822 1.00 73.50 58 ILE F CA 1
ATOM 10673 C C . ILE F 1 58 ? 117.694 146.899 145.780 1.00 73.50 58 ILE F C 1
ATOM 10674 O O . ILE F 1 58 ? 117.535 146.435 146.914 1.00 73.50 58 ILE F O 1
ATOM 10679 N N . PRO F 1 59 ? 118.873 147.440 145.443 1.00 72.87 59 PRO F N 1
ATOM 10680 C CA . PRO F 1 59 ? 119.929 147.525 146.456 1.00 72.87 59 PRO F CA 1
ATOM 10681 C C . PRO F 1 59 ? 119.612 148.443 147.631 1.00 72.87 59 PRO F C 1
ATOM 10682 O O . PRO F 1 59 ? 120.059 148.125 148.734 1.00 72.87 59 PRO F O 1
ATOM 10686 N N . PRO F 1 60 ? 118.853 149.555 147.496 1.00 74.24 60 PRO F N 1
ATOM 10687 C CA . PRO F 1 60 ? 118.411 150.232 148.725 1.00 74.24 60 PRO F CA 1
ATOM 10688 C C . PRO F 1 60 ? 117.498 149.426 149.632 1.00 74.24 60 PRO F C 1
ATOM 10689 O O . PRO F 1 60 ? 117.591 149.582 150.849 1.00 74.24 60 PRO F O 1
ATOM 10693 N N . ILE F 1 61 ? 116.618 148.587 149.088 1.00 76.32 61 ILE F N 1
ATOM 10694 C CA . ILE F 1 61 ? 115.794 147.709 149.916 1.00 76.32 61 ILE F CA 1
ATOM 10695 C C . ILE F 1 61 ? 116.666 146.717 150.667 1.00 76.32 61 ILE F C 1
ATOM 10696 O O . ILE F 1 61 ? 116.443 146.440 151.848 1.00 76.32 61 ILE F O 1
ATOM 10701 N N . TRP F 1 62 ? 117.704 146.214 150.012 1.00 79.51 62 TRP F N 1
ATOM 10702 C CA . TRP F 1 62 ? 118.588 145.254 150.646 1.00 79.51 62 TRP F CA 1
ATOM 10703 C C . TRP F 1 62 ? 119.463 145.901 151.718 1.00 79.51 62 TRP F C 1
ATOM 10704 O O . TRP F 1 62 ? 119.683 145.305 152.771 1.00 79.51 62 TRP F O 1
ATOM 10715 N N . PHE F 1 63 ? 119.971 147.110 151.477 1.00 79.43 63 PHE F N 1
ATOM 10716 C CA . PHE F 1 63 ? 120.722 147.827 152.506 1.00 79.43 63 PHE F CA 1
ATOM 10717 C C . PHE F 1 63 ? 119.845 148.228 153.682 1.00 79.43 63 PHE F C 1
ATOM 10718 O O . PHE F 1 63 ? 120.341 148.361 154.802 1.00 79.43 63 PHE F O 1
ATOM 10726 N N . PHE F 1 64 ? 118.553 148.421 153.453 1.00 83.58 64 PHE F N 1
ATOM 10727 C CA . PHE F 1 64 ? 117.635 148.732 154.536 1.00 83.58 64 PHE F CA 1
ATOM 10728 C C . PHE F 1 64 ? 117.393 147.522 155.427 1.00 83.58 64 PHE F C 1
ATOM 10729 O O . PHE F 1 64 ? 117.413 147.633 156.658 1.00 83.58 64 PHE F O 1
ATOM 10737 N N . LEU F 1 65 ? 117.162 146.354 154.821 1.00 86.15 65 LEU F N 1
ATOM 10738 C CA . LEU F 1 65 ? 116.990 145.123 155.586 1.00 86.15 65 LEU F CA 1
ATOM 10739 C C . LEU F 1 65 ? 118.260 144.732 156.308 1.00 86.15 65 LEU F C 1
ATOM 10740 O O . LEU F 1 65 ? 118.211 144.155 157.393 1.00 86.15 65 LEU F O 1
ATOM 10745 N N . LEU F 1 66 ? 119.405 145.010 155.704 1.00 87.40 66 LEU F N 1
ATOM 10746 C CA . LEU F 1 66 ? 120.681 144.707 156.322 1.00 87.40 66 LEU F CA 1
ATOM 10747 C C . LEU F 1 66 ? 120.929 145.578 157.541 1.00 87.40 66 LEU F C 1
ATOM 10748 O O . LEU F 1 66 ? 121.643 145.168 158.455 1.00 87.40 66 LEU F O 1
ATOM 10753 N N . GLY F 1 67 ? 120.344 146.771 157.583 1.00 91.46 67 GLY F N 1
ATOM 10754 C CA . GLY F 1 67 ? 120.399 147.563 158.791 1.00 91.46 67 GLY F CA 1
ATOM 10755 C C . GLY F 1 67 ? 119.575 146.988 159.920 1.00 91.46 67 GLY F C 1
ATOM 10756 O O . GLY F 1 67 ? 119.929 147.145 161.087 1.00 91.46 67 GLY F O 1
ATOM 10757 N N . PHE F 1 68 ? 118.461 146.338 159.601 1.00 94.74 68 PHE F N 1
ATOM 10758 C CA . PHE F 1 68 ? 117.683 145.644 160.622 1.00 94.74 68 PHE F CA 1
ATOM 10759 C C . PHE F 1 68 ? 118.340 144.357 161.091 1.00 94.74 68 PHE F C 1
ATOM 10760 O O . PHE F 1 68 ? 118.199 143.990 162.254 1.00 94.74 68 PHE F O 1
ATOM 10768 N N . VAL F 1 69 ? 119.028 143.647 160.207 1.00 94.49 69 VAL F N 1
ATOM 10769 C CA . VAL F 1 69 ? 119.671 142.397 160.582 1.00 94.49 69 VAL F CA 1
ATOM 10770 C C . VAL F 1 69 ? 120.892 142.658 161.455 1.00 94.49 69 VAL F C 1
ATOM 10771 O O . VAL F 1 69 ? 121.139 141.942 162.427 1.00 94.49 69 VAL F O 1
ATOM 10775 N N . LEU F 1 70 ? 121.651 143.700 161.158 1.00 96.58 70 LEU F N 1
ATOM 10776 C CA . LEU F 1 70 ? 122.848 143.992 161.929 1.00 96.58 70 LEU F CA 1
ATOM 10777 C C . LEU F 1 70 ? 122.569 144.703 163.242 1.00 96.58 70 LEU F C 1
ATOM 10778 O O . LEU F 1 70 ? 123.470 144.778 164.078 1.00 96.58 70 LEU F O 1
ATOM 10783 N N . ASN F 1 71 ? 121.370 145.228 163.446 1.00 106.22 71 ASN F N 1
ATOM 10784 C CA . ASN F 1 71 ? 121.042 145.902 164.692 1.00 106.22 71 ASN F CA 1
ATOM 10785 C C . ASN F 1 71 ? 120.638 144.866 165.731 1.00 106.22 71 ASN F C 1
ATOM 10786 O O . ASN F 1 71 ? 119.723 144.073 165.503 1.00 106.22 71 ASN F O 1
ATOM 10791 N N . ASN F 1 72 ? 121.310 144.880 166.875 1.00 116.07 72 ASN F N 1
ATOM 10792 C CA . ASN F 1 72 ? 121.122 143.866 167.902 1.00 116.07 72 ASN F CA 1
ATOM 10793 C C . ASN F 1 72 ? 119.985 144.176 168.866 1.00 116.07 72 ASN F C 1
ATOM 10794 O O . ASN F 1 72 ? 119.857 143.492 169.881 1.00 116.07 72 ASN F O 1
ATOM 10799 N N . ASN F 1 73 ? 119.160 145.180 168.583 1.00 122.45 73 ASN F N 1
ATOM 10800 C CA . ASN F 1 73 ? 118.003 145.478 169.411 1.00 122.45 73 ASN F CA 1
ATOM 10801 C C . ASN F 1 73 ? 116.696 145.100 168.741 1.00 122.45 73 ASN F C 1
ATOM 10802 O O . ASN F 1 73 ? 115.632 145.350 169.305 1.00 122.45 73 ASN F O 1
ATOM 10807 N N . VAL F 1 74 ? 116.740 144.529 167.540 1.00 121.01 74 VAL F N 1
ATOM 10808 C CA . VAL F 1 74 ? 115.494 144.213 166.859 1.00 121.01 74 VAL F CA 1
ATOM 10809 C C . VAL F 1 74 ? 114.887 142.920 167.370 1.00 121.01 74 VAL F C 1
ATOM 10810 O O . VAL F 1 74 ? 113.682 142.713 167.212 1.00 121.01 74 VAL F O 1
ATOM 10814 N N . SER F 1 75 ? 115.683 142.053 167.993 1.00 124.91 75 SER F N 1
ATOM 10815 C CA . SER F 1 75 ? 115.140 140.844 168.589 1.00 124.91 75 SER F CA 1
ATOM 10816 C C . SER F 1 75 ? 114.490 141.146 169.923 1.00 124.91 75 SER F C 1
ATOM 10817 O O . SER F 1 75 ? 113.480 140.533 170.277 1.00 124.91 75 SER F O 1
ATOM 10820 N N . VAL F 1 76 ? 115.053 142.102 170.665 1.00 129.45 76 VAL F N 1
ATOM 10821 C CA . VAL F 1 76 ? 114.495 142.478 171.956 1.00 129.45 76 VAL F CA 1
ATOM 10822 C C . VAL F 1 76 ? 113.208 143.263 171.756 1.00 129.45 76 VAL F C 1
ATOM 10823 O O . VAL F 1 76 ? 112.243 143.114 172.515 1.00 129.45 76 VAL F O 1
ATOM 10827 N N . LEU F 1 77 ? 113.160 144.077 170.705 1.00 129.85 77 LEU F N 1
ATOM 10828 C CA . LEU F 1 77 ? 111.936 144.777 170.345 1.00 129.85 77 LEU F CA 1
ATOM 10829 C C . LEU F 1 77 ? 110.879 143.822 169.804 1.00 129.85 77 LEU F C 1
ATOM 10830 O O . LEU F 1 77 ? 109.686 144.000 170.068 1.00 129.85 77 LEU F O 1
ATOM 10835 N N . ALA F 1 78 ? 111.290 142.808 169.039 1.00 133.37 78 ALA F N 1
ATOM 10836 C CA . ALA F 1 78 ? 110.325 141.827 168.555 1.00 133.37 78 ALA F CA 1
ATOM 10837 C C . ALA F 1 78 ? 109.802 140.960 169.687 1.00 133.37 78 ALA F C 1
ATOM 10838 O O . ALA F 1 78 ? 108.656 140.500 169.631 1.00 133.37 78 ALA F O 1
ATOM 10840 N N . GLU F 1 79 ? 110.628 140.732 170.711 1.00 139.19 79 GLU F N 1
ATOM 10841 C CA . GLU F 1 79 ? 110.185 140.034 171.911 1.00 139.19 79 GLU F CA 1
ATOM 10842 C C . GLU F 1 79 ? 109.091 140.810 172.629 1.00 139.19 79 GLU F C 1
ATOM 10843 O O . GLU F 1 79 ? 108.078 140.236 173.038 1.00 139.19 79 GLU F O 1
ATOM 10849 N N . GLU F 1 80 ? 109.269 142.123 172.772 1.00 142.66 80 GLU F N 1
ATOM 10850 C CA . GLU F 1 80 ? 108.294 142.941 173.481 1.00 142.66 80 GLU F CA 1
ATOM 10851 C C . GLU F 1 80 ? 106.990 143.089 172.718 1.00 142.66 80 GLU F C 1
ATOM 10852 O O . GLU F 1 80 ? 105.924 143.157 173.333 1.00 142.66 80 GLU F O 1
ATOM 10858 N N . TRP F 1 81 ? 107.044 143.137 171.393 1.00 147.05 81 TRP F N 1
ATOM 10859 C CA . TRP F 1 81 ? 105.815 143.304 170.633 1.00 147.05 81 TRP F CA 1
ATOM 10860 C C . TRP F 1 81 ? 105.020 142.008 170.562 1.00 147.05 81 TRP F C 1
ATOM 10861 O O . TRP F 1 81 ? 103.791 142.041 170.442 1.00 147.05 81 TRP F O 1
ATOM 10872 N N . LYS F 1 82 ? 105.695 140.862 170.637 1.00 146.57 82 LYS F N 1
ATOM 10873 C CA . LYS F 1 82 ? 104.998 139.585 170.582 1.00 146.57 82 LYS F CA 1
ATOM 10874 C C . LYS F 1 82 ? 104.225 139.309 171.866 1.00 146.57 82 LYS F C 1
ATOM 10875 O O . LYS F 1 82 ? 103.176 138.657 171.828 1.00 146.57 82 LYS F O 1
ATOM 10881 N N . ARG F 1 83 ? 104.704 139.830 172.991 1.00 149.34 83 ARG F N 1
ATOM 10882 C CA . ARG F 1 83 ? 104.081 139.587 174.278 1.00 149.34 83 ARG F CA 1
ATOM 10883 C C . ARG F 1 83 ? 102.777 140.377 174.407 1.00 149.34 83 ARG F C 1
ATOM 10884 O O . ARG F 1 83 ? 102.654 141.476 173.862 1.00 149.34 83 ARG F O 1
ATOM 10892 N N . PRO F 1 84 ? 101.781 139.824 175.106 1.00 153.06 84 PRO F N 1
ATOM 10893 C CA . PRO F 1 84 ? 100.463 140.469 175.165 1.00 153.06 84 PRO F CA 1
ATOM 10894 C C . PRO F 1 84 ? 100.467 141.741 175.998 1.00 153.06 84 PRO F C 1
ATOM 10895 O O . PRO F 1 84 ? 101.370 142.001 176.795 1.00 153.06 84 PRO F O 1
ATOM 10899 N N . THR F 1 85 ? 99.415 142.536 175.800 1.00 153.53 85 THR F N 1
ATOM 10900 C CA . THR F 1 85 ? 99.249 143.783 176.537 1.00 153.53 85 THR F CA 1
ATOM 10901 C C . THR F 1 85 ? 98.921 143.491 177.996 1.00 153.53 85 THR F C 1
ATOM 10902 O O . THR F 1 85 ? 98.017 142.705 178.298 1.00 153.53 85 THR F O 1
ATOM 10906 N N . GLY F 1 86 ? 99.661 144.121 178.898 1.00 153.97 86 GLY F N 1
ATOM 10907 C CA . GLY F 1 86 ? 99.568 143.805 180.306 1.00 153.97 86 GLY F CA 1
ATOM 10908 C C . GLY F 1 86 ? 100.818 143.074 180.735 1.00 153.97 86 GLY F C 1
ATOM 10909 O O . GLY F 1 86 ? 101.388 143.349 181.794 1.00 153.97 86 GLY F O 1
ATOM 10910 N N . ARG F 1 87 ? 101.258 142.141 179.890 1.00 154.58 87 ARG F N 1
ATOM 10911 C CA . ARG F 1 87 ? 102.537 141.480 180.113 1.00 154.58 87 ARG F CA 1
ATOM 10912 C C . ARG F 1 87 ? 103.695 142.381 179.700 1.00 154.58 87 ARG F C 1
ATOM 10913 O O . ARG F 1 87 ? 104.798 142.257 180.246 1.00 154.58 87 ARG F O 1
ATOM 10921 N N . ARG F 1 88 ? 103.449 143.309 178.769 1.00 152.62 88 ARG F N 1
ATOM 10922 C CA . ARG F 1 88 ? 104.473 144.220 178.256 1.00 152.62 88 ARG F CA 1
ATOM 10923 C C . ARG F 1 88 ? 104.974 145.139 179.362 1.00 152.62 88 ARG F C 1
ATOM 10924 O O . ARG F 1 88 ? 104.191 145.845 180.003 1.00 152.62 88 ARG F O 1
ATOM 10932 N N . THR F 1 89 ? 106.287 145.133 179.579 1.00 152.72 89 THR F N 1
ATOM 10933 C CA . THR F 1 89 ? 106.890 145.982 180.593 1.00 152.72 89 THR F CA 1
ATOM 10934 C C . THR F 1 89 ? 107.146 147.392 180.095 1.00 152.72 89 THR F C 1
ATOM 10935 O O . THR F 1 89 ? 107.627 148.225 180.866 1.00 152.72 89 THR F O 1
ATOM 10939 N N . LYS F 1 90 ? 106.857 147.675 178.831 1.00 147.04 90 LYS F N 1
ATOM 10940 C CA . LYS F 1 90 ? 107.173 148.959 178.228 1.00 147.04 90 LYS F CA 1
ATOM 10941 C C . LYS F 1 90 ? 105.911 149.675 177.789 1.00 147.04 90 LYS F C 1
ATOM 10942 O O . LYS F 1 90 ? 104.901 149.049 177.465 1.00 147.04 90 LYS F O 1
ATOM 10948 N N . ASP F 1 91 ? 105.981 150.995 177.785 1.00 139.70 91 ASP F N 1
ATOM 10949 C CA . ASP F 1 91 ? 104.921 151.800 177.216 1.00 139.70 91 ASP F CA 1
ATOM 10950 C C . ASP F 1 91 ? 104.937 151.661 175.698 1.00 139.70 91 ASP F C 1
ATOM 10951 O O . ASP F 1 91 ? 105.986 151.406 175.104 1.00 139.70 91 ASP F O 1
ATOM 10953 N N . PRO F 1 92 ? 103.781 151.799 175.043 1.00 137.30 92 PRO F N 1
ATOM 10954 C CA . PRO F 1 92 ? 103.768 151.746 173.573 1.00 137.30 92 PRO F CA 1
ATOM 10955 C C . PRO F 1 92 ? 104.485 152.905 172.900 1.00 137.30 92 PRO F C 1
ATOM 10956 O O . PRO F 1 92 ? 104.882 152.760 171.738 1.00 137.30 92 PRO F O 1
ATOM 10960 N N . SER F 1 93 ? 104.672 154.039 173.577 1.00 134.85 93 SER F N 1
ATOM 10961 C CA . SER F 1 93 ? 105.442 155.125 172.984 1.00 134.85 93 SER F CA 1
ATOM 10962 C C . SER F 1 93 ? 106.933 154.833 172.991 1.00 134.85 93 SER F C 1
ATOM 10963 O O . SER F 1 93 ? 107.653 155.311 172.111 1.00 134.85 93 SER F O 1
ATOM 10966 N N . VAL F 1 94 ? 107.414 154.075 173.976 1.00 133.91 94 VAL F N 1
ATOM 10967 C CA . VAL F 1 94 ? 108.822 153.700 174.021 1.00 133.91 94 VAL F CA 1
ATOM 10968 C C . VAL F 1 94 ? 109.131 152.669 172.946 1.00 133.91 94 VAL F C 1
ATOM 10969 O O . VAL F 1 94 ? 110.198 152.702 172.326 1.00 133.91 94 VAL F O 1
ATOM 10973 N N . LEU F 1 95 ? 108.187 151.768 172.673 1.00 132.60 95 LEU F N 1
ATOM 10974 C CA . LEU F 1 95 ? 108.371 150.808 171.593 1.00 132.60 95 LEU F CA 1
ATOM 10975 C C . LEU F 1 95 ? 108.306 151.488 170.233 1.00 132.60 95 LEU F C 1
ATOM 10976 O O . LEU F 1 95 ? 109.074 151.143 169.330 1.00 132.60 95 LEU F O 1
ATOM 10981 N N . ARG F 1 96 ? 107.397 152.453 170.066 1.00 130.76 96 ARG F N 1
ATOM 10982 C CA . ARG F 1 96 ? 107.340 153.192 168.812 1.00 130.76 96 ARG F CA 1
ATOM 10983 C C . ARG F 1 96 ? 108.566 154.061 168.612 1.00 130.76 96 ARG F C 1
ATOM 10984 O O . ARG F 1 96 ? 109.020 154.228 167.476 1.00 130.76 96 ARG F O 1
ATOM 10992 N N . TYR F 1 97 ? 109.118 154.615 169.692 1.00 130.46 97 TYR F N 1
ATOM 10993 C CA . TYR F 1 97 ? 110.300 155.451 169.553 1.00 130.46 97 TYR F CA 1
ATOM 10994 C C . TYR F 1 97 ? 111.514 154.612 169.203 1.00 130.46 97 TYR F C 1
ATOM 10995 O O . TYR F 1 97 ? 112.377 155.039 168.432 1.00 130.46 97 TYR F O 1
ATOM 11004 N N . MET F 1 98 ? 111.578 153.414 169.761 1.00 128.08 98 MET F N 1
ATOM 11005 C CA . MET F 1 98 ? 112.673 152.486 169.527 1.00 128.08 98 MET F CA 1
ATOM 11006 C C . MET F 1 98 ? 112.702 152.008 168.084 1.00 128.08 98 MET F C 1
ATOM 11007 O O . MET F 1 98 ? 113.766 151.949 167.461 1.00 128.08 98 MET F O 1
ATOM 11012 N N . LEU F 1 99 ? 111.532 151.655 167.552 1.00 118.88 99 LEU F N 1
ATOM 11013 C CA . LEU F 1 99 ? 111.405 151.259 166.158 1.00 118.88 99 LEU F CA 1
ATOM 11014 C C . LEU F 1 99 ? 111.758 152.401 165.219 1.00 118.88 99 LEU F C 1
ATOM 11015 O O . LEU F 1 99 ? 112.391 152.183 164.182 1.00 118.88 99 LEU F O 1
ATOM 11020 N N . CYS F 1 100 ? 111.373 153.624 165.575 1.00 115.65 100 CYS F N 1
ATOM 11021 C CA . CYS F 1 100 ? 111.702 154.778 164.755 1.00 115.65 100 CYS F CA 1
ATOM 11022 C C . CYS F 1 100 ? 113.194 155.079 164.781 1.00 115.65 100 CYS F C 1
ATOM 11023 O O . CYS F 1 100 ? 113.742 155.550 163.786 1.00 115.65 100 CYS F O 1
ATOM 11026 N N . SER F 1 101 ? 113.866 154.786 165.892 1.00 112.02 101 SER F N 1
ATOM 11027 C CA . SER F 1 101 ? 115.308 154.985 165.982 1.00 112.02 101 SER F CA 1
ATOM 11028 C C . SER F 1 101 ? 116.071 154.013 165.094 1.00 112.02 101 SER F C 1
ATOM 11029 O O . SER F 1 101 ? 117.035 154.400 164.426 1.00 112.02 101 SER F O 1
ATOM 11032 N N . ILE F 1 102 ? 115.659 152.747 165.086 1.00 108.12 102 ILE F N 1
ATOM 11033 C CA . ILE F 1 102 ? 116.307 151.741 164.254 1.00 108.12 102 ILE F CA 1
ATOM 11034 C C . ILE F 1 102 ? 116.054 152.021 162.778 1.00 108.12 102 ILE F C 1
ATOM 11035 O O . ILE F 1 102 ? 116.950 151.873 161.943 1.00 108.12 102 ILE F O 1
ATOM 11040 N N . THR F 1 103 ? 114.842 152.464 162.445 1.00 103.61 103 THR F N 1
ATOM 11041 C CA . THR F 1 103 ? 114.472 152.726 161.063 1.00 103.61 103 THR F CA 1
ATOM 11042 C C . THR F 1 103 ? 115.251 153.898 160.487 1.00 103.61 103 THR F C 1
ATOM 11043 O O . THR F 1 103 ? 115.709 153.838 159.343 1.00 103.61 103 THR F O 1
ATOM 11047 N N . GLN F 1 104 ? 115.445 154.953 161.276 1.00 106.37 104 GLN F N 1
ATOM 11048 C CA . GLN F 1 104 ? 116.140 156.135 160.785 1.00 106.37 104 GLN F CA 1
ATOM 11049 C C . GLN F 1 104 ? 117.624 155.890 160.568 1.00 106.37 104 GLN F C 1
ATOM 11050 O O . GLN F 1 104 ? 118.207 156.459 159.645 1.00 106.37 104 GLN F O 1
ATOM 11056 N N . ARG F 1 105 ? 118.252 155.052 161.382 1.00 105.07 105 ARG F N 1
ATOM 11057 C CA . ARG F 1 105 ? 119.643 154.729 161.113 1.00 105.07 105 ARG F CA 1
ATOM 11058 C C . ARG F 1 105 ? 119.797 153.715 159.991 1.00 105.07 105 ARG F C 1
ATOM 11059 O O . ARG F 1 105 ? 120.872 153.618 159.399 1.00 105.07 105 ARG F O 1
ATOM 11067 N N . SER F 1 106 ? 118.751 152.964 159.682 1.00 95.39 106 SER F N 1
ATOM 11068 C CA . SER F 1 106 ? 118.812 151.984 158.618 1.00 95.39 106 SER F CA 1
ATOM 11069 C C . SER F 1 106 ? 118.568 152.586 157.252 1.00 95.39 106 SER F C 1
ATOM 11070 O O . SER F 1 106 ? 118.638 151.858 156.265 1.00 95.39 106 SER F O 1
ATOM 11073 N N . LEU F 1 107 ? 118.286 153.881 157.174 1.00 91.84 107 LEU F N 1
ATOM 11074 C CA . LEU F 1 107 ? 118.036 154.564 155.918 1.00 91.84 107 LEU F CA 1
ATOM 11075 C C . LEU F 1 107 ? 119.239 155.330 155.399 1.00 91.84 107 LEU F C 1
ATOM 11076 O O . LEU F 1 107 ? 119.127 155.987 154.372 1.00 91.84 107 LEU F O 1
ATOM 11081 N N . ILE F 1 108 ? 120.380 155.248 156.066 1.00 88.88 108 ILE F N 1
ATOM 11082 C CA . ILE F 1 108 ? 121.553 155.999 155.642 1.00 88.88 108 ILE F CA 1
ATOM 11083 C C . ILE F 1 108 ? 122.214 155.347 154.440 1.00 88.88 108 ILE F C 1
ATOM 11084 O O . ILE F 1 108 ? 122.471 156.005 153.433 1.00 88.88 108 ILE F O 1
ATOM 11089 N N . ALA F 1 109 ? 122.511 154.066 154.528 1.00 83.79 109 ALA F N 1
ATOM 11090 C CA . ALA F 1 109 ? 123.057 153.294 153.420 1.00 83.79 109 ALA F CA 1
ATOM 11091 C C . ALA F 1 109 ? 122.138 153.185 152.196 1.00 83.79 109 ALA F C 1
ATOM 11092 O O . ALA F 1 109 ? 122.665 153.171 151.082 1.00 83.79 109 ALA F O 1
ATOM 11094 N N . PRO F 1 110 ? 120.797 153.089 152.317 1.00 80.69 110 PRO F N 1
ATOM 11095 C CA . PRO F 1 110 ? 119.971 153.284 151.120 1.00 80.69 110 PRO F CA 1
ATOM 11096 C C . PRO F 1 110 ? 120.088 154.653 150.494 1.00 80.69 110 PRO F C 1
ATOM 11097 O O . PRO F 1 110 ? 120.069 154.763 149.267 1.00 80.69 110 PRO F O 1
ATOM 11101 N N . ALA F 1 111 ? 120.198 155.704 151.300 1.00 81.44 111 ALA F N 1
ATOM 11102 C CA . ALA F 1 111 ? 120.305 157.049 150.760 1.00 81.44 111 ALA F CA 1
ATOM 11103 C C . ALA F 1 111 ? 121.657 157.288 150.110 1.00 81.44 111 ALA F C 1
ATOM 11104 O O . ALA F 1 111 ? 121.741 158.017 149.123 1.00 81.44 111 ALA F O 1
ATOM 11106 N N . VAL F 1 112 ? 122.712 156.673 150.638 1.00 80.85 112 VAL F N 1
ATOM 11107 C CA . VAL F 1 112 ? 124.026 156.761 150.019 1.00 80.85 112 VAL F CA 1
ATOM 11108 C C . VAL F 1 112 ? 124.037 156.053 148.673 1.00 80.85 112 VAL F C 1
ATOM 11109 O O . VAL F 1 112 ? 124.621 156.558 147.713 1.00 80.85 112 VAL F O 1
ATOM 11113 N N . TRP F 1 113 ? 123.356 154.906 148.565 1.00 71.88 113 TRP F N 1
ATOM 11114 C CA . TRP F 1 113 ? 123.283 154.190 147.297 1.00 71.88 113 TRP F CA 1
ATOM 11115 C C . TRP F 1 113 ? 122.556 154.995 146.233 1.00 71.88 113 TRP F C 1
ATOM 11116 O O . TRP F 1 113 ? 123.029 155.076 145.102 1.00 71.88 113 TRP F O 1
ATOM 11127 N N . VAL F 1 114 ? 121.394 155.560 146.567 1.00 74.56 114 VAL F N 1
ATOM 11128 C CA . VAL F 1 114 ? 120.603 156.316 145.602 1.00 74.56 114 VAL F CA 1
ATOM 11129 C C . VAL F 1 114 ? 121.359 157.544 145.131 1.00 74.56 114 VAL F C 1
ATOM 11130 O O . VAL F 1 114 ? 121.326 157.885 143.949 1.00 74.56 114 VAL F O 1
ATOM 11134 N N . SER F 1 115 ? 122.131 158.161 146.013 1.00 76.72 115 SER F N 1
ATOM 11135 C CA . SER F 1 115 ? 122.859 159.359 145.643 1.00 76.72 115 SER F CA 1
ATOM 11136 C C . SER F 1 115 ? 124.060 159.062 144.754 1.00 76.72 115 SER F C 1
ATOM 11137 O O . SER F 1 115 ? 124.271 159.772 143.775 1.00 76.72 115 SER F O 1
ATOM 11140 N N . VAL F 1 116 ? 124.850 158.023 145.052 1.00 75.05 116 VAL F N 1
ATOM 11141 C CA . VAL F 1 116 ? 125.960 157.685 144.159 1.00 75.05 116 VAL F CA 1
ATOM 11142 C C . VAL F 1 116 ? 125.453 157.163 142.829 1.00 75.05 116 VAL F C 1
ATOM 11143 O O . VAL F 1 116 ? 126.120 157.320 141.813 1.00 75.05 116 VAL F O 1
ATOM 11147 N N . THR F 1 117 ? 124.275 156.560 142.802 1.00 71.90 117 THR F N 1
ATOM 11148 C CA . THR F 1 117 ? 123.739 156.034 141.561 1.00 71.90 117 THR F CA 1
ATOM 11149 C C . THR F 1 117 ? 123.236 157.152 140.664 1.00 71.90 117 THR F C 1
ATOM 11150 O O . THR F 1 117 ? 123.421 157.111 139.447 1.00 71.90 117 THR F O 1
ATOM 11154 N N . LEU F 1 118 ? 122.630 158.175 141.249 1.00 70.45 118 LEU F N 1
ATOM 11155 C CA . LEU F 1 118 ? 122.167 159.306 140.465 1.00 70.45 118 LEU F CA 1
ATOM 11156 C C . LEU F 1 118 ? 123.297 160.239 140.062 1.00 70.45 118 LEU F C 1
ATOM 11157 O O . LEU F 1 118 ? 123.228 160.847 138.998 1.00 70.45 118 LEU F O 1
ATOM 11162 N N . MET F 1 119 ? 124.343 160.367 140.875 1.00 75.87 119 MET F N 1
ATOM 11163 C CA . MET F 1 119 ? 125.468 161.194 140.468 1.00 75.87 119 MET F CA 1
ATOM 11164 C C . MET F 1 119 ? 126.318 160.522 139.414 1.00 75.87 119 MET F C 1
ATOM 11165 O O . MET F 1 119 ? 126.979 161.206 138.637 1.00 75.87 119 MET F O 1
ATOM 11170 N N . ASP F 1 120 ? 126.346 159.199 139.387 1.00 78.66 120 ASP F N 1
ATOM 11171 C CA . ASP F 1 120 ? 127.096 158.503 138.361 1.00 78.66 120 ASP F CA 1
ATOM 11172 C C . ASP F 1 120 ? 126.371 158.543 137.025 1.00 78.66 120 ASP F C 1
ATOM 11173 O O . ASP F 1 120 ? 127.008 158.652 135.980 1.00 78.66 120 ASP F O 1
ATOM 11178 N N . GLY F 1 121 ? 125.055 158.433 137.029 1.00 73.17 121 GLY F N 1
ATOM 11179 C CA . GLY F 1 121 ? 124.287 158.623 135.826 1.00 73.17 121 GLY F CA 1
ATOM 11180 C C . GLY F 1 121 ? 124.019 157.396 134.986 1.00 73.17 121 GLY F C 1
ATOM 11181 O O . GLY F 1 121 ? 123.296 157.505 133.996 1.00 73.17 121 GLY F O 1
ATOM 11182 N N . LYS F 1 122 ? 124.549 156.232 135.353 1.00 75.17 122 LYS F N 1
ATOM 11183 C CA . LYS F 1 122 ? 124.411 155.043 134.519 1.00 75.17 122 LYS F CA 1
ATOM 11184 C C . LYS F 1 122 ? 123.036 154.402 134.595 1.00 75.17 122 LYS F C 1
ATOM 11185 O O . LYS F 1 122 ? 122.605 153.798 133.620 1.00 75.17 122 LYS F O 1
ATOM 11191 N N . SER F 1 123 ? 122.353 154.488 135.735 1.00 72.66 123 SER F N 1
ATOM 11192 C CA . SER F 1 123 ? 121.005 153.946 135.836 1.00 72.66 123 SER F CA 1
ATOM 11193 C C . SER F 1 123 ? 120.010 154.724 135.001 1.00 72.66 123 SER F C 1
ATOM 11194 O O . SER F 1 123 ? 119.076 154.139 134.458 1.00 72.66 123 SER F O 1
ATOM 11197 N N . PHE F 1 124 ? 120.167 156.041 134.905 1.00 71.99 124 PHE F N 1
ATOM 11198 C CA . PHE F 1 124 ? 119.295 156.789 134.017 1.00 71.99 124 PHE F CA 1
ATOM 11199 C C . PHE F 1 124 ? 119.676 156.584 132.573 1.00 71.99 124 PHE F C 1
ATOM 11200 O O . PHE F 1 124 ? 118.809 156.643 131.704 1.00 71.99 124 PHE F O 1
ATOM 11208 N N . LEU F 1 125 ? 120.961 156.377 132.293 1.00 72.54 125 LEU F N 1
ATOM 11209 C CA . LEU F 1 125 ? 121.383 156.153 130.921 1.00 72.54 125 LEU F CA 1
ATOM 11210 C C . LEU F 1 125 ? 120.852 154.836 130.399 1.00 72.54 125 LEU F C 1
ATOM 11211 O O . LEU F 1 125 ? 120.425 154.748 129.249 1.00 72.54 125 LEU F O 1
ATOM 11216 N N . CYS F 1 126 ? 120.843 153.810 131.240 1.00 75.55 126 CYS F N 1
ATOM 11217 C CA . CYS F 1 126 ? 120.298 152.531 130.831 1.00 75.55 126 CYS F CA 1
ATOM 11218 C C . CYS F 1 126 ? 118.784 152.599 130.711 1.00 75.55 126 CYS F C 1
ATOM 11219 O O . CYS F 1 126 ? 118.229 152.206 129.690 1.00 75.55 126 CYS F O 1
ATOM 11222 N N . ALA F 1 127 ? 118.106 153.174 131.699 1.00 73.52 127 ALA F N 1
ATOM 11223 C CA . ALA F 1 127 ? 116.652 153.123 131.735 1.00 73.52 127 ALA F CA 1
ATOM 11224 C C . ALA F 1 127 ? 115.966 154.041 130.732 1.00 73.52 127 ALA F C 1
ATOM 11225 O O . ALA F 1 127 ? 114.841 153.750 130.324 1.00 73.52 127 ALA F O 1
ATOM 11227 N N . PHE F 1 128 ? 116.597 155.136 130.310 1.00 79.30 128 PHE F N 1
ATOM 11228 C CA . PHE F 1 128 ? 115.895 156.194 129.592 1.00 79.30 128 PHE F CA 1
ATOM 11229 C C . PHE F 1 128 ? 116.465 156.458 128.210 1.00 79.30 128 PHE F C 1
ATOM 11230 O O . PHE F 1 128 ? 116.119 157.460 127.597 1.00 79.30 128 PHE F O 1
ATOM 11238 N N . SER F 1 129 ? 117.334 155.599 127.702 1.00 83.36 129 SER F N 1
ATOM 11239 C CA . SER F 1 129 ? 117.915 155.859 126.396 1.00 83.36 129 SER F CA 1
ATOM 11240 C C . SER F 1 129 ? 116.977 155.521 125.251 1.00 83.36 129 SER F C 1
ATOM 11241 O O . SER F 1 129 ? 117.175 156.026 124.148 1.00 83.36 129 SER F O 1
ATOM 11244 N N . ILE F 1 130 ? 115.963 154.684 125.472 1.00 87.51 130 ILE F N 1
ATOM 11245 C CA . ILE F 1 130 ? 114.959 154.479 124.435 1.00 87.51 130 ILE F CA 1
ATOM 11246 C C . ILE F 1 130 ? 113.906 155.569 124.436 1.00 87.51 130 ILE F C 1
ATOM 11247 O O . ILE F 1 130 ? 113.075 155.614 123.527 1.00 87.51 130 ILE F O 1
ATOM 11252 N N . ASN F 1 131 ? 113.907 156.432 125.439 1.00 89.78 131 ASN F N 1
ATOM 11253 C CA . ASN F 1 131 ? 113.013 157.569 125.521 1.00 89.78 131 ASN F CA 1
ATOM 11254 C C . ASN F 1 131 ? 113.608 158.814 124.903 1.00 89.78 131 ASN F C 1
ATOM 11255 O O . ASN F 1 131 ? 113.002 159.879 124.989 1.00 89.78 131 ASN F O 1
ATOM 11260 N N . LEU F 1 132 ? 114.776 158.708 124.290 1.00 92.62 132 LEU F N 1
ATOM 11261 C CA . LEU F 1 132 ? 115.422 159.866 123.713 1.00 92.62 132 LEU F CA 1
ATOM 11262 C C . LEU F 1 132 ? 114.766 160.269 122.410 1.00 92.62 132 LEU F C 1
ATOM 11263 O O . LEU F 1 132 ? 114.035 159.505 121.781 1.00 92.62 132 LEU F O 1
ATOM 11268 N N . ASP F 1 133 ? 115.028 161.505 122.023 1.00 106.91 133 ASP F N 1
ATOM 11269 C CA . ASP F 1 133 ? 114.605 162.078 120.753 1.00 106.91 133 ASP F CA 1
ATOM 11270 C C . ASP F 1 133 ? 115.905 162.390 120.030 1.00 106.91 133 ASP F C 1
ATOM 11271 O O . ASP F 1 133 ? 116.517 163.430 120.276 1.00 106.91 133 ASP F O 1
ATOM 11276 N N . ILE F 1 134 ? 116.340 161.491 119.147 1.00 107.35 134 ILE F N 1
ATOM 11277 C CA . ILE F 1 134 ? 117.748 161.459 118.758 1.00 107.35 134 ILE F CA 1
ATOM 11278 C C . ILE F 1 134 ? 118.121 162.553 117.769 1.00 107.35 134 ILE F C 1
ATOM 11279 O O . ILE F 1 134 ? 119.309 162.742 117.477 1.00 107.35 134 ILE F O 1
ATOM 11284 N N . GLU F 1 135 ? 117.146 163.322 117.287 1.00 112.20 135 GLU F N 1
ATOM 11285 C CA . GLU F 1 135 ? 117.427 164.435 116.393 1.00 112.20 135 GLU F CA 1
ATOM 11286 C C . GLU F 1 135 ? 118.072 165.616 117.103 1.00 112.20 135 GLU F C 1
ATOM 11287 O O . GLU F 1 135 ? 118.534 166.543 116.433 1.00 112.20 135 GLU F O 1
ATOM 11293 N N . LYS F 1 136 ? 118.118 165.601 118.431 1.00 105.75 136 LYS F N 1
ATOM 11294 C CA . LYS F 1 136 ? 118.749 166.651 119.214 1.00 105.75 136 LYS F CA 1
ATOM 11295 C C . LYS F 1 136 ? 120.242 166.442 119.403 1.00 105.75 136 LYS F C 1
ATOM 11296 O O . LYS F 1 136 ? 120.877 167.250 120.084 1.00 105.75 136 LYS F O 1
ATOM 11302 N N . PHE F 1 137 ? 120.817 165.388 118.829 1.00 101.52 137 PHE F N 1
ATOM 11303 C CA . PHE F 1 137 ? 122.116 164.888 119.251 1.00 101.52 137 PHE F CA 1
ATOM 11304 C C . PHE F 1 137 ? 123.109 164.685 118.120 1.00 101.52 137 PHE F C 1
ATOM 11305 O O . PHE F 1 137 ? 124.311 164.626 118.392 1.00 101.52 137 PHE F O 1
ATOM 11313 N N . GLY F 1 138 ? 122.657 164.577 116.874 1.00 113.20 138 GLY F N 1
ATOM 11314 C CA . GLY F 1 138 ? 123.571 164.331 115.776 1.00 113.20 138 GLY F CA 1
ATOM 11315 C C . GLY F 1 138 ? 122.943 164.417 114.404 1.00 113.20 138 GLY F C 1
ATOM 11316 O O . GLY F 1 138 ? 122.197 165.361 114.122 1.00 113.20 138 GLY F O 1
ATOM 11317 N N . ASN F 1 139 ? 123.270 163.457 113.535 1.00 122.35 139 ASN F N 1
ATOM 11318 C CA . ASN F 1 139 ? 122.608 163.349 112.241 1.00 122.35 139 ASN F CA 1
ATOM 11319 C C . ASN F 1 139 ? 121.123 163.070 112.424 1.00 122.35 139 ASN F C 1
ATOM 11320 O O . ASN F 1 139 ? 120.702 162.399 113.370 1.00 122.35 139 ASN F O 1
ATOM 11325 N N . ALA F 1 140 ? 120.320 163.625 111.523 1.00 125.46 140 ALA F N 1
ATOM 11326 C CA . ALA F 1 140 ? 118.918 163.251 111.452 1.00 125.46 140 ALA F CA 1
ATOM 11327 C C . ALA F 1 140 ? 118.705 162.002 110.617 1.00 125.46 140 ALA F C 1
ATOM 11328 O O . ALA F 1 140 ? 117.655 161.362 110.733 1.00 125.46 140 ALA F O 1
ATOM 11330 N N . SER F 1 141 ? 119.693 161.632 109.803 1.00 125.92 141 SER F N 1
ATOM 11331 C CA . SER F 1 141 ? 119.614 160.490 108.906 1.00 125.92 141 SER F CA 1
ATOM 11332 C C . SER F 1 141 ? 119.927 159.174 109.592 1.00 125.92 141 SER F C 1
ATOM 11333 O O . SER F 1 141 ? 120.097 158.164 108.901 1.00 125.92 141 SER F O 1
ATOM 11336 N N . LEU F 1 142 ? 120.032 159.158 110.920 1.00 122.03 142 LEU F N 1
ATOM 11337 C CA . LEU F 1 142 ? 120.255 157.901 111.619 1.00 122.03 142 LEU F CA 1
ATOM 11338 C C . LEU F 1 142 ? 118.996 157.051 111.643 1.00 122.03 142 LEU F C 1
ATOM 11339 O O . LEU F 1 142 ? 118.989 155.938 111.111 1.00 122.03 142 LEU F O 1
ATOM 11344 N N . VAL F 1 143 ? 117.917 157.570 112.220 1.00 123.33 143 VAL F N 1
ATOM 11345 C CA . VAL F 1 143 ? 116.717 156.785 112.467 1.00 123.33 143 VAL F CA 1
ATOM 11346 C C . VAL F 1 143 ? 115.696 156.895 111.352 1.00 123.33 143 VAL F C 1
ATOM 11347 O O . VAL F 1 143 ? 114.531 156.528 111.563 1.00 123.33 143 VAL F O 1
ATOM 11351 N N . ILE F 1 144 ? 116.078 157.390 110.180 1.00 126.02 144 ILE F N 1
ATOM 11352 C CA . ILE F 1 144 ? 115.246 157.222 108.996 1.00 126.02 144 ILE F CA 1
ATOM 11353 C C . ILE F 1 144 ? 115.680 155.927 108.334 1.00 126.02 144 ILE F C 1
ATOM 11354 O O . ILE F 1 144 ? 116.815 155.470 108.508 1.00 126.02 144 ILE F O 1
ATOM 11359 N N . GLY F 1 145 ? 114.765 155.304 107.599 1.00 124.58 145 GLY F N 1
ATOM 11360 C CA . GLY F 1 145 ? 115.027 153.994 107.049 1.00 124.58 145 GLY F CA 1
ATOM 11361 C C . GLY F 1 145 ? 114.920 152.854 108.039 1.00 124.58 145 GLY F C 1
ATOM 11362 O O . GLY F 1 145 ? 115.136 151.698 107.652 1.00 124.58 145 GLY F O 1
ATOM 11363 N N . MET F 1 146 ? 114.607 153.140 109.300 1.00 119.15 146 MET F N 1
ATOM 11364 C CA . MET F 1 146 ? 114.404 152.132 110.325 1.00 119.15 146 MET F CA 1
ATOM 11365 C C . MET F 1 146 ? 112.925 151.994 110.643 1.00 119.15 146 MET F C 1
ATOM 11366 O O . MET F 1 146 ? 112.128 152.912 110.443 1.00 119.15 146 MET F O 1
ATOM 11371 N N . THR F 1 147 ? 112.574 150.828 111.163 1.00 116.16 147 THR F N 1
ATOM 11372 C CA . THR F 1 147 ? 111.255 150.580 111.707 1.00 116.16 147 THR F CA 1
ATOM 11373 C C . THR F 1 147 ? 111.187 151.214 113.101 1.00 116.16 147 THR F C 1
ATOM 11374 O O . THR F 1 147 ? 112.197 151.658 113.646 1.00 116.16 147 THR F O 1
ATOM 11378 N N . GLU F 1 148 ? 109.980 151.309 113.664 1.00 115.39 148 GLU F N 1
ATOM 11379 C CA . GLU F 1 148 ? 109.853 151.693 115.066 1.00 115.39 148 GLU F CA 1
ATOM 11380 C C . GLU F 1 148 ? 110.526 150.679 115.984 1.00 115.39 148 GLU F C 1
ATOM 11381 O O . GLU F 1 148 ? 111.144 151.059 116.984 1.00 115.39 148 GLU F O 1
ATOM 11387 N N . THR F 1 149 ? 110.446 149.395 115.636 1.00 112.69 149 THR F N 1
ATOM 11388 C CA . THR F 1 149 ? 111.132 148.347 116.385 1.00 112.69 149 THR F CA 1
ATOM 11389 C C . THR F 1 149 ? 112.644 148.484 116.275 1.00 112.69 149 THR F C 1
ATOM 11390 O O . THR F 1 149 ? 113.366 148.319 117.266 1.00 112.69 149 THR F O 1
ATOM 11394 N N . GLU F 1 150 ? 113.139 148.807 115.085 1.00 112.84 150 GLU F N 1
ATOM 11395 C CA . GLU F 1 150 ? 114.576 148.825 114.872 1.00 112.84 150 GLU F CA 1
ATOM 11396 C C . GLU F 1 150 ? 115.227 150.051 115.492 1.00 112.84 150 GLU F C 1
ATOM 11397 O O . GLU F 1 150 ? 116.372 149.974 115.945 1.00 112.84 150 GLU F O 1
ATOM 11403 N N . LYS F 1 151 ? 114.524 151.177 115.555 1.00 107.40 151 LYS F N 1
ATOM 11404 C CA . LYS F 1 151 ? 115.104 152.327 116.230 1.00 107.40 151 LYS F CA 1
ATOM 11405 C C . LYS F 1 151 ? 115.039 152.203 117.744 1.00 107.40 151 LYS F C 1
ATOM 11406 O O . LYS F 1 151 ? 115.842 152.833 118.429 1.00 107.40 151 LYS F O 1
ATOM 11412 N N . LEU F 1 152 ? 114.121 151.399 118.280 1.00 99.81 152 LEU F N 1
ATOM 11413 C CA . LEU F 1 152 ? 114.181 151.081 119.698 1.00 99.81 152 LEU F CA 1
ATOM 11414 C C . LEU F 1 152 ? 115.391 150.223 120.022 1.00 99.81 152 LEU F C 1
ATOM 11415 O O . LEU F 1 152 ? 115.980 150.365 121.094 1.00 99.81 152 LEU F O 1
ATOM 11420 N N . LYS F 1 153 ? 115.771 149.322 119.118 1.00 99.72 153 LYS F N 1
ATOM 11421 C CA . LYS F 1 153 ? 117.002 148.569 119.315 1.00 99.72 153 LYS F CA 1
ATOM 11422 C C . LYS F 1 153 ? 118.224 149.446 119.135 1.00 99.72 153 LYS F C 1
ATOM 11423 O O . LYS F 1 153 ? 119.261 149.193 119.754 1.00 99.72 153 LYS F O 1
ATOM 11429 N N . PHE F 1 154 ? 118.124 150.464 118.284 1.00 96.49 154 PHE F N 1
ATOM 11430 C CA . PHE F 1 154 ? 119.235 151.375 118.050 1.00 96.49 154 PHE F CA 1
ATOM 11431 C C . PHE F 1 154 ? 119.483 152.265 119.262 1.00 96.49 154 PHE F C 1
ATOM 11432 O O . PHE F 1 154 ? 120.628 152.454 119.679 1.00 96.49 154 PHE F O 1
ATOM 11440 N N . LEU F 1 155 ? 118.420 152.821 119.835 1.00 91.32 155 LEU F N 1
ATOM 11441 C CA . LEU F 1 155 ? 118.535 153.688 120.995 1.00 91.32 155 LEU F CA 1
ATOM 11442 C C . LEU F 1 155 ? 118.871 152.931 122.260 1.00 91.32 155 LEU F C 1
ATOM 11443 O O . LEU F 1 155 ? 119.418 153.522 123.188 1.00 91.32 155 LEU F O 1
ATOM 11448 N N . ALA F 1 156 ? 118.558 151.642 122.319 1.00 86.52 156 ALA F N 1
ATOM 11449 C CA . ALA F 1 156 ? 118.862 150.857 123.500 1.00 86.52 156 ALA F CA 1
ATOM 11450 C C . ALA F 1 156 ? 120.343 150.574 123.647 1.00 86.52 156 ALA F C 1
ATOM 11451 O O . ALA F 1 156 ? 120.777 150.230 124.741 1.00 86.52 156 ALA F O 1
ATOM 11453 N N . ARG F 1 157 ? 121.127 150.722 122.589 1.00 88.51 157 ARG F N 1
ATOM 11454 C CA . ARG F 1 157 ? 122.543 150.412 122.635 1.00 88.51 157 ARG F CA 1
ATOM 11455 C C . ARG F 1 157 ? 123.404 151.618 122.971 1.00 88.51 157 ARG F C 1
ATOM 11456 O O . ARG F 1 157 ? 124.621 151.475 123.056 1.00 88.51 157 ARG F O 1
ATOM 11464 N N . ILE F 1 158 ? 122.774 152.786 123.161 1.00 84.73 158 ILE F N 1
ATOM 11465 C CA . ILE F 1 158 ? 123.505 153.982 123.620 1.00 84.73 158 ILE F CA 1
ATOM 11466 C C . ILE F 1 158 ? 124.291 153.808 124.915 1.00 84.73 158 ILE F C 1
ATOM 11467 O O . ILE F 1 158 ? 125.431 154.294 124.974 1.00 84.73 158 ILE F O 1
ATOM 11472 N N . PRO F 1 159 ? 123.815 153.108 125.964 1.00 80.96 159 PRO F N 1
ATOM 11473 C CA . PRO F 1 159 ? 124.678 152.928 127.142 1.00 80.96 159 PRO F CA 1
ATOM 11474 C C . PRO F 1 159 ? 125.911 152.063 126.929 1.00 80.96 159 PRO F C 1
ATOM 11475 O O . PRO F 1 159 ? 126.737 151.978 127.839 1.00 80.96 159 PRO F O 1
ATOM 11479 N N . CYS F 1 160 ? 126.067 151.430 125.782 1.00 89.17 160 CYS F N 1
ATOM 11480 C CA . CYS F 1 160 ? 127.142 150.491 125.506 1.00 89.17 160 CYS F CA 1
ATOM 11481 C C . CYS F 1 160 ? 128.061 151.114 124.462 1.00 89.17 160 CYS F C 1
ATOM 11482 O O . CYS F 1 160 ? 127.633 151.362 123.334 1.00 89.17 160 CYS F O 1
ATOM 11485 N N . LYS F 1 161 ? 129.313 151.381 124.841 1.00 93.19 161 LYS F N 1
ATOM 11486 C CA . LYS F 1 161 ? 130.258 152.012 123.921 1.00 93.19 161 LYS F CA 1
ATOM 11487 C C . LYS F 1 161 ? 130.617 151.090 122.770 1.00 93.19 161 LYS F C 1
ATOM 11488 O O . LYS F 1 161 ? 130.734 151.532 121.624 1.00 93.19 161 LYS F O 1
ATOM 11494 N N . ASP F 1 162 ? 130.813 149.817 123.062 1.00 95.89 162 ASP F N 1
ATOM 11495 C CA . ASP F 1 162 ? 131.229 148.826 122.090 1.00 95.89 162 ASP F CA 1
ATOM 11496 C C . ASP F 1 162 ? 130.068 148.178 121.354 1.00 95.89 162 ASP F C 1
ATOM 11497 O O . ASP F 1 162 ? 130.272 147.182 120.662 1.00 95.89 162 ASP F O 1
ATOM 11502 N N . LEU F 1 163 ? 128.867 148.728 121.468 1.00 90.92 163 LEU F N 1
ATOM 11503 C CA . LEU F 1 163 ? 127.739 148.295 120.667 1.00 90.92 163 LEU F CA 1
ATOM 11504 C C . LEU F 1 163 ? 127.091 149.445 119.923 1.00 90.92 163 LEU F C 1
ATOM 11505 O O . LEU F 1 163 ? 126.155 149.215 119.156 1.00 90.92 163 LEU F O 1
ATOM 11510 N N . PHE F 1 164 ? 127.540 150.671 120.146 1.00 92.41 164 PHE F N 1
ATOM 11511 C CA . PHE F 1 164 ? 126.993 151.848 119.495 1.00 92.41 164 PHE F CA 1
ATOM 11512 C C . PHE F 1 164 ? 128.147 152.490 118.750 1.00 92.41 164 PHE F C 1
ATOM 11513 O O . PHE F 1 164 ? 129.202 152.736 119.340 1.00 92.41 164 PHE F O 1
ATOM 11521 N N . GLU F 1 165 ? 127.959 152.752 117.461 1.00 101.27 165 GLU F N 1
ATOM 11522 C CA . GLU F 1 165 ? 129.098 153.085 116.620 1.00 101.27 165 GLU F CA 1
ATOM 11523 C C . GLU F 1 165 ? 129.314 154.586 116.465 1.00 101.27 165 GLU F C 1
ATOM 11524 O O . GLU F 1 165 ? 130.459 155.028 116.333 1.00 101.27 165 GLU F O 1
ATOM 11530 N N . ASP F 1 166 ? 128.254 155.386 116.500 1.00 99.48 166 ASP F N 1
ATOM 11531 C CA . ASP F 1 166 ? 128.365 156.827 116.300 1.00 99.48 166 ASP F CA 1
ATOM 11532 C C . ASP F 1 166 ? 128.737 157.446 117.634 1.00 99.48 166 ASP F C 1
ATOM 11533 O O . ASP F 1 166 ? 127.897 157.603 118.509 1.00 99.48 166 ASP F O 1
ATOM 11538 N N . ASN F 1 167 ? 130.007 157.799 117.790 1.00 96.46 167 ASN F N 1
ATOM 11539 C CA . ASN F 1 167 ? 130.496 158.227 119.091 1.00 96.46 167 ASN F CA 1
ATOM 11540 C C . ASN F 1 167 ? 130.016 159.624 119.429 1.00 96.46 167 ASN F C 1
ATOM 11541 O O . ASN F 1 167 ? 129.840 159.942 120.602 1.00 96.46 167 ASN F O 1
ATOM 11546 N N . GLU F 1 168 ? 129.769 160.453 118.422 1.00 97.46 168 GLU F N 1
ATOM 11547 C CA . GLU F 1 168 ? 129.322 161.816 118.672 1.00 97.46 168 GLU F CA 1
ATOM 11548 C C . GLU F 1 168 ? 127.898 161.844 119.204 1.00 97.46 168 GLU F C 1
ATOM 11549 O O . GLU F 1 168 ? 127.595 162.608 120.123 1.00 97.46 168 GLU F O 1
ATOM 11555 N N . VAL F 1 169 ? 127.019 161.018 118.649 1.00 93.42 169 VAL F N 1
ATOM 11556 C CA . VAL F 1 169 ? 125.648 160.944 119.134 1.00 93.42 169 VAL F CA 1
ATOM 11557 C C . VAL F 1 169 ? 125.602 160.279 120.500 1.00 93.42 169 VAL F C 1
ATOM 11558 O O . VAL F 1 169 ? 124.809 160.658 121.363 1.00 93.42 169 VAL F O 1
ATOM 11562 N N . ARG F 1 170 ? 126.483 159.315 120.735 1.00 88.29 170 ARG F N 1
ATOM 11563 C CA . ARG F 1 170 ? 126.517 158.643 122.021 1.00 88.29 170 ARG F CA 1
ATOM 11564 C C . ARG F 1 170 ? 127.020 159.568 123.115 1.00 88.29 170 ARG F C 1
ATOM 11565 O O . ARG F 1 170 ? 126.470 159.576 124.211 1.00 88.29 170 ARG F O 1
ATOM 11573 N N . VAL F 1 171 ? 128.056 160.356 122.836 1.00 85.82 171 VAL F N 1
ATOM 11574 C CA . VAL F 1 171 ? 128.608 161.272 123.829 1.00 85.82 171 VAL F CA 1
ATOM 11575 C C . VAL F 1 171 ? 127.621 162.390 124.149 1.00 85.82 171 VAL F C 1
ATOM 11576 O O . VAL F 1 171 ? 127.466 162.781 125.309 1.00 85.82 171 VAL F O 1
ATOM 11580 N N . ALA F 1 172 ? 126.893 162.872 123.145 1.00 84.84 172 ALA F N 1
ATOM 11581 C CA . ALA F 1 172 ? 125.923 163.931 123.382 1.00 84.84 172 ALA F CA 1
ATOM 11582 C C . ALA F 1 172 ? 124.718 163.432 124.165 1.00 84.84 172 ALA F C 1
ATOM 11583 O O . ALA F 1 172 ? 124.213 164.133 125.045 1.00 84.84 172 ALA F O 1
ATOM 11585 N N . ALA F 1 173 ? 124.247 162.224 123.872 1.00 83.21 173 ALA F N 1
ATOM 11586 C CA . ALA F 1 173 ? 123.111 161.670 124.598 1.00 83.21 173 ALA F CA 1
ATOM 11587 C C . ALA F 1 173 ? 123.485 161.244 126.006 1.00 83.21 173 ALA F C 1
ATOM 11588 O O . ALA F 1 173 ? 122.659 161.329 126.912 1.00 83.21 173 ALA F O 1
ATOM 11590 N N . THR F 1 174 ? 124.716 160.788 126.207 1.00 80.45 174 THR F N 1
ATOM 11591 C CA . THR F 1 174 ? 125.174 160.428 127.538 1.00 80.45 174 THR F CA 1
ATOM 11592 C C . THR F 1 174 ? 125.322 161.654 128.424 1.00 80.45 174 THR F C 1
ATOM 11593 O O . THR F 1 174 ? 124.973 161.608 129.603 1.00 80.45 174 THR F O 1
ATOM 11597 N N . ARG F 1 175 ? 125.819 162.762 127.875 1.00 79.13 175 ARG F N 1
ATOM 11598 C CA . ARG F 1 175 ? 125.965 163.982 128.659 1.00 79.13 175 ARG F CA 1
ATOM 11599 C C . ARG F 1 175 ? 124.635 164.600 129.025 1.00 79.13 175 ARG F C 1
ATOM 11600 O O . ARG F 1 175 ? 124.502 165.170 130.108 1.00 79.13 175 ARG F O 1
ATOM 11608 N N . TYR F 1 176 ? 123.655 164.502 128.137 1.00 78.86 176 TYR F N 1
ATOM 11609 C CA . TYR F 1 176 ? 122.327 165.016 128.419 1.00 78.86 176 TYR F CA 1
ATOM 11610 C C . TYR F 1 176 ? 121.642 164.240 129.531 1.00 78.86 176 TYR F C 1
ATOM 11611 O O . TYR F 1 176 ? 121.040 164.835 130.425 1.00 78.86 176 TYR F O 1
ATOM 11620 N N . ILE F 1 177 ? 121.732 162.916 129.509 1.00 75.82 177 ILE F N 1
ATOM 11621 C CA . ILE F 1 177 ? 121.052 162.124 130.523 1.00 75.82 177 ILE F CA 1
ATOM 11622 C C . ILE F 1 177 ? 121.799 162.164 131.850 1.00 75.82 177 ILE F C 1
ATOM 11623 O O . ILE F 1 177 ? 121.172 162.195 132.909 1.00 75.82 177 ILE F O 1
ATOM 11628 N N . LYS F 1 178 ? 123.125 162.222 131.829 1.00 74.83 178 LYS F N 1
ATOM 11629 C CA . LYS F 1 178 ? 123.875 162.307 133.071 1.00 74.83 178 LYS F CA 1
ATOM 11630 C C . LYS F 1 178 ? 123.680 163.652 133.759 1.00 74.83 178 LYS F C 1
ATOM 11631 O O . LYS F 1 178 ? 123.698 163.722 134.988 1.00 74.83 178 LYS F O 1
ATOM 11637 N N . CYS F 1 179 ? 123.442 164.709 132.987 1.00 76.30 179 CYS F N 1
ATOM 11638 C CA . CYS F 1 179 ? 123.061 165.998 133.547 1.00 76.30 179 CYS F CA 1
ATOM 11639 C C . CYS F 1 179 ? 121.732 165.932 134.290 1.00 76.30 179 CYS F C 1
ATOM 11640 O O . CYS F 1 179 ? 121.612 166.469 135.395 1.00 76.30 179 CYS F O 1
ATOM 11643 N N . ILE F 1 180 ? 120.723 165.296 133.696 1.00 71.05 180 ILE F N 1
ATOM 11644 C CA . ILE F 1 180 ? 119.419 165.168 134.338 1.00 71.05 180 ILE F CA 1
ATOM 11645 C C . ILE F 1 180 ? 119.506 164.265 135.562 1.00 71.05 180 ILE F C 1
ATOM 11646 O O . ILE F 1 180 ? 118.841 164.499 136.573 1.00 71.05 180 ILE F O 1
ATOM 11651 N N . SER F 1 181 ? 120.354 163.246 135.505 1.00 71.40 181 SER F N 1
ATOM 11652 C CA . SER F 1 181 ? 120.543 162.353 136.636 1.00 71.40 181 SER F CA 1
ATOM 11653 C C . SER F 1 181 ? 121.251 163.048 137.785 1.00 71.40 181 SER F C 1
ATOM 11654 O O . SER F 1 181 ? 120.933 162.805 138.948 1.00 71.40 181 SER F O 1
ATOM 11657 N N . GLN F 1 182 ? 122.219 163.906 137.481 1.00 72.83 182 GLN F N 1
ATOM 11658 C CA . GLN F 1 182 ? 122.885 164.679 138.517 1.00 72.83 182 GLN F CA 1
ATOM 11659 C C . GLN F 1 182 ? 121.976 165.745 139.095 1.00 72.83 182 GLN F C 1
ATOM 11660 O O . GLN F 1 182 ? 122.103 166.085 140.267 1.00 72.83 182 GLN F O 1
ATOM 11666 N N . ALA F 1 183 ? 121.050 166.266 138.301 1.00 73.29 183 ALA F N 1
ATOM 11667 C CA . ALA F 1 183 ? 120.061 167.191 138.825 1.00 73.29 183 ALA F CA 1
ATOM 11668 C C . ALA F 1 183 ? 119.105 166.496 139.778 1.00 73.29 183 ALA F C 1
ATOM 11669 O O . ALA F 1 183 ? 118.748 167.057 140.812 1.00 73.29 183 ALA F O 1
ATOM 11671 N N . CYS F 1 184 ? 118.680 165.276 139.449 1.00 77.19 184 CYS F N 1
ATOM 11672 C CA . CYS F 1 184 ? 117.858 164.499 140.368 1.00 77.19 184 CYS F CA 1
ATOM 11673 C C . CYS F 1 184 ? 118.641 164.065 141.591 1.00 77.19 184 CYS F C 1
ATOM 11674 O O . CYS F 1 184 ? 118.068 163.927 142.665 1.00 77.19 184 CYS F O 1
ATOM 11677 N N . GLY F 1 185 ? 119.941 163.847 141.452 1.00 75.30 185 GLY F N 1
ATOM 11678 C CA . GLY F 1 185 ? 120.753 163.501 142.597 1.00 75.30 185 GLY F CA 1
ATOM 11679 C C . GLY F 1 185 ? 120.943 164.643 143.561 1.00 75.30 185 GLY F C 1
ATOM 11680 O O . GLY F 1 185 ? 120.988 164.429 144.770 1.00 75.30 185 GLY F O 1
ATOM 11681 N N . TRP F 1 186 ? 121.076 165.864 143.049 1.00 74.64 186 TRP F N 1
ATOM 11682 C CA . TRP F 1 186 ? 121.164 167.019 143.929 1.00 74.64 186 TRP F CA 1
ATOM 11683 C C . TRP F 1 186 ? 119.828 167.377 144.544 1.00 74.64 186 TRP F C 1
ATOM 11684 O O . TRP F 1 186 ? 119.796 167.823 145.688 1.00 74.64 186 TRP F O 1
ATOM 11695 N N . MET F 1 187 ? 118.723 167.178 143.828 1.00 81.23 187 MET F N 1
ATOM 11696 C CA . MET F 1 187 ? 117.426 167.404 144.444 1.00 81.23 187 MET F CA 1
ATOM 11697 C C . MET F 1 187 ? 117.096 166.333 145.465 1.00 81.23 187 MET F C 1
ATOM 11698 O O . MET F 1 187 ? 116.419 166.618 146.450 1.00 81.23 187 MET F O 1
ATOM 11703 N N . PHE F 1 188 ? 117.556 165.103 145.245 1.00 80.53 188 PHE F N 1
ATOM 11704 C CA . PHE F 1 188 ? 117.374 164.056 146.238 1.00 80.53 188 PHE F CA 1
ATOM 11705 C C . PHE F 1 188 ? 118.178 164.345 147.494 1.00 80.53 188 PHE F C 1
ATOM 11706 O O . PHE F 1 188 ? 117.662 164.180 148.597 1.00 80.53 188 PHE F O 1
ATOM 11714 N N . LEU F 1 189 ? 119.440 164.759 147.349 1.00 80.45 189 LEU F N 1
ATOM 11715 C CA . LEU F 1 189 ? 120.262 165.092 148.510 1.00 80.45 189 LEU F CA 1
ATOM 11716 C C . LEU F 1 189 ? 119.687 166.253 149.291 1.00 80.45 189 LEU F C 1
ATOM 11717 O O . LEU F 1 189 ? 119.747 166.275 150.518 1.00 80.45 189 LEU F O 1
ATOM 11722 N N . LEU F 1 190 ? 119.108 167.209 148.594 1.00 83.60 190 LEU F N 1
ATOM 11723 C CA . LEU F 1 190 ? 118.611 168.413 149.219 1.00 83.60 190 LEU F CA 1
ATOM 11724 C C . LEU F 1 190 ? 117.304 168.157 149.948 1.00 83.60 190 LEU F C 1
ATOM 11725 O O . LEU F 1 190 ? 117.091 168.708 151.028 1.00 83.60 190 LEU F O 1
ATOM 11730 N N . MET F 1 191 ? 116.447 167.290 149.407 1.00 89.80 191 MET F N 1
ATOM 11731 C CA . MET F 1 191 ? 115.214 166.932 150.098 1.00 89.80 191 MET F CA 1
ATOM 11732 C C . MET F 1 191 ? 115.471 166.028 151.290 1.00 89.80 191 MET F C 1
ATOM 11733 O O . MET F 1 191 ? 114.772 166.121 152.299 1.00 89.80 191 MET F O 1
ATOM 11738 N N . MET F 1 192 ? 116.440 165.129 151.193 1.00 91.72 192 MET F N 1
ATOM 11739 C CA . MET F 1 192 ? 116.683 164.242 152.316 1.00 91.72 192 MET F CA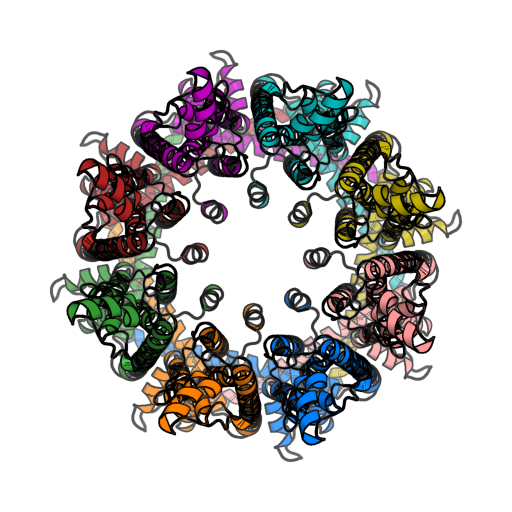 1
ATOM 11740 C C . MET F 1 192 ? 117.440 164.938 153.430 1.00 91.72 192 MET F C 1
ATOM 11741 O O . MET F 1 192 ? 117.299 164.559 154.590 1.00 91.72 192 MET F O 1
ATOM 11746 N N . THR F 1 193 ? 118.233 165.953 153.111 1.00 90.34 193 THR F N 1
ATOM 11747 C CA . THR F 1 193 ? 118.912 166.704 154.153 1.00 90.34 193 THR F CA 1
ATOM 11748 C C . THR F 1 193 ? 117.972 167.701 154.809 1.00 90.34 193 THR F C 1
ATOM 11749 O O . THR F 1 193 ? 118.092 167.969 156.005 1.00 90.34 193 THR F O 1
ATOM 11753 N N . PHE F 1 194 ? 117.017 168.236 154.059 1.00 93.88 194 PHE F N 1
ATOM 11754 C CA . PHE F 1 194 ? 116.035 169.116 154.664 1.00 93.88 194 PHE F CA 1
ATOM 11755 C C . PHE F 1 194 ? 115.024 168.338 155.492 1.00 93.88 194 PHE F C 1
ATOM 11756 O O . PHE F 1 194 ? 114.507 168.857 156.485 1.00 93.88 194 PHE F O 1
ATOM 11764 N N . THR F 1 195 ? 114.747 167.092 155.115 1.00 94.64 195 THR F N 1
ATOM 11765 C CA . THR F 1 195 ? 113.986 166.197 155.976 1.00 94.64 195 THR F CA 1
ATOM 11766 C C . THR F 1 195 ? 114.752 165.878 157.250 1.00 94.64 195 THR F C 1
ATOM 11767 O O . THR F 1 195 ? 114.170 165.846 158.335 1.00 94.64 195 THR F O 1
ATOM 11771 N N . ALA F 1 196 ? 116.060 165.655 157.139 1.00 95.74 196 ALA F N 1
ATOM 11772 C CA . ALA F 1 196 ? 116.894 165.423 158.311 1.00 95.74 196 ALA F CA 1
ATOM 11773 C C . ALA F 1 196 ? 116.964 166.643 159.210 1.00 95.74 196 ALA F C 1
ATOM 11774 O O . ALA F 1 196 ? 117.118 166.506 160.425 1.00 95.74 196 ALA F O 1
ATOM 11776 N N . PHE F 1 197 ? 116.854 167.835 158.635 1.00 99.03 197 PHE F N 1
ATOM 11777 C CA . PHE F 1 197 ? 116.866 169.045 159.438 1.00 99.03 197 PHE F CA 1
ATOM 11778 C C . PHE F 1 197 ? 115.576 169.198 160.230 1.00 99.03 197 PHE F C 1
ATOM 11779 O O . PHE F 1 197 ? 115.610 169.547 161.411 1.00 99.03 197 PHE F O 1
ATOM 11787 N N . LEU F 1 198 ? 114.432 168.932 159.601 1.00 102.97 198 LEU F N 1
ATOM 11788 C CA . LEU F 1 198 ? 113.155 169.058 160.290 1.00 102.97 198 LEU F CA 1
ATOM 11789 C C . LEU F 1 198 ? 112.962 167.973 161.332 1.00 102.97 198 LEU F C 1
ATOM 11790 O O . LEU F 1 198 ? 112.291 168.201 162.338 1.00 102.97 198 LEU F O 1
ATOM 11795 N N . ILE F 1 199 ? 113.527 166.792 161.112 1.00 105.89 199 ILE F N 1
ATOM 11796 C CA . ILE F 1 199 ? 113.424 165.741 162.113 1.00 105.89 199 ILE F CA 1
ATOM 11797 C C . ILE F 1 199 ? 114.316 166.049 163.308 1.00 105.89 199 ILE F C 1
ATOM 11798 O O . ILE F 1 199 ? 113.898 165.907 164.456 1.00 105.89 199 ILE F O 1
ATOM 11803 N N . ARG F 1 200 ? 115.530 166.528 163.070 1.00 106.83 200 ARG F N 1
ATOM 11804 C CA . ARG F 1 200 ? 116.417 166.850 164.177 1.00 106.83 200 ARG F CA 1
ATOM 11805 C C . ARG F 1 200 ? 116.155 168.210 164.802 1.00 106.83 200 ARG F C 1
ATOM 11806 O O . ARG F 1 200 ? 116.923 168.619 165.671 1.00 106.83 200 ARG F O 1
ATOM 11814 N N . ALA F 1 201 ? 115.117 168.925 164.394 1.00 113.91 201 ALA F N 1
ATOM 11815 C CA . ALA F 1 201 ? 114.755 170.169 165.052 1.00 113.91 201 ALA F CA 1
ATOM 11816 C C . ALA F 1 201 ? 113.378 170.136 165.687 1.00 113.91 201 ALA F C 1
ATOM 11817 O O . ALA F 1 201 ? 113.201 170.663 166.783 1.00 113.91 201 ALA F O 1
ATOM 11819 N N . ILE F 1 202 ? 112.398 169.521 165.036 1.00 119.19 202 ILE F N 1
ATOM 11820 C CA . ILE F 1 202 ? 111.029 169.532 165.536 1.00 119.19 202 ILE F CA 1
ATOM 11821 C C . ILE F 1 202 ? 110.745 168.336 166.437 1.00 119.19 202 ILE F C 1
ATOM 11822 O O . ILE F 1 202 ? 110.090 168.478 167.469 1.00 119.19 202 ILE F O 1
ATOM 11827 N N . ARG F 1 203 ? 111.239 167.155 166.097 1.00 124.09 203 ARG F N 1
ATOM 11828 C CA . ARG F 1 203 ? 110.935 165.954 166.876 1.00 124.09 203 ARG F CA 1
ATOM 11829 C C . ARG F 1 203 ? 111.548 165.922 168.283 1.00 124.09 203 ARG F C 1
ATOM 11830 O O . ARG F 1 203 ? 110.846 165.491 169.206 1.00 124.09 203 ARG F O 1
ATOM 11838 N N . PRO F 1 204 ? 112.787 166.378 168.548 1.00 126.61 204 PRO F N 1
ATOM 11839 C CA . PRO F 1 204 ? 113.207 166.489 169.958 1.00 126.61 204 PRO F CA 1
ATOM 11840 C C . PRO F 1 204 ? 112.498 167.585 170.748 1.00 126.61 204 PRO F C 1
ATOM 11841 O O . PRO F 1 204 ? 112.707 167.672 171.965 1.00 126.61 204 PRO F O 1
ATOM 11845 N N . CYS F 1 205 ? 111.686 168.424 170.108 1.00 132.41 205 CYS F N 1
ATOM 11846 C CA . CYS F 1 205 ? 110.747 169.281 170.813 1.00 132.41 205 CYS F CA 1
ATOM 11847 C C . CYS F 1 205 ? 109.439 168.575 171.139 1.00 132.41 205 CYS F C 1
ATOM 11848 O O . CYS F 1 205 ? 108.649 169.105 171.925 1.00 132.41 205 CYS F O 1
ATOM 11851 N N . PHE F 1 206 ? 109.190 167.409 170.555 1.00 133.76 206 PHE F N 1
ATOM 11852 C CA . PHE F 1 206 ? 107.918 166.707 170.703 1.00 133.76 206 PHE F CA 1
ATOM 11853 C C . PHE F 1 206 ? 108.042 165.350 171.382 1.00 133.76 206 PHE F C 1
ATOM 11854 O O . PHE F 1 206 ? 107.232 165.039 172.257 1.00 133.76 206 PHE F O 1
ATOM 11862 N N . THR F 1 207 ? 109.017 164.526 170.993 1.00 134.26 207 THR F N 1
ATOM 11863 C CA . THR F 1 207 ? 109.236 163.228 171.635 1.00 134.26 207 THR F CA 1
ATOM 11864 C C . THR F 1 207 ? 110.416 163.358 172.592 1.00 134.26 207 THR F C 1
ATOM 11865 O O . THR F 1 207 ? 111.565 163.084 172.251 1.00 134.26 207 THR F O 1
ATOM 11869 N N . GLN F 1 208 ? 110.122 163.800 173.806 1.00 139.10 208 GLN F N 1
ATOM 11870 C CA . GLN F 1 208 ? 111.099 163.816 174.881 1.00 139.10 208 GLN F CA 1
ATOM 11871 C C . GLN F 1 208 ? 110.541 162.999 176.037 1.00 139.10 208 GLN F C 1
ATOM 11872 O O . GLN F 1 208 ? 109.322 162.921 176.221 1.00 139.10 208 GLN F O 1
ATOM 11878 N N . ALA F 1 209 ? 111.451 162.347 176.763 1.00 140.89 209 ALA F N 1
ATOM 11879 C CA . ALA F 1 209 ? 111.326 161.382 177.854 1.00 140.89 209 ALA F CA 1
ATOM 11880 C C . ALA F 1 209 ? 110.879 160.020 177.356 1.00 140.89 209 ALA F C 1
ATOM 11881 O O . ALA F 1 209 ? 110.999 159.049 178.097 1.00 140.89 209 ALA F O 1
ATOM 11883 N N . ALA F 1 210 ? 110.427 159.897 176.111 1.00 139.49 210 ALA F N 1
ATOM 11884 C CA . ALA F 1 210 ? 110.490 158.614 175.434 1.00 139.49 210 ALA F CA 1
ATOM 11885 C C . ALA F 1 210 ? 111.901 158.378 174.939 1.00 139.49 210 ALA F C 1
ATOM 11886 O O . ALA F 1 210 ? 112.390 157.249 174.965 1.00 139.49 210 ALA F O 1
ATOM 11888 N N . PHE F 1 211 ? 112.560 159.456 174.505 1.00 138.71 211 PHE F N 1
ATOM 11889 C CA . PHE F 1 211 ? 113.979 159.428 174.177 1.00 138.71 211 PHE F CA 1
ATOM 11890 C C . PHE F 1 211 ? 114.825 159.054 175.380 1.00 138.71 211 PHE F C 1
ATOM 11891 O O . PHE F 1 211 ? 115.828 158.349 175.246 1.00 138.71 211 PHE F O 1
ATOM 11899 N N . LEU F 1 212 ? 114.435 159.509 176.561 1.00 142.28 212 LEU F N 1
ATOM 11900 C CA . LEU F 1 212 ? 115.214 159.198 177.748 1.00 142.28 212 LEU F CA 1
ATOM 11901 C C . LEU F 1 212 ? 114.926 157.786 178.248 1.00 142.28 212 LEU F C 1
ATOM 11902 O O . LEU F 1 212 ? 115.820 157.133 178.794 1.00 142.28 212 LEU F O 1
ATOM 11907 N N . LYS F 1 213 ? 113.702 157.288 178.051 1.00 141.74 213 LYS F N 1
ATOM 11908 C CA . LYS F 1 213 ? 113.416 155.898 178.396 1.00 141.74 213 LYS F CA 1
ATOM 11909 C C . LYS F 1 213 ? 114.041 154.933 177.400 1.00 141.74 213 LYS F C 1
ATOM 11910 O O . LYS F 1 213 ? 114.469 153.837 177.780 1.00 141.74 213 LYS F O 1
ATOM 11916 N N . THR F 1 214 ? 114.093 155.310 176.122 1.00 138.13 214 THR F N 1
ATOM 11917 C CA . THR F 1 214 ? 114.714 154.451 175.123 1.00 138.13 214 THR F CA 1
ATOM 11918 C C . THR F 1 214 ? 116.224 154.440 175.278 1.00 138.13 214 THR F C 1
ATOM 11919 O O . THR F 1 214 ? 116.866 153.418 175.010 1.00 138.13 214 THR F O 1
ATOM 11923 N N . LYS F 1 215 ? 116.803 155.544 175.748 1.00 140.45 215 LYS F N 1
ATOM 11924 C CA . LYS F 1 215 ? 118.229 155.548 176.033 1.00 140.45 215 LYS F CA 1
ATOM 11925 C C . LYS F 1 215 ? 118.569 154.688 177.237 1.00 140.45 215 LYS F C 1
ATOM 11926 O O . LYS F 1 215 ? 119.572 153.975 177.206 1.00 140.45 215 LYS F O 1
ATOM 11932 N N . TYR F 1 216 ? 117.744 154.713 178.283 1.00 143.67 216 TYR F N 1
ATOM 11933 C CA . TYR F 1 216 ? 117.978 153.815 179.407 1.00 143.67 216 TYR F CA 1
ATOM 11934 C C . TYR F 1 216 ? 117.775 152.362 179.004 1.00 143.67 216 TYR F C 1
ATOM 11935 O O . TYR F 1 216 ? 118.465 151.471 179.512 1.00 143.67 216 TYR F O 1
ATOM 11944 N N . TRP F 1 217 ? 116.842 152.112 178.085 1.00 139.94 217 TRP F N 1
ATOM 11945 C CA . TRP F 1 217 ? 116.613 150.764 177.582 1.00 139.94 217 TRP F CA 1
ATOM 11946 C C . TRP F 1 217 ? 117.815 150.250 176.801 1.00 139.94 217 TRP F C 1
ATOM 11947 O O . TRP F 1 217 ? 118.197 149.085 176.941 1.00 139.94 217 TRP F O 1
ATOM 11958 N N . SER F 1 218 ? 118.436 151.111 175.995 1.00 139.66 218 SER F N 1
ATOM 11959 C CA . SER F 1 218 ? 119.597 150.698 175.213 1.00 139.66 218 SER F CA 1
ATOM 11960 C C . SER F 1 218 ? 120.813 150.457 176.093 1.00 139.66 218 SER F C 1
ATOM 11961 O O . SER F 1 218 ? 121.574 149.511 175.858 1.00 139.66 218 SER F O 1
ATOM 11964 N N . HIS F 1 219 ? 121.024 151.306 177.104 1.00 142.88 219 HIS F N 1
ATOM 11965 C CA . HIS F 1 219 ? 122.117 151.068 178.038 1.00 142.88 219 HIS F CA 1
ATOM 11966 C C . HIS F 1 219 ? 121.872 149.830 178.878 1.00 142.88 219 HIS F C 1
ATOM 11967 O O . HIS F 1 219 ? 122.825 149.137 179.228 1.00 142.88 219 HIS F O 1
ATOM 11974 N N . TYR F 1 220 ? 120.612 149.529 179.198 1.00 143.56 220 TYR F N 1
ATOM 11975 C CA . TYR F 1 220 ? 120.326 148.349 180.003 1.00 143.56 220 TYR F CA 1
ATOM 11976 C C . TYR F 1 220 ? 120.619 147.066 179.248 1.00 143.56 220 TYR F C 1
ATOM 11977 O O . TYR F 1 220 ? 121.029 146.075 179.857 1.00 143.56 220 TYR F O 1
ATOM 11986 N N . ILE F 1 221 ? 120.444 147.074 177.929 1.00 140.12 221 ILE F N 1
ATOM 11987 C CA . ILE F 1 221 ? 120.714 145.884 177.133 1.00 140.12 221 ILE F CA 1
ATOM 11988 C C . ILE F 1 221 ? 122.205 145.597 177.061 1.00 140.12 221 ILE F C 1
ATOM 11989 O O . ILE F 1 221 ? 122.633 144.453 177.258 1.00 140.12 221 ILE F O 1
ATOM 11994 N N . ASP F 1 222 ? 123.016 146.622 176.783 1.00 141.63 222 ASP F N 1
ATOM 11995 C CA . ASP F 1 222 ? 124.462 146.428 176.725 1.00 141.63 222 ASP F CA 1
ATOM 11996 C C . ASP F 1 222 ? 125.046 146.031 178.075 1.00 141.63 222 ASP F C 1
ATOM 11997 O O . ASP F 1 222 ? 126.016 145.270 178.128 1.00 141.63 222 ASP F O 1
ATOM 12002 N N . ILE F 1 223 ? 124.455 146.506 179.168 1.00 143.66 223 ILE F N 1
ATOM 12003 C CA . ILE F 1 223 ? 124.909 146.095 180.490 1.00 143.66 223 ILE F CA 1
ATOM 12004 C C . ILE F 1 223 ? 124.499 144.655 180.779 1.00 143.66 223 ILE F C 1
ATOM 12005 O O . ILE F 1 223 ? 125.294 143.868 181.301 1.00 143.66 223 ILE F O 1
ATOM 12010 N N . GLU F 1 224 ? 123.270 144.275 180.415 1.00 143.62 224 GLU F N 1
ATOM 12011 C CA . GLU F 1 224 ? 122.784 142.931 180.717 1.00 143.62 224 GLU F CA 1
ATOM 12012 C C . GLU F 1 224 ? 123.509 141.861 179.905 1.00 143.62 224 GLU F C 1
ATOM 12013 O O . GLU F 1 224 ? 123.754 140.762 180.414 1.00 143.62 224 GLU F O 1
ATOM 12019 N N . ARG F 1 225 ? 123.884 142.169 178.661 1.00 138.52 225 ARG F N 1
ATOM 12020 C CA . ARG F 1 225 ? 124.638 141.215 177.855 1.00 138.52 225 ARG F CA 1
ATOM 12021 C C . ARG F 1 225 ? 126.040 141.017 178.394 1.00 138.52 225 ARG F C 1
ATOM 12022 O O . ARG F 1 225 ? 126.512 139.879 178.506 1.00 138.52 225 ARG F O 1
ATOM 12030 N N . LYS F 1 226 ? 126.728 142.115 178.720 1.00 141.63 226 LYS F N 1
ATOM 12031 C CA . LYS F 1 226 ? 128.082 141.997 179.239 1.00 141.63 226 LYS F CA 1
ATOM 12032 C C . LYS F 1 226 ? 128.108 141.330 180.604 1.00 141.63 226 LYS F C 1
ATOM 12033 O O . LYS F 1 226 ? 128.929 140.442 180.828 1.00 141.63 226 LYS F O 1
ATOM 12039 N N . MET F 1 227 ? 127.196 141.697 181.504 1.00 146.44 227 MET F N 1
ATOM 12040 C CA . MET F 1 227 ? 127.215 141.119 182.842 1.00 146.44 227 MET F CA 1
ATOM 12041 C C . MET F 1 227 ? 126.819 139.653 182.834 1.00 146.44 227 MET F C 1
ATOM 12042 O O . MET F 1 227 ? 127.281 138.891 183.688 1.00 146.44 227 MET F O 1
ATOM 12047 N N . PHE F 1 228 ? 126.000 139.233 181.870 1.00 146.23 228 PHE F N 1
ATOM 12048 C CA . PHE F 1 228 ? 125.735 137.810 181.717 1.00 146.23 228 PHE F CA 1
ATOM 12049 C C . PHE F 1 228 ? 126.959 137.062 181.200 1.00 146.23 228 PHE F C 1
ATOM 12050 O O . PHE F 1 228 ? 127.168 135.903 181.576 1.00 146.23 228 PHE F O 1
ATOM 12058 N N . ASP F 1 229 ? 127.790 137.705 180.370 1.00 145.81 229 ASP F N 1
ATOM 12059 C CA . ASP F 1 229 ? 128.990 137.039 179.863 1.00 145.81 229 ASP F CA 1
ATOM 12060 C C . ASP F 1 229 ? 130.008 136.799 180.966 1.00 145.81 229 ASP F C 1
ATOM 12061 O O . ASP F 1 229 ? 130.523 135.685 181.106 1.00 145.81 229 ASP F O 1
ATOM 12066 N N . GLU F 1 230 ? 130.316 137.826 181.762 1.00 147.10 230 GLU F N 1
ATOM 12067 C CA . GLU F 1 230 ? 131.281 137.614 182.834 1.00 147.10 230 GLU F CA 1
ATOM 12068 C C . GLU F 1 230 ? 130.727 136.785 183.979 1.00 147.10 230 GLU F C 1
ATOM 12069 O O . GLU F 1 230 ? 131.516 136.212 184.737 1.00 147.10 230 GLU F O 1
ATOM 12075 N N . THR F 1 231 ? 129.408 136.692 184.130 1.00 148.00 231 THR F N 1
ATOM 12076 C CA . THR F 1 231 ? 128.888 135.825 185.180 1.00 148.00 231 THR F CA 1
ATOM 12077 C C . THR F 1 231 ? 128.975 134.365 184.760 1.00 148.00 231 THR F C 1
ATOM 12078 O O . THR F 1 231 ? 129.270 133.494 185.587 1.00 148.00 231 THR F O 1
ATOM 12082 N N . CYS F 1 232 ? 128.752 134.084 183.471 1.00 147.53 232 CYS F N 1
ATOM 12083 C CA . CYS F 1 232 ? 128.981 132.734 182.963 1.00 147.53 232 CYS F CA 1
ATOM 12084 C C . CYS F 1 232 ? 130.444 132.337 183.086 1.00 147.53 232 CYS F C 1
ATOM 12085 O O . CYS F 1 232 ? 130.748 131.182 183.397 1.00 147.53 232 CYS F O 1
ATOM 12088 N N . LYS F 1 233 ? 131.364 133.286 182.887 1.00 146.02 233 LYS F N 1
ATOM 12089 C CA . LYS F 1 233 ? 132.783 132.957 182.983 1.00 146.02 233 LYS F CA 1
ATOM 12090 C C . LYS F 1 233 ? 133.215 132.679 184.416 1.00 146.02 233 LYS F C 1
ATOM 12091 O O . LYS F 1 233 ? 134.062 131.812 184.641 1.00 146.02 233 LYS F O 1
ATOM 12097 N N . GLU F 1 234 ? 132.655 133.381 185.397 1.00 148.20 234 GLU F N 1
ATOM 12098 C CA . GLU F 1 234 ? 133.055 133.087 186.766 1.00 148.20 234 GLU F CA 1
ATOM 12099 C C . GLU F 1 234 ? 132.388 131.821 187.300 1.00 148.20 234 GLU F C 1
ATOM 12100 O O . GLU F 1 234 ? 132.985 131.114 188.122 1.00 148.20 234 GLU F O 1
ATOM 12106 N N . HIS F 1 235 ? 131.180 131.495 186.836 1.00 149.10 235 HIS F N 1
ATOM 12107 C CA . HIS F 1 235 ? 130.601 130.198 187.160 1.00 149.10 235 HIS F CA 1
ATOM 12108 C C . HIS F 1 235 ? 131.260 129.062 186.397 1.00 149.10 235 HIS F C 1
ATOM 12109 O O . HIS F 1 235 ? 131.165 127.909 186.827 1.00 149.10 235 HIS F O 1
ATOM 12116 N N . ALA F 1 236 ? 131.920 129.356 185.278 1.00 147.52 236 ALA F N 1
ATOM 12117 C CA . ALA F 1 236 ? 132.736 128.341 184.629 1.00 147.52 236 ALA F CA 1
ATOM 12118 C C . ALA F 1 236 ? 134.008 128.078 185.423 1.00 147.52 236 ALA F C 1
ATOM 12119 O O . ALA F 1 236 ? 134.372 126.921 185.646 1.00 147.52 236 ALA F O 1
ATOM 12121 N N . LYS F 1 237 ? 134.676 129.146 185.883 1.00 147.27 237 LYS F N 1
ATOM 12122 C CA . LYS F 1 237 ? 135.967 129.016 186.557 1.00 147.27 237 LYS F CA 1
ATOM 12123 C C . LYS F 1 237 ? 135.868 128.260 187.873 1.00 147.27 237 LYS F C 1
ATOM 12124 O O . LYS F 1 237 ? 136.845 127.632 188.292 1.00 147.27 237 LYS F O 1
ATOM 12130 N N . SER F 1 238 ? 134.710 128.305 188.530 1.00 148.64 238 SER F N 1
ATOM 12131 C CA . SER F 1 238 ? 134.493 127.460 189.697 1.00 148.64 238 SER F CA 1
ATOM 12132 C C . SER F 1 238 ? 134.526 125.984 189.320 1.00 148.64 238 SER F C 1
ATOM 12133 O O . SER F 1 238 ? 135.322 125.211 189.862 1.00 148.64 238 SER F O 1
ATOM 12136 N N . PHE F 1 239 ? 133.698 125.587 188.353 1.00 149.49 239 PHE F N 1
ATOM 12137 C CA . PHE F 1 239 ? 133.570 124.171 188.015 1.00 149.49 239 PHE F CA 1
ATOM 12138 C C . PHE F 1 239 ? 134.750 123.668 187.193 1.00 149.49 239 PHE F C 1
ATOM 12139 O O . PHE F 1 239 ? 135.061 122.472 187.229 1.00 149.49 239 PHE F O 1
ATOM 12147 N N . ALA F 1 240 ? 135.411 124.548 186.443 1.00 149.28 240 ALA F N 1
ATOM 12148 C CA . ALA F 1 240 ? 136.573 124.117 185.676 1.00 149.28 240 ALA F CA 1
ATOM 12149 C C . ALA F 1 240 ? 137.771 123.878 186.582 1.00 149.28 240 ALA F C 1
ATOM 12150 O O . ALA F 1 240 ? 138.553 122.957 186.340 1.00 149.28 240 ALA F O 1
ATOM 12152 N N . LYS F 1 241 ? 137.924 124.686 187.636 1.00 151.08 241 LYS F N 1
ATOM 12153 C CA . LYS F 1 241 ? 138.970 124.433 188.622 1.00 151.08 241 LYS F CA 1
ATOM 12154 C C . LYS F 1 241 ? 138.754 123.107 189.342 1.00 151.08 241 LYS F C 1
ATOM 12155 O O . LYS F 1 241 ? 139.728 122.411 189.656 1.00 151.08 241 LYS F O 1
ATOM 12161 N N . VAL F 1 242 ? 137.494 122.728 189.568 1.00 152.42 242 VAL F N 1
ATOM 12162 C CA . VAL F 1 242 ? 137.196 121.446 190.200 1.00 152.42 242 VAL F CA 1
ATOM 12163 C C . VAL F 1 242 ? 137.619 120.292 189.299 1.00 152.42 242 VAL F C 1
ATOM 12164 O O . VAL F 1 242 ? 138.262 119.335 189.750 1.00 152.42 242 VAL F O 1
ATOM 12168 N N . CYS F 1 243 ? 137.308 120.388 188.004 1.00 152.67 243 CYS F N 1
ATOM 12169 C CA . CYS F 1 243 ? 137.568 119.277 187.092 1.00 152.67 243 CYS F CA 1
ATOM 12170 C C . CYS F 1 243 ? 139.053 119.116 186.796 1.00 152.67 243 CYS F C 1
ATOM 12171 O O . CYS F 1 243 ? 139.547 117.988 186.699 1.00 152.67 243 CYS F O 1
ATOM 12174 N N . ILE F 1 244 ? 139.782 120.225 186.668 1.00 151.88 244 ILE F N 1
ATOM 12175 C CA . ILE F 1 244 ? 141.202 120.151 186.332 1.00 151.88 244 ILE F CA 1
ATOM 12176 C C . ILE F 1 244 ? 142.006 119.597 187.502 1.00 151.88 244 ILE F C 1
ATOM 12177 O O . ILE F 1 244 ? 142.882 118.740 187.324 1.00 151.88 244 ILE F O 1
ATOM 12182 N N . HIS F 1 245 ? 141.693 120.053 188.721 1.00 156.66 245 HIS F N 1
ATOM 12183 C CA . HIS F 1 245 ? 142.411 119.583 189.902 1.00 156.66 245 HIS F CA 1
ATOM 12184 C C . HIS F 1 245 ? 142.140 118.108 190.164 1.00 156.66 245 HIS F C 1
ATOM 12185 O O . HIS F 1 245 ? 143.056 117.359 190.520 1.00 156.66 245 HIS F O 1
ATOM 12192 N N . GLN F 1 246 ? 140.899 117.666 189.951 1.00 156.10 246 GLN F N 1
ATOM 12193 C CA . GLN F 1 246 ? 140.564 116.258 190.099 1.00 156.10 246 GLN F CA 1
ATOM 12194 C C . GLN F 1 246 ? 141.190 115.395 189.006 1.00 156.10 246 GLN F C 1
ATOM 12195 O O . GLN F 1 246 ? 141.456 114.211 189.246 1.00 156.10 246 GLN F O 1
ATOM 12201 N N . TYR F 1 247 ? 141.464 115.963 187.828 1.00 155.36 247 TYR F N 1
ATOM 12202 C CA . TYR F 1 247 ? 142.165 115.205 186.793 1.00 155.36 247 TYR F CA 1
ATOM 12203 C C . TYR F 1 247 ? 143.611 114.925 187.187 1.00 155.36 247 TYR F C 1
ATOM 12204 O O . TYR F 1 247 ? 144.097 113.797 187.037 1.00 155.36 247 TYR F O 1
ATOM 12213 N N . PHE F 1 248 ? 144.315 115.933 187.687 1.00 155.78 248 PHE F N 1
ATOM 12214 C CA . PHE F 1 248 ? 145.707 115.746 188.066 1.00 155.78 248 PHE F CA 1
ATOM 12215 C C . PHE F 1 248 ? 145.888 115.018 189.391 1.00 155.78 248 PHE F C 1
ATOM 12216 O O . PHE F 1 248 ? 147.031 114.732 189.749 1.00 155.78 248 PHE F O 1
ATOM 12224 N N . GLU F 1 249 ? 144.812 114.707 190.120 1.00 159.44 249 GLU F N 1
ATOM 12225 C CA . GLU F 1 249 ? 144.942 113.835 191.286 1.00 159.44 249 GLU F CA 1
ATOM 12226 C C . GLU F 1 249 ? 145.383 112.437 190.882 1.00 159.44 249 GLU F C 1
ATOM 12227 O O . GLU F 1 249 ? 146.138 111.777 191.605 1.00 159.44 249 GLU F O 1
ATOM 12233 N N . ASN F 1 250 ? 144.917 111.968 189.728 1.00 160.31 250 ASN F N 1
ATOM 12234 C CA . ASN F 1 250 ? 145.234 110.614 189.297 1.00 160.31 250 ASN F CA 1
ATOM 12235 C C . ASN F 1 250 ? 146.413 110.602 188.334 1.00 160.31 250 ASN F C 1
ATOM 12236 O O . ASN F 1 250 ? 147.268 109.706 188.389 1.00 160.31 250 ASN F O 1
ATOM 12241 N N . ILE F 1 251 ? 146.489 111.600 187.456 1.00 159.54 251 ILE F N 1
ATOM 12242 C CA . ILE F 1 251 ? 147.494 111.554 186.405 1.00 159.54 251 ILE F CA 1
ATOM 12243 C C . ILE F 1 251 ? 148.867 111.947 186.934 1.00 159.54 251 ILE F C 1
ATOM 12244 O O . ILE F 1 251 ? 149.880 111.411 186.473 1.00 159.54 251 ILE F O 1
ATOM 12249 N N . SER F 1 252 ? 148.940 112.823 187.947 1.00 160.51 252 SER F N 1
ATOM 12250 C CA . SER F 1 252 ? 150.224 113.051 188.607 1.00 160.51 252 SER F CA 1
ATOM 12251 C C . SER F 1 252 ? 150.685 111.841 189.407 1.00 160.51 252 SER F C 1
ATOM 12252 O O . SER F 1 252 ? 151.884 111.720 189.676 1.00 160.51 252 SER F O 1
ATOM 12255 N N . GLY F 1 253 ? 149.768 110.946 189.782 1.00 160.92 253 GLY F N 1
ATOM 12256 C CA . GLY F 1 253 ? 150.185 109.650 190.293 1.00 160.92 253 GLY F CA 1
ATOM 12257 C C . GLY F 1 253 ? 150.896 108.821 189.241 1.00 160.92 253 GLY F C 1
ATOM 12258 O O . GLY F 1 253 ? 151.761 108.002 189.558 1.00 160.92 253 GLY F O 1
ATOM 12259 N N . GLU F 1 254 ? 150.535 109.020 187.971 1.00 161.26 254 GLU F N 1
ATOM 12260 C CA . GLU F 1 254 ? 151.291 108.418 186.876 1.00 161.26 254 GLU F CA 1
ATOM 12261 C C . GLU F 1 254 ? 152.505 109.256 186.487 1.00 161.26 254 GLU F C 1
ATOM 12262 O O . GLU F 1 254 ? 153.554 108.697 186.148 1.00 161.26 254 GLU F O 1
ATOM 12268 N N . MET F 1 255 ? 152.406 110.587 186.565 1.00 161.43 255 MET F N 1
ATOM 12269 C CA . MET F 1 255 ? 153.520 111.476 186.232 1.00 161.43 255 MET F CA 1
ATOM 12270 C C . MET F 1 255 ? 154.672 111.403 187.232 1.00 161.43 255 MET F C 1
ATOM 12271 O O . MET F 1 255 ? 155.720 112.010 186.975 1.00 161.43 255 MET F O 1
ATOM 12276 N N . GLN F 1 256 ? 154.489 110.715 188.363 1.00 162.52 256 GLN F N 1
ATOM 12277 C CA . GLN F 1 256 ? 155.603 110.328 189.223 1.00 162.52 256 GLN F CA 1
ATOM 12278 C C . GLN F 1 256 ? 156.659 109.552 188.442 1.00 162.52 256 GLN F C 1
ATOM 12279 O O . GLN F 1 256 ? 157.779 110.029 188.237 1.00 162.52 256 GLN F O 1
ATOM 12285 N N . ASN F 1 257 ? 156.301 108.362 187.965 1.00 162.90 257 ASN F N 1
ATOM 12286 C CA . ASN F 1 257 ? 157.254 107.547 187.227 1.00 162.90 257 ASN F CA 1
ATOM 12287 C C . ASN F 1 257 ? 157.468 108.043 185.807 1.00 162.90 257 ASN F C 1
ATOM 12288 O O . ASN F 1 257 ? 158.495 107.719 185.200 1.00 162.90 257 ASN F O 1
ATOM 12293 N N . PHE F 1 258 ? 156.534 108.828 185.269 1.00 160.50 258 PHE F N 1
ATOM 12294 C CA . PHE F 1 258 ? 156.602 109.199 183.861 1.00 160.50 258 PHE F CA 1
ATOM 12295 C C . PHE F 1 258 ? 157.434 110.455 183.624 1.00 160.50 258 PHE F C 1
ATOM 12296 O O . PHE F 1 258 ? 157.919 110.664 182.508 1.00 160.50 258 PHE F O 1
ATOM 12304 N N . HIS F 1 259 ? 157.617 111.300 184.642 1.00 158.87 259 HIS F N 1
ATOM 12305 C CA . HIS F 1 259 ? 158.431 112.501 184.488 1.00 158.87 259 HIS F CA 1
ATOM 12306 C C . HIS F 1 259 ? 159.335 112.729 185.693 1.00 158.87 259 HIS F C 1
ATOM 12307 O O . HIS F 1 259 ? 159.616 113.874 186.061 1.00 158.87 259 HIS F O 1
ATOM 12314 N N . ARG F 1 260 ? 159.798 111.650 186.318 1.00 160.77 260 ARG F N 1
ATOM 12315 C CA . ARG F 1 260 ? 160.877 111.745 187.292 1.00 160.77 260 ARG F CA 1
ATOM 12316 C C . ARG F 1 260 ? 161.758 110.503 187.224 1.00 160.77 260 ARG F C 1
ATOM 12317 O O . ARG F 1 260 ? 162.877 110.555 186.717 1.00 160.77 260 ARG F O 1
ATOM 12325 N N . MET G 1 7 ? 136.641 145.602 149.393 1.00 118.17 7 MET G N 1
ATOM 12326 C CA . MET G 1 7 ? 135.896 145.961 150.592 1.00 118.17 7 MET G CA 1
ATOM 12327 C C . MET G 1 7 ? 136.527 145.285 151.805 1.00 118.17 7 MET G C 1
ATOM 12328 O O . MET G 1 7 ? 135.830 144.715 152.638 1.00 118.17 7 MET G O 1
ATOM 12333 N N . PHE G 1 8 ? 137.854 145.351 151.897 1.00 130.83 8 PHE G N 1
ATOM 12334 C CA . PHE G 1 8 ? 138.590 144.602 152.908 1.00 130.83 8 PHE G CA 1
ATOM 12335 C C . PHE G 1 8 ? 139.090 145.453 154.064 1.00 130.83 8 PHE G C 1
ATOM 12336 O O . PHE G 1 8 ? 139.105 144.972 155.203 1.00 130.83 8 PHE G O 1
ATOM 12344 N N . GLN G 1 9 ? 139.445 146.720 153.813 1.00 133.99 9 GLN G N 1
ATOM 12345 C CA . GLN G 1 9 ? 140.010 147.614 154.821 1.00 133.99 9 GLN G CA 1
ATOM 12346 C C . GLN G 1 9 ? 139.050 147.964 155.950 1.00 133.99 9 GLN G C 1
ATOM 12347 O O . GLN G 1 9 ? 139.498 148.527 156.954 1.00 133.99 9 GLN G O 1
ATOM 12353 N N . PHE G 1 10 ? 137.761 147.640 155.822 1.00 128.61 10 PHE G N 1
ATOM 12354 C CA . PHE G 1 10 ? 136.772 148.130 156.779 1.00 128.61 10 PHE G CA 1
ATOM 12355 C C . PHE G 1 10 ? 136.900 147.391 158.103 1.00 128.61 10 PHE G C 1
ATOM 12356 O O . PHE G 1 10 ? 137.249 147.986 159.128 1.00 128.61 10 PHE G O 1
ATOM 12364 N N . LEU G 1 11 ? 136.662 146.081 158.093 1.00 136.11 11 LEU G N 1
ATOM 12365 C CA . LEU G 1 11 ? 136.899 145.283 159.285 1.00 136.11 11 LEU G CA 1
ATOM 12366 C C . LEU G 1 11 ? 138.380 145.005 159.513 1.00 136.11 11 LEU G C 1
ATOM 12367 O O . LEU G 1 11 ? 138.750 144.610 160.626 1.00 136.11 11 LEU G O 1
ATOM 12372 N N . GLN G 1 12 ? 139.230 145.203 158.495 1.00 138.37 12 GLN G N 1
ATOM 12373 C CA . GLN G 1 12 ? 140.671 145.106 158.713 1.00 138.37 12 GLN G CA 1
ATOM 12374 C C . GLN G 1 12 ? 141.162 146.200 159.649 1.00 138.37 12 GLN G C 1
ATOM 12375 O O . GLN G 1 12 ? 141.926 145.934 160.584 1.00 138.37 12 GLN G O 1
ATOM 12381 N N . SER G 1 13 ? 140.733 147.437 159.414 1.00 139.33 13 SER G N 1
ATOM 12382 C CA . SER G 1 13 ? 141.094 148.518 160.314 1.00 139.33 13 SER G CA 1
ATOM 12383 C C . SER G 1 13 ? 140.131 148.638 161.486 1.00 139.33 13 SER G C 1
ATOM 12384 O O . SER G 1 13 ? 140.401 149.404 162.417 1.00 139.33 13 SER G O 1
ATOM 12387 N N . ASN G 1 14 ? 139.019 147.899 161.464 1.00 141.94 14 ASN G N 1
ATOM 12388 C CA . ASN G 1 14 ? 138.090 147.900 162.594 1.00 141.94 14 ASN G CA 1
ATOM 12389 C C . ASN G 1 14 ? 137.795 146.442 162.951 1.00 141.94 14 ASN G C 1
ATOM 12390 O O . ASN G 1 14 ? 136.774 145.881 162.547 1.00 141.94 14 ASN G O 1
ATOM 12395 N N . GLN G 1 15 ? 138.684 145.851 163.741 1.00 143.87 15 GLN G N 1
ATOM 12396 C CA . GLN G 1 15 ? 138.412 144.577 164.408 1.00 143.87 15 GLN G CA 1
ATOM 12397 C C . GLN G 1 15 ? 137.706 144.787 165.747 1.00 143.87 15 GLN G C 1
ATOM 12398 O O . GLN G 1 15 ? 138.129 144.290 166.789 1.00 143.87 15 GLN G O 1
ATOM 12404 N N . GLU G 1 16 ? 136.615 145.556 165.715 1.00 146.04 16 GLU G N 1
ATOM 12405 C CA . GLU G 1 16 ? 135.720 145.738 166.847 1.00 146.04 16 GLU G CA 1
ATOM 12406 C C . GLU G 1 16 ? 134.255 145.612 166.452 1.00 146.04 16 GLU G C 1
ATOM 12407 O O . GLU G 1 16 ? 133.429 145.252 167.297 1.00 146.04 16 GLU G O 1
ATOM 12413 N N . SER G 1 17 ? 133.926 145.824 165.175 1.00 144.45 17 SER G N 1
ATOM 12414 C CA . SER G 1 17 ? 132.557 145.752 164.675 1.00 144.45 17 SER G CA 1
ATOM 12415 C C . SER G 1 17 ? 132.038 144.321 164.542 1.00 144.45 17 SER G C 1
ATOM 12416 O O . SER G 1 17 ? 130.886 144.121 164.136 1.00 144.45 17 SER G O 1
ATOM 12419 N N . PHE G 1 18 ? 132.853 143.332 164.887 1.00 140.43 18 PHE G N 1
ATOM 12420 C CA . PHE G 1 18 ? 132.460 141.939 164.811 1.00 140.43 18 PHE G CA 1
ATOM 12421 C C . PHE G 1 18 ? 131.532 141.579 165.964 1.00 140.43 18 PHE G C 1
ATOM 12422 O O . PHE G 1 18 ? 131.388 142.313 166.944 1.00 140.43 18 PHE G O 1
ATOM 12430 N N . MET G 1 19 ? 130.882 140.433 165.814 1.00 129.06 19 MET G N 1
ATOM 12431 C CA . MET G 1 19 ? 130.296 139.711 166.926 1.00 129.06 19 MET G CA 1
ATOM 12432 C C . MET G 1 19 ? 130.770 138.265 166.950 1.00 129.06 19 MET G C 1
ATOM 12433 O O . MET G 1 19 ? 130.593 137.588 167.968 1.00 129.06 19 MET G O 1
ATOM 12438 N N . ASN G 1 20 ? 131.348 137.777 165.853 1.00 126.47 20 ASN G N 1
ATOM 12439 C CA . ASN G 1 20 ? 132.237 136.627 165.832 1.00 126.47 20 ASN G CA 1
ATOM 12440 C C . ASN G 1 20 ? 133.342 136.933 164.831 1.00 126.47 20 ASN G C 1
ATOM 12441 O O . ASN G 1 20 ? 133.117 137.610 163.824 1.00 126.47 20 ASN G O 1
ATOM 12446 N N . GLY G 1 21 ? 134.539 136.440 165.125 1.00 121.94 21 GLY G N 1
ATOM 12447 C CA . GLY G 1 21 ? 135.716 136.818 164.373 1.00 121.94 21 GLY G CA 1
ATOM 12448 C C . GLY G 1 21 ? 136.030 135.909 163.210 1.00 121.94 21 GLY G C 1
ATOM 12449 O O . GLY G 1 21 ? 136.411 136.379 162.137 1.00 121.94 21 GLY G O 1
ATOM 12450 N N . ILE G 1 22 ? 135.875 134.599 163.410 1.00 117.89 22 ILE G N 1
ATOM 12451 C CA . ILE G 1 22 ? 136.213 133.642 162.368 1.00 117.89 22 ILE G CA 1
ATOM 12452 C C . ILE G 1 22 ? 135.230 133.706 161.202 1.00 117.89 22 ILE G C 1
ATOM 12453 O O . ILE G 1 22 ? 135.611 133.417 160.063 1.00 117.89 22 ILE G O 1
ATOM 12458 N N . CYS G 1 23 ? 133.989 134.136 161.435 1.00 116.07 23 CYS G N 1
ATOM 12459 C CA . CYS G 1 23 ? 133.036 134.233 160.339 1.00 116.07 23 CYS G CA 1
ATOM 12460 C C . CYS G 1 23 ? 133.290 135.460 159.480 1.00 116.07 23 CYS G C 1
ATOM 12461 O O . CYS G 1 23 ? 133.060 135.420 158.268 1.00 116.07 23 CYS G O 1
ATOM 12464 N N . GLY G 1 24 ? 133.768 136.549 160.079 1.00 113.11 24 GLY G N 1
ATOM 12465 C CA . GLY G 1 24 ? 134.157 137.698 159.286 1.00 113.11 24 GLY G CA 1
ATOM 12466 C C . GLY G 1 24 ? 135.427 137.466 158.500 1.00 113.11 24 GLY G C 1
ATOM 12467 O O . GLY G 1 24 ? 135.578 137.987 157.393 1.00 113.11 24 GLY G O 1
ATOM 12468 N N . ILE G 1 25 ? 136.349 136.677 159.048 1.00 111.17 25 ILE G N 1
ATOM 12469 C CA . ILE G 1 25 ? 137.572 136.351 158.326 1.00 111.17 25 ILE G CA 1
ATOM 12470 C C . ILE G 1 25 ? 137.276 135.416 157.164 1.00 111.17 25 ILE G C 1
ATOM 12471 O O . ILE G 1 25 ? 137.816 135.587 156.067 1.00 111.17 25 ILE G O 1
ATOM 12476 N N . MET G 1 26 ? 136.398 134.435 157.366 1.00 107.53 26 MET G N 1
ATOM 12477 C CA . MET G 1 26 ? 136.141 133.485 156.289 1.00 107.53 26 MET G CA 1
ATOM 12478 C C . MET G 1 26 ? 135.293 134.079 155.178 1.00 107.53 26 MET G C 1
ATOM 12479 O O . MET G 1 26 ? 135.407 133.642 154.033 1.00 107.53 26 MET G O 1
ATOM 12484 N N . ALA G 1 27 ? 134.448 135.061 155.479 1.00 100.40 27 ALA G N 1
ATOM 12485 C CA . ALA G 1 27 ? 133.736 135.747 154.410 1.00 100.40 27 ALA G CA 1
ATOM 12486 C C . ALA G 1 27 ? 134.676 136.625 153.603 1.00 100.40 27 ALA G C 1
ATOM 12487 O O . ALA G 1 27 ? 134.536 136.745 152.384 1.00 100.40 27 ALA G O 1
ATOM 12489 N N . LEU G 1 28 ? 135.624 137.262 154.278 1.00 107.09 28 LEU G N 1
ATOM 12490 C CA . LEU G 1 28 ? 136.700 137.978 153.609 1.00 107.09 28 LEU G CA 1
ATOM 12491 C C . LEU G 1 28 ? 137.564 137.043 152.777 1.00 107.09 28 LEU G C 1
ATOM 12492 O O . LEU G 1 28 ? 137.955 137.384 151.658 1.00 107.09 28 LEU G O 1
ATOM 12497 N N . ALA G 1 29 ? 137.862 135.858 153.301 1.00 99.46 29 ALA G N 1
ATOM 12498 C CA . ALA G 1 29 ? 138.690 134.909 152.573 1.00 99.46 29 ALA G CA 1
ATOM 12499 C C . ALA G 1 29 ? 137.943 134.281 151.411 1.00 99.46 29 ALA G C 1
ATOM 12500 O O . ALA G 1 29 ? 138.563 133.912 150.417 1.00 99.46 29 ALA G O 1
ATOM 12502 N N . SER G 1 30 ? 136.622 134.160 151.517 1.00 89.16 30 SER G N 1
ATOM 12503 C CA . SER G 1 30 ? 135.818 133.597 150.441 1.00 89.16 30 SER G CA 1
ATOM 12504 C C . SER G 1 30 ? 135.802 134.506 149.228 1.00 89.16 30 SER G C 1
ATOM 12505 O O . SER G 1 30 ? 135.936 134.045 148.092 1.00 89.16 30 SER G O 1
ATOM 12508 N N . ALA G 1 31 ? 135.663 135.802 149.448 1.00 93.35 31 ALA G N 1
ATOM 12509 C CA . ALA G 1 31 ? 135.621 136.734 148.337 1.00 93.35 31 ALA G CA 1
ATOM 12510 C C . ALA G 1 31 ? 136.999 137.036 147.779 1.00 93.35 31 ALA G C 1
ATOM 12511 O O . ALA G 1 31 ? 137.123 137.354 146.596 1.00 93.35 31 ALA G O 1
ATOM 12513 N N . GLN G 1 32 ? 138.037 136.957 148.604 1.00 96.91 32 GLN G N 1
ATOM 12514 C CA . GLN G 1 32 ? 139.390 137.117 148.098 1.00 96.91 32 GLN G CA 1
ATOM 12515 C C . GLN G 1 32 ? 139.833 135.899 147.310 1.00 96.91 32 GLN G C 1
ATOM 12516 O O . GLN G 1 32 ? 140.592 136.025 146.347 1.00 96.91 32 GLN G O 1
ATOM 12522 N N . MET G 1 33 ? 139.350 134.721 147.680 1.00 90.52 33 MET G N 1
ATOM 12523 C CA . MET G 1 33 ? 139.631 133.530 146.899 1.00 90.52 33 MET G CA 1
ATOM 12524 C C . MET G 1 33 ? 138.898 133.543 145.571 1.00 90.52 33 MET G C 1
ATOM 12525 O O . MET G 1 33 ? 139.372 132.948 144.605 1.00 90.52 33 MET G O 1
ATOM 12530 N N . TYR G 1 34 ? 137.765 134.235 145.488 1.00 80.05 34 TYR G N 1
ATOM 12531 C CA . TYR G 1 34 ? 137.114 134.392 144.197 1.00 80.05 34 TYR G CA 1
ATOM 12532 C C . TYR G 1 34 ? 137.931 135.287 143.279 1.00 80.05 34 TYR G C 1
ATOM 12533 O O . TYR G 1 34 ? 137.988 135.059 142.068 1.00 80.05 34 TYR G O 1
ATOM 12542 N N . SER G 1 35 ? 138.561 136.315 143.837 1.00 87.65 35 SER G N 1
ATOM 12543 C CA . SER G 1 35 ? 139.375 137.212 143.032 1.00 87.65 35 SER G CA 1
ATOM 12544 C C . SER G 1 35 ? 140.638 136.527 142.538 1.00 87.65 35 SER G C 1
ATOM 12545 O O . SER G 1 35 ? 141.076 136.761 141.411 1.00 87.65 35 SER G O 1
ATOM 12548 N N . SER G 1 36 ? 141.235 135.684 143.370 1.00 90.75 36 SER G N 1
ATOM 12549 C CA . SER G 1 36 ? 142.455 134.984 143.022 1.00 90.75 36 SER G CA 1
ATOM 12550 C C . SER G 1 36 ? 142.222 133.806 142.095 1.00 90.75 36 SER G C 1
ATOM 12551 O O . SER G 1 36 ? 143.174 133.334 141.473 1.00 90.75 36 SER G O 1
ATOM 12554 N N . PHE G 1 37 ? 141.000 133.304 142.011 1.00 81.42 37 PHE G N 1
ATOM 12555 C CA . PHE G 1 37 ? 140.707 132.156 141.172 1.00 81.42 37 PHE G CA 1
ATOM 12556 C C . PHE G 1 37 ? 140.646 132.616 139.730 1.00 81.42 37 PHE G C 1
ATOM 12557 O O . PHE G 1 37 ? 140.006 133.620 139.424 1.00 81.42 37 PHE G O 1
ATOM 12565 N N . GLU G 1 38 ? 141.329 131.911 138.848 1.00 81.99 38 GLU G N 1
ATOM 12566 C CA . GLU G 1 38 ? 141.337 132.273 137.439 1.00 81.99 38 GLU G CA 1
ATOM 12567 C C . GLU G 1 38 ? 140.292 131.400 136.765 1.00 81.99 38 GLU G C 1
ATOM 12568 O O . GLU G 1 38 ? 140.486 130.200 136.596 1.00 81.99 38 GLU G O 1
ATOM 12574 N N . PHE G 1 39 ? 139.177 132.018 136.406 1.00 76.19 39 PHE G N 1
ATOM 12575 C CA . PHE G 1 39 ? 138.062 131.345 135.764 1.00 76.19 39 PHE G CA 1
ATOM 12576 C C . PHE G 1 39 ? 138.479 130.898 134.379 1.00 76.19 39 PHE G C 1
ATOM 12577 O O . PHE G 1 39 ? 138.880 131.718 133.555 1.00 76.19 39 PHE G O 1
ATOM 12585 N N . SER G 1 40 ? 138.403 129.607 134.116 1.00 77.46 40 SER G N 1
ATOM 12586 C CA . SER G 1 40 ? 138.839 129.058 132.835 1.00 77.46 40 SER G CA 1
ATOM 12587 C C . SER G 1 40 ? 137.744 128.176 132.278 1.00 77.46 40 SER G C 1
ATOM 12588 O O . SER G 1 40 ? 137.828 126.955 132.401 1.00 77.46 40 SER G O 1
ATOM 12591 N N . CYS G 1 41 ? 136.767 128.801 131.640 1.00 77.93 41 CYS G N 1
ATOM 12592 C CA . CYS G 1 41 ? 135.681 128.084 130.999 1.00 77.93 41 CYS G CA 1
ATOM 12593 C C . CYS G 1 41 ? 136.242 127.193 129.897 1.00 77.93 41 CYS G C 1
ATOM 12594 O O . CYS G 1 41 ? 137.142 127.622 129.171 1.00 77.93 41 CYS G O 1
ATOM 12597 N N . PRO G 1 42 ? 135.787 125.943 129.779 1.00 77.30 42 PRO G N 1
ATOM 12598 C CA . PRO G 1 42 ? 136.341 125.045 128.762 1.00 77.30 42 PRO G CA 1
ATOM 12599 C C . PRO G 1 42 ? 136.074 125.500 127.352 1.00 77.30 42 PRO G C 1
ATOM 12600 O O . PRO G 1 42 ? 136.886 125.211 126.469 1.00 77.30 42 PRO G O 1
ATOM 12604 N N . CYS G 1 43 ? 134.963 126.213 127.141 1.00 81.71 43 CYS G N 1
ATOM 12605 C CA . CYS G 1 43 ? 134.451 126.638 125.841 1.00 81.71 43 CYS G CA 1
ATOM 12606 C C . CYS G 1 43 ? 134.238 125.461 124.901 1.00 81.71 43 CYS G C 1
ATOM 12607 O O . CYS G 1 43 ? 134.562 125.512 123.720 1.00 81.71 43 CYS G O 1
ATOM 12610 N N . MET G 1 44 ? 133.645 124.408 125.442 1.00 85.13 44 MET G N 1
ATOM 12611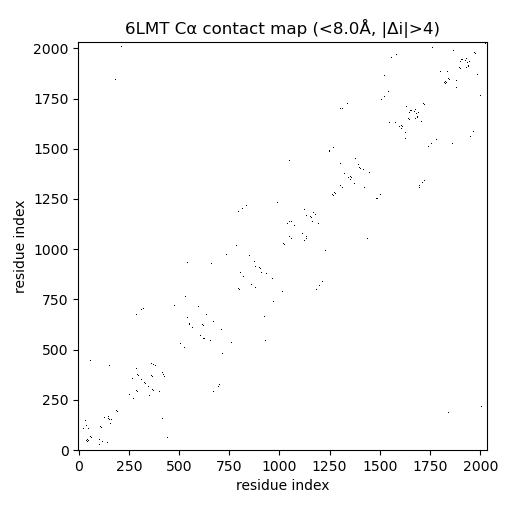 C CA . MET G 1 44 ? 133.219 123.202 124.772 1.00 85.13 44 MET G CA 1
ATOM 12612 C C . MET G 1 44 ? 131.802 122.896 125.225 1.00 85.13 44 MET G C 1
ATOM 12613 O O . MET G 1 44 ? 131.506 123.014 126.410 1.00 85.13 44 MET G O 1
ATOM 12618 N N . PRO G 1 45 ? 130.911 122.490 124.318 1.00 84.15 45 PRO G N 1
ATOM 12619 C CA . PRO G 1 45 ? 129.501 122.328 124.690 1.00 84.15 45 PRO G CA 1
ATOM 12620 C C . PRO G 1 45 ? 129.198 121.132 125.567 1.00 84.15 45 PRO G C 1
ATOM 12621 O O . PRO G 1 45 ? 128.051 120.991 125.994 1.00 84.15 45 PRO G O 1
ATOM 12625 N N . GLU G 1 46 ? 130.161 120.272 125.853 1.00 86.49 46 GLU G N 1
ATOM 12626 C CA . GLU G 1 46 ? 129.937 119.137 126.734 1.00 86.49 46 GLU G CA 1
ATOM 12627 C C . GLU G 1 46 ? 130.232 119.470 128.177 1.00 86.49 46 GLU G C 1
ATOM 12628 O O . GLU G 1 46 ? 129.697 118.829 129.079 1.00 86.49 46 GLU G O 1
ATOM 12634 N N . TYR G 1 47 ? 131.077 120.459 128.404 1.00 82.31 47 TYR G N 1
ATOM 12635 C CA . TYR G 1 47 ? 131.713 120.673 129.681 1.00 82.31 47 TYR G CA 1
ATOM 12636 C C . TYR G 1 47 ? 131.420 122.041 130.256 1.00 82.31 47 TYR G C 1
ATOM 12637 O O . TYR G 1 47 ? 131.773 122.286 131.408 1.00 82.31 47 TYR G O 1
ATOM 12646 N N . ASN G 1 48 ? 130.783 122.932 129.490 1.00 76.63 48 ASN G N 1
ATOM 12647 C CA . ASN G 1 48 ? 130.558 124.301 129.945 1.00 76.63 48 ASN G CA 1
ATOM 12648 C C . ASN G 1 48 ? 129.571 124.366 131.088 1.00 76.63 48 ASN G C 1
ATOM 12649 O O . ASN G 1 48 ? 129.748 125.157 132.015 1.00 76.63 48 ASN G O 1
ATOM 12654 N N . TYR G 1 49 ? 128.520 123.559 131.027 1.00 77.63 49 TYR G N 1
ATOM 12655 C CA . TYR G 1 49 ? 127.505 123.573 132.063 1.00 77.63 49 TYR G CA 1
ATOM 12656 C C . TYR G 1 49 ? 128.062 123.075 133.388 1.00 77.63 49 TYR G C 1
ATOM 12657 O O . TYR G 1 49 ? 127.819 123.679 134.430 1.00 77.63 49 TYR G O 1
ATOM 12666 N N . THR G 1 50 ? 128.808 121.974 133.373 1.00 75.51 50 THR G N 1
ATOM 12667 C CA . THR G 1 50 ? 129.283 121.423 134.633 1.00 75.51 50 THR G CA 1
ATOM 12668 C C . THR G 1 50 ? 130.401 122.260 135.219 1.00 75.51 50 THR G C 1
ATOM 12669 O O . THR G 1 50 ? 130.554 122.308 136.437 1.00 75.51 50 THR G O 1
ATOM 12673 N N . TYR G 1 51 ? 131.169 122.943 134.381 1.00 71.82 51 TYR G N 1
ATOM 12674 C CA . TYR G 1 51 ? 132.175 123.851 134.898 1.00 71.82 51 TYR G CA 1
ATOM 12675 C C . TYR G 1 51 ? 131.532 125.084 135.513 1.00 71.82 51 TYR G C 1
ATOM 12676 O O . TYR G 1 51 ? 131.891 125.489 136.622 1.00 71.82 51 TYR G O 1
ATOM 12685 N N . GLY G 1 52 ? 130.580 125.693 134.804 1.00 72.69 52 GLY G N 1
ATOM 12686 C CA . GLY G 1 52 ? 129.974 126.918 135.286 1.00 72.69 52 GLY G CA 1
ATOM 12687 C C . GLY G 1 52 ? 129.077 126.711 136.486 1.00 72.69 52 GLY G C 1
ATOM 12688 O O . GLY G 1 52 ? 129.065 127.525 137.404 1.00 72.69 52 GLY G O 1
ATOM 12689 N N . ILE G 1 53 ? 128.327 125.618 136.507 1.00 75.05 53 ILE G N 1
ATOM 12690 C CA . ILE G 1 53 ? 127.468 125.349 137.648 1.00 75.05 53 ILE G CA 1
ATOM 12691 C C . ILE G 1 53 ? 128.256 124.696 138.772 1.00 75.05 53 ILE G C 1
ATOM 12692 O O . ILE G 1 53 ? 127.941 124.894 139.946 1.00 75.05 53 ILE G O 1
ATOM 12697 N N . GLY G 1 54 ? 129.326 123.973 138.453 1.00 72.04 54 GLY G N 1
ATOM 12698 C CA . GLY G 1 54 ? 130.177 123.424 139.486 1.00 72.04 54 GLY G CA 1
ATOM 12699 C C . GLY G 1 54 ? 130.934 124.467 140.270 1.00 72.04 54 GLY G C 1
ATOM 12700 O O . GLY G 1 54 ? 131.167 124.292 141.460 1.00 72.04 54 GLY G O 1
ATOM 12701 N N . LEU G 1 55 ? 131.308 125.571 139.636 1.00 74.32 55 LEU G N 1
ATOM 12702 C CA . LEU G 1 55 ? 131.923 126.659 140.382 1.00 74.32 55 LEU G CA 1
ATOM 12703 C C . LEU G 1 55 ? 130.938 127.464 141.197 1.00 74.32 55 LEU G C 1
ATOM 12704 O O . LEU G 1 55 ? 131.353 128.305 141.990 1.00 74.32 55 LEU G O 1
ATOM 12709 N N . LEU G 1 56 ? 129.661 127.229 141.025 1.00 75.08 56 LEU G N 1
ATOM 12710 C CA . LEU G 1 56 ? 128.658 127.846 141.849 1.00 75.08 56 LEU G CA 1
ATOM 12711 C C . LEU G 1 56 ? 128.211 126.935 142.980 1.00 75.08 56 LEU G C 1
ATOM 12712 O O . LEU G 1 56 ? 127.685 127.426 143.976 1.00 75.08 56 LEU G O 1
ATOM 12717 N N . ILE G 1 57 ? 128.455 125.633 142.874 1.00 74.97 57 ILE G N 1
ATOM 12718 C CA . ILE G 1 57 ? 127.981 124.647 143.840 1.00 74.97 57 ILE G CA 1
ATOM 12719 C C . ILE G 1 57 ? 129.110 124.105 144.712 1.00 74.97 57 ILE G C 1
ATOM 12720 O O . ILE G 1 57 ? 128.991 124.075 145.932 1.00 74.97 57 ILE G O 1
ATOM 12725 N N . ILE G 1 58 ? 130.208 123.665 144.106 1.00 74.96 58 ILE G N 1
ATOM 12726 C CA . ILE G 1 58 ? 131.269 122.950 144.822 1.00 74.96 58 ILE G CA 1
ATOM 12727 C C . ILE G 1 58 ? 132.069 123.837 145.780 1.00 74.96 58 ILE G C 1
ATOM 12728 O O . ILE G 1 58 ? 132.285 123.396 146.914 1.00 74.96 58 ILE G O 1
ATOM 12733 N N . PRO G 1 59 ? 132.520 125.053 145.443 1.00 74.15 59 PRO G N 1
ATOM 12734 C CA . PRO G 1 59 ? 133.206 125.860 146.456 1.00 74.15 59 PRO G CA 1
ATOM 12735 C C . PRO G 1 59 ? 132.334 126.285 147.631 1.00 74.15 59 PRO G C 1
ATOM 12736 O O . PRO G 1 59 ? 132.875 126.376 148.734 1.00 74.15 59 PRO G O 1
ATOM 12740 N N . PRO G 1 60 ? 131.011 126.534 147.496 1.00 75.18 60 PRO G N 1
ATOM 12741 C CA . PRO G 1 60 ? 130.219 126.701 148.725 1.00 75.18 60 PRO G CA 1
ATOM 12742 C C . PRO G 1 60 ? 130.144 125.485 149.632 1.00 75.18 60 PRO G C 1
ATOM 12743 O O . PRO G 1 60 ? 130.099 125.661 150.849 1.00 75.18 60 PRO G O 1
ATOM 12747 N N . ILE G 1 61 ? 130.115 124.270 149.088 1.00 77.25 61 ILE G N 1
ATOM 12748 C CA . ILE G 1 61 ? 130.153 123.066 149.916 1.00 77.25 61 ILE G CA 1
ATOM 12749 C C . ILE G 1 61 ? 131.471 122.981 150.667 1.00 77.25 61 ILE G C 1
ATOM 12750 O O . ILE G 1 61 ? 131.509 122.627 151.848 1.00 77.25 61 ILE G O 1
ATOM 12755 N N . TRP G 1 62 ? 132.560 123.360 150.012 1.00 79.51 62 TRP G N 1
ATOM 12756 C CA . TRP G 1 62 ? 133.864 123.306 150.646 1.00 79.51 62 TRP G CA 1
ATOM 12757 C C . TRP G 1 62 ? 134.026 124.382 151.718 1.00 79.51 62 TRP G C 1
ATOM 12758 O O . TRP G 1 62 ? 134.602 124.116 152.771 1.00 79.51 62 TRP G O 1
ATOM 12769 N N . PHE G 1 63 ? 133.530 125.596 151.477 1.00 79.29 63 PHE G N 1
ATOM 12770 C CA . PHE G 1 63 ? 133.554 126.634 152.506 1.00 79.29 63 PHE G CA 1
ATOM 12771 C C . PHE G 1 63 ? 132.651 126.298 153.682 1.00 79.29 63 PHE G C 1
ATOM 12772 O O . PHE G 1 63 ? 132.907 126.743 154.802 1.00 79.29 63 PHE G O 1
ATOM 12780 N N . PHE G 1 64 ? 131.600 125.521 153.453 1.00 84.59 64 PHE G N 1
ATOM 12781 C CA . PHE G 1 64 ? 130.731 125.091 154.536 1.00 84.59 64 PHE G CA 1
ATOM 12782 C C . PHE G 1 64 ? 131.416 124.065 155.427 1.00 84.59 64 PHE G C 1
ATOM 12783 O O . PHE G 1 64 ? 131.351 124.157 156.658 1.00 84.59 64 PHE G O 1
ATOM 12791 N N . LEU G 1 65 ? 132.079 123.075 154.821 1.00 86.19 65 LEU G N 1
ATOM 12792 C CA . LEU G 1 65 ? 132.827 122.083 155.586 1.00 86.19 65 LEU G CA 1
ATOM 12793 C C . LEU G 1 65 ? 134.002 122.705 156.308 1.00 86.19 65 LEU G C 1
ATOM 12794 O O . LEU G 1 65 ? 134.375 122.262 157.393 1.00 86.19 65 LEU G O 1
ATOM 12799 N N . LEU G 1 66 ? 134.614 123.711 155.704 1.00 87.27 66 LEU G N 1
ATOM 12800 C CA . LEU G 1 66 ? 135.731 124.399 156.322 1.00 87.27 66 LEU G CA 1
ATOM 12801 C C . LEU G 1 66 ? 135.291 125.190 157.541 1.00 87.27 66 LEU G C 1
ATOM 12802 O O . LEU G 1 66 ? 136.085 125.405 158.455 1.00 87.27 66 LEU G O 1
ATOM 12807 N N . GLY G 1 67 ? 134.033 125.621 157.583 1.00 92.84 67 GLY G N 1
ATOM 12808 C CA . GLY G 1 67 ? 133.513 126.219 158.791 1.00 92.84 67 GLY G CA 1
ATOM 12809 C C . GLY G 1 67 ? 133.337 125.230 159.920 1.00 92.84 67 GLY G C 1
ATOM 12810 O O . GLY G 1 67 ? 133.475 125.592 161.087 1.00 92.84 67 GLY G O 1
ATOM 12811 N N . PHE G 1 68 ? 133.008 123.982 159.601 1.00 95.70 68 PHE G N 1
ATOM 12812 C CA . PHE G 1 68 ? 132.948 122.942 160.622 1.00 95.70 68 PHE G CA 1
ATOM 12813 C C . PHE G 1 68 ? 134.323 122.496 161.091 1.00 95.70 68 PHE G C 1
ATOM 12814 O O . PHE G 1 68 ? 134.483 122.137 162.254 1.00 95.70 68 PHE G O 1
ATOM 12822 N N . VAL G 1 69 ? 135.312 122.480 160.207 1.00 94.82 69 VAL G N 1
ATOM 12823 C CA . VAL G 1 69 ? 136.651 122.051 160.582 1.00 94.82 69 VAL G CA 1
ATOM 12824 C C . VAL G 1 69 ? 137.329 123.099 161.455 1.00 94.82 69 VAL G C 1
ATOM 12825 O O . VAL G 1 69 ? 138.010 122.767 162.427 1.00 94.82 69 VAL G O 1
ATOM 12829 N N . LEU G 1 70 ? 137.129 124.373 161.158 1.00 97.67 70 LEU G N 1
ATOM 12830 C CA . LEU G 1 70 ? 137.769 125.426 161.929 1.00 97.67 70 LEU G CA 1
ATOM 12831 C C . LEU G 1 70 ? 137.069 125.732 163.242 1.00 97.67 70 LEU G C 1
ATOM 12832 O O . LEU G 1 70 ? 137.653 126.421 164.078 1.00 97.67 70 LEU G O 1
ATOM 12837 N N . ASN G 1 71 ? 135.850 125.255 163.446 1.00 107.57 71 ASN G N 1
ATOM 12838 C CA . ASN G 1 71 ? 135.141 125.499 164.692 1.00 107.57 71 ASN G CA 1
ATOM 12839 C C . ASN G 1 71 ? 135.588 124.481 165.731 1.00 107.57 71 ASN G C 1
ATOM 12840 O O . ASN G 1 71 ? 135.502 123.274 165.503 1.00 107.57 71 ASN G O 1
ATOM 12845 N N . ASN G 1 72 ? 136.054 124.966 166.875 1.00 116.66 72 ASN G N 1
ATOM 12846 C CA . ASN G 1 72 ? 136.637 124.116 167.902 1.00 116.66 72 ASN G CA 1
ATOM 12847 C C . ASN G 1 72 ? 135.614 123.532 168.866 1.00 116.66 72 ASN G C 1
ATOM 12848 O O . ASN G 1 72 ? 136.007 122.957 169.881 1.00 116.66 72 ASN G O 1
ATOM 12853 N N . ASN G 1 73 ? 134.321 123.658 168.583 1.00 122.96 73 ASN G N 1
ATOM 12854 C CA . ASN G 1 73 ? 133.292 123.050 169.411 1.00 122.96 73 ASN G CA 1
ATOM 12855 C C . ASN G 1 73 ? 132.636 121.859 168.741 1.00 122.96 73 ASN G C 1
ATOM 12856 O O . ASN G 1 73 ? 131.706 121.284 169.305 1.00 122.96 73 ASN G O 1
ATOM 12861 N N . VAL G 1 74 ? 133.070 121.486 167.540 1.00 121.39 74 VAL G N 1
ATOM 12862 C CA . VAL G 1 74 ? 132.412 120.382 166.859 1.00 121.39 74 VAL G CA 1
ATOM 12863 C C . VAL G 1 74 ? 132.897 119.039 167.370 1.00 121.39 74 VAL G C 1
ATOM 12864 O O . VAL G 1 74 ? 132.192 118.040 167.212 1.00 121.39 74 VAL G O 1
ATOM 12868 N N . SER G 1 75 ? 134.074 118.988 167.993 1.00 125.31 75 SER G N 1
ATOM 12869 C CA . SER G 1 75 ? 134.545 117.749 168.589 1.00 125.31 75 SER G CA 1
ATOM 12870 C C . SER G 1 75 ? 133.871 117.504 169.923 1.00 125.31 75 SER G C 1
ATOM 12871 O O . SER G 1 75 ? 133.590 116.356 170.277 1.00 125.31 75 SER G O 1
ATOM 12874 N N . VAL G 1 76 ? 133.593 118.577 170.665 1.00 130.64 76 VAL G N 1
ATOM 12875 C CA . VAL G 1 76 ? 132.933 118.449 171.956 1.00 130.64 76 VAL G CA 1
ATOM 12876 C C . VAL G 1 76 ? 131.468 118.093 171.756 1.00 130.64 76 VAL G C 1
ATOM 12877 O O . VAL G 1 76 ? 130.891 117.306 172.515 1.00 130.64 76 VAL G O 1
ATOM 12881 N N . LEU G 1 77 ? 130.859 118.635 170.705 1.00 130.37 77 LEU G N 1
ATOM 12882 C CA . LEU G 1 77 ? 129.498 118.265 170.345 1.00 130.37 77 LEU G CA 1
ATOM 12883 C C . LEU G 1 77 ? 129.426 116.842 169.804 1.00 130.37 77 LEU G C 1
ATOM 12884 O O . LEU G 1 77 ? 128.456 116.125 170.068 1.00 130.37 77 LEU G O 1
ATOM 12889 N N . ALA G 1 78 ? 130.433 116.416 169.039 1.00 133.35 78 ALA G N 1
ATOM 12890 C CA . ALA G 1 78 ? 130.445 115.040 168.555 1.00 133.35 78 ALA G CA 1
ATOM 12891 C C . ALA G 1 78 ? 130.688 114.057 169.687 1.00 133.35 78 ALA G C 1
ATOM 12892 O O . ALA G 1 78 ? 130.202 112.921 169.631 1.00 133.35 78 ALA G O 1
ATOM 12894 N N . GLU G 1 79 ? 131.433 114.480 170.711 1.00 138.80 79 GLU G N 1
ATOM 12895 C CA . GLU G 1 79 ? 131.614 113.673 171.911 1.00 138.80 79 GLU G CA 1
ATOM 12896 C C . GLU G 1 79 ? 130.291 113.448 172.629 1.00 138.80 79 GLU G C 1
ATOM 12897 O O . GLU G 1 79 ? 129.981 112.326 173.038 1.00 138.80 79 GLU G O 1
ATOM 12903 N N . GLU G 1 80 ? 129.489 114.503 172.772 1.00 142.68 80 GLU G N 1
ATOM 12904 C CA . GLU G 1 80 ? 128.221 114.391 173.481 1.00 142.68 80 GLU G CA 1
ATOM 12905 C C . GLU G 1 80 ? 127.194 113.573 172.718 1.00 142.68 80 GLU G C 1
ATOM 12906 O O . GLU G 1 80 ? 126.392 112.868 173.333 1.00 142.68 80 GLU G O 1
ATOM 12912 N N . TRP G 1 81 ? 127.198 113.646 171.393 1.00 147.14 81 TRP G N 1
ATOM 12913 C CA . TRP G 1 81 ? 126.211 112.895 170.633 1.00 147.14 81 TRP G CA 1
ATOM 12914 C C . TRP G 1 81 ? 126.566 111.416 170.562 1.00 147.14 81 TRP G C 1
ATOM 12915 O O . TRP G 1 81 ? 125.673 110.571 170.442 1.00 147.14 81 TRP G O 1
ATOM 12926 N N . LYS G 1 82 ? 127.853 111.084 170.637 1.00 146.44 82 LYS G N 1
ATOM 12927 C CA . LYS G 1 82 ? 128.263 109.688 170.582 1.00 146.44 82 LYS G CA 1
ATOM 12928 C C . LYS G 1 82 ? 127.912 108.946 171.866 1.00 146.44 82 LYS G C 1
ATOM 12929 O O . LYS G 1 82 ? 127.632 107.743 171.828 1.00 146.44 82 LYS G O 1
ATOM 12935 N N . ARG G 1 83 ? 127.882 109.653 172.991 1.00 149.10 83 ARG G N 1
ATOM 12936 C CA . ARG G 1 83 ? 127.613 109.040 174.278 1.00 149.10 83 ARG G CA 1
ATOM 12937 C C . ARG G 1 83 ? 126.132 108.677 174.407 1.00 149.10 83 ARG G C 1
ATOM 12938 O O . ARG G 1 83 ? 125.269 109.368 173.862 1.00 149.10 83 ARG G O 1
ATOM 12946 N N . PRO G 1 84 ? 125.819 107.582 175.106 1.00 152.71 84 PRO G N 1
ATOM 12947 C CA . PRO G 1 84 ? 124.432 107.106 175.165 1.00 152.71 84 PRO G CA 1
ATOM 12948 C C . PRO G 1 84 ? 123.534 108.008 175.998 1.00 152.71 84 PRO G C 1
ATOM 12949 O O . PRO G 1 84 ? 123.990 108.830 176.795 1.00 152.71 84 PRO G O 1
ATOM 12953 N N . THR G 1 85 ? 122.229 107.827 175.800 1.00 155.26 85 THR G N 1
ATOM 12954 C CA . THR G 1 85 ? 121.230 108.591 176.537 1.00 155.26 85 THR G CA 1
ATOM 12955 C C . THR G 1 85 ? 121.205 108.152 177.996 1.00 155.26 85 THR G C 1
ATOM 12956 O O . THR G 1 85 ? 121.121 106.957 178.298 1.00 155.26 85 THR G O 1
ATOM 12960 N N . GLY G 1 86 ? 121.282 109.121 178.898 1.00 154.53 86 GLY G N 1
ATOM 12961 C CA . GLY G 1 86 ? 121.440 108.833 180.306 1.00 154.53 86 GLY G CA 1
ATOM 12962 C C . GLY G 1 86 ? 122.840 109.199 180.735 1.00 154.53 86 GLY G C 1
ATOM 12963 O O . GLY G 1 86 ? 123.049 109.796 181.794 1.00 154.53 86 GLY G O 1
ATOM 12964 N N . ARG G 1 87 ? 123.812 108.850 179.890 1.00 154.81 87 ARG G N 1
ATOM 12965 C CA . ARG G 1 87 ? 125.183 109.287 180.113 1.00 154.81 87 ARG G CA 1
ATOM 12966 C C . ARG G 1 87 ? 125.365 110.743 179.700 1.00 154.81 87 ARG G C 1
ATOM 12967 O O . ARG G 1 87 ? 126.232 111.436 180.246 1.00 154.81 87 ARG G O 1
ATOM 12975 N N . ARG G 1 88 ? 124.535 111.226 178.769 1.00 152.64 88 ARG G N 1
ATOM 12976 C CA . ARG G 1 88 ? 124.615 112.594 178.256 1.00 152.64 88 ARG G CA 1
ATOM 12977 C C . ARG G 1 88 ? 124.320 113.598 179.362 1.00 152.64 88 ARG G C 1
ATOM 12978 O O . ARG G 1 88 ? 123.266 113.543 180.003 1.00 152.64 88 ARG G O 1
ATOM 12986 N N . THR G 1 89 ? 125.252 114.522 179.579 1.00 152.33 89 THR G N 1
ATOM 12987 C CA . THR G 1 89 ? 125.078 115.549 180.593 1.00 152.33 89 THR G CA 1
ATOM 12988 C C . THR G 1 89 ? 124.262 116.727 180.095 1.00 152.33 89 THR G C 1
ATOM 12989 O O . THR G 1 89 ? 124.013 117.656 180.866 1.00 152.33 89 THR G O 1
ATOM 12993 N N . LYS G 1 90 ? 123.857 116.723 178.831 1.00 147.23 90 LYS G N 1
ATOM 12994 C CA . LYS G 1 90 ? 123.173 117.854 178.228 1.00 147.23 90 LYS G CA 1
ATOM 12995 C C . LYS G 1 90 ? 121.774 117.468 177.789 1.00 147.23 90 LYS G C 1
ATOM 12996 O O . LYS G 1 90 ? 121.502 116.311 177.465 1.00 147.23 90 LYS G O 1
ATOM 13002 N N . ASP G 1 91 ? 120.890 118.451 177.785 1.00 139.31 91 ASP G N 1
ATOM 13003 C CA . ASP G 1 91 ? 119.572 118.270 177.216 1.00 139.31 91 ASP G CA 1
ATOM 13004 C C . ASP G 1 91 ? 119.682 118.183 175.698 1.00 139.31 91 ASP G C 1
ATOM 13005 O O . ASP G 1 91 ? 120.603 118.745 175.104 1.00 139.31 91 ASP G O 1
ATOM 13007 N N . PRO G 1 92 ? 118.765 117.464 175.043 1.00 136.62 92 PRO G N 1
ATOM 13008 C CA . PRO G 1 92 ? 118.794 117.417 173.573 1.00 136.62 92 PRO G CA 1
ATOM 13009 C C . PRO G 1 92 ? 118.481 118.744 172.900 1.00 136.62 92 PRO G C 1
ATOM 13010 O O . PRO G 1 92 ? 118.865 118.922 171.738 1.00 136.62 92 PRO G O 1
ATOM 13014 N N . SER G 1 93 ? 117.812 119.678 173.577 1.00 134.61 93 SER G N 1
ATOM 13015 C CA . SER G 1 93 ? 117.589 120.990 172.984 1.00 134.61 93 SER G CA 1
ATOM 13016 C C . SER G 1 93 ? 118.849 121.838 172.991 1.00 134.61 93 SER G C 1
ATOM 13017 O O . SER G 1 93 ? 119.021 122.685 172.111 1.00 134.61 93 SER G O 1
ATOM 13020 N N . VAL G 1 94 ? 119.725 121.642 173.976 1.00 134.14 94 VAL G N 1
ATOM 13021 C CA . VAL G 1 94 ? 120.986 122.372 174.021 1.00 134.14 94 VAL G CA 1
ATOM 13022 C C . VAL G 1 94 ? 121.934 121.862 172.946 1.00 134.14 94 VAL G C 1
ATOM 13023 O O . VAL G 1 94 ? 122.665 122.640 172.326 1.00 134.14 94 VAL G O 1
ATOM 13027 N N . LEU G 1 95 ? 121.903 120.557 172.673 1.00 133.06 95 LEU G N 1
ATOM 13028 C CA . LEU G 1 95 ? 122.712 120.009 171.593 1.00 133.06 95 LEU G CA 1
ATOM 13029 C C . LEU G 1 95 ? 122.186 120.444 170.233 1.00 133.06 95 LEU G C 1
ATOM 13030 O O . LEU G 1 95 ? 122.973 120.742 169.330 1.00 133.06 95 LEU G O 1
ATOM 13035 N N . ARG G 1 96 ? 120.861 120.483 170.066 1.00 130.98 96 ARG G N 1
ATOM 13036 C CA . ARG G 1 96 ? 120.298 120.965 168.812 1.00 130.98 96 ARG G CA 1
ATOM 13037 C C . ARG G 1 96 ? 120.550 122.447 168.612 1.00 130.98 96 ARG G C 1
ATOM 13038 O O . ARG G 1 96 ? 120.753 122.886 167.476 1.00 130.98 96 ARG G O 1
ATOM 13046 N N . TYR G 1 97 ? 120.549 123.229 169.692 1.00 130.58 97 TYR G N 1
ATOM 13047 C CA . TYR G 1 97 ? 120.793 124.656 169.553 1.00 130.58 97 TYR G CA 1
ATOM 13048 C C . TYR G 1 97 ? 122.245 124.921 169.203 1.00 130.58 97 TYR G C 1
ATOM 13049 O O . TYR G 1 97 ? 122.553 125.833 168.432 1.00 130.58 97 TYR G O 1
ATOM 13058 N N . MET G 1 98 ? 123.138 124.119 169.761 1.00 128.96 98 MET G N 1
ATOM 13059 C CA . MET G 1 98 ? 124.568 124.237 169.527 1.00 128.96 98 MET G CA 1
ATOM 13060 C C . MET G 1 98 ? 124.926 123.920 168.084 1.00 128.96 98 MET G C 1
ATOM 13061 O O . MET G 1 98 ? 125.721 124.630 167.461 1.00 128.96 98 MET G O 1
ATOM 13066 N N . LEU G 1 99 ? 124.349 122.843 167.552 1.00 119.91 99 LEU G N 1
ATOM 13067 C CA . LEU G 1 99 ? 124.539 122.473 166.158 1.00 119.91 99 LEU G CA 1
ATOM 13068 C C . LEU G 1 99 ? 123.981 123.530 165.219 1.00 119.91 99 LEU G C 1
ATOM 13069 O O . LEU G 1 99 ? 124.582 123.824 164.182 1.00 119.91 99 LEU G O 1
ATOM 13074 N N . CYS G 1 100 ? 122.844 124.122 165.575 1.00 116.15 100 CYS G N 1
ATOM 13075 C CA . CYS G 1 100 ? 122.261 125.171 164.755 1.00 116.15 100 CYS G CA 1
ATOM 13076 C C . CYS G 1 100 ? 123.103 126.439 164.781 1.00 116.15 100 CYS G C 1
ATOM 13077 O O . CYS G 1 100 ? 123.157 127.160 163.786 1.00 116.15 100 CYS G O 1
ATOM 13080 N N . SER G 1 101 ? 123.785 126.707 165.892 1.00 112.74 101 SER G N 1
ATOM 13081 C CA . SER G 1 101 ? 124.664 127.868 165.982 1.00 112.74 101 SER G CA 1
ATOM 13082 C C . SER G 1 101 ? 125.891 127.720 165.094 1.00 112.74 101 SER G C 1
ATOM 13083 O O . SER G 1 101 ? 126.299 128.674 164.426 1.00 112.74 101 SER G O 1
ATOM 13086 N N . ILE G 1 102 ? 126.494 126.533 165.086 1.00 108.53 102 ILE G N 1
ATOM 13087 C CA . ILE G 1 102 ? 127.664 126.280 164.254 1.00 108.53 102 ILE G CA 1
ATOM 13088 C C . ILE G 1 102 ? 127.287 126.299 162.778 1.00 108.53 102 ILE G C 1
ATOM 13089 O O . ILE G 1 102 ? 128.026 126.828 161.943 1.00 108.53 102 ILE G O 1
ATOM 13094 N N . THR G 1 103 ? 126.118 125.755 162.445 1.00 104.46 103 THR G N 1
ATOM 13095 C CA . THR G 1 103 ? 125.671 125.679 161.063 1.00 104.46 103 THR G CA 1
ATOM 13096 C C . THR G 1 103 ? 125.392 127.058 160.487 1.00 104.46 103 THR G C 1
ATOM 13097 O O . THR G 1 103 ? 125.759 127.340 159.343 1.00 104.46 103 THR G O 1
ATOM 13101 N N . GLN G 1 104 ? 124.784 127.941 161.276 1.00 106.76 104 GLN G N 1
ATOM 13102 C CA . GLN G 1 104 ? 124.439 129.269 160.785 1.00 106.76 104 GLN G CA 1
ATOM 13103 C C . GLN G 1 104 ? 125.662 130.144 160.568 1.00 106.76 104 GLN G C 1
ATOM 13104 O O . GLN G 1 104 ? 125.672 130.960 159.645 1.00 106.76 104 GLN G O 1
ATOM 13110 N N . ARG G 1 105 ? 126.698 129.997 161.382 1.00 105.84 105 ARG G N 1
ATOM 13111 C CA . ARG G 1 105 ? 127.911 130.752 161.113 1.00 105.84 105 ARG G CA 1
ATOM 13112 C C . ARG G 1 105 ? 128.737 130.144 159.991 1.00 105.84 105 ARG G C 1
ATOM 13113 O O . ARG G 1 105 ? 129.566 130.835 159.399 1.00 105.84 105 ARG G O 1
ATOM 13121 N N . SER G 1 106 ? 128.528 128.872 159.682 1.00 96.06 106 SER G N 1
ATOM 13122 C CA . SER G 1 106 ? 129.264 128.223 158.618 1.00 96.06 106 SER G CA 1
ATOM 13123 C C . SER G 1 106 ? 128.665 128.476 157.252 1.00 96.06 106 SER G C 1
ATOM 13124 O O . SER G 1 106 ? 129.230 128.011 156.265 1.00 96.06 106 SER G O 1
ATOM 13127 N N . LEU G 1 107 ? 127.550 129.192 157.174 1.00 92.92 107 LEU G N 1
ATOM 13128 C CA . LEU G 1 107 ? 126.891 129.499 155.918 1.00 92.92 107 LEU G CA 1
ATOM 13129 C C . LEU G 1 107 ? 127.200 130.890 155.399 1.00 92.92 107 LEU G C 1
ATOM 13130 O O . LEU G 1 107 ? 126.656 131.276 154.372 1.00 92.92 107 LEU G O 1
ATOM 13135 N N . ILE G 1 108 ? 128.064 131.640 156.066 1.00 89.58 108 ILE G N 1
ATOM 13136 C CA . ILE G 1 108 ? 128.363 133.000 155.642 1.00 89.58 108 ILE G CA 1
ATOM 13137 C C . ILE G 1 108 ? 129.291 133.006 154.440 1.00 89.58 108 ILE G C 1
ATOM 13138 O O . ILE G 1 108 ? 129.008 133.654 153.433 1.00 89.58 108 ILE G O 1
ATOM 13143 N N . ALA G 1 109 ? 130.408 132.311 154.528 1.00 83.51 109 ALA G N 1
ATOM 13144 C CA . ALA G 1 109 ? 131.339 132.151 153.420 1.00 83.51 109 ALA G CA 1
ATOM 13145 C C . ALA G 1 109 ? 130.766 131.424 152.196 1.00 83.51 109 ALA G C 1
ATOM 13146 O O . ALA G 1 109 ? 131.149 131.786 151.082 1.00 83.51 109 ALA G O 1
ATOM 13148 N N . PRO G 1 110 ? 129.887 130.408 152.317 1.00 80.65 110 PRO G N 1
ATOM 13149 C CA . PRO G 1 110 ? 129.164 129.962 151.120 1.00 80.65 110 PRO G CA 1
ATOM 13150 C C . PRO G 1 110 ? 128.278 131.012 150.494 1.00 80.65 110 PRO G C 1
ATOM 13151 O O . PRO G 1 110 ? 128.188 131.077 149.267 1.00 80.65 110 PRO G O 1
ATOM 13155 N N . ALA G 1 111 ? 127.613 131.833 151.300 1.00 81.66 111 ALA G N 1
ATOM 13156 C CA . ALA G 1 111 ? 126.738 132.860 150.760 1.00 81.66 111 ALA G CA 1
ATOM 13157 C C . ALA G 1 111 ? 127.525 133.985 150.110 1.00 81.66 111 ALA G C 1
ATOM 13158 O O . ALA G 1 111 ? 127.069 134.560 149.123 1.00 81.66 111 ALA G O 1
ATOM 13160 N N . VAL G 1 112 ? 128.706 134.297 150.638 1.00 80.73 112 VAL G N 1
ATOM 13161 C CA . VAL G 1 112 ? 129.573 135.288 150.019 1.00 80.73 112 VAL G CA 1
ATOM 13162 C C . VAL G 1 112 ? 130.081 134.795 148.673 1.00 80.73 112 VAL G C 1
ATOM 13163 O O . VAL G 1 112 ? 130.137 135.565 147.713 1.00 80.73 112 VAL G O 1
ATOM 13167 N N . TRP G 1 113 ? 130.410 133.502 148.565 1.00 71.72 113 TRP G N 1
ATOM 13168 C CA . TRP G 1 113 ? 130.865 132.945 147.297 1.00 71.72 113 TRP G CA 1
ATOM 13169 C C . TRP G 1 113 ? 129.782 132.999 146.233 1.00 71.72 113 TRP G C 1
ATOM 13170 O O . TRP G 1 113 ? 130.059 133.391 145.102 1.00 71.72 113 TRP G O 1
ATOM 13181 N N . VAL G 1 114 ? 128.561 132.578 146.567 1.00 74.68 114 VAL G N 1
ATOM 13182 C CA . VAL G 1 114 ? 127.468 132.553 145.602 1.00 74.68 114 VAL G CA 1
ATOM 13183 C C . VAL G 1 114 ? 127.133 133.955 145.131 1.00 74.68 114 VAL G C 1
ATOM 13184 O O . VAL G 1 114 ? 126.869 134.173 143.949 1.00 74.68 114 VAL G O 1
ATOM 13188 N N . SER G 1 115 ? 127.243 134.938 146.013 1.00 75.87 115 SER G N 1
ATOM 13189 C CA . SER G 1 115 ? 126.911 136.300 145.643 1.00 75.87 115 SER G CA 1
ATOM 13190 C C . SER G 1 115 ? 127.970 136.939 144.754 1.00 75.87 115 SER G C 1
ATOM 13191 O O . SER G 1 115 ? 127.617 137.590 143.775 1.00 75.87 115 SER G O 1
ATOM 13194 N N . VAL G 1 116 ? 129.263 136.763 145.052 1.00 74.41 116 VAL G N 1
ATOM 13195 C CA . VAL G 1 116 ? 130.287 137.308 144.159 1.00 74.41 116 VAL G CA 1
ATOM 13196 C C . VAL G 1 116 ? 130.298 136.581 142.829 1.00 74.41 116 VAL G C 1
ATOM 13197 O O . VAL G 1 116 ? 130.658 137.163 141.813 1.00 74.41 116 VAL G O 1
ATOM 13201 N N . THR G 1 117 ? 129.891 135.322 142.802 1.00 71.92 117 THR G N 1
ATOM 13202 C CA . THR G 1 117 ? 129.885 134.571 141.561 1.00 71.92 117 THR G CA 1
ATOM 13203 C C . THR G 1 117 ? 128.738 135.006 140.664 1.00 71.92 117 THR G C 1
ATOM 13204 O O . THR G 1 117 ? 128.898 135.107 139.447 1.00 71.92 117 THR G O 1
ATOM 13208 N N . LEU G 1 118 ? 127.586 135.300 141.249 1.00 69.92 118 LEU G N 1
ATOM 13209 C CA . LEU G 1 118 ? 126.459 135.772 140.465 1.00 69.92 118 LEU G CA 1
ATOM 13210 C C . LEU G 1 118 ? 126.598 137.231 140.062 1.00 69.92 118 LEU G C 1
ATOM 13211 O O . LEU G 1 118 ? 126.119 137.612 138.998 1.00 69.92 118 LEU G O 1
ATOM 13216 N N . MET G 1 119 ? 127.247 138.062 140.875 1.00 76.04 119 MET G N 1
ATOM 13217 C CA . MET G 1 119 ? 127.458 139.442 140.468 1.00 76.04 119 MET G CA 1
ATOM 13218 C C . MET G 1 119 ? 128.534 139.568 139.414 1.00 76.04 119 MET G C 1
ATOM 13219 O O . MET G 1 119 ? 128.518 140.519 138.637 1.00 76.04 119 MET G O 1
ATOM 13224 N N . ASP G 1 120 ? 129.489 138.653 139.387 1.00 78.95 120 ASP G N 1
ATOM 13225 C CA . ASP G 1 120 ? 130.512 138.690 138.361 1.00 78.95 120 ASP G CA 1
ATOM 13226 C C . ASP G 1 120 ? 129.971 138.206 137.025 1.00 78.95 120 ASP G C 1
ATOM 13227 O O . ASP G 1 120 ? 130.345 138.734 135.980 1.00 78.95 120 ASP G O 1
ATOM 13232 N N . GLY G 1 121 ? 129.118 137.197 137.029 1.00 73.76 121 GLY G N 1
ATOM 13233 C CA . GLY G 1 121 ? 128.441 136.789 135.826 1.00 73.76 121 GLY G CA 1
ATOM 13234 C C . GLY G 1 121 ? 129.118 135.732 134.986 1.00 73.76 121 GLY G C 1
ATOM 13235 O O . GLY G 1 121 ? 128.531 135.298 133.996 1.00 73.76 121 GLY G O 1
ATOM 13236 N N . LYS G 1 122 ? 130.317 135.283 135.353 1.00 76.41 122 LYS G N 1
ATOM 13237 C CA . LYS G 1 122 ? 131.060 134.345 134.519 1.00 76.41 122 LYS G CA 1
ATOM 13238 C C . LYS G 1 122 ? 130.541 132.920 134.595 1.00 76.41 122 LYS G C 1
ATOM 13239 O O . LYS G 1 122 ? 130.663 132.188 133.620 1.00 76.41 122 LYS G O 1
ATOM 13245 N N . SER G 1 123 ? 129.997 132.497 135.735 1.00 72.46 123 SER G N 1
ATOM 13246 C CA . SER G 1 123 ? 129.427 131.161 135.836 1.00 72.46 123 SER G CA 1
ATOM 13247 C C . SER G 1 123 ? 128.174 131.008 135.001 1.00 72.46 123 SER G C 1
ATOM 13248 O O . SER G 1 123 ? 127.927 129.933 134.458 1.00 72.46 123 SER G O 1
ATOM 13251 N N . PHE G 1 124 ? 127.353 132.050 134.905 1.00 71.73 124 PHE G N 1
ATOM 13252 C CA . PHE G 1 124 ? 126.208 131.963 134.017 1.00 71.73 124 PHE G CA 1
ATOM 13253 C C . PHE G 1 124 ? 126.622 132.087 132.573 1.00 71.73 124 PHE G C 1
ATOM 13254 O O . PHE G 1 124 ? 125.968 131.516 131.704 1.00 71.73 124 PHE G O 1
ATOM 13262 N N . LEU G 1 125 ? 127.677 132.848 132.293 1.00 72.53 125 LEU G N 1
ATOM 13263 C CA . LEU G 1 125 ? 128.134 132.989 130.921 1.00 72.53 125 LEU G CA 1
ATOM 13264 C C . LEU G 1 125 ? 128.689 131.682 130.399 1.00 72.53 125 LEU G C 1
ATOM 13265 O O . LEU G 1 125 ? 128.450 131.318 129.249 1.00 72.53 125 LEU G O 1
ATOM 13270 N N . CYS G 1 126 ? 129.408 130.950 131.240 1.00 76.01 126 CYS G N 1
ATOM 13271 C CA . CYS G 1 126 ? 129.928 129.660 130.831 1.00 76.01 126 CYS G CA 1
ATOM 13272 C C . CYS G 1 126 ? 128.809 128.638 130.711 1.00 76.01 126 CYS G C 1
ATOM 13273 O O . CYS G 1 126 ? 128.695 127.967 129.690 1.00 76.01 126 CYS G O 1
ATOM 13276 N N . ALA G 1 127 ? 127.923 128.565 131.699 1.00 74.25 127 ALA G N 1
ATOM 13277 C CA . ALA G 1 127 ? 126.931 127.501 131.735 1.00 74.25 127 ALA G CA 1
ATOM 13278 C C . ALA G 1 127 ? 125.796 127.665 130.732 1.00 74.25 127 ALA G C 1
ATOM 13279 O O . ALA G 1 127 ? 125.207 126.664 130.324 1.00 74.25 127 ALA G O 1
ATOM 13281 N N . PHE G 1 128 ? 125.469 128.885 130.310 1.00 78.56 128 PHE G N 1
ATOM 13282 C CA . PHE G 1 128 ? 124.224 129.137 129.592 1.00 78.56 128 PHE G CA 1
ATOM 13283 C C . PHE G 1 128 ? 124.441 129.727 128.210 1.00 78.56 128 PHE G C 1
ATOM 13284 O O . PHE G 1 128 ? 123.487 130.191 127.597 1.00 78.56 128 PHE G O 1
ATOM 13292 N N . SER G 1 129 ? 125.663 129.734 127.702 1.00 82.44 129 SER G N 1
ATOM 13293 C CA . SER G 1 129 ? 125.890 130.328 126.396 1.00 82.44 129 SER G CA 1
ATOM 13294 C C . SER G 1 129 ? 125.465 129.426 125.251 1.00 82.44 129 SER G C 1
ATOM 13295 O O . SER G 1 129 ? 125.248 129.923 124.148 1.00 82.44 129 SER G O 1
ATOM 13298 N N . ILE G 1 130 ? 125.341 128.118 125.472 1.00 86.37 130 ILE G N 1
ATOM 13299 C CA . ILE G 1 130 ? 124.775 127.263 124.435 1.00 86.37 130 ILE G CA 1
ATOM 13300 C C . ILE G 1 130 ? 123.260 127.289 124.436 1.00 86.37 130 ILE G C 1
ATOM 13301 O O . ILE G 1 130 ? 122.640 126.733 123.527 1.00 86.37 130 ILE G O 1
ATOM 13306 N N . ASN G 1 131 ? 122.651 127.900 125.439 1.00 88.49 131 ASN G N 1
ATOM 13307 C CA . ASN G 1 131 ? 121.214 128.072 125.521 1.00 88.49 131 ASN G CA 1
ATOM 13308 C C . ASN G 1 131 ? 120.755 129.373 124.903 1.00 88.49 131 ASN G C 1
ATOM 13309 O O . ASN G 1 131 ? 119.573 129.697 124.989 1.00 88.49 131 ASN G O 1
ATOM 13314 N N . LEU G 1 132 ? 121.655 130.124 124.290 1.00 91.83 132 LEU G N 1
ATOM 13315 C CA . LEU G 1 132 ? 121.293 131.399 123.713 1.00 91.83 132 LEU G CA 1
ATOM 13316 C C . LEU G 1 132 ? 120.544 131.220 122.410 1.00 91.83 132 LEU G C 1
ATOM 13317 O O . LEU G 1 132 ? 120.568 130.163 121.781 1.00 91.83 132 LEU G O 1
ATOM 13322 N N . ASP G 1 133 ? 119.856 132.280 122.023 1.00 106.28 133 ASP G N 1
ATOM 13323 C CA . ASP G 1 133 ? 119.151 132.386 120.753 1.00 106.28 133 ASP G CA 1
ATOM 13324 C C . ASP G 1 133 ? 119.850 133.526 120.030 1.00 106.28 133 ASP G C 1
ATOM 13325 O O . ASP G 1 133 ? 119.548 134.694 120.276 1.00 106.28 133 ASP G O 1
ATOM 13330 N N . ILE G 1 134 ? 120.794 133.197 119.147 1.00 107.13 134 ILE G N 1
ATOM 13331 C CA . ILE G 1 134 ? 121.811 134.170 118.758 1.00 107.13 134 ILE G CA 1
ATOM 13332 C C . ILE G 1 134 ? 121.302 135.208 117.769 1.00 107.13 134 ILE G C 1
ATOM 13333 O O . ILE G 1 134 ? 122.008 136.182 117.477 1.00 107.13 134 ILE G O 1
ATOM 13338 N N . GLU G 1 135 ? 120.068 135.062 117.287 1.00 111.71 135 GLU G N 1
ATOM 13339 C CA . GLU G 1 135 ? 119.480 136.048 116.393 1.00 111.71 135 GLU G CA 1
ATOM 13340 C C . GLU G 1 135 ? 119.101 137.339 117.103 1.00 111.71 135 GLU G C 1
ATOM 13341 O O . GLU G 1 135 ? 118.772 138.322 116.433 1.00 111.71 135 GLU G O 1
ATOM 13347 N N . LYS G 1 136 ? 119.144 137.361 118.431 1.00 104.87 136 LYS G N 1
ATOM 13348 C CA . LYS G 1 136 ? 118.848 138.550 119.214 1.00 104.87 136 LYS G CA 1
ATOM 13349 C C . LYS G 1 136 ? 120.052 139.458 119.403 1.00 104.87 136 LYS G C 1
ATOM 13350 O O . LYS G 1 136 ? 119.929 140.478 120.084 1.00 104.87 136 LYS G O 1
ATOM 13356 N N . PHE G 1 137 ? 121.203 139.119 118.829 1.00 101.03 137 PHE G N 1
ATOM 13357 C CA . PHE G 1 137 ? 122.476 139.684 119.251 1.00 101.03 137 PHE G CA 1
ATOM 13358 C C . PHE G 1 137 ? 123.321 140.243 118.120 1.00 101.03 137 PHE G C 1
ATOM 13359 O O . PHE G 1 137 ? 124.213 141.050 118.392 1.00 101.03 137 PHE G O 1
ATOM 13367 N N . GLY G 1 138 ? 123.078 139.846 116.874 1.00 113.28 138 GLY G N 1
ATOM 13368 C CA . GLY G 1 138 ? 123.898 140.319 115.776 1.00 113.28 138 GLY G CA 1
ATOM 13369 C C . GLY G 1 138 ? 123.393 139.935 114.404 1.00 113.28 138 GLY G C 1
ATOM 13370 O O . GLY G 1 138 ? 122.199 140.075 114.122 1.00 113.28 138 GLY G O 1
ATOM 13371 N N . ASN G 1 139 ? 124.303 139.487 113.535 1.00 123.22 139 ASN G N 1
ATOM 13372 C CA . ASN G 1 139 ? 123.912 138.944 112.241 1.00 123.22 139 ASN G CA 1
ATOM 13373 C C . ASN G 1 139 ? 123.058 137.696 112.424 1.00 123.22 139 ASN G C 1
ATOM 13374 O O . ASN G 1 139 ? 123.236 136.924 113.370 1.00 123.22 139 ASN G O 1
ATOM 13379 N N . ALA G 1 140 ? 122.099 137.520 111.523 1.00 125.16 140 ALA G N 1
ATOM 13380 C CA . ALA G 1 140 ? 121.372 136.264 111.452 1.00 125.16 140 ALA G CA 1
ATOM 13381 C C . ALA G 1 140 ? 122.104 135.232 110.617 1.00 125.16 140 ALA G C 1
ATOM 13382 O O . ALA G 1 140 ? 121.815 134.036 110.733 1.00 125.16 140 ALA G O 1
ATOM 13384 N N . SER G 1 141 ? 123.064 135.668 109.803 1.00 125.62 141 SER G N 1
ATOM 13385 C CA . SER G 1 141 ? 123.816 134.805 108.906 1.00 125.62 141 SER G CA 1
ATOM 13386 C C . SER G 1 141 ? 124.968 134.095 109.592 1.00 125.62 141 SER G C 1
ATOM 13387 O O . SER G 1 141 ? 125.803 133.501 108.901 1.00 125.62 141 SER G O 1
ATOM 13390 N N . LEU G 1 142 ? 125.054 134.159 110.920 1.00 122.08 142 LEU G N 1
ATOM 13391 C CA . LEU G 1 142 ? 126.100 133.427 111.619 1.00 122.08 142 LEU G CA 1
ATOM 13392 C C . LEU G 1 142 ? 125.811 131.936 111.643 1.00 122.08 142 LEU G C 1
ATOM 13393 O O . LEU G 1 142 ? 126.593 131.144 111.111 1.00 122.08 142 LEU G O 1
ATOM 13398 N N . VAL G 1 143 ? 124.681 131.540 112.220 1.00 122.87 143 VAL G N 1
ATOM 13399 C CA . VAL G 1 143 ? 124.388 130.136 112.467 1.00 122.87 143 VAL G CA 1
ATOM 13400 C C . VAL G 1 143 ? 123.589 129.492 111.352 1.00 122.87 143 VAL G C 1
ATOM 13401 O O . VAL G 1 143 ? 123.024 128.409 111.563 1.00 122.87 143 VAL G O 1
ATOM 13405 N N . ILE G 1 144 ? 123.508 130.113 110.180 1.00 125.08 144 ILE G N 1
ATOM 13406 C CA . ILE G 1 144 ? 123.038 129.406 108.996 1.00 125.08 144 ILE G CA 1
ATOM 13407 C C . ILE G 1 144 ? 124.261 128.797 108.335 1.00 125.08 144 ILE G C 1
ATOM 13408 O O . ILE G 1 144 ? 125.387 129.276 108.508 1.00 125.08 144 ILE G O 1
ATOM 13413 N N . GLY G 1 145 ? 124.055 127.709 107.599 1.00 123.61 145 GLY G N 1
ATOM 13414 C CA . GLY G 1 145 ? 125.167 126.968 107.049 1.00 123.61 145 GLY G CA 1
ATOM 13415 C C . GLY G 1 145 ? 125.896 126.086 108.039 1.00 123.61 145 GLY G C 1
ATOM 13416 O O . GLY G 1 145 ? 126.867 125.421 107.652 1.00 123.61 145 GLY G O 1
ATOM 13417 N N . MET G 1 146 ? 125.474 126.067 109.300 1.00 118.07 146 MET G N 1
ATOM 13418 C CA . MET G 1 146 ? 126.042 125.211 110.325 1.00 118.07 146 MET G CA 1
ATOM 13419 C C . MET G 1 146 ? 125.094 124.067 110.643 1.00 118.07 146 MET G C 1
ATOM 13420 O O . MET G 1 146 ? 123.882 124.153 110.443 1.00 118.07 146 MET G O 1
ATOM 13425 N N . THR G 1 147 ? 125.670 122.994 111.163 1.00 116.08 147 THR G N 1
ATOM 13426 C CA . THR G 1 147 ? 124.912 121.887 111.707 1.00 116.08 147 THR G CA 1
ATOM 13427 C C . THR G 1 147 ? 124.416 122.287 113.101 1.00 116.08 147 THR G C 1
ATOM 13428 O O . THR G 1 147 ? 124.817 123.315 113.646 1.00 116.08 147 THR G O 1
ATOM 13432 N N . GLU G 1 148 ? 123.496 121.501 113.664 1.00 113.74 148 GLU G N 1
ATOM 13433 C CA . GLU G 1 148 ? 123.135 121.682 115.066 1.00 113.74 148 GLU G CA 1
ATOM 13434 C C . GLU G 1 148 ? 124.328 121.441 115.984 1.00 113.74 148 GLU G C 1
ATOM 13435 O O . GLU G 1 148 ? 124.496 122.147 116.984 1.00 113.74 148 GLU G O 1
ATOM 13441 N N . THR G 1 149 ? 125.179 120.477 115.636 1.00 111.81 149 THR G N 1
ATOM 13442 C CA . THR G 1 149 ? 126.405 120.220 116.385 1.00 111.81 149 THR G CA 1
ATOM 13443 C C . THR G 1 149 ? 127.377 121.387 116.275 1.00 111.81 149 THR G C 1
ATOM 13444 O O . THR G 1 149 ? 128.005 121.780 117.266 1.00 111.81 149 THR G O 1
ATOM 13448 N N . GLU G 1 150 ? 127.499 121.965 115.085 1.00 111.83 150 GLU G N 1
ATOM 13449 C CA . GLU G 1 150 ? 128.502 122.994 114.872 1.00 111.83 150 GLU G CA 1
ATOM 13450 C C . GLU G 1 150 ? 128.096 124.322 115.492 1.00 111.83 150 GLU G C 1
ATOM 13451 O O . GLU G 1 150 ? 128.960 125.077 115.945 1.00 111.83 150 GLU G O 1
ATOM 13457 N N . LYS G 1 151 ? 126.803 124.620 115.555 1.00 106.30 151 LYS G N 1
ATOM 13458 C CA . LYS G 1 151 ? 126.399 125.844 116.230 1.00 106.30 151 LYS G CA 1
ATOM 13459 C C . LYS G 1 151 ? 126.441 125.710 117.744 1.00 106.30 151 LYS G C 1
ATOM 13460 O O . LYS G 1 151 ? 126.563 126.723 118.429 1.00 106.30 151 LYS G O 1
ATOM 13466 N N . LEU G 1 152 ? 126.360 124.492 118.280 1.00 99.26 152 LEU G N 1
ATOM 13467 C CA . LEU G 1 152 ? 126.628 124.310 119.698 1.00 99.26 152 LEU G CA 1
ATOM 13468 C C . LEU G 1 152 ? 128.090 124.558 120.022 1.00 99.26 152 LEU G C 1
ATOM 13469 O O . LEU G 1 152 ? 128.406 125.075 121.094 1.00 99.26 152 LEU G O 1
ATOM 13474 N N . LYS G 1 153 ? 128.996 124.190 119.118 1.00 97.93 153 LYS G N 1
ATOM 13475 C CA . LYS G 1 153 ? 130.399 124.528 119.315 1.00 97.93 153 LYS G CA 1
ATOM 13476 C C . LYS G 1 153 ? 130.643 126.013 119.135 1.00 97.93 153 LYS G C 1
ATOM 13477 O O . LYS G 1 153 ? 131.555 126.567 119.754 1.00 97.93 153 LYS G O 1
ATOM 13483 N N . PHE G 1 154 ? 129.852 126.662 118.284 1.00 95.61 154 PHE G N 1
ATOM 13484 C CA . PHE G 1 154 ? 129.993 128.091 118.050 1.00 95.61 154 PHE G CA 1
ATOM 13485 C C . PHE G 1 154 ? 129.540 128.896 119.262 1.00 95.61 154 PHE G C 1
ATOM 13486 O O . PHE G 1 154 ? 130.216 129.839 119.679 1.00 95.61 154 PHE G O 1
ATOM 13494 N N . LEU G 1 155 ? 128.394 128.538 119.835 1.00 89.98 155 LEU G N 1
ATOM 13495 C CA . LEU G 1 155 ? 127.863 129.232 120.995 1.00 89.98 155 LEU G CA 1
ATOM 13496 C C . LEU G 1 155 ? 128.636 128.934 122.260 1.00 89.98 155 LEU G C 1
ATOM 13497 O O . LEU G 1 155 ? 128.605 129.739 123.188 1.00 89.98 155 LEU G O 1
ATOM 13502 N N . ALA G 1 156 ? 129.326 127.802 122.319 1.00 85.95 156 ALA G N 1
ATOM 13503 C CA . ALA G 1 156 ? 130.096 127.462 123.500 1.00 85.95 156 ALA G CA 1
ATOM 13504 C C . ALA G 1 156 ? 131.343 128.308 123.647 1.00 85.95 156 ALA G C 1
ATOM 13505 O O . ALA G 1 156 ? 131.894 128.372 124.741 1.00 85.95 156 ALA G O 1
ATOM 13507 N N . ARG G 1 157 ? 131.793 128.967 122.589 1.00 87.01 157 ARG G N 1
ATOM 13508 C CA . ARG G 1 157 ? 133.014 129.750 122.635 1.00 87.01 157 ARG G CA 1
ATOM 13509 C C . ARG G 1 157 ? 132.769 131.211 122.971 1.00 87.01 157 ARG G C 1
ATOM 13510 O O . ARG G 1 157 ? 133.732 131.971 123.056 1.00 87.01 157 ARG G O 1
ATOM 13518 N N . ILE G 1 158 ? 131.498 131.592 123.161 1.00 83.43 158 ILE G N 1
ATOM 13519 C CA . ILE G 1 158 ? 131.170 132.955 123.620 1.00 83.43 158 ILE G CA 1
ATOM 13520 C C . ILE G 1 158 ? 131.848 133.387 124.915 1.00 83.43 158 ILE G C 1
ATOM 13521 O O . ILE G 1 158 ? 132.310 134.537 124.974 1.00 83.43 158 ILE G O 1
ATOM 13526 N N . PRO G 1 159 ? 132.007 132.556 125.964 1.00 79.27 159 PRO G N 1
ATOM 13527 C CA . PRO G 1 159 ? 132.744 133.038 127.142 1.00 79.27 159 PRO G CA 1
ATOM 13528 C C . PRO G 1 159 ? 134.228 133.298 126.929 1.00 79.27 159 PRO G C 1
ATOM 13529 O O . PRO G 1 159 ? 134.871 133.822 127.839 1.00 79.27 159 PRO G O 1
ATOM 13533 N N . CYS G 1 160 ? 134.786 132.961 125.782 1.00 88.02 160 CYS G N 1
ATOM 13534 C CA . CYS G 1 160 ? 136.210 133.058 125.506 1.00 88.02 160 CYS G CA 1
ATOM 13535 C C . CYS G 1 160 ? 136.419 134.147 124.461 1.00 88.02 160 CYS G C 1
ATOM 13536 O O . CYS G 1 160 ? 135.941 134.021 123.334 1.00 88.02 160 CYS G O 1
ATOM 13539 N N . LYS G 1 161 ? 137.115 135.222 124.841 1.00 92.49 161 LYS G N 1
ATOM 13540 C CA . LYS G 1 161 ? 137.338 136.336 123.921 1.00 92.49 161 LYS G CA 1
ATOM 13541 C C . LYS G 1 161 ? 138.243 135.939 122.770 1.00 92.49 161 LYS G C 1
ATOM 13542 O O . LYS G 1 161 ? 138.014 136.333 121.624 1.00 92.49 161 LYS G O 1
ATOM 13548 N N . ASP G 1 162 ? 139.282 135.177 123.062 1.00 95.49 162 ASP G N 1
ATOM 13549 C CA . ASP G 1 162 ? 140.277 134.770 122.090 1.00 95.49 162 ASP G CA 1
ATOM 13550 C C . ASP G 1 162 ? 139.914 133.491 121.354 1.00 95.49 162 ASP G C 1
ATOM 13551 O O . ASP G 1 162 ? 140.763 132.931 120.662 1.00 95.49 162 ASP G O 1
ATOM 13556 N N . LEU G 1 163 ? 138.676 133.031 121.468 1.00 90.70 163 LEU G N 1
ATOM 13557 C CA . LEU G 1 163 ? 138.185 131.926 120.667 1.00 90.70 163 LEU G CA 1
ATOM 13558 C C . LEU G 1 163 ? 136.913 132.281 119.923 1.00 90.70 163 LEU G C 1
ATOM 13559 O O . LEU G 1 163 ? 136.414 131.457 119.156 1.00 90.70 163 LEU G O 1
ATOM 13564 N N . PHE G 1 164 ? 136.364 133.466 120.146 1.00 92.25 164 PHE G N 1
ATOM 13565 C CA . PHE G 1 164 ? 135.145 133.911 119.495 1.00 92.25 164 PHE G CA 1
ATOM 13566 C C . PHE G 1 164 ? 135.507 135.182 118.750 1.00 92.25 164 PHE G C 1
ATOM 13567 O O . PHE G 1 164 ? 136.079 136.102 119.340 1.00 92.25 164 PHE G O 1
ATOM 13575 N N . GLU G 1 165 ? 135.188 135.234 117.461 1.00 100.71 165 GLU G N 1
ATOM 13576 C CA . GLU G 1 165 ? 135.758 136.275 116.620 1.00 100.71 165 GLU G CA 1
ATOM 13577 C C . GLU G 1 165 ? 134.850 137.489 116.465 1.00 100.71 165 GLU G C 1
ATOM 13578 O O . GLU G 1 165 ? 135.347 138.611 116.333 1.00 100.71 165 GLU G O 1
ATOM 13584 N N . ASP G 1 166 ? 133.535 137.305 116.500 1.00 99.11 166 ASP G N 1
ATOM 13585 C CA . ASP G 1 166 ? 132.594 138.402 116.300 1.00 99.11 166 ASP G CA 1
ATOM 13586 C C . ASP G 1 166 ? 132.420 139.103 117.634 1.00 99.11 166 ASP G C 1
ATOM 13587 O O . ASP G 1 166 ? 131.715 138.620 118.509 1.00 99.11 166 ASP G O 1
ATOM 13592 N N . ASN G 1 167 ? 133.068 140.251 117.790 1.00 95.30 167 ASN G N 1
ATOM 13593 C CA . ASN G 1 167 ? 133.112 140.899 119.091 1.00 95.30 167 ASN G CA 1
ATOM 13594 C C . ASN G 1 167 ? 131.784 141.547 119.429 1.00 95.30 167 ASN G C 1
ATOM 13595 O O . ASN G 1 167 ? 131.434 141.648 120.602 1.00 95.30 167 ASN G O 1
ATOM 13600 N N . GLU G 1 168 ? 131.023 141.960 118.422 1.00 96.24 168 GLU G N 1
ATOM 13601 C CA . GLU G 1 168 ? 129.743 142.607 118.672 1.00 96.24 168 GLU G CA 1
ATOM 13602 C C . GLU G 1 168 ? 128.717 141.620 119.204 1.00 96.24 168 GLU G C 1
ATOM 13603 O O . GLU G 1 168 ? 127.962 141.946 120.123 1.00 96.24 168 GLU G O 1
ATOM 13609 N N . VAL G 1 169 ? 128.679 140.414 118.649 1.00 92.32 169 VAL G N 1
ATOM 13610 C CA . VAL G 1 169 ? 127.761 139.392 119.134 1.00 92.32 169 VAL G CA 1
ATOM 13611 C C . VAL G 1 169 ? 128.200 138.890 120.500 1.00 92.32 169 VAL G C 1
ATOM 13612 O O . VAL G 1 169 ? 127.371 138.597 121.363 1.00 92.32 169 VAL G O 1
ATOM 13616 N N . ARG G 1 170 ? 129.504 138.831 120.735 1.00 87.47 170 ARG G N 1
ATOM 13617 C CA . ARG G 1 170 ? 130.003 138.380 122.021 1.00 87.47 170 ARG G CA 1
ATOM 13618 C C . ARG G 1 170 ? 129.705 139.390 123.115 1.00 87.47 170 ARG G C 1
ATOM 13619 O O . ARG G 1 170 ? 129.311 139.006 124.211 1.00 87.47 170 ARG G O 1
ATOM 13627 N N . VAL G 1 171 ? 129.881 140.680 122.836 1.00 85.47 171 VAL G N 1
ATOM 13628 C CA . VAL G 1 171 ? 129.623 141.718 123.829 1.00 85.47 171 VAL G CA 1
ATOM 13629 C C . VAL G 1 171 ? 128.135 141.810 124.149 1.00 85.47 171 VAL G C 1
ATOM 13630 O O . VAL G 1 171 ? 127.749 141.977 125.309 1.00 85.47 171 VAL G O 1
ATOM 13634 N N . ALA G 1 172 ? 127.279 141.636 123.145 1.00 83.67 172 ALA G N 1
ATOM 13635 C CA . ALA G 1 172 ? 125.844 141.699 123.382 1.00 83.67 172 ALA G CA 1
ATOM 13636 C C . ALA G 1 172 ? 125.345 140.494 124.165 1.00 83.67 172 ALA G C 1
ATOM 13637 O O . ALA G 1 172 ? 124.492 140.633 125.045 1.00 83.67 172 ALA G O 1
ATOM 13639 N N . ALA G 1 173 ? 125.866 139.307 123.872 1.00 82.53 173 ALA G N 1
ATOM 13640 C CA . ALA G 1 173 ? 125.455 138.112 124.598 1.00 82.53 173 ALA G CA 1
ATOM 13641 C C . ALA G 1 173 ? 126.021 138.075 126.006 1.00 82.53 173 ALA G C 1
ATOM 13642 O O . ALA G 1 173 ? 125.377 137.551 126.912 1.00 82.53 173 ALA G O 1
ATOM 13644 N N . THR G 1 174 ? 127.213 138.623 126.207 1.00 79.52 174 THR G N 1
ATOM 13645 C CA . THR G 1 174 ? 127.791 138.693 127.538 1.00 79.52 174 THR G CA 1
ATOM 13646 C C . THR G 1 174 ? 127.029 139.664 128.424 1.00 79.52 174 THR G C 1
ATOM 13647 O O . THR G 1 174 ? 126.816 139.385 129.603 1.00 79.52 174 THR G O 1
ATOM 13651 N N . ARG G 1 175 ? 126.597 140.799 127.875 1.00 78.96 175 ARG G N 1
ATOM 13652 C CA . ARG G 1 175 ? 125.838 141.765 128.659 1.00 78.96 175 ARG G CA 1
ATOM 13653 C C . ARG G 1 175 ? 124.460 141.261 129.025 1.00 78.96 175 ARG G C 1
ATOM 13654 O O . ARG G 1 175 ? 123.963 141.570 130.108 1.00 78.96 175 ARG G O 1
ATOM 13662 N N . TYR G 1 176 ? 123.837 140.499 128.137 1.00 78.49 176 TYR G N 1
ATOM 13663 C CA . TYR G 1 176 ? 122.534 139.924 128.419 1.00 78.49 176 TYR G CA 1
ATOM 13664 C C . TYR G 1 176 ? 122.598 138.890 129.531 1.00 78.49 176 TYR G C 1
ATOM 13665 O O . TYR G 1 176 ? 121.752 138.886 130.425 1.00 78.49 176 TYR G O 1
ATOM 13674 N N . ILE G 1 177 ? 123.598 138.018 129.509 1.00 75.51 177 ILE G N 1
ATOM 13675 C CA . ILE G 1 177 ? 123.678 136.977 130.523 1.00 75.51 177 ILE G CA 1
ATOM 13676 C C . ILE G 1 177 ? 124.177 137.533 131.850 1.00 75.51 177 ILE G C 1
ATOM 13677 O O . ILE G 1 177 ? 123.712 137.112 132.909 1.00 75.51 177 ILE G O 1
ATOM 13682 N N . LYS G 1 178 ? 125.074 138.512 131.829 1.00 75.25 178 LYS G N 1
ATOM 13683 C CA . LYS G 1 178 ? 125.544 139.103 133.071 1.00 75.25 178 LYS G CA 1
ATOM 13684 C C . LYS G 1 178 ? 124.455 139.916 133.759 1.00 75.25 178 LYS G C 1
ATOM 13685 O O . LYS G 1 178 ? 124.419 139.978 134.988 1.00 75.25 178 LYS G O 1
ATOM 13691 N N . CYS G 1 179 ? 123.540 140.495 132.987 1.00 76.07 179 CYS G N 1
ATOM 13692 C CA . CYS G 1 179 ? 122.359 141.136 133.547 1.00 76.07 179 CYS G CA 1
ATOM 13693 C C . CYS G 1 179 ? 121.466 140.150 134.290 1.00 76.07 179 CYS G C 1
ATOM 13694 O O . CYS G 1 179 ? 121.001 140.445 135.395 1.00 76.07 179 CYS G O 1
ATOM 13697 N N . ILE G 1 180 ? 121.202 138.987 133.696 1.00 71.22 180 ILE G N 1
ATOM 13698 C CA . ILE G 1 180 ? 120.371 137.975 134.338 1.00 71.22 180 ILE G CA 1
ATOM 13699 C C . ILE G 1 180 ? 121.070 137.397 135.562 1.00 71.22 180 ILE G C 1
ATOM 13700 O O . ILE G 1 180 ? 120.435 137.093 136.573 1.00 71.22 180 ILE G O 1
ATOM 13705 N N . SER G 1 181 ? 122.391 137.277 135.505 1.00 71.55 181 SER G N 1
ATOM 13706 C CA . SER G 1 181 ? 123.156 136.779 136.636 1.00 71.55 181 SER G CA 1
ATOM 13707 C C . SER G 1 181 ? 123.165 137.771 137.785 1.00 71.55 181 SER G C 1
ATOM 13708 O O . SER G 1 181 ? 123.112 137.375 138.948 1.00 71.55 181 SER G O 1
ATOM 13711 N N . GLN G 1 182 ? 123.243 139.062 137.481 1.00 72.92 182 GLN G N 1
ATOM 13712 C CA . GLN G 1 182 ? 123.167 140.080 138.517 1.00 72.92 182 GLN G CA 1
ATOM 13713 C C . GLN G 1 182 ? 121.771 140.191 139.095 1.00 72.92 182 GLN G C 1
ATOM 13714 O O . GLN G 1 182 ? 121.620 140.520 140.267 1.00 72.92 182 GLN G O 1
ATOM 13720 N N . ALA G 1 183 ? 120.748 139.904 138.301 1.00 73.39 183 ALA G N 1
ATOM 13721 C CA . ALA G 1 183 ? 119.394 139.859 138.825 1.00 73.39 183 ALA G CA 1
ATOM 13722 C C . ALA G 1 183 ? 119.210 138.692 139.778 1.00 73.39 183 ALA G C 1
ATOM 13723 O O . ALA G 1 183 ? 118.560 138.836 140.812 1.00 73.39 183 ALA G O 1
ATOM 13725 N N . CYS G 1 184 ? 119.771 137.529 139.449 1.00 76.57 184 CYS G N 1
ATOM 13726 C CA . CYS G 1 184 ? 119.739 136.398 140.368 1.00 76.57 184 CYS G CA 1
ATOM 13727 C C . CYS G 1 184 ? 120.600 136.645 141.591 1.00 76.57 184 CYS G C 1
ATOM 13728 O O . CYS G 1 184 ? 120.292 136.142 142.665 1.00 76.57 184 CYS G O 1
ATOM 13731 N N . GLY G 1 185 ? 121.674 137.410 141.452 1.00 75.12 185 GLY G N 1
ATOM 13732 C CA . GLY G 1 185 ? 122.493 137.739 142.597 1.00 75.12 185 GLY G CA 1
ATOM 13733 C C . GLY G 1 185 ? 121.819 138.681 143.561 1.00 75.12 185 GLY G C 1
ATOM 13734 O O . GLY G 1 185 ? 122.002 138.562 144.770 1.00 75.12 185 GLY G O 1
ATOM 13735 N N . TRP G 1 186 ? 121.050 139.639 143.049 1.00 74.68 186 TRP G N 1
ATOM 13736 C CA . TRP G 1 186 ? 120.295 140.517 143.929 1.00 74.68 186 TRP G CA 1
ATOM 13737 C C . TRP G 1 186 ? 119.098 139.825 144.544 1.00 74.68 186 TRP G C 1
ATOM 13738 O O . TRP G 1 186 ? 118.760 140.119 145.688 1.00 74.68 186 TRP G O 1
ATOM 13749 N N . MET G 1 187 ? 118.457 138.904 143.828 1.00 80.57 187 MET G N 1
ATOM 13750 C CA . MET G 1 187 ? 117.380 138.147 144.444 1.00 80.57 187 MET G CA 1
ATOM 13751 C C . MET G 1 187 ? 117.904 137.156 145.465 1.00 80.57 187 MET G C 1
ATOM 13752 O O . MET G 1 187 ? 117.224 136.879 146.450 1.00 80.57 187 MET G O 1
ATOM 13757 N N . PHE G 1 188 ? 119.099 136.611 145.245 1.00 80.10 188 PHE G N 1
ATOM 13758 C CA . PHE G 1 188 ? 119.711 135.743 146.238 1.00 80.10 188 PHE G CA 1
ATOM 13759 C C . PHE G 1 188 ? 120.075 136.515 147.494 1.00 80.10 188 PHE G C 1
ATOM 13760 O O . PHE G 1 188 ? 119.827 136.034 148.597 1.00 80.10 188 PHE G O 1
ATOM 13768 N N . LEU G 1 189 ? 120.675 137.700 147.349 1.00 80.22 189 LEU G N 1
ATOM 13769 C CA . LEU G 1 189 ? 121.020 138.517 148.510 1.00 80.22 189 LEU G CA 1
ATOM 13770 C C . LEU G 1 189 ? 119.793 138.932 149.291 1.00 80.22 189 LEU G C 1
ATOM 13771 O O . LEU G 1 189 ? 119.820 138.989 150.518 1.00 80.22 189 LEU G O 1
ATOM 13776 N N . LEU G 1 190 ? 118.708 139.198 148.594 1.00 84.03 190 LEU G N 1
ATOM 13777 C CA . LEU G 1 190 ? 117.505 139.698 149.219 1.00 84.03 190 LEU G CA 1
ATOM 13778 C C . LEU G 1 190 ? 116.762 138.593 149.948 1.00 84.03 190 LEU G C 1
ATOM 13779 O O . LEU G 1 190 ? 116.221 138.832 151.028 1.00 84.03 190 LEU G O 1
ATOM 13784 N N . MET G 1 191 ? 116.768 137.374 149.407 1.00 91.06 191 MET G N 1
ATOM 13785 C CA . MET G 1 191 ? 116.150 136.249 150.098 1.00 91.06 191 MET G CA 1
ATOM 13786 C C . MET G 1 191 ? 116.971 135.792 151.290 1.00 91.06 191 MET G C 1
ATOM 13787 O O . MET G 1 191 ? 116.411 135.363 152.299 1.00 91.06 191 MET G O 1
ATOM 13792 N N . MET G 1 192 ? 118.292 135.840 151.193 1.00 93.08 192 MET G N 1
ATOM 13793 C CA . MET G 1 192 ? 119.091 135.386 152.316 1.00 93.08 192 MET G CA 1
ATOM 13794 C C . MET G 1 192 ? 119.134 136.413 153.430 1.00 93.08 192 MET G C 1
ATOM 13795 O O . MET G 1 192 ? 119.303 136.045 154.590 1.00 93.08 192 MET G O 1
ATOM 13800 N N . THR G 1 193 ? 118.977 137.691 153.111 1.00 90.37 193 THR G N 1
ATOM 13801 C CA . THR G 1 193 ? 118.926 138.703 154.153 1.00 90.37 193 THR G CA 1
ATOM 13802 C C . THR G 1 193 ? 117.557 138.742 154.809 1.00 90.37 193 THR G C 1
ATOM 13803 O O . THR G 1 193 ? 117.451 139.017 156.005 1.00 90.37 193 THR G O 1
ATOM 13807 N N . PHE G 1 194 ? 116.503 138.446 154.059 1.00 94.46 194 PHE G N 1
ATOM 13808 C CA . PHE G 1 194 ? 115.185 138.373 154.664 1.00 94.46 194 PHE G CA 1
ATOM 13809 C C . PHE G 1 194 ? 115.021 137.108 155.492 1.00 94.46 194 PHE G C 1
ATOM 13810 O O . PHE G 1 194 ? 114.289 137.110 156.485 1.00 94.46 194 PHE G O 1
ATOM 13818 N N . THR G 1 195 ? 115.706 136.032 155.115 1.00 94.49 195 THR G N 1
ATOM 13819 C CA . THR G 1 195 ? 115.801 134.860 155.976 1.00 94.49 195 THR G CA 1
ATOM 13820 C C . THR G 1 195 ? 116.569 135.177 157.250 1.00 94.49 195 THR G C 1
ATOM 13821 O O . THR G 1 195 ? 116.179 134.743 158.335 1.00 94.49 195 THR G O 1
ATOM 13825 N N . ALA G 1 196 ? 117.651 135.943 157.139 1.00 95.28 196 ALA G N 1
ATOM 13826 C CA . ALA G 1 196 ? 118.405 136.370 158.311 1.00 95.28 196 ALA G CA 1
ATOM 13827 C C . ALA G 1 196 ? 117.592 137.281 159.210 1.00 95.28 196 ALA G C 1
ATOM 13828 O O . ALA G 1 196 ? 117.798 137.294 160.425 1.00 95.28 196 ALA G O 1
ATOM 13830 N N . PHE G 1 197 ? 116.671 138.046 158.635 1.00 99.07 197 PHE G N 1
ATOM 13831 C CA . PHE G 1 197 ? 115.824 138.911 159.438 1.00 99.07 197 PHE G CA 1
ATOM 13832 C C . PHE G 1 197 ? 114.804 138.106 160.230 1.00 99.07 197 PHE G C 1
ATOM 13833 O O . PHE G 1 197 ? 114.581 138.378 161.411 1.00 99.07 197 PHE G O 1
ATOM 13841 N N . LEU G 1 198 ? 114.183 137.109 159.601 1.00 103.14 198 LEU G N 1
ATOM 13842 C CA . LEU G 1 198 ? 113.191 136.296 160.290 1.00 103.14 198 LEU G CA 1
ATOM 13843 C C . LEU G 1 198 ? 113.821 135.393 161.332 1.00 103.14 198 LEU G C 1
ATOM 13844 O O . LEU G 1 198 ? 113.186 135.079 162.338 1.00 103.14 198 LEU G O 1
ATOM 13849 N N . ILE G 1 199 ? 115.055 134.957 161.112 1.00 105.78 199 ILE G N 1
ATOM 13850 C CA . ILE G 1 199 ? 115.727 134.141 162.113 1.00 105.78 199 ILE G CA 1
ATOM 13851 C C . ILE G 1 199 ? 116.139 134.990 163.308 1.00 105.78 199 ILE G C 1
ATOM 13852 O O . ILE G 1 199 ? 115.944 134.593 164.456 1.00 105.78 199 ILE G O 1
ATOM 13857 N N . ARG G 1 200 ? 116.659 136.186 163.070 1.00 107.08 200 ARG G N 1
ATOM 13858 C CA . ARG G 1 200 ? 117.058 137.041 164.177 1.00 107.08 200 ARG G CA 1
ATOM 13859 C C . ARG G 1 200 ? 115.911 137.817 164.802 1.00 107.08 200 ARG G C 1
ATOM 13860 O O . ARG G 1 200 ? 116.165 138.650 165.671 1.00 107.08 200 ARG G O 1
ATOM 13868 N N . ALA G 1 201 ? 114.672 137.589 164.394 1.00 113.86 201 ALA G N 1
ATOM 13869 C CA . ALA G 1 201 ? 113.536 138.213 165.052 1.00 113.86 201 ALA G CA 1
ATOM 13870 C C . ALA G 1 201 ? 112.586 137.216 165.687 1.00 113.86 201 ALA G C 1
ATOM 13871 O O . ALA G 1 201 ? 112.088 137.464 166.783 1.00 113.86 201 ALA G O 1
ATOM 13873 N N . ILE G 1 202 ? 112.327 136.088 165.036 1.00 120.12 202 ILE G N 1
ATOM 13874 C CA . ILE G 1 202 ? 111.352 135.128 165.536 1.00 120.12 202 ILE G CA 1
ATOM 13875 C C . ILE G 1 202 ? 111.997 134.082 166.437 1.00 120.12 202 ILE G C 1
ATOM 13876 O O . ILE G 1 202 ? 111.434 133.719 167.469 1.00 120.12 202 ILE G O 1
ATOM 13881 N N . ARG G 1 203 ? 113.181 133.596 166.097 1.00 123.60 203 ARG G N 1
ATOM 13882 C CA . ARG G 1 203 ? 113.816 132.532 166.876 1.00 123.60 203 ARG G CA 1
ATOM 13883 C C . ARG G 1 203 ? 114.272 132.942 168.283 1.00 123.60 203 ARG G C 1
ATOM 13884 O O . ARG G 1 203 ? 114.080 132.141 169.206 1.00 123.60 203 ARG G O 1
ATOM 13892 N N . PRO G 1 204 ? 114.825 134.141 168.548 1.00 127.10 204 PRO G N 1
ATOM 13893 C CA . PRO G 1 204 ? 115.044 134.517 169.958 1.00 127.10 204 PRO G CA 1
ATOM 13894 C C . PRO G 1 204 ? 113.767 134.790 170.748 1.00 127.10 204 PRO G C 1
ATOM 13895 O O . PRO G 1 204 ? 113.854 135.000 171.965 1.00 127.10 204 PRO G O 1
ATOM 13899 N N . CYS G 1 205 ? 112.600 134.809 170.108 1.00 132.42 205 CYS G N 1
ATOM 13900 C CA . CYS G 1 205 ? 111.330 134.751 170.813 1.00 132.42 205 CYS G CA 1
ATOM 13901 C C . CYS G 1 205 ? 110.905 133.327 171.139 1.00 132.42 205 CYS G C 1
ATOM 13902 O O . CYS G 1 205 ? 109.971 133.143 171.925 1.00 132.42 205 CYS G O 1
ATOM 13905 N N . PHE G 1 206 ? 111.553 132.326 170.555 1.00 132.56 206 PHE G N 1
ATOM 13906 C CA . PHE G 1 206 ? 111.150 130.930 170.703 1.00 132.56 206 PHE G CA 1
ATOM 13907 C C . PHE G 1 206 ? 112.197 130.059 171.382 1.00 132.56 206 PHE G C 1
ATOM 13908 O O . PHE G 1 206 ? 111.844 129.266 172.257 1.00 132.56 206 PHE G O 1
ATOM 13916 N N . THR G 1 207 ? 113.469 130.166 170.993 1.00 133.83 207 THR G N 1
ATOM 13917 C CA . THR G 1 207 ? 114.542 129.402 171.635 1.00 133.83 207 THR G CA 1
ATOM 13918 C C . THR G 1 207 ? 115.285 130.329 172.592 1.00 133.83 207 THR G C 1
ATOM 13919 O O . THR G 1 207 ? 116.290 130.948 172.251 1.00 133.83 207 THR G O 1
ATOM 13923 N N . GLN G 1 208 ? 114.764 130.434 173.806 1.00 138.37 208 GLN G N 1
ATOM 13924 C CA . GLN G 1 208 ? 115.443 131.135 174.881 1.00 138.37 208 GLN G CA 1
ATOM 13925 C C . GLN G 1 208 ? 115.626 130.163 176.037 1.00 138.37 208 GLN G C 1
ATOM 13926 O O . GLN G 1 208 ? 114.820 129.246 176.221 1.00 138.37 208 GLN G O 1
ATOM 13932 N N . ALA G 1 209 ? 116.731 130.346 176.763 1.00 139.80 209 ALA G N 1
ATOM 13933 C CA . ALA G 1 209 ? 117.325 129.575 177.854 1.00 139.80 209 ALA G CA 1
ATOM 13934 C C . ALA G 1 209 ? 117.972 128.296 177.356 1.00 139.80 209 ALA G C 1
ATOM 13935 O O . ALA G 1 209 ? 118.744 127.694 178.097 1.00 139.80 209 ALA G O 1
ATOM 13937 N N . ALA G 1 210 ? 117.739 127.889 176.111 1.00 138.15 210 ALA G N 1
ATOM 13938 C CA . ALA G 1 210 ? 118.691 127.027 175.434 1.00 138.15 210 ALA G CA 1
ATOM 13939 C C . ALA G 1 210 ? 119.855 127.858 174.939 1.00 138.15 210 ALA G C 1
ATOM 13940 O O . ALA G 1 210 ? 121.000 127.405 174.965 1.00 138.15 210 ALA G O 1
ATOM 13942 N N . PHE G 1 211 ? 119.560 129.085 174.505 1.00 137.29 211 PHE G N 1
ATOM 13943 C CA . PHE G 1 211 ? 120.582 130.069 174.177 1.00 137.29 211 PHE G CA 1
ATOM 13944 C C . PHE G 1 211 ? 121.445 130.403 175.380 1.00 137.29 211 PHE G C 1
ATOM 13945 O O . PHE G 1 211 ? 122.653 130.614 175.246 1.00 137.29 211 PHE G O 1
ATOM 13953 N N . LEU G 1 212 ? 120.848 130.448 176.561 1.00 140.71 212 LEU G N 1
ATOM 13954 C CA . LEU G 1 212 ? 121.619 130.780 177.748 1.00 140.71 212 LEU G CA 1
ATOM 13955 C C . LEU G 1 212 ? 122.414 129.578 178.248 1.00 140.71 212 LEU G C 1
ATOM 13956 O O . LEU G 1 212 ? 123.507 129.748 178.794 1.00 140.71 212 LEU G O 1
ATOM 13961 N N . LYS G 1 213 ? 121.900 128.361 178.051 1.00 140.43 213 LYS G N 1
ATOM 13962 C CA . LYS G 1 213 ? 122.681 127.176 178.396 1.00 140.43 213 LYS G CA 1
ATOM 13963 C C . LYS G 1 213 ? 123.805 126.934 177.400 1.00 140.43 213 LYS G C 1
ATOM 13964 O O . LYS G 1 213 ? 124.882 126.462 177.780 1.00 140.43 213 LYS G O 1
ATOM 13970 N N . THR G 1 214 ? 123.576 127.238 176.122 1.00 137.95 214 THR G N 1
ATOM 13971 C CA . THR G 1 214 ? 124.622 127.069 175.123 1.00 137.95 214 THR G CA 1
ATOM 13972 C C . THR G 1 214 ? 125.697 128.130 175.278 1.00 137.95 214 THR G C 1
ATOM 13973 O O . THR G 1 214 ? 126.874 127.861 175.010 1.00 137.95 214 THR G O 1
ATOM 13977 N N . LYS G 1 215 ? 125.326 129.320 175.748 1.00 140.15 215 LYS G N 1
ATOM 13978 C CA . LYS G 1 215 ? 126.331 130.331 176.033 1.00 140.15 215 LYS G CA 1
ATOM 13979 C C . LYS G 1 215 ? 127.180 129.963 177.237 1.00 140.15 215 LYS G C 1
ATOM 13980 O O . LYS G 1 215 ? 128.394 130.168 177.206 1.00 140.15 215 LYS G O 1
ATOM 13986 N N . TYR G 1 216 ? 126.579 129.398 178.283 1.00 142.76 216 TYR G N 1
ATOM 13987 C CA . TYR G 1 216 ? 127.380 128.928 179.407 1.00 142.76 216 TYR G CA 1
ATOM 13988 C C . TYR G 1 216 ? 128.263 127.757 179.004 1.00 142.76 216 TYR G C 1
ATOM 13989 O O . TYR G 1 216 ? 129.381 127.615 179.512 1.00 142.76 216 TYR G O 1
ATOM 13998 N N . TRP G 1 217 ? 127.780 126.921 178.085 1.00 139.86 217 TRP G N 1
ATOM 13999 C CA . TRP G 1 217 ? 128.572 125.805 177.582 1.00 139.86 217 TRP G CA 1
ATOM 14000 C C . TRP G 1 217 ? 129.785 126.292 176.801 1.00 139.86 217 TRP G C 1
ATOM 14001 O O . TRP G 1 217 ? 130.879 125.738 176.941 1.00 139.86 217 TRP G O 1
ATOM 14012 N N . SER G 1 218 ? 129.615 127.340 175.995 1.00 139.64 218 SER G N 1
ATOM 14013 C CA . SER G 1 218 ? 130.728 127.869 175.213 1.00 139.64 218 SER G CA 1
ATOM 14014 C C . SER G 1 218 ? 131.759 128.558 176.093 1.00 139.64 218 SER G C 1
ATOM 14015 O O . SER G 1 218 ? 132.965 128.427 175.858 1.00 139.64 218 SER G O 1
ATOM 14018 N N . HIS G 1 219 ? 131.307 129.308 177.104 1.00 142.25 219 HIS G N 1
ATOM 14019 C CA . HIS G 1 219 ? 132.249 129.912 178.038 1.00 142.25 219 HIS G CA 1
ATOM 14020 C C . HIS G 1 219 ? 132.951 128.863 178.878 1.00 142.25 219 HIS G C 1
ATOM 14021 O O . HIS G 1 219 ? 134.115 129.047 179.228 1.00 142.25 219 HIS G O 1
ATOM 14028 N N . TYR G 1 220 ? 132.273 127.760 179.198 1.00 143.00 220 TYR G N 1
ATOM 14029 C CA . TYR G 1 220 ? 132.904 126.723 180.003 1.00 143.00 220 TYR G CA 1
ATOM 14030 C C . TYR G 1 220 ? 134.019 126.024 179.248 1.00 143.00 220 TYR G C 1
ATOM 14031 O O . TYR G 1 220 ? 135.010 125.613 179.857 1.00 143.00 220 TYR G O 1
ATOM 14040 N N . ILE G 1 221 ? 133.889 125.905 177.929 1.00 139.96 221 ILE G N 1
ATOM 14041 C CA . ILE G 1 221 ? 134.922 125.255 177.133 1.00 139.96 221 ILE G CA 1
ATOM 14042 C C . ILE G 1 221 ? 136.179 126.106 177.061 1.00 139.96 221 ILE G C 1
ATOM 14043 O O . ILE G 1 221 ? 137.291 125.600 177.258 1.00 139.96 221 ILE G O 1
ATOM 14048 N N . ASP G 1 222 ? 136.028 127.404 176.783 1.00 141.77 222 ASP G N 1
ATOM 14049 C CA . ASP G 1 222 ? 137.188 128.290 176.725 1.00 141.77 222 ASP G CA 1
ATOM 14050 C C . ASP G 1 222 ? 137.881 128.422 178.075 1.00 141.77 222 ASP G C 1
ATOM 14051 O O . ASP G 1 222 ? 139.105 128.569 178.128 1.00 141.77 222 ASP G O 1
ATOM 14056 N N . ILE G 1 223 ? 137.128 128.340 179.168 1.00 143.53 223 ILE G N 1
ATOM 14057 C CA . ILE G 1 223 ? 137.739 128.371 180.490 1.00 143.53 223 ILE G CA 1
ATOM 14058 C C . ILE G 1 223 ? 138.467 127.061 180.779 1.00 143.53 223 ILE G C 1
ATOM 14059 O O . ILE G 1 223 ? 139.586 127.067 181.301 1.00 143.53 223 ILE G O 1
ATOM 14064 N N . GLU G 1 224 ? 137.867 125.924 180.415 1.00 142.92 224 GLU G N 1
ATOM 14065 C CA . GLU G 1 224 ? 138.474 124.630 180.717 1.00 142.92 224 GLU G CA 1
ATOM 14066 C C . GLU G 1 224 ? 139.743 124.387 179.905 1.00 142.92 224 GLU G C 1
ATOM 14067 O O . GLU G 1 224 ? 140.693 123.782 180.414 1.00 142.92 224 GLU G O 1
ATOM 14073 N N . ARG G 1 225 ? 139.790 124.869 178.661 1.00 138.07 225 ARG G N 1
ATOM 14074 C CA . ARG G 1 225 ? 140.998 124.728 177.855 1.00 138.07 225 ARG G CA 1
ATOM 14075 C C . ARG G 1 225 ? 142.130 125.579 178.394 1.00 138.07 225 ARG G C 1
ATOM 14076 O O . ARG G 1 225 ? 143.268 125.108 178.506 1.00 138.07 225 ARG G O 1
ATOM 14084 N N . LYS G 1 226 ? 141.839 126.842 178.720 1.00 142.07 226 LYS G N 1
ATOM 14085 C CA . LYS G 1 226 ? 142.881 127.716 179.239 1.00 142.07 226 LYS G CA 1
ATOM 14086 C C . LYS G 1 226 ? 143.371 127.262 180.604 1.00 142.07 226 LYS G C 1
ATOM 14087 O O . LYS G 1 226 ? 144.579 127.215 180.828 1.00 142.07 226 LYS G O 1
ATOM 14093 N N . MET G 1 227 ? 142.466 126.877 181.504 1.00 146.51 227 MET G N 1
ATOM 14094 C CA . MET G 1 227 ? 142.888 126.482 182.842 1.00 146.51 227 MET G CA 1
ATOM 14095 C C . MET G 1 227 ? 143.645 125.166 182.834 1.00 146.51 227 MET G C 1
ATOM 14096 O O . MET G 1 227 ? 144.510 124.953 183.688 1.00 146.51 227 MET G O 1
ATOM 14101 N N . PHE G 1 228 ? 143.362 124.290 181.870 1.00 146.55 228 PHE G N 1
ATOM 14102 C CA . PHE G 1 228 ? 144.182 123.096 181.717 1.00 146.55 228 PHE G CA 1
ATOM 14103 C C . PHE G 1 228 ? 145.577 123.433 181.200 1.00 146.55 228 PHE G C 1
ATOM 14104 O O . PHE G 1 228 ? 146.544 122.761 181.576 1.00 146.55 228 PHE G O 1
ATOM 14112 N N . ASP G 1 229 ? 145.709 124.475 180.370 1.00 146.31 229 ASP G N 1
ATOM 14113 C CA . ASP G 1 229 ? 147.028 124.852 179.863 1.00 146.31 229 ASP G CA 1
ATOM 14114 C C . ASP G 1 229 ? 147.918 125.402 180.966 1.00 146.31 229 ASP G C 1
ATOM 14115 O O . ASP G 1 229 ? 149.070 124.978 181.106 1.00 146.31 229 ASP G O 1
ATOM 14120 N N . GLU G 1 230 ? 147.410 126.347 181.762 1.00 147.31 230 GLU G N 1
ATOM 14121 C CA . GLU G 1 230 ? 148.242 126.879 182.834 1.00 147.31 230 GLU G CA 1
ATOM 14122 C C . GLU G 1 230 ? 148.436 125.901 183.979 1.00 147.31 230 GLU G C 1
ATOM 14123 O O . GLU G 1 230 ? 149.399 126.054 184.737 1.00 147.31 230 GLU G O 1
ATOM 14129 N N . THR G 1 231 ? 147.569 124.902 184.130 1.00 148.37 231 THR G N 1
ATOM 14130 C CA . THR G 1 231 ? 147.815 123.921 185.180 1.00 148.37 231 THR G CA 1
ATOM 14131 C C . THR G 1 231 ? 148.908 122.951 184.760 1.00 148.37 231 THR G C 1
ATOM 14132 O O . THR G 1 231 ? 149.733 122.543 185.587 1.00 148.37 231 THR G O 1
ATOM 14136 N N . CYS G 1 232 ? 148.950 122.595 183.471 1.00 148.31 232 CYS G N 1
ATOM 14137 C CA . CYS G 1 232 ? 150.066 121.802 182.963 1.00 148.31 232 CYS G CA 1
ATOM 14138 C C . CYS G 1 232 ? 151.381 122.555 183.086 1.00 148.31 232 CYS G C 1
ATOM 14139 O O . CYS G 1 232 ? 152.413 121.954 183.397 1.00 148.31 232 CYS G O 1
ATOM 14142 N N . LYS G 1 233 ? 151.361 123.877 182.887 1.00 146.83 233 LYS G N 1
ATOM 14143 C CA . LYS G 1 233 ? 152.597 124.647 182.983 1.00 146.83 233 LYS G CA 1
ATOM 14144 C C . LYS G 1 233 ? 153.099 124.757 184.416 1.00 146.83 233 LYS G C 1
ATOM 14145 O O . LYS G 1 233 ? 154.311 124.742 184.641 1.00 146.83 233 LYS G O 1
ATOM 14151 N N . GLU G 1 234 ? 152.207 124.857 185.397 1.00 148.35 234 GLU G N 1
ATOM 14152 C CA . GLU G 1 234 ? 152.697 124.932 186.766 1.00 148.35 234 GLU G CA 1
ATOM 14153 C C . GLU G 1 234 ? 153.121 123.565 187.300 1.00 148.35 234 GLU G C 1
ATOM 14154 O O . GLU G 1 234 ? 154.043 123.488 188.122 1.00 148.35 234 GLU G O 1
ATOM 14160 N N . HIS G 1 235 ? 152.498 122.481 186.836 1.00 149.37 235 HIS G N 1
ATOM 14161 C CA . HIS G 1 235 ? 153.005 121.154 187.160 1.00 149.37 235 HIS G CA 1
ATOM 14162 C C . HIS G 1 235 ? 154.274 120.816 186.397 1.00 149.37 235 HIS G C 1
ATOM 14163 O O . HIS G 1 235 ? 155.022 119.934 186.827 1.00 149.37 235 HIS G O 1
ATOM 14170 N N . ALA G 1 236 ? 154.533 121.491 185.278 1.00 147.92 236 ALA G N 1
ATOM 14171 C CA . ALA G 1 236 ? 155.828 121.351 184.629 1.00 147.92 236 ALA G CA 1
ATOM 14172 C C . ALA G 1 236 ? 156.913 122.064 185.423 1.00 147.92 236 ALA G C 1
ATOM 14173 O O . ALA G 1 236 ? 157.989 121.503 185.646 1.00 147.92 236 ALA G O 1
ATOM 14175 N N . LYS G 1 237 ? 156.630 123.291 185.883 1.00 147.77 237 LYS G N 1
ATOM 14176 C CA . LYS G 1 237 ? 157.635 124.112 186.557 1.00 147.77 237 LYS G CA 1
ATOM 14177 C C . LYS G 1 237 ? 158.100 123.508 187.873 1.00 147.77 237 LYS G C 1
ATOM 14178 O O . LYS G 1 237 ? 159.234 123.755 188.292 1.00 147.77 237 LYS G O 1
ATOM 14184 N N . SER G 1 238 ? 157.249 122.721 188.530 1.00 149.45 238 SER G N 1
ATOM 14185 C CA . SER G 1 238 ? 157.693 121.970 189.697 1.00 149.45 238 SER G CA 1
ATOM 14186 C C . SER G 1 238 ? 158.760 120.950 189.320 1.00 149.45 238 SER G C 1
ATOM 14187 O O . SER G 1 238 ? 159.870 120.966 189.862 1.00 149.45 238 SER G O 1
ATOM 14190 N N . PHE G 1 239 ? 158.456 120.083 188.353 1.00 150.78 239 PHE G N 1
ATOM 14191 C CA . PHE G 1 239 ? 159.366 118.992 188.015 1.00 150.78 239 PHE G CA 1
ATOM 14192 C C . PHE G 1 239 ? 160.556 119.470 187.193 1.00 150.78 239 PHE G C 1
ATOM 14193 O O . PHE G 1 239 ? 161.622 118.845 187.229 1.00 150.78 239 PHE G O 1
ATOM 14201 N N . ALA G 1 240 ? 160.401 120.561 186.443 1.00 149.75 240 ALA G N 1
ATOM 14202 C CA . ALA G 1 240 ? 161.528 121.077 185.676 1.00 149.75 240 ALA G CA 1
ATOM 14203 C C . ALA G 1 240 ? 162.543 121.755 186.582 1.00 149.75 240 ALA G C 1
ATOM 14204 O O . ALA G 1 240 ? 163.748 121.657 186.340 1.00 149.75 240 ALA G O 1
ATOM 14206 N N . LYS G 1 241 ? 162.080 122.434 187.636 1.00 151.32 241 LYS G N 1
ATOM 14207 C CA . LYS G 1 241 ? 162.999 122.995 188.622 1.00 151.32 241 LYS G CA 1
ATOM 14208 C C . LYS G 1 241 ? 163.784 121.905 189.342 1.00 151.32 241 LYS G C 1
ATOM 14209 O O . LYS G 1 241 ? 164.965 122.101 189.656 1.00 151.32 241 LYS G O 1
ATOM 14215 N N . VAL G 1 242 ? 163.161 120.746 189.568 1.00 152.74 242 VAL G N 1
ATOM 14216 C CA . VAL G 1 242 ? 163.856 119.629 190.200 1.00 152.74 242 VAL G CA 1
ATOM 14217 C C . VAL G 1 242 ? 164.972 119.111 189.299 1.00 152.74 242 VAL G C 1
ATOM 14218 O O . VAL G 1 242 ? 166.103 118.890 189.750 1.00 152.74 242 VAL G O 1
ATOM 14222 N N . CYS G 1 243 ? 164.684 118.960 188.004 1.00 153.03 243 CYS G N 1
ATOM 14223 C CA . CYS G 1 243 ? 165.654 118.358 187.092 1.00 153.03 243 CYS G CA 1
ATOM 14224 C C . CYS G 1 243 ? 166.818 119.294 186.796 1.00 153.03 243 CYS G C 1
ATOM 14225 O O . CYS G 1 243 ? 167.965 118.846 186.699 1.00 153.03 243 CYS G O 1
ATOM 14228 N N . ILE G 1 244 ? 166.549 120.594 186.668 1.00 152.34 244 ILE G N 1
ATOM 14229 C CA . ILE G 1 244 ? 167.605 121.546 186.332 1.00 152.34 244 ILE G CA 1
ATOM 14230 C C . ILE G 1 244 ? 168.565 121.723 187.502 1.00 152.34 244 ILE G C 1
ATOM 14231 O O . ILE G 1 244 ? 169.791 121.736 187.324 1.00 152.34 244 ILE G O 1
ATOM 14236 N N . HIS G 1 245 ? 168.022 121.824 188.721 1.00 156.47 245 HIS G N 1
ATOM 14237 C CA . HIS G 1 245 ? 168.861 121.999 189.902 1.00 156.47 245 HIS G CA 1
ATOM 14238 C C . HIS G 1 245 ? 169.713 120.764 190.164 1.00 156.47 245 HIS G C 1
ATOM 14239 O O . HIS G 1 245 ? 170.891 120.882 190.520 1.00 156.47 245 HIS G O 1
ATOM 14246 N N . GLN G 1 246 ? 169.148 119.574 189.951 1.00 156.07 246 GLN G N 1
ATOM 14247 C CA . GLN G 1 246 ? 169.907 118.342 190.099 1.00 156.07 246 GLN G CA 1
ATOM 14248 C C . GLN G 1 246 ? 170.960 118.174 189.006 1.00 156.07 246 GLN G C 1
ATOM 14249 O O . GLN G 1 246 ? 171.985 117.525 189.246 1.00 156.07 246 GLN G O 1
ATOM 14255 N N . TYR G 1 247 ? 170.752 118.770 187.828 1.00 154.64 247 TYR G N 1
ATOM 14256 C CA . TYR G 1 247 ? 171.783 118.729 186.793 1.00 154.64 247 TYR G CA 1
ATOM 14257 C C . TYR G 1 247 ? 173.004 119.553 187.187 1.00 154.64 247 TYR G C 1
ATOM 14258 O O . TYR G 1 247 ? 174.145 119.099 187.037 1.00 154.64 247 TYR G O 1
ATOM 14267 N N . PHE G 1 248 ? 172.789 120.765 187.687 1.00 154.38 248 PHE G N 1
ATOM 14268 C CA . PHE G 1 248 ? 173.906 121.617 188.066 1.00 154.38 248 PHE G CA 1
ATOM 14269 C C . PHE G 1 248 ? 174.548 121.230 189.391 1.00 154.38 248 PHE G C 1
ATOM 14270 O O . PHE G 1 248 ? 175.558 121.836 189.749 1.00 154.38 248 PHE G O 1
ATOM 14278 N N . GLU G 1 249 ? 174.007 120.249 190.120 1.00 157.35 249 GLU G N 1
ATOM 14279 C CA . GLU G 1 249 ? 174.715 119.724 191.286 1.00 157.35 249 GLU G CA 1
ATOM 14280 C C . GLU G 1 249 ? 176.017 119.047 190.882 1.00 157.35 249 GLU G C 1
ATOM 14281 O O . GLU G 1 249 ? 177.017 119.115 191.605 1.00 157.35 249 GLU G O 1
ATOM 14287 N N . ASN G 1 250 ? 176.019 118.387 189.728 1.00 158.21 250 ASN G N 1
ATOM 14288 C CA . ASN G 1 250 ? 177.200 117.653 189.297 1.00 158.21 250 ASN G CA 1
ATOM 14289 C C . ASN G 1 250 ? 178.043 118.478 188.334 1.00 158.21 250 ASN G C 1
ATOM 14290 O O . ASN G 1 250 ? 179.280 118.449 188.389 1.00 158.21 250 ASN G O 1
ATOM 14295 N N . ILE G 1 251 ? 177.391 119.238 187.456 1.00 157.63 251 ILE G N 1
ATOM 14296 C CA . ILE G 1 251 ? 178.133 119.916 186.405 1.00 157.63 251 ILE G CA 1
ATOM 14297 C C . ILE G 1 251 ? 178.826 121.165 186.934 1.00 157.63 251 ILE G C 1
ATOM 14298 O O . ILE G 1 251 ? 179.922 121.502 186.473 1.00 157.63 251 ILE G O 1
ATOM 14303 N N . SER G 1 252 ? 178.259 121.835 187.947 1.00 158.64 252 SER G N 1
ATOM 14304 C CA . SER G 1 252 ? 179.005 122.905 188.607 1.00 158.64 252 SER G CA 1
ATOM 14305 C C . SER G 1 252 ? 180.186 122.375 189.407 1.00 158.64 252 SER G C 1
ATOM 14306 O O . SER G 1 252 ? 181.120 123.137 189.676 1.00 158.64 252 SER G O 1
ATOM 14309 N N . GLY G 1 253 ? 180.172 121.094 189.782 1.00 158.77 253 GLY G N 1
ATOM 14310 C CA . GLY G 1 253 ? 181.383 120.472 190.293 1.00 158.77 253 GLY G CA 1
ATOM 14311 C C . GLY G 1 253 ? 182.472 120.389 189.241 1.00 158.77 253 GLY G C 1
ATOM 14312 O O . GLY G 1 253 ? 183.663 120.422 189.558 1.00 158.77 253 GLY G O 1
ATOM 14313 N N . GLU G 1 254 ? 182.075 120.275 187.971 1.00 159.20 254 GLU G N 1
ATOM 14314 C CA . GLU G 1 254 ? 183.036 120.383 186.876 1.00 159.20 254 GLU G CA 1
ATOM 14315 C C . GLU G 1 254 ? 183.302 121.834 186.487 1.00 159.20 254 GLU G C 1
ATOM 14316 O O . GLU G 1 254 ? 184.439 122.180 186.148 1.00 159.20 254 GLU G O 1
ATOM 14322 N N . MET G 1 255 ? 182.290 122.705 186.565 1.00 159.09 255 MET G N 1
ATOM 14323 C CA . MET G 1 255 ? 182.449 124.121 186.232 1.00 159.09 255 MET G CA 1
ATOM 14324 C C . MET G 1 255 ? 183.316 124.885 187.232 1.00 159.09 255 MET G C 1
ATOM 14325 O O . MET G 1 255 ? 183.628 126.055 186.975 1.00 159.09 255 MET G O 1
ATOM 14330 N N . GLN G 1 256 ? 183.673 124.269 188.363 1.00 159.66 256 GLN G N 1
ATOM 14331 C CA . GLN G 1 256 ? 184.735 124.783 189.223 1.00 159.66 256 GLN G CA 1
ATOM 14332 C C . GLN G 1 256 ? 186.029 124.981 188.442 1.00 159.66 256 GLN G C 1
ATOM 14333 O O . GLN G 1 256 ? 186.484 126.111 188.237 1.00 159.66 256 GLN G O 1
ATOM 14339 N N . ASN G 1 257 ? 186.618 123.886 187.965 1.00 159.98 257 ASN G N 1
ATOM 14340 C CA . ASN G 1 257 ? 187.868 123.984 187.227 1.00 159.98 257 ASN G CA 1
ATOM 14341 C C . ASN G 1 257 ? 187.669 124.486 185.807 1.00 159.98 257 ASN G C 1
ATOM 14342 O O . ASN G 1 257 ? 188.624 124.982 185.200 1.00 159.98 257 ASN G O 1
ATOM 14347 N N . PHE G 1 258 ? 186.453 124.380 185.269 1.00 158.85 258 PHE G N 1
ATOM 14348 C CA . PHE G 1 258 ? 186.239 124.691 183.861 1.00 158.85 258 PHE G CA 1
ATOM 14349 C C . PHE G 1 258 ? 185.939 126.167 183.624 1.00 158.85 258 PHE G C 1
ATOM 14350 O O . PHE G 1 258 ? 186.135 126.658 182.508 1.00 158.85 258 PHE G O 1
ATOM 14358 N N . HIS G 1 259 ? 185.471 126.894 184.642 1.00 156.91 259 HIS G N 1
ATOM 14359 C CA . HIS G 1 259 ? 185.197 128.319 184.488 1.00 156.91 259 HIS G CA 1
ATOM 14360 C C . HIS G 1 259 ? 185.676 129.120 185.693 1.00 156.91 259 HIS G C 1
ATOM 14361 O O . HIS G 1 259 ? 185.064 130.128 186.061 1.00 156.91 259 HIS G O 1
ATOM 14368 N N . ARG G 1 260 ? 186.766 128.684 186.318 1.00 158.83 260 ARG G N 1
ATOM 14369 C CA . ARG G 1 260 ? 187.462 129.514 187.292 1.00 158.83 260 ARG G CA 1
ATOM 14370 C C . ARG G 1 260 ? 188.962 129.259 187.224 1.00 158.83 260 ARG G C 1
ATOM 14371 O O . ARG G 1 260 ? 189.717 130.086 186.717 1.00 158.83 260 ARG G O 1
ATOM 14379 N N . MET H 1 7 ? 146.383 136.317 149.393 1.00 119.41 7 MET H N 1
ATOM 14380 C CA . MET H 1 7 ? 145.603 136.044 150.592 1.00 119.41 7 MET H CA 1
ATOM 14381 C C . MET H 1 7 ? 146.527 136.013 151.805 1.00 119.41 7 MET H C 1
ATOM 14382 O O . MET H 1 7 ? 146.437 135.116 152.638 1.00 119.41 7 MET H O 1
ATOM 14387 N N . PHE H 1 8 ? 147.419 136.997 151.897 1.00 130.96 8 PHE H N 1
ATOM 14388 C CA . PHE H 1 8 ? 148.469 136.988 152.908 1.00 130.96 8 PHE H CA 1
ATOM 14389 C C . PHE H 1 8 ? 148.221 137.944 154.064 1.00 130.96 8 PHE H C 1
ATOM 14390 O O . PHE H 1 8 ? 148.571 137.614 155.203 1.00 130.96 8 PHE H O 1
ATOM 14398 N N . GLN H 1 9 ? 147.576 139.091 153.813 1.00 133.40 9 GLN H N 1
ATOM 14399 C CA . GLN H 1 9 ? 147.343 140.122 154.821 1.00 133.40 9 GLN H CA 1
ATOM 14400 C C . GLN H 1 9 ? 146.416 139.691 155.950 1.00 133.40 9 GLN H C 1
ATOM 14401 O O . GLN H 1 9 ? 146.335 140.406 156.954 1.00 133.40 9 GLN H O 1
ATOM 14407 N N . PHE H 1 10 ? 145.735 138.550 155.822 1.00 128.64 10 PHE H N 1
ATOM 14408 C CA . PHE H 1 10 ? 144.689 138.197 156.779 1.00 128.64 10 PHE H CA 1
ATOM 14409 C C . PHE H 1 10 ? 145.301 137.765 158.103 1.00 128.64 10 PHE H C 1
ATOM 14410 O O . PHE H 1 10 ? 145.128 138.433 159.128 1.00 128.64 10 PHE H O 1
ATOM 14418 N N . LEU H 1 11 ? 146.060 136.671 158.093 1.00 135.72 11 LEU H N 1
ATOM 14419 C CA . LEU H 1 11 ? 146.792 136.274 159.285 1.00 135.72 11 LEU H CA 1
ATOM 14420 C C . LEU H 1 11 ? 148.035 137.125 159.513 1.00 135.72 11 LEU H C 1
ATOM 14421 O O . LEU H 1 11 ? 148.576 137.107 160.626 1.00 135.72 11 LEU H O 1
ATOM 14426 N N . GLN H 1 12 ? 148.496 137.866 158.495 1.00 137.90 12 GLN H N 1
ATOM 14427 C CA . GLN H 1 12 ? 149.583 138.816 158.713 1.00 137.90 12 GLN H CA 1
ATOM 14428 C C . GLN H 1 12 ? 149.157 139.937 159.649 1.00 137.90 12 GLN H C 1
ATOM 14429 O O . GLN H 1 12 ? 149.886 140.289 160.584 1.00 137.90 12 GLN H O 1
ATOM 14435 N N . SER H 1 13 ? 147.980 140.508 159.414 1.00 139.32 13 SER H N 1
ATOM 14436 C CA . SER H 1 13 ? 147.470 141.528 160.314 1.00 139.32 13 SER H CA 1
ATOM 14437 C C . SER H 1 13 ? 146.705 140.931 161.486 1.00 139.32 13 SER H C 1
ATOM 14438 O O . SER H 1 13 ? 146.354 141.664 162.417 1.00 139.32 13 SER H O 1
ATOM 14441 N N . ASN H 1 14 ? 146.441 139.623 161.464 1.00 142.17 14 ASN H N 1
ATOM 14442 C CA . ASN H 1 14 ? 145.783 138.967 162.594 1.00 142.17 14 ASN H CA 1
ATOM 14443 C C . ASN H 1 14 ? 146.606 137.727 162.951 1.00 142.17 14 ASN H C 1
ATOM 14444 O O . ASN H 1 14 ? 146.280 136.608 162.547 1.00 142.17 14 ASN H O 1
ATOM 14449 N N . GLN H 1 15 ? 147.652 137.938 163.741 1.00 143.24 15 GLN H N 1
ATOM 14450 C CA . GLN H 1 15 ? 148.361 136.845 164.408 1.00 143.24 15 GLN H CA 1
ATOM 14451 C C . GLN H 1 15 ? 147.713 136.494 165.747 1.00 143.24 15 GLN H C 1
ATOM 14452 O O . GLN H 1 15 ? 148.364 136.442 166.789 1.00 143.24 15 GLN H O 1
ATOM 14458 N N . GLU H 1 16 ? 146.398 136.266 165.715 1.00 144.49 16 GLU H N 1
ATOM 14459 C CA . GLU H 1 16 ? 145.636 135.763 166.847 1.00 144.49 16 GLU H CA 1
ATOM 14460 C C . GLU H 1 16 ? 144.689 134.637 166.452 1.00 144.49 16 GLU H C 1
ATOM 14461 O O . GLU H 1 16 ? 144.360 133.798 167.297 1.00 144.49 16 GLU H O 1
ATOM 14467 N N . SER H 1 17 ? 144.307 134.554 165.175 1.00 143.20 17 SER H N 1
ATOM 14468 C CA . SER H 1 17 ? 143.390 133.536 164.675 1.00 143.20 17 SER H CA 1
ATOM 14469 C C . SER H 1 17 ? 144.035 132.157 164.542 1.00 143.20 17 SER H C 1
ATOM 14470 O O . SER H 1 17 ? 143.361 131.200 164.136 1.00 143.20 17 SER H O 1
ATOM 14473 N N . PHE H 1 18 ? 145.310 132.033 164.887 1.00 139.40 18 PHE H N 1
ATOM 14474 C CA . PHE H 1 18 ? 146.017 130.771 164.811 1.00 139.40 18 PHE H CA 1
ATOM 14475 C C . PHE H 1 18 ? 145.616 129.860 165.964 1.00 139.40 18 PHE H C 1
ATOM 14476 O O . PHE H 1 18 ? 144.995 130.277 166.944 1.00 139.40 18 PHE H O 1
ATOM 14484 N N . MET H 1 19 ? 145.967 128.590 165.814 1.00 127.23 19 MET H N 1
ATOM 14485 C CA . MET H 1 19 ? 146.063 127.666 166.926 1.00 127.23 19 MET H CA 1
ATOM 14486 C C . MET H 1 19 ? 147.420 126.978 166.950 1.00 127.23 19 MET H C 1
ATOM 14487 O O . MET H 1 19 ? 147.774 126.374 167.968 1.00 127.23 19 MET H O 1
ATOM 14492 N N . ASN H 1 20 ? 148.174 127.041 165.853 1.00 125.83 20 ASN H N 1
ATOM 14493 C CA . ASN H 1 20 ? 149.616 126.856 165.832 1.00 125.83 20 ASN H CA 1
ATOM 14494 C C . ASN H 1 20 ? 150.180 127.855 164.831 1.00 125.83 20 ASN H C 1
ATOM 14495 O O . ASN H 1 20 ? 149.543 128.174 163.824 1.00 125.83 20 ASN H O 1
ATOM 14500 N N . GLY H 1 21 ? 151.376 128.353 165.125 1.00 121.55 21 GLY H N 1
ATOM 14501 C CA . GLY H 1 21 ? 151.941 129.452 164.373 1.00 121.55 21 GLY H CA 1
ATOM 14502 C C . GLY H 1 21 ? 152.806 129.031 163.210 1.00 121.55 21 GLY H C 1
ATOM 14503 O O . GLY H 1 21 ? 152.742 129.633 162.137 1.00 121.55 21 GLY H O 1
ATOM 14504 N N . ILE H 1 22 ? 153.622 127.995 163.410 1.00 117.57 22 ILE H N 1
ATOM 14505 C CA . ILE H 1 22 ? 154.538 127.558 162.368 1.00 117.57 22 ILE H CA 1
ATOM 14506 C C . ILE H 1 22 ? 153.798 126.908 161.202 1.00 117.57 22 ILE H C 1
ATOM 14507 O O . ILE H 1 22 ? 154.271 126.972 160.063 1.00 117.57 22 ILE H O 1
ATOM 14512 N N . CYS H 1 23 ? 152.616 126.334 161.435 1.00 115.92 23 CYS H N 1
ATOM 14513 C CA . CYS H 1 23 ? 151.873 125.729 160.339 1.00 115.92 23 CYS H CA 1
ATOM 14514 C C . CYS H 1 23 ? 151.185 126.776 159.480 1.00 115.92 23 CYS H C 1
ATOM 14515 O O . CYS H 1 23 ? 151.052 126.585 158.268 1.00 115.92 23 CYS H O 1
ATOM 14518 N N . GLY H 1 24 ? 150.753 127.884 160.079 1.00 113.53 24 GLY H N 1
ATOM 14519 C CA . GLY H 1 24 ? 150.216 128.972 159.286 1.00 113.53 24 GLY H CA 1
ATOM 14520 C C . GLY H 1 24 ? 151.279 129.706 158.500 1.00 113.53 24 GLY H C 1
ATOM 14521 O O . GLY H 1 24 ? 151.017 130.181 157.393 1.00 113.53 24 GLY H O 1
ATOM 14522 N N . ILE H 1 25 ? 152.489 129.800 159.048 1.00 111.25 25 ILE H N 1
ATOM 14523 C CA . ILE H 1 25 ? 153.584 130.434 158.326 1.00 111.25 25 ILE H CA 1
ATOM 14524 C C . ILE H 1 25 ? 154.035 129.564 157.164 1.00 111.25 25 ILE H C 1
ATOM 14525 O O . ILE H 1 25 ? 154.296 130.067 156.067 1.00 111.25 25 ILE H O 1
ATOM 14530 N N . MET H 1 26 ? 154.108 128.249 157.366 1.00 107.51 26 MET H N 1
ATOM 14531 C CA . MET H 1 26 ? 154.598 127.396 156.289 1.00 107.51 26 MET H CA 1
ATOM 14532 C C . MET H 1 26 ? 153.578 127.216 155.178 1.00 107.51 26 MET H C 1
ATOM 14533 O O . MET H 1 26 ? 153.968 126.988 154.033 1.00 107.51 26 MET H O 1
ATOM 14538 N N . ALA H 1 27 ? 152.286 127.313 155.479 1.00 101.11 27 ALA H N 1
ATOM 14539 C CA . ALA H 1 27 ? 151.298 127.295 154.410 1.00 101.11 27 ALA H CA 1
ATOM 14540 C C . ALA H 1 27 ? 151.342 128.580 153.603 1.00 101.11 27 ALA H C 1
ATOM 14541 O O . ALA H 1 27 ? 151.158 128.566 152.384 1.00 101.11 27 ALA H O 1
ATOM 14543 N N . LEU H 1 28 ? 151.562 129.701 154.278 1.00 107.16 28 LEU H N 1
ATOM 14544 C CA . LEU H 1 28 ? 151.817 130.968 153.609 1.00 107.16 28 LEU H CA 1
ATOM 14545 C C . LEU H 1 28 ? 153.088 130.918 152.777 1.00 107.16 28 LEU H C 1
ATOM 14546 O O . LEU H 1 28 ? 153.123 131.436 151.658 1.00 107.16 28 LEU H O 1
ATOM 14551 N N . ALA H 1 29 ? 154.137 130.291 153.301 1.00 99.25 29 ALA H N 1
ATOM 14552 C CA . ALA H 1 29 ? 155.393 130.205 152.573 1.00 99.25 29 ALA H CA 1
ATOM 14553 C C . ALA H 1 29 ? 155.309 129.233 151.411 1.00 99.25 29 ALA H C 1
ATOM 14554 O O . ALA H 1 29 ? 156.008 129.410 150.417 1.00 99.25 29 ALA H O 1
ATOM 14556 N N . SER H 1 30 ? 154.461 128.213 151.517 1.00 89.79 30 SER H N 1
ATOM 14557 C CA . SER H 1 30 ? 154.291 127.247 150.441 1.00 89.79 30 SER H CA 1
ATOM 14558 C C . SER H 1 30 ? 153.636 127.878 149.228 1.00 89.79 30 SER H C 1
ATOM 14559 O O . SER H 1 30 ? 154.057 127.647 148.092 1.00 89.79 30 SER H O 1
ATOM 14562 N N . ALA H 1 31 ? 152.621 128.696 149.448 1.00 93.17 31 ALA H N 1
ATOM 14563 C CA . ALA H 1 31 ? 151.933 129.326 148.337 1.00 93.17 31 ALA H CA 1
ATOM 14564 C C . ALA H 1 31 ? 152.694 130.513 147.779 1.00 93.17 31 ALA H C 1
ATOM 14565 O O . ALA H 1 31 ? 152.556 130.826 146.596 1.00 93.17 31 ALA H O 1
ATOM 14567 N N . GLN H 1 32 ? 153.484 131.191 148.604 1.00 96.52 32 GLN H N 1
ATOM 14568 C CA . GLN H 1 32 ? 154.328 132.261 148.098 1.00 96.52 32 GLN H CA 1
ATOM 14569 C C . GLN H 1 32 ? 155.502 131.713 147.310 1.00 96.52 32 GLN H C 1
ATOM 14570 O O . GLN H 1 32 ? 155.950 132.339 146.347 1.00 96.52 32 GLN H O 1
ATOM 14576 N N . MET H 1 33 ? 155.993 130.539 147.680 1.00 90.36 33 MET H N 1
ATOM 14577 C CA . MET H 1 33 ? 157.034 129.895 146.899 1.00 90.36 33 MET H CA 1
ATOM 14578 C C . MET H 1 33 ? 156.506 129.386 145.571 1.00 90.36 33 MET H C 1
ATOM 14579 O O . MET H 1 33 ? 157.263 129.301 144.605 1.00 90.36 33 MET H O 1
ATOM 14584 N N . TYR H 1 34 ? 155.216 129.075 145.488 1.00 79.78 34 TYR H N 1
ATOM 14585 C CA . TYR H 1 34 ? 154.645 128.724 144.197 1.00 79.78 34 TYR H CA 1
ATOM 14586 C C . TYR H 1 34 ? 154.590 129.936 143.279 1.00 79.78 34 TYR H C 1
ATOM 14587 O O . TYR H 1 34 ? 154.792 129.815 142.068 1.00 79.78 34 TYR H O 1
ATOM 14596 N N . SER H 1 35 ? 154.308 131.108 143.837 1.00 88.35 35 SER H N 1
ATOM 14597 C CA . SER H 1 35 ? 154.250 132.318 143.032 1.00 88.35 35 SER H CA 1
ATOM 14598 C C . SER H 1 35 ? 155.627 132.726 142.538 1.00 88.35 35 SER H C 1
ATOM 14599 O O . SER H 1 35 ? 155.771 133.202 141.411 1.00 88.35 35 SER H O 1
ATOM 14602 N N . SER H 1 36 ? 156.645 132.552 143.370 1.00 91.12 36 SER H N 1
ATOM 14603 C CA . SER H 1 36 ? 158.003 132.920 143.022 1.00 91.12 36 SER H CA 1
ATOM 14604 C C . SER H 1 36 ? 158.671 131.923 142.095 1.00 91.12 36 SER H C 1
ATOM 14605 O O . SER H 1 36 ? 159.677 132.262 141.473 1.00 91.12 36 SER H O 1
ATOM 14608 N N . PHE H 1 37 ? 158.162 130.703 142.011 1.00 81.17 37 PHE H N 1
ATOM 14609 C CA . PHE H 1 37 ? 158.766 129.685 141.172 1.00 81.17 37 PHE H CA 1
ATOM 14610 C C . PHE H 1 37 ? 158.398 129.967 139.730 1.00 81.17 37 PHE H C 1
ATOM 14611 O O . PHE H 1 37 ? 157.236 130.224 139.424 1.00 81.17 37 PHE H O 1
ATOM 14619 N N . GLU H 1 38 ? 159.380 129.951 138.848 1.00 82.37 38 GLU H N 1
ATOM 14620 C CA . GLU H 1 38 ? 159.129 130.213 137.439 1.00 82.37 38 GLU H CA 1
ATOM 14621 C C . GLU H 1 38 ? 159.007 128.857 136.765 1.00 82.37 38 GLU H C 1
ATOM 14622 O O . GLU H 1 38 ? 159.994 128.145 136.596 1.00 82.37 38 GLU H O 1
ATOM 14628 N N . PHE H 1 39 ? 157.782 128.505 136.406 1.00 76.34 39 PHE H N 1
ATOM 14629 C CA . PHE H 1 39 ? 157.470 127.241 135.764 1.00 76.34 39 PHE H CA 1
ATOM 14630 C C . PHE H 1 39 ? 158.081 127.220 134.379 1.00 76.34 39 PHE H C 1
ATOM 14631 O O . PHE H 1 39 ? 157.784 128.083 133.555 1.00 76.34 39 PHE H O 1
ATOM 14639 N N . SER H 1 40 ? 158.939 126.253 134.116 1.00 77.50 40 SER H N 1
ATOM 14640 C CA . SER H 1 40 ? 159.636 126.173 132.835 1.00 77.50 40 SER H CA 1
ATOM 14641 C C . SER H 1 40 ? 159.486 124.776 132.278 1.00 77.50 40 SER H C 1
ATOM 14642 O O . SER H 1 40 ? 160.408 123.972 132.401 1.00 77.50 40 SER H O 1
ATOM 14645 N N . CYS H 1 41 ? 158.353 124.526 131.640 1.00 77.24 41 CYS H N 1
ATOM 14646 C CA . CYS H 1 41 ? 158.092 123.251 130.999 1.00 77.24 41 CYS H CA 1
ATOM 14647 C C . CYS H 1 41 ? 159.118 123.018 129.897 1.00 77.24 41 CYS H C 1
ATOM 14648 O O . CYS H 1 41 ? 159.452 123.958 129.171 1.00 77.24 41 CYS H O 1
ATOM 14651 N N . PRO H 1 42 ? 159.681 121.813 129.779 1.00 76.18 42 PRO H N 1
ATOM 14652 C CA . PRO H 1 42 ? 160.708 121.569 128.762 1.00 76.18 42 PRO H CA 1
ATOM 14653 C C . PRO H 1 42 ? 160.197 121.702 127.352 1.00 76.18 42 PRO H C 1
ATOM 14654 O O . PRO H 1 42 ? 160.976 122.072 126.469 1.00 76.18 42 PRO H O 1
ATOM 14658 N N . CYS H 1 43 ? 158.907 121.420 127.141 1.00 81.40 43 CYS H N 1
ATOM 14659 C CA . CYS H 1 43 ? 158.244 121.359 125.841 1.00 81.40 43 CYS H CA 1
ATOM 14660 C C . CYS H 1 43 ? 158.926 120.376 124.901 1.00 81.40 43 CYS H C 1
ATOM 14661 O O . CYS H 1 43 ? 159.119 120.641 123.720 1.00 81.40 43 CYS H O 1
ATOM 14664 N N . MET H 1 44 ? 159.252 119.212 125.442 1.00 84.58 44 MET H N 1
ATOM 14665 C CA . MET H 1 44 ? 159.803 118.058 124.772 1.00 84.58 44 MET H CA 1
ATOM 14666 C C . MET H 1 44 ? 159.018 116.840 125.225 1.00 84.58 44 MET H C 1
ATOM 14667 O O . MET H 1 44 ? 158.725 116.714 126.410 1.00 84.58 44 MET H O 1
ATOM 14672 N N . PRO H 1 45 ? 158.674 115.923 124.318 1.00 83.65 45 PRO H N 1
ATOM 14673 C CA . PRO H 1 45 ? 157.792 114.811 124.690 1.00 83.65 45 PRO H CA 1
ATOM 14674 C C . PRO H 1 45 ? 158.423 113.751 125.567 1.00 83.65 45 PRO H C 1
ATOM 14675 O O . PRO H 1 45 ? 157.712 112.841 125.994 1.00 83.65 45 PRO H O 1
ATOM 14679 N N . GLU H 1 46 ? 159.713 113.824 125.853 1.00 86.06 46 GLU H N 1
ATOM 14680 C CA . GLU H 1 46 ? 160.357 112.863 126.734 1.00 86.06 46 GLU H CA 1
ATOM 14681 C C . GLU H 1 46 ? 160.330 113.307 128.177 1.00 86.06 46 GLU H C 1
ATOM 14682 O O . GLU H 1 46 ? 160.405 112.476 129.079 1.00 86.06 46 GLU H O 1
ATOM 14688 N N . TYR H 1 47 ? 160.228 114.604 128.404 1.00 81.29 47 TYR H N 1
ATOM 14689 C CA . TYR H 1 47 ? 160.526 115.205 129.681 1.00 81.29 47 TYR H CA 1
ATOM 14690 C C . TYR H 1 47 ? 159.352 115.966 130.256 1.00 81.29 47 TYR H C 1
ATOM 14691 O O . TYR H 1 47 ? 159.429 116.388 131.408 1.00 81.29 47 TYR H O 1
ATOM 14700 N N . ASN H 1 48 ? 158.271 116.145 129.490 1.00 76.22 48 ASN H N 1
ATOM 14701 C CA . ASN H 1 48 ? 157.144 116.954 129.945 1.00 76.22 48 ASN H CA 1
ATOM 14702 C C . ASN H 1 48 ? 156.400 116.302 131.088 1.00 76.22 48 ASN H C 1
ATOM 14703 O O . ASN H 1 48 ? 155.967 116.986 132.015 1.00 76.22 48 ASN H O 1
ATOM 14708 N N . TYR H 1 49 ? 156.228 114.988 131.027 1.00 76.00 49 TYR H N 1
ATOM 14709 C CA . TYR H 1 49 ? 155.500 114.280 132.063 1.00 76.00 49 TYR H CA 1
ATOM 14710 C C . TYR H 1 49 ? 156.247 114.322 133.388 1.00 76.00 49 TYR H C 1
ATOM 14711 O O . TYR H 1 49 ? 155.647 114.577 134.430 1.00 76.00 49 TYR H O 1
ATOM 14720 N N . THR H 1 50 ? 157.553 114.071 133.373 1.00 74.86 50 THR H N 1
ATOM 14721 C CA . THR H 1 50 ? 158.278 114.018 134.633 1.00 74.86 50 THR H CA 1
ATOM 14722 C C . THR H 1 50 ? 158.476 115.400 135.219 1.00 74.86 50 THR H C 1
ATOM 14723 O O . THR H 1 50 ? 158.551 115.541 136.437 1.00 74.86 50 THR H O 1
ATOM 14727 N N . TYR H 1 51 ? 158.536 116.426 134.381 1.00 70.91 51 TYR H N 1
ATOM 14728 C CA . TYR H 1 51 ? 158.606 117.779 134.898 1.00 70.91 51 TYR H CA 1
ATOM 14729 C C . TYR H 1 51 ? 157.280 118.196 135.513 1.00 70.91 51 TYR H C 1
ATOM 14730 O O . TYR H 1 51 ? 157.246 118.736 136.622 1.00 70.91 51 TYR H O 1
ATOM 14739 N N . GLY H 1 52 ? 156.176 117.954 134.804 1.00 71.95 52 GLY H N 1
ATOM 14740 C CA . GLY H 1 52 ? 154.881 118.391 135.286 1.00 71.95 52 GLY H CA 1
ATOM 14741 C C . GLY H 1 52 ? 154.393 117.611 136.486 1.00 71.95 52 GLY H C 1
ATOM 14742 O O . GLY H 1 52 ? 153.809 118.178 137.404 1.00 71.95 52 GLY H O 1
ATOM 14743 N N . ILE H 1 53 ? 154.636 116.307 136.507 1.00 73.21 53 ILE H N 1
ATOM 14744 C CA . ILE H 1 53 ? 154.218 115.510 137.648 1.00 73.21 53 ILE H CA 1
ATOM 14745 C C . ILE H 1 53 ? 155.237 115.605 138.772 1.00 73.21 53 ILE H C 1
ATOM 14746 O O . ILE H 1 53 ? 154.874 115.522 139.946 1.00 73.21 53 ILE H O 1
ATOM 14751 N N . GLY H 1 54 ? 156.505 115.851 138.453 1.00 71.71 54 GLY H N 1
ATOM 14752 C CA . GLY H 1 54 ? 157.495 116.064 139.486 1.00 71.71 54 GLY H CA 1
ATOM 14753 C C . GLY H 1 54 ? 157.293 117.337 140.270 1.00 71.71 54 GLY H C 1
ATOM 14754 O O . GLY H 1 54 ? 157.582 117.378 141.460 1.00 71.71 54 GLY H O 1
ATOM 14755 N N . LEU H 1 55 ? 156.777 118.382 139.636 1.00 72.78 55 LEU H N 1
ATOM 14756 C CA . LEU H 1 55 ? 156.443 119.586 140.382 1.00 72.78 55 LEU H CA 1
ATOM 14757 C C . LEU H 1 55 ? 155.176 119.459 141.197 1.00 72.78 55 LEU H C 1
ATOM 14758 O O . LEU H 1 55 ? 154.875 120.348 141.990 1.00 72.78 55 LEU H O 1
ATOM 14763 N N . LEU H 1 56 ? 154.440 118.390 141.025 1.00 73.68 56 LEU H N 1
ATOM 14764 C CA . LEU H 1 56 ? 153.294 118.117 141.849 1.00 73.68 56 LEU H CA 1
ATOM 14765 C C . LEU H 1 56 ? 153.623 117.157 142.980 1.00 73.68 56 LEU H C 1
ATOM 14766 O O . LEU H 1 56 ? 152.903 117.132 143.976 1.00 73.68 56 LEU H O 1
ATOM 14771 N N . ILE H 1 57 ? 154.715 116.409 142.874 1.00 73.74 57 ILE H N 1
ATOM 14772 C CA . ILE H 1 57 ? 155.078 115.376 143.840 1.00 73.74 57 ILE H CA 1
ATOM 14773 C C . ILE H 1 57 ? 156.259 115.792 144.712 1.00 73.74 57 ILE H C 1
ATOM 14774 O O . ILE H 1 57 ? 156.197 115.686 145.932 1.00 73.74 57 ILE H O 1
ATOM 14779 N N . ILE H 1 58 ? 157.347 116.256 144.106 1.00 73.54 58 ILE H N 1
ATOM 14780 C CA . ILE H 1 58 ? 158.603 116.501 144.822 1.00 73.54 58 ILE H CA 1
ATOM 14781 C C . ILE H 1 58 ? 158.541 117.694 145.780 1.00 73.54 58 ILE H C 1
ATOM 14782 O O . ILE H 1 58 ? 159.005 117.535 146.914 1.00 73.54 58 ILE H O 1
ATOM 14787 N N . PRO H 1 59 ? 158.000 118.873 145.443 1.00 72.85 59 PRO H N 1
ATOM 14788 C CA . PRO H 1 59 ? 157.915 119.929 146.456 1.00 72.85 59 PRO H CA 1
ATOM 14789 C C . PRO H 1 59 ? 156.997 119.612 147.631 1.00 72.85 59 PRO H C 1
ATOM 14790 O O . PRO H 1 59 ? 157.315 120.059 148.734 1.00 72.85 59 PRO H O 1
ATOM 14794 N N . PRO H 1 60 ? 155.885 118.853 147.496 1.00 74.28 60 PRO H N 1
ATOM 14795 C CA . PRO H 1 60 ? 155.208 118.411 148.725 1.00 74.28 60 PRO H CA 1
ATOM 14796 C C . PRO H 1 60 ? 156.014 117.498 149.632 1.00 74.28 60 PRO H C 1
ATOM 14797 O O . PRO H 1 60 ? 155.858 117.591 150.849 1.00 74.28 60 PRO H O 1
ATOM 14801 N N . ILE H 1 61 ? 156.853 116.618 149.088 1.00 76.39 61 ILE H N 1
ATOM 14802 C CA . ILE H 1 61 ? 157.731 115.794 149.916 1.00 76.39 61 ILE H CA 1
ATOM 14803 C C . ILE H 1 61 ? 158.723 116.666 150.667 1.00 76.39 61 ILE H C 1
ATOM 14804 O O . ILE H 1 61 ? 159.000 116.443 151.848 1.00 76.39 61 ILE H O 1
ATOM 14809 N N . TRP H 1 62 ? 159.226 117.704 150.012 1.00 79.56 62 TRP H N 1
ATOM 14810 C CA . TRP H 1 62 ? 160.186 118.588 150.646 1.00 79.56 62 TRP H CA 1
ATOM 14811 C C . TRP H 1 62 ? 159.539 119.463 151.718 1.00 79.56 62 TRP H C 1
ATOM 14812 O O . TRP H 1 62 ? 160.135 119.683 152.771 1.00 79.56 62 TRP H O 1
ATOM 14823 N N . PHE H 1 63 ? 158.330 119.971 151.477 1.00 79.36 63 PHE H N 1
ATOM 14824 C CA . PHE H 1 63 ? 157.613 120.722 152.506 1.00 79.36 63 PHE H CA 1
ATOM 14825 C C . PHE H 1 63 ? 157.212 119.845 153.682 1.00 79.36 63 PHE H C 1
ATOM 14826 O O . PHE H 1 63 ? 157.079 120.341 154.802 1.00 79.36 63 PHE H O 1
ATOM 14834 N N . PHE H 1 64 ? 157.019 118.553 153.453 1.00 83.52 64 PHE H N 1
ATOM 14835 C CA . PHE H 1 64 ? 156.708 117.635 154.536 1.00 83.52 64 PHE H CA 1
ATOM 14836 C C . PHE H 1 64 ? 157.918 117.393 155.427 1.00 83.52 64 PHE H C 1
ATOM 14837 O O . PHE H 1 64 ? 157.807 117.413 156.658 1.00 83.52 64 PHE H O 1
ATOM 14845 N N . LEU H 1 65 ? 159.086 117.162 154.821 1.00 86.12 65 LEU H N 1
ATOM 14846 C CA . LEU H 1 65 ? 160.317 116.990 155.586 1.00 86.12 65 LEU H CA 1
ATOM 14847 C C . LEU H 1 65 ? 160.708 118.260 156.308 1.00 86.12 65 LEU H C 1
ATOM 14848 O O . LEU H 1 65 ? 161.285 118.211 157.393 1.00 86.12 65 LEU H O 1
ATOM 14853 N N . LEU H 1 66 ? 160.430 119.405 155.704 1.00 87.28 66 LEU H N 1
ATOM 14854 C CA . LEU H 1 66 ? 160.733 120.681 156.322 1.00 87.28 66 LEU H CA 1
ATOM 14855 C C . LEU H 1 66 ? 159.862 120.929 157.541 1.00 87.28 66 LEU H C 1
ATOM 14856 O O . LEU H 1 66 ? 160.272 121.643 158.455 1.00 87.28 66 LEU H O 1
ATOM 14861 N N . GLY H 1 67 ? 158.669 120.344 157.583 1.00 91.38 67 GLY H N 1
ATOM 14862 C CA . GLY H 1 67 ? 157.877 120.399 158.791 1.00 91.38 67 GLY H CA 1
ATOM 14863 C C . GLY H 1 67 ? 158.452 119.575 159.920 1.00 91.38 67 GLY H C 1
ATOM 14864 O O . GLY H 1 67 ? 158.295 119.929 161.087 1.00 91.38 67 GLY H O 1
ATOM 14865 N N . PHE H 1 68 ? 159.102 118.461 159.601 1.00 94.76 68 PHE H N 1
ATOM 14866 C CA . PHE H 1 68 ? 159.796 117.683 160.622 1.00 94.76 68 PHE H CA 1
ATOM 14867 C C . PHE H 1 68 ? 161.083 118.340 161.091 1.00 94.76 68 PHE H C 1
ATOM 14868 O O . PHE H 1 68 ? 161.450 118.199 162.254 1.00 94.76 68 PHE H O 1
ATOM 14876 N N . VAL H 1 69 ? 161.793 119.028 160.207 1.00 94.42 69 VAL H N 1
ATOM 14877 C CA . VAL H 1 69 ? 163.043 119.671 160.582 1.00 94.42 69 VAL H CA 1
ATOM 14878 C C . VAL H 1 69 ? 162.782 120.892 161.455 1.00 94.42 69 VAL H C 1
ATOM 14879 O O . VAL H 1 69 ? 163.498 121.139 162.427 1.00 94.42 69 VAL H O 1
ATOM 14883 N N . LEU H 1 70 ? 161.740 121.651 161.158 1.00 96.41 70 LEU H N 1
ATOM 14884 C CA . LEU H 1 70 ? 161.448 122.848 161.929 1.00 96.41 70 LEU H CA 1
ATOM 14885 C C . LEU H 1 70 ? 160.737 122.569 163.242 1.00 96.41 70 LEU H C 1
ATOM 14886 O O . LEU H 1 70 ? 160.662 123.470 164.078 1.00 96.41 70 LEU H O 1
ATOM 14891 N N . ASN H 1 71 ? 160.212 121.370 163.446 1.00 106.12 71 ASN H N 1
ATOM 14892 C CA . ASN H 1 71 ? 159.538 121.042 164.692 1.00 106.12 71 ASN H CA 1
ATOM 14893 C C . ASN H 1 71 ? 160.574 120.638 165.731 1.00 106.12 71 ASN H C 1
ATOM 14894 O O . ASN H 1 71 ? 161.367 119.723 165.503 1.00 106.12 71 ASN H O 1
ATOM 14899 N N . ASN H 1 72 ? 160.560 121.310 166.875 1.00 116.05 72 ASN H N 1
ATOM 14900 C CA . ASN H 1 72 ? 161.574 121.122 167.902 1.00 116.05 72 ASN H CA 1
ATOM 14901 C C . ASN H 1 72 ? 161.264 119.985 168.866 1.00 116.05 72 ASN H C 1
ATOM 14902 O O . ASN H 1 72 ? 161.948 119.857 169.881 1.00 116.05 72 ASN H O 1
ATOM 14907 N N . ASN H 1 73 ? 160.260 119.160 168.583 1.00 122.51 73 ASN H N 1
ATOM 14908 C CA . ASN H 1 73 ? 159.962 118.003 169.411 1.00 122.51 73 ASN H CA 1
ATOM 14909 C C . ASN H 1 73 ? 160.340 116.696 168.741 1.00 122.51 73 ASN H C 1
ATOM 14910 O O . ASN H 1 73 ? 160.090 115.632 169.305 1.00 122.51 73 ASN H O 1
ATOM 14915 N N . VAL H 1 74 ? 160.911 116.740 167.540 1.00 121.01 74 VAL H N 1
ATOM 14916 C CA . VAL H 1 74 ? 161.227 115.494 166.859 1.00 121.01 74 VAL H CA 1
ATOM 14917 C C . VAL H 1 74 ? 162.520 114.887 167.370 1.00 121.01 74 VAL H C 1
ATOM 14918 O O . VAL H 1 74 ? 162.727 113.682 167.212 1.00 121.01 74 VAL H O 1
ATOM 14922 N N . SER H 1 75 ? 163.387 115.683 167.993 1.00 124.85 75 SER H N 1
ATOM 14923 C CA . SER H 1 75 ? 164.596 115.140 168.589 1.00 124.85 75 SER H CA 1
ATOM 14924 C C . SER H 1 75 ? 164.294 114.490 169.923 1.00 124.85 75 SER H C 1
ATOM 14925 O O . SER H 1 75 ? 164.907 113.480 170.277 1.00 124.85 75 SER H O 1
ATOM 14928 N N . VAL H 1 76 ? 163.338 115.053 170.665 1.00 129.50 76 VAL H N 1
ATOM 14929 C CA . VAL H 1 76 ? 162.962 114.495 171.956 1.00 129.50 76 VAL H CA 1
ATOM 14930 C C . VAL H 1 76 ? 162.177 113.208 171.756 1.00 129.50 76 VAL H C 1
ATOM 14931 O O . VAL H 1 76 ? 162.326 112.243 172.515 1.00 129.50 76 VAL H O 1
ATOM 14935 N N . LEU H 1 77 ? 161.363 113.160 170.705 1.00 129.87 77 LEU H N 1
ATOM 14936 C CA . LEU H 1 77 ? 160.663 111.936 170.345 1.00 129.87 77 LEU H CA 1
ATOM 14937 C C . LEU H 1 77 ? 161.618 110.879 169.804 1.00 129.87 77 LEU H C 1
ATOM 14938 O O . LEU H 1 77 ? 161.440 109.686 170.068 1.00 129.87 77 LEU H O 1
ATOM 14943 N N . ALA H 1 78 ? 162.632 111.290 169.039 1.00 133.37 78 ALA H N 1
ATOM 14944 C CA . ALA H 1 78 ? 163.613 110.325 168.555 1.00 133.37 78 ALA H CA 1
ATOM 14945 C C . ALA H 1 78 ? 164.480 109.802 169.687 1.00 133.37 78 ALA H C 1
ATOM 14946 O O . ALA H 1 78 ? 164.940 108.656 169.631 1.00 133.37 78 ALA H O 1
ATOM 14948 N N . GLU H 1 79 ? 164.708 110.628 170.711 1.00 139.27 79 GLU H N 1
ATOM 14949 C CA . GLU H 1 79 ? 165.406 110.185 171.911 1.00 139.27 79 GLU H CA 1
ATOM 14950 C C . GLU H 1 79 ? 164.630 109.091 172.629 1.00 139.27 79 GLU H C 1
ATOM 14951 O O . GLU H 1 79 ? 165.204 108.078 173.038 1.00 139.27 79 GLU H O 1
ATOM 14957 N N . GLU H 1 80 ? 163.317 109.269 172.772 1.00 142.81 80 GLU H N 1
ATOM 14958 C CA . GLU H 1 80 ? 162.499 108.294 173.481 1.00 142.81 80 GLU H CA 1
ATOM 14959 C C . GLU H 1 80 ? 162.351 106.990 172.718 1.00 142.81 80 GLU H C 1
ATOM 14960 O O . GLU H 1 80 ? 162.283 105.924 173.333 1.00 142.81 80 GLU H O 1
ATOM 14966 N N . TRP H 1 81 ? 162.303 107.044 171.393 1.00 147.18 81 TRP H N 1
ATOM 14967 C CA . TRP H 1 81 ? 162.136 105.815 170.633 1.00 147.18 81 TRP H CA 1
ATOM 14968 C C . TRP H 1 81 ? 163.432 105.020 170.562 1.00 147.18 81 TRP H C 1
ATOM 14969 O O . TRP H 1 81 ? 163.399 103.791 170.442 1.00 147.18 81 TRP H O 1
ATOM 14980 N N . LYS H 1 82 ? 164.578 105.695 170.637 1.00 146.63 82 LYS H N 1
ATOM 14981 C CA . LYS H 1 82 ? 165.855 104.998 170.582 1.00 146.63 82 LYS H CA 1
ATOM 14982 C C . LYS H 1 82 ? 166.131 104.225 171.866 1.00 146.63 82 LYS H C 1
ATOM 14983 O O . LYS H 1 82 ? 166.783 103.176 171.828 1.00 146.63 82 LYS H O 1
ATOM 14989 N N . ARG H 1 83 ? 165.610 104.704 172.991 1.00 149.50 83 ARG H N 1
ATOM 14990 C CA . ARG H 1 83 ? 165.853 104.081 174.278 1.00 149.50 83 ARG H CA 1
ATOM 14991 C C . ARG H 1 83 ? 165.063 102.777 174.407 1.00 149.50 83 ARG H C 1
ATOM 14992 O O . ARG H 1 83 ? 163.964 102.654 173.862 1.00 149.50 83 ARG H O 1
ATOM 15000 N N . PRO H 1 84 ? 165.616 101.781 175.106 1.00 153.28 84 PRO H N 1
ATOM 15001 C CA . PRO H 1 84 ? 164.971 100.463 175.165 1.00 153.28 84 PRO H CA 1
ATOM 15002 C C . PRO H 1 84 ? 163.699 100.467 175.998 1.00 153.28 84 PRO H C 1
ATOM 15003 O O . PRO H 1 84 ? 163.439 101.370 176.795 1.00 153.28 84 PRO H O 1
ATOM 15007 N N . THR H 1 85 ? 162.904 99.415 175.800 1.00 153.86 85 THR H N 1
ATOM 15008 C CA . THR H 1 85 ? 161.657 99.249 176.537 1.00 153.86 85 THR H CA 1
ATOM 15009 C C . THR H 1 85 ? 161.949 98.921 177.996 1.00 153.86 85 THR H C 1
ATOM 15010 O O . THR H 1 85 ? 162.735 98.017 178.298 1.00 153.86 85 THR H O 1
ATOM 15014 N N . GLY H 1 86 ? 161.319 99.661 178.898 1.00 154.22 86 GLY H N 1
ATOM 15015 C CA . GLY H 1 86 ? 161.635 99.568 180.306 1.00 154.22 86 GLY H CA 1
ATOM 15016 C C . GLY H 1 86 ? 162.366 100.818 180.735 1.00 154.22 86 GLY H C 1
ATOM 15017 O O . GLY H 1 86 ? 162.091 101.388 181.794 1.00 154.22 86 GLY H O 1
ATOM 15018 N N . ARG H 1 87 ? 163.299 101.258 179.890 1.00 154.90 87 ARG H N 1
ATOM 15019 C CA . ARG H 1 87 ? 163.960 102.537 180.113 1.00 154.90 87 ARG H CA 1
ATOM 15020 C C . ARG H 1 87 ? 163.059 103.695 179.700 1.00 154.90 87 ARG H C 1
ATOM 15021 O O . ARG H 1 87 ? 163.183 104.798 180.246 1.00 154.90 87 ARG H O 1
ATOM 15029 N N . ARG H 1 88 ? 162.131 103.449 178.769 1.00 152.90 88 ARG H N 1
ATOM 15030 C CA . ARG H 1 88 ? 161.220 104.473 178.256 1.00 152.90 88 ARG H CA 1
ATOM 15031 C C . ARG H 1 88 ? 160.301 104.974 179.362 1.00 152.90 88 ARG H C 1
ATOM 15032 O O . ARG H 1 88 ? 159.595 104.191 180.003 1.00 152.90 88 ARG H O 1
ATOM 15040 N N . THR H 1 89 ? 160.307 106.287 179.579 1.00 152.94 89 THR H N 1
ATOM 15041 C CA . THR H 1 89 ? 159.458 106.890 180.593 1.00 152.94 89 THR H CA 1
ATOM 15042 C C . THR H 1 89 ? 158.048 107.146 180.095 1.00 152.94 89 THR H C 1
ATOM 15043 O O . THR H 1 89 ? 157.215 107.627 180.866 1.00 152.94 89 THR H O 1
ATOM 15047 N N . LYS H 1 90 ? 157.765 106.857 178.831 1.00 147.23 90 LYS H N 1
ATOM 15048 C CA . LYS H 1 90 ? 156.481 107.173 178.228 1.00 147.23 90 LYS H CA 1
ATOM 15049 C C . LYS H 1 90 ? 155.765 105.911 177.789 1.00 147.23 90 LYS H C 1
ATOM 15050 O O . LYS H 1 90 ? 156.391 104.901 177.465 1.00 147.23 90 LYS H O 1
ATOM 15056 N N . ASP H 1 91 ? 154.445 105.981 177.785 1.00 139.77 91 ASP H N 1
ATOM 15057 C CA . ASP H 1 91 ? 153.640 104.921 177.216 1.00 139.77 91 ASP H CA 1
ATOM 15058 C C . ASP H 1 91 ? 153.779 104.937 175.698 1.00 139.77 91 ASP H C 1
ATOM 15059 O O . ASP H 1 91 ? 154.034 105.986 175.104 1.00 139.77 91 ASP H O 1
ATOM 15061 N N . PRO H 1 92 ? 153.641 103.781 175.043 1.00 137.41 92 PRO H N 1
ATOM 15062 C CA . PRO H 1 92 ? 153.694 103.768 173.573 1.00 137.41 92 PRO H CA 1
ATOM 15063 C C . PRO H 1 92 ? 152.535 104.485 172.900 1.00 137.41 92 PRO H C 1
ATOM 15064 O O . PRO H 1 92 ? 152.680 104.882 171.738 1.00 137.41 92 PRO H O 1
ATOM 15068 N N . SER H 1 93 ? 151.401 104.672 173.577 1.00 134.90 93 SER H N 1
ATOM 15069 C CA . SER H 1 93 ? 150.315 105.442 172.984 1.00 134.90 93 SER H CA 1
ATOM 15070 C C . SER H 1 93 ? 150.607 106.933 172.991 1.00 134.90 93 SER H C 1
ATOM 15071 O O . SER H 1 93 ? 150.129 107.653 172.111 1.00 134.90 93 SER H O 1
ATOM 15074 N N . VAL H 1 94 ? 151.365 107.414 173.976 1.00 133.97 94 VAL H N 1
ATOM 15075 C CA . VAL H 1 94 ? 151.740 108.822 174.021 1.00 133.97 94 VAL H CA 1
ATOM 15076 C C . VAL H 1 94 ? 152.771 109.131 172.946 1.00 133.97 94 VAL H C 1
ATOM 15077 O O . VAL H 1 94 ? 152.738 110.198 172.326 1.00 133.97 94 VAL H O 1
ATOM 15081 N N . LEU H 1 95 ? 153.672 108.187 172.673 1.00 132.71 95 LEU H N 1
ATOM 15082 C CA . LEU H 1 95 ? 154.632 108.371 171.593 1.00 132.71 95 LEU H CA 1
ATOM 15083 C C . LEU H 1 95 ? 153.952 108.306 170.233 1.00 132.71 95 LEU H C 1
ATOM 15084 O O . LEU H 1 95 ? 154.297 109.074 169.330 1.00 132.71 95 LEU H O 1
ATOM 15089 N N . ARG H 1 96 ? 152.987 107.397 170.066 1.00 130.84 96 ARG H N 1
ATOM 15090 C CA . ARG H 1 96 ? 152.248 107.340 168.812 1.00 130.84 96 ARG H CA 1
ATOM 15091 C C . ARG H 1 96 ? 151.379 108.566 168.612 1.00 130.84 96 ARG H C 1
ATOM 15092 O O . ARG H 1 96 ? 151.212 109.020 167.476 1.00 130.84 96 ARG H O 1
ATOM 15100 N N . TYR H 1 97 ? 150.825 109.118 169.692 1.00 130.45 97 TYR H N 1
ATOM 15101 C CA . TYR H 1 97 ? 149.989 110.300 169.553 1.00 130.45 97 TYR H CA 1
ATOM 15102 C C . TYR H 1 97 ? 150.828 111.514 169.203 1.00 130.45 97 TYR H C 1
ATOM 15103 O O . TYR H 1 97 ? 150.401 112.377 168.432 1.00 130.45 97 TYR H O 1
ATOM 15112 N N . MET H 1 98 ? 152.026 111.578 169.761 1.00 128.18 98 MET H N 1
ATOM 15113 C CA . MET H 1 98 ? 152.954 112.673 169.527 1.00 128.18 98 MET H CA 1
ATOM 15114 C C . MET H 1 98 ? 153.432 112.702 168.084 1.00 128.18 98 MET H C 1
ATOM 15115 O O . MET H 1 98 ? 153.491 113.766 167.461 1.00 128.18 98 MET H O 1
ATOM 15120 N N . LEU H 1 99 ? 153.785 111.532 167.552 1.00 118.97 99 LEU H N 1
ATOM 15121 C CA . LEU H 1 99 ? 154.181 111.405 166.158 1.00 118.97 99 LEU H CA 1
ATOM 15122 C C . LEU H 1 99 ? 153.039 111.758 165.219 1.00 118.97 99 LEU H C 1
ATOM 15123 O O . LEU H 1 99 ? 153.257 112.391 164.182 1.00 118.97 99 LEU H O 1
ATOM 15128 N N . CYS H 1 100 ? 151.816 111.373 165.575 1.00 115.68 100 CYS H N 1
ATOM 15129 C CA . CYS H 1 100 ? 150.662 111.702 164.755 1.00 115.68 100 CYS H CA 1
ATOM 15130 C C . CYS H 1 100 ? 150.361 113.194 164.781 1.00 115.68 100 CYS H C 1
ATOM 15131 O O . CYS H 1 100 ? 149.890 113.742 163.786 1.00 115.68 100 CYS H O 1
ATOM 15134 N N . SER H 1 101 ? 150.654 113.866 165.892 1.00 112.04 101 SER H N 1
ATOM 15135 C CA . SER H 1 101 ? 150.455 115.308 165.982 1.00 112.04 101 SER H CA 1
ATOM 15136 C C . SER H 1 101 ? 151.427 116.071 165.094 1.00 112.04 101 SER H C 1
ATOM 15137 O O . SER H 1 101 ? 151.040 117.035 164.426 1.00 112.04 101 SER H O 1
ATOM 15140 N N . ILE H 1 102 ? 152.693 115.659 165.086 1.00 108.20 102 ILE H N 1
ATOM 15141 C CA . ILE H 1 102 ? 153.699 116.307 164.254 1.00 108.20 102 ILE H CA 1
ATOM 15142 C C . ILE H 1 102 ? 153.419 116.054 162.778 1.00 108.20 102 ILE H C 1
ATOM 15143 O O . ILE H 1 102 ? 153.567 116.950 161.943 1.00 108.20 102 ILE H O 1
ATOM 15148 N N . THR H 1 103 ? 152.976 114.842 162.445 1.00 103.78 103 THR H N 1
ATOM 15149 C CA . THR H 1 103 ? 152.714 114.472 161.063 1.00 103.78 103 THR H CA 1
ATOM 15150 C C . THR H 1 103 ? 151.542 115.251 160.487 1.00 103.78 103 THR H C 1
ATOM 15151 O O . THR H 1 103 ? 151.602 115.709 159.343 1.00 103.78 103 THR H O 1
ATOM 15155 N N . GLN H 1 104 ? 150.487 115.445 161.276 1.00 106.40 104 GLN H N 1
ATOM 15156 C CA . GLN H 1 104 ? 149.305 116.140 160.785 1.00 106.40 104 GLN H CA 1
ATOM 15157 C C . GLN H 1 104 ? 149.550 117.624 160.568 1.00 106.40 104 GLN H C 1
ATOM 15158 O O . GLN H 1 104 ? 148.981 118.207 159.645 1.00 106.40 104 GLN H O 1
ATOM 15164 N N . ARG H 1 105 ? 150.388 118.252 161.382 1.00 105.15 105 ARG H N 1
ATOM 15165 C CA . ARG H 1 105 ? 150.711 119.643 161.113 1.00 105.15 105 ARG H CA 1
ATOM 15166 C C . ARG H 1 105 ? 151.725 119.797 159.991 1.00 105.15 105 ARG H C 1
ATOM 15167 O O . ARG H 1 105 ? 151.822 120.872 159.399 1.00 105.15 105 ARG H O 1
ATOM 15175 N N . SER H 1 106 ? 152.476 118.751 159.682 1.00 95.46 106 SER H N 1
ATOM 15176 C CA . SER H 1 106 ? 153.456 118.812 158.618 1.00 95.46 106 SER H CA 1
ATOM 15177 C C . SER H 1 106 ? 152.854 118.568 157.252 1.00 95.46 106 SER H C 1
ATOM 15178 O O . SER H 1 106 ? 153.582 118.638 156.265 1.00 95.46 106 SER H O 1
ATOM 15181 N N . LEU H 1 107 ? 151.559 118.286 157.174 1.00 91.91 107 LEU H N 1
ATOM 15182 C CA . LEU H 1 107 ? 150.876 118.036 155.918 1.00 91.91 107 LEU H CA 1
ATOM 15183 C C . LEU H 1 107 ? 150.110 119.239 155.399 1.00 91.91 107 LEU H C 1
ATOM 15184 O O . LEU H 1 107 ? 149.453 119.127 154.372 1.00 91.91 107 LEU H O 1
ATOM 15189 N N . ILE H 1 108 ? 150.192 120.380 156.066 1.00 88.92 108 ILE H N 1
ATOM 15190 C CA . ILE H 1 108 ? 149.441 121.553 155.642 1.00 88.92 108 ILE H CA 1
ATOM 15191 C C . ILE H 1 108 ? 150.093 122.214 154.440 1.00 88.92 108 ILE H C 1
ATOM 15192 O O . ILE H 1 108 ? 149.435 122.471 153.433 1.00 88.92 108 ILE H O 1
ATOM 15197 N N . ALA H 1 109 ? 151.374 122.511 154.528 1.00 83.81 109 ALA H N 1
ATOM 15198 C CA . ALA H 1 109 ? 152.146 123.057 153.420 1.00 83.81 109 ALA H CA 1
ATOM 15199 C C . ALA H 1 109 ? 152.255 122.138 152.196 1.00 83.81 109 ALA H C 1
ATOM 15200 O O . ALA H 1 109 ? 152.269 122.665 151.082 1.00 83.81 109 ALA H O 1
ATOM 15202 N N . PRO H 1 110 ? 152.351 120.797 152.317 1.00 80.70 110 PRO H N 1
ATOM 15203 C CA . PRO H 1 110 ? 152.156 119.971 151.120 1.00 80.70 110 PRO H CA 1
ATOM 15204 C C . PRO H 1 110 ? 150.787 120.088 150.494 1.00 80.70 110 PRO H C 1
ATOM 15205 O O . PRO H 1 110 ? 150.677 120.069 149.267 1.00 80.70 110 PRO H O 1
ATOM 15209 N N . ALA H 1 111 ? 149.736 120.198 151.300 1.00 81.42 111 ALA H N 1
ATOM 15210 C CA . ALA H 1 111 ? 148.391 120.305 150.760 1.00 81.42 111 ALA H CA 1
ATOM 15211 C C . ALA H 1 111 ? 148.152 121.657 150.110 1.00 81.42 111 ALA H C 1
ATOM 15212 O O . ALA H 1 111 ? 147.423 121.741 149.123 1.00 81.42 111 ALA H O 1
ATOM 15214 N N . VAL H 1 112 ? 148.767 122.712 150.638 1.00 80.91 112 VAL H N 1
ATOM 15215 C CA . VAL H 1 112 ? 148.679 124.026 150.019 1.00 80.91 112 VAL H CA 1
ATOM 15216 C C . VAL H 1 112 ? 149.387 124.037 148.673 1.00 80.91 112 VAL H C 1
ATOM 15217 O O . VAL H 1 112 ? 148.882 124.621 147.713 1.00 80.91 112 VAL H O 1
ATOM 15221 N N . TRP H 1 113 ? 150.534 123.356 148.565 1.00 71.78 113 TRP H N 1
ATOM 15222 C CA . TRP H 1 113 ? 151.250 123.283 147.297 1.00 71.78 113 TRP H CA 1
ATOM 15223 C C . TRP H 1 113 ? 150.445 122.556 146.233 1.00 71.78 113 TRP H C 1
ATOM 15224 O O . TRP H 1 113 ? 150.364 123.029 145.102 1.00 71.78 113 TRP H O 1
ATOM 15235 N N . VAL H 1 114 ? 149.880 121.394 146.567 1.00 74.56 114 VAL H N 1
ATOM 15236 C CA . VAL H 1 114 ? 149.124 120.603 145.602 1.00 74.56 114 VAL H CA 1
ATOM 15237 C C . VAL H 1 114 ? 147.896 121.359 145.131 1.00 74.56 114 VAL H C 1
ATOM 15238 O O . VAL H 1 114 ? 147.555 121.326 143.949 1.00 74.56 114 VAL H O 1
ATOM 15242 N N . SER H 1 115 ? 147.279 122.131 146.013 1.00 76.68 115 SER H N 1
ATOM 15243 C CA . SER H 1 115 ? 146.081 122.859 145.643 1.00 76.68 115 SER H CA 1
ATOM 15244 C C . SER H 1 115 ? 146.378 124.060 144.754 1.00 76.68 115 SER H C 1
ATOM 15245 O O . SER H 1 115 ? 145.668 124.271 143.775 1.00 76.68 115 SER H O 1
ATOM 15248 N N . VAL H 1 116 ? 147.417 124.850 145.052 1.00 75.01 116 VAL H N 1
ATOM 15249 C CA . VAL H 1 116 ? 147.755 125.960 144.159 1.00 75.01 116 VAL H CA 1
ATOM 15250 C C . VAL H 1 116 ? 148.277 125.453 142.829 1.00 75.01 116 VAL H C 1
ATOM 15251 O O . VAL H 1 116 ? 148.120 126.120 141.813 1.00 75.01 116 VAL H O 1
ATOM 15255 N N . THR H 1 117 ? 148.880 124.275 142.802 1.00 71.88 117 THR H N 1
ATOM 15256 C CA . THR H 1 117 ? 149.406 123.739 141.561 1.00 71.88 117 THR H CA 1
ATOM 15257 C C . THR H 1 117 ? 148.288 123.236 140.664 1.00 71.88 117 THR H C 1
ATOM 15258 O O . THR H 1 117 ? 148.329 123.421 139.447 1.00 71.88 117 THR H O 1
ATOM 15262 N N . LEU H 1 118 ? 147.265 122.630 141.249 1.00 70.61 118 LEU H N 1
ATOM 15263 C CA . LEU H 1 118 ? 146.134 122.167 140.465 1.00 70.61 118 LEU H CA 1
ATOM 15264 C C . LEU H 1 118 ? 145.201 123.297 140.062 1.00 70.61 118 LEU H C 1
ATOM 15265 O O . LEU H 1 118 ? 144.593 123.228 138.998 1.00 70.61 118 LEU H O 1
ATOM 15270 N N . MET H 1 119 ? 145.073 124.343 140.875 1.00 75.93 119 MET H N 1
ATOM 15271 C CA . MET H 1 119 ? 144.246 125.468 140.468 1.00 75.93 119 MET H CA 1
ATOM 15272 C C . MET H 1 119 ? 144.918 126.318 139.414 1.00 75.93 119 MET H C 1
ATOM 15273 O O . MET H 1 119 ? 144.234 126.979 138.637 1.00 75.93 119 MET H O 1
ATOM 15278 N N . ASP H 1 120 ? 146.241 126.346 139.387 1.00 78.59 120 ASP H N 1
ATOM 15279 C CA . ASP H 1 120 ? 146.937 127.096 138.361 1.00 78.59 120 ASP H CA 1
ATOM 15280 C C . ASP H 1 120 ? 146.897 126.371 137.025 1.00 78.59 120 ASP H C 1
ATOM 15281 O O . ASP H 1 120 ? 146.788 127.008 135.980 1.00 78.59 120 ASP H O 1
ATOM 15286 N N . GLY H 1 121 ? 147.007 125.055 137.029 1.00 73.01 121 GLY H N 1
ATOM 15287 C CA . GLY H 1 121 ? 146.817 124.287 135.826 1.00 73.01 121 GLY H CA 1
ATOM 15288 C C . GLY H 1 121 ? 148.044 124.019 134.986 1.00 73.01 121 GLY H C 1
ATOM 15289 O O . GLY H 1 121 ? 147.935 123.296 133.996 1.00 73.01 121 GLY H O 1
ATOM 15290 N N . LYS H 1 122 ? 149.208 124.549 135.353 1.00 75.20 122 LYS H N 1
ATOM 15291 C CA . LYS H 1 122 ? 150.397 124.411 134.519 1.00 75.20 122 LYS H CA 1
ATOM 15292 C C . LYS H 1 122 ? 151.038 123.036 134.595 1.00 75.20 122 LYS H C 1
ATOM 15293 O O . LYS H 1 122 ? 151.642 122.605 133.620 1.00 75.20 122 LYS H O 1
ATOM 15299 N N . SER H 1 123 ? 150.952 122.353 135.735 1.00 72.70 123 SER H N 1
ATOM 15300 C CA . SER H 1 123 ? 151.494 121.005 135.836 1.00 72.70 123 SER H CA 1
ATOM 15301 C C . SER H 1 123 ? 150.716 120.010 135.001 1.00 72.70 123 SER H C 1
ATOM 15302 O O . SER H 1 123 ? 151.301 119.076 134.458 1.00 72.70 123 SER H O 1
ATOM 15305 N N . PHE H 1 124 ? 149.399 120.167 134.905 1.00 71.97 124 PHE H N 1
ATOM 15306 C CA . PHE H 1 124 ? 148.651 119.295 134.017 1.00 71.97 124 PHE H CA 1
ATOM 15307 C C . PHE H 1 124 ? 148.856 119.676 132.573 1.00 71.97 124 PHE H C 1
ATOM 15308 O O . PHE H 1 124 ? 148.797 118.809 131.704 1.00 71.97 124 PHE H O 1
ATOM 15316 N N . LEU H 1 125 ? 149.063 120.961 132.293 1.00 72.56 125 LEU H N 1
ATOM 15317 C CA . LEU H 1 125 ? 149.287 121.383 130.921 1.00 72.56 125 LEU H CA 1
ATOM 15318 C C . LEU H 1 125 ? 150.604 120.852 130.399 1.00 72.56 125 LEU H C 1
ATOM 15319 O O . LEU H 1 125 ? 150.692 120.425 129.249 1.00 72.56 125 LEU H O 1
ATOM 15324 N N . CYS H 1 126 ? 151.630 120.843 131.240 1.00 75.54 126 CYS H N 1
ATOM 15325 C CA . CYS H 1 126 ? 152.909 120.298 130.831 1.00 75.54 126 CYS H CA 1
ATOM 15326 C C . CYS H 1 126 ? 152.841 118.784 130.711 1.00 75.54 126 CYS H C 1
ATOM 15327 O O . CYS H 1 126 ? 153.234 118.229 129.690 1.00 75.54 126 CYS H O 1
ATOM 15330 N N . ALA H 1 127 ? 152.266 118.106 131.699 1.00 73.56 127 ALA H N 1
ATOM 15331 C CA . ALA H 1 127 ? 152.317 116.652 131.735 1.00 73.56 127 ALA H CA 1
ATOM 15332 C C . ALA H 1 127 ? 151.399 115.966 130.732 1.00 73.56 127 ALA H C 1
ATOM 15333 O O . ALA H 1 127 ? 151.690 114.841 130.324 1.00 73.56 127 ALA H O 1
ATOM 15335 N N . PHE H 1 128 ? 150.304 116.597 130.310 1.00 79.27 128 PHE H N 1
ATOM 15336 C CA . PHE H 1 128 ? 149.246 115.895 129.592 1.00 79.27 128 PHE H CA 1
ATOM 15337 C C . PHE H 1 128 ? 148.982 116.465 128.210 1.00 79.27 128 PHE H C 1
ATOM 15338 O O . PHE H 1 128 ? 147.980 116.119 127.597 1.00 79.27 128 PHE H O 1
ATOM 15346 N N . SER H 1 129 ? 149.841 117.334 127.702 1.00 83.38 129 SER H N 1
ATOM 15347 C CA . SER H 1 129 ? 149.581 117.915 126.396 1.00 83.38 129 SER H CA 1
ATOM 15348 C C . SER H 1 129 ? 149.919 116.977 125.251 1.00 83.38 129 SER H C 1
ATOM 15349 O O . SER H 1 129 ? 149.414 117.175 124.148 1.00 83.38 129 SER H O 1
ATOM 15352 N N . ILE H 1 130 ? 150.756 115.963 125.472 1.00 87.61 130 ILE H N 1
ATOM 15353 C CA . ILE H 1 130 ? 150.961 114.959 124.435 1.00 87.61 130 ILE H CA 1
ATOM 15354 C C . ILE H 1 130 ? 149.871 113.906 124.436 1.00 87.61 130 ILE H C 1
ATOM 15355 O O . ILE H 1 130 ? 149.826 113.075 123.527 1.00 87.61 130 ILE H O 1
ATOM 15360 N N . ASN H 1 131 ? 149.008 113.907 125.439 1.00 89.78 131 ASN H N 1
ATOM 15361 C CA . ASN H 1 131 ? 147.871 113.013 125.521 1.00 89.78 131 ASN H CA 1
ATOM 15362 C C . ASN H 1 131 ? 146.626 113.608 124.903 1.00 89.78 131 ASN H C 1
ATOM 15363 O O . ASN H 1 131 ? 145.561 113.002 124.989 1.00 89.78 131 ASN H O 1
ATOM 15368 N N . LEU H 1 132 ? 146.732 114.776 124.290 1.00 92.67 132 LEU H N 1
ATOM 15369 C CA . LEU H 1 132 ? 145.574 115.422 123.713 1.00 92.67 132 LEU H CA 1
ATOM 15370 C C . LEU H 1 132 ? 145.171 114.766 122.410 1.00 92.67 132 LEU H C 1
ATOM 15371 O O . LEU H 1 132 ? 145.935 114.035 121.781 1.00 92.67 132 LEU H O 1
ATOM 15376 N N . ASP H 1 133 ? 143.935 115.028 122.023 1.00 106.93 133 ASP H N 1
ATOM 15377 C CA . ASP H 1 133 ? 143.362 114.605 120.753 1.00 106.93 133 ASP H CA 1
ATOM 15378 C C . ASP H 1 133 ? 143.050 115.905 120.030 1.00 106.93 133 ASP H C 1
ATOM 15379 O O . ASP H 1 133 ? 142.010 116.517 120.276 1.00 106.93 133 ASP H O 1
ATOM 15384 N N . ILE H 1 134 ? 143.949 116.340 119.147 1.00 107.36 134 ILE H N 1
ATOM 15385 C CA . ILE H 1 134 ? 143.981 117.748 118.758 1.00 107.36 134 ILE H CA 1
ATOM 15386 C C . ILE H 1 134 ? 142.887 118.121 117.769 1.00 107.36 134 ILE H C 1
ATOM 15387 O O . ILE H 1 134 ? 142.698 119.309 117.477 1.00 107.36 134 ILE H O 1
ATOM 15392 N N . GLU H 1 135 ? 142.118 117.146 117.287 1.00 112.22 135 GLU H N 1
ATOM 15393 C CA . GLU H 1 135 ? 141.005 117.427 116.393 1.00 112.22 135 GLU H CA 1
ATOM 15394 C C . GLU H 1 135 ? 139.824 118.072 117.103 1.00 112.22 135 GLU H C 1
ATOM 15395 O O . GLU H 1 135 ? 138.897 118.534 116.433 1.00 112.22 135 GLU H O 1
ATOM 15401 N N . LYS H 1 136 ? 139.839 118.118 118.431 1.00 105.91 136 LYS H N 1
ATOM 15402 C CA . LYS H 1 136 ? 138.789 118.749 119.214 1.00 105.91 136 LYS H CA 1
ATOM 15403 C C . LYS H 1 136 ? 138.998 120.242 119.403 1.00 105.91 136 LYS H C 1
ATOM 15404 O O . LYS H 1 136 ? 138.190 120.877 120.084 1.00 105.91 136 LYS H O 1
ATOM 15410 N N . PHE H 1 137 ? 140.052 120.817 118.829 1.00 101.60 137 PHE H N 1
ATOM 15411 C CA . PHE H 1 137 ? 140.552 122.116 119.251 1.00 101.60 137 PHE H CA 1
ATOM 15412 C C . PHE H 1 137 ? 140.755 123.109 118.120 1.00 101.60 137 PHE H C 1
ATOM 15413 O O . PHE H 1 137 ? 140.814 124.311 118.392 1.00 101.60 137 PHE H O 1
ATOM 15421 N N . GLY H 1 138 ? 140.863 122.657 116.874 1.00 113.39 138 GLY H N 1
ATOM 15422 C CA . GLY H 1 138 ? 141.109 123.571 115.776 1.00 113.39 138 GLY H CA 1
ATOM 15423 C C . GLY H 1 138 ? 141.023 122.943 114.404 1.00 113.39 138 GLY H C 1
ATOM 15424 O O . GLY H 1 138 ? 140.079 122.197 114.122 1.00 113.39 138 GLY H O 1
ATOM 15425 N N . ASN H 1 139 ? 141.983 123.270 113.535 1.00 122.65 139 ASN H N 1
ATOM 15426 C CA . ASN H 1 139 ? 142.091 122.608 112.241 1.00 122.65 139 ASN H CA 1
ATOM 15427 C C . ASN H 1 139 ? 142.370 121.123 112.424 1.00 122.65 139 ASN H C 1
ATOM 15428 O O . ASN H 1 139 ? 143.041 120.702 113.370 1.00 122.65 139 ASN H O 1
ATOM 15433 N N . ALA H 1 140 ? 141.815 120.320 111.523 1.00 125.72 140 ALA H N 1
ATOM 15434 C CA . ALA H 1 140 ? 142.189 118.918 111.452 1.00 125.72 140 ALA H CA 1
ATOM 15435 C C . ALA H 1 140 ? 143.438 118.705 110.617 1.00 125.72 140 ALA H C 1
ATOM 15436 O O . ALA H 1 140 ? 144.078 117.655 110.733 1.00 125.72 140 ALA H O 1
ATOM 15438 N N . SER H 1 141 ? 143.808 119.693 109.803 1.00 126.15 141 SER H N 1
ATOM 15439 C CA . SER H 1 141 ? 144.950 119.614 108.906 1.00 126.15 141 SER H CA 1
ATOM 15440 C C . SER H 1 141 ? 146.266 119.927 109.592 1.00 126.15 141 SER H C 1
ATOM 15441 O O . SER H 1 141 ? 147.276 120.097 108.901 1.00 126.15 141 SER H O 1
ATOM 15444 N N . LEU H 1 142 ? 146.282 120.032 110.920 1.00 122.16 142 LEU H N 1
ATOM 15445 C CA . LEU H 1 142 ? 147.539 120.255 111.619 1.00 122.16 142 LEU H CA 1
ATOM 15446 C C . LEU H 1 142 ? 148.389 118.996 111.643 1.00 122.16 142 LEU H C 1
ATOM 15447 O O . LEU H 1 142 ? 149.502 118.989 111.111 1.00 122.16 142 LEU H O 1
ATOM 15452 N N . VAL H 1 143 ? 147.870 117.917 112.220 1.00 123.46 143 VAL H N 1
ATOM 15453 C CA . VAL H 1 143 ? 148.655 116.717 112.467 1.00 123.46 143 VAL H CA 1
ATOM 15454 C C . VAL H 1 143 ? 148.545 115.696 111.352 1.00 123.46 143 VAL H C 1
ATOM 15455 O O . VAL H 1 143 ? 148.912 114.531 111.563 1.00 123.46 143 VAL H O 1
ATOM 15459 N N . ILE H 1 144 ? 148.050 116.078 110.180 1.00 126.19 144 ILE H N 1
ATOM 15460 C CA . ILE H 1 144 ? 148.218 115.246 108.996 1.00 126.19 144 ILE H CA 1
ATOM 15461 C C . ILE H 1 144 ? 149.513 115.680 108.334 1.00 126.19 144 ILE H C 1
ATOM 15462 O O . ILE H 1 144 ? 149.970 116.815 108.508 1.00 126.19 144 ILE H O 1
ATOM 15467 N N . GLY H 1 145 ? 150.136 114.765 107.599 1.00 124.71 145 GLY H N 1
ATOM 15468 C CA . GLY H 1 145 ? 151.446 115.027 107.049 1.00 124.71 145 GLY H CA 1
ATOM 15469 C C . GLY H 1 145 ? 152.586 114.920 108.039 1.00 124.71 145 GLY H C 1
ATOM 15470 O O . GLY H 1 145 ? 153.742 115.136 107.652 1.00 124.71 145 GLY H O 1
ATOM 15471 N N . MET H 1 146 ? 152.300 114.607 109.300 1.00 119.21 146 MET H N 1
ATOM 15472 C CA . MET H 1 146 ? 153.308 114.404 110.325 1.00 119.21 146 MET H CA 1
ATOM 15473 C C . MET H 1 146 ? 153.446 112.925 110.643 1.00 119.21 146 MET H C 1
ATOM 15474 O O . MET H 1 146 ? 152.528 112.128 110.443 1.00 119.21 146 MET H O 1
ATOM 15479 N N . THR H 1 147 ? 154.612 112.574 111.163 1.00 116.13 147 THR H N 1
ATOM 15480 C CA . THR H 1 147 ? 154.860 111.255 111.707 1.00 116.13 147 THR H CA 1
ATOM 15481 C C . THR H 1 147 ? 154.226 111.187 113.101 1.00 116.13 147 THR H C 1
ATOM 15482 O O . THR H 1 147 ? 153.782 112.197 113.646 1.00 116.13 147 THR H O 1
ATOM 15486 N N . GLU H 1 148 ? 154.131 109.980 113.664 1.00 115.34 148 GLU H N 1
ATOM 15487 C CA . GLU H 1 148 ? 153.747 109.853 115.066 1.00 115.34 148 GLU H CA 1
ATOM 15488 C C . GLU H 1 148 ? 154.761 110.526 115.984 1.00 115.34 148 GLU H C 1
ATOM 15489 O O . GLU H 1 148 ? 154.381 111.144 116.984 1.00 115.34 148 GLU H O 1
ATOM 15495 N N . THR H 1 149 ? 156.045 110.446 115.636 1.00 112.59 149 THR H N 1
ATOM 15496 C CA . THR H 1 149 ? 157.093 111.132 116.385 1.00 112.59 149 THR H CA 1
ATOM 15497 C C . THR H 1 149 ? 156.956 112.644 116.275 1.00 112.59 149 THR H C 1
ATOM 15498 O O . THR H 1 149 ? 157.121 113.366 117.266 1.00 112.59 149 THR H O 1
ATOM 15502 N N . GLU H 1 150 ? 156.633 113.139 115.085 1.00 112.75 150 GLU H N 1
ATOM 15503 C CA . GLU H 1 150 ? 156.615 114.576 114.872 1.00 112.75 150 GLU H CA 1
ATOM 15504 C C . GLU H 1 150 ? 155.389 115.227 115.492 1.00 112.75 150 GLU H C 1
ATOM 15505 O O . GLU H 1 150 ? 155.466 116.372 115.945 1.00 112.75 150 GLU H O 1
ATOM 15511 N N . LYS H 1 151 ? 154.263 114.524 115.555 1.00 107.29 151 LYS H N 1
ATOM 15512 C CA . LYS H 1 151 ? 153.113 115.104 116.230 1.00 107.29 151 LYS H CA 1
ATOM 15513 C C . LYS H 1 151 ? 153.237 115.039 117.744 1.00 107.29 151 LYS H C 1
ATOM 15514 O O . LYS H 1 151 ? 152.607 115.842 118.429 1.00 107.29 151 LYS H O 1
ATOM 15520 N N . LEU H 1 152 ? 154.041 114.121 118.280 1.00 99.73 152 LEU H N 1
ATOM 15521 C CA . LEU H 1 152 ? 154.359 114.181 119.698 1.00 99.73 152 LEU H CA 1
ATOM 15522 C C . LEU H 1 152 ? 155.217 115.391 120.022 1.00 99.73 152 LEU H C 1
ATOM 15523 O O . LEU H 1 152 ? 155.075 115.980 121.094 1.00 99.73 152 LEU H O 1
ATOM 15528 N N . LYS H 1 153 ? 156.118 115.771 119.118 1.00 99.59 153 LYS H N 1
ATOM 15529 C CA . LYS H 1 153 ? 156.871 117.002 119.315 1.00 99.59 153 LYS H CA 1
ATOM 15530 C C . LYS H 1 153 ? 155.994 118.224 119.135 1.00 99.59 153 LYS H C 1
ATOM 15531 O O . LYS H 1 153 ? 156.247 119.261 119.754 1.00 99.59 153 LYS H O 1
ATOM 15537 N N . PHE H 1 154 ? 154.976 118.124 118.284 1.00 96.43 154 PHE H N 1
ATOM 15538 C CA . PHE H 1 154 ? 154.065 119.235 118.050 1.00 96.43 154 PHE H CA 1
ATOM 15539 C C . PHE H 1 154 ? 153.175 119.483 119.262 1.00 96.43 154 PHE H C 1
ATOM 15540 O O . PHE H 1 154 ? 152.986 120.628 119.679 1.00 96.43 154 PHE H O 1
ATOM 15548 N N . LEU H 1 155 ? 152.619 118.420 119.835 1.00 91.24 155 LEU H N 1
ATOM 15549 C CA . LEU H 1 155 ? 151.752 118.535 120.995 1.00 91.24 155 LEU H CA 1
ATOM 15550 C C . LEU H 1 155 ? 152.509 118.871 122.260 1.00 91.24 155 LEU H C 1
ATOM 15551 O O . LEU H 1 155 ? 151.918 119.418 123.188 1.00 91.24 155 LEU H O 1
ATOM 15556 N N . ALA H 1 156 ? 153.798 118.558 122.319 1.00 86.49 156 ALA H N 1
ATOM 15557 C CA . ALA H 1 156 ? 154.583 118.862 123.500 1.00 86.49 156 ALA H CA 1
ATOM 15558 C C . ALA H 1 156 ? 154.866 120.343 123.647 1.00 86.49 156 ALA H C 1
ATOM 15559 O O . ALA H 1 156 ? 155.210 120.777 124.741 1.00 86.49 156 ALA H O 1
ATOM 15561 N N . ARG H 1 157 ? 154.718 121.127 122.589 1.00 88.48 157 ARG H N 1
ATOM 15562 C CA . ARG H 1 157 ? 155.028 122.543 122.635 1.00 88.48 157 ARG H CA 1
ATOM 15563 C C . ARG H 1 157 ? 153.822 123.404 122.971 1.00 88.48 157 ARG H C 1
ATOM 15564 O O . ARG H 1 157 ? 153.965 124.621 123.056 1.00 88.48 157 ARG H O 1
ATOM 15572 N N . ILE H 1 158 ? 152.654 122.774 123.161 1.00 84.65 158 ILE H N 1
ATOM 15573 C CA . ILE H 1 158 ? 151.458 123.505 123.620 1.00 84.65 158 ILE H CA 1
ATOM 15574 C C . ILE H 1 158 ? 151.632 124.291 124.915 1.00 84.65 158 ILE H C 1
ATOM 15575 O O . ILE H 1 158 ? 151.146 125.431 124.974 1.00 84.65 158 ILE H O 1
ATOM 15580 N N . PRO H 1 159 ? 152.332 123.815 125.964 1.00 80.97 159 PRO H N 1
ATOM 15581 C CA . PRO H 1 159 ? 152.512 124.678 127.142 1.00 80.97 159 PRO H CA 1
ATOM 15582 C C . PRO H 1 159 ? 153.377 125.911 126.929 1.00 80.97 159 PRO H C 1
ATOM 15583 O O . PRO H 1 159 ? 153.462 126.737 127.839 1.00 80.97 159 PRO H O 1
ATOM 15587 N N . CYS H 1 160 ? 154.010 126.067 125.782 1.00 89.10 160 CYS H N 1
ATOM 15588 C CA . CYS H 1 160 ? 154.949 127.142 125.506 1.00 89.10 160 CYS H CA 1
ATOM 15589 C C . CYS H 1 160 ? 154.326 128.061 124.462 1.00 89.10 160 CYS H C 1
ATOM 15590 O O . CYS H 1 160 ? 154.078 127.633 123.334 1.00 89.10 160 CYS H O 1
ATOM 15593 N N . LYS H 1 161 ? 154.059 129.313 124.841 1.00 93.02 161 LYS H N 1
ATOM 15594 C CA . LYS H 1 161 ? 153.428 130.258 123.921 1.00 93.02 161 LYS H CA 1
ATOM 15595 C C . LYS H 1 161 ? 154.350 130.617 122.770 1.00 93.02 161 LYS H C 1
ATOM 15596 O O . LYS H 1 161 ? 153.908 130.734 121.624 1.00 93.02 161 LYS H O 1
ATOM 15602 N N . ASP H 1 162 ? 155.623 130.813 123.062 1.00 95.76 162 ASP H N 1
ATOM 15603 C CA . ASP H 1 162 ? 156.614 131.229 122.090 1.00 95.76 162 ASP H CA 1
ATOM 15604 C C . ASP H 1 162 ? 157.262 130.068 121.354 1.00 95.76 162 ASP H C 1
ATOM 15605 O O . ASP H 1 162 ? 158.258 130.272 120.662 1.00 95.76 162 ASP H O 1
ATOM 15610 N N . LEU H 1 163 ? 156.712 128.867 121.468 1.00 90.86 163 LEU H N 1
ATOM 15611 C CA . LEU H 1 163 ? 157.145 127.739 120.667 1.00 90.86 163 LEU H CA 1
ATOM 15612 C C . LEU H 1 163 ? 155.995 127.091 119.923 1.00 90.86 163 LEU H C 1
ATOM 15613 O O . LEU H 1 163 ? 156.225 126.155 119.156 1.00 90.86 163 LEU H O 1
ATOM 15618 N N . PHE H 1 164 ? 154.769 127.540 120.146 1.00 92.40 164 PHE H N 1
ATOM 15619 C CA . PHE H 1 164 ? 153.592 126.993 119.495 1.00 92.40 164 PHE H CA 1
ATOM 15620 C C . PHE H 1 164 ? 152.950 128.147 118.750 1.00 92.40 164 PHE H C 1
ATOM 15621 O O . PHE H 1 164 ? 152.704 129.202 119.340 1.00 92.40 164 PHE H O 1
ATOM 15629 N N . GLU H 1 165 ? 152.688 127.959 117.461 1.00 101.26 165 GLU H N 1
ATOM 15630 C CA . GLU H 1 165 ? 152.355 129.098 116.620 1.00 101.26 165 GLU H CA 1
ATOM 15631 C C . GLU H 1 165 ? 150.854 129.314 116.465 1.00 101.26 165 GLU H C 1
ATOM 15632 O O . GLU H 1 165 ? 150.412 130.459 116.333 1.00 101.26 165 GLU H O 1
ATOM 15638 N N . ASP H 1 166 ? 150.054 128.254 116.500 1.00 99.44 166 ASP H N 1
ATOM 15639 C CA . ASP H 1 166 ? 148.613 128.365 116.300 1.00 99.44 166 ASP H CA 1
ATOM 15640 C C . ASP H 1 166 ? 147.994 128.737 117.634 1.00 99.44 166 ASP H C 1
ATOM 15641 O O . ASP H 1 166 ? 147.837 127.897 118.509 1.00 99.44 166 ASP H O 1
ATOM 15646 N N . ASN H 1 167 ? 147.641 130.007 117.790 1.00 96.39 167 ASN H N 1
ATOM 15647 C CA . ASN H 1 167 ? 147.213 130.496 119.091 1.00 96.39 167 ASN H CA 1
ATOM 15648 C C . ASN H 1 167 ? 145.816 130.016 119.429 1.00 96.39 167 ASN H C 1
ATOM 15649 O O . ASN H 1 167 ? 145.498 129.840 120.602 1.00 96.39 167 ASN H O 1
ATOM 15654 N N . GLU H 1 168 ? 144.987 129.769 118.422 1.00 97.43 168 GLU H N 1
ATOM 15655 C CA . GLU H 1 168 ? 143.624 129.322 118.672 1.00 97.43 168 GLU H CA 1
ATOM 15656 C C . GLU H 1 168 ? 143.596 127.898 119.204 1.00 97.43 168 GLU H C 1
ATOM 15657 O O . GLU H 1 168 ? 142.832 127.595 120.123 1.00 97.43 168 GLU H O 1
ATOM 15663 N N . VAL H 1 169 ? 144.422 127.019 118.649 1.00 93.36 169 VAL H N 1
ATOM 15664 C CA . VAL H 1 169 ? 144.496 125.648 119.134 1.00 93.36 169 VAL H CA 1
ATOM 15665 C C . VAL H 1 169 ? 145.161 125.602 120.500 1.00 93.36 169 VAL H C 1
ATOM 15666 O O . VAL H 1 169 ? 144.782 124.809 121.363 1.00 93.36 169 VAL H O 1
ATOM 15670 N N . ARG H 1 170 ? 146.125 126.483 120.735 1.00 88.19 170 ARG H N 1
ATOM 15671 C CA . ARG H 1 170 ? 146.797 126.517 122.021 1.00 88.19 170 ARG H CA 1
ATOM 15672 C C . ARG H 1 170 ? 145.872 127.020 123.115 1.00 88.19 170 ARG H C 1
ATOM 15673 O O . ARG H 1 170 ? 145.864 126.470 124.211 1.00 88.19 170 ARG H O 1
ATOM 15681 N N . VAL H 1 171 ? 145.084 128.056 122.836 1.00 85.70 171 VAL H N 1
ATOM 15682 C CA . VAL H 1 171 ? 144.168 128.608 123.829 1.00 85.70 171 VAL H CA 1
ATOM 15683 C C . VAL H 1 171 ? 143.050 127.621 124.149 1.00 85.70 171 VAL H C 1
ATOM 15684 O O . VAL H 1 171 ? 142.659 127.466 125.309 1.00 85.70 171 VAL H O 1
ATOM 15688 N N . ALA H 1 172 ? 142.568 126.893 123.145 1.00 84.64 172 ALA H N 1
ATOM 15689 C CA . ALA H 1 172 ? 141.509 125.923 123.382 1.00 84.64 172 ALA H CA 1
ATOM 15690 C C . ALA H 1 172 ? 142.008 124.718 124.165 1.00 84.64 172 ALA H C 1
ATOM 15691 O O . ALA H 1 172 ? 141.307 124.213 125.045 1.00 84.64 172 ALA H O 1
ATOM 15693 N N . ALA H 1 173 ? 143.216 124.247 123.872 1.00 83.14 173 ALA H N 1
ATOM 15694 C CA . ALA H 1 173 ? 143.770 123.111 124.598 1.00 83.14 173 ALA H CA 1
ATOM 15695 C C . ALA H 1 173 ? 144.196 123.485 126.006 1.00 83.14 173 ALA H C 1
ATOM 15696 O O . ALA H 1 173 ? 144.111 122.659 126.912 1.00 83.14 173 ALA H O 1
ATOM 15698 N N . THR H 1 174 ? 144.652 124.716 126.207 1.00 80.26 174 THR H N 1
ATOM 15699 C CA . THR H 1 174 ? 145.012 125.174 127.538 1.00 80.26 174 THR H CA 1
ATOM 15700 C C . THR H 1 174 ? 143.786 125.322 128.424 1.00 80.26 174 THR H C 1
ATOM 15701 O O . THR H 1 174 ? 143.832 124.973 129.603 1.00 80.26 174 THR H O 1
ATOM 15705 N N . ARG H 1 175 ? 142.678 125.819 127.875 1.00 78.95 175 ARG H N 1
ATOM 15706 C CA . ARG H 1 175 ? 141.458 125.965 128.659 1.00 78.95 175 ARG H CA 1
ATOM 15707 C C . ARG H 1 175 ? 140.840 124.635 129.025 1.00 78.95 175 ARG H C 1
ATOM 15708 O O . ARG H 1 175 ? 140.270 124.502 130.108 1.00 78.95 175 ARG H O 1
ATOM 15716 N N . TYR H 1 176 ? 140.938 123.655 128.137 1.00 78.69 176 TYR H N 1
ATOM 15717 C CA . TYR H 1 176 ? 140.424 122.327 128.419 1.00 78.69 176 TYR H CA 1
ATOM 15718 C C . TYR H 1 176 ? 141.200 121.642 129.531 1.00 78.69 176 TYR H C 1
ATOM 15719 O O . TYR H 1 176 ? 140.605 121.040 130.425 1.00 78.69 176 TYR H O 1
ATOM 15728 N N . ILE H 1 177 ? 142.524 121.732 129.509 1.00 75.82 177 ILE H N 1
ATOM 15729 C CA . ILE H 1 177 ? 143.316 121.052 130.523 1.00 75.82 177 ILE H CA 1
ATOM 15730 C C . ILE H 1 177 ? 143.276 121.799 131.850 1.00 75.82 177 ILE H C 1
ATOM 15731 O O . ILE H 1 177 ? 143.245 121.172 132.909 1.00 75.82 177 ILE H O 1
ATOM 15736 N N . LYS H 1 178 ? 143.218 123.125 131.829 1.00 74.77 178 LYS H N 1
ATOM 15737 C CA . LYS H 1 178 ? 143.133 123.875 133.071 1.00 74.77 178 LYS H CA 1
ATOM 15738 C C . LYS H 1 178 ? 141.788 123.680 133.759 1.00 74.77 178 LYS H C 1
ATOM 15739 O O . LYS H 1 178 ? 141.718 123.698 134.988 1.00 74.77 178 LYS H O 1
ATOM 15745 N N . CYS H 1 179 ? 140.731 123.442 132.987 1.00 76.24 179 CYS H N 1
ATOM 15746 C CA . CYS H 1 179 ? 139.442 123.061 133.547 1.00 76.24 179 CYS H CA 1
ATOM 15747 C C . CYS H 1 179 ? 139.508 121.732 134.290 1.00 76.24 179 CYS H C 1
ATOM 15748 O O . CYS H 1 179 ? 138.971 121.612 135.395 1.00 76.24 179 CYS H O 1
ATOM 15751 N N . ILE H 1 180 ? 140.144 120.723 133.696 1.00 71.02 180 ILE H N 1
ATOM 15752 C CA . ILE H 1 180 ? 140.272 119.419 134.338 1.00 71.02 180 ILE H CA 1
ATOM 15753 C C . ILE H 1 180 ? 141.175 119.506 135.562 1.00 71.02 180 ILE H C 1
ATOM 15754 O O . ILE H 1 180 ? 140.941 118.841 136.573 1.00 71.02 180 ILE H O 1
ATOM 15759 N N . SER H 1 181 ? 142.194 120.354 135.505 1.00 71.35 181 SER H N 1
ATOM 15760 C CA . SER H 1 181 ? 143.087 120.543 136.636 1.00 71.35 181 SER H CA 1
ATOM 15761 C C . SER H 1 181 ? 142.392 121.251 137.785 1.00 71.35 181 SER H C 1
ATOM 15762 O O . SER H 1 181 ? 142.635 120.933 138.948 1.00 71.35 181 SER H O 1
ATOM 15765 N N . GLN H 1 182 ? 141.534 122.219 137.481 1.00 72.85 182 GLN H N 1
ATOM 15766 C CA . GLN H 1 182 ? 140.761 122.885 138.517 1.00 72.85 182 GLN H CA 1
ATOM 15767 C C . GLN H 1 182 ? 139.695 121.976 139.095 1.00 72.85 182 GLN H C 1
ATOM 15768 O O . GLN H 1 182 ? 139.355 122.103 140.267 1.00 72.85 182 GLN H O 1
ATOM 15774 N N . ALA H 1 183 ? 139.174 121.050 138.301 1.00 73.36 183 ALA H N 1
ATOM 15775 C CA . ALA H 1 183 ? 138.249 120.061 138.825 1.00 73.36 183 ALA H CA 1
ATOM 15776 C C . ALA H 1 183 ? 138.944 119.105 139.778 1.00 73.36 183 ALA H C 1
ATOM 15777 O O . ALA H 1 183 ? 138.383 118.748 140.812 1.00 73.36 183 ALA H O 1
ATOM 15779 N N . CYS H 1 184 ? 140.164 118.680 139.449 1.00 77.28 184 CYS H N 1
ATOM 15780 C CA . CYS H 1 184 ? 140.941 117.858 140.368 1.00 77.28 184 CYS H CA 1
ATOM 15781 C C . CYS H 1 184 ? 141.375 118.641 141.591 1.00 77.28 184 CYS H C 1
ATOM 15782 O O . CYS H 1 184 ? 141.513 118.068 142.665 1.00 77.28 184 CYS H O 1
ATOM 15785 N N . GLY H 1 185 ? 141.593 119.941 141.452 1.00 75.31 185 GLY H N 1
ATOM 15786 C CA . GLY H 1 185 ? 141.939 120.753 142.597 1.00 75.31 185 GLY H CA 1
ATOM 15787 C C . GLY H 1 185 ? 140.797 120.943 143.561 1.00 75.31 185 GLY H C 1
ATOM 15788 O O . GLY H 1 185 ? 141.011 120.988 144.770 1.00 75.31 185 GLY H O 1
ATOM 15789 N N . TRP H 1 186 ? 139.576 121.076 143.049 1.00 74.73 186 TRP H N 1
ATOM 15790 C CA . TRP H 1 186 ? 138.421 121.164 143.929 1.00 74.73 186 TRP H CA 1
ATOM 15791 C C . TRP H 1 186 ? 138.063 119.828 144.544 1.00 74.73 186 TRP H C 1
ATOM 15792 O O . TRP H 1 186 ? 137.617 119.796 145.688 1.00 74.73 186 TRP H O 1
ATOM 15803 N N . MET H 1 187 ? 138.262 118.723 143.828 1.00 81.34 187 MET H N 1
ATOM 15804 C CA . MET H 1 187 ? 138.036 117.426 144.444 1.00 81.34 187 MET H CA 1
ATOM 15805 C C . MET H 1 187 ? 139.107 117.096 145.465 1.00 81.34 187 MET H C 1
ATOM 15806 O O . MET H 1 187 ? 138.822 116.419 146.450 1.00 81.34 187 MET H O 1
ATOM 15811 N N . PHE H 1 188 ? 140.337 117.556 145.245 1.00 80.64 188 PHE H N 1
ATOM 15812 C CA . PHE H 1 188 ? 141.384 117.374 146.238 1.00 80.64 188 PHE H CA 1
ATOM 15813 C C . PHE H 1 188 ? 141.095 118.178 147.494 1.00 80.64 188 PHE H C 1
ATOM 15814 O O . PHE H 1 188 ? 141.260 117.662 148.597 1.00 80.64 188 PHE H O 1
ATOM 15822 N N . LEU H 1 189 ? 140.681 119.440 147.349 1.00 80.44 189 LEU H N 1
ATOM 15823 C CA . LEU H 1 189 ? 140.348 120.262 148.510 1.00 80.44 189 LEU H CA 1
ATOM 15824 C C . LEU H 1 189 ? 139.187 119.687 149.291 1.00 80.44 189 LEU H C 1
ATOM 15825 O O . LEU H 1 189 ? 139.165 119.747 150.518 1.00 80.44 189 LEU H O 1
ATOM 15830 N N . LEU H 1 190 ? 138.231 119.108 148.594 1.00 83.55 190 LEU H N 1
ATOM 15831 C CA . LEU H 1 190 ? 137.027 118.611 149.219 1.00 83.55 190 LEU H CA 1
ATOM 15832 C C . LEU H 1 190 ? 137.283 117.304 149.948 1.00 83.55 190 LEU H C 1
ATOM 15833 O O . LEU H 1 190 ? 136.732 117.091 151.028 1.00 83.55 190 LEU H O 1
ATOM 15838 N N . MET H 1 191 ? 138.150 116.447 149.407 1.00 89.84 191 MET H N 1
ATOM 15839 C CA . MET H 1 191 ? 138.508 115.214 150.098 1.00 89.84 191 MET H CA 1
ATOM 15840 C C . MET H 1 191 ? 139.412 115.471 151.290 1.00 89.84 191 MET H C 1
ATOM 15841 O O . MET H 1 191 ? 139.319 114.772 152.299 1.00 89.84 191 MET H O 1
ATOM 15846 N N . MET H 1 192 ? 140.311 116.440 151.193 1.00 91.77 192 MET H N 1
ATOM 15847 C CA . MET H 1 192 ? 141.198 116.683 152.316 1.00 91.77 192 MET H CA 1
ATOM 15848 C C . MET H 1 192 ? 140.502 117.440 153.430 1.00 91.77 192 MET H C 1
ATOM 15849 O O . MET H 1 192 ? 140.881 117.299 154.590 1.00 91.77 192 MET H O 1
ATOM 15854 N N . THR H 1 193 ? 139.487 118.233 153.111 1.00 90.34 193 THR H N 1
ATOM 15855 C CA . THR H 1 193 ? 138.736 118.912 154.153 1.00 90.34 193 THR H CA 1
ATOM 15856 C C . THR H 1 193 ? 137.739 117.972 154.809 1.00 90.34 193 THR H C 1
ATOM 15857 O O . THR H 1 193 ? 137.471 118.092 156.005 1.00 90.34 193 THR H O 1
ATOM 15861 N N . PHE H 1 194 ? 137.204 117.017 154.059 1.00 93.91 194 PHE H N 1
ATOM 15862 C CA . PHE H 1 194 ? 136.324 116.035 154.664 1.00 93.91 194 PHE H CA 1
ATOM 15863 C C . PHE H 1 194 ? 137.102 115.024 155.492 1.00 93.91 194 PHE H C 1
ATOM 15864 O O . PHE H 1 194 ? 136.583 114.507 156.485 1.00 93.91 194 PHE H O 1
ATOM 15872 N N . THR H 1 195 ? 138.348 114.747 155.115 1.00 94.69 195 THR H N 1
ATOM 15873 C CA . THR H 1 195 ? 139.243 113.986 155.976 1.00 94.69 195 THR H CA 1
ATOM 15874 C C . THR H 1 195 ? 139.562 114.752 157.250 1.00 94.69 195 THR H C 1
ATOM 15875 O O . THR H 1 195 ? 139.594 114.170 158.335 1.00 94.69 195 THR H O 1
ATOM 15879 N N . ALA H 1 196 ? 139.785 116.060 157.139 1.00 95.75 196 ALA H N 1
ATOM 15880 C CA . ALA H 1 196 ? 140.017 116.894 158.311 1.00 95.75 196 ALA H CA 1
ATOM 15881 C C . ALA H 1 196 ? 138.797 116.964 159.210 1.00 95.75 196 ALA H C 1
ATOM 15882 O O . ALA H 1 196 ? 138.934 117.118 160.425 1.00 95.75 196 ALA H O 1
ATOM 15884 N N . PHE H 1 197 ? 137.605 116.854 158.635 1.00 99.09 197 PHE H N 1
ATOM 15885 C CA . PHE H 1 197 ? 136.395 116.866 159.438 1.00 99.09 197 PHE H CA 1
ATOM 15886 C C . PHE H 1 197 ? 136.242 115.576 160.230 1.00 99.09 197 PHE H C 1
ATOM 15887 O O . PHE H 1 197 ? 135.893 115.610 161.411 1.00 99.09 197 PHE H O 1
ATOM 15895 N N . LEU H 1 198 ? 136.508 114.432 159.601 1.00 103.00 198 LEU H N 1
ATOM 15896 C CA . LEU H 1 198 ? 136.382 113.155 160.290 1.00 103.00 198 LEU H CA 1
ATOM 15897 C C . LEU H 1 198 ? 137.467 112.962 161.332 1.00 103.00 198 LEU H C 1
ATOM 15898 O O . LEU H 1 198 ? 137.239 112.291 162.338 1.00 103.00 198 LEU H O 1
ATOM 15903 N N . ILE H 1 199 ? 138.648 113.527 161.112 1.00 105.94 199 ILE H N 1
ATOM 15904 C CA . ILE H 1 199 ? 139.699 113.424 162.113 1.00 105.94 199 ILE H CA 1
ATOM 15905 C C . ILE H 1 199 ? 139.391 114.316 163.308 1.00 105.94 199 ILE H C 1
ATOM 15906 O O . ILE H 1 199 ? 139.533 113.898 164.456 1.00 105.94 199 ILE H O 1
ATOM 15911 N N . ARG H 1 200 ? 138.912 115.530 163.070 1.00 106.84 200 ARG H N 1
ATOM 15912 C CA . ARG H 1 200 ? 138.590 116.417 164.177 1.00 106.84 200 ARG H CA 1
ATOM 15913 C C . ARG H 1 200 ? 137.230 116.155 164.802 1.00 106.84 200 ARG H C 1
ATOM 15914 O O . ARG H 1 200 ? 136.821 116.923 165.671 1.00 106.84 200 ARG H O 1
ATOM 15922 N N . ALA H 1 201 ? 136.515 115.117 164.394 1.00 114.00 201 ALA H N 1
ATOM 15923 C CA . ALA H 1 201 ? 135.271 114.755 165.052 1.00 114.00 201 ALA H CA 1
ATOM 15924 C C . ALA H 1 201 ? 135.304 113.378 165.687 1.00 114.00 201 ALA H C 1
ATOM 15925 O O . ALA H 1 201 ? 134.777 113.201 166.783 1.00 114.00 201 ALA H O 1
ATOM 15927 N N . ILE H 1 202 ? 135.919 112.398 165.036 1.00 119.36 202 ILE H N 1
ATOM 15928 C CA . ILE H 1 202 ? 135.908 111.029 165.536 1.00 119.36 202 ILE H CA 1
ATOM 15929 C C . ILE H 1 202 ? 137.104 110.745 166.437 1.00 119.36 202 ILE H C 1
ATOM 15930 O O . ILE H 1 202 ? 136.962 110.090 167.469 1.00 119.36 202 ILE H O 1
ATOM 15935 N N . ARG H 1 203 ? 138.285 111.239 166.097 1.00 124.25 203 ARG H N 1
ATOM 15936 C CA . ARG H 1 203 ? 139.486 110.935 166.876 1.00 124.25 203 ARG H CA 1
ATOM 15937 C C . ARG H 1 203 ? 139.518 111.548 168.283 1.00 124.25 203 ARG H C 1
ATOM 15938 O O . ARG H 1 203 ? 139.949 110.846 169.206 1.00 124.25 203 ARG H O 1
ATOM 15946 N N . PRO H 1 204 ? 139.062 112.787 168.548 1.00 126.82 204 PRO H N 1
ATOM 15947 C CA . PRO H 1 204 ? 138.951 113.207 169.958 1.00 126.82 204 PRO H CA 1
ATOM 15948 C C . PRO H 1 204 ? 137.855 112.498 170.748 1.00 126.82 204 PRO H C 1
ATOM 15949 O O . PRO H 1 204 ? 137.768 112.707 171.965 1.00 126.82 204 PRO H O 1
ATOM 15953 N N . CYS H 1 205 ? 137.016 111.686 170.108 1.00 132.51 205 CYS H N 1
ATOM 15954 C CA . CYS H 1 205 ? 136.159 110.747 170.813 1.00 132.51 205 CYS H CA 1
ATOM 15955 C C . CYS H 1 205 ? 136.865 109.439 171.139 1.00 132.51 205 CYS H C 1
ATOM 15956 O O . CYS H 1 205 ? 136.335 108.649 171.925 1.00 132.51 205 CYS H O 1
ATOM 15959 N N . PHE H 1 206 ? 138.031 109.190 170.555 1.00 133.87 206 PHE H N 1
ATOM 15960 C CA . PHE H 1 206 ? 138.733 107.918 170.703 1.00 133.87 206 PHE H CA 1
ATOM 15961 C C . PHE H 1 206 ? 140.090 108.042 171.382 1.00 133.87 206 PHE H C 1
ATOM 15962 O O . PHE H 1 206 ? 140.401 107.232 172.257 1.00 133.87 206 PHE H O 1
ATOM 15970 N N . THR H 1 207 ? 140.914 109.017 170.993 1.00 134.31 207 THR H N 1
ATOM 15971 C CA . THR H 1 207 ? 142.212 109.236 171.635 1.00 134.31 207 THR H CA 1
ATOM 15972 C C . THR H 1 207 ? 142.082 110.416 172.592 1.00 134.31 207 THR H C 1
ATOM 15973 O O . THR H 1 207 ? 142.356 111.565 172.251 1.00 134.31 207 THR H O 1
ATOM 15977 N N . GLN H 1 208 ? 141.640 110.122 173.806 1.00 139.12 208 GLN H N 1
ATOM 15978 C CA . GLN H 1 208 ? 141.624 111.099 174.881 1.00 139.12 208 GLN H CA 1
ATOM 15979 C C . GLN H 1 208 ? 142.441 110.541 176.037 1.00 139.12 208 GLN H C 1
ATOM 15980 O O . GLN H 1 208 ? 142.519 109.322 176.221 1.00 139.12 208 GLN H O 1
ATOM 15986 N N . ALA H 1 209 ? 143.093 111.451 176.763 1.00 140.86 209 ALA H N 1
ATOM 15987 C CA . ALA H 1 209 ? 144.058 111.326 177.854 1.00 140.86 209 ALA H CA 1
ATOM 15988 C C . ALA H 1 209 ? 145.420 110.879 177.356 1.00 140.86 209 ALA H C 1
ATOM 15989 O O . ALA H 1 209 ? 146.391 110.999 178.097 1.00 140.86 209 ALA H O 1
ATOM 15991 N N . ALA H 1 210 ? 145.543 110.427 176.111 1.00 139.45 210 ALA H N 1
ATOM 15992 C CA . ALA H 1 210 ? 146.826 110.490 175.434 1.00 139.45 210 ALA H CA 1
ATOM 15993 C C . ALA H 1 210 ? 147.062 111.901 174.939 1.00 139.45 210 ALA H C 1
ATOM 15994 O O . ALA H 1 210 ? 148.191 112.390 174.965 1.00 139.45 210 ALA H O 1
ATOM 15996 N N . PHE H 1 211 ? 145.984 112.560 174.505 1.00 138.65 211 PHE H N 1
ATOM 15997 C CA . PHE H 1 211 ? 146.012 113.979 174.177 1.00 138.65 211 PHE H CA 1
ATOM 15998 C C . PHE H 1 211 ? 146.386 114.825 175.380 1.00 138.65 211 PHE H C 1
ATOM 15999 O O . PHE H 1 211 ? 147.091 115.828 175.246 1.00 138.65 211 PHE H O 1
ATOM 16007 N N . LEU H 1 212 ? 145.931 114.435 176.561 1.00 142.22 212 LEU H N 1
ATOM 16008 C CA . LEU H 1 212 ? 146.242 115.214 177.748 1.00 142.22 212 LEU H CA 1
ATOM 16009 C C . LEU H 1 212 ? 147.654 114.926 178.248 1.00 142.22 212 LEU H C 1
ATOM 16010 O O . LEU H 1 212 ? 148.307 115.820 178.794 1.00 142.22 212 LEU H O 1
ATOM 16015 N N . LYS H 1 213 ? 148.152 113.702 178.051 1.00 141.72 213 LYS H N 1
ATOM 16016 C CA . LYS H 1 213 ? 149.542 113.416 178.396 1.00 141.72 213 LYS H CA 1
ATOM 16017 C C . LYS H 1 213 ? 150.507 114.041 177.400 1.00 141.72 213 LYS H C 1
ATOM 16018 O O . LYS H 1 213 ? 151.603 114.469 177.780 1.00 141.72 213 LYS H O 1
ATOM 16024 N N . THR H 1 214 ? 150.130 114.093 176.122 1.00 138.13 214 THR H N 1
ATOM 16025 C CA . THR H 1 214 ? 150.989 114.714 175.123 1.00 138.13 214 THR H CA 1
ATOM 16026 C C . THR H 1 214 ? 151.000 116.224 175.278 1.00 138.13 214 THR H C 1
ATOM 16027 O O . THR H 1 214 ? 152.022 116.866 175.010 1.00 138.13 214 THR H O 1
ATOM 16031 N N . LYS H 1 215 ? 149.896 116.803 175.748 1.00 140.54 215 LYS H N 1
ATOM 16032 C CA . LYS H 1 215 ? 149.892 118.229 176.033 1.00 140.54 215 LYS H CA 1
ATOM 16033 C C . LYS H 1 215 ? 150.752 118.569 177.237 1.00 140.54 215 LYS H C 1
ATOM 16034 O O . LYS H 1 215 ? 151.465 119.572 177.206 1.00 140.54 215 LYS H O 1
ATOM 16040 N N . TYR H 1 216 ? 150.727 117.744 178.283 1.00 143.71 216 TYR H N 1
ATOM 16041 C CA . TYR H 1 216 ? 151.625 117.978 179.407 1.00 143.71 216 TYR H CA 1
ATOM 16042 C C . TYR H 1 216 ? 153.078 117.775 179.004 1.00 143.71 216 TYR H C 1
ATOM 16043 O O . TYR H 1 216 ? 153.969 118.465 179.512 1.00 143.71 216 TYR H O 1
ATOM 16052 N N . TRP H 1 217 ? 153.328 116.842 178.085 1.00 139.95 217 TRP H N 1
ATOM 16053 C CA . TRP H 1 217 ? 154.676 116.613 177.582 1.00 139.95 217 TRP H CA 1
ATOM 16054 C C . TRP H 1 217 ? 155.190 117.815 176.801 1.00 139.95 217 TRP H C 1
ATOM 16055 O O . TRP H 1 217 ? 156.355 118.197 176.941 1.00 139.95 217 TRP H O 1
ATOM 16066 N N . SER H 1 218 ? 154.329 118.436 175.995 1.00 139.72 218 SER H N 1
ATOM 16067 C CA . SER H 1 218 ? 154.742 119.597 175.213 1.00 139.72 218 SER H CA 1
ATOM 16068 C C . SER H 1 218 ? 154.983 120.813 176.093 1.00 139.72 218 SER H C 1
ATOM 16069 O O . SER H 1 218 ? 155.929 121.574 175.858 1.00 139.72 218 SER H O 1
ATOM 16072 N N . HIS H 1 219 ? 154.134 121.024 177.104 1.00 142.94 219 HIS H N 1
ATOM 16073 C CA . HIS H 1 219 ? 154.372 122.117 178.038 1.00 142.94 219 HIS H CA 1
ATOM 16074 C C . HIS H 1 219 ? 155.610 121.872 178.878 1.00 142.94 219 HIS H C 1
ATOM 16075 O O . HIS H 1 219 ? 156.303 122.825 179.228 1.00 142.94 219 HIS H O 1
ATOM 16082 N N . TYR H 1 220 ? 155.911 120.612 179.198 1.00 143.66 220 TYR H N 1
ATOM 16083 C CA . TYR H 1 220 ? 157.091 120.326 180.003 1.00 143.66 220 TYR H CA 1
ATOM 16084 C C . TYR H 1 220 ? 158.374 120.619 179.248 1.00 143.66 220 TYR H C 1
ATOM 16085 O O . TYR H 1 220 ? 159.365 121.029 179.857 1.00 143.66 220 TYR H O 1
ATOM 16094 N N . ILE H 1 221 ? 158.366 120.444 177.929 1.00 140.18 221 ILE H N 1
ATOM 16095 C CA . ILE H 1 221 ? 159.556 120.714 177.133 1.00 140.18 221 ILE H CA 1
ATOM 16096 C C . ILE H 1 221 ? 159.843 122.205 177.061 1.00 140.18 221 ILE H C 1
ATOM 16097 O O . ILE H 1 221 ? 160.987 122.633 177.258 1.00 140.18 221 ILE H O 1
ATOM 16102 N N . ASP H 1 222 ? 158.818 123.016 176.783 1.00 141.77 222 ASP H N 1
ATOM 16103 C CA . ASP H 1 222 ? 159.012 124.462 176.725 1.00 141.77 222 ASP H CA 1
ATOM 16104 C C . ASP H 1 222 ? 159.409 125.046 178.075 1.00 141.77 222 ASP H C 1
ATOM 16105 O O . ASP H 1 222 ? 160.170 126.016 178.128 1.00 141.77 222 ASP H O 1
ATOM 16110 N N . ILE H 1 223 ? 158.934 124.455 179.168 1.00 143.81 223 ILE H N 1
ATOM 16111 C CA . ILE H 1 223 ? 159.345 124.909 180.490 1.00 143.81 223 ILE H CA 1
ATOM 16112 C C . ILE H 1 223 ? 160.785 124.499 180.779 1.00 143.81 223 ILE H C 1
ATOM 16113 O O . ILE H 1 223 ? 161.572 125.294 181.301 1.00 143.81 223 ILE H O 1
ATOM 16118 N N . GLU H 1 224 ? 161.165 123.270 180.415 1.00 143.77 224 GLU H N 1
ATOM 16119 C CA . GLU H 1 224 ? 162.509 122.784 180.717 1.00 143.77 224 GLU H CA 1
ATOM 16120 C C . GLU H 1 224 ? 163.579 123.509 179.905 1.00 143.77 224 GLU H C 1
ATOM 16121 O O . GLU H 1 224 ? 164.678 123.754 180.414 1.00 143.77 224 GLU H O 1
ATOM 16127 N N . ARG H 1 225 ? 163.271 123.884 178.661 1.00 138.70 225 ARG H N 1
ATOM 16128 C CA . ARG H 1 225 ? 164.225 124.638 177.855 1.00 138.70 225 ARG H CA 1
ATOM 16129 C C . ARG H 1 225 ? 164.423 126.040 178.394 1.00 138.70 225 ARG H C 1
ATOM 16130 O O . ARG H 1 225 ? 165.561 126.512 178.506 1.00 138.70 225 ARG H O 1
ATOM 16138 N N . LYS H 1 226 ? 163.325 126.728 178.720 1.00 141.77 226 LYS H N 1
ATOM 16139 C CA . LYS H 1 226 ? 163.443 128.082 179.239 1.00 141.77 226 LYS H CA 1
ATOM 16140 C C . LYS H 1 226 ? 164.110 128.108 180.604 1.00 141.77 226 LYS H C 1
ATOM 16141 O O . LYS H 1 226 ? 164.998 128.929 180.828 1.00 141.77 226 LYS H O 1
ATOM 16147 N N . MET H 1 227 ? 163.743 127.196 181.504 1.00 146.56 227 MET H N 1
ATOM 16148 C CA . MET H 1 227 ? 164.321 127.215 182.842 1.00 146.56 227 MET H CA 1
ATOM 16149 C C . MET H 1 227 ? 165.787 126.819 182.834 1.00 146.56 227 MET H C 1
ATOM 16150 O O . MET H 1 227 ? 166.549 127.281 183.688 1.00 146.56 227 MET H O 1
ATOM 16155 N N . PHE H 1 228 ? 166.207 126.000 181.870 1.00 146.28 228 PHE H N 1
ATOM 16156 C CA . PHE H 1 228 ? 167.630 125.735 181.717 1.00 146.28 228 PHE H CA 1
ATOM 16157 C C . PHE H 1 228 ? 168.378 126.959 181.200 1.00 146.28 228 PHE H C 1
ATOM 16158 O O . PHE H 1 228 ? 169.537 127.168 181.576 1.00 146.28 228 PHE H O 1
ATOM 16166 N N . ASP H 1 229 ? 167.735 127.790 180.370 1.00 145.82 229 ASP H N 1
ATOM 16167 C CA . ASP H 1 229 ? 168.401 128.990 179.863 1.00 145.82 229 ASP H CA 1
ATOM 16168 C C . ASP H 1 229 ? 168.641 130.008 180.966 1.00 145.82 229 ASP H C 1
ATOM 16169 O O . ASP H 1 229 ? 169.755 130.523 181.106 1.00 145.82 229 ASP H O 1
ATOM 16174 N N . GLU H 1 230 ? 167.614 130.316 181.762 1.00 147.16 230 GLU H N 1
ATOM 16175 C CA . GLU H 1 230 ? 167.826 131.281 182.834 1.00 147.16 230 GLU H CA 1
ATOM 16176 C C . GLU H 1 230 ? 168.655 130.727 183.979 1.00 147.16 230 GLU H C 1
ATOM 16177 O O . GLU H 1 230 ? 169.228 131.516 184.737 1.00 147.16 230 GLU H O 1
ATOM 16183 N N . THR H 1 231 ? 168.748 129.408 184.130 1.00 148.00 231 THR H N 1
ATOM 16184 C CA . THR H 1 231 ? 169.615 128.888 185.180 1.00 148.00 231 THR H CA 1
ATOM 16185 C C . THR H 1 231 ? 171.075 128.975 184.760 1.00 148.00 231 THR H C 1
ATOM 16186 O O . THR H 1 231 ? 171.946 129.270 185.587 1.00 148.00 231 THR H O 1
ATOM 16190 N N . CYS H 1 232 ? 171.356 128.752 183.471 1.00 147.50 232 CYS H N 1
ATOM 16191 C CA . CYS H 1 232 ? 172.706 128.981 182.963 1.00 147.50 232 CYS H CA 1
ATOM 16192 C C . CYS H 1 232 ? 173.103 130.444 183.086 1.00 147.50 232 CYS H C 1
ATOM 16193 O O . CYS H 1 232 ? 174.258 130.748 183.397 1.00 147.50 232 CYS H O 1
ATOM 16196 N N . LYS H 1 233 ? 172.154 131.364 182.887 1.00 146.05 233 LYS H N 1
ATOM 16197 C CA . LYS H 1 233 ? 172.483 132.783 182.983 1.00 146.05 233 LYS H CA 1
ATOM 16198 C C . LYS H 1 233 ? 172.761 133.215 184.416 1.00 146.05 233 LYS H C 1
ATOM 16199 O O . LYS H 1 233 ? 173.628 134.062 184.641 1.00 146.05 233 LYS H O 1
ATOM 16205 N N . GLU H 1 234 ? 172.059 132.655 185.397 1.00 148.23 234 GLU H N 1
ATOM 16206 C CA . GLU H 1 234 ? 172.353 133.055 186.766 1.00 148.23 234 GLU H CA 1
ATOM 16207 C C . GLU H 1 234 ? 173.619 132.388 187.300 1.00 148.23 234 GLU H C 1
ATOM 16208 O O . GLU H 1 234 ? 174.326 132.985 188.122 1.00 148.23 234 GLU H O 1
ATOM 16214 N N . HIS H 1 235 ? 173.945 131.180 186.836 1.00 149.12 235 HIS H N 1
ATOM 16215 C CA . HIS H 1 235 ? 175.242 130.601 187.160 1.00 149.12 235 HIS H CA 1
ATOM 16216 C C . HIS H 1 235 ? 176.378 131.260 186.397 1.00 149.12 235 HIS H C 1
ATOM 16217 O O . HIS H 1 235 ? 177.531 131.165 186.827 1.00 149.12 235 HIS H O 1
ATOM 16224 N N . ALA H 1 236 ? 176.084 131.920 185.278 1.00 147.41 236 ALA H N 1
ATOM 16225 C CA . ALA H 1 236 ? 177.099 132.736 184.629 1.00 147.41 236 ALA H CA 1
ATOM 16226 C C . ALA H 1 236 ? 177.362 134.008 185.423 1.00 147.41 236 ALA H C 1
ATOM 16227 O O . ALA H 1 236 ? 178.519 134.372 185.646 1.00 147.41 236 ALA H O 1
ATOM 16229 N N . LYS H 1 237 ? 176.294 134.676 185.883 1.00 147.01 237 LYS H N 1
ATOM 16230 C CA . LYS H 1 237 ? 176.424 135.967 186.557 1.00 147.01 237 LYS H CA 1
ATOM 16231 C C . LYS H 1 237 ? 177.180 135.868 187.873 1.00 147.01 237 LYS H C 1
ATOM 16232 O O . LYS H 1 237 ? 177.808 136.845 188.292 1.00 147.01 237 LYS H O 1
ATOM 16238 N N . SER H 1 238 ? 177.135 134.710 188.530 1.00 148.46 238 SER H N 1
ATOM 16239 C CA . SER H 1 238 ? 177.980 134.493 189.697 1.00 148.46 238 SER H CA 1
ATOM 16240 C C . SER H 1 238 ? 179.456 134.526 189.320 1.00 148.46 238 SER H C 1
ATOM 16241 O O . SER H 1 238 ? 180.229 135.322 189.862 1.00 148.46 238 SER H O 1
ATOM 16244 N N . PHE H 1 239 ? 179.853 133.698 188.353 1.00 149.30 239 PHE H N 1
ATOM 16245 C CA . PHE H 1 239 ? 181.269 133.570 188.015 1.00 149.30 239 PHE H CA 1
ATOM 16246 C C . PHE H 1 239 ? 181.772 134.750 187.193 1.00 149.30 239 PHE H C 1
ATOM 16247 O O . PHE H 1 239 ? 182.968 135.061 187.229 1.00 149.30 239 PHE H O 1
ATOM 16255 N N . ALA H 1 240 ? 180.892 135.411 186.443 1.00 149.06 240 ALA H N 1
ATOM 16256 C CA . ALA H 1 240 ? 181.323 136.573 185.676 1.00 149.06 240 ALA H CA 1
ATOM 16257 C C . ALA H 1 240 ? 181.562 137.771 186.582 1.00 149.06 240 ALA H C 1
ATOM 16258 O O . ALA H 1 240 ? 182.483 138.553 186.340 1.00 149.06 240 ALA H O 1
ATOM 16260 N N . LYS H 1 241 ? 180.754 137.924 187.636 1.00 150.80 241 LYS H N 1
ATOM 16261 C CA . LYS H 1 241 ? 181.007 138.970 188.622 1.00 150.80 241 LYS H CA 1
ATOM 16262 C C . LYS H 1 241 ? 182.333 138.754 189.342 1.00 150.80 241 LYS H C 1
ATOM 16263 O O . LYS H 1 241 ? 183.029 139.728 189.656 1.00 150.80 241 LYS H O 1
ATOM 16269 N N . VAL H 1 242 ? 182.712 137.494 189.568 1.00 152.22 242 VAL H N 1
ATOM 16270 C CA . VAL H 1 242 ? 183.994 137.196 190.200 1.00 152.22 242 VAL H CA 1
ATOM 16271 C C . VAL H 1 242 ? 185.148 137.619 189.299 1.00 152.22 242 VAL H C 1
ATOM 16272 O O . VAL H 1 242 ? 186.105 138.262 189.750 1.00 152.22 242 VAL H O 1
ATOM 16276 N N . CYS H 1 243 ? 185.052 137.308 188.004 1.00 152.56 243 CYS H N 1
ATOM 16277 C CA . CYS H 1 243 ? 186.163 137.568 187.092 1.00 152.56 243 CYS H CA 1
ATOM 16278 C C . CYS H 1 243 ? 186.324 139.053 186.796 1.00 152.56 243 CYS H C 1
ATOM 16279 O O . CYS H 1 243 ? 187.452 139.547 186.699 1.00 152.56 243 CYS H O 1
ATOM 16282 N N . ILE H 1 244 ? 185.215 139.782 186.668 1.00 151.82 244 ILE H N 1
ATOM 16283 C CA . ILE H 1 244 ? 185.289 141.202 186.332 1.00 151.82 244 ILE H CA 1
ATOM 16284 C C . ILE H 1 244 ? 185.843 142.006 187.502 1.00 151.82 244 ILE H C 1
ATOM 16285 O O . ILE H 1 244 ? 186.700 142.882 187.324 1.00 151.82 244 ILE H O 1
ATOM 16290 N N . HIS H 1 245 ? 185.387 141.693 188.721 1.00 156.61 245 HIS H N 1
ATOM 16291 C CA . HIS H 1 245 ? 185.857 142.411 189.902 1.00 156.61 245 HIS H CA 1
ATOM 16292 C C . HIS H 1 245 ? 187.332 142.140 190.164 1.00 156.61 245 HIS H C 1
ATOM 16293 O O . HIS H 1 245 ? 188.081 143.056 190.520 1.00 156.61 245 HIS H O 1
ATOM 16300 N N . GLN H 1 246 ? 187.774 140.899 189.951 1.00 156.01 246 GLN H N 1
ATOM 16301 C CA . GLN H 1 246 ? 189.182 140.564 190.099 1.00 156.01 246 GLN H CA 1
ATOM 16302 C C . GLN H 1 246 ? 190.045 141.190 189.006 1.00 156.01 246 GLN H C 1
ATOM 16303 O O . GLN H 1 246 ? 191.229 141.456 189.246 1.00 156.01 246 GLN H O 1
ATOM 16309 N N . TYR H 1 247 ? 189.477 141.464 187.828 1.00 155.42 247 TYR H N 1
ATOM 16310 C CA . TYR H 1 247 ? 190.235 142.165 186.793 1.00 155.42 247 TYR H CA 1
ATOM 16311 C C . TYR H 1 247 ? 190.515 143.611 187.187 1.00 155.42 247 TYR H C 1
ATOM 16312 O O . TYR H 1 247 ? 191.643 144.097 187.037 1.00 155.42 247 TYR H O 1
ATOM 16321 N N . PHE H 1 248 ? 189.507 144.315 187.687 1.00 155.87 248 PHE H N 1
ATOM 16322 C CA . PHE H 1 248 ? 189.694 145.707 188.066 1.00 155.87 248 PHE H CA 1
ATOM 16323 C C . PHE H 1 248 ? 190.422 145.888 189.391 1.00 155.87 248 PHE H C 1
ATOM 16324 O O . PHE H 1 248 ? 190.708 147.031 189.749 1.00 155.87 248 PHE H O 1
ATOM 16332 N N . GLU H 1 249 ? 190.733 144.812 190.120 1.00 159.51 249 GLU H N 1
ATOM 16333 C CA . GLU H 1 249 ? 191.605 144.942 191.286 1.00 159.51 249 GLU H CA 1
ATOM 16334 C C . GLU H 1 249 ? 193.003 145.383 190.882 1.00 159.51 249 GLU H C 1
ATOM 16335 O O . GLU H 1 249 ? 193.663 146.138 191.605 1.00 159.51 249 GLU H O 1
ATOM 16341 N N . ASN H 1 250 ? 193.472 144.917 189.728 1.00 160.45 250 ASN H N 1
ATOM 16342 C CA . ASN H 1 250 ? 194.826 145.234 189.297 1.00 160.45 250 ASN H CA 1
ATOM 16343 C C . ASN H 1 250 ? 194.838 146.413 188.334 1.00 160.45 250 ASN H C 1
ATOM 16344 O O . ASN H 1 250 ? 195.734 147.268 188.389 1.00 160.45 250 ASN H O 1
ATOM 16349 N N . ILE H 1 251 ? 193.840 146.489 187.456 1.00 159.74 251 ILE H N 1
ATOM 16350 C CA . ILE H 1 251 ? 193.886 147.494 186.405 1.00 159.74 251 ILE H CA 1
ATOM 16351 C C . ILE H 1 251 ? 193.493 148.867 186.934 1.00 159.74 251 ILE H C 1
ATOM 16352 O O . ILE H 1 251 ? 194.029 149.880 186.473 1.00 159.74 251 ILE H O 1
ATOM 16357 N N . SER H 1 252 ? 192.617 148.940 187.947 1.00 160.71 252 SER H N 1
ATOM 16358 C CA . SER H 1 252 ? 192.389 150.224 188.607 1.00 160.71 252 SER H CA 1
ATOM 16359 C C . SER H 1 252 ? 193.599 150.685 189.407 1.00 160.71 252 SER H C 1
ATOM 16360 O O . SER H 1 252 ? 193.720 151.884 189.676 1.00 160.71 252 SER H O 1
ATOM 16363 N N . GLY H 1 253 ? 194.494 149.768 189.782 1.00 161.16 253 GLY H N 1
ATOM 16364 C CA . GLY H 1 253 ? 195.790 150.185 190.293 1.00 161.16 253 GLY H CA 1
ATOM 16365 C C . GLY H 1 253 ? 196.619 150.896 189.241 1.00 161.16 253 GLY H C 1
ATOM 16366 O O . GLY H 1 253 ? 197.438 151.761 189.558 1.00 161.16 253 GLY H O 1
ATOM 16367 N N . GLU H 1 254 ? 196.420 150.535 187.971 1.00 161.49 254 GLU H N 1
ATOM 16368 C CA . GLU H 1 254 ? 197.022 151.291 186.876 1.00 161.49 254 GLU H CA 1
ATOM 16369 C C . GLU H 1 254 ? 196.184 152.505 186.487 1.00 161.49 254 GLU H C 1
ATOM 16370 O O . GLU H 1 254 ? 196.743 153.554 186.148 1.00 161.49 254 GLU H O 1
ATOM 16376 N N . MET H 1 255 ? 194.853 152.406 186.565 1.00 161.61 255 MET H N 1
ATOM 16377 C CA . MET H 1 255 ? 193.964 153.520 186.232 1.00 161.61 255 MET H CA 1
ATOM 16378 C C . MET H 1 255 ? 194.037 154.672 187.232 1.00 161.61 255 MET H C 1
ATOM 16379 O O . MET H 1 255 ? 193.430 155.720 186.975 1.00 161.61 255 MET H O 1
ATOM 16384 N N . GLN H 1 256 ? 194.725 154.489 188.363 1.00 162.72 256 GLN H N 1
ATOM 16385 C CA . GLN H 1 256 ? 195.112 155.603 189.223 1.00 162.72 256 GLN H CA 1
ATOM 16386 C C . GLN H 1 256 ? 195.888 156.659 188.442 1.00 162.72 256 GLN H C 1
ATOM 16387 O O . GLN H 1 256 ? 195.411 157.779 188.237 1.00 162.72 256 GLN H O 1
ATOM 16393 N N . ASN H 1 257 ? 197.078 156.301 187.965 1.00 163.04 257 ASN H N 1
ATOM 16394 C CA . ASN H 1 257 ? 197.893 157.254 187.227 1.00 163.04 257 ASN H CA 1
ATOM 16395 C C . ASN H 1 257 ? 197.397 157.468 185.807 1.00 163.04 257 ASN H C 1
ATOM 16396 O O . ASN H 1 257 ? 197.721 158.495 185.200 1.00 163.04 257 ASN H O 1
ATOM 16401 N N . PHE H 1 258 ? 196.612 156.534 185.269 1.00 160.63 258 PHE H N 1
ATOM 16402 C CA . PHE H 1 258 ? 196.241 156.602 183.861 1.00 160.63 258 PHE H CA 1
ATOM 16403 C C . PHE H 1 258 ? 194.985 157.434 183.624 1.00 160.63 258 PHE H C 1
ATOM 16404 O O . PHE H 1 258 ? 194.776 157.919 182.508 1.00 160.63 258 PHE H O 1
ATOM 16412 N N . HIS H 1 259 ? 194.140 157.617 184.642 1.00 159.01 259 HIS H N 1
ATOM 16413 C CA . HIS H 1 259 ? 192.939 158.431 184.488 1.00 159.01 259 HIS H CA 1
ATOM 16414 C C . HIS H 1 259 ? 192.711 159.335 185.693 1.00 159.01 259 HIS H C 1
ATOM 16415 O O . HIS H 1 259 ? 191.566 159.616 186.061 1.00 159.01 259 HIS H O 1
ATOM 16422 N N . ARG H 1 260 ? 193.790 159.798 186.318 1.00 160.85 260 ARG H N 1
ATOM 16423 C CA . ARG H 1 260 ? 193.695 160.877 187.292 1.00 160.85 260 ARG H CA 1
ATOM 16424 C C . ARG H 1 260 ? 194.937 161.758 187.224 1.00 160.85 260 ARG H C 1
ATOM 16425 O O . ARG H 1 260 ? 194.885 162.877 186.717 1.00 160.85 260 ARG H O 1
#

Sequence (2032 aa):
MFQFLQSNQESFMNGICGIMALASAQMYSSFEFSCPCMPEYNYTYGIGLLIIPPIWFFLLGFVLNNNVSVLAEEWKRPTGRRTKDPSVLRYMLCSITQRSLIAPAVWVSVTLMDGKSFLCAFSINLDIEKFGNASLVIGMTETEKLKFLARIPCKDLFEDNEVRVAATRYIKCISQACGWMFLLMMTFTAFLIRAIRPCFTQAAFLKTKYWSHYIDIERKMFDETCKEHAKSFAKVCIHQYFENISGEMQNFHRMFQFLQSNQESFMNGICGIMALASAQMYSSFEFSCPCMPEYNYTYGIGLLIIPPIWFFLLGFVLNNNVSVLAEEWKRPTGRRTKDPSVLRYMLCSITQRSLIAPAVWVSVTLMDGKSFLCAFSINLDIEKFGNASLVIGMTETEKLKFLARIPCKDLFEDNEVRVAATRYIKCISQACGWMFLLMMTFTAFLIRAIRPCFTQAAFLKTKYWSHYIDIERKMFDETCKEHAKSFAKVCIHQYFENISGEMQNFHRMFQFLQSNQESFMNGICGIMALASAQMYSSFEFSCPCMPEYNYTYGIGLLIIPPIWFFLLGFVLNNNVSVLAEEWKRPTGRRTKDPSVLRYMLCSITQRSLIAPAVWVSVTLMDGKSFLCAFSINLDIEKFGNASLVIGMTETEKLKFLARIPCKDLFEDNEVRVAATRYIKCISQACGWMFLLMMTFTAFLIRAIRPCFTQAAFLKTKYWSHYIDIERKMFDETCKEHAKSFAKVCIHQYFENISGEMQNFHRMFQFLQSNQESFMNGICGIMALASAQMYSSFEFSCPCMPEYNYTYGIGLLIIPPIWFFLLGFVLNNNVSVLAEEWKRPTGRRTKDPSVLRYMLCSITQRSLIAPAVWVSVTLMDGKSFLCAFSINLDIEKFGNASLVIGMTETEKLKFLARIPCKDLFEDNEVRVAATRYIKCISQACGWMFLLMMTFTAFLIRAIRPCFTQAAFLKTKYWSHYIDIERKMFDETCKEHAKSFAKVCIHQYFENISGEMQNFHRMFQFLQSNQESFMNGICGIMALASAQMYSSFEFSCPCMPEYNYTYGIGLLIIPPIWFFLLGFVLNNNVSVLAEEWKRPTGRRTKDPSVLRYMLCSITQRSLIAPAVWVSVTLMDGKSFLCAFSINLDIEKFGNASLVIGMTETEKLKFLARIPCKDLFEDNEVRVAATRYIKCISQACGWMFLLMMTFTAFLIRAIRPCFTQAAFLKTKYWSHYIDIERKMFDETCKEHAKSFAKVCIHQYFENISGEMQNFHRMFQFLQSNQESFMNGICGIMALASAQMYSSFEFSCPCMPEYNYTYGIGLLIIPPIWFFLLGFVLNNNVSVLAEEWKRPTGRRTKDPSVLRYMLCSITQRSLIAPAVWVSVTLMDGKSFLCAFSINLDIEKFGNASLVIGMTETEKLKFLARIPCKDLFEDNEVRVAATRYIKCISQACGWMFLLMMTFTAFLIRAIRPCFTQAAFLKTKYWSHYIDIERKMFDETCKEHAKSFAKVCIHQYFENISGEMQNFHRMFQFLQSNQESFMNGICGIMALASAQMYSSFEFSCPCMPEYNYTYGIGLLIIPPIWFFLLGFVLNNNVSVLAEEWKRPTGRRTKDPSVLRYMLCSITQRSLIAPAVWVSVTLMDGKSFLCAFSINLDIEKFGNASLVIGMTETEKLKFLARIPCKDLFEDNEVRVAATRYIKCISQACGWMFLLMMTFTAFLIRAIRPCFTQAAFLKTKYWSHYIDIERKMFDETCKEHAKSFAKVCIHQYFENISGEMQNFHRMFQFLQSNQESFMNGICGIMALASAQMYSSFEFSCPCMPEYNYTYGIGLLIIPPIWFFLLGFVLNNNVSVLAEEWKRPTGRRTKDPSVLRYMLCSITQRSLIAPAVWVSVTLMDGKSFLCAFSINLDIEKFGNASLVIGMTETEKLKFLARIPCKDLFEDNEVRVAATRYIKCISQACGWMFLLMMTFTAFLIRAIRPCFTQAAFLKTKYWSHYIDIERKMFDETCKEHAKSFAKVCIHQYFENISGEMQNFHR

Secondary structure (DSSP, 8-state):
--HHHHH-TTS-S-HHHHHHHHHHHHHHHHS------STTTHHHHHHHHHHHHHHHHHHHHHHH-TTHHHHHHHHHSPTTT--S-HHHHHHHHHHHHHHTTHHHHHHHHHHHHH-HHHHHHHGGG--GGGTS-SSSSTT--HHHHHHHHTTTT-GGG---HHHHHHHHHHHHHHHHHHHHHHHHHHHHHHHHHHHHGGGTS-SHHHHHHHHHHHHHHHHHHHHHHHHHHHHHHHHHHHHHHHHHHHHHHHHH--/--HHHHH-TTS-S-HHHHHHHHHHHHHHHHS------STTTHHHHHHHHHHHHHHHHHHHHHHH-TTHHHHHHHHHSPTTT--S-HHHHHHHHHHHHHHTTHHHHHHHHHHHHH-HHHHHHHGGG--GGGTS-SSSSTT--HHHHHHHHTTTT-GGG---HHHHHHHHHHHHHHHHHHHHHHHHHHHHHHHHHHHHGGGTS-SHHHHHHHHHHHHHHHHHHHHHHHHHHHHHHHHHHHHHHHHHHHHHHHHH--/--HHHHH-TTS-S-HHHHHHHHHHHHHHHHS------STTTHHHHHHHHHHHHHHHHHHHHHHH-TTHHHHHHHHHSPTTT--S-HHHHHHHHHHHHHHTTHHHHHHHHHHHHH-HHHHHHHGGG--GGGTS-SSSSSS--HHHHHHHHTTTT-GGG---HHHHHHHHHHHHHHHHHHHHHHHHHHHHHHHHHHHHGGGTS-SHHHHHHHHHHHHHHHHHHHHHHHHHHHHHHHHHHHHHHHHHHHHHHHHH--/--HHHHH-TTS-S-HHHHHHHHHHHHHHHHS------STTTHHHHHHHHHHHHHHHHHHHHHHH-TTHHHHHHHHHSPTTT--S-HHHHHHHHHHHHHHTTHHHHHHHHHHHHH-HHHHHHHGGG--GGGTS-SSSSTT--HHHHHHHHTTTT-GGG---HHHHHHHHHHHHHHHHHHHHHHHHHHHHHHHHHHHHGGGTS-SHHHHHHHHHHHHHHHHHHHHHHHHHHHHHHHHHHHHHHHHHHHHHHHHH--/--HHHHH-TTS-S-HHHHHHHHHHHHHHHHS------STTTHHHHHHHHHHHHHHHHHHHHHHH-TTHHHHHHHHHSPTTT--S-HHHHHHHHHHHHHHTTHHHHHHHHHHHHH-HHHHHHHGGG--GGGTS-SSSSSS--HHHHHHHHTTTT-GGG---HHHHHHHHHHHHHHHHHHHHHHHHHHHHHHHHHHHHGGGTS-SHHHHHHHHHHHHHHHHHHHHHHHHHHHHHHHHHHHHHHHHHHHHHHHHH--/--HHHHH-TTS-S-HHHHHHHHHHHHHHHHS------STTTHHHHHHHHHHHHHHHHHHHHHHH-TTHHHHHHHHHSPTTT--S-HHHHHHHHHHHHHHTTHHHHHHHHHHHHH-HHHHHHHGGG--GGGTS-SSSSTT--HHHHHHHHTTTT-GGG---HHHHHHHHHHHHHHHHHHHHHHHHHHHHHHHHHHHHGGGTS-SHHHHHHHHHHHHHHHHHHHHHHHHHHHHHHHHHHHHHHHHHHHHHHHHH--/--HHHHH-TTS-S-HHHHHHHHHHHHHHHHS------STTTHHHHHHHHHHHHHHHHHHHHHHH-TTHHHHHHHHHSPTTT--S-HHHHHHHHHHHHHHTTHHHHHHHHHHHHH-HHHHHHHGGG--GGGTS-SSSSTT--HHHHHHHHTTTT-GGG---HHHHHHHHHHHHHHHHHHHHHHHHHHHHHHHHHHHHGGGTS-SHHHHHHHHHHHHHHHHHHHHHHHHHHHHHHHHHHHHHHHHHHHHHHHHH--/--HHHHH-TTS-S-HHHHHHHHHHHHHHHHS------STTTHHHHHHHHHHHHHHHHHHHHHHH-TTHHHHHHHHHSPTTT--S-HHHHHHHHHHHHHHTTHHHHHHHHHHHHH-HHHHHHHGGG--GGGTS-SSSSTT--HHHHHHHHTTTT-GGG---HHHHHHHHHHHHHHHHHHHHHHHHHHHHHHHHHHHHGGGTS-SHHHHHHHHHHHHHHHHHHHHHHHHHHHHHHHHHHHHHHHHHHHHHHHHH--

Solvent-accessible surface area: 99096 Å² total; per-residue (Å²): 107,97,81,28,66,46,76,33,86,133,57,119,154,36,30,70,19,21,29,18,18,25,20,0,34,64,31,30,84,72,28,100,34,4,1,2,9,18,34,105,88,0,116,90,16,0,28,21,11,27,89,40,0,15,78,21,4,52,28,37,9,27,14,83,26,58,25,14,20,42,19,27,46,15,161,108,74,93,114,80,157,55,43,23,28,80,50,4,4,155,29,3,96,46,36,4,39,61,84,8,88,65,4,11,33,38,1,23,13,42,1,10,31,41,3,85,1,24,19,0,1,62,0,43,104,23,87,4,90,98,9,35,91,65,74,35,17,122,88,59,88,115,84,89,48,55,98,7,1,0,70,1,22,0,147,83,14,9,138,34,87,74,0,26,15,12,0,33,50,36,7,31,15,72,0,1,52,51,0,9,82,42,28,31,111,80,12,98,64,32,52,72,59,58,12,71,57,45,24,141,51,121,36,16,85,31,34,10,56,6,8,40,30,22,10,78,26,62,91,135,47,14,44,108,22,0,84,102,62,0,112,58,56,0,129,55,43,14,117,110,53,10,94,100,27,36,34,72,8,115,120,55,18,195,108,94,81,27,66,46,73,34,84,133,58,120,151,37,30,68,19,21,29,20,20,23,19,0,32,64,30,31,84,73,28,99,33,3,2,2,8,18,33,105,88,1,116,91,19,0,27,21,12,28,88,39,0,16,78,21,4,52,28,37,10,27,16,83,27,60,25,17,22,42,18,28,47,15,160,109,71,90,116,80,158,56,43,23,30,78,49,4,5,154,29,3,95,46,36,4,39,61,84,8,87,65,4,11,32,40,1,24,13,42,1,11,31,42,2,85,1,24,18,0,1,62,0,43,104,23,89,4,94,100,10,35,90,64,75,35,18,122,88,59,87,113,85,89,46,54,99,6,1,0,70,1,23,0,150,84,15,9,137,37,87,73,0,27,15,12,0,32,50,35,7,29,13,72,0,2,51,50,0,9,83,42,28,33,111,83,12,98,63,32,52,70,60,56,11,71,58,46,23,142,50,122,38,17,83,31,33,10,58,6,9,40,31,19,10,76,26,62,91,136,45,16,45,108,20,0,85,106,63,0,111,58,55,0,129,55,45,13,118,113,53,10,94,102,27,35,36,72,8,112,122,54,18,196,106,96,81,29,66,45,73,36,85,133,56,121,152,39,29,70,20,22,29,20,20,24,20,0,31,65,30,31,85,71,28,101,32,4,1,2,9,18,33,105,87,1,114,89,17,0,28,19,10,26,89,40,0,15,78,20,4,51,28,37,10,26,15,82,28,59,26,15,20,43,18,27,44,15,160,106,71,91,115,80,157,56,43,23,28,80,50,3,5,156,28,4,97,47,37,3,40,58,86,8,87,63,4,12,32,39,1,24,13,43,1,10,31,40,3,83,0,23,19,1,1,64,0,43,103,21,88,4,93,101,10,35,90,64,75,35,16,124,89,58,89,113,83,89,46,54,98,7,1,0,68,1,23,0,150,84,14,10,135,37,86,72,0,29,15,13,0,32,50,35,8,29,15,72,0,1,52,51,0,10,82,41,29,32,111,82,12,99,64,32,53,72,62,58,12,74,58,45,24,143,50,121,37,17,84,32,35,10,58,6,10,38,30,21,11,78,25,62,92,136,47,14,42,107,21,0,84,104,62,0,112,57,54,0,131,57,45,12,117,110,51,9,94,101,26,34,35,72,7,111,122,55,18,194,108,95,80,29,67,46,75,32,84,131,59,121,152,38,30,71,19,22,27,18,19,23,19,0,33,64,31,31,84,72,27,100,33,3,2,2,9,19,32,105,89,0,115,89,18,0,28,21,10,28,88,40,0,15,78,21,4,52,28,38,10,27,15,83,27,59,25,14,20,42,18,28,46,15,162,108,73,91,114,80,158,57,44,24,29,78,50,3,5,155,26,3,95,46,36,4,40,60,84,8,88,65,4,10,33,39,0,23,12,43,1,10,31,41,3,85,1,23,18,0,1,62,0,43,104,22,88,4,92,96,10,35,90,64,75,36,16,123,89,60,87,112,84,89,48,55,98,7,1,0,69,1,22,0,148,84,15,8,138,35,88,72,0,26,16,12,0,33,50,35,6,30,14,72,0,0,52,51,0,9,83,42,28,32,111,82,12,98,63,31,52,72,60,55,11,71,57,46,23,140,52,121,37,16,84,31,35,10,57,7,8,39,30,20,10,77,26,62,93,135,45,16,44,108,20,0,85,102,61,0,114,58,53,0,129,53,44,13,116,111,52,10,94,101,26,35,36,74,6,113,121,54,18,194,107,95,82,28,64,46,73,32,86,134,59,123,151,37,30,70,20,21,28,19,19,23,19,0,32,64,29,31,84,73,27,100,33,4,2,1,9,18,33,105,89,0,114,90,18,0,27,20,10,28,89,39,0,15,79,20,4,51,27,37,9,28,15,83,27,61,24,14,22,42,18,28,45,15,161,106,71,92,117,81,156,56,45,24,31,80,49,3,5,154,28,3,95,47,36,3,39,59,85,8,86,65,4,11,32,40,1,24,13,44,1,11,33,41,3,85,0,24,18,0,1,63,0,44,105,21,88,4,94,98,10,34,91,63,74,37,17,121,90,57,87,114,85,89,46,54,99,7,0,0,69,1,23,0,149,84,14,9,137,36,87,74,0,28,15,12,0,33,50,36,7,29,14,71,0,2,50,51,0,10,85,42,29,32,110,82,12,100,64,32,52,70,60,57,11,69,58,45,23,143,51,120,38,16,81,31,36,10,59,6,8,40,30,19,11,77,26,61,92,136,46,15,43,109,21,0,84,106,63,0,111,58,55,0,131,53,45,12,117,112,52,9,95,102,27,36,35,70,7,112,122,54,18,195,105,93,82,29,65,46,74,33,86,132,57,119,152,38,30,69,18,22,27,20,19,24,20,0,32,63,30,31,85,71,28,102,33,4,2,2,10,19,33,105,88,1,114,90,17,0,27,20,10,28,90,40,0,15,78,21,4,53,29,38,10,26,14,82,27,59,25,14,21,42,18,27,45,15,161,107,72,94,115,80,156,55,43,23,29,79,50,3,4,158,29,3,96,46,38,4,38,60,84,8,87,65,5,12,33,39,1,24,13,42,2,11,31,42,3,84,0,24,19,1,1,61,0,44,105,22,87,4,92,101,11,35,90,65,75,36,17,123,88,59,88,114,84,88,48,53,99,7,1,0,70,1,22,0,146,83,15,9,136,36,86,71,0,27,15,12,0,32,50,35,7,29,15,72,0,1,52,52,0,9,84,43,28,32,110,81,12,98,65,32,52,73,60,56,11,73,59,45,23,143,50,121,37,17,83,32,35,10,57,6,9,39,31,21,11,79,26,63,93,134,47,15,44,108,22,0,85,104,61,0,112,57,53,0,130,55,46,13,118,109,53,9,93,100,26,36,34,73,6,114,121,54,19,195,107,96,79,29,65,46,75,33,83,134,59,119,151,38,30,68,19,21,27,20,19,23,19,0,33,63,31,31,85,72,27,99,33,3,2,2,8,18,33,104,88,1,115,88,18,0,28,20,10,28,88,38,0,16,76,21,4,51,28,38,10,27,15,82,26,60,25,15,20,41,19,28,46,15,161,107,73,91,114,80,159,55,44,24,28,77,49,4,5,155,28,3,96,47,36,4,39,61,85,8,88,65,4,11,33,38,1,24,13,43,1,11,31,41,3,86,1,24,18,0,1,62,0,44,103,21,88,4,93,99,10,35,90,64,74,36,16,124,89,60,89,113,84,89,48,55,98,7,1,0,70,1,22,0,148,84,15,9,137,35,87,72,0,26,16,11,0,33,49,35,7,28,14,73,0,1,52,51,0,9,85,41,29,33,111,84,12,98,63,32,52,72,60,57,12,72,57,45,23,140,50,121,37,17,84,30,35,10,58,6,8,40,30,20,10,76,25,62,94,135,46,16,43,108,21,0,84,106,62,0,111,58,54,0,129,54,45,13,117,111,53,10,94,102,26,35,35,72,7,112,123,55,19,192,106,96,82,30,65,46,74,34,84,134,58,122,151,38,30,70,20,21,28,20,18,22,19,0,32,65,31,31,84,72,27,100,32,4,1,2,9,18,33,105,89,0,114,90,18,0,28,21,10,27,89,40,0,15,78,21,4,52,28,38,10,27,15,84,27,59,25,16,21,43,18,27,46,15,161,105,71,91,117,80,157,56,44,23,28,79,49,4,5,155,26,3,96,48,36,3,40,59,85,8,86,65,4,11,32,39,1,24,13,43,2,11,31,40,3,84,0,24,20,0,1,64,0,43,104,21,87,3,93,98,10,35,90,64,74,36,18,122,90,57,88,113,85,89,46,55,100,7,1,0,69,1,23,0,151,84,14,9,136,35,85,73,0,28,15,12,0,32,50,36,7,29,14,72,0,2,51,52,0,9,82,43,29,32,111,82,11,99,64,32,53,72,61,57,11,72,57,46,22,142,51,120,36,15,82,32,33,10,57,6,8,39,31,20,12,77,26,62,93,135,45,15,44,108,20,0,85,104,63,0,112,57,54,0,130,56,46,12,117,111,53,9,96,101,27,36,36,72,7,112,120,54,18,193

Organism: Oryzias latipes (NCBI:txid8090)

GO terms:
  GO:1904669 ATP export (P, IDA)

InterPro domains:
  IPR029569 Calcium homeostasis modulator family [PF14798] (1-251)
  IPR029569 Calcium homeostasis modulator family [PTHR32261] (1-308)

B-factor: mean 111.5, std 28.44, range [69.8, 163.04]

Nearest PDB structures (foldseek):
  6lmt-assembly1_A  TM=1.004E+00  e=1.489E-35  Oryzias latipes
  6lmx-assembly1_A  TM=9.628E-01  e=1.941E-25  Oryzias latipes
  6lmw-assembly1_A  TM=9.969E-01  e=7.838E-25  Oryzias latipes
  8s8z-assembly1_B  TM=9.028E-01  e=2.959E-20  Homo sapiens
  8gmq-assembly1_A  TM=9.070E-01  e=1.390E-18  Gallus gallus